Protein 4H7N (pdb70)

Sequence (1842 aa):
NATKTIEVRNPRTGKFDYVIIPPPPRLLAQQCNRARRAQSRWQELGVEGRITTLQQWKQAILSRREQLTEALVNDTGRLSITVLEIDSFLASIDRRWCGLAPELLQTSAKNTSIPFIALQQSLVPYPLVGVISPWNFPLTLSIDTIPALLAGCAVVVKPSEIAPRFVAPLLALNTVPELRDVLIFVEGGGETGANLINYVDFVCFTGSVATGREVAETAARRFIPAYLELGGKDPAIVLESANLELATSAILWGAVVNTGQSCLSIERIYVAESKFEEFYHQLIAKAHRLQLAYPLVEDGAIGPIIAEKQAGIINDHILDAVEKGAVIHCGGKVEELGGGWWCRPTVTNVNHSKVTEETFGPIPVPFPDVEEAVYLANDTIYGLSAAVFAGSEDEALKVARQLNAGAISINDAALTAHEGEKNAFNFSGLGGSRVGAAGLKRFLRKQAFLIKTNSTSDPWWFDTKTIEVRNPRTGKFDYVIIPPPPRLLAQQCNRARRAQSRWQELGVEGRITTLQQWKQAILSRREQLTEALVNDTGRLSITVLEIDSFLASIDRWCGLAPELLQTSAKNTSIPFIALQQSLVPYPLVGVISPWNFPLTLSIDTIPALLAGCAVVVKPSEIAPRFVAPLLALNTVPELRDVLIFVEGGGETGANLINYVDFVCFTGSVATGREVAETAARRFIPAYLELGGKDPAIVLESANLELATSAILWGAVVNTGQSCLSIERIYVAESKFEEFYHQLIAKAHRLQLAYPLVEDGAIGPIIAEKQAGIINDHILDAVEKGAVIHCGGKVEELGGGWWCRPTVTNVNHSKVTEETFGPIPVPFPDVEEAVYLANDTIYGLSAAVFAGSEDEALKVARQLNAGAISINDAALTAHEGEKNAFNFSGLGGSRVGAAGLKRFLRKQAFLIKTNSTSDPWWFDKTKTIEVRNPRTGKFDYVIIPPPPRLLAQQCNRARRAQSRWQELGVEGRITTLQQWKQAILSRREQLTEALVNDTGRLSITVLEIDSFLASIDRRWCGLAPELLQTSAKNTSIPFIALQQSLVPYPLVGVISPWNFPLTLSIDTIPALLAGCAVVVKPSEIAPRFVAPLLALNTVPELRDVLIFVEGGGETGANLINYVDFVCFTGSVATGREVAETAARRFIPAYLELGGKDPAIVLESANLELATSAILWGAVVNTGQSCLSIERIYVAESKFEEFYHQLIAKAHRLQQLAYPLVEDGAIGPIIAEKQAGIINDHILDAVEKGAVIHCGGKVEELGGGWWCRRPTVTNVNHSKVTEETFGPIPVPFPDVEEAVYLANDTIYGLSAAVFAGSEEDEALKVARQLNAGAISINDAALTAHEGEKNAFNFSGLGGSRVGAAGLKRFLRKQAFLIKTNSTSDPWWFDKTIEVRNPRTGKFDYVIIPPPPRLLAQQCNRARRAQSRWQELGVEGRITTLQQWKQAILSRREQLTEALVNDTGRLSITVLEIDSFLASIDRWCGLAPELLQTSAKNTSIPFIALQQSLVPYPLVGVISPWNFPLTLSIDTIPALLAGCAVVVKPSEIAPRFVAPLLALNTVPELRDVLIFVEGGGETGANLINYVDFVCFTGSVATGREVAETAARRFIPAYLELGGKDPAIVLESANLELATSAILWGAVVNTGQSCLSIERIYVAESKFEEFYHQLIAKAHRLQLAYPLVEDGAIGPIIAEKQAGIINDHILDAVEKGAVIHCGGKVEELGGGWWCRPTVTNVNHSKVTEETFGPIPVPFPDVEEAVYLANDTIYGLSAAVFAGSEDEALKVARQLNAGAISINDAALTAHEGEKKNAFNFSGLGGSRVGAAGLKRFLRKQAFLIKTNSTSDPWWFD

Solvent-accessible surface area: 67538 Å² total

B-factor: mean 36.23, std 10.73, range [17.09, 93.27]

Organism: Trichormus variabilis (strain ATCC 29413 / PCC 7937) (NCBI:txid240292)

Nearest PDB structures (foldseek):
  3rhh-assembly1_B  TM=9.356E-01  e=1.001E-37  Halalkalibacterium halodurans
  6o4g-assembly2_H  TM=9.264E-01  e=1.713E-37  Homo sapiens
  1qi1-assembly1_C  TM=9.084E-01  e=2.048E-37  Streptococcus mutans
  7pkj-assembly1_C  TM=9.063E-01  e=5.994E-37  Streptococcus pyogenes M49 591
  7pkc-assembly3_I  TM=8.837E-01  e=1.467E-36  Streptococcus pyogenes M49 591

InterPro domains:
  IPR015590 Aldehyde dehydrogenase domain [PF00171] (3-451)
  IPR016161 Aldehyde/histidinol dehydrogenase [SSF53720] (3-458)
  IPR016162 Aldehyde dehydrogenase, N-terminal [G3DSA:3.40.605.10] (29-447)
  IPR016163 Aldehyde dehydrogenase, C-terminal [G3DSA:3.40.309.10] (232-422)
  IPR029510 Aldehyde dehydrogenase, glutamic acid active site [PS00687] (228-235)

Foldseek 3Di:
DAWDKDFEAFQQQQDGDDIATFDDLVVLLVLLVLLLVLLVVLLVCALVSLLVLLVLLLVLCVVPVVQLQVLQCRLQVAHPVSVVLVVVLSVVLVVLSVALVVLQDKDKACDPDRQKIKIKGWAFFAEEEEEFESLSQRNRLLLQNLSSSSRYQYEREYASNRDRSVVSSLSLVVRVSNNSRHHYGYDHPVSVLSVLLNGQEYEYEEALVSQVVSVVSNVVSVHYYWYFHAAQAEEEEEPAFPLVLVLVQLLCQQQQSQLQDSFRHLEYEYAPVCFVVNQVVNVVVQVPFDECPPHNPPGRHGFDRDPVLLVLLLVLLVVFVVVPDDWPDWSDFDADSSHTHTGQIEEPGDPPDSLDRNSGNYYYYDNDLVVVQVRSQPHQWAAEYEYGRNDQVVRVVSVVSHRHFYYHYSGGSPVCEAHWTDIGGSRIDDGGCHDSVVSSSRIDMDMDIDRNDDDDDPPDPD/DDKDFEAFQQQGDGDDIADFDDLVVLLVLLVLLLVLLVVLVVCALVSLLVLLVLLLVLCVVVVVVLQVLQCRLQVAHPVSVVLNVVLSVVSVVLNVFLPVLQDWDKDCDPDRQKIKIKGWAFFAEEEEEFESLSQRNRLLQCNLSSSNSYQYEREYASHRQRSVVSSCSCVSRVSNNSRHHYGYDHPVSVLSNLLSGQEYEYEEALVVQVVSVVSCVVSVHYYWYFHAFQAEEEEEPAFPLVLVLVQLLCQAQQSQNQDSFRHLYYEYAPVCFVVNQVVNVVVLVPFDECPPHSPPTRHGFDRDPVLLVLLLVVLVVFVVVPDDKDDWSDFDDDSNHTHTGQIEEPGDDPDSLDRNSHNYYYYDNDLVVVLVRSQPHQWAAEYEYGHNDQVVRVVSVVSHRHFYYHYSGGSPVCPDHWTDIGGSSIDQGGCDHSRNSSSRIDMDMDIDRRDDDDDPPDPDD/DDKDFEAFQQQRDGDDIADFDDLVVLLVLLVLLLVLLVVLLVCALVSLLVLLVLLLVLLVVCVVVLQVLQCRLQVAHPVSVVLNVVVSVLLVVLSVFLVVLQDKDKAADPPRQKIKTKHKAFFAEEEEEFESLSQRNRLLQCNLNSSSSYQYEREYASNRDRSVVSSLSLVVRPSNNSRHHYGYDHPVSVVSNLVNGQEYEYEEALVVQVVSVVVCVVVVHYYWYFHAFQAEEEEEPAFDLVLVLVQLLCQLQQSQLQDSFRHLEYEYAPVCFVVNQVVNVVVLVPAFECPPHSVTGRGGFDRDPVLLVLLLVLLVVFVVVPDDKDDWSDFDADSSHTHTGQIEEPGDDPDSLDRRSGNYYYYDHDLVVVQVRSQPHQWAAEYEYGHNDQVVRVVSVVSHRHFYYHYSGGSPVCPDDWTDIGGSRIDQGGCDHSSNSSSRIDMDMDIDRNDDDDDVVDPD/DKDFEAFQQQRDRDDIADFDDLVVLLVLLVLLLVLLVVLVVCALLSLLVLLVLLLVLCVVVVVQLQVLQCRLQVARPVSVVLNVVVSVVSVVLSVQLVVLQDKDWACDPDRQKIKTKHWAFFAEEEEEFERLSQRNRLLQCNLSSSSRYQYEREYASNGDRSVVSSCSCVRRVSNNSRHHYGYDHLVSVLSNLLNGQEYEYEEALVSQVVSVVSCVVSVHYYWYFHAAQAEEEEEPQFPLVLVLVQLLCQAQQSQLQDSQRHLEYEYEPVCFVVNQVSNVVVLVPFDECPPHNPTGRHGFDRDPVLLVLLLVVLVVFVVVPFDWDDWSDFDADSSHTHTGQIEEPGDDPDSLDRNSGNYYYYDHDLVVVLVRSQPHQWAAEYEYGHNDQVVSVVSVVSHRHFYYHYSGGSPVCADHWTDIPGSRIDQGGCDRSSNSSSRIDMDMDIDRRDPDDDPPDDD

Radius of gyration: 42.15 Å; Cα contacts (8 Å, |Δi|>4): 4332; chains: 4; bounding box: 135×92×76 Å

CATH classification: 3.40.605.10 (+1 more: 3.40.309.10)

Secondary structure (DSSP, 8-state):
-----EEEE-TTT-SEEEEE-PPPHHHHHHHHHHHHHHHHHHHHTHHHHHHHHHHHHHHHHHTTHHHHHHHHHHHHS-SHHHHHHHHHHHHHHHHHHHHHHHHH--EEEE-SSTTEEEEEEEEE-SEEEEEE-SSSHHHH---HHHHHHHT-EEEEEE-TTS-TTHHHH--GGG-TTTTTTEEE----HHHHHHHHTT-SEEEEES-HHHHHHHHHHHHHHT--EEEE----EEEEE-TTS-HHHHHHHHHHHHHGGGG-STT-EEEEEEBGGGHHHHHHHHHHHHHH--B--SSGGG-SB---SSHHHHHHHHHHHHHHHHTT----S----EEETTEEE------------------S-----BSSHHHHHHHHH-SS--SEEEEE-SSHHHHHHHHTTS--SEEEESSS-TT---S-----GGGEES--SSTTHHHHTTEEEEEEEEE-SSSPPTTS--/---EEEE-TTT-SEEEEE-PPPHHHHHHHHHHHHHHHHHHHHTHHHHHHHHHHHHHHHHHHTHHHHHHHHHHHHS-SHHHHHHHHHHHHHHHHHHHHHHHHH--EEEE-SSTTEEEEEEEEE-SEEEEE--SSSHHHH---HHHHHHTT-EEEEE--TTS-TTHHHH--GGG-HHHHTTEEE----HHHHHHHHTT-SEEEEES-HHHHHHHHHHHHHHT--EEEE----EEEEE-TTS-HHHHHHHHHHHHHGGGG-STT-EEEEEEBHHHHHHHHHHHHHHHTT--B--SSGGG-SBPPBS-HHHHHHHHHHHHHHHHTTPPP-S----EEETTEEE------------------S-----BSSHHHHHHHHH-SS--SEEEEE-SSHHHHHHHHTTS--SEEEESSS-TT---------GGGEES---SHHHHHHTTEEEEEEEEE-SSS--TTSS--/---EEEE-TTT-SEEEEE-PPPHHHHHHHHHHHHHHHHHHHHTHHHHHHHHHHHHHHHHHHTHHHHHHHHHHHHS-SHHHHHHHHHHHHHHHHHHHHHHHHT---EEE-SSTTEEEEEEEEE-SEEEEEE-SSSHHHH---HHHHHHHT-EEEEEE-TTS-TTHHHH--GGG-TTTTTTEEE----HHHHHHHHTT-SEEEEES-HHHHHHHHHHHHHHT--EEEE----EEEEE-TTS-HHHHHHHHHHHHHGGGG-STT-EEEEEEBHHHHHHHHHHHHHHHTT--BS-SSGGG-SB---S-HHHHHHHHHHHHHHHHTT----S---EEEETTEEEE-----------------S-----BSSHHHHHHHHH-SS--SEEEEE-SSHHHHHHHHTTS--SEEEESSS-TT---------GGGEES---SHHHHHHTTEEEEEEEEE-S-SPPTTS--/--EEEE-TTT-SEEEEE-PPPHHHHHHHHHHHHHHHHHHHHTHHHHHHHHHHHHHHHHHHTHHHHHHHHHHHHS-SHHHHHHHHHHHHHHHHHHHHHHHHT--EEEE-SSTTEEEEEEEEE-SEEEEE--SSSHHHH---HHHHHHTT-EEEEE--TTS-TTHHHH--GGG-HHHHTTEEE----HHHHHHHHTT-SEEEEES-HHHHHHHHHHHHHHT--EEEE----EEEEE-TT--HHHHHHHHHHHHHGGGG-STT-EEEEEEBGGGHHHHHHHHHHHHHT--B--SSGGG-SB--BS-HHHHHHHHHHHHHHHHTT----S----EEETTEEE------------------S-----BSSHHHHHHHHH-SS--SEEEEE-SSHHHHHHHHTTS--SEEEESSS-TT---------GGGEES---SHHHHHHTTEEEEEEEEE-S-SPPTTS--

Structure (mmCIF, N/CA/C/O backbone):
data_4H7N
#
_entry.id   4H7N
#
_cell.length_a   105.841
_cell.length_b   88.513
_cell.length_c   123.001
_cell.angle_alpha   90.000
_cell.angle_beta   109.970
_cell.angle_gamma   90.000
#
_symmetry.space_group_name_H-M   'P 1 21 1'
#
loop_
_entity.id
_entity.type
_entity.pdbx_description
1 polymer 'Aldehyde dehydrogenase'
2 non-polymer GLYCEROL
3 water water
#
loop_
_atom_site.group_PDB
_atom_site.id
_atom_site.type_symbol
_atom_site.label_atom_id
_atom_site.label_alt_id
_atom_site.label_comp_id
_atom_site.label_asym_id
_atom_site.label_entity_id
_atom_site.label_seq_id
_atom_site.pdbx_PDB_ins_code
_atom_site.Cartn_x
_atom_site.Cartn_y
_atom_site.Cartn_z
_atom_site.occupancy
_atom_site.B_iso_or_equiv
_atom_site.auth_seq_id
_atom_site.auth_comp_id
_atom_site.auth_asym_id
_atom_site.auth_atom_id
_atom_site.pdbx_PDB_model_num
ATOM 1 N N . ASN A 1 2 ? 55.069 5.258 56.000 1.00 56.31 -1 ASN A N 1
ATOM 2 C CA . ASN A 1 2 ? 55.356 4.024 56.722 1.00 51.76 -1 ASN A CA 1
ATOM 3 C C . ASN A 1 2 ? 54.903 4.056 58.223 1.00 45.80 -1 ASN A C 1
ATOM 4 O O . ASN A 1 2 ? 53.889 3.446 58.537 1.00 41.44 -1 ASN A O 1
ATOM 9 N N . ALA A 1 3 ? 55.607 4.738 59.129 1.00 40.71 0 ALA A N 1
ATOM 10 C CA . ALA A 1 3 ? 55.251 4.685 60.565 1.00 40.86 0 ALA A CA 1
ATOM 11 C C . ALA A 1 3 ? 53.912 5.348 60.866 1.00 37.19 0 ALA A C 1
ATOM 12 O O . ALA A 1 3 ? 53.504 6.265 60.190 1.00 35.57 0 ALA A O 1
ATOM 22 N N . THR A 1 5 ? 51.284 7.820 62.402 1.00 35.76 2 THR A N 1
ATOM 23 C CA . THR A 1 5 ? 51.279 9.175 62.957 1.00 38.76 2 THR A CA 1
ATOM 24 C C . THR A 1 5 ? 50.623 9.147 64.330 1.00 37.91 2 THR A C 1
ATOM 25 O O . THR A 1 5 ? 49.446 8.872 64.440 1.00 39.07 2 THR A O 1
ATOM 29 N N . LYS A 1 6 ? 51.388 9.388 65.382 1.00 34.97 3 LYS A N 1
ATOM 30 C CA . LYS A 1 6 ? 50.810 9.427 66.701 1.00 33.98 3 LYS A CA 1
ATOM 31 C C . LYS A 1 6 ? 49.816 10.610 66.862 1.00 33.19 3 LYS A C 1
ATOM 32 O O . LYS A 1 6 ? 50.053 11.713 66.358 1.00 30.31 3 LYS A O 1
ATOM 38 N N . THR A 1 7 ? 48.690 10.387 67.512 1.00 31.72 4 THR A N 1
ATOM 39 C CA . THR A 1 7 ? 47.771 11.472 67.799 1.00 33.37 4 THR A CA 1
ATOM 40 C C . THR A 1 7 ? 47.419 11.372 69.289 1.00 32.75 4 THR A C 1
ATOM 41 O O . THR A 1 7 ? 47.560 10.319 69.866 1.00 32.60 4 THR A O 1
ATOM 45 N N . ILE A 1 8 ? 46.945 12.454 69.893 1.00 30.75 5 ILE A N 1
ATOM 46 C CA . ILE A 1 8 ? 46.538 12.462 71.286 1.00 29.93 5 ILE A CA 1
ATOM 47 C C . ILE A 1 8 ? 45.109 12.994 71.323 1.00 30.76 5 ILE A C 1
ATOM 48 O O . ILE A 1 8 ? 44.836 14.057 70.801 1.00 28.61 5 ILE A O 1
ATOM 53 N N . GLU A 1 9 ? 44.203 12.251 71.942 1.00 30.23 6 GLU A N 1
ATOM 54 C CA . GLU A 1 9 ? 42.844 12.711 72.099 1.00 32.49 6 GLU A CA 1
ATOM 55 C C . GLU A 1 9 ? 42.779 13.548 73.365 1.00 31.36 6 GLU A C 1
ATOM 56 O O . GLU A 1 9 ? 43.443 13.235 74.356 1.00 30.51 6 GLU A O 1
ATOM 62 N N . VAL A 1 10 ? 41.982 14.610 73.340 1.00 30.26 7 VAL A N 1
ATOM 63 C CA . VAL A 1 10 ? 42.060 15.616 74.393 1.00 28.61 7 VAL A CA 1
ATOM 64 C C . VAL A 1 10 ? 40.702 15.664 75.051 1.00 29.33 7 VAL A C 1
ATOM 65 O O . VAL A 1 10 ? 39.674 15.832 74.370 1.00 29.91 7 VAL A O 1
ATOM 69 N N . ARG A 1 11 ? 40.697 15.473 76.369 1.00 28.24 8 ARG A N 1
ATOM 70 C CA . ARG A 1 11 ? 39.488 15.487 77.170 1.00 28.53 8 ARG A CA 1
ATOM 71 C C . ARG A 1 11 ? 38.937 16.905 77.372 1.00 27.82 8 ARG A C 1
ATOM 72 O O . ARG A 1 11 ? 39.674 17.881 77.546 1.00 27.88 8 ARG A O 1
ATOM 80 N N . ASN A 1 12 ? 37.632 17.012 77.282 1.00 26.88 9 ASN A N 1
ATOM 81 C CA . ASN A 1 12 ? 36.895 18.202 77.639 1.00 27.43 9 ASN A CA 1
ATOM 82 C C . ASN A 1 12 ? 36.641 18.140 79.143 1.00 27.40 9 ASN A C 1
ATOM 83 O O . ASN A 1 12 ? 36.062 17.172 79.650 1.00 28.05 9 ASN A O 1
ATOM 88 N N . PRO A 1 13 ? 37.096 19.157 79.864 1.00 27.67 10 PRO A N 1
ATOM 89 C CA . PRO A 1 13 ? 37.002 19.145 81.324 1.00 28.02 10 PRO A CA 1
ATOM 90 C C . PRO A 1 13 ? 35.572 19.308 81.890 1.00 28.12 10 PRO A C 1
ATOM 91 O O . PRO A 1 13 ? 35.334 18.949 83.023 1.00 27.98 10 PRO A O 1
ATOM 95 N N . ARG A 1 14 ? 34.639 19.839 81.109 1.00 30.26 11 ARG A N 1
ATOM 96 C CA . ARG A 1 14 ? 33.244 19.945 81.549 1.00 31.57 11 ARG A CA 1
ATOM 97 C C . ARG A 1 14 ? 32.492 18.641 81.341 1.00 33.16 11 ARG A C 1
ATOM 98 O O . ARG A 1 14 ? 31.727 18.210 82.208 1.00 36.48 11 ARG A O 1
ATOM 106 N N . THR A 1 15 ? 32.687 18.019 80.181 1.00 34.06 12 THR A N 1
ATOM 107 C CA . THR A 1 15 ? 31.927 16.849 79.802 1.00 35.07 12 THR A CA 1
ATOM 108 C C . THR A 1 15 ? 32.632 15.535 80.027 1.00 36.09 12 THR A C 1
ATOM 109 O O . THR A 1 15 ? 31.991 14.511 80.076 1.00 37.21 12 THR A O 1
ATOM 113 N N . GLY A 1 16 ? 33.950 15.541 80.142 1.00 34.37 13 GLY A N 1
ATOM 114 C CA . GLY A 1 16 ? 34.652 14.306 80.329 1.00 35.11 13 GLY A CA 1
ATOM 115 C C . GLY A 1 16 ? 34.844 13.516 79.048 1.00 36.73 13 GLY A C 1
ATOM 116 O O . GLY A 1 16 ? 35.426 12.423 79.087 1.00 36.83 1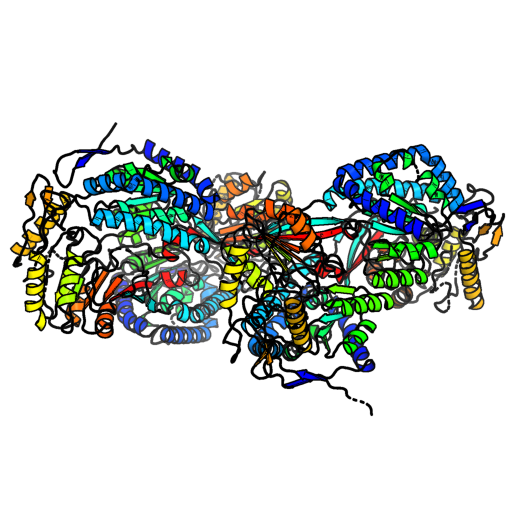3 GLY A O 1
ATOM 117 N N . LYS A 1 17 ? 34.373 14.036 77.918 1.00 37.33 14 LYS A N 1
ATOM 118 C CA . LYS A 1 17 ? 34.510 13.314 76.643 1.00 40.09 14 LYS A CA 1
ATOM 119 C C . LYS A 1 17 ? 35.656 13.866 75.843 1.00 36.76 14 LYS A C 1
ATOM 120 O O . LYS A 1 17 ? 36.083 15.022 76.045 1.00 33.67 14 LYS A O 1
ATOM 126 N N . PHE A 1 18 ? 36.134 13.056 74.908 1.00 35.99 15 PHE A N 1
ATOM 127 C CA . PHE A 1 18 ? 37.189 13.482 73.986 1.00 36.03 15 PHE A CA 1
ATOM 128 C C . PHE A 1 18 ? 36.576 14.327 72.889 1.00 36.48 15 PHE A C 1
ATOM 129 O O . PHE A 1 18 ? 35.651 13.907 72.240 1.00 41.55 15 PHE A O 1
ATOM 137 N N . ASP A 1 19 ? 37.040 15.535 72.681 1.00 35.53 16 ASP A N 1
ATOM 138 C CA . ASP A 1 19 ? 36.394 16.361 71.668 1.00 36.46 16 ASP A CA 1
ATOM 139 C C . ASP A 1 19 ? 37.397 17.120 70.848 1.00 34.23 16 ASP A C 1
ATOM 140 O O . ASP A 1 19 ? 37.049 18.123 70.246 1.00 33.84 16 ASP A O 1
ATOM 145 N N . TYR A 1 20 ? 38.651 16.659 70.841 1.00 30.63 17 TYR A N 1
ATOM 146 C CA . TYR A 1 20 ? 39.705 17.385 70.193 1.00 29.48 17 TYR A CA 1
ATOM 147 C C . TYR A 1 20 ? 40.858 16.417 70.042 1.00 28.26 17 TYR A C 1
ATOM 148 O O . TYR A 1 20 ? 40.973 15.495 70.834 1.00 26.55 17 TYR A O 1
ATOM 157 N N . VAL A 1 21 ? 41.663 16.628 69.015 1.00 27.81 18 VAL A N 1
ATOM 158 C CA . VAL A 1 21 ? 42.804 15.742 68.707 1.00 29.40 18 VAL A CA 1
ATOM 159 C C . VAL A 1 21 ? 43.974 16.630 68.409 1.00 27.81 18 VAL A C 1
ATOM 160 O O . VAL A 1 21 ? 43.831 17.603 67.697 1.00 28.46 18 VAL A O 1
ATOM 164 N N . ILE A 1 22 ? 45.149 16.299 68.908 1.00 26.67 19 ILE A N 1
ATOM 165 C CA . ILE A 1 22 ? 46.334 17.022 6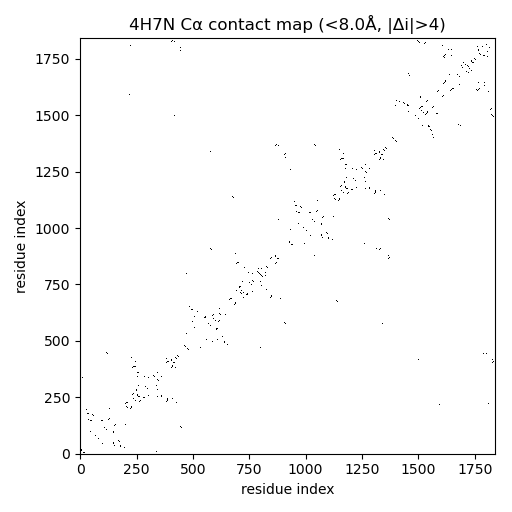8.492 1.00 26.48 19 ILE A CA 1
ATOM 166 C C . ILE A 1 22 ? 47.328 15.995 67.970 1.00 26.32 19 ILE A C 1
ATOM 167 O O . ILE A 1 22 ? 47.204 14.814 68.284 1.00 25.33 19 ILE A O 1
ATOM 172 N N . ILE A 1 23 ? 48.299 16.453 67.194 1.00 26.66 20 ILE A N 1
ATOM 173 C CA . ILE A 1 23 ? 49.256 15.637 66.492 1.00 28.85 20 ILE A CA 1
ATOM 174 C C . ILE A 1 23 ? 50.696 16.038 66.801 1.00 30.36 20 ILE A C 1
ATOM 175 O O . ILE A 1 23 ? 51.212 16.906 66.184 1.00 29.63 20 ILE A O 1
ATOM 180 N N . PRO A 1 24 ? 51.363 15.333 67.704 1.00 32.04 21 PRO A N 1
ATOM 181 C CA . PRO A 1 24 ? 52.683 15.818 68.061 1.00 33.94 21 PRO A CA 1
ATOM 182 C C . PRO A 1 24 ? 53.706 15.545 66.978 1.00 36.47 21 PRO A C 1
ATOM 183 O O . PRO A 1 24 ? 53.664 14.518 66.326 1.00 37.20 21 PRO A O 1
ATOM 187 N N . PRO A 1 25 ? 54.627 16.484 66.753 1.00 36.25 22 PRO A N 1
ATOM 188 C CA . PRO A 1 25 ? 55.605 16.188 65.696 1.00 37.76 22 PRO A CA 1
ATOM 189 C C . PRO A 1 25 ? 56.666 15.235 66.198 1.00 38.99 22 PRO A C 1
ATOM 190 O O . PRO A 1 25 ? 57.191 15.443 67.298 1.00 40.97 22 PRO A O 1
ATOM 194 N N . PRO A 1 26 ? 57.025 14.225 65.395 1.00 43.34 23 PRO A N 1
ATOM 195 C CA . PRO A 1 26 ? 58.200 13.379 65.718 1.00 45.03 23 PRO A CA 1
ATOM 196 C C . PRO A 1 26 ? 59.517 14.154 65.788 1.00 46.55 23 PRO A C 1
ATOM 197 O O . PRO A 1 26 ? 59.632 15.220 65.174 1.00 42.86 23 PRO A O 1
ATOM 201 N N . PRO A 1 27 ? 60.529 13.600 66.490 1.00 49.58 24 PRO A N 1
ATOM 202 C CA . PRO A 1 27 ? 61.800 14.334 66.627 1.00 50.80 24 PRO A CA 1
ATOM 203 C C . PRO A 1 27 ? 62.292 14.959 65.314 1.00 47.34 24 PRO A C 1
ATOM 204 O O . PRO A 1 27 ? 62.678 16.111 65.316 1.00 45.73 24 PRO A O 1
ATOM 208 N N . ARG A 1 28 ? 62.215 14.217 64.217 1.00 47.86 25 ARG A N 1
ATOM 209 C CA . ARG A 1 28 ? 62.693 14.681 62.893 1.00 51.38 25 ARG A CA 1
ATOM 210 C C . ARG A 1 28 ? 61.912 15.921 62.361 1.00 47.86 25 ARG A C 1
ATOM 211 O O . ARG A 1 28 ? 62.490 16.912 61.920 1.00 44.25 25 ARG A O 1
ATOM 219 N N . LEU A 1 29 ? 60.608 15.870 62.435 1.00 42.79 26 LEU A N 1
ATOM 220 C CA . LEU A 1 29 ? 59.778 17.026 62.085 1.00 42.66 26 LEU A CA 1
ATOM 221 C C . LEU A 1 29 ? 59.918 18.227 63.039 1.00 40.13 26 LEU A C 1
ATOM 222 O O . LEU A 1 29 ? 59.848 19.380 62.626 1.00 39.70 26 LEU A O 1
ATOM 227 N N . LEU A 1 30 ? 60.026 17.970 64.334 1.00 37.57 27 LEU A N 1
ATOM 228 C CA . LEU A 1 30 ? 60.221 19.048 65.263 1.00 35.79 27 LEU A CA 1
ATOM 229 C C . LEU A 1 30 ? 61.516 19.817 64.964 1.00 35.41 27 LEU A C 1
ATOM 230 O O . LEU A 1 30 ? 61.547 21.062 64.945 1.00 32.96 27 LEU A O 1
ATOM 235 N N . ALA A 1 31 ? 62.574 19.079 64.677 1.00 36.58 28 ALA A N 1
ATOM 236 C CA . ALA A 1 31 ? 63.894 19.666 64.359 1.00 37.96 28 ALA A CA 1
ATOM 237 C C . ALA A 1 31 ? 63.819 20.545 63.112 1.00 37.31 28 ALA A C 1
ATOM 238 O O . ALA A 1 31 ? 64.439 21.595 63.008 1.00 35.51 28 ALA A O 1
ATOM 240 N N . GLN A 1 32 ? 63.084 20.066 62.147 1.00 36.91 29 GLN A N 1
ATOM 241 C CA . GLN A 1 32 ? 62.815 20.805 60.929 1.00 42.10 29 GLN A CA 1
ATOM 242 C C . GLN A 1 32 ? 62.122 22.110 61.201 1.00 40.52 29 GLN A C 1
ATOM 243 O O . GLN A 1 32 ? 62.543 23.125 60.694 1.00 41.61 29 GLN A O 1
ATOM 249 N N . GLN A 1 33 ? 61.079 22.123 62.033 1.00 40.07 30 GLN A N 1
ATOM 250 C CA . GLN A 1 33 ? 60.371 23.383 62.337 1.00 38.58 30 GLN A CA 1
ATOM 251 C C . GLN A 1 33 ? 61.233 24.363 63.136 1.00 35.01 30 GLN A C 1
ATOM 252 O O . GLN A 1 33 ? 61.127 25.566 62.942 1.00 32.01 30 GLN A O 1
ATOM 258 N N . CYS A 1 34 ? 62.076 23.858 64.035 1.00 33.24 31 CYS A N 1
ATOM 259 C CA . CYS A 1 34 ? 62.996 24.725 64.752 1.00 32.53 31 CYS A CA 1
ATOM 260 C C . CYS A 1 34 ? 63.998 25.405 63.789 1.00 33.91 31 CYS A C 1
ATOM 261 O O . CYS A 1 34 ? 64.299 26.610 63.914 1.00 32.32 31 CYS A O 1
ATOM 264 N N . ASN A 1 35 ? 64.471 24.645 62.809 1.00 37.19 32 ASN A N 1
ATOM 265 C CA . ASN A 1 35 ? 65.399 25.155 61.817 1.00 39.65 32 ASN A CA 1
ATOM 266 C C . ASN A 1 35 ? 64.783 26.201 60.896 1.00 39.43 32 ASN A C 1
ATOM 267 O O . ASN A 1 35 ? 65.458 27.177 60.542 1.00 39.21 32 ASN A O 1
ATOM 272 N N . ARG A 1 36 ? 63.509 26.039 60.567 1.00 37.16 33 ARG A N 1
ATOM 273 C CA . ARG A 1 36 ? 62.753 27.066 59.856 1.00 37.52 33 ARG A CA 1
ATOM 274 C C . ARG A 1 36 ? 62.632 28.344 60.675 1.00 37.28 33 ARG A C 1
ATOM 275 O O . ARG A 1 36 ? 62.789 29.450 60.155 1.00 37.33 33 ARG A O 1
ATOM 277 N N . ALA A 1 37 ? 62.363 28.235 61.977 1.00 33.68 34 ALA A N 1
ATOM 278 C CA . ALA A 1 37 ? 62.262 29.444 62.787 1.00 30.79 34 ALA A CA 1
ATOM 279 C C . ALA A 1 37 ? 63.631 30.163 62.857 1.00 29.36 34 ALA A C 1
ATOM 280 O O . ALA A 1 37 ? 63.721 31.385 62.781 1.00 28.44 34 ALA A O 1
ATOM 282 N N . ARG A 1 38 ? 64.703 29.390 62.946 1.00 30.65 35 ARG A N 1
ATOM 283 C CA . ARG A 1 38 ? 66.069 29.946 62.993 1.00 31.04 35 ARG A CA 1
ATOM 284 C C . ARG A 1 38 ? 66.442 30.755 61.771 1.00 32.96 35 ARG A C 1
ATOM 285 O O . ARG A 1 38 ? 67.108 31.806 61.888 1.00 31.27 35 ARG A O 1
ATOM 293 N N . ARG A 1 39 ? 66.022 30.254 60.610 1.00 36.72 36 ARG A N 1
ATOM 294 C CA . ARG A 1 39 ? 66.243 30.939 59.342 1.00 39.60 36 ARG A CA 1
ATOM 295 C C . ARG A 1 39 ? 65.488 32.259 59.289 1.00 36.59 36 ARG A C 1
ATOM 296 O O . ARG A 1 39 ? 65.988 33.231 58.763 1.00 36.84 36 ARG A O 1
ATOM 304 N N . ALA A 1 40 ? 64.284 32.293 59.836 1.00 33.98 37 ALA A N 1
ATOM 305 C CA . ALA A 1 40 ? 63.490 33.512 59.817 1.00 32.92 37 ALA A CA 1
ATOM 306 C C . ALA A 1 40 ? 63.912 34.522 60.896 1.00 31.28 37 ALA A C 1
ATOM 307 O O . ALA A 1 40 ? 63.568 35.711 60.807 1.00 29.57 37 ALA A O 1
ATOM 309 N N . GLN A 1 41 ? 64.631 34.042 61.925 1.00 30.59 38 GLN A N 1
ATOM 310 C CA . GLN A 1 41 ? 65.005 34.864 63.057 1.00 28.57 38 GLN A CA 1
ATOM 311 C C . GLN A 1 41 ? 65.943 36.025 62.728 1.00 28.57 38 GLN A C 1
ATOM 312 O O . GLN A 1 41 ? 65.847 37.065 63.343 1.00 27.67 38 GLN A O 1
ATOM 318 N N . SER A 1 42 ? 66.831 35.856 61.764 1.00 32.55 39 SER A N 1
ATOM 319 C CA . SER A 1 42 ? 67.733 36.940 61.365 1.00 35.45 39 SER A CA 1
ATOM 320 C C . SER A 1 42 ? 66.994 38.173 60.911 1.00 35.96 39 SER A C 1
ATOM 321 O O . SER A 1 42 ? 67.287 39.262 61.371 1.00 33.13 39 SER A O 1
ATOM 324 N N . ARG A 1 43 ? 66.033 38.000 60.013 1.00 35.30 40 ARG A N 1
ATOM 325 C CA . ARG A 1 43 ? 65.232 39.117 59.550 1.00 36.74 40 ARG A CA 1
ATOM 326 C C . ARG A 1 43 ? 64.424 39.732 60.694 1.00 33.74 40 ARG A C 1
ATOM 327 O O . ARG A 1 43 ? 64.350 40.939 60.804 1.00 32.30 40 ARG A O 1
ATOM 335 N N . TRP A 1 44 ? 63.824 38.892 61.544 1.00 31.34 41 TRP A N 1
ATOM 336 C CA . TRP A 1 44 ? 63.131 39.383 62.760 1.00 29.83 41 TRP A CA 1
ATOM 337 C C . TRP A 1 44 ? 64.039 40.264 63.682 1.00 29.56 41 TRP A C 1
ATOM 338 O O . TRP A 1 44 ? 63.650 41.362 64.112 1.00 27.17 41 TRP A O 1
ATOM 349 N N . GLN A 1 45 ? 65.264 39.825 63.909 1.00 29.71 42 GLN A N 1
ATOM 350 C CA . GLN A 1 45 ? 66.211 40.600 64.706 1.00 30.71 42 GLN A CA 1
ATOM 351 C C . GLN A 1 45 ? 66.568 41.924 63.961 1.00 32.90 42 GLN A C 1
ATOM 352 O O . GLN A 1 45 ? 66.545 43.022 64.550 1.00 30.96 42 GLN A O 1
ATOM 358 N N . GLU A 1 46 ? 66.794 41.839 62.655 1.00 35.95 43 GLU A N 1
ATOM 359 C CA . GLU A 1 46 ? 67.175 43.008 61.845 1.00 39.89 43 GLU A CA 1
ATOM 360 C C . GLU A 1 46 ? 66.039 43.995 61.645 1.00 39.02 43 GLU A C 1
ATOM 361 O O . GLU A 1 46 ? 66.297 45.147 61.363 1.00 38.01 43 GLU A O 1
ATOM 367 N N . LEU A 1 47 ? 64.793 43.573 61.804 1.00 34.89 44 LEU A N 1
ATOM 368 C CA . LEU A 1 47 ? 63.697 44.562 61.823 1.00 37.53 44 LEU A CA 1
ATOM 369 C C . LEU A 1 47 ? 63.842 45.667 62.843 1.00 34.14 44 LEU A C 1
ATOM 370 O O . LEU A 1 47 ? 63.280 46.713 62.670 1.00 34.77 44 LEU A O 1
ATOM 375 N N . GLY A 1 48 ? 64.524 45.406 63.951 1.00 33.51 45 GLY A N 1
ATOM 376 C CA . GLY A 1 48 ? 64.573 46.360 65.044 1.00 33.27 45 GLY A CA 1
ATOM 377 C C . GLY A 1 48 ? 63.350 46.326 65.954 1.00 33.71 45 GLY A C 1
ATOM 378 O O . GLY A 1 48 ? 62.240 45.917 65.560 1.00 31.90 45 GLY A O 1
ATOM 379 N N . VAL A 1 49 ? 63.553 46.764 67.188 1.00 32.20 46 VAL A N 1
ATOM 380 C CA . VAL A 1 49 ? 62.479 46.712 68.163 1.00 33.57 46 VAL A CA 1
ATOM 381 C C . VAL A 1 49 ? 61.215 47.467 67.728 1.00 33.00 46 VAL A C 1
ATOM 382 O O . VAL A 1 49 ? 60.112 47.030 68.024 1.00 31.33 46 VAL A O 1
ATOM 386 N N . GLU A 1 50 ? 61.363 48.559 66.995 1.00 33.98 47 GLU A N 1
ATOM 387 C CA . GLU A 1 50 ? 60.171 49.327 66.601 1.00 37.25 47 GLU A CA 1
ATOM 388 C C . GLU A 1 50 ? 59.358 48.564 65.552 1.00 36.91 47 GLU A C 1
ATOM 389 O O . GLU A 1 50 ? 58.133 48.558 65.583 1.00 35.83 47 GLU A O 1
ATOM 395 N N . GLY A 1 51 ? 60.043 47.950 64.605 1.00 37.31 48 GLY A N 1
ATOM 396 C CA . GLY A 1 51 ? 59.381 47.071 63.648 1.00 36.59 48 GLY A CA 1
ATOM 397 C C . GLY A 1 51 ? 58.693 45.872 64.339 1.00 33.50 48 GLY A C 1
ATOM 398 O O . GLY A 1 51 ? 57.600 45.490 63.939 1.00 33.36 48 GLY A O 1
ATOM 399 N N . ARG A 1 52 ? 59.328 45.290 65.369 1.00 31.29 49 ARG A N 1
ATOM 400 C CA . ARG A 1 52 ? 58.759 44.130 66.054 1.00 29.24 49 ARG A CA 1
ATOM 401 C C . ARG A 1 52 ? 57.512 44.518 66.812 1.00 29.57 49 ARG A C 1
ATOM 402 O O . ARG A 1 52 ? 56.540 43.750 66.810 1.00 30.22 49 ARG A O 1
ATOM 410 N N . ILE A 1 53 ? 57.541 45.695 67.437 1.00 29.52 50 ILE A N 1
ATOM 411 C CA . ILE A 1 53 ? 56.369 46.298 68.093 1.00 29.48 50 ILE A CA 1
ATOM 412 C C . ILE A 1 53 ? 55.245 46.464 67.096 1.00 30.73 50 ILE A C 1
ATOM 413 O O . ILE A 1 53 ? 54.123 46.066 67.372 1.00 29.87 50 ILE A O 1
ATOM 418 N N . THR A 1 54 ? 55.511 47.042 65.937 1.00 32.73 51 THR A N 1
ATOM 419 C CA . THR A 1 54 ? 54.423 47.208 64.954 1.00 34.38 51 THR A CA 1
ATOM 420 C C . THR A 1 54 ? 53.745 45.865 64.653 1.00 34.16 51 THR A C 1
ATOM 421 O O . THR A 1 54 ? 52.542 45.760 64.640 1.00 33.72 51 THR A O 1
ATOM 425 N N . THR A 1 55 ? 54.563 44.845 64.441 1.00 33.76 52 THR A N 1
ATOM 426 C CA . THR A 1 55 ? 54.107 43.521 64.120 1.00 34.07 52 THR A CA 1
ATOM 427 C C . THR A 1 55 ? 53.270 42.917 65.239 1.00 32.78 52 THR A C 1
ATOM 428 O O . THR A 1 55 ? 52.220 42.381 64.983 1.00 33.28 52 THR A O 1
ATOM 432 N N . LEU A 1 56 ? 53.728 43.019 66.484 1.00 31.29 53 LEU A N 1
ATOM 433 C CA . LEU A 1 56 ? 52.979 42.480 67.613 1.00 30.60 53 LEU A CA 1
ATOM 434 C C . LEU A 1 56 ? 51.639 43.196 67.729 1.00 30.01 53 LEU A C 1
ATOM 435 O O . LEU A 1 56 ? 50.603 42.564 67.995 1.00 27.43 53 LEU A O 1
ATOM 440 N N . GLN A 1 57 ? 51.628 44.511 67.517 1.00 30.31 54 GLN A N 1
ATOM 441 C CA . GLN A 1 57 ? 50.353 45.234 67.543 1.00 33.18 54 GLN A CA 1
ATOM 442 C C . GLN A 1 57 ? 49.418 44.795 66.401 1.00 33.24 54 GLN A C 1
ATOM 443 O O . GLN A 1 57 ? 48.197 44.786 66.581 1.00 33.22 54 GLN A O 1
ATOM 449 N N . GLN A 1 58 ? 49.972 44.492 65.228 1.00 33.89 55 GLN A N 1
ATOM 450 C CA . GLN A 1 58 ? 49.163 43.941 64.118 1.00 35.83 55 GLN A CA 1
ATOM 451 C C . GLN A 1 58 ? 48.561 42.598 64.527 1.00 34.00 55 GLN A C 1
ATOM 452 O O . GLN A 1 58 ? 47.406 42.327 64.209 1.00 33.22 55 GLN A O 1
ATOM 458 N N . TRP A 1 59 ? 49.362 41.767 65.206 1.00 30.68 56 TRP A N 1
ATOM 459 C CA . TRP A 1 59 ? 48.896 40.468 65.717 1.00 29.25 56 TRP A CA 1
ATOM 460 C C . TRP A 1 59 ? 47.792 40.688 66.753 1.00 29.77 56 TRP A C 1
ATOM 461 O O . TRP A 1 59 ? 46.714 40.065 66.668 1.00 29.79 56 TRP A O 1
ATOM 472 N N . LYS A 1 60 ? 47.996 41.637 67.661 1.00 29.46 57 LYS A N 1
ATOM 473 C CA . LYS A 1 60 ? 46.978 41.973 68.633 1.00 32.39 57 LYS A CA 1
ATOM 474 C C . LYS A 1 60 ? 45.656 42.415 67.956 1.00 33.23 57 LYS A C 1
ATOM 475 O O . LYS A 1 60 ? 44.558 41.988 68.338 1.00 31.43 57 LYS A O 1
ATOM 481 N N . GLN A 1 61 ? 45.765 43.259 66.951 1.00 34.73 58 GLN A N 1
ATOM 482 C CA . GLN A 1 61 ? 44.576 43.655 66.207 1.00 38.12 58 GLN A CA 1
ATOM 483 C C . GLN A 1 61 ? 43.832 42.472 65.599 1.00 36.42 58 GLN A C 1
ATOM 484 O O . GLN A 1 61 ? 42.607 42.420 65.681 1.00 34.55 58 GLN A O 1
ATOM 490 N N . ALA A 1 62 ? 44.552 41.551 64.972 1.00 33.58 59 ALA A N 1
ATOM 491 C CA . ALA A 1 62 ? 43.938 40.373 64.383 1.00 34.40 59 ALA A CA 1
ATOM 492 C C . ALA A 1 62 ? 43.261 39.491 65.432 1.00 33.27 59 ALA A C 1
ATOM 493 O O . ALA A 1 62 ? 42.196 38.962 65.183 1.00 33.23 59 ALA A O 1
ATOM 495 N N . ILE A 1 63 ? 43.893 39.314 66.581 1.00 32.21 60 ILE A N 1
ATOM 496 C CA . ILE A 1 63 ? 43.307 38.544 67.661 1.00 31.08 60 ILE A CA 1
ATOM 497 C C . ILE A 1 63 ? 42.051 39.221 68.141 1.00 32.92 60 ILE A C 1
ATOM 498 O O . ILE A 1 63 ? 41.014 38.572 68.334 1.00 33.11 60 ILE A O 1
ATOM 503 N N . LEU A 1 64 ? 42.113 40.523 68.336 1.00 32.89 61 LEU A N 1
ATOM 504 C CA . LEU A 1 64 ? 40.923 41.257 68.742 1.00 34.19 61 LEU A CA 1
ATOM 505 C C . LEU A 1 64 ? 39.782 41.150 67.747 1.00 36.77 61 LEU A C 1
ATOM 506 O O . LEU A 1 64 ? 38.619 41.166 68.151 1.00 35.78 61 LEU A O 1
ATOM 511 N N . SER A 1 65 ? 40.092 41.103 66.447 1.00 36.67 62 SER A N 1
ATOM 512 C CA . SER A 1 65 ? 39.047 40.942 65.435 1.00 38.62 62 SER A CA 1
ATOM 513 C C . SER A 1 65 ? 38.301 39.610 65.525 1.00 39.51 62 SER A C 1
ATOM 514 O O . SER A 1 65 ? 37.246 39.464 64.926 1.00 45.01 62 SER A O 1
ATOM 517 N N . ARG A 1 66 ? 38.864 38.637 66.219 1.00 37.33 63 ARG A N 1
ATOM 518 C CA . ARG A 1 66 ? 38.273 37.310 66.343 1.00 37.15 63 ARG A CA 1
ATOM 519 C C . ARG A 1 66 ? 38.210 36.918 67.803 1.00 32.94 63 ARG A C 1
ATOM 520 O O . ARG A 1 66 ? 38.405 35.751 68.173 1.00 31.45 63 ARG A O 1
ATOM 528 N N . ARG A 1 67 ? 37.933 37.891 68.648 1.00 32.97 64 ARG A N 1
ATOM 529 C CA . ARG A 1 67 ? 37.992 37.650 70.095 1.00 33.10 64 ARG A CA 1
ATOM 530 C C . ARG A 1 67 ? 37.025 36.556 70.522 1.00 32.00 64 ARG A C 1
ATOM 531 O O . ARG A 1 67 ? 37.347 35.750 71.378 1.00 29.43 64 ARG A O 1
ATOM 539 N N . GLU A 1 68 ? 35.840 36.513 69.923 1.00 31.87 65 GLU A N 1
ATOM 540 C CA . GLU A 1 68 ? 34.885 35.505 70.302 1.00 33.71 65 GLU A CA 1
ATOM 541 C C . GLU A 1 68 ? 35.382 34.090 70.070 1.00 31.81 65 GLU A C 1
ATOM 542 O O . GLU A 1 68 ? 35.017 33.206 70.798 1.00 33.26 65 GLU A O 1
ATOM 548 N N . GLN A 1 69 ? 36.176 33.872 69.040 1.00 31.18 66 GLN A N 1
ATOM 549 C CA . GLN A 1 69 ? 36.721 32.550 68.753 1.00 30.54 66 GLN A CA 1
ATOM 550 C C . GLN A 1 69 ? 37.809 32.202 69.773 1.00 29.01 66 GLN A C 1
ATOM 551 O O . GLN A 1 69 ? 37.950 31.054 70.141 1.00 27.94 66 GLN A O 1
ATOM 557 N N . LEU A 1 70 ? 38.573 33.199 70.232 1.00 27.02 67 LEU A N 1
ATOM 558 C CA . LEU A 1 70 ? 39.562 32.938 71.275 1.00 26.47 67 LEU A CA 1
ATOM 559 C C . LEU A 1 70 ? 38.859 32.566 72.591 1.00 24.97 67 LEU A C 1
ATOM 560 O O . LEU A 1 70 ? 39.203 31.577 73.243 1.00 23.77 67 LEU A O 1
ATOM 565 N N . THR A 1 71 ? 37.823 33.334 72.934 1.00 25.35 68 THR A N 1
ATOM 566 C CA . THR A 1 71 ? 37.068 33.125 74.141 1.00 25.31 68 THR A CA 1
ATOM 567 C C . THR A 1 71 ? 36.445 31.699 74.093 1.00 25.73 68 THR A C 1
ATOM 568 O O . THR A 1 71 ? 36.513 30.944 75.052 1.00 23.64 68 THR A O 1
ATOM 572 N N . GLU A 1 72 ? 35.882 31.343 72.950 1.00 26.10 69 GLU A N 1
ATOM 573 C CA . GLU A 1 72 ? 35.200 30.049 72.837 1.00 29.06 69 GLU A CA 1
ATOM 574 C C . GLU A 1 72 ? 36.204 28.864 73.020 1.00 28.24 69 GLU A C 1
ATOM 575 O O . GLU A 1 72 ? 35.922 27.818 73.661 1.00 26.94 69 GLU A O 1
ATOM 581 N N . ALA A 1 73 ? 37.366 28.995 72.418 1.00 26.58 70 ALA A N 1
ATOM 582 C CA . ALA A 1 73 ? 38.343 27.927 72.548 1.00 26.61 70 ALA A CA 1
ATOM 583 C C . ALA A 1 73 ? 38.872 27.830 73.983 1.00 26.16 70 ALA A C 1
ATOM 584 O O . ALA A 1 73 ? 39.090 26.741 74.480 1.00 25.58 70 ALA A O 1
ATOM 586 N N . LEU A 1 74 ? 39.037 28.968 74.644 1.00 26.30 71 LEU A N 1
ATOM 587 C CA . LEU A 1 74 ? 39.587 28.970 76.004 1.00 27.35 71 LEU A CA 1
ATOM 588 C C . LEU A 1 74 ? 38.511 28.520 77.029 1.00 25.81 71 LEU A C 1
ATOM 589 O O . LEU A 1 74 ? 38.810 27.819 77.986 1.00 27.66 71 LEU A O 1
ATOM 594 N N . VAL A 1 75 ? 37.259 28.870 76.818 1.00 26.18 72 VAL A N 1
ATOM 595 C CA . VAL A 1 75 ? 36.152 28.267 77.604 1.00 26.58 72 VAL A CA 1
ATOM 596 C C . VAL A 1 75 ? 36.184 26.714 77.455 1.00 27.69 72 VAL A C 1
ATOM 597 O O . VAL A 1 75 ? 36.064 25.980 78.425 1.00 26.06 72 VAL A O 1
ATOM 601 N N . ASN A 1 76 ? 36.315 26.246 76.225 1.00 28.47 73 ASN A N 1
ATOM 602 C CA . ASN A 1 76 ? 36.384 24.818 75.956 1.00 30.70 73 ASN A CA 1
ATOM 603 C C . ASN A 1 76 ? 37.573 24.187 76.709 1.00 28.37 73 ASN A C 1
ATOM 604 O O . ASN A 1 76 ? 37.425 23.089 77.281 1.00 27.78 73 ASN A O 1
ATOM 609 N N . ASP A 1 77 ? 38.730 24.852 76.704 1.00 24.68 74 ASP A N 1
ATOM 610 C CA . ASP A 1 77 ? 39.923 24.313 77.390 1.00 24.62 74 ASP A CA 1
ATOM 611 C C . ASP A 1 77 ? 39.756 24.259 78.905 1.00 23.43 74 ASP A C 1
ATOM 612 O O . ASP A 1 77 ? 40.260 23.362 79.550 1.00 24.02 74 ASP A O 1
ATOM 617 N N . THR A 1 78 ? 39.127 25.283 79.480 1.00 23.46 75 THR A N 1
ATOM 618 C CA . THR A 1 78 ? 39.142 25.517 80.937 1.00 24.03 75 THR A CA 1
ATOM 619 C C . THR A 1 78 ? 37.851 25.270 81.641 1.00 23.90 75 THR A C 1
ATOM 620 O O . THR A 1 78 ? 37.825 25.104 82.854 1.00 23.87 75 THR A O 1
ATOM 624 N N . GLY A 1 79 ? 36.759 25.242 80.885 1.00 24.61 76 GLY A N 1
ATOM 625 C CA . GLY A 1 79 ? 35.454 25.049 81.480 1.00 25.33 76 GLY A CA 1
ATOM 626 C C . GLY A 1 79 ? 34.826 26.242 82.181 1.00 26.60 76 GLY A C 1
ATOM 627 O O . GLY A 1 79 ? 33.835 26.093 82.904 1.00 25.09 76 GLY A O 1
ATOM 628 N N . ARG A 1 80 ? 35.436 27.420 82.053 1.00 28.10 77 ARG A N 1
ATOM 629 C CA . ARG A 1 80 ? 34.929 28.587 82.727 1.00 29.06 77 ARG A CA 1
ATOM 630 C C . ARG A 1 80 ? 34.997 29.818 81.849 1.00 28.00 77 ARG A C 1
ATOM 631 O O . ARG A 1 80 ? 35.829 29.892 80.934 1.00 26.48 77 ARG A O 1
ATOM 639 N N . LEU A 1 81 ? 34.125 30.777 82.159 1.00 29.09 78 LEU A N 1
ATOM 640 C CA . LEU A 1 81 ? 34.024 32.019 81.397 1.00 30.44 78 LEU A CA 1
ATOM 641 C C . LEU A 1 81 ? 34.692 33.240 82.034 1.00 31.64 78 LEU A C 1
ATOM 642 O O . LEU A 1 81 ? 35.521 33.868 81.396 1.00 29.51 78 LEU A O 1
ATOM 647 N N . SER A 1 82 ? 34.322 33.632 83.251 1.00 34.43 79 SER A N 1
ATOM 648 C CA . SER A 1 82 ? 34.756 34.945 83.729 1.00 35.25 79 SER A CA 1
ATOM 649 C C . SER A 1 82 ? 36.277 35.009 83.871 1.00 33.38 79 SER A C 1
ATOM 650 O O . SER A 1 82 ? 36.897 36.011 83.477 1.00 30.11 79 SER A O 1
ATOM 653 N N . ILE A 1 83 ? 36.914 33.933 84.316 1.00 31.01 80 ILE A N 1
ATOM 654 C CA . ILE A 1 83 ? 38.390 33.905 84.351 1.00 30.43 80 ILE A CA 1
ATOM 655 C C . ILE A 1 83 ? 38.958 33.804 82.927 1.00 29.45 80 ILE A C 1
ATOM 656 O O . ILE A 1 83 ? 40.050 34.289 82.654 1.00 28.71 80 ILE A O 1
ATOM 661 N N . THR A 1 84 ? 38.197 33.274 81.983 1.00 28.01 81 THR A N 1
ATOM 662 C CA . THR A 1 84 ? 38.636 33.329 80.581 1.00 26.72 81 THR A CA 1
ATOM 663 C C . THR A 1 84 ? 38.736 34.757 80.072 1.00 26.75 81 THR A C 1
ATOM 664 O O . THR A 1 84 ? 39.726 35.141 79.419 1.00 25.52 81 THR A O 1
ATOM 668 N N . VAL A 1 85 ? 37.711 35.544 80.349 1.00 27.98 82 VAL A N 1
ATOM 669 C CA . VAL A 1 85 ? 37.714 36.960 79.957 1.00 29.66 82 VAL A CA 1
ATOM 670 C C . VAL A 1 85 ? 38.944 37.672 80.566 1.00 30.61 82 VAL A C 1
ATOM 671 O O . VAL A 1 85 ? 39.650 38.402 79.900 1.00 32.79 82 VAL A O 1
ATOM 675 N N . LEU A 1 86 ? 39.226 37.414 81.823 1.00 30.94 83 LEU A N 1
ATOM 676 C CA . LEU A 1 86 ? 40.386 38.046 82.463 1.00 32.17 83 LEU A CA 1
ATOM 677 C C . LEU A 1 86 ? 41.693 37.593 81.869 1.00 29.84 83 LEU A C 1
ATOM 678 O O . LEU A 1 86 ? 42.605 38.408 81.687 1.00 29.16 83 LEU A O 1
ATOM 683 N N . GLU A 1 87 ? 41.810 36.306 81.542 1.00 28.46 84 GLU A N 1
ATOM 684 C CA . GLU A 1 87 ? 43.051 35.835 80.905 1.00 28.94 84 GLU A CA 1
ATOM 685 C C . GLU A 1 87 ? 43.267 36.560 79.620 1.00 28.79 84 GLU A C 1
ATOM 686 O O . GLU A 1 87 ? 44.395 36.998 79.321 1.00 26.05 84 GLU A O 1
ATOM 692 N N . ILE A 1 88 ? 42.196 36.675 78.830 1.00 25.96 85 ILE A N 1
ATOM 693 C CA . ILE A 1 88 ? 42.324 37.348 77.553 1.00 27.64 85 ILE A CA 1
ATOM 694 C C . ILE A 1 88 ? 42.716 38.834 77.715 1.00 28.23 85 ILE A C 1
ATOM 695 O O . ILE A 1 88 ? 43.559 39.334 76.986 1.00 26.71 85 ILE A O 1
ATOM 700 N N . ASP A 1 89 ? 42.078 39.526 78.644 1.00 30.58 86 ASP A N 1
ATOM 701 C CA . ASP A 1 89 ? 42.359 40.944 78.901 1.00 32.86 86 ASP A CA 1
ATOM 702 C C . ASP A 1 89 ? 43.813 41.126 79.361 1.00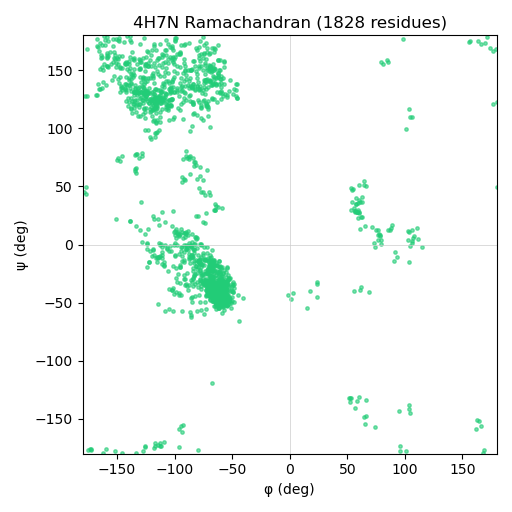 31.84 86 ASP A C 1
ATOM 703 O O . ASP A 1 89 ? 44.522 42.021 78.907 1.00 33.36 86 ASP A O 1
ATOM 708 N N . SER A 1 90 ? 44.232 40.251 80.251 1.00 31.10 87 SER A N 1
ATOM 709 C CA . SER A 1 90 ? 45.583 40.247 80.799 1.00 30.55 87 SER A CA 1
ATOM 710 C C . SER A 1 90 ? 46.662 39.963 79.723 1.00 30.65 87 SER A C 1
ATOM 711 O O . SER A 1 90 ? 47.700 40.656 79.633 1.00 27.03 87 SER A O 1
ATOM 714 N N . PHE A 1 91 ? 46.425 38.976 78.874 1.00 30.29 88 PHE A N 1
ATOM 715 C CA . PHE A 1 91 ? 47.268 38.760 77.667 1.00 29.30 88 PHE A CA 1
ATOM 716 C C . PHE A 1 91 ? 47.378 40.017 76.778 1.00 29.08 88 PHE A C 1
ATOM 717 O O . PHE A 1 91 ? 48.460 40.434 76.400 1.00 29.32 88 PHE A O 1
ATOM 725 N N . LEU A 1 92 ? 46.247 40.594 76.428 1.00 30.50 89 LEU A N 1
ATOM 726 C CA . LEU A 1 92 ? 46.248 41.795 75.595 1.00 31.87 89 LEU A CA 1
ATOM 727 C C . LEU A 1 92 ? 47.005 42.982 76.238 1.00 30.82 89 LEU A C 1
ATOM 728 O O . LEU A 1 92 ? 47.754 43.683 75.557 1.00 29.99 89 LEU A O 1
ATOM 733 N N . ALA A 1 93 ? 46.832 43.186 77.531 1.00 29.69 90 ALA A N 1
ATOM 734 C CA . ALA A 1 93 ? 47.548 44.280 78.221 1.00 31.15 90 ALA A CA 1
ATOM 735 C C . ALA A 1 93 ? 49.019 43.980 78.312 1.00 29.92 90 ALA A C 1
ATOM 736 O O . ALA A 1 93 ? 49.854 44.885 78.315 1.00 26.24 90 ALA A O 1
ATOM 738 N N . SER A 1 94 ? 49.359 42.702 78.403 1.00 27.89 91 SER A N 1
ATOM 739 C CA . SER A 1 94 ? 50.763 42.345 78.471 1.00 29.38 91 SER A CA 1
ATOM 740 C C . SER A 1 94 ? 51.498 42.633 77.123 1.00 27.48 91 SER A C 1
ATOM 741 O O . SER A 1 94 ? 52.649 43.069 77.112 1.00 26.60 91 SER A O 1
ATOM 744 N N . ILE A 1 95 ? 50.824 42.467 75.988 1.00 25.58 92 ILE A N 1
ATOM 745 C CA . ILE A 1 95 ? 51.430 42.794 74.738 1.00 26.07 92 ILE A CA 1
ATOM 746 C C . ILE A 1 95 ? 51.737 44.297 74.721 1.00 27.84 92 ILE A C 1
ATOM 747 O O . ILE A 1 95 ? 52.848 44.729 74.336 1.00 28.66 92 ILE A O 1
ATOM 752 N N . ASP A 1 96 ? 50.752 45.111 75.138 1.00 28.12 93 ASP A N 1
ATOM 753 C CA . ASP A 1 96 ? 50.952 46.556 75.231 1.00 29.66 93 ASP A CA 1
ATOM 754 C C . ASP A 1 96 ? 52.111 46.941 76.151 1.00 29.92 93 ASP A C 1
ATOM 755 O O . ASP A 1 96 ? 52.960 47.783 75.787 1.00 30.21 93 ASP A O 1
ATOM 760 N N . ARG A 1 97 ? 52.106 46.385 77.347 1.00 29.16 94 ARG A N 1
ATOM 761 C CA A ARG A 1 97 ? 53.104 46.708 78.352 0.80 32.26 94 ARG A CA 1
ATOM 762 C CA B ARG A 1 97 ? 53.114 46.697 78.366 0.20 29.53 94 ARG A CA 1
ATOM 763 C C . ARG A 1 97 ? 54.539 46.398 77.907 1.00 29.71 94 ARG A C 1
ATOM 764 O O . ARG A 1 97 ? 55.449 47.231 78.033 1.00 29.83 94 ARG A O 1
ATOM 779 N N . TRP A 1 98 ? 54.757 45.200 77.404 1.00 27.81 95 TRP A N 1
ATOM 780 C CA . TRP A 1 98 ? 56.064 44.859 76.857 1.00 26.88 95 TRP A CA 1
ATOM 781 C C . TRP A 1 98 ? 56.446 45.688 75.630 1.00 28.81 95 TRP A C 1
ATOM 782 O O . TRP A 1 98 ? 57.595 46.033 75.472 1.00 25.64 95 TRP A O 1
ATOM 793 N N . CYS A 1 99 ? 55.493 45.994 74.746 1.00 29.84 96 CYS A N 1
ATOM 794 C CA . CYS A 1 99 ? 55.801 46.899 73.633 1.00 31.86 96 CYS A CA 1
ATOM 795 C C . CYS A 1 99 ? 56.311 48.264 74.128 1.00 30.73 96 CYS A C 1
ATOM 796 O O . CYS A 1 99 ? 57.210 48.907 73.519 1.00 30.81 96 CYS A O 1
ATOM 799 N N . GLY A 1 100 ? 55.731 48.711 75.227 1.00 30.56 97 GLY A N 1
ATOM 800 C CA . GLY A 1 100 ? 56.121 49.963 75.846 1.00 30.31 97 GLY A CA 1
ATOM 801 C C . GLY A 1 100 ? 57.499 49.920 76.451 1.00 31.83 97 GLY A C 1
ATOM 802 O O . GLY A 1 100 ? 58.237 50.932 76.414 1.00 30.98 97 GLY A O 1
ATOM 803 N N . LEU A 1 101 ? 57.863 48.790 77.048 1.00 30.64 98 LEU A N 1
ATOM 804 C CA . LEU A 1 101 ? 59.120 48.749 77.801 1.00 34.03 98 LEU A CA 1
ATOM 805 C C . LEU A 1 101 ? 60.301 48.450 76.927 1.00 31.51 98 LEU A C 1
ATOM 806 O O . LEU A 1 101 ? 61.393 48.864 77.225 1.00 32.97 98 LEU A O 1
ATOM 811 N N . ALA A 1 102 ? 60.078 47.693 75.860 1.00 30.90 99 ALA A N 1
ATOM 812 C CA . ALA A 1 102 ? 61.191 47.127 75.101 1.00 28.90 99 ALA A CA 1
ATOM 813 C C . ALA A 1 102 ? 62.211 48.132 74.515 1.00 29.90 99 ALA A C 1
ATOM 814 O O . ALA A 1 102 ? 63.410 47.838 74.596 1.00 30.70 99 ALA A O 1
ATOM 816 N N . PRO A 1 103 ? 61.771 49.269 73.925 1.00 29.89 100 PRO A N 1
ATOM 817 C CA . PRO A 1 103 ? 62.776 50.157 73.280 1.00 31.11 100 PRO A CA 1
ATOM 818 C C . PRO A 1 103 ? 63.847 50.612 74.252 1.00 33.27 100 PRO A C 1
ATOM 819 O O . PRO A 1 103 ? 65.025 50.630 73.929 1.00 35.46 100 PRO A O 1
ATOM 823 N N . GLU A 1 104 ? 63.438 50.964 75.455 1.00 36.77 101 GLU A N 1
ATOM 824 C CA . GLU A 1 104 ? 64.376 51.465 76.434 1.00 39.55 101 GLU A CA 1
ATOM 825 C C . GLU A 1 104 ? 65.308 50.354 76.878 1.00 36.85 101 GLU A C 1
ATOM 826 O O . GLU A 1 104 ? 66.485 50.578 77.083 1.00 35.98 101 GLU A O 1
ATOM 832 N N . LEU A 1 105 ? 64.793 49.140 76.980 1.00 34.70 102 LEU A N 1
ATOM 833 C CA . LEU A 1 105 ? 65.617 48.014 77.417 1.00 34.94 102 LEU A CA 1
ATOM 834 C C . LEU A 1 105 ? 66.606 47.575 76.359 1.00 34.52 102 LEU A C 1
ATOM 835 O O . LEU A 1 105 ? 67.605 46.956 76.704 1.00 36.23 102 LEU A O 1
ATOM 840 N N . LEU A 1 106 ? 66.331 47.839 75.078 1.00 32.95 103 LEU A N 1
ATOM 841 C CA . LEU A 1 106 ? 67.183 47.350 74.008 1.00 35.84 103 LEU A CA 1
ATOM 842 C C . LEU A 1 106 ? 68.157 48.398 73.452 1.00 42.57 103 LEU A C 1
ATOM 843 O O . LEU A 1 106 ? 68.923 48.112 72.545 1.00 44.10 103 LEU A O 1
ATOM 848 N N . GLN A 1 107 ? 68.118 49.607 73.978 1.00 43.37 104 GLN A N 1
ATOM 849 C CA . GLN A 1 107 ? 68.932 50.687 73.401 1.00 50.99 104 GLN A CA 1
ATOM 850 C C . GLN A 1 107 ? 70.426 50.477 73.742 1.00 52.11 104 GLN A C 1
ATOM 851 O O . GLN A 1 107 ? 70.763 50.154 74.881 1.00 54.61 104 GLN A O 1
ATOM 857 N N . THR A 1 108 ? 71.303 50.626 72.749 1.00 52.78 105 THR A N 1
ATOM 858 C CA . THR A 1 108 ? 72.754 50.584 72.987 1.00 54.99 105 THR A CA 1
ATOM 859 C C . THR A 1 108 ? 73.154 51.786 73.863 1.00 56.21 105 THR A C 1
ATOM 860 O O . THR A 1 108 ? 72.394 52.723 74.064 1.00 55.73 105 THR A O 1
ATOM 864 N N . SER A 1 109 ? 74.371 51.755 74.362 1.00 54.18 106 SER A N 1
ATOM 865 C CA . SER A 1 109 ? 74.882 52.841 75.158 1.00 56.22 106 SER A CA 1
ATOM 866 C C . SER A 1 109 ? 76.359 53.032 74.813 1.00 52.56 106 SER A C 1
ATOM 867 O O . SER A 1 109 ? 77.005 52.141 74.269 1.00 50.28 106 SER A O 1
ATOM 870 N N . ALA A 1 110 ? 76.873 54.215 75.068 1.00 52.13 107 ALA A N 1
ATOM 871 C CA . ALA A 1 110 ? 78.268 54.518 74.809 1.00 53.08 107 ALA A CA 1
ATOM 872 C C . ALA A 1 110 ? 78.752 55.323 76.000 1.00 55.34 107 ALA A C 1
ATOM 873 O O . ALA A 1 110 ? 78.021 56.143 76.523 1.00 60.23 107 ALA A O 1
ATOM 875 N N . LYS A 1 111 ? 79.955 55.048 76.457 1.00 53.66 108 LYS A N 1
ATOM 876 C CA . LYS A 1 111 ? 80.440 55.572 77.722 1.00 56.95 108 LYS A CA 1
ATOM 877 C C . LYS A 1 111 ? 81.941 55.664 77.661 1.00 52.00 108 LYS A C 1
ATOM 878 O O . LYS A 1 111 ? 82.561 54.991 76.851 1.00 52.73 108 LYS A O 1
ATOM 884 N N . ASN A 1 112 ? 82.526 56.472 78.530 1.00 51.52 109 ASN A N 1
ATOM 885 C CA . ASN A 1 112 ? 83.960 56.414 78.746 1.00 50.77 109 ASN A CA 1
ATOM 886 C C . ASN A 1 112 ? 84.277 55.381 79.800 1.00 45.83 109 ASN A C 1
ATOM 887 O O . ASN A 1 112 ? 83.383 54.812 80.374 1.00 45.26 109 ASN A O 1
ATOM 892 N N . THR A 1 113 ? 85.551 55.117 80.011 1.00 42.81 110 THR A N 1
ATOM 893 C CA . THR A 1 113 ? 86.016 54.160 81.001 1.00 40.95 110 THR A CA 1
ATOM 894 C C . THR A 1 113 ? 87.033 54.856 81.865 1.00 41.77 110 THR A C 1
ATOM 895 O O . THR A 1 113 ? 87.324 55.995 81.625 1.00 42.11 110 THR A O 1
ATOM 899 N N . SER A 1 114 ? 87.618 54.138 82.819 1.00 43.07 111 SER A N 1
ATOM 900 C CA . SER A 1 114 ? 88.686 54.643 83.647 1.00 45.17 111 SER A CA 1
ATOM 901 C C . SER A 1 114 ? 89.966 54.876 82.872 1.00 46.92 111 SER A C 1
ATOM 902 O O . SER A 1 114 ? 90.927 55.378 83.431 1.00 46.09 111 SER A O 1
ATOM 905 N N . ILE A 1 115 ? 90.006 54.514 81.597 1.00 45.25 112 ILE A N 1
ATOM 906 C CA . ILE A 1 115 ? 91.195 54.780 80.799 1.00 47.60 112 ILE A CA 1
ATOM 907 C C . ILE A 1 115 ? 90.835 55.783 79.693 1.00 47.55 112 ILE A C 1
ATOM 908 O O . ILE A 1 115 ? 89.885 55.559 78.940 1.00 46.25 112 ILE A O 1
ATOM 913 N N . PRO A 1 116 ? 91.586 56.912 79.600 1.00 48.06 113 PRO A N 1
ATOM 914 C CA . PRO A 1 116 ? 91.064 57.955 78.725 1.00 46.19 113 PRO A CA 1
ATOM 915 C C . PRO A 1 116 ? 91.098 57.606 77.247 1.00 44.99 113 PRO A C 1
ATOM 916 O O . PRO A 1 116 ? 90.352 58.206 76.508 1.00 45.72 113 PRO A O 1
ATOM 920 N N . PHE A 1 117 ? 91.944 56.666 76.807 1.00 43.67 114 PHE A N 1
ATOM 921 C CA . PHE A 1 117 ? 91.998 56.290 75.380 1.00 42.68 114 PHE A CA 1
ATOM 922 C C . PHE A 1 117 ? 91.238 54.993 75.055 1.00 41.01 114 PHE A C 1
ATOM 923 O O . PHE A 1 117 ? 91.383 54.455 73.952 1.00 41.68 114 PHE A O 1
ATOM 931 N N . ILE A 1 118 ? 90.456 54.500 76.010 1.00 38.74 115 ILE A N 1
ATOM 932 C CA . ILE A 1 118 ? 89.579 53.385 75.784 1.00 37.01 115 ILE A CA 1
ATOM 933 C C . ILE A 1 118 ? 88.128 53.802 76.030 1.00 37.20 115 ILE A C 1
ATOM 934 O O . ILE A 1 118 ? 87.748 54.205 77.156 1.00 36.89 115 ILE A O 1
ATOM 939 N N . ALA A 1 119 ? 87.313 53.637 74.990 1.00 36.98 116 ALA A N 1
ATOM 940 C CA . ALA A 1 119 ? 85.886 53.917 75.031 1.00 37.34 116 ALA A CA 1
ATOM 941 C C . ALA A 1 119 ? 85.098 52.588 75.062 1.00 36.13 116 ALA A C 1
ATOM 942 O O . ALA A 1 119 ? 85.576 51.580 74.583 1.00 37.70 116 ALA A O 1
ATOM 944 N N . LEU A 1 120 ? 83.876 52.621 75.570 1.00 37.76 117 LEU A N 1
ATOM 945 C CA . LEU A 1 120 ? 83.057 51.439 75.735 1.00 36.61 117 LEU A CA 1
ATOM 946 C C . LEU A 1 120 ? 81.725 51.638 75.023 1.00 36.28 117 LEU A C 1
ATOM 947 O O . LEU A 1 120 ? 81.049 52.664 75.226 1.00 37.98 117 LEU A O 1
ATOM 952 N N . GLN A 1 121 ? 81.350 50.700 74.173 1.00 35.27 118 GLN A N 1
ATOM 953 C CA . GLN A 1 121 ? 79.961 50.630 73.695 1.00 36.94 118 GLN A CA 1
ATOM 954 C C . GLN A 1 121 ? 79.368 49.312 74.117 1.00 35.62 118 GLN A C 1
ATOM 955 O O . GLN A 1 121 ? 80.081 48.321 74.216 1.00 35.40 118 GLN A O 1
ATOM 961 N N . GLN A 1 122 ? 78.068 49.296 74.380 1.00 36.51 119 GLN A N 1
ATOM 962 C CA . GLN A 1 122 ? 77.360 48.075 74.772 1.00 37.12 119 GLN A CA 1
ATOM 963 C C . GLN A 1 122 ? 76.283 47.754 73.743 1.00 38.99 119 GLN A C 1
ATOM 964 O O . GLN A 1 122 ? 75.701 48.660 73.159 1.00 38.42 119 GLN A O 1
ATOM 970 N N . SER A 1 123 ? 76.045 46.469 73.481 1.00 38.08 120 SER A N 1
ATOM 971 C CA . SER A 1 123 ? 74.842 46.074 72.715 1.00 39.13 120 SER A CA 1
ATOM 972 C C . SER A 1 123 ? 74.290 44.770 73.234 1.00 35.03 120 SER A C 1
ATOM 973 O O . SER A 1 123 ? 74.866 44.166 74.137 1.00 31.97 120 SER A O 1
ATOM 976 N N . LEU A 1 124 ? 73.143 44.373 72.692 1.00 35.56 121 LEU A N 1
ATOM 977 C CA . LEU A 1 124 ? 72.400 43.232 73.178 1.00 34.64 121 LEU A CA 1
ATOM 978 C C . LEU A 1 124 ? 72.017 42.306 72.007 1.00 34.69 121 LEU A C 1
ATOM 979 O O . LEU A 1 124 ? 71.485 42.765 71.025 1.00 35.06 121 LEU A O 1
ATOM 984 N N . VAL A 1 125 ? 72.291 41.017 72.134 1.00 31.01 122 VAL A N 1
ATOM 985 C CA . VAL A 1 125 ? 72.102 40.056 71.054 1.00 31.79 122 VAL A CA 1
ATOM 986 C C . VAL A 1 125 ? 71.116 38.972 71.552 1.00 29.58 122 VAL A C 1
ATOM 987 O O . VAL A 1 125 ? 71.434 38.233 72.499 1.00 30.17 122 VAL A O 1
ATOM 991 N N . PRO A 1 126 ? 69.936 38.859 70.924 1.00 28.85 123 PRO A N 1
ATOM 992 C CA . PRO A 1 126 ? 68.989 37.843 71.424 1.00 25.98 123 PRO A CA 1
ATOM 993 C C . PRO A 1 126 ? 69.470 36.409 71.254 1.00 24.63 123 PRO A C 1
ATOM 994 O O . PRO A 1 126 ? 70.146 36.102 70.297 1.00 26.01 123 PRO A O 1
ATOM 998 N N . TYR A 1 127 ? 69.047 35.507 72.142 1.00 25.16 124 TYR A N 1
ATOM 999 C CA . TYR A 1 127 ? 69.153 34.068 71.868 1.00 24.23 124 TYR A CA 1
ATOM 1000 C C . TYR A 1 127 ? 68.328 33.811 70.608 1.00 24.36 124 TYR A C 1
ATOM 1001 O O . TYR A 1 127 ? 67.182 34.242 70.552 1.00 26.65 124 TYR A O 1
ATOM 1010 N N . PRO A 1 128 ? 68.869 33.096 69.621 1.00 24.27 125 PRO A N 1
ATOM 1011 C CA . PRO A 1 128 ? 68.050 32.979 68.392 1.00 24.95 125 PRO A CA 1
ATOM 1012 C C . PRO A 1 128 ? 66.727 32.199 68.558 1.00 25.63 125 PRO A C 1
ATOM 1013 O O . PRO A 1 128 ? 65.721 32.582 67.949 1.00 26.56 125 PRO A O 1
ATOM 1017 N N . LEU A 1 129 ? 66.742 31.135 69.329 1.00 22.98 126 LEU A N 1
ATOM 1018 C CA . LEU A 1 129 ? 65.564 30.265 69.485 1.00 23.99 126 LEU A CA 1
ATOM 1019 C C . LEU A 1 129 ? 65.278 29.867 70.932 1.00 23.91 126 LEU A C 1
ATOM 1020 O O . LEU A 1 129 ? 66.099 29.236 71.619 1.00 23.41 126 LEU A O 1
ATOM 1025 N N . VAL A 1 130 ? 64.112 30.298 71.410 1.00 22.03 127 VAL A N 1
ATOM 1026 C CA . VAL A 1 130 ? 63.670 30.090 72.792 1.00 20.82 127 VAL A CA 1
ATOM 1027 C C . VAL A 1 130 ? 62.553 29.052 72.746 1.00 22.69 127 VAL A C 1
ATOM 1028 O O . VAL A 1 130 ? 61.635 29.136 71.863 1.00 23.13 127 VAL A O 1
ATOM 1032 N N . GLY A 1 131 ? 62.662 28.042 73.590 1.00 21.37 128 GLY A N 1
ATOM 1033 C CA . GLY A 1 131 ? 61.543 27.094 73.816 1.00 22.81 128 GLY A CA 1
ATOM 1034 C C . GLY A 1 131 ? 60.707 27.408 75.066 1.00 21.29 128 GLY A C 1
ATOM 1035 O O . GLY A 1 131 ? 61.232 27.657 76.172 1.00 21.79 128 GLY A O 1
ATOM 1036 N N . VAL A 1 132 ? 59.395 27.435 74.892 1.00 21.46 129 VAL A N 1
ATOM 1037 C CA . VAL A 1 132 ? 58.481 27.624 75.998 1.00 21.20 129 VAL A CA 1
ATOM 1038 C C . VAL A 1 132 ? 57.586 26.420 76.181 1.00 22.14 129 VAL A C 1
ATOM 1039 O O . VAL A 1 132 ? 56.894 25.989 75.253 1.00 21.91 129 VAL A O 1
ATOM 1043 N N . ILE A 1 133 ? 57.572 25.882 77.393 1.00 22.45 130 ILE A N 1
ATOM 1044 C CA . ILE A 1 133 ? 56.697 24.748 77.758 1.00 22.80 130 ILE A CA 1
ATOM 1045 C C . ILE A 1 133 ? 55.813 25.250 78.850 1.00 22.36 130 ILE A C 1
ATOM 1046 O O . ILE A 1 133 ? 56.324 25.630 79.933 1.00 20.97 130 ILE A O 1
ATOM 1051 N N . SER A 1 134 ? 54.502 25.303 78.582 1.00 22.89 131 SER A N 1
ATOM 1052 C CA . SER A 1 134 ? 53.569 26.006 79.455 1.00 23.00 131 SER A CA 1
ATOM 1053 C C . SER A 1 134 ? 52.433 25.055 79.943 1.00 24.83 131 SER A C 1
ATOM 1054 O O . SER A 1 134 ? 52.095 24.102 79.280 1.00 24.88 131 SER A O 1
ATOM 1057 N N . PRO A 1 135 ? 51.851 25.340 81.109 1.00 25.47 132 PRO A N 1
ATOM 1058 C CA . PRO A 1 135 ? 50.912 24.440 81.778 1.00 26.13 132 PRO A CA 1
ATOM 1059 C C . PRO A 1 135 ? 49.480 24.700 81.386 1.00 25.22 132 PRO A C 1
ATOM 1060 O O . PRO A 1 135 ? 49.177 25.669 80.683 1.00 25.17 132 PRO A O 1
ATOM 1064 N N . TRP A 1 136 ? 48.603 23.805 81.845 1.00 26.40 133 TRP A N 1
ATOM 1065 C CA . TRP A 1 136 ? 47.187 23.808 81.452 1.00 25.07 133 TRP A CA 1
ATOM 1066 C C . TRP A 1 136 ? 46.266 24.726 82.277 1.00 25.08 133 TRP A C 1
ATOM 1067 O O . TRP A 1 136 ? 45.116 24.907 81.896 1.00 24.13 133 TRP A O 1
ATOM 1078 N N . ASN A 1 137 ? 46.726 25.309 83.388 1.00 23.42 134 ASN A N 1
ATOM 1079 C CA . ASN A 1 137 ? 45.816 25.993 84.310 1.00 24.20 134 ASN A CA 1
ATOM 1080 C C . ASN A 1 137 ? 45.385 27.436 83.943 1.00 25.20 134 ASN A C 1
ATOM 1081 O O . ASN A 1 137 ? 44.219 27.826 84.171 1.00 25.68 134 ASN A O 1
ATOM 1086 N N . PHE A 1 138 ? 46.286 28.161 83.293 1.00 25.06 135 PHE A N 1
ATOM 1087 C CA . PHE A 1 138 ? 45.992 29.421 82.635 1.00 26.28 135 PHE A CA 1
ATOM 1088 C C . PHE A 1 138 ? 46.666 29.294 81.283 1.00 25.87 135 PHE A C 1
ATOM 1089 O O . PHE A 1 138 ? 47.772 29.778 81.051 1.00 26.59 135 PHE A O 1
ATOM 1097 N N . PRO A 1 139 ? 46.041 28.570 80.403 1.00 26.03 136 PRO A N 1
ATOM 1098 C CA . PRO A 1 139 ? 46.747 28.150 79.208 1.00 26.05 136 PRO A CA 1
ATOM 1099 C C . PRO A 1 139 ? 47.223 29.322 78.353 1.00 25.28 136 PRO A C 1
ATOM 1100 O O . PRO A 1 139 ? 48.343 29.276 77.848 1.00 24.29 136 PRO A O 1
ATOM 1104 N N . LEU A 1 140 ? 46.393 30.359 78.211 1.00 24.16 137 LEU A N 1
ATOM 1105 C CA . LEU A 1 140 ? 46.753 31.480 77.378 1.00 25.00 137 LEU A CA 1
ATOM 1106 C C . LEU A 1 140 ? 47.818 32.305 78.041 1.00 24.10 137 LEU A C 1
ATOM 1107 O O . LEU A 1 140 ? 48.920 32.486 77.482 1.00 24.23 137 LEU A O 1
ATOM 1112 N N . THR A 1 141 ? 47.574 32.762 79.255 1.00 25.48 138 THR A N 1
ATOM 1113 C CA . THR A 1 141 ? 48.524 33.725 79.828 1.00 24.83 138 THR A CA 1
ATOM 1114 C C . THR A 1 141 ? 49.874 33.075 80.082 1.00 25.87 138 THR A C 1
ATOM 1115 O O . THR A 1 141 ? 50.912 33.721 79.863 1.00 24.04 138 THR A O 1
ATOM 1119 N N . LEU A 1 142 ? 49.885 31.833 80.541 1.00 25.15 139 LEU A N 1
ATOM 1120 C CA . LEU A 1 142 ? 51.167 31.200 80.820 1.00 27.11 139 LEU A CA 1
ATOM 1121 C C . LEU A 1 142 ? 51.923 30.705 79.563 1.00 25.40 139 LEU A C 1
ATOM 1122 O O . LEU A 1 142 ? 53.111 30.482 79.638 1.00 24.58 139 LEU A O 1
ATOM 1127 N N . SER A 1 143 ? 51.244 30.523 78.420 1.00 24.45 140 SER A N 1
ATOM 1128 C CA . SER A 1 143 ? 51.929 30.256 77.184 1.00 24.41 140 SER A CA 1
ATOM 1129 C C . SER A 1 143 ? 52.619 31.523 76.660 1.00 25.25 140 SER A C 1
ATOM 1130 O O . SER A 1 143 ? 53.596 31.420 75.906 1.00 26.88 140 SER A O 1
ATOM 1141 N N . ILE A 1 145 ? 53.414 34.532 78.669 1.00 24.96 142 ILE A N 1
ATOM 1142 C CA . ILE A 1 145 ? 54.118 35.359 79.621 1.00 24.76 142 ILE A CA 1
ATOM 1143 C C . ILE A 1 145 ? 55.597 35.500 79.320 1.00 25.55 142 ILE A C 1
ATOM 1144 O O . ILE A 1 145 ? 56.130 36.572 79.486 1.00 24.36 142 ILE A O 1
ATOM 1149 N N . ASP A 1 146 ? 56.276 34.426 78.884 1.00 23.82 143 ASP A N 1
ATOM 1150 C CA . ASP A 1 146 ? 57.666 34.512 78.482 1.00 23.89 143 ASP A CA 1
ATOM 1151 C C . ASP A 1 146 ? 57.773 34.818 76.969 1.00 22.49 143 ASP A C 1
ATOM 1152 O O . ASP A 1 146 ? 58.635 35.525 76.516 1.00 21.67 143 ASP A O 1
ATOM 1157 N N . THR A 1 147 ? 56.849 34.292 76.191 1.00 20.83 144 THR A N 1
ATOM 1158 C CA . THR A 1 147 ? 56.919 34.380 74.727 1.00 20.16 144 THR A CA 1
ATOM 1159 C C . THR A 1 147 ? 56.988 35.817 74.248 1.00 20.43 144 THR A C 1
ATOM 1160 O O . THR A 1 147 ? 57.781 36.172 73.350 1.00 21.49 144 THR A O 1
ATOM 1164 N N . ILE A 1 148 ? 56.131 36.666 74.815 1.00 22.09 145 ILE A N 1
ATOM 1165 C CA . ILE A 1 148 ? 56.005 38.043 74.319 1.00 22.51 145 ILE A CA 1
ATOM 1166 C C . ILE A 1 148 ? 57.303 38.834 74.520 1.00 20.98 145 ILE A C 1
ATOM 1167 O O . ILE A 1 148 ? 57.767 39.417 73.589 1.00 22.06 145 ILE A O 1
ATOM 1172 N N . PRO A 1 149 ? 57.875 38.877 75.742 1.00 20.52 146 PRO A N 1
ATOM 1173 C CA . PRO A 1 149 ? 59.141 39.619 75.830 1.00 20.43 146 PRO A CA 1
ATOM 1174 C C . PRO A 1 149 ? 60.260 38.983 75.020 1.00 20.87 146 PRO A C 1
ATOM 1175 O O . PRO A 1 149 ? 61.069 39.684 74.417 1.00 23.70 146 PRO A O 1
ATOM 1179 N N . ALA A 1 150 ? 60.299 37.662 74.937 1.00 19.96 147 ALA A N 1
ATOM 1180 C CA . ALA A 1 150 ? 61.315 37.046 74.105 1.00 20.15 147 ALA A CA 1
ATOM 1181 C C . ALA A 1 150 ? 61.186 37.478 72.633 1.00 21.19 147 ALA A C 1
ATOM 1182 O O . ALA A 1 150 ? 62.195 37.760 71.984 1.00 19.79 147 ALA A O 1
ATOM 1184 N N . LEU A 1 151 ? 59.946 37.548 72.105 1.00 21.36 148 LEU A N 1
ATOM 1185 C CA . LEU A 1 151 ? 59.775 37.984 70.744 1.00 22.35 148 LEU A CA 1
ATOM 1186 C C . LEU A 1 151 ? 60.256 39.415 70.555 1.00 22.98 148 LEU A C 1
ATOM 1187 O O . LEU A 1 151 ? 60.902 39.700 69.566 1.00 24.21 148 LEU A O 1
ATOM 1192 N N . LEU A 1 152 ? 59.939 40.295 71.484 1.00 23.61 149 LEU A N 1
ATOM 1193 C CA . LEU A 1 152 ? 60.325 41.684 71.358 1.00 24.65 149 LEU A CA 1
ATOM 1194 C C . LEU A 1 152 ? 61.825 41.873 71.453 1.00 24.70 149 LEU A C 1
ATOM 1195 O O . LEU A 1 152 ? 62.383 42.828 70.898 1.00 25.49 149 LEU A O 1
ATOM 1200 N N . ALA A 1 153 ? 62.476 40.975 72.166 1.00 24.20 150 ALA A N 1
ATOM 1201 C CA . ALA A 1 153 ? 63.922 40.967 72.278 1.00 25.20 150 ALA A CA 1
ATOM 1202 C C . ALA A 1 153 ? 64.576 40.646 70.943 1.00 26.54 150 ALA A C 1
ATOM 1203 O O . ALA A 1 153 ? 65.764 40.920 70.766 1.00 27.45 150 ALA A O 1
ATOM 1205 N N . GLY A 1 154 ? 63.815 40.077 70.018 1.00 24.55 151 GLY A N 1
ATOM 1206 C CA . GLY A 1 154 ? 64.366 39.636 68.765 1.00 25.86 151 GLY A CA 1
ATOM 1207 C C . GLY A 1 154 ? 64.587 38.133 68.634 1.00 24.89 151 GLY A C 1
ATOM 1208 O O . GLY A 1 154 ? 65.155 37.708 67.672 1.00 25.35 151 GLY A O 1
ATOM 1209 N N . CYS A 1 155 ? 64.056 37.349 69.557 1.00 24.52 152 CYS A N 1
ATOM 1210 C CA . CYS A 1 155 ? 64.112 35.899 69.496 1.00 23.49 152 CYS A CA 1
ATOM 1211 C C . CYS A 1 155 ? 62.981 35.348 68.650 1.00 23.99 152 CYS A C 1
ATOM 1212 O O . CYS A 1 155 ? 61.911 35.893 68.627 1.00 25.08 152 CYS A O 1
ATOM 1215 N N . ALA A 1 156 ? 63.208 34.203 68.022 1.00 24.38 153 ALA A N 1
A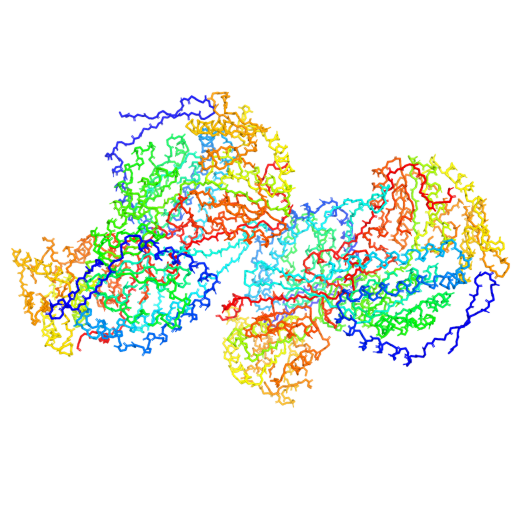TOM 1216 C CA . ALA A 1 156 ? 62.120 33.320 67.636 1.00 23.57 153 ALA A CA 1
ATOM 1217 C C . ALA A 1 156 ? 61.761 32.400 68.807 1.00 23.89 153 ALA A C 1
ATOM 1218 O O . ALA A 1 156 ? 62.596 32.122 69.714 1.00 22.70 153 ALA A O 1
ATOM 1220 N N . VAL A 1 157 ? 60.485 32.000 68.859 1.00 23.12 154 VAL A N 1
ATOM 1221 C CA . VAL A 1 157 ? 59.995 31.283 70.005 1.00 22.18 154 VAL A CA 1
ATOM 1222 C C . VAL A 1 157 ? 59.155 30.100 69.528 1.00 22.94 154 VAL A C 1
ATOM 1223 O O . VAL A 1 157 ? 58.258 30.281 68.669 1.00 22.97 154 VAL A O 1
ATOM 1227 N N . VAL A 1 158 ? 59.469 28.910 70.037 1.00 22.54 155 VAL A N 1
ATOM 1228 C CA . VAL A 1 158 ? 58.614 27.708 69.862 1.00 22.82 155 VAL A CA 1
ATOM 1229 C C . VAL A 1 158 ? 57.841 27.440 71.146 1.00 21.18 155 VAL A C 1
ATOM 1230 O O . VAL A 1 158 ? 58.425 27.259 72.200 1.00 21.02 155 VAL A O 1
ATOM 1234 N N . VAL A 1 159 ? 56.531 27.475 71.073 1.00 20.83 156 VAL A N 1
ATOM 1235 C CA . VAL A 1 159 ? 55.696 27.329 72.206 1.00 22.07 156 VAL A CA 1
ATOM 1236 C C . VAL A 1 159 ? 54.977 25.981 72.160 1.00 21.73 156 VAL A C 1
ATOM 1237 O O . VAL A 1 159 ? 54.309 25.682 71.177 1.00 22.40 156 VAL A O 1
ATOM 1241 N N . LYS A 1 160 ? 55.106 25.219 73.236 1.00 20.60 157 LYS A N 1
ATOM 1242 C CA . LYS A 1 160 ? 54.473 23.908 73.415 1.00 23.45 157 LYS A CA 1
ATOM 1243 C C . LYS A 1 160 ? 53.574 23.945 74.644 1.00 22.72 157 LYS A C 1
ATOM 1244 O O . LYS A 1 160 ? 54.010 23.694 75.773 1.00 22.33 157 LYS A O 1
ATOM 1250 N N . PRO A 1 161 ? 52.320 24.297 74.444 1.00 22.95 158 PRO A N 1
ATOM 1251 C CA . PRO A 1 161 ? 51.371 24.244 75.565 1.00 24.42 158 PRO A CA 1
ATOM 1252 C C . PRO A 1 161 ? 51.041 22.808 75.971 1.00 24.35 158 PRO A C 1
ATOM 1253 O O . PRO A 1 161 ? 51.378 21.894 75.262 1.00 24.29 158 PRO A O 1
ATOM 1257 N N . SER A 1 162 ? 50.465 22.637 77.146 1.00 25.81 159 SER A N 1
ATOM 1258 C CA . SER A 1 162 ? 50.099 21.325 77.683 1.00 26.55 159 SER A CA 1
ATOM 1259 C C . SER A 1 162 ? 49.057 20.734 76.795 1.00 26.85 159 SER A C 1
ATOM 1260 O O . SER A 1 162 ? 48.136 21.418 76.364 1.00 25.96 159 SER A O 1
ATOM 1263 N N . GLU A 1 163 ? 49.221 19.446 76.557 1.00 27.81 160 GLU A N 1
ATOM 1264 C CA . GLU A 1 163 ? 48.267 18.625 75.879 1.00 28.45 160 GLU A CA 1
ATOM 1265 C C . GLU A 1 163 ? 46.923 18.559 76.585 1.00 27.24 160 GLU A C 1
ATOM 1266 O O . GLU A 1 163 ? 45.918 18.209 75.958 1.00 25.48 160 GLU A O 1
ATOM 1272 N N . ILE A 1 164 ? 46.898 18.891 77.871 1.00 25.91 161 ILE A N 1
ATOM 1273 C CA . ILE A 1 164 ? 45.625 18.946 78.631 1.00 28.46 161 ILE A CA 1
ATOM 1274 C C . ILE A 1 164 ? 44.724 20.126 78.221 1.00 28.17 161 ILE A C 1
ATOM 1275 O O . ILE A 1 164 ? 43.521 20.052 78.384 1.00 27.53 161 ILE A O 1
ATOM 1280 N N . ALA A 1 165 ? 45.300 21.198 77.663 1.00 26.81 162 ALA A N 1
ATOM 1281 C CA . ALA A 1 165 ? 44.512 22.399 77.307 1.00 27.69 162 ALA A CA 1
ATOM 1282 C C . ALA A 1 165 ? 45.116 23.141 76.104 1.00 27.09 162 ALA A C 1
ATOM 1283 O O . ALA A 1 165 ? 45.752 24.186 76.263 1.00 26.47 162 ALA A O 1
ATOM 1285 N N . PRO A 1 166 ? 44.991 22.574 74.902 1.00 25.68 163 PRO A N 1
ATOM 1286 C CA . PRO A 1 166 ? 45.704 23.058 73.732 1.00 24.39 163 PRO A CA 1
ATOM 1287 C C . PRO A 1 166 ? 44.829 23.828 72.750 1.00 24.17 163 PRO A C 1
ATOM 1288 O O . PRO A 1 166 ? 45.333 24.358 71.766 1.00 26.06 163 PRO A O 1
ATOM 1292 N N . ARG A 1 167 ? 43.533 23.878 72.977 1.00 23.93 164 ARG A N 1
ATOM 1293 C CA . ARG A 1 167 ? 42.614 24.362 71.914 1.00 24.79 164 ARG A CA 1
ATOM 1294 C C . ARG A 1 167 ? 42.715 25.862 71.623 1.00 24.93 164 ARG A C 1
ATOM 1295 O O . ARG A 1 167 ? 42.446 26.293 70.506 1.00 24.33 164 ARG A O 1
ATOM 1303 N N . PHE A 1 168 ? 43.204 26.638 72.599 1.00 25.42 165 PHE A N 1
ATOM 1304 C CA . PHE A 1 168 ? 43.298 28.098 72.452 1.00 25.28 165 PHE A CA 1
ATOM 1305 C C . PHE A 1 168 ? 44.279 28.496 71.375 1.00 24.82 165 PHE A C 1
ATOM 1306 O O . PHE A 1 168 ? 44.214 29.609 70.900 1.00 25.68 165 PHE A O 1
ATOM 1314 N N . VAL A 1 169 ? 45.180 27.594 71.003 1.00 25.09 166 VAL A N 1
ATOM 1315 C CA . VAL A 1 169 ? 46.157 27.828 69.969 1.00 25.06 166 VAL A CA 1
ATOM 1316 C C . VAL A 1 169 ? 45.511 28.084 68.585 1.00 26.67 166 VAL A C 1
ATOM 1317 O O . VAL A 1 169 ? 45.963 28.967 67.825 1.00 26.09 166 VAL A O 1
ATOM 1321 N N . ALA A 1 170 ? 44.435 27.394 68.271 1.00 25.98 167 ALA A N 1
ATOM 1322 C CA . ALA A 1 170 ? 43.891 27.456 66.893 1.00 26.44 167 ALA A CA 1
ATOM 1323 C C . ALA A 1 170 ? 43.503 28.907 66.525 1.00 27.92 167 ALA A C 1
ATOM 1324 O O . ALA A 1 170 ? 43.906 29.398 65.500 1.00 28.61 167 ALA A O 1
ATOM 1326 N N . PRO A 1 171 ? 42.803 29.628 67.400 1.00 28.37 168 PRO A N 1
ATOM 1327 C CA . PRO A 1 171 ? 42.524 31.027 67.021 1.00 29.03 168 PRO A CA 1
ATOM 1328 C C . PRO A 1 171 ? 43.770 31.946 67.046 1.00 27.96 168 PRO A C 1
ATOM 1329 O O . PRO A 1 171 ? 43.889 32.824 66.185 1.00 28.36 168 PRO A O 1
ATOM 1333 N N . LEU A 1 172 ? 44.735 31.702 67.934 1.00 26.84 169 LEU A N 1
ATOM 1334 C CA . LEU A 1 172 ? 45.953 32.481 67.909 1.00 27.22 169 LEU A CA 1
ATOM 1335 C C . LEU A 1 172 ? 46.680 32.310 66.573 1.00 28.62 169 LEU A C 1
ATOM 1336 O O . LEU A 1 172 ? 47.171 33.290 65.988 1.00 27.75 169 LEU A O 1
ATOM 1341 N N . LEU A 1 173 ? 46.762 31.055 66.129 1.00 28.56 170 LEU A N 1
ATOM 1342 C CA . LEU A 1 173 ? 47.449 30.689 64.911 1.00 31.33 170 LEU A CA 1
ATOM 1343 C C . LEU A 1 173 ? 46.761 31.303 63.691 1.00 31.05 170 LEU A C 1
ATOM 1344 O O . LEU A 1 173 ? 47.398 31.839 62.762 1.00 31.88 170 LEU A O 1
ATOM 1357 N N . ALA A 1 175 ? 45.159 34.046 63.720 1.00 30.17 172 ALA A N 1
ATOM 1358 C CA . ALA A 1 175 ? 45.464 35.496 63.698 1.00 30.36 172 ALA A CA 1
ATOM 1359 C C . ALA A 1 175 ? 46.883 35.712 63.229 1.00 30.75 172 ALA A C 1
ATOM 1360 O O . ALA A 1 175 ? 47.197 36.672 62.496 1.00 31.67 172 ALA A O 1
ATOM 1362 N N . LEU A 1 176 ? 47.750 34.826 63.702 1.00 31.63 173 LEU A N 1
ATOM 1363 C CA . LEU A 1 176 ? 49.188 34.886 63.439 1.00 31.80 173 LEU A CA 1
ATOM 1364 C C . LEU A 1 176 ? 49.479 34.844 61.933 1.00 34.61 173 LEU A C 1
ATOM 1365 O O . LEU A 1 176 ? 50.344 35.584 61.430 1.00 37.60 173 LEU A O 1
ATOM 1370 N N . ASN A 1 177 ? 48.752 33.999 61.212 1.00 36.30 174 ASN A N 1
ATOM 1371 C CA . ASN A 1 177 ? 49.036 33.787 59.807 1.00 37.50 174 ASN A CA 1
ATOM 1372 C C . ASN A 1 177 ? 48.655 34.959 58.937 1.00 38.46 174 ASN A C 1
ATOM 1373 O O . ASN A 1 177 ? 48.949 34.929 57.773 1.00 40.28 174 ASN A O 1
ATOM 1378 N N . THR A 1 178 ? 47.989 35.975 59.473 1.00 37.43 175 THR A N 1
ATOM 1379 C CA . THR A 1 178 ? 47.761 37.215 58.740 1.00 37.65 175 THR A CA 1
ATOM 1380 C C . THR A 1 178 ? 48.883 38.242 58.929 1.00 37.24 175 THR A C 1
ATOM 1381 O O . THR A 1 178 ? 48.843 39.318 58.328 1.00 37.64 175 THR A O 1
ATOM 1385 N N . VAL A 1 179 ? 49.897 37.917 59.730 1.00 37.32 176 VAL A N 1
ATOM 1386 C CA . VAL A 1 179 ? 50.986 38.837 60.066 1.00 37.27 176 VAL A CA 1
ATOM 1387 C C . VAL A 1 179 ? 52.301 38.282 59.545 1.00 39.58 176 VAL A C 1
ATOM 1388 O O . VAL A 1 179 ? 52.947 37.455 60.197 1.00 38.19 176 VAL A O 1
ATOM 1392 N N . PRO A 1 180 ? 52.720 38.732 58.368 1.00 44.48 177 PRO A N 1
ATOM 1393 C CA . PRO A 1 180 ? 53.748 37.928 57.694 1.00 46.80 177 PRO A CA 1
ATOM 1394 C C . PRO A 1 180 ? 55.117 37.964 58.384 1.00 44.42 177 PRO A C 1
ATOM 1395 O O . PRO A 1 180 ? 55.816 36.954 58.401 1.00 45.22 177 PRO A O 1
ATOM 1399 N N . GLU A 1 181 ? 55.453 39.047 59.064 1.00 40.52 178 GLU A N 1
ATOM 1400 C CA . GLU A 1 181 ? 56.760 39.087 59.733 1.00 40.45 178 GLU A CA 1
ATOM 1401 C C . GLU A 1 181 ? 56.858 38.237 61.024 1.00 36.34 178 GLU A C 1
ATOM 1402 O O . GLU A 1 181 ? 57.935 37.981 61.493 1.00 36.75 178 GLU A O 1
ATOM 1408 N N . LEU A 1 182 ? 55.748 37.770 61.569 1.00 33.90 179 LEU A N 1
ATOM 1409 C CA . LEU A 1 182 ? 55.773 37.044 62.829 1.00 31.84 179 LEU A CA 1
ATOM 1410 C C . LEU A 1 182 ? 55.561 35.566 62.639 1.00 32.17 179 LEU A C 1
ATOM 1411 O O . LEU A 1 182 ? 55.959 34.761 63.481 1.00 28.92 179 LEU A O 1
ATOM 1416 N N . ARG A 1 183 ? 54.936 35.199 61.526 1.00 31.08 180 ARG A N 1
ATOM 1417 C CA . ARG A 1 183 ? 54.354 33.884 61.421 1.00 33.16 180 ARG A CA 1
ATOM 1418 C C . ARG A 1 183 ? 55.412 32.822 61.198 1.00 31.63 180 ARG A C 1
ATOM 1419 O O . ARG A 1 183 ? 55.152 31.671 61.426 1.00 33.03 180 ARG A O 1
ATOM 1427 N N . ASP A 1 184 ? 56.608 33.186 60.786 1.00 31.62 181 ASP A N 1
ATOM 1428 C CA . ASP A 1 184 ? 57.678 32.196 60.754 1.00 32.85 181 ASP A CA 1
ATOM 1429 C C . ASP A 1 184 ? 58.640 32.244 61.953 1.00 29.95 181 ASP A C 1
ATOM 1430 O O . ASP A 1 184 ? 59.532 31.407 62.040 1.00 29.66 181 ASP A O 1
ATOM 1435 N N . VAL A 1 185 ? 58.413 33.137 62.903 1.00 29.72 182 VAL A N 1
ATOM 1436 C CA . VAL A 1 185 ? 59.220 33.157 64.131 1.00 29.09 182 VAL A CA 1
ATOM 1437 C C . VAL A 1 185 ? 58.512 32.832 65.430 1.00 28.65 182 VAL A C 1
ATOM 1438 O O . VAL A 1 185 ? 59.189 32.667 66.457 1.00 26.41 182 VAL A O 1
ATOM 1442 N N . LEU A 1 186 ? 57.178 32.781 65.410 1.00 26.98 183 LEU A N 1
ATOM 1443 C CA . LEU A 1 186 ? 56.399 32.298 66.518 1.00 25.82 183 LEU A CA 1
ATOM 1444 C C . LEU A 1 186 ? 55.777 31.024 66.016 1.00 27.87 183 LEU A C 1
ATOM 1445 O O . LEU A 1 186 ? 54.940 31.049 65.090 1.00 27.18 183 LEU A O 1
ATOM 1450 N N . ILE A 1 187 ? 56.242 29.911 66.560 1.00 26.88 184 ILE A N 1
ATOM 1451 C CA . ILE A 1 187 ? 55.845 28.604 66.117 1.00 27.62 184 ILE A CA 1
ATOM 1452 C C . ILE A 1 187 ? 55.136 27.897 67.266 1.00 27.82 184 ILE A C 1
ATOM 1453 O O . ILE A 1 187 ? 55.701 27.780 68.374 1.00 27.29 184 ILE A O 1
ATOM 1458 N N . PHE A 1 188 ? 53.920 27.425 67.036 1.00 25.65 185 PHE A N 1
ATOM 1459 C CA . PHE A 1 188 ? 53.200 26.645 68.047 1.00 26.82 185 PHE A CA 1
ATOM 1460 C C . PHE A 1 188 ? 53.312 25.147 67.705 1.00 27.81 185 PHE A C 1
ATOM 1461 O O . PHE A 1 188 ? 53.098 24.785 66.551 1.00 26.85 185 PHE A O 1
ATOM 1469 N N . VAL A 1 189 ? 53.675 24.327 68.674 1.00 26.63 186 VAL A N 1
ATOM 1470 C CA . VAL A 1 189 ? 53.734 22.885 68.487 1.00 28.75 186 VAL A CA 1
ATOM 1471 C C . VAL A 1 189 ? 52.892 22.227 69.564 1.00 28.86 186 VAL A C 1
ATOM 1472 O O . VAL A 1 189 ? 52.758 22.730 70.659 1.00 28.66 186 VAL A O 1
ATOM 1476 N N . GLU A 1 190 ? 52.323 21.094 69.234 1.00 29.39 187 GLU A N 1
ATOM 1477 C CA . GLU A 1 190 ? 51.409 20.375 70.134 1.00 33.16 187 GLU A CA 1
ATOM 1478 C C . GLU A 1 190 ? 52.088 19.131 70.652 1.00 32.32 187 GLU A C 1
ATOM 1479 O O . GLU A 1 190 ? 52.890 18.505 69.929 1.00 33.80 187 GLU A O 1
ATOM 1485 N N . GLY A 1 191 ? 51.752 18.726 71.866 1.00 31.15 188 GLY A N 1
ATOM 1486 C CA . GLY A 1 191 ? 52.242 17.463 72.339 1.00 32.08 188 GLY A CA 1
ATOM 1487 C C . GLY A 1 191 ? 52.263 17.401 73.817 1.00 31.12 188 GLY A C 1
ATOM 1488 O O . GLY A 1 191 ? 51.973 18.393 74.474 1.00 28.54 188 GLY A O 1
ATOM 1489 N N . GLY A 1 192 ? 52.610 16.220 74.333 1.00 31.68 189 GLY A N 1
ATOM 1490 C CA . GLY A 1 192 ? 52.765 16.044 75.769 1.00 31.09 189 GLY A CA 1
ATOM 1491 C C . GLY A 1 192 ? 54.185 16.209 76.209 1.00 31.06 189 GLY A C 1
ATOM 1492 O O . GLY A 1 192 ? 54.985 16.830 75.538 1.00 29.70 189 GLY A O 1
ATOM 1493 N N . GLY A 1 193 ? 54.504 15.605 77.348 1.00 31.43 190 GLY A N 1
ATOM 1494 C CA . GLY A 1 193 ? 55.791 15.742 77.965 1.00 33.10 190 GLY A CA 1
ATOM 1495 C C . GLY A 1 193 ? 56.943 15.319 77.084 1.00 34.16 190 GLY A C 1
ATOM 1496 O O . GLY A 1 193 ? 57.999 15.943 77.115 1.00 34.37 190 GLY A O 1
ATOM 1497 N N . GLU A 1 194 ? 56.759 14.266 76.298 1.00 35.69 191 GLU A N 1
ATOM 1498 C CA . GLU A 1 194 ? 57.815 13.777 75.425 1.00 38.50 191 GLU A CA 1
ATOM 1499 C C . GLU A 1 194 ? 58.156 14.812 74.369 1.00 34.36 191 GLU A C 1
ATOM 1500 O O . GLU A 1 194 ? 59.299 14.984 74.051 1.00 32.38 191 GLU A O 1
ATOM 1506 N N . THR A 1 195 ? 57.160 15.495 73.820 1.00 32.59 192 THR A N 1
ATOM 1507 C CA . THR A 1 195 ? 57.459 16.543 72.840 1.00 30.71 192 THR A CA 1
ATOM 1508 C C . THR A 1 195 ? 58.224 17.698 73.475 1.00 28.83 192 THR A C 1
ATOM 1509 O O . THR A 1 195 ? 59.112 18.283 72.866 1.00 28.70 192 THR A O 1
ATOM 1513 N N . GLY A 1 196 ? 57.864 18.021 74.706 1.00 29.34 193 GLY A N 1
ATOM 1514 C CA . GLY A 1 196 ? 58.594 19.024 75.485 1.00 29.23 193 GLY A CA 1
ATOM 1515 C C . GLY A 1 196 ? 60.052 18.652 75.688 1.00 30.66 193 GLY A C 1
ATOM 1516 O O . GLY A 1 196 ? 60.983 19.476 75.481 1.00 27.57 193 GLY A O 1
ATOM 1517 N N . ALA A 1 197 ? 60.276 17.416 76.105 1.00 28.96 194 ALA A N 1
ATOM 1518 C CA . ALA A 1 197 ? 61.632 16.920 76.231 1.00 31.73 194 ALA A CA 1
ATOM 1519 C C . ALA A 1 197 ? 62.392 17.022 74.925 1.00 32.91 194 ALA A C 1
ATOM 1520 O O . ALA A 1 197 ? 63.552 17.476 74.919 1.00 33.82 194 ALA A O 1
ATOM 1522 N N . ASN A 1 198 ? 61.769 16.604 73.817 1.00 32.32 195 ASN A N 1
ATOM 1523 C CA . ASN A 1 198 ? 62.417 16.730 72.506 1.00 34.18 195 ASN A CA 1
ATOM 1524 C C . ASN A 1 198 ? 62.822 18.174 72.122 1.00 33.96 195 ASN A C 1
ATOM 1525 O O . ASN A 1 198 ? 63.914 18.417 71.639 1.00 32.83 195 ASN A O 1
ATOM 1530 N N . LEU A 1 199 ? 61.920 19.125 72.353 1.00 29.68 196 LEU A N 1
ATOM 1531 C CA . LEU A 1 199 ? 62.176 20.526 72.069 1.00 27.82 196 LEU A CA 1
ATOM 1532 C C . LEU A 1 199 ? 63.373 21.071 72.748 1.00 26.03 196 LEU A C 1
ATOM 1533 O O . LEU A 1 199 ? 64.063 21.897 72.173 1.00 25.96 196 LEU A O 1
ATOM 1538 N N . ILE A 1 200 ? 63.629 20.648 73.983 1.00 25.63 197 ILE A N 1
ATOM 1539 C CA . ILE A 1 200 ? 64.807 21.132 74.706 1.00 27.64 197 ILE A CA 1
ATOM 1540 C C . ILE A 1 200 ? 66.101 20.813 73.953 1.00 28.60 197 ILE A C 1
ATOM 1541 O O . ILE A 1 200 ? 67.099 21.590 74.043 1.00 29.72 197 ILE A O 1
ATOM 1546 N N . ASN A 1 201 ? 66.115 19.714 73.199 1.00 29.93 198 ASN A N 1
ATOM 1547 C CA . ASN A 1 201 ? 67.271 19.437 72.335 1.00 32.68 198 ASN A CA 1
ATOM 1548 C C . ASN A 1 201 ? 67.534 20.385 71.195 1.00 31.57 198 ASN A C 1
ATOM 1549 O O . ASN A 1 201 ? 68.625 20.329 70.680 1.00 29.80 198 ASN A O 1
ATOM 1554 N N . TYR A 1 202 ? 66.592 21.259 70.831 1.00 28.90 199 TYR A N 1
ATOM 1555 C CA . TYR A 1 202 ? 66.730 22.080 69.621 1.00 29.47 199 TYR A CA 1
ATOM 1556 C C . TYR A 1 202 ? 66.871 23.603 69.839 1.00 27.82 199 TYR A C 1
ATOM 1557 O O . TYR A 1 202 ? 67.191 24.333 68.892 1.00 26.86 199 TYR A O 1
ATOM 1566 N N . VAL A 1 203 ? 66.639 24.062 71.061 1.00 24.92 200 VAL A N 1
ATOM 1567 C CA . VAL A 1 203 ? 66.561 25.477 71.362 1.00 23.92 200 VAL A CA 1
ATOM 1568 C C . VAL A 1 203 ? 67.829 25.967 72.067 1.00 24.63 200 VAL A C 1
ATOM 1569 O O . VAL A 1 203 ? 68.681 25.167 72.467 1.00 23.88 200 VAL A O 1
ATOM 1573 N N . ASP A 1 204 ? 67.934 27.277 72.197 1.00 23.88 201 ASP A N 1
ATOM 1574 C CA . ASP A 1 204 ? 69.077 27.949 72.818 1.00 25.06 201 ASP A CA 1
ATOM 1575 C C . ASP A 1 204 ? 68.796 28.356 74.257 1.00 23.87 201 ASP A C 1
ATOM 1576 O O . ASP A 1 204 ? 69.691 28.782 74.982 1.00 24.61 201 ASP A O 1
ATOM 1581 N N . PHE A 1 205 ? 67.544 28.230 74.670 1.00 22.18 202 PHE A N 1
ATOM 1582 C CA . PHE A 1 205 ? 67.034 28.771 75.928 1.00 21.57 202 PHE A CA 1
ATOM 1583 C C . PHE A 1 205 ? 65.669 28.051 76.157 1.00 22.21 202 PHE A C 1
ATOM 1584 O O . PHE A 1 205 ? 64.829 27.989 75.237 1.00 23.75 202 PHE A O 1
ATOM 1592 N N . VAL A 1 206 ? 65.416 27.572 77.356 1.00 20.17 203 VAL A N 1
ATOM 1593 C CA . VAL A 1 206 ? 64.125 26.947 77.699 1.00 20.56 203 VAL A CA 1
ATOM 1594 C C . VAL A 1 206 ? 63.468 27.594 78.892 1.00 21.45 203 VAL A C 1
ATOM 1595 O O . VAL A 1 206 ? 64.089 27.756 79.971 1.00 21.54 203 VAL A O 1
ATOM 1599 N N . CYS A 1 207 ? 62.200 27.976 78.716 1.00 20.56 204 CYS A N 1
ATOM 1600 C CA . CYS A 1 207 ? 61.299 28.398 79.804 1.00 21.61 204 CYS A CA 1
ATOM 1601 C C . CYS A 1 207 ? 60.272 27.300 80.121 1.00 24.31 204 CYS A C 1
ATOM 1602 O O . CYS A 1 207 ? 59.542 26.819 79.214 1.00 26.73 204 CYS A O 1
ATOM 1605 N N . PHE A 1 208 ? 60.210 26.876 81.376 1.00 23.88 205 PHE A N 1
ATOM 1606 C CA . PHE A 1 208 ? 59.288 25.824 81.796 1.00 25.11 205 PHE A CA 1
ATOM 1607 C C . PHE A 1 208 ? 58.585 26.236 83.076 1.00 28.19 205 PHE A C 1
ATOM 1608 O O . PHE A 1 208 ? 59.225 26.684 84.087 1.00 25.95 205 PHE A O 1
ATOM 1616 N N . THR A 1 209 ? 57.266 26.069 83.041 1.00 26.17 206 THR A N 1
ATOM 1617 C CA . THR A 1 209 ? 56.400 26.250 84.171 1.00 26.97 206 THR A CA 1
ATOM 1618 C C . THR A 1 209 ? 55.607 24.978 84.359 1.00 28.29 206 THR A C 1
ATOM 1619 O O . THR A 1 209 ? 55.039 24.459 83.384 1.00 26.83 206 THR A O 1
ATOM 1623 N N . GLY A 1 210 ? 55.556 24.485 85.588 1.00 29.45 207 GLY A N 1
ATOM 1624 C CA . GLY A 1 210 ? 54.866 23.233 85.903 1.00 31.39 207 GLY A CA 1
ATOM 1625 C C . GLY A 1 210 ? 55.306 22.675 87.241 1.00 32.99 207 GLY A C 1
ATOM 1626 O O . GLY A 1 210 ? 55.702 23.423 88.145 1.00 32.06 207 GLY A O 1
ATOM 1627 N N . SER A 1 211 ? 55.233 21.355 87.351 1.00 35.04 208 SER A N 1
ATOM 1628 C CA . SER A 1 211 ? 55.472 20.674 88.595 1.00 34.88 208 SER A CA 1
ATOM 1629 C C . SER A 1 211 ? 56.971 20.643 88.966 1.00 33.91 208 SER A C 1
ATOM 1630 O O . SER A 1 211 ? 57.826 20.650 88.095 1.00 32.29 208 SER A O 1
ATOM 1633 N N . VAL A 1 212 ? 57.262 20.531 90.255 1.00 33.49 209 VAL A N 1
ATOM 1634 C CA . VAL A 1 212 ? 58.645 20.502 90.712 1.00 32.09 209 VAL A CA 1
ATOM 1635 C C . VAL A 1 212 ? 59.379 19.305 90.147 1.00 31.54 209 VAL A C 1
ATOM 1636 O O . VAL A 1 212 ? 60.541 19.432 89.736 1.00 30.36 209 VAL A O 1
ATOM 1640 N N . ALA A 1 213 ? 58.758 18.130 90.118 1.00 30.75 210 ALA A N 1
ATOM 1641 C CA . ALA A 1 213 ? 59.500 16.970 89.625 1.00 33.42 210 ALA A CA 1
ATOM 1642 C C . ALA A 1 213 ? 59.845 17.098 88.112 1.00 33.53 210 ALA A C 1
ATOM 1643 O O . ALA A 1 213 ? 60.915 16.691 87.660 1.00 34.69 210 ALA A O 1
ATOM 1645 N N . THR A 1 214 ? 58.943 17.629 87.310 1.00 30.44 211 THR A N 1
ATOM 1646 C CA . THR A 1 214 ? 59.228 17.743 85.873 1.00 30.20 211 THR A CA 1
ATOM 1647 C C . THR A 1 214 ? 60.249 18.884 85.657 1.00 29.61 211 THR A C 1
ATOM 1648 O O . THR A 1 214 ? 61.130 18.800 84.815 1.00 30.23 211 THR A O 1
ATOM 1652 N N . GLY A 1 215 ? 60.145 19.916 86.462 1.00 28.11 212 GLY A N 1
ATOM 1653 C CA . GLY A 1 215 ? 61.034 21.075 86.345 1.00 29.34 212 GLY A CA 1
ATOM 1654 C C . GLY A 1 215 ? 62.462 20.710 86.698 1.00 28.57 212 GLY A C 1
ATOM 1655 O O . GLY A 1 215 ? 63.413 21.222 86.092 1.00 28.09 212 GLY A O 1
ATOM 1656 N N . ARG A 1 216 ? 62.605 19.833 87.675 1.00 28.37 213 ARG A N 1
ATOM 1657 C CA . ARG A 1 216 ? 63.910 19.338 88.039 1.00 31.06 213 ARG A CA 1
ATOM 1658 C C . ARG A 1 216 ? 64.536 18.568 86.866 1.00 34.29 213 ARG A C 1
ATOM 1659 O O . ARG A 1 216 ? 65.730 18.691 86.590 1.00 33.39 213 ARG A O 1
ATOM 1667 N N . GLU A 1 217 ? 63.714 17.818 86.149 1.00 33.10 214 GLU A N 1
ATOM 1668 C CA . GLU A 1 217 ? 64.187 17.075 85.006 1.00 34.67 214 GLU A CA 1
ATOM 1669 C C . GLU A 1 217 ? 64.556 18.060 83.886 1.00 28.60 214 GLU A C 1
ATOM 1670 O O . GLU A 1 217 ? 65.547 17.877 83.187 1.00 25.52 214 GLU A O 1
ATOM 1676 N N . VAL A 1 218 ? 63.784 19.134 83.725 1.00 26.32 215 VAL A N 1
ATOM 1677 C CA . VAL A 1 218 ? 64.102 20.136 82.698 1.00 25.87 215 VAL A CA 1
ATOM 1678 C C . VAL A 1 218 ? 65.403 20.863 83.035 1.00 24.00 215 VAL A C 1
ATOM 1679 O O . VAL A 1 218 ? 66.169 21.153 82.159 1.00 23.67 215 VAL A O 1
ATOM 1683 N N . ALA A 1 219 ? 65.636 21.153 84.312 1.00 24.77 216 ALA A N 1
ATOM 1684 C CA . ALA A 1 219 ? 66.913 21.754 84.781 1.00 23.18 216 ALA A CA 1
ATOM 1685 C C . ALA A 1 219 ? 68.071 20.896 84.371 1.00 23.92 216 ALA A C 1
ATOM 1686 O O . ALA A 1 219 ? 69.118 21.369 83.868 1.00 21.62 216 ALA A O 1
ATOM 1688 N N . GLU A 1 220 ? 67.933 19.614 84.650 1.00 24.81 217 GLU A N 1
ATOM 1689 C CA . GLU A 1 220 ? 69.039 18.688 84.387 1.00 25.91 217 GLU A CA 1
ATOM 1690 C C . GLU A 1 220 ? 69.266 18.509 82.896 1.00 24.93 217 GLU A C 1
ATOM 1691 O O . GLU A 1 220 ? 70.367 18.547 82.477 1.00 24.89 217 GLU A O 1
ATOM 1697 N N . THR A 1 221 ? 68.211 18.401 82.090 1.00 26.07 218 THR A N 1
ATOM 1698 C CA . THR A 1 221 ? 68.340 18.343 80.623 1.00 27.09 218 THR A CA 1
ATOM 1699 C C . THR A 1 221 ? 68.948 19.597 80.035 1.00 26.13 218 THR A C 1
ATOM 1700 O O . THR A 1 221 ? 69.867 19.552 79.208 1.00 26.20 218 THR A O 1
ATOM 1704 N N . ALA A 1 222 ? 68.461 20.747 80.463 1.00 24.88 219 ALA A N 1
ATOM 1705 C CA . ALA A 1 222 ? 69.060 22.001 80.000 1.00 23.26 219 ALA A CA 1
ATOM 1706 C C . ALA A 1 222 ? 70.565 22.095 80.320 1.00 22.89 219 ALA A C 1
ATOM 1707 O O . ALA A 1 222 ? 71.380 22.600 79.524 1.00 23.52 219 ALA A O 1
ATOM 1709 N N . ALA A 1 223 ? 70.933 21.655 81.513 1.00 22.18 220 ALA A N 1
ATOM 1710 C CA . ALA A 1 223 ? 72.335 21.710 81.883 1.00 23.14 220 ALA A CA 1
ATOM 1711 C C . ALA A 1 223 ? 73.178 20.805 80.968 1.00 24.03 220 ALA A C 1
ATOM 1712 O O . ALA A 1 223 ? 74.258 21.201 80.577 1.00 23.13 220 ALA A O 1
ATOM 1714 N N . ARG A 1 224 ? 72.704 19.603 80.660 1.00 25.60 221 ARG A N 1
ATOM 1715 C CA . ARG A 1 224 ? 73.432 18.694 79.789 1.00 27.39 221 ARG A CA 1
ATOM 1716 C C . ARG A 1 224 ? 73.542 19.234 78.385 1.00 26.34 221 ARG A C 1
ATOM 1717 O O . ARG A 1 224 ? 74.535 19.010 77.724 1.00 27.95 221 ARG A O 1
ATOM 1725 N N . ARG A 1 225 ? 72.539 19.959 77.931 1.00 26.47 222 ARG A N 1
ATOM 1726 C CA . ARG A 1 225 ? 72.624 20.650 76.658 1.00 28.78 222 ARG A CA 1
ATOM 1727 C C . ARG A 1 225 ? 73.439 21.942 76.715 1.00 27.11 222 ARG A C 1
ATOM 1728 O O . ARG A 1 225 ? 73.796 22.482 75.693 1.00 27.02 222 ARG A O 1
ATOM 1736 N N . PHE A 1 226 ? 73.742 22.406 77.922 1.00 25.08 223 PHE A N 1
ATOM 1737 C CA . PHE A 1 226 ? 74.457 23.666 78.171 1.00 24.93 223 PHE A CA 1
ATOM 1738 C C . PHE A 1 226 ? 73.693 24.875 77.614 1.00 24.64 223 PHE A C 1
ATOM 1739 O O . PHE A 1 226 ? 74.267 25.732 76.928 1.00 26.23 223 PHE A O 1
ATOM 1747 N N . ILE A 1 227 ? 72.413 24.957 77.975 1.00 23.08 224 ILE A N 1
ATOM 1748 C CA . ILE A 1 227 ? 71.609 26.149 77.724 1.00 22.13 224 ILE A CA 1
ATOM 1749 C C . ILE A 1 227 ? 70.959 26.707 79.007 1.00 21.21 224 ILE A C 1
ATOM 1750 O O . ILE A 1 227 ? 70.724 25.992 79.977 1.00 22.31 224 ILE A O 1
ATOM 1755 N N . PRO A 1 228 ? 70.647 28.003 79.018 1.00 21.34 225 PRO A N 1
ATOM 1756 C CA . PRO A 1 228 ? 69.933 28.590 80.121 1.00 22.84 225 PRO A CA 1
ATOM 1757 C C . PRO A 1 228 ? 68.538 28.012 80.260 1.00 23.12 225 PRO A C 1
ATOM 1758 O O . PRO A 1 228 ? 67.862 27.735 79.252 1.00 21.26 225 PRO A O 1
ATOM 1762 N N . ALA A 1 229 ? 68.118 27.864 81.504 1.00 22.69 226 ALA A N 1
ATOM 1763 C CA . ALA A 1 229 ? 66.749 27.477 81.818 1.00 23.83 226 ALA A CA 1
ATOM 1764 C C . ALA A 1 229 ? 66.107 28.457 82.792 1.00 22.61 226 ALA A C 1
ATOM 1765 O O . ALA A 1 229 ? 66.658 28.743 83.872 1.00 22.76 226 ALA A O 1
ATOM 1767 N N . TYR A 1 230 ? 64.918 28.929 82.434 1.00 22.75 227 TYR A N 1
ATOM 1768 C CA . TYR A 1 230 ? 64.062 29.651 83.348 1.00 22.30 227 TYR A CA 1
ATOM 1769 C C . TYR A 1 230 ? 62.967 28.707 83.793 1.00 21.92 227 TYR A C 1
ATOM 1770 O O . TYR A 1 230 ? 62.211 28.154 82.975 1.00 21.31 227 TYR A O 1
ATOM 1779 N N . LEU A 1 231 ? 62.853 28.547 85.098 1.00 21.88 228 LEU A N 1
ATOM 1780 C CA . LEU A 1 231 ? 61.962 27.569 85.686 1.00 24.09 228 LEU A CA 1
ATOM 1781 C C . LEU A 1 231 ? 61.053 28.190 86.757 1.00 26.41 228 LEU A C 1
ATOM 1782 O O . LEU A 1 231 ? 61.537 28.832 87.714 1.00 26.10 228 LEU A O 1
ATOM 1787 N N . GLU A 1 232 ? 59.766 27.900 86.655 1.00 25.88 229 GLU A N 1
ATOM 1788 C CA . GLU A 1 232 ? 58.802 28.317 87.688 1.00 31.07 229 GLU A CA 1
ATOM 1789 C C . GLU A 1 232 ? 57.959 27.110 88.028 1.00 32.64 229 GLU A C 1
ATOM 1790 O O . GLU A 1 232 ? 57.233 26.593 87.177 1.00 30.32 229 GLU A O 1
ATOM 1796 N N . LEU A 1 233 ? 58.155 26.579 89.237 1.00 30.42 230 LEU A N 1
ATOM 1797 C CA . LEU A 1 233 ? 57.776 25.189 89.545 1.00 30.49 230 LEU A CA 1
ATOM 1798 C C . LEU A 1 233 ? 56.737 25.027 90.647 1.00 31.84 230 LEU A C 1
ATOM 1799 O O . LEU A 1 233 ? 56.648 23.993 91.283 1.00 36.64 230 LEU A O 1
ATOM 1804 N N . GLY A 1 234 ? 55.930 26.026 90.876 1.00 31.75 231 GLY A N 1
ATOM 1805 C CA . GLY A 1 234 ? 54.842 25.813 91.794 1.00 32.64 231 GLY A CA 1
ATOM 1806 C C . GLY A 1 234 ? 55.197 26.334 93.167 1.00 31.02 231 GLY A C 1
ATOM 1807 O O . GLY A 1 234 ? 56.279 26.900 93.418 1.00 28.96 231 GLY A O 1
ATOM 1808 N N . GLY A 1 235 ? 54.212 26.214 94.024 1.00 29.51 232 GLY A N 1
ATOM 1809 C CA . GLY A 1 235 ? 54.211 26.860 95.292 1.00 29.50 232 GLY A CA 1
ATOM 1810 C C . GLY A 1 235 ? 53.269 26.186 96.277 1.00 28.34 232 GLY A C 1
ATOM 1811 O O . GLY A 1 235 ? 52.391 25.407 95.901 1.00 25.67 232 GLY A O 1
ATOM 1812 N N . LYS A 1 236 ? 53.482 26.514 97.541 1.00 26.70 233 LYS A N 1
ATOM 1813 C CA . LYS A 1 236 ? 52.542 26.216 98.595 1.00 26.97 233 LYS A CA 1
ATOM 1814 C C . LYS A 1 236 ? 52.392 27.499 99.423 1.00 26.44 233 LYS A C 1
ATOM 1815 O O . LYS A 1 236 ? 52.795 27.604 100.608 1.00 25.56 233 LYS A O 1
ATOM 1821 N N . ASP A 1 237 ? 51.833 28.508 98.787 1.00 25.37 234 ASP A N 1
ATOM 1822 C CA . ASP A 1 237 ? 51.883 29.831 99.370 1.00 25.43 234 ASP A CA 1
ATOM 1823 C C . ASP A 1 237 ? 51.073 29.940 100.680 1.00 24.16 234 ASP A C 1
ATOM 1824 O O . ASP A 1 237 ? 49.896 29.556 100.713 1.00 23.56 234 ASP A O 1
ATOM 1829 N N . PRO A 1 238 ? 51.718 30.400 101.776 1.00 23.50 235 PRO A N 1
ATOM 1830 C CA . PRO A 1 238 ? 51.009 30.620 103.039 1.00 23.80 235 PRO A CA 1
ATOM 1831 C C . PRO A 1 238 ? 50.453 32.035 103.203 1.00 23.39 235 PRO A C 1
ATOM 1832 O O . PRO A 1 238 ? 51.021 32.990 102.674 1.00 24.24 235 PRO A O 1
ATOM 1836 N N . ALA A 1 239 ? 49.364 32.148 103.937 1.00 24.09 236 ALA A N 1
ATOM 1837 C CA . ALA A 1 239 ? 48.880 33.438 104.451 1.00 24.10 236 ALA A CA 1
ATOM 1838 C C . ALA A 1 239 ? 48.931 33.381 105.963 1.00 25.52 236 ALA A C 1
ATOM 1839 O O . ALA A 1 239 ? 48.519 32.373 106.573 1.00 25.27 236 ALA A O 1
ATOM 1841 N N . ILE A 1 240 ? 49.455 34.445 106.560 1.00 25.72 237 ILE A N 1
ATOM 1842 C CA . ILE A 1 240 ? 49.549 34.634 107.998 1.00 26.58 237 ILE A CA 1
ATOM 1843 C C . ILE A 1 240 ? 48.628 35.816 108.316 1.00 27.28 237 ILE A C 1
ATOM 1844 O O . ILE A 1 240 ? 48.753 36.926 107.715 1.00 26.85 237 ILE A O 1
ATOM 1849 N N . VAL A 1 241 ? 47.734 35.580 109.263 1.00 27.48 238 VAL A N 1
ATOM 1850 C CA . VAL A 1 241 ? 46.766 36.593 109.746 1.00 27.21 238 VAL A CA 1
ATOM 1851 C C . VAL A 1 241 ? 47.070 36.874 111.213 1.00 28.96 238 VAL A C 1
ATOM 1852 O O . VAL A 1 241 ? 46.822 36.027 112.098 1.00 28.90 238 VAL A O 1
ATOM 1856 N N . LEU A 1 242 ? 47.683 38.033 111.464 1.00 29.15 239 LEU A N 1
ATOM 1857 C CA . LEU A 1 242 ? 47.990 38.462 112.821 1.00 31.19 239 LEU A CA 1
ATOM 1858 C C . LEU A 1 242 ? 46.763 38.996 113.520 1.00 33.09 239 LEU A C 1
ATOM 1859 O O . LEU A 1 242 ? 45.740 39.372 112.888 1.00 30.79 239 LEU A O 1
ATOM 1864 N N . GLU A 1 243 ? 46.912 39.077 114.844 1.00 34.75 240 GLU A N 1
ATOM 1865 C CA . GLU A 1 243 ? 45.829 39.407 115.750 1.00 36.45 240 GLU A CA 1
ATOM 1866 C C . GLU A 1 243 ? 45.183 40.752 115.417 1.00 35.03 240 GLU A C 1
ATOM 1867 O O . GLU A 1 243 ? 43.977 40.878 115.544 1.00 34.78 240 GLU A O 1
ATOM 1873 N N . SER A 1 244 ? 45.997 41.740 115.014 1.00 32.98 241 SER A N 1
ATOM 1874 C CA . SER A 1 244 ? 45.542 43.085 114.644 1.00 34.01 241 SER A CA 1
ATOM 1875 C C . SER A 1 244 ? 44.899 43.204 113.240 1.00 33.25 241 SER A C 1
ATOM 1876 O O . SER A 1 244 ? 44.506 44.302 112.829 1.00 32.13 241 SER A O 1
ATOM 1879 N N . ALA A 1 245 ? 44.828 42.104 112.493 1.00 31.01 242 ALA A N 1
ATOM 1880 C CA . ALA A 1 245 ? 44.395 42.195 111.071 1.00 31.13 242 ALA A CA 1
ATOM 1881 C C . ALA A 1 245 ? 42.975 42.709 110.894 1.00 31.12 242 ALA A C 1
ATOM 1882 O O . ALA A 1 245 ? 42.162 42.553 111.772 1.00 32.73 242 ALA A O 1
ATOM 1884 N N . ASN A 1 246 ? 42.667 43.233 109.706 1.00 30.99 243 ASN A N 1
ATOM 1885 C CA . ASN A 1 246 ? 41.291 43.548 109.324 1.00 31.93 243 ASN A CA 1
ATOM 1886 C C . ASN A 1 246 ? 40.695 42.250 108.774 1.00 32.74 243 ASN A C 1
ATOM 1887 O O . ASN A 1 246 ? 41.001 41.863 107.635 1.00 32.01 243 ASN A O 1
ATOM 1892 N N . LEU A 1 247 ? 39.877 41.572 109.581 1.00 31.45 244 LEU A N 1
ATOM 1893 C CA . LEU A 1 247 ? 39.402 40.219 109.235 1.00 31.28 244 LEU A CA 1
ATOM 1894 C C . LEU A 1 247 ? 38.447 40.179 108.058 1.00 30.99 244 LEU A C 1
ATOM 1895 O O . LEU A 1 247 ? 38.343 39.153 107.384 1.00 28.62 244 LEU A O 1
ATOM 1900 N N . GLU A 1 248 ? 37.690 41.266 107.871 1.00 31.75 245 GLU A N 1
ATOM 1901 C CA . GLU A 1 248 ? 36.774 41.374 106.760 1.00 34.23 245 GLU A CA 1
ATOM 1902 C C . GLU A 1 248 ? 37.521 41.353 105.421 1.00 31.48 245 GLU A C 1
ATOM 1903 O O . GLU A 1 248 ? 37.134 40.626 104.496 1.00 29.70 245 GLU A O 1
ATOM 1909 N N . LEU A 1 249 ? 38.595 42.153 105.315 1.00 28.59 246 LEU A N 1
ATOM 1910 C CA . LEU A 1 249 ? 39.418 42.152 104.145 1.00 27.45 246 LEU A CA 1
ATOM 1911 C C . LEU A 1 249 ? 40.214 40.850 104.067 1.00 26.07 246 LEU A C 1
ATOM 1912 O O . LEU A 1 249 ? 40.358 40.256 102.997 1.00 24.06 246 LEU A O 1
ATOM 1917 N N . ALA A 1 250 ? 40.733 40.394 105.193 1.00 25.75 247 ALA A N 1
ATOM 1918 C CA . ALA A 1 250 ? 41.584 39.186 105.162 1.00 25.61 247 ALA A CA 1
ATOM 1919 C C . ALA A 1 250 ? 40.795 37.962 104.673 1.00 25.38 247 ALA A C 1
ATOM 1920 O O . ALA A 1 250 ? 41.312 37.137 103.908 1.00 24.29 247 ALA A O 1
ATOM 1922 N N . THR A 1 251 ? 39.538 37.831 105.124 1.00 25.95 248 THR A N 1
ATOM 1923 C CA . THR A 1 251 ? 38.754 36.667 104.721 1.00 25.05 248 THR A CA 1
ATOM 1924 C C . THR A 1 251 ? 38.364 36.781 103.244 1.00 26.13 248 THR A C 1
ATOM 1925 O O . THR A 1 251 ? 38.407 35.776 102.539 1.00 26.39 248 THR A O 1
ATOM 1929 N N . SER A 1 252 ? 37.997 37.963 102.748 1.00 25.41 249 SER A N 1
ATOM 1930 C CA . SER A 1 252 ? 37.713 38.075 101.318 1.00 25.30 249 SER A CA 1
ATOM 1931 C C . SER A 1 252 ? 38.998 37.829 100.472 1.00 25.49 249 SER A C 1
ATOM 1932 O O . SER A 1 252 ? 38.950 37.175 99.432 1.00 25.35 249 SER A O 1
ATOM 1935 N N . ALA A 1 253 ? 40.138 38.370 100.901 1.00 24.68 250 ALA A N 1
ATOM 1936 C CA . ALA A 1 253 ? 41.352 38.266 100.112 1.00 24.93 250 ALA A CA 1
ATOM 1937 C C . ALA A 1 253 ? 41.840 36.806 100.043 1.00 25.15 250 ALA A C 1
ATOM 1938 O O . ALA A 1 253 ? 42.249 36.339 98.983 1.00 23.49 250 ALA A O 1
ATOM 1940 N N . ILE A 1 254 ? 41.801 36.128 101.189 1.00 24.29 251 ILE A N 1
ATOM 1941 C CA . ILE A 1 254 ? 42.308 34.747 101.296 1.00 25.55 251 ILE A CA 1
ATOM 1942 C C . ILE A 1 254 ? 41.366 33.790 100.552 1.00 25.44 251 ILE A C 1
ATOM 1943 O O . ILE A 1 254 ? 41.817 32.881 99.851 1.00 24.14 251 ILE A O 1
ATOM 1948 N N . LEU A 1 255 ? 40.065 34.051 100.618 1.00 26.73 252 LEU A N 1
ATOM 1949 C CA . LEU A 1 255 ? 39.139 33.227 99.841 1.00 26.75 252 LEU A CA 1
ATOM 1950 C C . LEU A 1 255 ? 39.439 33.330 98.351 1.00 25.66 252 LEU A C 1
ATOM 1951 O O . LEU A 1 255 ? 39.531 32.314 97.634 1.00 26.53 252 LEU A O 1
ATOM 1956 N N . TRP A 1 256 ? 39.597 34.549 97.857 1.00 26.58 253 TRP A N 1
ATOM 1957 C CA . TRP A 1 256 ? 39.884 34.773 96.437 1.00 25.97 253 TRP A CA 1
ATOM 1958 C C . TRP A 1 256 ? 41.222 34.130 96.059 1.00 26.56 253 TRP A C 1
ATOM 1959 O O . TRP A 1 256 ? 41.343 33.383 95.095 1.00 26.19 253 TRP A O 1
ATOM 1970 N N . GLY A 1 257 ? 42.224 34.388 96.868 1.00 25.55 254 GLY A N 1
ATOM 1971 C CA . GLY A 1 257 ? 43.521 33.846 96.621 1.00 27.57 254 GLY A CA 1
ATOM 1972 C C . GLY A 1 257 ? 43.545 32.338 96.651 1.00 27.17 254 GLY A C 1
ATOM 1973 O O . GLY A 1 257 ? 44.284 31.750 95.877 1.00 26.64 254 GLY A O 1
ATOM 1974 N N . ALA A 1 258 ? 42.719 31.719 97.502 1.00 26.37 255 ALA A N 1
ATOM 1975 C CA . ALA A 1 258 ? 42.707 30.232 97.591 1.00 26.01 255 ALA A CA 1
ATOM 1976 C C . ALA A 1 258 ? 41.848 29.524 96.548 1.00 26.16 255 ALA A C 1
ATOM 1977 O O . ALA A 1 258 ? 42.125 28.387 96.249 1.00 25.89 255 ALA A O 1
ATOM 1979 N N . VAL A 1 259 ? 40.803 30.166 96.010 1.00 25.04 256 VAL A N 1
ATOM 1980 C CA . VAL A 1 259 ? 39.891 29.443 95.161 1.00 26.02 256 VAL A CA 1
ATOM 1981 C C . VAL A 1 259 ? 39.668 30.003 93.763 1.00 25.09 256 VAL A C 1
ATOM 1982 O O . VAL A 1 259 ? 38.995 29.362 92.961 1.00 25.97 256 VAL A O 1
ATOM 1986 N N . VAL A 1 260 ? 40.249 31.158 93.434 1.00 25.35 257 VAL A N 1
ATOM 1987 C CA . VAL A 1 260 ? 40.173 31.669 92.084 1.00 27.24 257 VAL A CA 1
ATOM 1988 C C . VAL A 1 260 ? 40.807 30.611 91.182 1.00 25.17 257 VAL A C 1
ATOM 1989 O O . VAL A 1 260 ? 41.757 29.943 91.557 1.00 24.95 257 VAL A O 1
ATOM 1993 N N . ASN A 1 261 ? 40.178 30.398 90.042 1.00 25.54 258 ASN A N 1
ATOM 1994 C CA . ASN A 1 261 ? 40.522 29.340 89.100 1.00 25.58 258 ASN A CA 1
ATOM 1995 C C . ASN A 1 261 ? 40.407 27.971 89.765 1.00 24.06 258 ASN A C 1
ATOM 1996 O O . ASN A 1 261 ? 41.144 27.046 89.438 1.00 22.84 258 ASN A O 1
ATOM 2001 N N . THR A 1 262 ? 39.509 27.851 90.732 1.00 25.97 259 THR A N 1
ATOM 2002 C CA . THR A 1 262 ? 39.324 26.585 91.501 1.00 25.80 259 THR A CA 1
ATOM 2003 C C . THR A 1 262 ? 40.640 26.166 92.201 1.00 24.53 259 THR A C 1
ATOM 2004 O O . THR A 1 262 ? 40.894 24.978 92.457 1.00 22.74 259 THR A O 1
ATOM 2008 N N . GLY A 1 263 ? 41.466 27.157 92.505 1.00 25.41 260 GLY A N 1
ATOM 2009 C CA . GLY A 1 263 ? 42.722 26.882 93.211 1.00 24.32 260 GLY A CA 1
ATOM 2010 C C . GLY A 1 263 ? 43.839 26.321 92.361 1.00 23.28 260 GLY A C 1
ATOM 2011 O O . GLY A 1 263 ? 44.891 25.976 92.890 1.00 23.01 260 GLY A O 1
ATOM 2012 N N . GLN A 1 264 ? 43.639 26.301 91.044 1.00 23.11 261 GLN A N 1
ATOM 2013 C CA . GLN A 1 264 ? 44.570 25.710 90.091 1.00 23.48 261 GLN A CA 1
ATOM 2014 C C . GLN A 1 264 ? 45.548 26.794 89.647 1.00 23.99 261 GLN A C 1
ATOM 2015 O O . GLN A 1 264 ? 45.418 27.373 88.577 1.00 21.03 261 GLN A O 1
ATOM 2021 N N . SER A 1 265 ? 46.549 27.042 90.499 1.00 23.40 262 SER A N 1
ATOM 2022 C CA . SER A 1 265 ? 47.458 28.130 90.312 1.00 23.92 262 SER A CA 1
ATOM 2023 C C . SER A 1 265 ? 48.643 27.926 91.237 1.00 27.20 262 SER A C 1
ATOM 2024 O O . SER A 1 265 ? 48.467 27.625 92.430 1.00 25.10 262 SER A O 1
ATOM 2027 N N . CYS A 1 266 ? 49.832 28.194 90.680 1.00 29.24 263 CYS A N 1
ATOM 2028 C CA . CYS A 1 266 ? 51.109 28.263 91.445 1.00 32.43 263 CYS A CA 1
ATOM 2029 C C . CYS A 1 266 ? 50.984 29.255 92.621 1.00 28.51 263 CYS A C 1
ATOM 2030 O O . CYS A 1 266 ? 51.594 29.056 93.664 1.00 28.10 263 CYS A O 1
ATOM 2033 N N . LEU A 1 267 ? 50.171 30.289 92.419 1.00 27.16 264 LEU A N 1
ATOM 2034 C CA . LEU A 1 267 ? 50.006 31.450 93.341 1.00 27.97 264 LEU A CA 1
ATOM 2035 C C . LEU A 1 267 ? 48.818 31.351 94.270 1.00 24.88 264 LEU A C 1
ATOM 2036 O O . LEU A 1 267 ? 48.471 32.304 94.985 1.00 23.14 264 LEU A O 1
ATOM 2041 N N . SER A 1 268 ? 48.185 30.201 94.285 1.00 25.51 265 SER A N 1
ATOM 2042 C CA . SER A 1 268 ? 47.053 29.994 95.125 1.00 25.36 265 SER A CA 1
ATOM 2043 C C . SER A 1 268 ? 47.548 29.973 96.579 1.00 24.57 265 SER A C 1
ATOM 2044 O O . SER A 1 268 ? 48.573 29.331 96.877 1.00 23.92 265 SER A O 1
ATOM 2047 N N . ILE A 1 269 ? 46.771 30.575 97.475 1.00 22.34 266 ILE A N 1
ATOM 2048 C CA . ILE A 1 269 ? 46.988 30.434 98.911 1.00 23.00 266 ILE A CA 1
ATOM 2049 C C . ILE A 1 269 ? 46.572 28.984 99.280 1.00 24.60 266 ILE A C 1
ATOM 2050 O O . ILE A 1 269 ? 45.414 28.603 99.083 1.00 26.05 266 ILE A O 1
ATOM 2055 N N . GLU A 1 270 ? 47.499 28.196 99.806 1.00 24.41 267 GLU A N 1
ATOM 2056 C CA . GLU A 1 270 ? 47.212 26.810 100.097 1.00 25.42 267 GLU A CA 1
ATOM 2057 C C . GLU A 1 270 ? 47.347 26.453 101.580 1.00 26.29 267 GLU A C 1
ATOM 2058 O O . GLU A 1 270 ? 47.084 25.329 101.959 1.00 26.71 267 GLU A O 1
ATOM 2064 N N . ARG A 1 271 ? 47.796 27.394 102.400 1.00 27.31 268 ARG A N 1
ATOM 2065 C CA . ARG A 1 271 ? 47.936 27.195 103.858 1.00 27.28 268 ARG A CA 1
ATOM 2066 C C . ARG A 1 271 ? 47.646 28.516 104.555 1.00 25.99 268 ARG A C 1
ATOM 2067 O O . ARG A 1 271 ? 48.131 29.530 104.115 1.00 27.56 268 ARG A O 1
ATOM 2075 N N . ILE A 1 272 ? 46.887 28.482 105.639 1.00 26.91 269 ILE A N 1
ATOM 2076 C CA . ILE A 1 272 ? 46.434 29.676 106.312 1.00 26.46 269 ILE A CA 1
ATOM 2077 C C . ILE A 1 272 ? 46.704 29.550 107.820 1.00 27.13 269 ILE A C 1
ATOM 2078 O O . ILE A 1 272 ? 46.260 28.565 108.454 1.00 26.51 269 ILE A O 1
ATOM 2083 N N . TYR A 1 273 ? 47.486 30.492 108.353 1.00 25.67 270 TYR A N 1
ATOM 2084 C CA . TYR A 1 273 ? 47.867 30.520 109.760 1.00 26.17 270 TYR A CA 1
ATOM 2085 C C . TYR A 1 273 ? 47.229 31.741 110.403 1.00 27.71 270 TYR A C 1
ATOM 2086 O O . TYR A 1 273 ? 47.388 32.843 109.896 1.00 28.69 270 TYR A O 1
ATOM 2095 N N . VAL A 1 274 ? 46.500 31.558 111.516 1.00 28.14 271 VAL A N 1
ATOM 2096 C CA . VAL A 1 274 ? 45.775 32.666 112.140 1.00 29.78 271 VAL A CA 1
ATOM 2097 C C . VAL A 1 274 ? 46.051 32.727 113.635 1.00 30.68 271 VAL A C 1
ATOM 2098 O O . VAL A 1 274 ? 46.031 31.705 114.325 1.00 30.28 271 VAL A O 1
ATOM 2102 N N . ALA A 1 275 ? 46.301 33.933 114.128 1.00 31.88 272 ALA A N 1
ATOM 2103 C CA . ALA A 1 275 ? 46.489 34.157 115.562 1.00 33.32 272 ALA A CA 1
ATOM 2104 C C . ALA A 1 275 ? 45.375 33.420 116.308 1.00 35.35 272 ALA A C 1
ATOM 2105 O O . ALA A 1 275 ? 44.178 33.570 115.951 1.00 33.66 272 ALA A O 1
ATOM 2107 N N . GLU A 1 276 ? 45.744 32.673 117.351 1.00 35.58 273 GLU A N 1
ATOM 2108 C CA . GLU A 1 276 ? 44.745 31.865 118.083 1.00 38.55 273 GLU A CA 1
ATOM 2109 C C . GLU A 1 276 ? 43.551 32.642 118.632 1.00 36.76 273 GLU A C 1
ATOM 2110 O O . GLU A 1 276 ? 42.467 32.127 118.635 1.00 37.62 273 GLU A O 1
ATOM 2116 N N . SER A 1 277 ? 43.736 33.876 119.068 1.00 36.06 274 SER A N 1
ATOM 2117 C CA . SER A 1 277 ? 42.617 34.664 119.584 1.00 37.58 274 SER A CA 1
ATOM 2118 C C . SER A 1 277 ? 41.606 35.087 118.512 1.00 37.48 274 SER A C 1
ATOM 2119 O O . SER A 1 277 ? 40.497 35.499 118.859 1.00 37.96 274 SER A O 1
ATOM 2122 N N . LYS A 1 278 ? 41.974 35.032 117.232 1.00 35.64 275 LYS A N 1
ATOM 2123 C CA . LYS A 1 278 ? 41.040 35.421 116.141 1.00 35.73 275 LYS A CA 1
ATOM 2124 C C . LYS A 1 278 ? 40.651 34.241 115.264 1.00 34.34 275 LYS A C 1
ATOM 2125 O O . LYS A 1 278 ? 39.901 34.380 114.293 1.00 33.05 275 LYS A O 1
ATOM 2131 N N . PHE A 1 279 ? 41.162 33.081 115.622 1.00 33.84 276 PHE A N 1
ATOM 2132 C CA . PHE A 1 279 ? 41.067 31.893 114.800 1.00 34.55 276 PHE A CA 1
ATOM 2133 C C . PHE A 1 279 ? 39.612 31.483 114.503 1.00 35.51 276 PHE A C 1
ATOM 2134 O O . PHE A 1 279 ? 39.206 31.331 113.330 1.00 33.62 276 PHE A O 1
ATOM 2142 N N . GLU A 1 280 ? 38.831 31.350 115.567 1.00 37.58 277 GLU A N 1
ATOM 2143 C CA . GLU A 1 280 ? 37.451 30.900 115.482 1.00 39.70 277 GLU A CA 1
ATOM 2144 C C . GLU A 1 280 ? 36.615 31.879 114.635 1.00 39.86 277 GLU A C 1
ATOM 2145 O O . GLU A 1 280 ? 35.908 31.494 113.700 1.00 38.02 277 GLU A O 1
ATOM 2151 N N . GLU A 1 281 ? 36.726 33.154 114.970 1.00 38.51 278 GLU A N 1
ATOM 2152 C CA . GLU A 1 281 ? 36.012 34.231 114.280 1.00 39.57 278 GLU A CA 1
ATOM 2153 C C . GLU A 1 281 ? 36.346 34.287 112.771 1.00 36.65 278 GLU A C 1
ATOM 2154 O O . GLU A 1 281 ? 35.483 34.466 111.891 1.00 33.21 278 GLU A O 1
ATOM 2160 N N . PHE A 1 282 ? 37.624 34.120 112.486 1.00 34.73 279 PHE A N 1
ATOM 2161 C CA . PHE A 1 282 ? 38.110 34.090 111.125 1.00 32.10 279 PHE A CA 1
ATOM 2162 C C . PHE A 1 282 ? 37.551 32.911 110.338 1.00 31.34 279 PHE A C 1
ATOM 2163 O O . PHE A 1 282 ? 37.058 33.093 109.230 1.00 31.73 279 PHE A O 1
ATOM 2171 N N . TYR A 1 283 ? 37.625 31.698 110.862 1.00 30.28 280 TYR A N 1
ATOM 2172 C CA . TYR A 1 283 ? 37.222 30.599 110.023 1.00 31.47 280 TYR A CA 1
ATOM 2173 C C . TYR A 1 283 ? 35.703 30.593 109.795 1.00 32.07 280 TYR A C 1
ATOM 2174 O O . TYR A 1 283 ? 35.252 30.207 108.719 1.00 30.09 280 TYR A O 1
ATOM 2183 N N . HIS A 1 284 ? 34.941 31.063 110.774 1.00 33.69 281 HIS A N 1
ATOM 2184 C CA . HIS A 1 284 ? 33.510 31.222 110.574 1.00 36.20 281 HIS A CA 1
ATOM 2185 C C . HIS A 1 284 ? 33.172 32.250 109.531 1.00 35.11 281 HIS A C 1
ATOM 2186 O O . HIS A 1 284 ? 32.265 32.038 108.710 1.00 33.46 281 HIS A O 1
ATOM 2193 N N . GLN A 1 285 ? 33.917 33.345 109.508 1.00 36.03 282 GLN A N 1
ATOM 2194 C CA . GLN A 1 285 ? 33.668 34.315 108.453 1.00 35.48 282 GLN A CA 1
ATOM 2195 C C . GLN A 1 285 ? 34.081 33.722 107.078 1.00 33.12 282 GLN A C 1
ATOM 2196 O O . GLN A 1 285 ? 33.373 33.869 106.063 1.00 31.79 282 GLN A O 1
ATOM 2202 N N . LEU A 1 286 ? 35.210 33.017 107.050 1.00 31.21 283 LEU A N 1
ATOM 2203 C CA . LEU A 1 286 ? 35.671 32.371 105.819 1.00 30.55 283 LEU A CA 1
ATOM 2204 C C . LEU A 1 286 ? 34.649 31.389 105.264 1.00 30.33 283 LEU A C 1
ATOM 2205 O O . LEU A 1 286 ? 34.366 31.357 104.023 1.00 28.86 283 LEU A O 1
ATOM 2210 N N . ILE A 1 287 ? 34.116 30.568 106.159 1.00 30.16 284 ILE A N 1
ATOM 2211 C CA . ILE A 1 287 ? 33.089 29.612 105.723 1.00 32.24 284 ILE A CA 1
ATOM 2212 C C . ILE A 1 287 ? 31.912 30.320 105.060 1.00 33.21 284 ILE A C 1
ATOM 2213 O O . ILE A 1 287 ? 31.452 29.900 103.985 1.00 34.34 284 ILE A O 1
ATOM 2218 N N . ALA A 1 288 ? 31.408 31.371 105.698 1.00 34.60 285 ALA A N 1
ATOM 2219 C CA . ALA A 1 288 ? 30.183 32.033 105.192 1.00 35.28 285 ALA A CA 1
ATOM 2220 C C . ALA A 1 288 ? 30.428 32.560 103.772 1.00 35.72 285 ALA A C 1
ATOM 2221 O O . ALA A 1 288 ? 29.585 32.394 102.863 1.00 33.90 285 ALA A O 1
ATOM 2223 N N . LYS A 1 289 ? 31.608 33.166 103.559 1.00 32.42 286 LYS A N 1
ATOM 2224 C CA . LYS A 1 289 ? 31.951 33.677 102.240 1.00 31.19 286 LYS A CA 1
ATOM 2225 C C . LYS A 1 289 ? 32.184 32.564 101.221 1.00 30.29 286 LYS A C 1
ATOM 2226 O O . LYS A 1 289 ? 31.791 32.678 100.061 1.00 31.82 286 LYS A O 1
ATOM 2232 N N . ALA A 1 290 ? 32.839 31.495 101.631 1.00 30.81 287 ALA A N 1
ATOM 2233 C CA . ALA A 1 290 ? 33.087 30.368 100.745 1.00 31.87 287 ALA A CA 1
ATOM 2234 C C . ALA A 1 290 ? 31.787 29.701 100.322 1.00 33.52 287 ALA A C 1
ATOM 2235 O O . ALA A 1 290 ? 31.596 29.325 99.158 1.00 30.72 287 ALA A O 1
ATOM 2237 N N . HIS A 1 291 ? 30.887 29.616 101.270 1.00 36.14 288 HIS A N 1
ATOM 2238 C CA . HIS A 1 291 ? 29.660 28.928 101.035 1.00 39.50 288 HIS A CA 1
ATOM 2239 C C . HIS A 1 291 ? 28.824 29.685 99.978 1.00 40.79 288 HIS A C 1
ATOM 2240 O O . HIS A 1 291 ? 28.079 29.053 99.255 1.00 42.12 288 HIS A O 1
ATOM 2247 N N . ARG A 1 292 ? 28.983 31.012 99.855 1.00 41.06 289 ARG A N 1
ATOM 2248 C CA . ARG A 1 292 ? 28.255 31.789 98.832 1.00 41.80 289 ARG A CA 1
ATOM 2249 C C . ARG A 1 292 ? 28.691 31.473 97.390 1.00 41.22 289 ARG A C 1
ATOM 2250 O O . ARG A 1 292 ? 27.921 31.693 96.472 1.00 38.76 289 ARG A O 1
ATOM 2258 N N . LEU A 1 293 ? 29.890 30.937 97.167 1.00 36.21 290 LEU A N 1
ATOM 2259 C CA . LEU A 1 293 ? 30.372 30.695 95.800 1.00 35.34 290 LEU A CA 1
ATOM 2260 C C . LEU A 1 293 ? 29.676 29.493 95.131 1.00 38.67 290 LEU A C 1
ATOM 2261 O O . LEU A 1 293 ? 29.447 28.472 95.759 1.00 41.44 290 LEU A O 1
ATOM 2266 N N . GLN A 1 294 ? 29.376 29.625 93.847 1.00 39.10 291 GLN A N 1
ATOM 2267 C CA . GLN A 1 294 ? 28.695 28.582 93.087 1.00 42.67 291 GLN A CA 1
ATOM 2268 C C . GLN A 1 294 ? 29.578 27.948 92.009 1.00 37.90 291 GLN A C 1
ATOM 2269 O O . GLN A 1 294 ? 30.423 28.617 91.404 1.00 36.37 291 GLN A O 1
ATOM 2275 N N . LEU A 1 295 ? 29.374 26.649 91.801 1.00 36.23 292 LEU A N 1
ATOM 2276 C CA . LEU A 1 295 ? 29.985 25.944 90.682 1.00 36.56 292 LEU A CA 1
ATOM 2277 C C . LEU A 1 295 ? 29.362 26.455 89.391 1.00 36.01 292 LEU A C 1
ATOM 2278 O O . LEU A 1 295 ? 28.223 26.869 89.371 1.00 36.35 292 LEU A O 1
ATOM 2283 N N . ALA A 1 296 ? 30.139 26.422 88.318 1.00 34.25 293 ALA A N 1
ATOM 2284 C CA . ALA A 1 296 ? 29.705 26.834 87.000 1.00 33.53 293 ALA A CA 1
ATOM 2285 C C . ALA A 1 296 ? 29.055 25.616 86.350 1.00 34.09 293 ALA A C 1
ATOM 2286 O O . ALA A 1 296 ? 29.464 25.141 85.316 1.00 32.96 293 ALA A O 1
ATOM 2288 N N . TYR A 1 297 ? 27.998 25.148 86.999 1.00 37.44 294 TYR A N 1
ATOM 2289 C CA . TYR A 1 297 ? 27.331 23.938 86.649 1.00 37.74 294 TYR A CA 1
ATOM 2290 C C . TYR A 1 297 ? 25.847 24.165 86.940 1.00 40.08 294 TYR A C 1
ATOM 2291 O O . TYR A 1 297 ? 25.511 24.669 87.998 1.00 37.94 294 TYR A O 1
ATOM 2300 N N . PRO A 1 298 ? 24.964 23.765 86.032 1.00 40.04 295 PRO A N 1
ATOM 2301 C CA . PRO A 1 298 ? 25.180 23.016 84.784 1.00 40.30 295 PRO A CA 1
ATOM 2302 C C . PRO A 1 298 ? 25.716 23.821 83.638 1.00 39.14 295 PRO A C 1
ATOM 2303 O O . PRO A 1 298 ? 26.269 23.240 82.760 1.00 39.76 295 PRO A O 1
ATOM 2307 N N . LEU A 1 299 ? 25.546 25.141 83.642 1.00 40.35 296 LEU A N 1
ATOM 2308 C CA . LEU A 1 299 ? 26.063 26.008 82.572 1.00 41.08 296 LEU A CA 1
ATOM 2309 C C . LEU A 1 299 ? 27.215 26.871 83.059 1.00 39.78 296 LEU A C 1
ATOM 2310 O O . LEU A 1 299 ? 27.329 27.177 84.243 1.00 35.64 296 LEU A O 1
ATOM 2315 N N . VAL A 1 300 ? 28.044 27.301 82.118 1.00 43.37 297 VAL A N 1
ATOM 2316 C CA . VAL A 1 300 ? 29.231 28.095 82.433 1.00 43.72 297 VAL A CA 1
ATOM 2317 C C . VAL A 1 300 ? 28.864 29.394 83.141 1.00 44.29 297 VAL A C 1
ATOM 2318 O O . VAL A 1 300 ? 29.614 29.884 83.966 1.00 40.60 297 VAL A O 1
ATOM 2322 N N . GLU A 1 301 ? 27.696 29.935 82.831 1.00 42.67 298 GLU A N 1
ATOM 2323 C CA . GLU A 1 301 ? 27.196 31.150 83.467 1.00 44.47 298 GLU A CA 1
ATOM 2324 C C . GLU A 1 301 ? 26.718 30.931 84.905 1.00 42.65 298 GLU A C 1
ATOM 2325 O O . GLU A 1 301 ? 26.430 31.893 85.590 1.00 42.03 298 GLU A O 1
ATOM 2331 N N . ASP A 1 302 ? 26.537 29.699 85.361 1.00 40.80 299 ASP A N 1
ATOM 2332 C CA . ASP A 1 302 ? 25.872 29.501 86.652 1.00 40.64 299 ASP A CA 1
ATOM 2333 C C . ASP A 1 302 ? 26.765 29.781 87.878 1.00 41.75 299 ASP A C 1
ATOM 2334 O O . ASP A 1 302 ? 26.315 29.615 89.010 1.00 42.77 299 ASP A O 1
ATOM 2339 N N . GLY A 1 303 ? 28.018 30.181 87.688 1.00 39.17 300 GLY A N 1
ATOM 2340 C CA . GLY A 1 303 ? 28.872 30.337 88.863 1.00 39.37 300 GLY A CA 1
ATOM 2341 C C . GLY A 1 303 ? 30.312 30.651 88.554 1.00 38.11 300 GLY A C 1
ATOM 2342 O O . GLY A 1 303 ? 30.762 30.572 87.410 1.00 40.71 300 GLY A O 1
ATOM 2343 N N . ALA A 1 304 ? 31.032 31.020 89.594 1.00 38.62 301 ALA A N 1
ATOM 2344 C CA . ALA A 1 304 ? 32.405 31.459 89.469 1.00 41.46 301 ALA A CA 1
ATOM 2345 C C . ALA A 1 304 ? 33.407 30.287 89.442 1.00 38.82 301 ALA A C 1
ATOM 2346 O O . ALA A 1 304 ? 34.521 30.424 88.939 1.00 40.55 301 ALA A O 1
ATOM 2348 N N . ILE A 1 305 ? 33.024 29.136 89.982 1.00 36.40 302 ILE A N 1
ATOM 2349 C CA . ILE A 1 305 ? 34.017 28.044 90.197 1.00 34.25 302 ILE A CA 1
ATOM 2350 C C . ILE A 1 305 ? 33.890 27.012 89.095 1.00 31.63 302 ILE A C 1
ATOM 2351 O O . ILE A 1 305 ? 32.867 26.271 89.019 1.00 29.50 302 ILE A O 1
ATOM 2356 N N . GLY A 1 306 ? 34.902 26.987 88.232 1.00 28.39 303 GLY A N 1
ATOM 2357 C CA . GLY A 1 306 ? 34.970 25.985 87.164 1.00 29.20 303 GLY A CA 1
ATOM 2358 C C . GLY A 1 306 ? 35.378 24.592 87.639 1.00 27.64 303 GLY A C 1
ATOM 2359 O O . GLY A 1 306 ? 35.707 24.400 88.801 1.00 28.25 303 GLY A O 1
ATOM 2360 N N . PRO A 1 307 ? 35.418 23.642 86.718 1.00 27.71 304 PRO A N 1
ATOM 2361 C CA . PRO A 1 307 ? 35.808 22.302 87.033 1.00 28.15 304 PRO A CA 1
ATOM 2362 C C . PRO A 1 307 ? 37.296 22.163 87.254 1.00 27.92 304 PRO A C 1
ATOM 2363 O O . PRO A 1 307 ? 38.084 23.015 86.811 1.00 25.99 304 PRO A O 1
ATOM 2367 N N . ILE A 1 308 ? 37.678 21.045 87.849 1.00 26.63 305 ILE A N 1
ATOM 2368 C CA . ILE A 1 308 ? 39.070 20.659 87.880 1.00 26.40 305 ILE A CA 1
ATOM 2369 C C . ILE A 1 308 ? 39.415 20.202 86.487 1.00 28.29 305 ILE A C 1
ATOM 2370 O O . ILE A 1 308 ? 38.831 19.255 85.998 1.00 27.44 305 ILE A O 1
ATOM 2375 N N . ILE A 1 309 ? 40.378 20.879 85.860 1.00 27.21 306 ILE A N 1
ATOM 2376 C CA . ILE A 1 309 ? 40.629 20.753 84.437 1.00 28.00 306 ILE A CA 1
ATOM 2377 C C . ILE A 1 309 ? 41.267 19.417 84.086 1.00 29.62 306 ILE A C 1
ATOM 2378 O O . ILE A 1 309 ? 40.888 18.770 83.133 1.00 32.08 306 ILE A O 1
ATOM 2383 N N . ALA A 1 310 ? 42.237 18.996 84.877 1.00 29.91 307 ALA A N 1
ATOM 2384 C CA . ALA A 1 310 ? 42.951 17.753 84.575 1.00 29.56 307 ALA A CA 1
ATOM 2385 C C . ALA A 1 310 ? 42.468 16.635 85.472 1.00 30.41 307 ALA A C 1
ATOM 2386 O O . ALA A 1 310 ? 42.388 16.817 86.684 1.00 29.37 307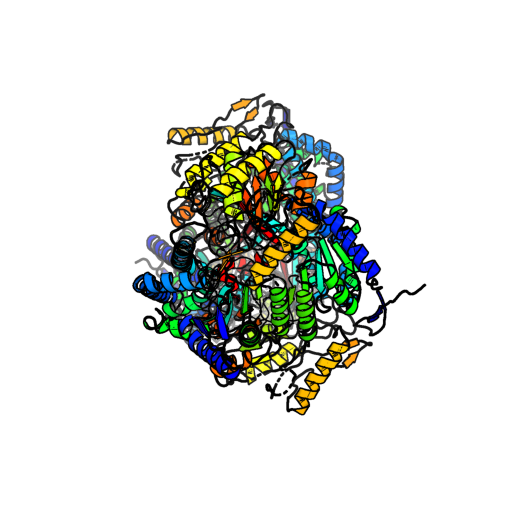 ALA A O 1
ATOM 2388 N N . GLU A 1 311 ? 42.167 15.463 84.912 1.00 31.69 308 GLU A N 1
ATOM 2389 C CA . GLU A 1 311 ? 41.745 14.331 85.762 1.00 33.31 308 GLU A CA 1
ATOM 2390 C C . GLU A 1 311 ? 42.754 13.942 86.824 1.00 33.48 308 GLU A C 1
ATOM 2391 O O . GLU A 1 311 ? 42.366 13.567 87.937 1.00 33.17 308 GLU A O 1
ATOM 2397 N N . LYS A 1 312 ? 44.033 13.949 86.474 1.00 32.16 309 LYS A N 1
ATOM 2398 C CA . LYS A 1 312 ? 45.052 13.558 87.445 1.00 34.32 309 LYS A CA 1
ATOM 2399 C C . LYS A 1 312 ? 45.024 14.542 88.637 1.00 31.87 309 LYS A C 1
ATOM 2400 O O . LYS A 1 312 ? 45.157 14.155 89.792 1.00 30.50 309 LYS A O 1
ATOM 2406 N N . GLN A 1 313 ? 44.758 15.816 88.387 1.00 30.72 310 GLN A N 1
ATOM 2407 C CA . GLN A 1 313 ? 44.695 16.751 89.498 1.00 29.11 310 GLN A CA 1
ATOM 2408 C C . GLN A 1 313 ? 43.475 16.492 90.399 1.00 28.87 310 GLN A C 1
ATOM 2409 O O . GLN A 1 313 ? 43.546 16.624 91.626 1.00 28.61 310 GLN A O 1
ATOM 2415 N N . ALA A 1 314 ? 42.367 16.088 89.803 1.00 29.29 311 ALA A N 1
ATOM 2416 C CA . ALA A 1 314 ? 41.217 15.664 90.580 1.00 28.68 311 ALA A CA 1
ATOM 2417 C C . ALA A 1 314 ? 41.577 14.529 91.531 1.00 30.91 311 ALA A C 1
ATOM 2418 O O . ALA A 1 314 ? 41.155 14.552 92.687 1.00 31.10 311 ALA A O 1
ATOM 2420 N N . GLY A 1 315 ? 42.364 13.556 91.042 1.00 30.31 312 GLY A N 1
ATOM 2421 C CA . GLY A 1 315 ? 42.831 12.471 91.875 1.00 32.70 312 GLY A CA 1
ATOM 2422 C C . GLY A 1 315 ? 43.698 12.969 93.021 1.00 31.85 312 GLY A C 1
ATOM 2423 O O . GLY A 1 315 ? 43.557 12.507 94.131 1.00 31.55 312 GLY A O 1
ATOM 2424 N N . ILE A 1 316 ? 44.609 13.906 92.749 1.00 31.19 313 ILE A N 1
ATOM 2425 C CA . ILE A 1 316 ? 45.472 14.439 93.792 1.00 30.16 313 ILE A CA 1
ATOM 2426 C C . ILE A 1 316 ? 44.678 15.181 94.870 1.00 30.08 313 ILE A C 1
ATOM 2427 O O . ILE A 1 316 ? 44.914 15.000 96.079 1.00 28.15 313 ILE A O 1
ATOM 2432 N N . ILE A 1 317 ? 43.763 16.052 94.438 1.00 28.42 314 ILE A N 1
ATOM 2433 C CA . ILE A 1 317 ? 42.946 16.827 95.393 1.00 29.77 314 ILE A CA 1
ATOM 2434 C C . ILE A 1 317 ? 42.139 15.853 96.271 1.00 29.39 314 ILE A C 1
ATOM 2435 O O . ILE A 1 317 ? 42.079 15.989 97.497 1.00 28.35 314 ILE A O 1
ATOM 2440 N N . ASN A 1 318 ? 41.531 14.858 95.637 1.00 31.17 315 ASN A N 1
ATOM 2441 C CA . ASN A 1 318 ? 40.762 13.854 96.373 1.00 31.90 315 ASN A CA 1
ATOM 2442 C C . ASN A 1 318 ? 41.629 13.139 97.435 1.00 32.97 315 ASN A C 1
ATOM 2443 O O . ASN A 1 318 ? 41.248 12.993 98.596 1.00 32.94 315 ASN A O 1
ATOM 2448 N N . ASP A 1 319 ? 42.844 12.815 97.041 1.00 34.31 316 ASP A N 1
ATOM 2449 C CA . ASP A 1 319 ? 43.783 12.163 97.933 1.00 35.97 316 ASP A CA 1
ATOM 2450 C C . ASP A 1 319 ? 44.187 13.055 99.115 1.00 35.13 316 ASP A C 1
ATOM 2451 O O . ASP A 1 319 ? 44.276 12.580 100.238 1.00 36.82 316 ASP A O 1
ATOM 2456 N N . HIS A 1 320 ? 44.347 14.357 98.877 1.00 33.05 317 HIS A N 1
ATOM 2457 C CA . HIS A 1 320 ? 44.705 15.302 99.944 1.00 31.85 317 HIS A CA 1
ATOM 2458 C C . HIS A 1 320 ? 43.592 15.427 100.959 1.00 33.08 317 HIS A C 1
ATOM 2459 O O . HIS A 1 320 ? 43.843 15.500 102.166 1.00 31.71 317 HIS A O 1
ATOM 2466 N N . ILE A 1 321 ? 42.352 15.465 100.469 1.00 32.21 318 ILE A N 1
ATOM 2467 C CA . ILE A 1 321 ? 41.186 15.563 101.348 1.00 33.64 318 ILE A CA 1
ATOM 2468 C C . ILE A 1 321 ? 41.063 14.283 102.188 1.00 33.54 318 ILE A C 1
ATOM 2469 O O . ILE A 1 321 ? 40.941 14.335 103.415 1.00 32.79 318 ILE A O 1
ATOM 2474 N N . LEU A 1 322 ? 41.142 13.131 101.543 1.00 36.81 319 LEU A N 1
ATOM 2475 C CA . LEU A 1 322 ? 41.119 11.858 102.301 1.00 37.70 319 LEU A CA 1
ATOM 2476 C C . LEU A 1 322 ? 42.260 11.683 103.298 1.00 37.81 319 LEU A C 1
ATOM 2477 O O . LEU A 1 322 ? 42.034 11.283 104.455 1.00 37.71 319 LEU A O 1
ATOM 2482 N N . ASP A 1 323 ? 43.486 11.984 102.878 1.00 36.16 320 ASP A N 1
ATOM 2483 C CA . ASP A 1 323 ? 44.646 11.903 103.810 1.00 36.51 320 ASP A CA 1
ATOM 2484 C C . ASP A 1 323 ? 44.385 12.815 105.027 1.00 36.00 320 ASP A C 1
ATOM 2485 O O . ASP A 1 323 ? 44.629 12.432 106.178 1.00 35.19 320 ASP A O 1
ATOM 2490 N N . ALA A 1 324 ? 43.886 14.033 104.761 1.00 34.62 321 ALA A N 1
ATOM 2491 C CA . ALA A 1 324 ? 43.566 14.995 105.828 1.00 34.32 321 ALA A CA 1
ATOM 2492 C C . ALA A 1 324 ? 42.532 14.459 106.823 1.00 36.10 321 ALA A C 1
ATOM 2493 O O . ALA A 1 324 ? 42.744 14.498 108.046 1.00 36.20 321 ALA A O 1
ATOM 2495 N N . VAL A 1 325 ? 41.429 13.953 106.285 1.00 35.95 322 VAL A N 1
ATOM 2496 C CA . VAL A 1 325 ? 40.371 13.384 107.102 1.00 37.57 322 VAL A CA 1
ATOM 2497 C C . VAL A 1 325 ? 40.877 12.176 107.904 1.00 39.66 322 VAL A C 1
ATOM 2498 O O . VAL A 1 325 ? 40.688 12.116 109.117 1.00 40.79 322 VAL A O 1
ATOM 2502 N N . GLU A 1 326 ? 41.568 11.247 107.255 1.00 40.98 323 GLU A N 1
ATOM 2503 C CA . GLU A 1 326 ? 42.202 10.157 107.988 1.00 44.35 323 GLU A CA 1
ATOM 2504 C C . GLU A 1 326 ? 43.039 10.662 109.179 1.00 42.51 323 GLU A C 1
ATOM 2505 O O . GLU A 1 326 ? 43.121 9.998 110.183 1.00 43.20 323 GLU A O 1
ATOM 2511 N N . LYS A 1 327 ? 43.672 11.830 109.057 1.00 39.32 324 LYS A N 1
ATOM 2512 C CA . LYS A 1 327 ? 44.580 12.312 110.090 1.00 40.53 324 LYS A CA 1
ATOM 2513 C C . LYS A 1 327 ? 43.915 13.273 111.072 1.00 41.44 324 LYS A C 1
ATOM 2514 O O . LYS A 1 327 ? 44.598 13.891 111.891 1.00 41.80 324 LYS A O 1
ATOM 2520 N N . GLY A 1 328 ? 42.596 13.425 110.968 1.00 40.05 325 GLY A N 1
ATOM 2521 C CA . GLY A 1 328 ? 41.831 14.140 111.972 1.00 40.27 325 GLY A CA 1
ATOM 2522 C C . GLY A 1 328 ? 41.185 15.419 111.481 1.00 38.91 325 GLY A C 1
ATOM 2523 O O . GLY A 1 328 ? 40.496 16.058 112.250 1.00 38.63 325 GLY A O 1
ATOM 2524 N N . ALA A 1 329 ? 41.391 15.820 110.226 1.00 37.90 326 ALA A N 1
ATOM 2525 C CA . ALA A 1 329 ? 40.868 17.138 109.778 1.00 36.25 326 ALA A CA 1
ATOM 2526 C C . ALA A 1 329 ? 39.337 17.176 109.902 1.00 37.03 326 ALA A C 1
ATOM 2527 O O . ALA A 1 329 ? 38.688 16.140 109.842 1.00 35.90 326 ALA A O 1
ATOM 2529 N N . VAL A 1 330 ? 38.797 18.374 110.139 1.00 36.60 327 VAL A N 1
ATOM 2530 C CA . VAL A 1 330 ? 37.360 18.640 110.191 1.00 37.11 327 VAL A CA 1
ATOM 2531 C C . VAL A 1 330 ? 36.991 19.460 108.962 1.00 36.90 327 VAL A C 1
ATOM 2532 O O . VAL A 1 330 ? 37.572 20.501 108.744 1.00 38.24 327 VAL A O 1
ATOM 2536 N N . ILE A 1 331 ? 36.047 18.988 108.161 1.00 35.47 328 ILE A N 1
ATOM 2537 C CA . ILE A 1 331 ? 35.606 19.680 106.960 1.00 36.52 328 ILE A CA 1
ATOM 2538 C C . ILE A 1 331 ? 34.393 20.497 107.335 1.00 37.10 328 ILE A C 1
ATOM 2539 O O . ILE A 1 331 ? 33.401 19.930 107.764 1.00 35.58 328 ILE A O 1
ATOM 2544 N N . HIS A 1 332 ? 34.454 21.810 107.158 1.00 35.96 329 HIS A N 1
ATOM 2545 C CA . HIS A 1 332 ? 33.305 22.650 107.465 1.00 37.60 329 HIS A CA 1
ATOM 2546 C C . HIS A 1 332 ? 32.386 22.890 106.279 1.00 38.39 329 HIS A C 1
ATOM 2547 O O . HIS A 1 332 ? 31.211 23.154 106.466 1.00 39.77 329 HIS A O 1
ATOM 2554 N N . CYS A 1 333 ? 32.914 22.814 105.069 1.00 36.64 330 CYS A N 1
ATOM 2555 C CA . CYS A 1 333 ? 32.131 23.052 103.866 1.00 37.59 330 CYS A CA 1
ATOM 2556 C C . CYS A 1 333 ? 32.906 22.443 102.715 1.00 37.00 330 CYS A C 1
ATOM 2557 O O . CYS A 1 333 ? 34.142 22.259 102.774 1.00 37.06 330 CYS A O 1
ATOM 2560 N N . GLY A 1 334 ? 32.178 22.111 101.673 1.00 37.63 331 GLY A N 1
ATOM 2561 C CA . GLY A 1 334 ? 32.742 21.426 100.524 1.00 37.89 331 GLY A CA 1
ATOM 2562 C C . GLY A 1 334 ? 33.355 20.082 100.872 1.00 37.83 331 GLY A C 1
ATOM 2563 O O . GLY A 1 334 ? 32.704 19.266 101.446 1.00 37.50 331 GLY A O 1
ATOM 2564 N N . GLY A 1 335 ? 34.577 19.812 100.424 1.00 36.34 332 GLY A N 1
ATOM 2565 C CA . GLY A 1 335 ? 35.250 18.595 100.838 1.00 38.20 332 GLY A CA 1
ATOM 2566 C C . GLY A 1 335 ? 35.002 17.345 100.030 1.00 39.39 332 GLY A C 1
ATOM 2567 O O . GLY A 1 335 ? 35.420 16.283 100.443 1.00 40.06 332 GLY A O 1
ATOM 2568 N N . LYS A 1 336 ? 34.396 17.476 98.851 1.00 39.24 333 LYS A N 1
ATOM 2569 C CA . LYS A 1 336 ? 34.124 16.338 97.983 1.00 41.29 333 LYS A CA 1
ATOM 2570 C C . LYS A 1 336 ? 34.530 16.588 96.536 1.00 36.71 333 LYS A C 1
ATOM 2571 O O . LYS A 1 336 ? 33.975 17.483 95.900 1.00 35.54 333 LYS A O 1
ATOM 2577 N N . VAL A 1 337 ? 35.432 15.766 96.001 1.00 33.23 334 VAL A N 1
ATOM 2578 C CA . VAL A 1 337 ? 35.668 15.751 94.569 1.00 32.56 334 VAL A CA 1
ATOM 2579 C C . VAL A 1 337 ? 34.619 14.873 93.901 1.00 35.66 334 VAL A C 1
ATOM 2580 O O . VAL A 1 337 ? 34.582 13.679 94.127 1.00 36.23 334 VAL A O 1
ATOM 2584 N N . GLU A 1 338 ? 33.744 15.463 93.098 1.00 37.13 335 GLU A N 1
ATOM 2585 C CA . GLU A 1 338 ? 32.606 14.710 92.527 1.00 40.50 335 GLU A CA 1
ATOM 2586 C C . GLU A 1 338 ? 32.489 14.911 91.032 1.00 38.96 335 GLU A C 1
ATOM 2587 O O . GLU A 1 338 ? 32.941 15.947 90.481 1.00 38.64 335 GLU A O 1
ATOM 2593 N N . GLU A 1 339 ? 31.930 13.902 90.385 1.00 37.64 336 GLU A N 1
ATOM 2594 C CA . GLU A 1 339 ? 31.616 13.921 88.970 1.00 39.04 336 GLU A CA 1
ATOM 2595 C C . GLU A 1 339 ? 30.229 14.530 88.758 1.00 39.41 336 GLU A C 1
ATOM 2596 O O . GLU A 1 339 ? 29.267 14.171 89.427 1.00 37.92 336 GLU A O 1
ATOM 2602 N N . LEU A 1 340 ? 30.148 15.518 87.871 1.00 39.04 337 LEU A N 1
ATOM 2603 C CA . LEU A 1 340 ? 28.886 16.128 87.501 1.00 38.77 337 LEU A CA 1
ATOM 2604 C C . LEU A 1 340 ? 28.929 16.445 86.007 1.00 39.09 337 LEU A C 1
ATOM 2605 O O . LEU A 1 340 ? 29.867 17.129 85.507 1.00 36.93 337 LEU A O 1
ATOM 2610 N N . GLY A 1 341 ? 27.947 15.906 85.284 1.00 38.20 338 GLY A N 1
ATOM 2611 C CA . GLY A 1 341 ? 27.878 16.039 83.822 1.00 38.24 338 GLY A CA 1
ATOM 2612 C C . GLY A 1 341 ? 29.089 15.472 83.113 1.00 38.38 338 GLY A C 1
ATOM 2613 O O . GLY A 1 341 ? 29.383 15.838 81.969 1.00 38.60 338 GLY A O 1
ATOM 2614 N N . GLY A 1 342 ? 29.785 14.555 83.771 1.00 39.01 339 GLY A N 1
ATOM 2615 C CA . GLY A 1 342 ? 30.972 13.939 83.207 1.00 39.41 339 GLY A CA 1
ATOM 2616 C C . GLY A 1 342 ? 32.273 14.629 83.582 1.00 37.18 339 GLY A C 1
ATOM 2617 O O . GLY A 1 342 ? 33.357 14.107 83.306 1.00 39.92 339 GLY A O 1
ATOM 2618 N N . GLY A 1 343 ? 32.186 15.813 84.174 1.00 34.83 340 GLY A N 1
ATOM 2619 C CA . GLY A 1 343 ? 33.363 16.551 84.649 1.00 33.84 340 GLY A CA 1
ATOM 2620 C C . GLY A 1 343 ? 33.660 16.332 86.124 1.00 32.59 340 GLY A C 1
ATOM 2621 O O . GLY A 1 343 ? 32.813 15.851 86.851 1.00 33.18 340 GLY A O 1
ATOM 2622 N N . TRP A 1 344 ? 34.862 16.692 86.562 1.00 31.39 341 TRP A N 1
ATOM 2623 C CA . TRP A 1 344 ? 35.222 16.623 87.977 1.00 31.35 341 TRP A CA 1
ATOM 2624 C C . TRP A 1 344 ? 35.165 18.031 88.572 1.00 29.82 341 TRP A C 1
ATOM 2625 O O . TRP A 1 344 ? 35.633 19.000 87.965 1.00 29.11 341 TRP A O 1
ATOM 2636 N N . TRP A 1 345 ? 34.670 18.096 89.795 1.00 29.69 342 TRP A N 1
ATOM 2637 C CA . TRP A 1 345 ? 34.418 19.327 90.510 1.00 31.10 342 TRP A CA 1
ATOM 2638 C C . TRP A 1 345 ? 34.759 19.201 91.993 1.00 31.58 342 TRP A C 1
ATOM 2639 O O . TRP A 1 345 ? 34.713 18.108 92.575 1.00 32.53 342 TRP A O 1
ATOM 2650 N N . CYS A 1 346 ? 35.136 20.330 92.579 1.00 32.90 343 CYS A N 1
ATOM 2651 C CA . CYS A 1 346 ? 35.304 20.460 94.030 1.00 31.31 343 CYS A CA 1
ATOM 2652 C C . CYS A 1 346 ? 34.892 21.866 94.415 1.00 30.60 343 CYS A C 1
ATOM 2653 O O . CYS A 1 346 ? 35.337 22.859 93.807 1.00 29.91 343 CYS A O 1
ATOM 2656 N N . ARG A 1 347 ? 34.098 21.953 95.455 1.00 30.26 344 ARG A N 1
ATOM 2657 C CA . ARG A 1 347 ? 33.710 23.251 95.968 1.00 33.70 344 ARG A CA 1
ATOM 2658 C C . ARG A 1 347 ? 34.766 23.793 96.919 1.00 32.03 344 ARG A C 1
ATOM 2659 O O . ARG A 1 347 ? 35.555 23.039 97.489 1.00 32.55 344 ARG A O 1
ATOM 2667 N N . PRO A 1 348 ? 34.770 25.111 97.100 1.00 31.90 345 PRO A N 1
ATOM 2668 C CA . PRO A 1 348 ? 35.584 25.745 98.144 1.00 30.90 345 PRO A CA 1
ATOM 2669 C C . PRO A 1 348 ? 35.449 25.006 99.472 1.00 31.10 345 PRO A C 1
ATOM 2670 O O . PRO A 1 348 ? 34.353 24.718 99.917 1.00 30.79 345 PRO A O 1
ATOM 2674 N N . THR A 1 349 ? 36.575 24.623 100.037 1.00 29.34 346 THR A N 1
ATOM 2675 C CA . THR A 1 349 ? 36.618 23.724 101.163 1.00 29.74 346 THR A CA 1
ATOM 2676 C C . THR A 1 349 ? 37.417 24.342 102.283 1.00 31.22 346 THR A C 1
ATOM 2677 O O . THR A 1 349 ? 38.599 24.632 102.093 1.00 30.49 346 THR A O 1
ATOM 2681 N N . VAL A 1 350 ? 36.771 24.582 103.437 1.00 30.43 347 VAL A N 1
ATOM 2682 C CA . VAL A 1 350 ? 37.466 25.046 104.657 1.00 29.79 347 VAL A CA 1
ATOM 2683 C C . VAL A 1 350 ? 37.623 23.863 105.603 1.00 31.60 347 VAL A C 1
ATOM 2684 O O . VAL A 1 350 ? 36.631 23.204 105.928 1.00 32.54 347 VAL A O 1
ATOM 2696 N N . THR A 1 352 ? 39.677 22.548 109.362 1.00 34.97 349 THR A N 1
ATOM 2697 C CA . THR A 1 352 ? 40.425 22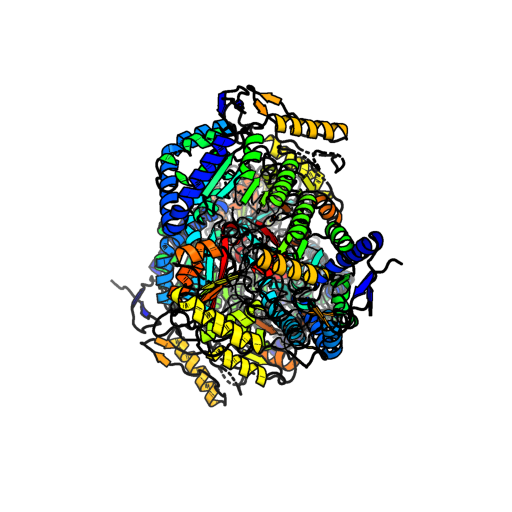.887 110.583 1.00 34.43 349 THR A CA 1
ATOM 2698 C C . THR A 1 352 ? 40.876 21.568 111.252 1.00 34.74 349 THR A C 1
ATOM 2699 O O . THR A 1 352 ? 40.650 20.468 110.719 1.00 34.00 349 THR A O 1
ATOM 2703 N N . ASN A 1 353 ? 41.493 21.700 112.417 1.00 34.73 350 ASN A N 1
ATOM 2704 C CA . ASN A 1 353 ? 42.210 20.605 113.058 1.00 37.27 350 ASN A CA 1
ATOM 2705 C C . ASN A 1 353 ? 43.225 19.994 112.097 1.00 36.54 350 ASN A C 1
ATOM 2706 O O . ASN A 1 353 ? 43.245 18.801 111.889 1.00 36.88 350 ASN A O 1
ATOM 2711 N N . VAL A 1 354 ? 44.020 20.852 111.458 1.00 35.60 351 VAL A N 1
ATOM 2712 C CA . VAL A 1 354 ? 44.987 20.425 110.419 1.00 34.31 351 VAL A CA 1
ATOM 2713 C C . VAL A 1 354 ? 46.396 20.660 110.934 1.00 34.30 351 VAL A C 1
ATOM 2714 O O . VAL A 1 354 ? 46.595 21.387 111.926 1.00 34.36 351 VAL A O 1
ATOM 2718 N N . ASN A 1 355 ? 47.353 19.987 110.319 1.00 33.50 352 ASN A N 1
ATOM 2719 C CA . ASN A 1 355 ? 48.747 20.128 110.720 1.00 35.26 352 ASN A CA 1
ATOM 2720 C C . ASN A 1 355 ? 49.682 19.666 109.608 1.00 35.32 352 ASN A C 1
ATOM 2721 O O . ASN A 1 355 ? 49.239 19.196 108.548 1.00 32.67 352 ASN A O 1
ATOM 2726 N N . HIS A 1 356 ? 50.974 19.822 109.840 1.00 36.58 353 HIS A N 1
ATOM 2727 C CA . HIS A 1 356 ? 51.946 19.583 108.797 1.00 35.24 353 HIS A CA 1
ATOM 2728 C C . HIS A 1 356 ? 52.285 18.085 108.657 1.00 37.51 353 HIS A C 1
ATOM 2729 O O . HIS A 1 356 ? 53.150 17.738 107.850 1.00 36.89 353 HIS A O 1
ATOM 2736 N N . SER A 1 357 ? 51.585 17.184 109.366 1.00 35.67 354 SER A N 1
ATOM 2737 C CA . SER A 1 357 ? 51.699 15.752 109.013 1.00 37.02 354 SER A CA 1
ATOM 2738 C C . SER A 1 357 ? 50.868 15.426 107.764 1.00 36.85 354 SER A C 1
ATOM 2739 O O . SER A 1 357 ? 51.020 14.361 107.186 1.00 36.26 354 SER A O 1
ATOM 2750 N N . LYS A 1 359 ? 49.269 15.848 103.820 1.00 34.43 356 LYS A N 1
ATOM 2751 C CA . LYS A 1 359 ? 49.654 16.251 102.478 1.00 34.66 356 LYS A CA 1
ATOM 2752 C C . LYS A 1 359 ? 49.127 17.591 102.094 1.00 33.29 356 LYS A C 1
ATOM 2753 O O . LYS A 1 359 ? 49.795 18.360 101.401 1.00 29.81 356 LYS A O 1
ATOM 2759 N N . VAL A 1 360 ? 47.898 17.868 102.508 1.00 34.15 357 VAL A N 1
ATOM 2760 C CA . VAL A 1 360 ? 47.258 19.125 102.129 1.00 33.04 357 VAL A CA 1
ATOM 2761 C C . VAL A 1 360 ? 48.012 20.365 102.660 1.00 31.41 357 VAL A C 1
ATOM 2762 O O . VAL A 1 360 ? 47.808 21.470 102.185 1.00 31.14 357 VAL A O 1
ATOM 2774 N N . THR A 1 362 ? 51.512 20.240 102.964 1.00 33.99 359 THR A N 1
ATOM 2775 C CA . THR A 1 362 ? 52.895 20.138 102.569 1.00 35.80 359 THR A CA 1
ATOM 2776 C C . THR A 1 362 ? 53.080 19.996 101.051 1.00 35.73 359 THR A C 1
ATOM 2777 O O . THR A 1 362 ? 53.900 20.695 100.509 1.00 38.97 359 THR A O 1
ATOM 2781 N N . GLU A 1 363 ? 52.334 19.130 100.374 1.00 32.10 360 GLU A N 1
ATOM 2782 C CA . GLU A 1 363 ? 52.484 18.947 98.928 1.00 31.37 360 GLU A CA 1
ATOM 2783 C C . GLU A 1 363 ? 51.507 19.868 98.198 1.00 30.14 360 GLU A C 1
ATOM 2784 O O . GLU A 1 363 ? 50.434 20.130 98.704 1.00 28.64 360 GLU A O 1
ATOM 2790 N N . GLU A 1 364 ? 51.892 20.340 97.015 1.00 29.55 361 GLU A N 1
ATOM 2791 C CA . GLU A 1 364 ? 51.061 21.223 96.225 1.00 32.18 361 GLU A CA 1
ATOM 2792 C C . GLU A 1 364 ? 49.713 20.533 95.990 1.00 28.92 361 GLU A C 1
ATOM 2793 O O . GLU A 1 364 ? 49.665 19.384 95.555 1.00 28.99 361 GLU A O 1
ATOM 2799 N N . THR A 1 365 ? 48.640 21.242 96.279 1.00 26.60 362 THR A N 1
ATOM 2800 C CA . THR A 1 365 ? 47.277 20.707 96.106 1.00 27.16 362 THR A CA 1
ATOM 2801 C C . THR A 1 365 ? 46.662 21.138 94.758 1.00 27.21 362 THR A C 1
ATOM 2802 O O . THR A 1 365 ? 46.051 20.330 94.051 1.00 26.34 362 THR A O 1
ATOM 2806 N N . PHE A 1 366 ? 46.844 22.418 94.387 1.00 26.29 363 PHE A N 1
ATOM 2807 C CA . PHE A 1 366 ? 46.289 22.931 93.138 1.00 26.81 363 PHE A CA 1
ATOM 2808 C C . PHE A 1 366 ? 44.764 22.730 93.120 1.00 29.23 363 PHE A C 1
ATOM 2809 O O . PHE A 1 366 ? 44.189 22.375 92.087 1.00 29.72 363 PHE A O 1
ATOM 2817 N N . GLY A 1 367 ? 44.124 22.951 94.271 1.00 28.66 364 GLY A N 1
ATOM 2818 C CA . GLY A 1 367 ? 42.670 22.840 94.417 1.00 27.57 364 GLY A CA 1
ATOM 2819 C C . GLY A 1 367 ? 42.118 23.929 95.321 1.00 29.57 364 GLY A C 1
ATOM 2820 O O . GLY A 1 367 ? 42.877 24.749 95.860 1.00 28.82 364 GLY A O 1
ATOM 2821 N N . PRO A 1 368 ? 40.781 23.953 95.525 1.00 28.51 365 PRO A N 1
ATOM 2822 C CA . PRO A 1 368 ? 40.188 25.096 96.223 1.00 28.69 365 PRO A CA 1
ATOM 2823 C C . PRO A 1 368 ? 40.073 24.818 97.728 1.00 29.70 365 PRO A C 1
ATOM 2824 O O . PRO A 1 368 ? 38.995 24.945 98.325 1.00 31.97 365 PRO A O 1
ATOM 2828 N N . ILE A 1 369 ? 41.188 24.459 98.328 1.00 28.97 366 ILE A N 1
ATOM 2829 C CA . ILE A 1 369 ? 41.201 23.974 99.710 1.00 31.29 366 ILE A CA 1
ATOM 2830 C C . ILE A 1 369 ? 41.832 25.002 100.636 1.00 30.68 366 ILE A C 1
ATOM 2831 O O . ILE A 1 369 ? 42.859 25.568 100.314 1.00 29.88 366 ILE A O 1
ATOM 2844 N N . PRO A 1 371 ? 42.965 24.966 104.327 1.00 28.74 368 PRO A N 1
ATOM 2845 C CA . PRO A 1 371 ? 43.265 24.454 105.668 1.00 29.05 368 PRO A CA 1
ATOM 2846 C C . PRO A 1 371 ? 43.733 25.581 106.576 1.00 28.21 368 PRO A C 1
ATOM 2847 O O . PRO A 1 371 ? 44.693 26.294 106.236 1.00 27.62 368 PRO A O 1
ATOM 2851 N N . VAL A 1 372 ? 43.108 25.718 107.732 1.00 28.43 369 VAL A N 1
ATOM 2852 C CA . VAL A 1 372 ? 43.367 26.824 108.637 1.00 28.97 369 VAL A CA 1
ATOM 2853 C C . VAL A 1 372 ? 43.903 26.360 109.978 1.00 28.83 369 VAL A C 1
ATOM 2854 O O . VAL A 1 372 ? 43.253 25.610 110.640 1.00 29.05 369 VAL A O 1
ATOM 2866 N N . PRO A 1 374 ? 45.617 27.519 113.855 1.00 35.55 371 PRO A N 1
ATOM 2867 C CA . PRO A 1 374 ? 45.962 28.614 114.767 1.00 35.69 371 PRO A CA 1
ATOM 2868 C C . PRO A 1 374 ? 47.471 28.705 115.068 1.00 35.52 371 PRO A C 1
ATOM 2869 O O . PRO A 1 374 ? 48.168 27.725 114.918 1.00 36.94 371 PRO A O 1
ATOM 2873 N N . PHE A 1 375 ? 47.975 29.875 115.451 1.00 36.82 372 PHE A N 1
ATOM 2874 C CA . PHE A 1 375 ? 49.307 29.972 116.094 1.00 36.62 372 PHE A CA 1
ATOM 2875 C C . PHE A 1 375 ? 49.304 30.741 117.428 1.00 38.22 372 PHE A C 1
ATOM 2876 O O . PHE A 1 375 ? 48.580 31.718 117.595 1.00 38.12 372 PHE A O 1
ATOM 2884 N N . PRO A 1 376 ? 50.121 30.285 118.399 1.00 40.91 373 PRO A N 1
ATOM 2885 C CA . PRO A 1 376 ? 50.225 31.004 119.659 1.00 43.08 373 PRO A CA 1
ATOM 2886 C C . PRO A 1 376 ? 51.079 32.266 119.613 1.00 43.77 373 PRO A C 1
ATOM 2887 O O . PRO A 1 376 ? 50.895 33.136 120.456 1.00 46.54 373 PRO A O 1
ATOM 2891 N N . ASP A 1 377 ? 52.019 32.363 118.682 1.00 43.81 374 ASP A N 1
ATOM 2892 C CA . ASP A 1 377 ? 52.893 33.547 118.585 1.00 43.74 374 ASP A CA 1
ATOM 2893 C C . ASP A 1 377 ? 53.480 33.641 117.193 1.00 41.32 374 ASP A C 1
ATOM 2894 O O . ASP A 1 377 ? 53.436 32.681 116.433 1.00 41.13 374 ASP A O 1
ATOM 2899 N N . VAL A 1 378 ? 54.028 34.805 116.880 1.00 41.27 375 VAL A N 1
ATOM 2900 C CA . VAL A 1 378 ? 54.563 35.111 115.563 1.00 41.08 375 VAL A CA 1
ATOM 2901 C C . VAL A 1 378 ? 55.731 34.208 115.221 1.00 38.48 375 VAL A C 1
ATOM 2902 O O . VAL A 1 378 ? 55.896 33.808 114.081 1.00 35.10 375 VAL A O 1
ATOM 2906 N N . GLU A 1 379 ? 56.532 33.856 116.215 1.00 37.37 376 GLU A N 1
ATOM 2907 C CA . GLU A 1 379 ? 57.700 33.031 115.941 1.00 38.05 376 GLU A CA 1
ATOM 2908 C C . GLU A 1 379 ? 57.233 31.697 115.386 1.00 36.35 376 GLU A C 1
ATOM 2909 O O . GLU A 1 379 ? 57.791 31.207 114.427 1.00 34.46 376 GLU A O 1
ATOM 2915 N N . GLU A 1 380 ? 56.156 31.132 115.937 1.00 36.30 377 GLU A N 1
ATOM 2916 C CA . GLU A 1 380 ? 55.589 29.908 115.387 1.00 35.24 377 GLU A CA 1
ATOM 2917 C C . GLU A 1 380 ? 54.950 30.083 113.982 1.00 32.29 377 GLU A C 1
ATOM 2918 O O . GLU A 1 380 ? 55.092 29.219 113.111 1.00 31.54 377 GLU A O 1
ATOM 2924 N N . ALA A 1 381 ? 54.239 31.180 113.785 1.00 31.71 378 ALA A N 1
ATOM 2925 C CA . ALA A 1 381 ? 53.673 31.500 112.458 1.00 30.26 378 ALA A CA 1
ATOM 2926 C C . ALA A 1 381 ? 54.743 31.536 111.375 1.00 29.67 378 ALA A C 1
ATOM 2927 O O . ALA A 1 381 ? 54.565 30.962 110.309 1.00 28.19 378 ALA A O 1
ATOM 2929 N N . VAL A 1 382 ? 55.864 32.218 111.649 1.00 30.31 379 VAL A N 1
ATOM 2930 C CA . VAL A 1 382 ? 56.992 32.278 110.728 1.00 29.32 379 VAL A CA 1
ATOM 2931 C C . VAL A 1 382 ? 57.606 30.871 110.503 1.00 30.15 379 VAL A C 1
ATOM 2932 O O . VAL A 1 382 ? 57.881 30.501 109.357 1.00 28.72 379 VAL A O 1
ATOM 2936 N N . TYR A 1 383 ? 57.806 30.116 111.570 1.00 31.33 380 TYR A N 1
ATOM 2937 C CA . TYR A 1 383 ? 58.325 28.748 111.447 1.00 33.24 380 TYR A CA 1
ATOM 2938 C C . TYR A 1 383 ? 57.421 27.893 110.548 1.00 32.40 380 TYR A C 1
ATOM 2939 O O . TYR A 1 383 ? 57.896 27.210 109.648 1.00 31.43 380 TYR A O 1
ATOM 2948 N N . LEU A 1 384 ? 56.115 27.922 110.801 1.00 31.48 381 LEU A N 1
ATOM 2949 C CA . LEU A 1 384 ? 55.185 27.139 109.964 1.00 31.09 381 LEU A CA 1
ATOM 2950 C C . LEU A 1 384 ? 55.154 27.615 108.505 1.00 28.17 381 LEU A C 1
ATOM 2951 O O . LEU A 1 384 ? 55.214 26.806 107.613 1.00 28.07 381 LEU A O 1
ATOM 2956 N N . ALA A 1 385 ? 55.132 28.923 108.267 1.00 27.81 382 ALA A N 1
ATOM 2957 C CA . ALA A 1 385 ? 55.071 29.445 106.909 1.00 28.40 382 ALA A CA 1
ATOM 2958 C C . ALA A 1 385 ? 56.308 29.034 106.135 1.00 28.86 382 ALA A C 1
ATOM 2959 O O . ALA A 1 385 ? 56.237 28.813 104.913 1.00 27.16 382 ALA A O 1
ATOM 2961 N N . ASN A 1 386 ? 57.435 28.941 106.846 1.00 28.99 383 ASN A N 1
ATOM 2962 C CA . ASN A 1 386 ? 58.725 28.618 106.209 1.00 28.84 383 ASN A CA 1
ATOM 2963 C C . ASN A 1 386 ? 59.019 27.107 106.164 1.00 30.44 383 ASN A C 1
ATOM 2964 O O . ASN A 1 386 ? 60.024 26.710 105.584 1.00 30.40 383 ASN A O 1
ATOM 2969 N N . ASP A 1 387 ? 58.142 26.296 106.755 1.00 30.31 384 ASP A N 1
ATOM 2970 C CA . ASP A 1 387 ? 58.295 24.840 106.755 1.00 33.24 384 ASP A CA 1
ATOM 2971 C C . ASP A 1 387 ? 57.760 24.195 105.452 1.00 33.37 384 ASP A C 1
ATOM 2972 O O . ASP A 1 387 ? 56.710 23.536 105.441 1.00 32.11 384 ASP A O 1
ATOM 2977 N N . THR A 1 388 ? 58.478 24.401 104.357 1.00 32.00 385 THR A N 1
ATOM 2978 C CA . THR A 1 388 ? 58.008 23.981 103.047 1.00 31.65 385 THR A CA 1
ATOM 2979 C C . THR A 1 388 ? 59.222 23.875 102.161 1.00 31.41 385 THR A C 1
ATOM 2980 O O . THR A 1 388 ? 60.217 24.586 102.407 1.00 29.41 385 THR A O 1
ATOM 2984 N N . ILE A 1 389 ? 59.143 23.032 101.129 1.00 31.03 386 ILE A N 1
ATOM 2985 C CA . ILE A 1 389 ? 60.177 22.999 100.073 1.00 31.73 386 ILE A CA 1
ATOM 2986 C C . ILE A 1 389 ? 59.945 23.991 98.958 1.00 28.66 386 ILE A C 1
ATOM 2987 O O . ILE A 1 389 ? 60.763 24.132 98.056 1.00 28.30 386 ILE A O 1
ATOM 2992 N N . TYR A 1 390 ? 58.860 24.749 99.057 1.00 28.39 387 TYR A N 1
ATOM 2993 C CA . TYR A 1 390 ? 58.553 25.787 98.103 1.00 26.73 387 TYR A CA 1
ATOM 2994 C C . TYR A 1 390 ? 58.960 27.186 98.605 1.00 26.82 387 TYR A C 1
ATOM 2995 O O . TYR A 1 390 ? 59.446 27.342 99.726 1.00 25.52 387 TYR A O 1
ATOM 3004 N N . GLY A 1 391 ? 58.754 28.201 97.773 1.00 23.86 388 GLY A N 1
ATOM 3005 C CA . GLY A 1 391 ? 59.148 29.548 98.157 1.00 24.62 388 GLY A CA 1
ATOM 3006 C C . GLY A 1 391 ? 58.799 30.559 97.109 1.00 24.21 388 GLY A C 1
ATOM 3007 O O . GLY A 1 391 ? 59.599 31.446 96.791 1.00 23.99 388 GLY A O 1
ATOM 3008 N N . LEU A 1 392 ? 57.569 30.448 96.591 1.00 23.45 389 LEU A N 1
ATOM 3009 C CA . LEU A 1 392 ? 57.146 31.298 95.521 1.00 23.71 389 LEU A CA 1
ATOM 3010 C C . LEU A 1 392 ? 56.591 32.617 96.081 1.00 23.73 389 LEU A C 1
ATOM 3011 O O . LEU A 1 392 ? 57.129 33.702 95.779 1.00 22.28 389 LEU A O 1
ATOM 3016 N N . SER A 1 393 ? 55.509 32.531 96.869 1.00 22.56 390 SER A N 1
ATOM 3017 C CA . SER A 1 393 ? 54.921 33.741 97.449 1.00 23.16 390 SER A CA 1
ATOM 3018 C C . SER A 1 393 ? 54.339 33.490 98.825 1.00 22.30 390 SER A C 1
ATOM 3019 O O . SER A 1 393 ? 54.279 32.357 99.289 1.00 21.90 390 SER A O 1
ATOM 3022 N N . ALA A 1 394 ? 53.771 34.546 99.396 1.00 21.79 391 ALA A N 1
ATOM 3023 C CA . ALA A 1 394 ? 53.089 34.498 100.679 1.00 23.06 391 ALA A CA 1
ATOM 3024 C C . ALA A 1 394 ? 52.266 35.764 100.903 1.00 22.14 391 ALA A C 1
ATOM 3025 O O . ALA A 1 394 ? 52.384 36.737 100.177 1.00 25.08 391 ALA A O 1
ATOM 3027 N N . ALA A 1 395 ? 51.456 35.745 101.935 1.00 22.78 392 ALA A N 1
ATOM 3028 C CA . ALA A 1 395 ? 50.683 36.927 102.330 1.00 23.20 392 ALA A CA 1
ATOM 3029 C C . ALA A 1 395 ? 50.731 37.111 103.848 1.00 23.47 392 ALA A C 1
ATOM 3030 O O . ALA A 1 395 ? 50.691 36.115 104.590 1.00 23.47 392 ALA A O 1
ATOM 3032 N N . VAL A 1 396 ? 50.765 38.364 104.298 1.00 23.24 393 VAL A N 1
ATOM 3033 C CA . VAL A 1 396 ? 50.681 38.673 105.719 1.00 23.59 393 VAL A CA 1
ATOM 3034 C C . VAL A 1 396 ? 49.697 39.798 105.913 1.00 24.40 393 VAL A C 1
ATOM 3035 O O . VAL A 1 396 ? 49.789 40.813 105.220 1.00 26.91 393 VAL A O 1
ATOM 3039 N N . PHE A 1 397 ? 48.809 39.639 106.893 1.00 24.85 394 PHE A N 1
ATOM 3040 C CA . PHE A 1 397 ? 47.786 40.594 107.234 1.00 26.08 394 PHE A CA 1
ATOM 3041 C C . PHE A 1 397 ? 47.983 41.049 108.655 1.00 27.07 394 PHE A C 1
ATOM 3042 O O . PHE A 1 397 ? 48.155 40.242 109.590 1.00 28.20 394 PHE A O 1
ATOM 3050 N N . ALA A 1 398 ? 47.945 42.356 108.822 1.00 28.11 395 ALA A N 1
ATOM 3051 C CA . ALA A 1 398 ? 47.951 42.935 110.131 1.00 30.05 395 ALA A CA 1
ATOM 3052 C C . ALA A 1 398 ? 47.239 44.289 110.146 1.00 31.21 395 ALA A C 1
ATOM 3053 O O . ALA A 1 398 ? 46.730 44.784 109.119 1.00 30.65 395 ALA A O 1
ATOM 3055 N N . GLY A 1 399 ? 47.255 44.884 111.335 1.00 31.92 396 GLY A N 1
ATOM 3056 C CA . GLY A 1 399 ? 46.622 46.160 111.609 1.00 33.35 396 GLY A CA 1
ATOM 3057 C C . GLY A 1 399 ? 47.370 47.301 110.997 1.00 33.70 396 GLY A C 1
ATOM 3058 O O . GLY A 1 399 ? 46.841 48.376 110.929 1.00 33.24 396 GLY A O 1
ATOM 3059 N N . SER A 1 400 ? 48.600 47.086 110.549 1.00 33.01 397 SER A N 1
ATOM 3060 C CA . SER A 1 400 ? 49.353 48.153 109.923 1.00 35.69 397 SER A CA 1
ATOM 3061 C C . SER A 1 400 ? 50.337 47.533 108.971 1.00 34.68 397 SER A C 1
ATOM 3062 O O . SER A 1 400 ? 50.709 46.389 109.154 1.00 32.60 397 SER A O 1
ATOM 3065 N N . GLU A 1 401 ? 50.787 48.290 107.979 1.00 37.26 398 GLU A N 1
ATOM 3066 C CA . GLU A 1 401 ? 51.749 47.754 107.064 1.00 39.19 398 GLU A CA 1
ATOM 3067 C C . GLU A 1 401 ? 53.071 47.437 107.779 1.00 38.90 398 GLU A C 1
ATOM 3068 O O . GLU A 1 401 ? 53.683 46.423 107.488 1.00 34.76 398 GLU A O 1
ATOM 3074 N N . ASP A 1 402 ? 53.516 48.283 108.705 1.00 40.60 399 ASP A N 1
ATOM 3075 C CA . ASP A 1 402 ? 54.814 48.011 109.376 1.00 42.67 399 ASP A CA 1
ATOM 3076 C C . ASP A 1 402 ? 54.818 46.748 110.223 1.00 37.53 399 ASP A C 1
ATOM 3077 O O . ASP A 1 402 ? 55.789 45.985 110.200 1.00 34.66 399 ASP A O 1
ATOM 3082 N N . GLU A 1 403 ? 53.710 46.460 110.885 1.00 35.44 400 GLU A N 1
ATOM 3083 C CA . GLU A 1 403 ? 53.608 45.175 111.587 1.00 35.37 400 GLU A CA 1
ATOM 3084 C C . GLU A 1 403 ? 53.694 43.930 110.654 1.00 33.58 400 GLU A C 1
ATOM 3085 O O . GLU A 1 403 ? 54.441 42.977 110.920 1.00 32.69 400 GLU A O 1
ATOM 3091 N N . ALA A 1 404 ? 52.929 43.953 109.558 1.00 31.81 401 ALA A N 1
ATOM 3092 C CA . ALA A 1 404 ? 52.966 42.903 108.582 1.00 29.81 401 ALA A CA 1
ATOM 3093 C C . ALA A 1 404 ? 54.366 42.784 107.964 1.00 30.26 401 ALA A C 1
ATOM 3094 O O . ALA A 1 404 ? 54.898 41.663 107.792 1.00 27.14 401 ALA A O 1
ATOM 3096 N N . LEU A 1 405 ? 54.973 43.911 107.617 1.00 30.08 402 LEU A N 1
ATOM 3097 C CA . LEU A 1 405 ? 56.259 43.858 106.924 1.00 30.80 402 LEU A CA 1
ATOM 3098 C C . LEU A 1 405 ? 57.318 43.188 107.804 1.00 33.45 402 LEU A C 1
ATOM 3099 O O . LEU A 1 405 ? 58.167 42.399 107.287 1.00 32.57 402 LEU A O 1
ATOM 3104 N N . LYS A 1 406 ? 57.289 43.483 109.107 1.00 35.72 403 LYS A N 1
ATOM 3105 C CA . LYS A 1 406 ? 58.230 42.819 110.047 1.00 40.20 403 LYS A CA 1
ATOM 3106 C C . LYS A 1 406 ? 58.200 41.305 109.907 1.00 35.05 403 LYS A C 1
ATOM 3107 O O . LYS A 1 406 ? 59.215 40.655 109.986 1.00 35.13 403 LYS A O 1
ATOM 3113 N N . VAL A 1 407 ? 57.015 40.753 109.729 1.00 33.20 404 VAL A N 1
ATOM 3114 C CA . VAL A 1 407 ? 56.853 39.333 109.596 1.00 32.03 404 VAL A CA 1
ATOM 3115 C C . VAL A 1 407 ? 57.213 38.883 108.212 1.00 31.49 404 VAL A C 1
ATOM 3116 O O . VAL A 1 407 ? 57.915 37.853 108.020 1.00 30.30 404 VAL A O 1
ATOM 3120 N N . ALA A 1 408 ? 56.743 39.647 107.225 1.00 28.53 405 ALA A N 1
ATOM 3121 C CA . ALA A 1 408 ? 57.020 39.343 105.830 1.00 27.50 405 ALA A CA 1
ATOM 3122 C C . ALA A 1 408 ? 58.514 39.248 105.490 1.00 27.51 405 ALA A C 1
ATOM 3123 O O . ALA A 1 408 ? 58.922 38.354 104.744 1.00 27.03 405 ALA A O 1
ATOM 3125 N N . ARG A 1 409 ? 59.316 40.145 106.048 1.00 28.52 406 ARG A N 1
ATOM 3126 C CA . ARG A 1 409 ? 60.747 40.097 105.837 1.00 31.09 406 ARG A CA 1
ATOM 3127 C C . ARG A 1 409 ? 61.406 38.812 106.358 1.00 31.15 406 ARG A C 1
ATOM 3128 O O . ARG A 1 409 ? 62.512 38.519 105.962 1.00 32.09 406 ARG A O 1
ATOM 3136 N N . GLN A 1 410 ? 60.712 38.028 107.185 1.00 32.48 407 GLN A N 1
ATOM 3137 C CA . GLN A 1 410 ? 61.248 36.745 107.688 1.00 32.08 407 GLN A CA 1
ATOM 3138 C C . GLN A 1 410 ? 60.934 35.569 106.827 1.00 31.42 407 GLN A C 1
ATOM 3139 O O . GLN A 1 410 ? 61.403 34.459 107.099 1.00 28.94 407 GLN A O 1
ATOM 3145 N N . LEU A 1 411 ? 60.146 35.787 105.768 1.00 29.23 408 LEU A N 1
ATOM 3146 C CA . LEU A 1 411 ? 59.667 34.661 105.018 1.00 28.57 408 LEU A CA 1
ATOM 3147 C C . LEU A 1 411 ? 60.549 34.371 103.810 1.00 25.77 408 LEU A C 1
ATOM 3148 O O . LEU A 1 411 ? 60.948 35.288 103.113 1.00 25.11 408 LEU A O 1
ATOM 3153 N N . ASN A 1 412 ? 60.804 33.098 103.559 1.00 25.45 409 ASN A N 1
ATOM 3154 C CA . ASN A 1 412 ? 61.576 32.642 102.425 1.00 25.19 409 ASN A CA 1
ATOM 3155 C C . ASN A 1 412 ? 60.734 32.527 101.128 1.00 24.40 409 ASN A C 1
ATOM 3156 O O . ASN A 1 412 ? 60.553 31.457 100.594 1.00 26.02 409 ASN A O 1
ATOM 3161 N N . ALA A 1 413 ? 60.288 33.653 100.590 1.00 25.56 410 ALA A N 1
ATOM 3162 C CA . ALA A 1 413 ? 59.480 33.693 99.372 1.00 25.27 410 ALA A CA 1
ATOM 3163 C C . ALA A 1 413 ? 59.761 34.927 98.588 1.00 23.44 410 ALA A C 1
ATOM 3164 O O . ALA A 1 413 ? 60.116 35.965 99.156 1.00 23.56 410 ALA A O 1
ATOM 3166 N N . GLY A 1 414 ? 59.573 34.842 97.274 1.00 22.31 411 GLY A N 1
ATOM 3167 C CA . GLY A 1 414 ? 59.928 35.939 96.390 1.00 23.01 411 GLY A CA 1
ATOM 3168 C C . GLY A 1 414 ? 59.009 37.144 96.446 1.00 23.35 411 GLY A C 1
ATOM 3169 O O . GLY A 1 414 ? 59.460 38.273 96.330 1.00 25.40 411 GLY A O 1
ATOM 3170 N N . ALA A 1 415 ? 57.715 36.905 96.561 1.00 24.66 412 ALA A N 1
ATOM 3171 C CA . ALA A 1 415 ? 56.743 38.028 96.568 1.00 25.16 412 ALA A CA 1
ATOM 3172 C C . ALA A 1 415 ? 55.755 37.912 97.735 1.00 24.75 412 ALA A C 1
ATOM 3173 O O . ALA A 1 415 ? 55.058 36.906 97.858 1.00 23.26 412 ALA A O 1
ATOM 3175 N N . ILE A 1 416 ? 55.760 38.882 98.633 1.00 22.44 413 ILE A N 1
ATOM 3176 C CA . ILE A 1 416 ? 54.885 38.806 99.739 1.00 23.61 413 ILE A CA 1
ATOM 3177 C C . ILE A 1 416 ? 53.830 39.894 99.597 1.00 23.41 413 ILE A C 1
ATOM 3178 O O . ILE A 1 416 ? 54.123 41.082 99.504 1.00 24.49 413 ILE A O 1
ATOM 3183 N N . SER A 1 417 ? 52.591 39.460 99.637 1.00 23.29 414 SER A N 1
ATOM 3184 C CA . SER A 1 417 ? 51.454 40.408 99.650 1.00 22.61 414 SER A CA 1
ATOM 3185 C C . SER A 1 417 ? 51.199 40.858 101.075 1.00 23.64 414 SER A C 1
ATOM 3186 O O . SER A 1 417 ? 51.233 40.035 101.975 1.00 22.72 414 SER A O 1
ATOM 3189 N N . ILE A 1 418 ? 50.935 42.164 101.257 1.00 23.60 415 ILE A N 1
ATOM 3190 C CA . ILE A 1 418 ? 50.834 42.762 102.538 1.00 24.52 415 ILE A CA 1
ATOM 3191 C C . ILE A 1 418 ? 49.431 43.381 102.690 1.00 25.58 415 ILE A C 1
ATOM 3192 O O . ILE A 1 418 ? 49.044 44.279 101.921 1.00 26.48 415 ILE A O 1
ATOM 3197 N N . ASN A 1 419 ? 48.662 42.830 103.628 1.00 25.65 416 ASN A N 1
ATOM 3198 C CA . ASN A 1 419 ? 47.238 43.200 103.831 1.00 27.42 416 ASN A CA 1
ATOM 3199 C C . ASN A 1 419 ? 46.376 42.899 102.636 1.00 25.58 416 ASN A C 1
ATOM 3200 O O . ASN A 1 419 ? 45.313 43.438 102.486 1.00 26.49 416 ASN A O 1
ATOM 3205 N N . ASP A 1 420 ? 46.861 41.957 101.841 1.00 25.24 417 ASP A N 1
ATOM 3206 C CA . ASP A 1 420 ? 46.172 41.395 100.697 1.00 26.06 417 ASP A CA 1
ATOM 3207 C C . ASP A 1 420 ? 46.772 40.025 100.399 1.00 25.81 417 ASP A C 1
ATOM 3208 O O . ASP A 1 420 ? 47.742 39.612 101.066 1.00 25.48 417 ASP A O 1
ATOM 3213 N N . ALA A 1 421 ? 46.194 39.290 99.435 1.00 26.21 418 ALA A N 1
ATOM 3214 C CA . ALA A 1 421 ? 46.722 37.966 99.091 1.00 25.87 418 ALA A CA 1
ATOM 3215 C C . ALA A 1 421 ? 46.768 37.771 97.604 1.00 26.72 418 ALA A C 1
ATOM 3216 O O . ALA A 1 421 ? 45.903 38.278 96.873 1.00 25.95 418 ALA A O 1
ATOM 3218 N N . ALA A 1 422 ? 47.792 37.026 97.166 1.00 25.10 419 ALA A N 1
ATOM 3219 C CA . ALA A 1 422 ? 47.995 36.648 95.781 1.00 26.37 419 ALA A CA 1
ATOM 3220 C C . ALA A 1 422 ? 48.094 37.790 94.804 1.00 26.24 419 ALA A C 1
ATOM 3221 O O . ALA A 1 422 ? 47.626 37.669 93.665 1.00 27.28 419 ALA A O 1
ATOM 3223 N N . LEU A 1 423 ? 48.688 38.901 95.220 1.00 26.63 420 LEU A N 1
ATOM 3224 C CA . LEU A 1 423 ? 48.690 40.081 94.350 1.00 28.04 420 LEU A CA 1
ATOM 3225 C C . LEU A 1 423 ? 49.451 39.856 93.095 1.00 28.29 420 LEU A C 1
ATOM 3226 O O . LEU A 1 423 ? 49.076 40.438 92.053 1.00 28.69 420 LEU A O 1
ATOM 3231 N N . THR A 1 424 ? 50.433 38.934 93.107 1.00 27.14 421 THR A N 1
ATOM 3232 C CA . THR A 1 424 ? 51.179 38.691 91.868 1.00 30.87 421 THR A CA 1
ATOM 3233 C C . THR A 1 424 ? 50.336 38.049 90.795 1.00 33.79 421 THR A C 1
ATOM 3234 O O . THR A 1 424 ? 50.698 38.071 89.648 1.00 33.96 421 THR A O 1
ATOM 3238 N N . ALA A 1 425 ? 49.197 37.508 91.165 1.00 34.53 422 ALA A N 1
ATOM 3239 C CA . ALA A 1 425 ? 48.271 37.044 90.136 1.00 38.84 422 ALA A CA 1
ATOM 3240 C C . ALA A 1 425 ? 47.624 38.215 89.367 1.00 40.45 422 ALA A C 1
ATOM 3241 O O . ALA A 1 425 ? 47.238 38.069 88.213 1.00 42.78 422 ALA A O 1
ATOM 3259 N N . HIS A 1 428 ? 51.994 42.749 87.701 1.00 50.69 425 HIS A N 1
ATOM 3260 C CA . HIS A 1 428 ? 53.157 42.374 86.976 1.00 53.02 425 HIS A CA 1
ATOM 3261 C C . HIS A 1 428 ? 54.284 43.359 87.339 1.00 51.04 425 HIS A C 1
ATOM 3262 O O . HIS A 1 428 ? 55.164 43.576 86.528 1.00 52.41 425 HIS A O 1
ATOM 3269 N N . GLU A 1 429 ? 54.213 44.049 88.477 1.00 44.69 426 GLU A N 1
ATOM 3270 C CA . GLU A 1 429 ? 55.327 44.901 88.896 1.00 43.69 426 GLU A CA 1
ATOM 3271 C C . GLU A 1 429 ? 55.944 44.258 90.107 1.00 40.71 426 GLU A C 1
ATOM 3272 O O . GLU A 1 429 ? 55.269 43.523 90.825 1.00 39.66 426 GLU A O 1
ATOM 3278 N N . GLY A 1 430 ? 57.228 44.505 90.313 1.00 39.71 427 GLY A N 1
ATOM 3279 C CA . GLY A 1 430 ? 57.940 43.890 91.455 1.00 39.71 427 GLY A CA 1
ATOM 3280 C C . GLY A 1 430 ? 58.783 42.691 91.033 1.00 36.28 427 GLY A C 1
ATOM 3281 O O . GLY A 1 430 ? 58.277 41.593 90.871 1.00 34.60 427 GLY A O 1
ATOM 3282 N N . GLU A 1 431 ? 60.073 42.920 90.861 1.00 38.04 428 GLU A N 1
ATOM 3283 C CA . GLU A 1 431 ? 61.010 41.853 90.549 1.00 36.80 428 GLU A CA 1
ATOM 3284 C C . GLU A 1 431 ? 61.135 40.926 91.732 1.00 32.30 428 GLU A C 1
ATOM 3285 O O . GLU A 1 431 ? 61.176 41.353 92.880 1.00 28.62 428 GLU A O 1
ATOM 3291 N N . LYS A 1 432 ? 61.149 39.635 91.439 1.00 28.14 429 LYS A N 1
ATOM 3292 C CA . LYS A 1 432 ? 61.169 38.632 92.459 1.00 29.28 429 LYS A CA 1
ATOM 3293 C C . LYS A 1 432 ? 61.917 37.408 91.967 1.00 26.85 429 LYS A C 1
ATOM 3294 O O . LYS A 1 432 ? 61.821 37.020 90.786 1.00 24.90 429 LYS A O 1
ATOM 3300 N N . ASN A 1 433 ? 62.660 36.799 92.878 1.00 25.49 430 ASN A N 1
ATOM 3301 C CA . ASN A 1 433 ? 63.308 35.482 92.608 1.00 25.65 430 ASN A CA 1
ATOM 3302 C C . ASN A 1 433 ? 62.618 34.426 93.485 1.00 25.79 430 ASN A C 1
ATOM 3303 O O . ASN A 1 433 ? 62.398 34.645 94.677 1.00 25.76 430 ASN A O 1
ATOM 3308 N N . ALA A 1 434 ? 62.304 33.258 92.939 1.00 24.63 431 ALA A N 1
ATOM 3309 C CA . ALA A 1 434 ? 61.789 32.189 93.801 1.00 25.85 431 ALA A CA 1
ATOM 3310 C C . ALA A 1 434 ? 62.827 31.671 94.792 1.00 26.07 431 ALA A C 1
ATOM 3311 O O . ALA A 1 434 ? 64.026 31.705 94.536 1.00 25.49 431 ALA A O 1
ATOM 3313 N N . PHE A 1 435 ? 62.341 31.180 95.932 1.00 25.78 432 PHE A N 1
ATOM 3314 C CA . PHE A 1 435 ? 63.171 30.577 96.939 1.00 24.18 432 PHE A CA 1
ATOM 3315 C C . PHE A 1 435 ? 62.961 29.062 96.881 1.00 23.87 432 PHE A C 1
ATOM 3316 O O . PHE A 1 435 ? 61.927 28.558 96.384 1.00 22.55 432 PHE A O 1
ATOM 3324 N N . ASN A 1 436 ? 63.924 28.306 97.419 1.00 24.08 433 ASN A N 1
ATOM 3325 C CA . ASN A 1 436 ? 63.855 26.879 97.519 1.00 24.90 433 ASN A CA 1
ATOM 3326 C C . ASN A 1 436 ? 63.552 26.237 96.160 1.00 24.64 433 ASN A C 1
ATOM 3327 O O . ASN A 1 436 ? 64.185 26.603 95.181 1.00 25.70 433 ASN A O 1
ATOM 3332 N N . PHE A 1 437 ? 62.600 25.302 96.066 1.00 24.74 434 PHE A N 1
ATOM 3333 C CA . PHE A 1 437 ? 62.375 24.559 94.810 1.00 24.44 434 PHE A CA 1
ATOM 3334 C C . PHE A 1 437 ? 61.343 25.172 93.887 1.00 22.92 434 PHE A C 1
ATOM 3335 O O . PHE A 1 437 ? 60.956 24.541 92.926 1.00 24.70 434 PHE A O 1
ATOM 3343 N N . SER A 1 438 ? 60.907 26.381 94.181 1.00 21.99 435 SER A N 1
ATOM 3344 C CA . SER A 1 438 ? 59.873 27.040 93.387 1.00 22.64 435 SER A CA 1
ATOM 3345 C C . SER A 1 438 ? 60.390 27.588 92.068 1.00 24.01 435 SER A C 1
ATOM 3346 O O . SER A 1 438 ? 59.591 27.933 91.206 1.00 25.41 435 SER A O 1
ATOM 3349 N N . GLY A 1 439 ? 61.710 27.726 91.929 1.00 24.78 436 GLY A N 1
ATOM 3350 C CA . GLY A 1 439 ? 62.271 28.152 90.669 1.00 26.55 436 GLY A CA 1
ATOM 3351 C C . GLY A 1 439 ? 63.735 28.514 90.649 1.00 23.92 436 GLY A C 1
ATOM 3352 O O . GLY A 1 439 ? 64.401 28.509 91.691 1.00 24.82 436 GLY A O 1
ATOM 3353 N N . LEU A 1 440 ? 64.202 28.757 89.437 1.00 24.23 437 LEU A N 1
ATOM 3354 C CA . LEU A 1 440 ? 65.554 29.262 89.140 1.00 24.97 437 LEU A CA 1
ATOM 3355 C C . LEU A 1 440 ? 65.496 30.099 87.879 1.00 25.04 437 LEU A C 1
ATOM 3356 O O . LEU A 1 440 ? 64.635 29.894 87.055 1.00 23.33 437 LEU A O 1
ATOM 3361 N N . GLY A 1 441 ? 66.500 30.956 87.689 1.00 24.01 438 GLY A N 1
ATOM 3362 C CA . GLY A 1 441 ? 66.720 31.685 86.460 1.00 26.42 438 GLY A CA 1
ATOM 3363 C C . GLY A 1 441 ? 66.364 33.173 86.514 1.00 28.17 438 GLY A C 1
ATOM 3364 O O . GLY A 1 441 ? 66.265 33.815 85.466 1.00 30.28 438 GLY A O 1
ATOM 3365 N N . GLY A 1 442 ? 66.142 33.720 87.705 1.00 27.27 439 GLY A N 1
ATOM 3366 C CA . GLY A 1 442 ? 65.898 35.155 87.827 1.00 29.28 439 GLY A CA 1
ATOM 3367 C C . GLY A 1 442 ? 64.396 35.507 87.839 1.00 28.49 439 GLY A C 1
ATOM 3368 O O . GLY A 1 442 ? 63.590 34.831 88.445 1.00 28.29 439 GLY A O 1
ATOM 3369 N N . SER A 1 443 ? 64.060 36.608 87.219 1.00 29.24 440 SER A N 1
ATOM 3370 C CA . SER A 1 443 ? 62.707 37.158 87.317 1.00 32.41 440 SER A CA 1
ATOM 3371 C C . SER A 1 443 ? 62.127 37.294 85.914 1.00 33.16 440 SER A C 1
ATOM 3372 O O . SER A 1 443 ? 62.870 37.625 84.985 1.00 33.28 440 SER A O 1
ATOM 3375 N N . ARG A 1 444 ? 60.833 37.038 85.765 1.00 35.70 441 ARG A N 1
ATOM 3376 C CA . ARG A 1 444 ? 60.134 37.272 84.478 1.00 39.88 441 ARG A CA 1
ATOM 3377 C C . ARG A 1 444 ? 59.389 38.568 84.513 1.00 42.27 441 ARG A C 1
ATOM 3378 O O . ARG A 1 444 ? 58.684 38.914 83.588 1.00 43.29 441 ARG A O 1
ATOM 3386 N N . VAL A 1 445 ? 59.606 39.333 85.566 1.00 43.73 442 VAL A N 1
ATOM 3387 C CA . VAL A 1 445 ? 58.904 40.578 85.761 1.00 47.02 442 VAL A CA 1
ATOM 3388 C C . VAL A 1 445 ? 59.861 41.722 85.520 1.00 47.25 442 VAL A C 1
ATOM 3389 O O . VAL A 1 445 ? 61.043 41.651 85.829 1.00 53.77 442 VAL A O 1
ATOM 3393 N N . GLY A 1 446 ? 59.347 42.752 84.882 1.00 46.71 443 GLY A N 1
ATOM 3394 C CA . GLY A 1 446 ? 60.088 43.986 84.674 1.00 51.12 443 GLY A CA 1
ATOM 3395 C C . GLY A 1 446 ? 61.161 43.900 83.634 1.00 49.94 443 GLY A C 1
ATOM 3396 O O . GLY A 1 446 ? 61.119 43.062 82.758 1.00 56.97 443 GLY A O 1
ATOM 3397 N N . ALA A 1 447 ? 62.129 44.791 83.749 1.00 48.52 444 ALA A N 1
ATOM 3398 C CA . ALA A 1 447 ? 63.329 44.786 82.932 1.00 46.62 444 ALA A CA 1
ATOM 3399 C C . ALA A 1 447 ? 63.892 43.410 82.788 1.00 45.70 444 ALA A C 1
ATOM 3400 O O . ALA A 1 447 ? 63.918 42.902 81.699 1.00 43.54 444 ALA A O 1
ATOM 3402 N N . ALA A 1 448 ? 64.361 42.825 83.890 1.00 47.38 445 ALA A N 1
ATOM 3403 C CA . ALA A 1 448 ? 65.077 41.532 83.867 1.00 45.70 445 ALA A CA 1
ATOM 3404 C C . ALA A 1 448 ? 64.309 40.423 83.153 1.00 40.99 445 ALA A C 1
ATOM 3405 O O . ALA A 1 448 ? 64.901 39.504 82.609 1.00 43.00 445 ALA A O 1
ATOM 3407 N N . GLY A 1 449 ? 62.983 40.544 83.125 1.00 35.13 446 GLY A N 1
ATOM 3408 C CA . GLY A 1 449 ? 62.116 39.663 82.417 1.00 35.51 446 GLY A CA 1
ATOM 3409 C C . GLY A 1 449 ? 62.273 39.702 80.892 1.00 36.97 446 GLY A C 1
ATOM 3410 O O . GLY A 1 449 ? 61.883 38.735 80.201 1.00 37.70 446 GLY A O 1
ATOM 3411 N N . LEU A 1 450 ? 62.822 40.801 80.357 1.00 29.92 447 LEU A N 1
ATOM 3412 C CA . LEU A 1 450 ? 63.126 40.841 78.956 1.00 29.23 447 LEU A CA 1
ATOM 3413 C C . LEU A 1 450 ? 64.606 40.605 78.762 1.00 30.65 447 LEU A C 1
ATOM 3414 O O . LEU A 1 450 ? 65.006 39.932 77.855 1.00 25.81 447 LEU A O 1
ATOM 3419 N N . LYS A 1 451 ? 65.429 41.142 79.656 1.00 33.19 448 LYS A N 1
ATOM 3420 C CA . LYS A 1 451 ? 66.855 41.027 79.485 1.00 34.95 448 LYS A CA 1
ATOM 3421 C C . LYS A 1 451 ? 67.417 39.635 79.625 1.00 31.74 448 LYS A C 1
ATOM 3422 O O . LYS A 1 451 ? 68.442 39.303 79.054 1.00 30.26 448 LYS A O 1
ATOM 3428 N N . ARG A 1 452 ? 66.723 38.755 80.309 1.00 28.90 449 ARG A N 1
ATOM 3429 C CA . ARG A 1 452 ? 67.161 37.388 80.299 1.00 28.16 449 ARG A CA 1
ATOM 3430 C C . ARG A 1 452 ? 67.314 36.764 78.903 1.00 26.45 449 ARG A C 1
ATOM 3431 O O . ARG A 1 452 ? 68.048 35.766 78.751 1.00 24.64 449 ARG A O 1
ATOM 3439 N N . PHE A 1 453 ? 66.614 37.306 77.900 1.00 23.95 450 PHE A N 1
ATOM 3440 C CA . PHE A 1 453 ? 66.624 36.737 76.542 1.00 23.39 450 PHE A CA 1
ATOM 3441 C C . PHE A 1 453 ? 67.711 37.322 75.621 1.00 23.99 450 PHE A C 1
ATOM 3442 O O . PHE A 1 453 ? 67.718 37.029 74.440 1.00 25.70 450 PHE A O 1
ATOM 3450 N N . LEU A 1 454 ? 68.582 38.145 76.187 1.00 25.38 451 LEU A N 1
ATOM 3451 C CA . LEU A 1 454 ? 69.623 38.903 75.471 1.00 27.44 451 LEU A CA 1
ATOM 3452 C C . LEU A 1 454 ? 70.964 38.620 76.063 1.00 29.74 451 LEU A C 1
ATOM 3453 O O . LEU A 1 454 ? 71.076 38.451 77.302 1.00 29.36 451 LEU A O 1
ATOM 3458 N N . ARG A 1 455 ? 71.971 38.475 75.212 1.00 28.20 452 ARG A N 1
ATOM 3459 C CA . ARG A 1 455 ? 73.324 38.423 75.702 1.00 29.52 452 ARG A CA 1
ATOM 3460 C C . ARG A 1 455 ? 73.893 39.828 75.527 1.00 28.29 452 ARG A C 1
ATOM 3461 O O . ARG A 1 455 ? 73.731 40.447 74.489 1.00 28.44 452 ARG A O 1
ATOM 3469 N N . LYS A 1 456 ? 74.533 40.311 76.568 1.00 28.03 453 LYS A N 1
ATOM 3470 C CA . LYS A 1 456 ? 75.228 41.579 76.543 1.00 30.89 453 LYS A CA 1
ATOM 3471 C C . LYS A 1 456 ? 76.579 41.400 75.897 1.00 29.80 453 LYS A C 1
ATOM 3472 O O . LYS A 1 456 ? 77.276 40.412 76.145 1.00 29.45 453 LYS A O 1
ATOM 3478 N N . GLN A 1 457 ? 76.926 42.336 75.036 1.00 32.24 454 GLN A N 1
ATOM 3479 C CA . GLN A 1 457 ? 78.224 42.386 74.356 1.00 32.42 454 GLN A CA 1
ATOM 3480 C C . GLN A 1 457 ? 78.870 43.705 74.658 1.00 34.27 454 GLN A C 1
ATOM 3481 O O . GLN A 1 457 ? 78.231 44.751 74.523 1.00 35.21 454 GLN A O 1
ATOM 3487 N N . ALA A 1 458 ? 80.125 43.685 75.076 1.00 34.63 455 ALA A N 1
ATOM 3488 C CA . ALA A 1 458 ? 80.889 44.922 75.281 1.00 33.97 455 ALA A CA 1
ATOM 3489 C C . ALA A 1 458 ? 81.898 45.108 74.135 1.00 35.53 455 ALA A C 1
ATOM 3490 O O . ALA A 1 458 ? 82.481 44.137 73.629 1.00 34.32 455 ALA A O 1
ATOM 3492 N N . PHE A 1 459 ? 82.028 46.344 73.659 1.00 34.78 456 PHE A N 1
ATOM 3493 C CA . PHE A 1 459 ? 83.050 46.698 72.686 1.00 35.91 456 PHE A CA 1
ATOM 3494 C C . PHE A 1 459 ? 83.924 47.716 73.385 1.00 36.55 456 PHE A C 1
ATOM 3495 O O . PHE A 1 459 ? 83.458 48.797 73.762 1.00 38.17 456 PHE A O 1
ATOM 3503 N N . LEU A 1 460 ? 85.172 47.348 73.582 1.00 35.41 457 LEU A N 1
ATOM 3504 C CA . LEU A 1 460 ? 86.163 48.233 74.151 1.00 36.29 457 LEU A CA 1
ATOM 3505 C C . LEU A 1 460 ? 87.070 48.734 73.046 1.00 36.51 457 LEU A C 1
ATOM 3506 O O . LEU A 1 460 ? 87.761 47.962 72.396 1.00 35.01 457 LEU A O 1
ATOM 3511 N N . ILE A 1 461 ? 87.086 50.054 72.885 1.00 38.58 458 ILE A N 1
ATOM 3512 C CA . ILE A 1 461 ? 87.626 50.688 71.701 1.00 40.59 458 ILE A CA 1
ATOM 3513 C C . ILE A 1 461 ? 88.827 51.555 72.006 1.00 40.00 458 ILE A C 1
ATOM 3514 O O . ILE A 1 461 ? 88.741 52.513 72.765 1.00 42.32 458 ILE A O 1
ATOM 3519 N N . LYS A 1 462 ? 89.947 51.217 71.390 1.00 39.69 459 LYS A N 1
ATOM 3520 C CA . LYS A 1 462 ? 91.142 52.005 71.519 1.00 39.82 459 LYS A CA 1
ATOM 3521 C C . LYS A 1 462 ? 91.040 53.201 70.554 1.00 41.00 459 LYS A C 1
ATOM 3522 O O . LYS A 1 462 ? 91.021 53.035 69.354 1.00 38.90 459 LYS A O 1
ATOM 3528 N N . THR A 1 463 ? 90.917 54.400 71.106 1.00 43.40 460 THR A N 1
ATOM 3529 C CA . THR A 1 463 ? 90.760 55.606 70.299 1.00 45.22 460 THR A CA 1
ATOM 3530 C C . THR A 1 463 ? 92.085 56.372 69.986 1.00 46.14 460 THR A C 1
ATOM 3531 O O . THR A 1 463 ? 92.033 57.380 69.292 1.00 46.03 460 THR A O 1
ATOM 3535 N N . ASN A 1 464 ? 93.252 55.946 70.469 1.00 45.78 461 ASN A N 1
ATOM 3536 C CA . ASN A 1 464 ? 94.474 56.723 70.195 1.00 47.00 461 ASN A CA 1
ATOM 3537 C C . ASN A 1 464 ? 95.443 55.893 69.377 1.00 47.79 461 ASN A C 1
ATOM 3538 O O . ASN A 1 464 ? 95.110 54.798 68.974 1.00 45.22 461 ASN A O 1
ATOM 3543 N N . SER A 1 465 ? 96.659 56.398 69.164 1.00 48.90 462 SER A N 1
ATOM 3544 C CA . SER A 1 465 ? 97.593 55.763 68.240 1.00 50.91 462 SER A CA 1
ATOM 3545 C C . SER A 1 465 ? 98.943 55.373 68.798 1.00 49.65 462 SER A C 1
ATOM 3546 O O . SER A 1 465 ? 99.770 54.861 68.064 1.00 47.67 462 SER A O 1
ATOM 3549 N N . THR A 1 466 ? 99.174 55.601 70.078 1.00 49.86 463 THR A N 1
ATOM 3550 C CA . THR A 1 466 ? 100.409 55.150 70.673 1.00 50.60 463 THR A CA 1
ATOM 3551 C C . THR A 1 466 ? 100.174 53.819 71.390 1.00 48.20 463 THR A C 1
ATOM 3552 O O . THR A 1 466 ? 99.045 53.429 71.628 1.00 45.59 463 THR A O 1
ATOM 3556 N N . SER A 1 467 ? 101.269 53.136 71.693 1.00 48.63 464 SER A N 1
ATOM 3557 C CA . SER A 1 467 ? 101.272 51.878 72.407 1.00 48.87 464 SER A CA 1
ATOM 3558 C C . SER A 1 467 ? 100.482 51.940 73.703 1.00 47.82 464 SER A C 1
ATOM 3559 O O . SER A 1 467 ? 100.505 52.946 74.403 1.00 44.77 464 SER A O 1
ATOM 3562 N N . ASP A 1 468 ? 99.768 50.856 73.999 1.00 43.46 465 ASP A N 1
ATOM 3563 C CA . ASP A 1 468 ? 99.212 50.672 75.317 1.00 43.26 465 ASP A CA 1
ATOM 3564 C C . ASP A 1 468 ? 100.392 50.484 76.264 1.00 43.87 465 ASP A C 1
ATOM 3565 O O . ASP A 1 468 ? 101.355 49.769 75.933 1.00 43.18 465 ASP A O 1
ATOM 3570 N N . PRO A 1 469 ? 100.327 51.110 77.453 1.00 44.52 466 PRO A N 1
ATOM 3571 C CA . PRO A 1 469 ? 101.491 51.021 78.345 1.00 44.65 466 PRO A CA 1
ATOM 3572 C C . PRO A 1 469 ? 101.823 49.617 78.822 1.00 44.01 466 PRO A C 1
ATOM 3573 O O . PRO A 1 469 ? 102.950 49.370 79.199 1.00 45.60 466 PRO A O 1
ATOM 3577 N N . TRP A 1 470 ? 100.849 48.705 78.809 1.00 43.11 467 TRP A N 1
ATOM 3578 C CA . TRP A 1 470 ? 101.048 47.340 79.284 1.00 42.21 467 TRP A CA 1
ATOM 3579 C C . TRP A 1 470 ? 101.628 46.379 78.242 1.00 41.14 467 TRP A C 1
ATOM 3580 O O . TRP A 1 470 ? 102.027 45.269 78.593 1.00 43.71 467 TRP A O 1
ATOM 3591 N N . TRP A 1 471 ? 101.685 46.787 76.983 1.00 40.14 468 TRP A N 1
ATOM 3592 C CA . TRP A 1 471 ? 102.338 45.971 75.957 1.00 40.82 468 TRP A CA 1
ATOM 3593 C C . TRP A 1 471 ? 103.853 45.751 76.218 1.00 42.05 468 TRP A C 1
ATOM 3594 O O . TRP A 1 471 ? 104.420 46.312 77.120 1.00 41.80 468 TRP A O 1
ATOM 3605 N N . PHE A 1 472 ? 104.483 44.891 75.432 1.00 43.61 469 PHE A N 1
ATOM 3606 C CA . PHE A 1 472 ? 105.893 44.609 75.594 1.00 45.63 469 PHE A CA 1
ATOM 3607 C C . PHE A 1 472 ? 106.758 45.630 74.834 1.00 48.91 469 PHE A C 1
ATOM 3608 O O . PHE A 1 472 ? 107.963 45.522 74.864 1.00 49.54 469 PHE A O 1
ATOM 3616 N N . ASP A 1 473 ? 106.141 46.578 74.129 1.00 51.31 470 ASP A N 1
ATOM 3617 C CA . ASP A 1 473 ? 106.845 47.749 73.603 1.00 57.61 470 ASP A CA 1
ATOM 3618 C C . ASP A 1 473 ? 107.446 48.541 74.769 1.00 57.56 470 ASP A C 1
ATOM 3619 O O . ASP A 1 473 ? 108.640 48.786 74.785 1.00 68.10 470 ASP A O 1
ATOM 3624 N N . THR B 1 5 ? 30.373 94.778 120.982 1.00 58.69 2 THR B N 1
ATOM 3625 C CA . THR B 1 5 ? 29.918 93.449 120.447 1.00 55.98 2 THR B CA 1
ATOM 3626 C C . THR B 1 5 ? 28.467 93.501 119.929 1.00 54.80 2 THR B C 1
ATOM 3627 O O . THR B 1 5 ? 27.532 93.615 120.721 1.00 56.52 2 THR B O 1
ATOM 3631 N N . LYS B 1 6 ? 28.275 93.438 118.608 1.00 50.77 3 LYS B N 1
ATOM 3632 C CA . LYS B 1 6 ? 26.928 93.327 118.030 1.00 51.45 3 LYS B CA 1
ATOM 3633 C C . LYS B 1 6 ? 26.280 91.951 118.326 1.00 46.84 3 LYS B C 1
ATOM 3634 O O . LYS B 1 6 ? 26.945 90.880 118.307 1.00 44.41 3 LYS B O 1
ATOM 3640 N N . THR B 1 7 ? 24.989 91.984 118.613 1.00 44.69 4 THR B N 1
ATOM 3641 C CA . THR B 1 7 ? 24.251 90.769 118.975 1.00 43.11 4 THR B CA 1
ATOM 3642 C C . THR B 1 7 ? 22.922 90.761 118.261 1.00 42.58 4 THR B C 1
ATOM 3643 O O . THR B 1 7 ? 22.474 91.806 117.838 1.00 44.24 4 THR B O 1
ATOM 3647 N N . ILE B 1 8 ? 22.313 89.579 118.126 1.00 43.19 5 ILE B N 1
ATOM 3648 C CA . ILE B 1 8 ? 20.925 89.455 117.675 1.00 43.56 5 ILE B CA 1
ATOM 3649 C C . ILE B 1 8 ? 20.054 88.713 118.709 1.00 41.78 5 ILE B C 1
ATOM 3650 O O . ILE B 1 8 ? 20.441 87.670 119.270 1.00 38.54 5 ILE B O 1
ATOM 3655 N N . GLU B 1 9 ? 18.876 89.267 118.959 1.00 40.99 6 GLU B N 1
ATOM 3656 C CA . GLU B 1 9 ? 17.937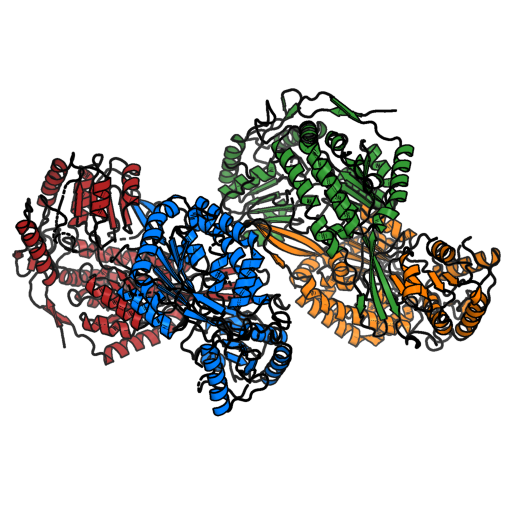 88.697 119.902 1.00 44.86 6 GLU B CA 1
ATOM 3657 C C . GLU B 1 9 ? 17.119 87.628 119.173 1.00 41.87 6 GLU B C 1
ATOM 3658 O O . GLU B 1 9 ? 16.611 87.854 118.073 1.00 43.23 6 GLU B O 1
ATOM 3664 N N . VAL B 1 10 ? 16.940 86.486 119.800 1.00 39.35 7 VAL B N 1
ATOM 3665 C CA . VAL B 1 10 ? 16.256 85.387 119.132 1.00 38.02 7 VAL B CA 1
ATOM 3666 C C . VAL B 1 10 ? 14.944 85.072 119.825 1.00 36.17 7 VAL B C 1
ATOM 3667 O O . VAL B 1 10 ? 14.903 84.739 121.000 1.00 34.47 7 VAL B O 1
ATOM 3671 N N . ARG B 1 11 ? 13.884 85.109 119.038 1.00 35.60 8 ARG B N 1
ATOM 3672 C CA . ARG B 1 11 ? 12.555 84.825 119.512 1.00 34.82 8 ARG B CA 1
ATOM 3673 C C . ARG B 1 11 ? 12.282 83.342 119.783 1.00 33.95 8 ARG B C 1
ATOM 3674 O O . ARG B 1 11 ? 12.779 82.471 119.084 1.00 34.36 8 ARG B O 1
ATOM 3682 N N . ASN B 1 12 ? 11.446 83.071 120.790 1.00 35.90 9 ASN B N 1
ATOM 3683 C CA . ASN B 1 12 ? 10.999 81.737 121.125 1.00 35.66 9 ASN B CA 1
ATOM 3684 C C . ASN B 1 12 ? 9.635 81.523 120.483 1.00 35.44 9 ASN B C 1
ATOM 3685 O O . ASN B 1 12 ? 8.688 82.226 120.817 1.00 35.57 9 ASN B O 1
ATOM 3690 N N . PRO B 1 13 ? 9.528 80.557 119.568 1.00 34.48 10 PRO B N 1
ATOM 3691 C CA . PRO B 1 13 ? 8.288 80.431 118.771 1.00 34.82 10 PRO B CA 1
ATOM 3692 C C . PRO B 1 13 ? 7.061 79.977 119.568 1.00 35.03 10 PRO B C 1
ATOM 3693 O O . PRO B 1 13 ? 5.929 80.160 119.063 1.00 35.99 10 PRO B O 1
ATOM 3697 N N . ARG B 1 14 ? 7.271 79.399 120.769 1.00 35.81 11 ARG B N 1
ATOM 3698 C CA . ARG B 1 14 ? 6.134 79.024 121.661 1.00 40.34 11 ARG B CA 1
ATOM 3699 C C . ARG B 1 14 ? 5.649 80.186 122.522 1.00 40.63 11 ARG B C 1
ATOM 3700 O O . ARG B 1 14 ? 4.484 80.421 122.629 1.00 40.36 11 ARG B O 1
ATOM 3708 N N . THR B 1 15 ? 6.570 80.865 123.180 1.00 41.55 12 THR B N 1
ATOM 3709 C CA . THR B 1 15 ? 6.193 81.897 124.170 1.00 45.26 12 THR B CA 1
ATOM 3710 C C . THR B 1 15 ? 6.187 83.276 123.532 1.00 44.25 12 THR B C 1
ATOM 3711 O O . THR B 1 15 ? 5.656 84.200 124.081 1.00 46.84 12 THR B O 1
ATOM 3715 N N . GLY B 1 16 ? 6.860 83.409 122.405 1.00 42.83 13 GLY B N 1
ATOM 3716 C CA . GLY B 1 16 ? 6.970 84.666 121.699 1.00 43.46 13 GLY B CA 1
ATOM 3717 C C . GLY B 1 16 ? 7.937 85.679 122.272 1.00 45.33 13 GLY B C 1
ATOM 3718 O O . GLY B 1 16 ? 7.994 86.786 121.763 1.00 46.64 13 GLY B O 1
ATOM 3719 N N . LYS B 1 17 ? 8.686 85.343 123.318 1.00 45.66 14 LYS B N 1
ATOM 3720 C CA . LYS B 1 17 ? 9.610 86.313 123.880 1.00 49.15 14 LYS B CA 1
ATOM 3721 C C . LYS B 1 17 ? 11.042 86.079 123.417 1.00 46.33 14 LYS B C 1
ATOM 3722 O O . LYS B 1 17 ? 11.389 84.958 122.956 1.00 40.50 14 LYS B O 1
ATOM 3728 N N . PHE B 1 18 ? 11.843 87.147 123.441 1.00 45.42 15 PHE B N 1
ATOM 3729 C CA . PHE B 1 18 ? 13.271 87.026 123.182 1.00 48.20 15 PHE B CA 1
ATOM 3730 C C . PHE B 1 18 ? 13.973 86.326 124.351 1.00 47.93 15 PHE B C 1
ATOM 3731 O O . PHE B 1 18 ? 14.110 86.894 125.414 1.00 51.92 15 PHE B O 1
ATOM 3739 N N . ASP B 1 19 ? 14.438 85.102 124.134 1.00 47.91 16 ASP B N 1
ATOM 3740 C CA . ASP B 1 19 ? 15.082 84.288 125.178 1.00 48.26 16 ASP B CA 1
ATOM 3741 C C . ASP B 1 19 ? 16.497 83.736 124.839 1.00 45.22 16 ASP B C 1
ATOM 3742 O O . ASP B 1 19 ? 17.023 82.909 125.546 1.00 45.71 16 ASP B O 1
ATOM 3747 N N . TYR B 1 20 ? 17.098 84.164 123.751 1.00 41.52 17 TYR B N 1
ATOM 3748 C CA . TYR B 1 20 ? 18.384 83.623 123.366 1.00 40.57 17 TYR B CA 1
ATOM 3749 C C . TYR B 1 20 ? 19.126 84.707 122.612 1.00 38.13 17 TYR B C 1
ATOM 3750 O O . TYR B 1 20 ? 18.528 85.623 122.108 1.00 37.79 17 TYR B O 1
ATOM 3759 N N . VAL B 1 21 ? 20.440 84.633 122.577 1.00 38.61 18 VAL B N 1
ATOM 3760 C CA . VAL B 1 21 ? 21.236 85.689 121.952 1.00 37.94 18 VAL B CA 1
ATOM 3761 C C . VAL B 1 21 ? 22.328 85.077 121.076 1.00 36.90 18 VAL B C 1
ATOM 3762 O O . VAL B 1 21 ? 23.074 84.212 121.536 1.00 40.83 18 VAL B O 1
ATOM 3766 N N . ILE B 1 22 ? 22.449 85.556 119.846 1.00 33.20 19 ILE B N 1
ATOM 3767 C CA . ILE B 1 22 ? 23.541 85.112 118.989 1.00 34.22 19 ILE B CA 1
ATOM 3768 C C . ILE B 1 22 ? 24.466 86.280 118.696 1.00 33.56 19 ILE B C 1
ATOM 3769 O O . ILE B 1 22 ? 24.062 87.425 118.867 1.00 32.37 19 ILE B O 1
ATOM 3774 N N . ILE B 1 23 ? 25.708 85.968 118.313 1.00 32.38 20 ILE B N 1
ATOM 3775 C CA . ILE B 1 23 ? 26.762 86.982 118.110 1.00 33.66 20 ILE B CA 1
ATOM 3776 C C . ILE B 1 23 ? 27.276 86.828 116.686 1.00 33.48 20 ILE B C 1
ATOM 3777 O O . ILE B 1 23 ? 28.103 85.939 116.421 1.00 33.49 20 ILE B O 1
ATOM 3782 N N . PRO B 1 24 ? 26.785 87.669 115.766 1.00 34.23 21 PRO B N 1
ATOM 3783 C CA . PRO B 1 24 ? 27.273 87.547 114.394 1.00 36.14 21 PRO B CA 1
ATOM 3784 C C . PRO B 1 24 ? 28.686 88.065 114.292 1.00 35.34 21 PRO B C 1
ATOM 3785 O O . PRO B 1 24 ? 29.003 89.059 114.903 1.00 37.29 21 PRO B O 1
ATOM 3789 N N . PRO B 1 25 ? 29.528 87.385 113.522 1.00 35.43 22 PRO B N 1
ATOM 3790 C CA . PRO B 1 25 ? 30.889 87.859 113.420 1.00 36.57 22 PRO B CA 1
ATOM 3791 C C . PRO B 1 25 ? 30.995 89.047 112.482 1.00 36.30 22 PRO B C 1
ATOM 3792 O O . PRO B 1 25 ? 30.437 89.017 111.395 1.00 36.21 22 PRO B O 1
ATOM 3796 N N . PRO B 1 26 ? 31.718 90.105 112.896 1.00 38.96 23 PRO B N 1
ATOM 3797 C CA . PRO B 1 26 ? 32.088 91.139 111.938 1.00 39.08 23 PRO B CA 1
ATOM 3798 C C . PRO B 1 26 ? 32.870 90.519 110.764 1.00 41.34 23 PRO B C 1
ATOM 3799 O O . PRO B 1 26 ? 33.505 89.483 110.958 1.00 37.64 23 PRO B O 1
ATOM 3803 N N . PRO B 1 27 ? 32.825 91.135 109.568 1.00 39.93 24 PRO B N 1
ATOM 3804 C CA . PRO B 1 27 ? 33.517 90.556 108.416 1.00 40.60 24 PRO B CA 1
ATOM 3805 C C . PRO B 1 27 ? 34.971 90.145 108.668 1.00 41.08 24 PRO B C 1
ATOM 3806 O O . PRO B 1 27 ? 35.357 89.101 108.191 1.00 37.22 24 PRO B O 1
ATOM 3810 N N . ARG B 1 28 ? 35.754 90.943 109.402 1.00 41.53 25 ARG B N 1
ATOM 3811 C CA . ARG B 1 28 ? 37.153 90.586 109.687 1.00 43.23 25 ARG B CA 1
ATOM 3812 C C . ARG B 1 28 ? 37.294 89.271 110.470 1.00 38.93 25 ARG B C 1
ATOM 3813 O O . ARG B 1 28 ? 38.142 88.454 110.176 1.00 35.73 25 ARG B O 1
ATOM 3821 N N . LEU B 1 29 ? 36.458 89.091 111.474 1.00 35.34 26 LEU B N 1
ATOM 3822 C CA . LEU B 1 29 ? 36.401 87.860 112.209 1.00 34.84 26 LEU B CA 1
ATOM 3823 C C . LEU B 1 29 ? 35.966 86.674 111.332 1.00 34.20 26 LEU B C 1
ATOM 3824 O O . LEU B 1 29 ? 36.545 85.599 111.439 1.00 31.01 26 LEU B O 1
ATOM 3829 N N . LEU B 1 30 ? 34.953 86.856 110.487 1.00 31.09 27 LEU B N 1
ATOM 3830 C CA . LEU B 1 30 ? 34.483 85.769 109.626 1.00 32.55 27 LEU B CA 1
ATOM 3831 C C . LEU B 1 30 ? 35.555 85.377 108.645 1.00 31.34 27 LEU B C 1
ATOM 3832 O O . LEU B 1 30 ? 35.807 84.194 108.440 1.00 29.32 27 LEU B O 1
ATOM 3837 N N . ALA B 1 31 ? 36.200 86.366 108.036 1.00 32.36 28 ALA B N 1
ATOM 3838 C CA . ALA B 1 31 ? 37.295 86.067 107.124 1.00 33.78 28 ALA B CA 1
ATOM 3839 C C . ALA B 1 31 ? 38.390 85.280 107.836 1.00 35.14 28 ALA B C 1
ATOM 3840 O O . ALA B 1 31 ? 38.945 84.318 107.286 1.00 33.76 28 ALA B O 1
ATOM 3842 N N . GLN B 1 32 ? 38.730 85.680 109.055 1.00 34.12 29 GLN B N 1
ATOM 3843 C CA . GLN B 1 32 ? 39.703 84.900 109.812 1.00 36.71 29 GLN B CA 1
ATOM 3844 C C . GLN B 1 32 ? 39.246 83.455 110.144 1.00 33.03 29 GLN B C 1
ATOM 3845 O O . GLN B 1 32 ? 40.036 82.509 110.088 1.00 31.25 29 GLN B O 1
ATOM 3851 N N . GLN B 1 33 ? 37.981 83.264 110.500 1.00 30.64 30 GLN B N 1
ATOM 3852 C CA . GLN B 1 33 ? 37.503 81.914 110.751 1.00 30.89 30 GLN B CA 1
ATOM 3853 C C . GLN B 1 33 ? 37.517 81.053 109.495 1.00 28.00 30 GLN B C 1
ATOM 3854 O O . GLN B 1 33 ? 37.909 79.881 109.536 1.00 27.58 30 GLN B O 1
ATOM 3860 N N . CYS B 1 34 ? 37.129 81.635 108.373 1.00 26.65 31 CYS B N 1
ATOM 3861 C CA . CYS B 1 34 ? 37.277 80.937 107.085 1.00 27.79 31 CYS B CA 1
ATOM 3862 C C . CYS B 1 34 ? 38.716 80.589 106.765 1.00 29.25 31 CYS B C 1
ATOM 3863 O O . CYS B 1 34 ? 38.994 79.483 106.340 1.00 26.74 31 CYS B O 1
ATOM 3866 N N . ASN B 1 35 ? 39.657 81.525 106.960 1.00 31.02 32 ASN B N 1
ATOM 3867 C CA . ASN B 1 35 ? 41.042 81.179 106.699 1.00 34.10 32 ASN B CA 1
ATOM 3868 C C . ASN B 1 35 ? 41.616 80.121 107.592 1.00 32.47 32 ASN B C 1
ATOM 3869 O O . ASN B 1 35 ? 42.380 79.293 107.130 1.00 33.73 32 ASN B O 1
ATOM 3874 N N . ARG B 1 36 ? 41.250 80.107 108.871 1.00 31.77 33 ARG B N 1
ATOM 3875 C CA . ARG B 1 36 ? 41.657 79.008 109.746 1.00 31.18 33 ARG B CA 1
ATOM 3876 C C . ARG B 1 36 ? 41.118 77.675 109.282 1.00 27.82 33 ARG B C 1
ATOM 3877 O O . ARG B 1 36 ? 41.801 76.643 109.332 1.00 25.90 33 ARG B O 1
ATOM 3885 N N . ALA B 1 37 ? 39.887 77.674 108.822 1.00 25.32 34 ALA B N 1
ATOM 3886 C CA . ALA B 1 37 ? 39.304 76.430 108.324 1.00 25.15 34 ALA B CA 1
ATOM 3887 C C . ALA B 1 37 ? 40.065 75.957 107.069 1.00 26.16 34 ALA B C 1
ATOM 3888 O O . ALA B 1 37 ? 40.306 74.765 106.905 1.00 24.22 34 ALA B O 1
ATOM 3890 N N . ARG B 1 38 ? 40.491 76.900 106.217 1.00 28.80 35 ARG B N 1
ATOM 3891 C CA . ARG B 1 38 ? 41.292 76.555 105.027 1.00 29.10 35 ARG B CA 1
ATOM 3892 C C . ARG B 1 38 ? 42.645 76.012 105.431 1.00 30.81 35 ARG B C 1
ATOM 3893 O O . ARG B 1 38 ? 43.114 75.062 104.825 1.00 32.16 35 ARG B O 1
ATOM 3901 N N . ARG B 1 39 ? 43.272 76.581 106.449 1.00 31.19 36 ARG B N 1
ATOM 3902 C CA . ARG B 1 39 ? 44.596 76.046 106.857 1.00 33.48 36 ARG B CA 1
ATOM 3903 C C . ARG B 1 39 ? 44.410 74.634 107.364 1.00 31.75 36 ARG B C 1
ATOM 3904 O O . ARG B 1 39 ? 45.190 73.741 107.047 1.00 32.41 36 ARG B O 1
ATOM 3912 N N . ALA B 1 40 ? 43.314 74.394 108.075 1.00 29.42 37 ALA B N 1
ATOM 3913 C CA . ALA B 1 40 ? 43.083 73.096 108.641 1.00 28.83 37 ALA B CA 1
ATOM 3914 C C . ALA B 1 40 ? 42.591 72.051 107.600 1.00 27.29 37 ALA B C 1
ATOM 3915 O O . ALA B 1 40 ? 42.785 70.827 107.776 1.00 26.46 37 ALA B O 1
ATOM 3917 N N . GLN B 1 41 ? 41.950 72.512 106.526 1.00 25.80 38 GLN B N 1
ATOM 3918 C CA . GLN B 1 41 ? 41.439 71.597 105.500 1.00 23.61 38 GLN B CA 1
ATOM 3919 C C . GLN B 1 41 ? 42.534 70.674 104.883 1.00 24.28 38 GLN B C 1
ATOM 3920 O O . GLN B 1 41 ? 42.282 69.493 104.606 1.00 22.66 38 GLN B O 1
ATOM 3926 N N . SER B 1 42 ? 43.753 71.170 104.738 1.00 25.21 39 SER B N 1
ATOM 3927 C CA . SER B 1 42 ? 44.836 70.337 104.222 1.00 28.38 39 SER B CA 1
ATOM 3928 C C . SER B 1 42 ? 45.029 69.074 104.976 1.00 28.07 39 SER B C 1
ATOM 3929 O O . SER B 1 42 ? 45.155 68.006 104.364 1.00 29.31 39 SER B O 1
ATOM 3932 N N . ARG B 1 43 ? 45.115 69.185 106.298 1.00 27.85 40 ARG B N 1
ATOM 3933 C CA . ARG B 1 43 ? 45.307 68.013 107.120 1.00 28.21 40 ARG B CA 1
ATOM 3934 C C . ARG B 1 43 ? 44.083 67.070 107.038 1.00 26.80 40 ARG B C 1
ATOM 3935 O O . ARG B 1 43 ? 44.211 65.834 106.969 1.00 24.12 40 ARG B O 1
ATOM 3943 N N . TRP B 1 44 ? 42.902 67.664 107.064 1.00 23.71 41 TRP B N 1
ATOM 3944 C CA . TRP B 1 44 ? 41.655 66.897 106.971 1.00 23.81 41 TRP B CA 1
ATOM 3945 C C . TRP B 1 44 ? 41.586 66.097 105.661 1.00 25.09 41 TRP B C 1
ATOM 3946 O O . TRP B 1 44 ? 41.208 64.935 105.684 1.00 25.08 41 TRP B O 1
ATOM 3957 N N . GLN B 1 45 ? 41.984 66.709 104.542 1.00 25.70 42 GLN B N 1
ATOM 3958 C CA . GLN B 1 45 ? 42.045 66.000 103.276 1.00 27.83 42 GLN B CA 1
ATOM 3959 C C . GLN B 1 45 ? 43.080 64.896 103.339 1.00 29.42 42 GLN B C 1
ATOM 3960 O O . GLN B 1 45 ? 42.809 63.790 102.982 1.00 26.35 42 GLN B O 1
ATOM 3966 N N . GLU B 1 46 ? 44.282 65.248 103.778 1.00 32.44 43 GLU B N 1
ATOM 3967 C CA . GLU B 1 46 ? 45.383 64.305 103.992 1.00 35.49 43 GLU B CA 1
ATOM 3968 C C . GLU B 1 46 ? 45.059 63.150 104.975 1.00 34.71 43 GLU B C 1
ATOM 3969 O O . GLU B 1 46 ? 45.586 62.061 104.799 1.00 31.37 43 GLU B O 1
ATOM 3975 N N . LEU B 1 47 ? 44.207 63.340 105.979 1.00 32.14 44 LEU B N 1
ATOM 3976 C CA . LEU B 1 47 ? 43.787 62.170 106.822 1.00 33.29 44 LEU B CA 1
ATOM 3977 C C . LEU B 1 47 ? 43.256 60.993 105.999 1.00 32.04 44 LEU B C 1
ATOM 3978 O O . LEU B 1 47 ? 43.286 59.885 106.464 1.00 31.84 44 LEU B O 1
ATOM 3983 N N . GLY B 1 48 ? 42.660 61.253 104.833 1.00 30.86 45 GLY B N 1
ATOM 3984 C CA . GLY B 1 48 ? 42.051 60.198 104.012 1.00 29.32 45 GLY B CA 1
ATOM 3985 C C . GLY B 1 48 ? 40.617 59.898 104.435 1.00 28.98 45 GLY B C 1
ATOM 3986 O O . GLY B 1 48 ? 40.175 60.177 105.550 1.00 27.56 45 GLY B O 1
ATOM 3987 N N . VAL B 1 49 ? 39.850 59.340 103.521 1.00 28.81 46 VAL B N 1
ATOM 3988 C CA . VAL B 1 49 ? 38.452 58.999 103.862 1.00 27.79 46 VAL B CA 1
ATOM 3989 C C . VAL B 1 49 ? 38.300 58.145 105.120 1.00 28.30 46 VAL B C 1
ATOM 3990 O O . VAL B 1 49 ? 37.348 58.341 105.902 1.00 26.80 46 VAL B O 1
ATOM 3994 N N . GLU B 1 50 ? 39.222 57.202 105.371 1.00 29.55 47 GLU B N 1
ATOM 3995 C CA . GLU B 1 50 ? 38.993 56.312 106.486 1.00 30.79 47 GLU B CA 1
ATOM 3996 C C . GLU B 1 50 ? 39.168 57.038 107.817 1.00 30.26 47 GLU B C 1
ATOM 3997 O O . GLU B 1 50 ? 38.441 56.789 108.770 1.00 29.82 47 GLU B O 1
ATOM 4003 N N . GLY B 1 51 ? 40.132 57.955 107.860 1.00 28.98 48 GLY B N 1
ATOM 4004 C CA . GLY B 1 51 ? 40.368 58.802 109.040 1.00 28.56 48 GLY B CA 1
ATOM 4005 C C . GLY B 1 51 ? 39.210 59.754 109.286 1.00 25.28 48 GLY B C 1
ATOM 4006 O O . GLY B 1 51 ? 38.849 60.001 110.426 1.00 24.90 48 GLY B O 1
ATOM 4007 N N . ARG B 1 52 ? 38.636 60.297 108.217 1.00 25.72 49 ARG B N 1
ATOM 4008 C CA . ARG B 1 52 ? 37.508 61.205 108.353 1.00 23.81 49 ARG B CA 1
ATOM 4009 C C . ARG B 1 52 ? 36.304 60.442 108.854 1.00 24.79 49 ARG B C 1
ATOM 4010 O O . ARG B 1 52 ? 35.560 60.923 109.701 1.00 26.11 49 ARG B O 1
ATOM 4018 N N . ILE B 1 53 ? 36.116 59.214 108.389 1.00 26.67 50 ILE B N 1
ATOM 4019 C CA . ILE B 1 53 ? 34.988 58.386 108.906 1.00 26.63 50 ILE B CA 1
ATOM 4020 C C . ILE B 1 53 ? 35.155 58.079 110.395 1.00 26.84 50 ILE B C 1
ATOM 4021 O O . ILE B 1 53 ? 34.230 58.217 111.188 1.00 26.76 50 ILE B O 1
ATOM 4026 N N . THR B 1 54 ? 36.342 57.668 110.790 1.00 27.82 51 THR B N 1
ATOM 4027 C CA . THR B 1 54 ? 36.605 57.412 112.207 1.00 29.84 51 THR B CA 1
ATOM 4028 C C . THR B 1 54 ? 36.267 58.686 112.976 1.00 29.04 51 THR B C 1
ATOM 4029 O O . THR B 1 54 ? 35.655 58.636 114.040 1.00 30.26 51 THR B O 1
ATOM 4033 N N . THR B 1 55 ? 36.664 59.833 112.444 1.00 29.23 52 THR B N 1
ATOM 4034 C CA . THR B 1 55 ? 36.425 61.088 113.164 1.00 28.76 52 THR B CA 1
ATOM 4035 C C . THR B 1 55 ? 34.923 61.405 113.255 1.00 27.87 52 THR B C 1
ATOM 4036 O O . THR B 1 55 ? 34.392 61.713 114.329 1.00 26.70 52 THR B O 1
ATOM 4040 N N . LEU B 1 56 ? 34.246 61.323 112.128 1.00 26.77 53 LEU B N 1
ATOM 4041 C CA . LEU B 1 56 ? 32.795 61.556 112.158 1.00 27.82 53 LEU B CA 1
ATOM 4042 C C . LEU B 1 56 ? 32.045 60.608 113.091 1.00 27.13 53 LEU B C 1
ATOM 4043 O O . LEU B 1 56 ? 31.076 61.003 113.726 1.00 27.42 53 LEU B O 1
ATOM 4048 N N . GLN B 1 57 ? 32.469 59.354 113.165 1.00 28.90 54 GLN B N 1
ATOM 4049 C CA . GLN B 1 57 ? 31.821 58.363 114.019 1.00 30.70 54 GLN B CA 1
ATOM 4050 C C . GLN B 1 57 ? 32.098 58.707 115.497 1.00 31.49 54 GLN B C 1
ATOM 4051 O O . GLN B 1 57 ? 31.196 58.567 116.339 1.00 30.50 54 GLN B O 1
ATOM 4057 N N . GLN B 1 58 ? 33.294 59.204 115.814 1.00 28.89 55 GLN B N 1
ATOM 4058 C CA . GLN B 1 58 ? 33.516 59.752 117.188 1.00 30.15 55 GLN B CA 1
ATOM 4059 C C . GLN B 1 58 ? 32.564 60.934 117.499 1.00 28.09 55 GLN B C 1
ATOM 4060 O O . GLN B 1 58 ? 31.962 60.980 118.585 1.00 26.94 55 GLN B O 1
ATOM 4066 N N . TRP B 1 59 ? 32.431 61.873 116.555 1.00 26.78 56 TRP B N 1
ATOM 4067 C CA . TRP B 1 59 ? 31.495 63.010 116.752 1.00 25.84 56 TRP B CA 1
ATOM 4068 C C . TRP B 1 59 ? 30.046 62.482 116.941 1.00 26.99 56 TRP B C 1
ATOM 4069 O O . TRP B 1 59 ? 29.348 62.850 117.883 1.00 27.73 56 TRP B O 1
ATOM 4080 N N . LYS B 1 60 ? 29.622 61.559 116.082 1.00 30.04 57 LYS B N 1
ATOM 4081 C CA . LYS B 1 60 ? 28.330 60.844 116.302 1.00 29.30 57 LYS B CA 1
ATOM 4082 C C . LYS B 1 60 ? 28.179 60.233 117.696 1.00 30.37 57 LYS B C 1
ATOM 4083 O O . LYS B 1 60 ? 27.176 60.420 118.330 1.00 29.64 57 LYS B O 1
ATOM 4089 N N . GLN B 1 61 ? 29.153 59.472 118.172 1.00 32.93 58 GLN B N 1
ATOM 4090 C CA . GLN B 1 61 ? 29.083 58.948 119.551 1.00 34.59 58 GLN B CA 1
ATOM 4091 C C . GLN B 1 61 ? 28.917 60.071 120.584 1.00 34.55 58 GLN B C 1
ATOM 4092 O O . GLN B 1 61 ? 28.117 59.957 121.509 1.00 35.60 58 GLN B O 1
ATOM 4098 N N . ALA B 1 62 ? 29.654 61.163 120.428 1.00 33.26 59 ALA B N 1
ATOM 4099 C CA . ALA B 1 62 ? 29.536 62.277 121.353 1.00 33.14 59 ALA B CA 1
ATOM 4100 C C . ALA B 1 62 ? 28.137 62.962 121.278 1.00 33.62 59 ALA B C 1
ATOM 4101 O O . ALA B 1 62 ? 27.546 63.284 122.313 1.00 33.60 59 ALA B O 1
ATOM 4103 N N . ILE B 1 63 ? 27.605 63.165 120.077 1.00 31.16 60 ILE B N 1
ATOM 4104 C CA . ILE B 1 63 ? 26.275 63.724 119.935 1.00 30.36 60 ILE B CA 1
ATOM 4105 C C . ILE B 1 63 ? 25.242 62.807 120.632 1.00 33.22 60 ILE B C 1
ATOM 4106 O O . ILE B 1 63 ? 24.374 63.284 121.359 1.00 32.52 60 ILE B O 1
ATOM 4111 N N . LEU B 1 64 ? 25.349 61.498 120.407 1.00 34.23 61 LEU B N 1
ATOM 4112 C CA . LEU B 1 64 ? 24.466 60.507 121.053 1.00 36.95 61 LEU B CA 1
ATOM 4113 C C . LEU B 1 64 ? 24.538 60.612 122.568 1.00 37.77 61 LEU B C 1
ATOM 4114 O O . LEU B 1 64 ? 23.516 60.572 123.246 1.00 35.15 61 LEU B O 1
ATOM 4119 N N . SER B 1 65 ? 25.757 60.746 123.113 1.00 36.46 62 SER B N 1
ATOM 4120 C CA . SER B 1 65 ? 25.908 60.887 124.558 1.00 37.55 62 SER B CA 1
ATOM 4121 C C . SER B 1 65 ? 25.169 62.096 125.110 1.00 39.29 62 SER B C 1
ATOM 4122 O O . SER B 1 65 ? 24.619 62.018 126.205 1.00 40.24 62 SER B O 1
ATOM 4125 N N . ARG B 1 66 ? 25.126 63.178 124.333 1.00 38.39 63 ARG B N 1
ATOM 4126 C CA . ARG B 1 66 ? 24.453 64.447 124.695 1.00 40.07 63 ARG B CA 1
ATOM 4127 C C . ARG B 1 66 ? 23.088 64.613 124.034 1.00 37.19 63 ARG B C 1
ATOM 4128 O O . ARG B 1 66 ? 22.650 65.733 123.779 1.00 34.85 63 ARG B O 1
ATOM 4136 N N . ARG B 1 67 ? 22.415 63.512 123.740 1.00 36.29 64 ARG B N 1
ATOM 4137 C CA . ARG B 1 67 ? 21.208 63.616 122.906 1.00 36.58 64 ARG B CA 1
ATOM 4138 C C . ARG B 1 67 ? 20.151 64.472 123.579 1.00 36.35 64 ARG B C 1
ATOM 4139 O O . ARG B 1 67 ? 19.445 65.229 122.934 1.00 34.98 64 ARG B O 1
ATOM 4147 N N . GLU B 1 68 ? 20.039 64.356 124.890 1.00 37.17 65 GLU B N 1
ATOM 4148 C CA . GLU B 1 68 ? 19.009 65.097 125.622 1.00 39.59 65 GLU B CA 1
ATOM 4149 C C . GLU B 1 68 ? 19.173 66.609 125.478 1.00 36.51 65 GLU B C 1
ATOM 4150 O O . GLU B 1 68 ? 18.190 67.322 125.360 1.00 32.82 65 GLU B O 1
ATOM 4156 N N . GLN B 1 69 ? 20.419 67.089 125.498 1.00 36.29 66 GLN B N 1
ATOM 4157 C CA . GLN B 1 69 ? 20.698 68.521 125.309 1.00 37.67 66 GLN B CA 1
ATOM 4158 C C . GLN B 1 69 ? 20.354 68.968 123.903 1.00 34.66 66 GLN B C 1
ATOM 4159 O O . GLN B 1 69 ? 19.841 70.058 123.708 1.00 34.79 66 GLN B O 1
ATOM 4165 N N . LEU B 1 70 ? 20.705 68.156 122.907 1.00 33.77 67 LEU B N 1
ATOM 4166 C CA . LEU B 1 70 ? 20.325 68.463 121.523 1.00 31.49 67 LEU B CA 1
ATOM 4167 C C . LEU B 1 70 ? 18.801 68.548 121.365 1.00 31.77 67 LEU B C 1
ATOM 4168 O O . LEU B 1 70 ? 18.256 69.472 120.709 1.00 29.66 67 LEU B O 1
ATOM 4173 N N . THR B 1 71 ? 18.125 67.579 121.981 1.00 32.67 68 THR B N 1
ATOM 4174 C CA . THR B 1 71 ? 16.695 67.460 121.909 1.00 32.09 68 THR B CA 1
ATOM 4175 C C . THR B 1 71 ? 16.061 68.723 122.522 1.00 33.47 68 THR B C 1
ATOM 4176 O O . THR B 1 71 ? 15.207 69.335 121.924 1.00 33.62 68 THR B O 1
ATOM 4180 N N . GLU B 1 72 ? 16.555 69.139 123.680 1.00 35.07 69 GLU B N 1
ATOM 4181 C CA . GLU B 1 72 ? 15.996 70.302 124.358 1.00 37.95 69 GLU B CA 1
ATOM 4182 C C . GLU B 1 72 ? 16.223 71.585 123.542 1.00 34.38 69 GLU B C 1
ATOM 4183 O O . GLU B 1 72 ? 15.349 72.428 123.481 1.00 33.70 69 GLU B O 1
ATOM 4189 N N . ALA B 1 73 ? 17.406 71.759 122.943 1.00 33.08 70 ALA B N 1
ATOM 4190 C CA . ALA B 1 73 ? 17.691 72.993 122.203 1.00 33.45 70 ALA B CA 1
ATOM 4191 C C . ALA B 1 73 ? 16.786 73.038 120.965 1.00 33.09 70 ALA B C 1
ATOM 4192 O O . ALA B 1 73 ? 16.216 74.059 120.626 1.00 32.61 70 ALA B O 1
ATOM 4194 N N . LEU B 1 74 ? 16.621 71.899 120.313 1.00 33.27 71 LEU B N 1
ATOM 4195 C CA . LEU B 1 74 ? 15.816 71.847 119.085 1.00 35.59 71 LEU B CA 1
ATOM 4196 C C . LEU B 1 74 ? 14.287 71.983 119.359 1.00 36.49 71 LEU B C 1
ATOM 4197 O O . LEU B 1 74 ? 13.549 72.574 118.546 1.00 35.93 71 LEU B O 1
ATOM 4202 N N . VAL B 1 75 ? 13.816 71.502 120.520 1.00 36.43 72 VAL B N 1
ATOM 4203 C CA . VAL B 1 75 ? 12.427 71.787 120.930 1.00 37.45 72 VAL B CA 1
ATOM 4204 C C . VAL B 1 75 ? 12.249 73.300 121.155 1.00 35.94 72 VAL B C 1
ATOM 4205 O O . VAL B 1 75 ? 11.240 73.853 120.815 1.00 36.04 72 VAL B O 1
ATOM 4209 N N . ASN B 1 76 ? 13.218 73.965 121.775 1.00 37.63 73 ASN B N 1
ATOM 4210 C CA . ASN B 1 76 ? 13.158 75.432 121.943 1.00 37.28 73 ASN B CA 1
ATOM 4211 C C . ASN B 1 76 ? 13.170 76.158 120.588 1.00 37.00 73 ASN B C 1
ATOM 4212 O O . ASN B 1 76 ? 12.443 77.121 120.410 1.00 40.60 73 ASN B O 1
ATOM 4217 N N . ASP B 1 77 ? 14.012 75.704 119.657 1.00 34.82 74 ASP B N 1
ATOM 4218 C CA . ASP B 1 77 ? 14.108 76.287 118.297 1.00 33.83 74 ASP B CA 1
ATOM 4219 C C . ASP B 1 77 ? 12.772 76.138 117.535 1.00 31.67 74 ASP B C 1
ATOM 4220 O O . ASP B 1 77 ? 12.339 77.084 116.852 1.00 30.99 74 ASP B O 1
ATOM 4225 N N . THR B 1 78 ? 12.119 74.983 117.665 1.00 30.57 75 THR B N 1
ATOM 4226 C CA . THR B 1 78 ? 10.984 74.636 116.775 1.00 31.17 75 THR B CA 1
ATOM 4227 C C . THR B 1 78 ? 9.592 74.586 117.393 1.00 32.65 75 THR B C 1
ATOM 4228 O O . THR B 1 78 ? 8.597 74.577 116.659 1.00 31.95 75 THR B O 1
ATOM 4232 N N . GLY B 1 79 ? 9.519 74.510 118.723 1.00 32.24 76 GLY B N 1
ATOM 4233 C CA . GLY B 1 79 ? 8.276 74.430 119.418 1.00 35.32 76 GLY B CA 1
ATOM 4234 C C . GLY B 1 79 ? 7.572 73.088 119.394 1.00 36.28 76 GLY B C 1
ATOM 4235 O O . GLY B 1 79 ? 6.435 73.026 119.819 1.00 37.41 76 GLY B O 1
ATOM 4236 N N . ARG B 1 80 ? 8.255 72.017 118.960 1.00 35.42 77 ARG B N 1
ATOM 4237 C CA . ARG B 1 80 ? 7.651 70.668 118.910 1.00 34.77 77 ARG B CA 1
ATOM 4238 C C . ARG B 1 80 ? 8.657 69.572 119.210 1.00 36.36 77 ARG B C 1
ATOM 4239 O O . ARG B 1 80 ? 9.890 69.767 119.100 1.00 33.66 77 ARG B O 1
ATOM 4247 N N . LEU B 1 81 ? 8.141 68.396 119.539 1.00 37.25 78 LEU B N 1
ATOM 4248 C CA . LEU B 1 81 ? 8.990 67.348 120.076 1.00 38.99 78 LEU B CA 1
ATOM 4249 C C . LEU B 1 81 ? 9.092 66.156 119.160 1.00 38.65 78 LEU B C 1
ATOM 4250 O O . LEU B 1 81 ? 10.212 65.733 118.833 1.00 37.05 78 LEU B O 1
ATOM 4255 N N . SER B 1 82 ? 7.968 65.622 118.702 1.00 37.92 79 SER B N 1
ATOM 4256 C CA . SER B 1 82 ? 8.052 64.376 117.961 1.00 39.56 79 SER B CA 1
ATOM 4257 C C . SER B 1 82 ? 8.856 64.535 116.680 1.00 37.72 79 SER B C 1
ATOM 4258 O O . SER B 1 82 ? 9.714 63.690 116.365 1.00 36.48 79 SER B O 1
ATOM 4261 N N . ILE B 1 83 ? 8.644 65.629 115.957 1.00 36.74 80 ILE B N 1
ATOM 4262 C CA . ILE B 1 83 ? 9.455 65.877 114.757 1.00 34.86 80 ILE B CA 1
ATOM 4263 C C . ILE B 1 83 ? 10.928 66.143 115.145 1.00 33.88 80 ILE B C 1
ATOM 4264 O O . ILE B 1 83 ? 11.852 65.785 114.403 1.00 32.92 80 ILE B O 1
ATOM 4269 N N . THR B 1 84 ? 11.153 66.730 116.311 1.00 32.74 81 THR B N 1
ATOM 4270 C CA . THR B 1 84 ? 12.523 66.931 116.811 1.00 33.39 81 THR B CA 1
ATOM 4271 C C . THR B 1 84 ? 13.246 65.580 116.969 1.00 34.21 81 THR B C 1
ATOM 4272 O O . THR B 1 84 ? 14.387 65.431 116.556 1.00 33.01 81 THR B O 1
ATOM 4276 N N . VAL B 1 85 ? 12.552 64.580 117.503 1.00 34.73 82 VAL B N 1
ATOM 4277 C CA . VAL B 1 85 ? 13.145 63.262 117.697 1.00 35.90 82 VAL B CA 1
ATOM 4278 C C . VAL B 1 85 ? 13.494 62.659 116.335 1.00 36.57 82 VAL B C 1
ATOM 4279 O O . VAL B 1 85 ? 14.554 62.011 116.155 1.00 35.92 82 VAL B O 1
ATOM 4283 N N . LEU B 1 86 ? 12.588 62.839 115.379 1.00 36.57 83 LEU B N 1
ATOM 4284 C CA . LEU B 1 86 ? 12.810 62.347 114.019 1.00 36.49 83 LEU B CA 1
ATOM 4285 C C . LEU B 1 86 ? 13.960 63.060 113.323 1.00 34.04 83 LEU B C 1
ATOM 4286 O O . LEU B 1 86 ? 14.715 62.377 112.621 1.00 32.99 83 LEU B O 1
ATOM 4291 N N . GLU B 1 87 ? 14.103 64.384 113.502 1.00 30.66 84 GLU B N 1
ATOM 4292 C CA . GLU B 1 87 ? 15.262 65.097 112.925 1.00 30.95 84 GLU B CA 1
ATOM 4293 C C . GLU B 1 87 ? 16.561 64.503 113.440 1.00 30.59 84 GLU B C 1
ATOM 4294 O O . GLU B 1 87 ? 17.519 64.279 112.682 1.00 32.59 84 GLU B O 1
ATOM 4300 N N . ILE B 1 88 ? 16.641 64.303 114.748 1.00 30.18 85 ILE B N 1
ATOM 4301 C CA . ILE B 1 88 ? 17.875 63.740 115.337 1.00 30.01 85 ILE B CA 1
ATOM 4302 C C . ILE B 1 88 ? 18.171 62.318 114.798 1.00 31.15 85 ILE B C 1
ATOM 4303 O O . ILE B 1 88 ? 19.303 62.043 114.399 1.00 31.97 85 ILE B O 1
ATOM 4308 N N . ASP B 1 89 ? 17.153 61.438 114.750 1.00 31.49 86 ASP B N 1
ATOM 4309 C CA . ASP B 1 89 ? 17.346 60.063 114.269 1.00 34.35 86 ASP B CA 1
ATOM 4310 C C . ASP B 1 89 ? 17.822 60.130 112.827 1.00 31.98 86 ASP B C 1
ATOM 4311 O O . ASP B 1 89 ? 18.697 59.380 112.429 1.00 32.49 86 ASP B O 1
ATOM 4316 N N . SER B 1 90 ? 17.254 61.039 112.043 1.00 30.29 87 SER B N 1
ATOM 4317 C CA . SER B 1 90 ? 17.585 61.154 110.629 1.00 30.11 87 SER B CA 1
ATOM 4318 C C . SER B 1 90 ? 19.030 61.632 110.426 1.00 29.83 87 SER B C 1
ATOM 4319 O O . SER B 1 90 ? 19.790 61.085 109.594 1.00 29.01 87 SER B O 1
ATOM 4322 N N . PHE B 1 91 ? 19.408 62.626 111.211 1.00 29.79 88 PHE B N 1
ATOM 4323 C CA . PHE B 1 91 ? 20.749 63.197 111.141 1.00 29.21 88 PHE B CA 1
ATOM 4324 C C . PHE B 1 91 ? 21.752 62.090 111.465 1.00 31.04 88 PHE B C 1
ATOM 4325 O O . PHE B 1 91 ? 22.697 61.853 110.716 1.00 31.23 88 PHE B O 1
ATOM 4333 N N . LEU B 1 92 ? 21.491 61.367 112.547 1.00 34.10 89 LEU B N 1
ATOM 4334 C CA . LEU B 1 92 ? 22.366 60.293 112.947 1.00 35.05 89 LEU B CA 1
ATOM 4335 C C . LEU B 1 92 ? 22.434 59.187 111.918 1.00 33.96 89 LEU B C 1
ATOM 4336 O O . LEU B 1 92 ? 23.538 58.719 111.584 1.00 31.22 89 LEU B O 1
ATOM 4341 N N . ALA B 1 93 ? 21.274 58.768 111.409 1.00 32.42 90 ALA B N 1
ATOM 4342 C CA . ALA B 1 93 ? 21.268 57.806 110.328 1.00 32.69 90 ALA B CA 1
ATOM 4343 C C . ALA B 1 93 ? 22.111 58.295 109.140 1.00 31.94 90 ALA B C 1
ATOM 4344 O O . ALA B 1 93 ? 22.828 57.478 108.522 1.00 31.03 90 ALA B O 1
ATOM 4346 N N . SER B 1 94 ? 22.016 59.578 108.774 1.00 30.11 91 SER B N 1
ATOM 4347 C CA . SER B 1 94 ? 22.758 60.035 107.587 1.00 30.43 91 SER B CA 1
ATOM 4348 C C . SER B 1 94 ? 24.257 59.899 107.817 1.00 26.79 91 SER B C 1
ATOM 4349 O O . SER B 1 94 ? 24.961 59.578 106.902 1.00 25.09 91 SER B O 1
ATOM 4352 N N . ILE B 1 95 ? 24.729 60.099 109.035 1.00 27.41 92 ILE B N 1
ATOM 4353 C CA . ILE B 1 95 ? 26.159 59.944 109.287 1.00 27.82 92 ILE B CA 1
ATOM 4354 C C . ILE B 1 95 ? 26.611 58.531 108.953 1.00 27.98 92 ILE B C 1
ATOM 4355 O O . ILE B 1 95 ? 27.567 58.333 108.195 1.00 28.25 92 ILE B O 1
ATOM 4360 N N . ASP B 1 96 ? 25.902 57.543 109.489 1.00 31.11 93 ASP B N 1
ATOM 4361 C CA . ASP B 1 96 ? 26.194 56.138 109.172 1.00 34.39 93 ASP B CA 1
ATOM 4362 C C . ASP B 1 96 ? 26.125 55.800 107.705 1.00 34.46 93 ASP B C 1
ATOM 4363 O O . ASP B 1 96 ? 27.022 55.090 107.188 1.00 33.77 93 ASP B O 1
ATOM 4368 N N . ARG B 1 97 ? 25.098 56.321 107.033 1.00 32.66 94 ARG B N 1
ATOM 4369 C CA . ARG B 1 97 ? 24.895 56.041 105.620 1.00 34.25 94 ARG B CA 1
ATOM 4370 C C . ARG B 1 97 ? 26.028 56.574 104.742 1.00 30.98 94 ARG B C 1
ATOM 4371 O O . ARG B 1 97 ? 26.639 55.837 103.944 1.00 30.60 94 ARG B O 1
ATOM 4379 N N . TRP B 1 98 ? 26.352 57.844 104.914 1.00 28.66 95 TRP B N 1
ATOM 4380 C CA . TRP B 1 98 ? 27.429 58.417 104.147 1.00 27.05 95 TRP B CA 1
ATOM 4381 C C . TRP B 1 98 ? 28.783 57.767 104.451 1.00 28.48 95 TRP B C 1
ATOM 4382 O O . TRP B 1 98 ? 29.580 57.581 103.531 1.00 27.91 95 TRP B O 1
ATOM 4393 N N . CYS B 1 99 ? 29.046 57.477 105.732 1.00 30.52 96 CYS B N 1
ATOM 4394 C CA . CYS B 1 99 ? 30.262 56.777 106.125 1.00 30.86 96 CYS B CA 1
ATOM 4395 C C . CYS B 1 99 ? 30.352 55.425 105.409 1.00 31.36 96 CYS B C 1
ATOM 4396 O O . CYS B 1 99 ? 31.446 55.026 105.021 1.00 31.28 96 CYS B O 1
ATOM 4399 N N . GLY B 1 100 ? 29.207 54.761 105.214 1.00 31.77 97 GLY B N 1
ATOM 4400 C CA . GLY B 1 100 ? 29.121 53.517 104.457 1.00 33.08 97 GLY B CA 1
ATOM 4401 C C . GLY B 1 100 ? 29.509 53.657 102.990 1.00 34.15 97 GLY B C 1
ATOM 4402 O O . GLY B 1 100 ? 30.263 52.846 102.462 1.00 35.77 97 GLY B O 1
ATOM 4403 N N . LEU B 1 101 ? 29.038 54.705 102.333 1.00 33.56 98 LEU B N 1
ATOM 4404 C CA . LEU B 1 101 ? 29.291 54.906 100.902 1.00 32.97 98 LEU B CA 1
ATOM 4405 C C . LEU B 1 101 ? 30.619 55.546 100.546 1.00 29.96 98 LEU B C 1
ATOM 4406 O O . LEU B 1 101 ? 31.111 55.353 99.453 1.00 29.69 98 LEU B O 1
ATOM 4411 N N . ALA B 1 102 ? 31.183 56.344 101.442 1.00 28.67 99 ALA B N 1
ATOM 4412 C CA . ALA B 1 102 ? 32.268 57.228 101.075 1.00 27.65 99 ALA B CA 1
ATOM 4413 C C . ALA B 1 102 ? 33.527 56.470 100.601 1.00 27.41 99 ALA B C 1
ATOM 4414 O O . ALA B 1 102 ? 34.166 56.883 99.621 1.00 26.72 99 ALA B O 1
ATOM 4416 N N . PRO B 1 103 ? 33.882 55.364 101.281 1.00 28.42 100 PRO B N 1
ATOM 4417 C CA . PRO B 1 103 ? 35.186 54.785 100.871 1.00 28.81 100 PRO B CA 1
ATOM 4418 C C . PRO B 1 103 ? 35.270 54.406 99.407 1.00 28.10 100 PRO B C 1
ATOM 4419 O O . PRO B 1 103 ? 36.253 54.722 98.754 1.00 26.75 100 PRO B O 1
ATOM 4423 N N . GLU B 1 104 ? 34.270 53.706 98.890 1.00 29.69 101 GLU B N 1
ATOM 4424 C CA . GLU B 1 104 ? 34.325 53.349 97.481 1.00 33.80 101 GLU B CA 1
ATOM 4425 C C . GLU B 1 104 ? 34.153 54.539 96.541 1.00 32.55 101 GLU B C 1
ATOM 4426 O O . GLU B 1 104 ? 34.660 54.531 95.405 1.00 30.99 101 GLU B O 1
ATOM 4432 N N . LEU B 1 105 ? 33.451 55.577 96.995 1.00 32.62 102 LEU B N 1
ATOM 4433 C CA . LEU B 1 105 ? 33.253 56.748 96.145 1.00 32.88 102 LEU B CA 1
ATOM 4434 C C . LEU B 1 105 ? 34.497 57.576 96.030 1.00 33.09 102 LEU B C 1
ATOM 4435 O O . LEU B 1 105 ? 34.731 58.193 95.001 1.00 34.19 102 LEU B O 1
ATOM 4440 N N . LEU B 1 106 ? 35.305 57.623 97.085 1.00 32.31 103 LEU B N 1
ATOM 4441 C CA . LEU B 1 106 ? 36.482 58.467 97.068 1.00 30.77 103 LEU B CA 1
ATOM 4442 C C . LEU B 1 106 ? 37.774 57.803 96.539 1.00 31.60 103 LEU B C 1
ATOM 4443 O O . LEU B 1 106 ? 38.763 58.455 96.384 1.00 31.83 103 LEU B O 1
ATOM 4448 N N . GLN B 1 107 ? 37.712 56.553 96.156 1.00 29.92 104 GLN B N 1
ATOM 4449 C CA . GLN B 1 107 ? 38.917 55.798 95.755 1.00 29.85 104 GLN B CA 1
ATOM 4450 C C . GLN B 1 107 ? 39.499 56.273 94.399 1.00 30.70 104 GLN B C 1
ATOM 4451 O O . GLN B 1 107 ? 38.787 56.316 93.412 1.00 28.31 104 GLN B O 1
ATOM 4457 N N . THR B 1 108 ? 40.772 56.690 94.324 1.00 29.08 105 THR B N 1
ATOM 4458 C CA . THR B 1 108 ? 41.422 56.875 93.029 1.00 28.64 105 THR B CA 1
ATOM 4459 C C . THR B 1 108 ? 41.375 55.566 92.214 1.00 29.87 105 THR B C 1
ATOM 4460 O O . THR B 1 108 ? 41.559 54.492 92.781 1.00 29.84 105 THR B O 1
ATOM 4464 N N . SER B 1 109 ? 41.090 55.646 90.916 1.00 29.07 106 SER B N 1
ATOM 4465 C CA . SER B 1 109 ? 41.069 54.469 90.057 1.00 30.85 106 SER B CA 1
ATOM 4466 C C . SER B 1 109 ? 42.026 54.631 88.875 1.00 31.17 106 SER B C 1
ATOM 4467 O O . SER B 1 109 ? 42.522 55.744 88.609 1.00 29.72 106 SER B O 1
ATOM 4470 N N . ALA B 1 110 ? 42.309 53.522 88.201 1.00 30.88 107 ALA B N 1
ATOM 4471 C CA . ALA B 1 110 ? 43.249 53.448 87.107 1.00 32.36 107 ALA B CA 1
ATOM 4472 C C . ALA B 1 110 ? 42.732 52.500 86.046 1.00 34.65 107 ALA B C 1
ATOM 4473 O O . ALA B 1 110 ? 42.141 51.473 86.381 1.00 34.21 107 ALA B O 1
ATOM 4475 N N . LYS B 1 111 ? 42.981 52.822 84.781 1.00 33.71 108 LYS B N 1
ATOM 4476 C CA . LYS B 1 111 ? 42.655 51.880 83.712 1.00 38.61 108 LYS B CA 1
ATOM 4477 C C . LYS B 1 111 ? 43.496 52.121 82.472 1.00 39.31 108 LYS B C 1
ATOM 4478 O O . LYS B 1 111 ? 44.184 53.148 82.370 1.00 33.55 108 LYS B O 1
ATOM 4484 N N . ASN B 1 112 ? 43.490 51.149 81.565 1.00 36.93 109 ASN B N 1
ATOM 4485 C CA . ASN B 1 112 ? 44.180 51.296 80.298 1.00 39.64 109 ASN B CA 1
ATOM 4486 C C . ASN B 1 112 ? 43.309 52.149 79.392 1.00 38.39 109 ASN B C 1
ATOM 4487 O O . ASN B 1 112 ? 42.212 52.488 79.795 1.00 38.31 109 ASN B O 1
ATOM 4492 N N . THR B 1 113 ? 43.811 52.605 78.239 1.00 38.11 110 THR B N 1
ATOM 4493 C CA . THR B 1 113 ? 43.030 53.509 77.347 1.00 36.61 110 THR B CA 1
ATOM 4494 C C . THR B 1 113 ? 42.998 52.877 75.948 1.00 36.71 110 THR B C 1
ATOM 4495 O O . THR B 1 113 ? 43.548 51.818 75.762 1.00 35.75 110 THR B O 1
ATOM 4499 N N . SER B 1 114 ? 42.466 53.581 74.957 1.00 37.84 111 SER B N 1
ATOM 4500 C CA . SER B 1 114 ? 42.561 53.123 73.557 1.00 40.09 111 SER B CA 1
ATOM 4501 C C . SER B 1 114 ? 43.960 53.307 72.939 1.00 40.30 111 SER B C 1
ATOM 4502 O O . SER B 1 114 ? 44.185 52.921 71.789 1.00 41.85 111 SER B O 1
ATOM 4505 N N . ILE B 1 115 ? 44.903 53.887 73.678 1.00 36.40 112 ILE B N 1
ATOM 4506 C CA . ILE B 1 115 ? 46.273 53.960 73.197 1.00 35.35 112 ILE B CA 1
ATOM 4507 C C . ILE B 1 115 ? 47.202 53.083 74.048 1.00 35.08 112 ILE B C 1
ATOM 4508 O O . ILE B 1 115 ? 47.262 53.221 75.243 1.00 34.70 112 ILE B O 1
ATOM 4513 N N . PRO B 1 116 ? 47.944 52.190 73.422 1.00 35.72 113 PRO B N 1
ATOM 4514 C CA . PRO B 1 116 ? 48.680 51.196 74.203 1.00 37.35 113 PRO B CA 1
ATOM 4515 C C . PRO B 1 116 ? 49.670 51.774 75.215 1.00 36.15 113 PRO B C 1
ATOM 4516 O O . PRO B 1 116 ? 49.806 51.216 76.279 1.00 35.95 113 PRO B O 1
ATOM 4520 N N . PHE B 1 117 ? 50.285 52.911 74.927 1.00 32.32 114 PHE B N 1
ATOM 4521 C CA . PHE B 1 117 ? 51.277 53.495 75.857 1.00 31.36 114 PHE B CA 1
ATOM 4522 C C . PHE B 1 117 ? 50.710 54.696 76.687 1.00 28.91 114 PHE B C 1
ATOM 4523 O O . PHE B 1 117 ? 51.467 55.471 77.282 1.00 28.84 114 PHE B O 1
ATOM 4531 N N . ILE B 1 118 ? 49.403 54.866 76.750 1.00 27.44 115 ILE B N 1
ATOM 4532 C CA . ILE B 1 118 ? 48.832 55.846 77.635 1.00 27.65 115 ILE B CA 1
ATOM 4533 C C . ILE B 1 118 ? 47.929 55.186 78.677 1.00 28.29 115 ILE B C 1
ATOM 4534 O O . ILE B 1 118 ? 46.950 54.515 78.329 1.00 29.03 115 ILE B O 1
ATOM 4539 N N . ALA B 1 119 ? 48.242 55.406 79.961 1.00 27.18 116 ALA B N 1
ATOM 4540 C CA . ALA B 1 119 ? 47.380 54.988 81.054 1.00 27.24 116 ALA B CA 1
ATOM 4541 C C . ALA B 1 119 ? 46.559 56.149 81.642 1.00 26.51 116 ALA B C 1
ATOM 4542 O O . ALA B 1 119 ? 46.914 57.324 81.533 1.00 25.94 116 ALA B O 1
ATOM 4544 N N . LEU B 1 120 ? 45.462 55.812 82.280 1.00 25.62 117 LEU B N 1
ATOM 4545 C CA . LEU B 1 120 ? 44.592 56.807 82.885 1.00 25.20 117 LEU B CA 1
ATOM 4546 C C . LEU B 1 120 ? 44.459 56.540 84.378 1.00 25.12 117 LEU B C 1
ATOM 4547 O O . LEU B 1 120 ? 44.160 55.423 84.791 1.00 24.79 117 LEU B O 1
ATOM 4552 N N . GLN B 1 121 ? 44.653 57.573 85.188 1.00 23.43 118 GLN B N 1
ATOM 4553 C CA . GLN B 1 121 ? 44.190 57.554 86.561 1.00 24.75 118 GLN B CA 1
ATOM 4554 C C . GLN B 1 121 ? 43.198 58.646 86.807 1.00 24.16 118 GLN B C 1
ATOM 4555 O O . GLN B 1 121 ? 43.338 59.722 86.254 1.00 24.58 118 GLN B O 1
ATOM 4561 N N . GLN B 1 122 ? 42.201 58.375 87.623 1.00 25.30 119 GLN B N 1
ATOM 4562 C CA . GLN B 1 122 ? 41.172 59.360 88.006 1.00 26.15 119 GLN B CA 1
ATOM 4563 C C . GLN B 1 122 ? 41.142 59.566 89.511 1.00 28.85 119 GLN B C 1
ATOM 4564 O O . GLN B 1 122 ? 40.961 58.598 90.275 1.00 31.69 119 GLN B O 1
ATOM 4570 N N . SER B 1 123 ? 41.275 60.818 89.938 1.00 27.49 120 SER B N 1
ATOM 4571 C CA . SER B 1 123 ? 41.271 61.229 91.353 1.00 28.40 120 SER B CA 1
ATOM 4572 C C . SER B 1 123 ? 40.129 62.174 91.588 1.00 26.66 120 SER B C 1
ATOM 4573 O O . SER B 1 123 ? 39.568 62.699 90.618 1.00 24.61 120 SER B O 1
ATOM 4576 N N . LEU B 1 124 ? 39.825 62.427 92.857 1.00 26.88 121 LEU B N 1
ATOM 4577 C CA . LEU B 1 124 ? 38.812 63.376 93.258 1.00 29.27 121 LEU B CA 1
ATOM 4578 C C . LEU B 1 124 ? 39.434 64.343 94.249 1.00 28.50 121 LEU B C 1
ATOM 4579 O O . LEU B 1 124 ? 40.048 63.906 95.173 1.00 29.55 121 LEU B O 1
ATOM 4584 N N . VAL B 1 125 ? 39.277 65.646 94.049 1.00 24.82 122 VAL B N 1
ATOM 4585 C CA . VAL B 1 125 ? 39.901 66.648 94.907 1.00 25.68 122 VAL B CA 1
ATOM 4586 C C . VAL B 1 125 ? 38.781 67.528 95.490 1.00 24.51 122 VAL B C 1
ATOM 4587 O O . VAL B 1 125 ? 38.082 68.190 94.739 1.00 21.39 122 VAL B O 1
ATOM 4591 N N . PRO B 1 126 ? 38.652 67.603 96.802 1.00 22.54 123 PRO B N 1
ATOM 4592 C CA . PRO B 1 126 ? 37.558 68.383 97.359 1.00 23.26 123 PRO B CA 1
ATOM 4593 C C . PRO B 1 126 ? 37.686 69.902 97.177 1.00 22.64 123 PRO B C 1
ATOM 4594 O O . PRO B 1 126 ? 38.781 70.458 97.237 1.00 21.75 123 PRO B O 1
ATOM 4598 N N . TYR B 1 127 ? 36.563 70.598 97.062 1.00 21.15 124 TYR B N 1
ATOM 4599 C CA . TYR B 1 127 ? 36.571 72.058 97.222 1.00 21.27 124 TYR B CA 1
ATOM 4600 C C . TYR B 1 127 ? 37.092 72.357 98.624 1.00 22.22 124 TYR B C 1
ATOM 4601 O O . TYR B 1 127 ? 36.578 71.789 99.569 1.00 24.60 124 TYR B O 1
ATOM 4610 N N . PRO B 1 128 ? 38.037 73.279 98.778 1.00 22.59 125 PRO B N 1
ATOM 4611 C CA . PRO B 1 128 ? 38.573 73.396 100.156 1.00 23.24 125 PRO B CA 1
ATOM 4612 C C . PRO B 1 128 ? 37.568 73.887 101.204 1.00 24.82 125 PRO B C 1
ATOM 4613 O O . PRO B 1 128 ? 37.602 73.383 102.326 1.00 23.32 125 PRO B O 1
ATOM 4617 N N . LEU B 1 129 ? 36.698 74.862 100.842 1.00 23.47 126 LEU B N 1
ATOM 4618 C CA . LEU B 1 129 ? 35.808 75.497 101.806 1.00 23.72 126 LEU B CA 1
ATOM 4619 C C . LEU B 1 129 ? 34.391 75.675 101.222 1.00 21.97 126 LEU B C 1
ATOM 4620 O O . LEU B 1 129 ? 34.187 76.375 100.236 1.00 21.15 126 LEU B O 1
ATOM 4625 N N . VAL B 1 130 ? 33.444 74.942 101.798 1.00 24.01 127 VAL B N 1
ATOM 4626 C CA . VAL B 1 130 ? 32.045 74.949 101.361 1.00 21.77 127 VAL B CA 1
ATOM 4627 C C . VAL B 1 130 ? 31.266 75.780 102.378 1.00 23.56 127 VAL B C 1
ATOM 4628 O O . VAL B 1 130 ? 31.452 75.685 103.636 1.00 22.26 127 VAL B O 1
ATOM 4632 N N . GLY B 1 131 ? 30.410 76.649 101.877 1.00 22.39 128 GLY B N 1
ATOM 4633 C CA . GLY B 1 131 ? 29.528 77.406 102.775 1.00 23.59 128 GLY B CA 1
ATOM 4634 C C . GLY B 1 131 ? 28.108 76.873 102.723 1.00 23.44 128 GLY B C 1
ATOM 4635 O O . GLY B 1 131 ? 27.572 76.601 101.602 1.00 24.35 128 GLY B O 1
ATOM 4636 N N . VAL B 1 132 ? 27.490 76.683 103.886 1.00 22.61 129 VAL B N 1
ATOM 4637 C CA . VAL B 1 132 ? 26.086 76.166 103.949 1.00 21.56 129 VAL B CA 1
ATOM 4638 C C . VAL B 1 132 ? 25.250 77.218 104.635 1.00 22.70 129 VAL B C 1
ATOM 4639 O O . VAL B 1 132 ? 25.574 77.665 105.762 1.00 23.27 129 VAL B O 1
ATOM 4643 N N . ILE B 1 133 ? 24.170 77.643 103.982 1.00 22.63 130 ILE B N 1
ATOM 4644 C CA . ILE B 1 133 ? 23.240 78.604 104.586 1.00 22.75 130 ILE B CA 1
ATOM 4645 C C . ILE B 1 133 ? 21.920 77.836 104.647 1.00 22.86 130 ILE B C 1
ATOM 4646 O O . ILE B 1 133 ? 21.415 77.403 103.602 1.00 23.22 130 ILE B O 1
ATOM 4651 N N . SER B 1 134 ? 21.420 77.604 105.855 1.00 23.58 131 SER B N 1
ATOM 4652 C CA . SER B 1 134 ? 20.285 76.685 106.074 1.00 24.83 131 SER B CA 1
ATOM 4653 C C . SER B 1 134 ? 19.099 77.307 106.725 1.00 25.32 131 SER B C 1
ATOM 4654 O O . SER B 1 134 ? 19.224 78.309 107.372 1.00 28.08 131 SER B O 1
ATOM 4657 N N . PRO B 1 135 ? 17.905 76.684 106.560 1.00 27.79 132 PRO B N 1
ATOM 4658 C CA . PRO B 1 135 ? 16.666 77.317 106.980 1.00 26.90 132 PRO B CA 1
ATOM 4659 C C . PRO B 1 135 ? 16.184 76.936 108.386 1.00 27.01 132 PRO B C 1
ATOM 4660 O O . PRO B 1 135 ? 16.698 76.028 109.005 1.00 25.00 132 PRO B O 1
ATOM 4664 N N . TRP B 1 136 ? 15.158 77.624 108.862 1.00 26.11 133 TRP B N 1
ATOM 4665 C CA . TRP B 1 136 ? 14.710 77.461 110.233 1.00 26.96 133 TRP B CA 1
ATOM 4666 C C . TRP B 1 136 ? 13.701 76.315 110.453 1.00 27.61 133 TRP B C 1
ATOM 4667 O O . TRP B 1 136 ? 13.403 76.000 111.594 1.00 28.40 133 TRP B O 1
ATOM 4678 N N . ASN B 1 137 ? 13.134 75.730 109.385 1.00 27.12 134 ASN B N 1
ATOM 4679 C CA . ASN B 1 137 ? 11.995 74.840 109.554 1.00 27.84 134 ASN B CA 1
ATOM 4680 C C . ASN B 1 137 ? 12.357 73.424 110.015 1.00 30.11 134 ASN B C 1
ATOM 4681 O O . ASN B 1 137 ? 11.580 72.815 110.760 1.00 32.13 134 ASN B O 1
ATOM 4686 N N . PHE B 1 138 ? 13.489 72.889 109.541 1.00 28.42 135 PHE B N 1
ATOM 4687 C CA . PHE B 1 138 ? 14.112 71.680 110.077 1.00 29.65 135 PHE B CA 1
ATOM 4688 C C . PHE B 1 138 ? 15.572 72.060 110.351 1.00 29.16 135 PHE B C 1
ATOM 4689 O O . PHE B 1 138 ? 16.453 71.806 109.545 1.00 28.97 135 PHE B O 1
ATOM 4697 N N . PRO B 1 139 ? 15.813 72.755 111.453 1.00 29.15 136 PRO B N 1
ATOM 4698 C CA . PRO B 1 139 ? 17.089 73.411 111.673 1.00 28.85 136 PRO B CA 1
ATOM 4699 C C . PRO B 1 139 ? 18.244 72.428 111.573 1.00 30.20 136 PRO B C 1
ATOM 4700 O O . PRO B 1 139 ? 19.295 72.724 110.971 1.00 31.21 136 PRO B O 1
ATOM 4704 N N . LEU B 1 140 ? 18.091 71.286 112.234 1.00 30.21 137 LEU B N 1
ATOM 4705 C CA . LEU B 1 140 ? 19.187 70.347 112.350 1.00 28.86 137 LEU B CA 1
ATOM 4706 C C . LEU B 1 140 ? 19.407 69.626 111.039 1.00 28.88 137 LEU B C 1
ATOM 4707 O O . LEU B 1 140 ? 20.519 69.651 110.496 1.00 26.28 137 LEU B O 1
ATOM 4712 N N . THR B 1 141 ? 18.393 68.920 110.561 1.00 27.02 138 THR B N 1
ATOM 4713 C CA . THR B 1 141 ? 18.623 68.116 109.368 1.00 27.68 138 THR B CA 1
ATOM 4714 C C . THR B 1 141 ? 19.022 68.929 108.178 1.00 27.48 138 THR B C 1
ATOM 4715 O O . THR B 1 141 ? 19.897 68.507 107.423 1.00 27.26 138 THR B O 1
ATOM 4719 N N . LEU B 1 142 ? 18.420 70.088 107.977 1.00 26.64 139 LEU B N 1
ATOM 4720 C CA . LEU B 1 142 ? 18.794 70.884 106.814 1.00 27.57 139 LEU B CA 1
ATOM 4721 C C . LEU B 1 142 ? 20.092 71.656 106.962 1.00 26.10 139 LEU B C 1
ATOM 4722 O O . LEU B 1 142 ? 20.663 72.051 105.977 1.00 26.05 139 LEU B O 1
ATOM 4727 N N . SER B 1 143 ? 20.610 71.830 108.156 1.00 25.99 140 SER B N 1
ATOM 4728 C CA . SER B 1 143 ? 21.962 72.408 108.294 1.00 24.85 140 SER B CA 1
ATOM 4729 C C . SER B 1 143 ? 22.995 71.314 108.026 1.00 26.38 140 SER B C 1
ATOM 4730 O O . SER B 1 143 ? 24.131 71.652 107.755 1.00 26.46 140 SER B O 1
ATOM 4741 N N . ILE B 1 145 ? 22.459 68.283 106.044 1.00 26.17 142 ILE B N 1
ATOM 4742 C CA . ILE B 1 145 ? 22.165 67.399 104.906 1.00 26.59 142 ILE B CA 1
ATOM 4743 C C . ILE B 1 145 ? 23.263 67.429 103.831 1.00 26.77 142 ILE B C 1
ATOM 4744 O O . ILE B 1 145 ? 23.634 66.383 103.299 1.00 25.14 142 ILE B O 1
ATOM 4749 N N . ASP B 1 146 ? 23.793 68.611 103.546 1.00 24.86 143 ASP B N 1
ATOM 4750 C CA . ASP B 1 146 ? 24.965 68.786 102.662 1.00 25.15 143 ASP B CA 1
ATOM 4751 C C . ASP B 1 146 ? 26.307 68.759 103.449 1.00 23.91 143 ASP B C 1
ATOM 4752 O O . ASP B 1 146 ? 27.281 68.278 102.932 1.00 24.37 143 ASP B O 1
ATOM 4757 N N . THR B 1 147 ? 26.313 69.186 104.707 1.00 22.62 144 THR B N 1
ATOM 4758 C CA . THR B 1 147 ? 27.576 69.327 105.475 1.00 22.02 144 THR B CA 1
ATOM 4759 C C . THR B 1 147 ? 28.272 67.970 105.637 1.00 23.00 144 THR B C 1
ATOM 4760 O O . THR B 1 147 ? 29.487 67.859 105.493 1.00 21.91 144 THR B O 1
ATOM 4764 N N . ILE B 1 148 ? 27.492 66.938 105.950 1.00 22.47 145 ILE B N 1
ATOM 4765 C CA . ILE B 1 148 ? 28.045 65.621 106.219 1.00 23.76 145 ILE B CA 1
ATOM 4766 C C . ILE B 1 148 ? 28.778 65.064 104.993 1.00 22.56 145 ILE B C 1
ATOM 4767 O O . ILE B 1 148 ? 29.942 64.722 105.092 1.00 23.65 145 ILE B O 1
ATOM 4772 N N . PRO B 1 149 ? 28.122 64.994 103.820 1.00 23.00 146 PRO B N 1
ATOM 4773 C CA . PRO B 1 149 ? 28.905 64.471 102.706 1.00 22.86 146 PRO B CA 1
ATOM 4774 C C . PRO B 1 149 ? 30.091 65.339 102.293 1.00 21.39 146 PRO B C 1
ATOM 4775 O O . PRO B 1 149 ? 31.130 64.799 101.890 1.00 22.16 146 PRO B O 1
ATOM 4779 N N . ALA B 1 150 ? 29.955 66.647 102.373 1.00 20.75 147 ALA B N 1
ATOM 4780 C CA . ALA B 1 150 ? 31.091 67.546 102.080 1.00 19.91 147 ALA B CA 1
ATOM 4781 C C . ALA B 1 150 ? 32.267 67.311 102.984 1.00 20.41 147 ALA B C 1
ATOM 4782 O O . ALA B 1 150 ? 33.427 67.267 102.519 1.00 20.70 147 ALA B O 1
ATOM 4784 N N . LEU B 1 151 ? 32.000 67.137 104.285 1.00 21.13 148 LEU B N 1
ATOM 4785 C CA . LEU B 1 151 ? 33.060 66.808 105.217 1.00 21.10 148 LEU B CA 1
ATOM 4786 C C . LEU B 1 151 ? 33.765 65.505 104.856 1.00 23.25 148 LEU B C 1
ATOM 4787 O O . LEU B 1 151 ? 35.015 65.422 104.908 1.00 23.35 148 LEU B O 1
ATOM 4792 N N . LEU B 1 152 ? 32.997 64.477 104.511 1.00 23.38 149 LEU B N 1
ATOM 4793 C CA . LEU B 1 152 ? 33.596 63.183 104.136 1.00 25.07 149 LEU B CA 1
ATOM 4794 C C . LEU B 1 152 ? 34.384 63.230 102.849 1.00 23.05 149 LEU B C 1
ATOM 4795 O O . LEU B 1 152 ? 35.351 62.487 102.686 1.00 24.38 149 LEU B O 1
ATOM 4800 N N . ALA B 1 153 ? 33.998 64.125 101.959 1.00 22.23 150 ALA B N 1
ATOM 4801 C CA . ALA B 1 153 ? 34.688 64.318 100.726 1.00 22.38 150 ALA B CA 1
ATOM 4802 C C . ALA B 1 153 ? 36.039 64.964 100.983 1.00 22.86 150 ALA B C 1
ATOM 4803 O O . ALA B 1 153 ? 36.890 64.953 100.087 1.00 23.62 150 ALA B O 1
ATOM 4805 N N . GLY B 1 154 ? 36.249 65.482 102.191 1.00 21.62 151 GLY B N 1
ATOM 4806 C CA . GLY B 1 154 ? 37.505 66.239 102.517 1.00 22.60 151 GLY B CA 1
ATOM 4807 C C . GLY B 1 154 ? 37.424 67.751 102.562 1.00 21.87 151 GLY B C 1
ATOM 4808 O O . GLY B 1 154 ? 38.453 68.415 102.668 1.00 24.18 151 GLY B O 1
ATOM 4809 N N . CYS B 1 155 ? 36.239 68.312 102.394 1.00 20.34 152 CYS B N 1
ATOM 4810 C CA . CYS B 1 155 ? 36.026 69.753 102.492 1.00 21.53 152 CYS B CA 1
ATOM 4811 C C . CYS B 1 155 ? 35.999 70.217 103.970 1.00 21.34 152 CYS B C 1
ATOM 4812 O O . CYS B 1 155 ? 35.616 69.463 104.841 1.00 22.64 152 CYS B O 1
ATOM 4815 N N . ALA B 1 156 ? 36.346 71.480 104.202 1.00 20.36 153 ALA B N 1
ATOM 4816 C CA . ALA B 1 156 ? 35.972 72.157 105.397 1.00 21.33 153 ALA B CA 1
ATOM 4817 C C . ALA B 1 156 ? 34.639 72.818 105.071 1.00 21.33 153 ALA B C 1
ATOM 4818 O O . ALA B 1 156 ? 34.371 73.134 103.916 1.00 20.85 153 ALA B O 1
ATOM 4820 N N . VAL B 1 157 ? 33.787 72.957 106.085 1.00 22.05 154 VAL B N 1
ATOM 4821 C CA . VAL B 1 157 ? 32.450 73.501 105.898 1.00 21.00 154 VAL B CA 1
ATOM 4822 C C . VAL B 1 157 ? 32.187 74.542 106.948 1.00 21.28 154 VAL B C 1
ATOM 4823 O O . VAL B 1 157 ? 32.359 74.306 108.160 1.00 22.34 154 VAL B O 1
ATOM 4827 N N . VAL B 1 158 ? 31.748 75.701 106.499 1.00 22.34 155 VAL B N 1
ATOM 4828 C CA . VAL B 1 158 ? 31.257 76.739 107.387 1.00 23.36 155 VAL B CA 1
ATOM 4829 C C . VAL B 1 158 ? 29.745 76.737 107.280 1.00 23.47 155 VAL B C 1
ATOM 4830 O O . VAL B 1 158 ? 29.181 76.960 106.193 1.00 23.40 155 VAL B O 1
ATOM 4834 N N . VAL B 1 159 ? 29.093 76.506 108.409 1.00 24.33 156 VAL B N 1
ATOM 4835 C CA . VAL B 1 159 ? 27.610 76.420 108.506 1.00 24.62 156 VAL B CA 1
ATOM 4836 C C . VAL B 1 159 ? 26.978 77.629 109.179 1.00 25.77 156 VAL B C 1
ATOM 4837 O O . VAL B 1 159 ? 27.314 77.962 110.345 1.00 26.80 156 VAL B O 1
ATOM 4841 N N . LYS B 1 160 ? 26.104 78.310 108.444 1.00 24.44 157 LYS B N 1
ATOM 4842 C CA . LYS B 1 160 ? 25.355 79.461 108.983 1.00 26.13 157 LYS B CA 1
ATOM 4843 C C . LYS B 1 160 ? 23.850 79.180 108.987 1.00 26.65 157 LYS B C 1
ATOM 4844 O O . LYS B 1 160 ? 23.179 79.366 107.990 1.00 27.13 157 LYS B O 1
ATOM 4850 N N . PRO B 1 161 ? 23.342 78.669 110.106 1.00 27.56 158 PRO B N 1
ATOM 4851 C CA . PRO B 1 161 ? 21.906 78.379 110.195 1.00 30.19 158 PRO B CA 1
ATOM 4852 C C . PRO B 1 161 ? 21.132 79.689 110.339 1.00 28.26 158 PRO B C 1
ATOM 4853 O O . PRO B 1 161 ? 21.725 80.751 110.528 1.00 24.61 158 PRO B O 1
ATOM 4857 N N . SER B 1 162 ? 19.826 79.595 110.253 1.00 28.64 159 SER B N 1
ATOM 4858 C CA . SER B 1 162 ? 18.985 80.776 110.307 1.00 29.78 159 SER B CA 1
ATOM 4859 C C . SER B 1 162 ? 19.026 81.407 111.707 1.00 31.05 159 SER B C 1
ATOM 4860 O O . SER B 1 162 ? 18.959 80.726 112.714 1.00 30.99 159 SER B O 1
ATOM 4863 N N . GLU B 1 163 ? 19.111 82.724 111.738 1.00 31.36 160 GLU B N 1
ATOM 4864 C CA . GLU B 1 163 ? 18.954 83.488 112.952 1.00 31.81 160 GLU B CA 1
ATOM 4865 C C . GLU B 1 163 ? 17.618 83.168 113.683 1.00 32.05 160 GLU B C 1
ATOM 4866 O O . GLU B 1 163 ? 17.505 83.373 114.882 1.00 31.94 160 GLU B O 1
ATOM 4872 N N . ILE B 1 164 ? 16.651 82.607 112.961 1.00 30.37 161 ILE B N 1
ATOM 4873 C CA . ILE B 1 164 ? 15.334 82.279 113.521 1.00 31.08 161 ILE B CA 1
ATOM 4874 C C . ILE B 1 164 ? 15.382 81.014 114.396 1.00 31.43 161 ILE B C 1
ATOM 4875 O O . ILE B 1 164 ? 14.592 80.875 115.310 1.00 32.50 161 ILE B O 1
ATOM 4880 N N . ALA B 1 165 ? 16.321 80.104 114.145 1.00 31.05 162 ALA B N 1
ATOM 4881 C CA . ALA B 1 165 ? 16.375 78.858 114.915 1.00 32.10 162 ALA B CA 1
ATOM 4882 C C . ALA B 1 165 ? 17.804 78.386 115.014 1.00 31.00 162 ALA B C 1
ATOM 4883 O O . ALA B 1 165 ? 18.186 77.432 114.336 1.00 31.37 162 ALA B O 1
ATOM 4885 N N . PRO B 1 166 ? 18.597 79.055 115.860 1.00 31.67 163 PRO B N 1
ATOM 4886 C CA . PRO B 1 166 ? 20.043 78.864 115.999 1.00 31.79 163 PRO B CA 1
ATOM 4887 C C . PRO B 1 166 ? 20.526 78.072 117.229 1.00 32.96 163 PRO B C 1
ATOM 4888 O O . PRO B 1 166 ? 21.741 77.816 117.358 1.00 31.14 163 PRO B O 1
ATOM 4892 N N . ARG B 1 167 ? 19.604 77.640 118.090 1.00 33.77 164 ARG B N 1
ATOM 4893 C CA . ARG B 1 167 ? 19.982 77.101 119.406 1.00 34.11 164 ARG B CA 1
ATOM 4894 C C . ARG B 1 167 ? 20.626 75.708 119.366 1.00 33.18 164 ARG B C 1
ATOM 4895 O O . ARG B 1 167 ? 21.446 75.363 120.243 1.00 32.53 164 ARG B O 1
ATOM 4903 N N . PHE B 1 168 ? 20.230 74.922 118.376 1.00 32.13 165 PHE B N 1
ATOM 4904 C CA . PHE B 1 168 ? 20.691 73.530 118.207 1.00 31.83 165 PHE B CA 1
ATOM 4905 C C . PHE B 1 168 ? 22.213 73.406 117.985 1.00 33.39 165 PHE B C 1
ATOM 4906 O O . PHE B 1 168 ? 22.823 72.357 118.194 1.00 32.59 165 PHE B O 1
ATOM 4914 N N . VAL B 1 169 ? 22.821 74.503 117.585 1.00 34.52 166 VAL B N 1
ATOM 4915 C CA . VAL B 1 169 ? 24.267 74.579 117.372 1.00 34.60 166 VAL B CA 1
ATOM 4916 C C . VAL B 1 169 ? 25.051 74.339 118.695 1.00 34.15 166 VAL B C 1
ATOM 4917 O O . VAL B 1 169 ? 26.106 73.682 118.693 1.00 31.18 166 VAL B O 1
ATOM 4921 N N . ALA B 1 170 ? 24.536 74.824 119.819 1.00 32.96 167 ALA B N 1
ATOM 4922 C CA . ALA B 1 170 ? 25.322 74.772 121.069 1.00 33.96 167 ALA B CA 1
ATOM 4923 C C . ALA B 1 170 ? 25.705 73.314 121.389 1.00 32.05 167 ALA B C 1
ATOM 4924 O O . ALA B 1 170 ? 26.874 73.012 121.598 1.00 30.13 167 ALA B O 1
ATOM 4926 N N . PRO B 1 171 ? 24.721 72.410 121.439 1.00 31.53 168 PRO B N 1
ATOM 4927 C CA . PRO B 1 171 ? 25.119 71.039 121.745 1.00 31.18 168 PRO B CA 1
ATOM 4928 C C . PRO B 1 171 ? 26.018 70.395 120.696 1.00 29.44 168 PRO B C 1
ATOM 4929 O O . PRO B 1 171 ? 26.840 69.576 121.072 1.00 27.17 168 PRO B O 1
ATOM 4933 N N . LEU B 1 172 ? 25.863 70.730 119.402 1.00 27.47 169 LEU B N 1
ATOM 4934 C CA . LEU B 1 172 ? 26.775 70.214 118.410 1.00 28.13 169 LEU B CA 1
ATOM 4935 C C . LEU B 1 172 ? 28.197 70.721 118.654 1.00 28.89 169 LEU B C 1
ATOM 4936 O O . LEU B 1 172 ? 29.175 69.955 118.503 1.00 28.89 169 LEU B O 1
ATOM 4941 N N . LEU B 1 173 ? 28.315 71.980 119.031 1.00 28.72 170 LEU B N 1
ATOM 4942 C CA . LEU B 1 173 ? 29.618 72.542 119.358 1.00 32.38 170 LEU B CA 1
ATOM 4943 C C . LEU B 1 173 ? 30.233 71.887 120.580 1.00 32.29 170 LEU B C 1
ATOM 4944 O O . LEU B 1 173 ? 31.417 71.635 120.575 1.00 28.68 170 LEU B O 1
ATOM 4957 N N . ALA B 1 175 ? 29.723 68.830 121.515 1.00 32.03 172 ALA B N 1
ATOM 4958 C CA . ALA B 1 175 ? 30.122 67.503 121.062 1.00 32.16 172 ALA B CA 1
ATOM 4959 C C . ALA B 1 175 ? 31.418 67.573 120.251 1.00 29.83 172 ALA B C 1
ATOM 4960 O O . ALA B 1 175 ? 32.225 66.654 120.330 1.00 30.52 172 ALA B O 1
ATOM 4962 N N . LEU B 1 176 ? 31.622 68.648 119.502 1.00 28.18 173 LEU B N 1
ATOM 4963 C CA . LEU B 1 176 ? 32.885 68.873 118.771 1.00 29.02 173 LEU B CA 1
ATOM 4964 C C . LEU B 1 176 ? 34.136 68.969 119.657 1.00 30.22 173 LEU B C 1
ATOM 4965 O O . LEU B 1 176 ? 35.241 68.701 119.177 1.00 29.28 173 LEU B O 1
ATOM 4970 N N . ASN B 1 177 ? 33.963 69.316 120.930 1.00 32.90 174 ASN B N 1
ATOM 4971 C CA . ASN B 1 177 ? 35.067 69.487 121.866 1.00 35.49 174 ASN B CA 1
ATOM 4972 C C . ASN B 1 177 ? 35.771 68.123 122.150 1.00 38.46 174 ASN B C 1
ATOM 4973 O O . ASN B 1 177 ? 36.908 68.097 122.588 1.00 38.83 174 ASN B O 1
ATOM 4978 N N . THR B 1 178 ? 35.100 67.016 121.852 1.00 35.22 175 THR B N 1
ATOM 4979 C CA . THR B 1 178 ? 35.610 65.620 121.910 1.00 36.24 175 THR B CA 1
ATOM 4980 C C . THR B 1 178 ? 36.349 65.227 120.654 1.00 33.84 175 THR B C 1
ATOM 4981 O O . THR B 1 178 ? 37.007 64.203 120.632 1.00 32.77 175 THR B O 1
ATOM 4985 N N . VAL B 1 179 ? 36.275 66.028 119.591 1.00 32.88 176 VAL B N 1
ATOM 4986 C CA . VAL B 1 179 ? 36.808 65.608 118.324 1.00 32.82 176 VAL B CA 1
ATOM 4987 C C . VAL B 1 179 ? 37.650 66.716 117.625 1.00 32.02 176 VAL B C 1
ATOM 4988 O O . VAL B 1 179 ? 37.221 67.388 116.698 1.00 31.63 176 VAL B O 1
ATOM 4992 N N . PRO B 1 180 ? 38.873 66.899 118.095 1.00 33.92 177 PRO B N 1
ATOM 4993 C CA . PRO B 1 180 ? 39.750 67.979 117.629 1.00 36.33 177 PRO B CA 1
ATOM 4994 C C . PRO B 1 180 ? 40.034 68.018 116.125 1.00 34.87 177 PRO B C 1
ATOM 4995 O O . PRO B 1 180 ? 40.069 69.112 115.562 1.00 34.29 177 PRO B O 1
ATOM 4999 N N . GLU B 1 181 ? 40.159 66.854 115.465 1.00 35.42 178 GLU B N 1
ATOM 5000 C CA . GLU B 1 181 ? 40.380 66.843 114.000 1.00 34.20 178 GLU B CA 1
ATOM 5001 C C . GLU B 1 181 ? 39.219 67.476 113.261 1.00 32.54 178 GLU B C 1
ATOM 5002 O O . GLU B 1 181 ? 39.415 68.131 112.241 1.00 33.31 178 GLU B O 1
ATOM 5008 N N . LEU B 1 182 ? 38.003 67.270 113.762 1.00 30.00 179 LEU B N 1
ATOM 5009 C CA . LEU B 1 182 ? 36.800 67.805 113.097 1.00 30.15 179 LEU B CA 1
ATOM 5010 C C . LEU B 1 182 ? 36.501 69.240 113.459 1.00 29.45 179 LEU B C 1
ATOM 5011 O O . LEU B 1 182 ? 36.059 70.017 112.632 1.00 29.23 179 LEU B O 1
ATOM 5016 N N . ARG B 1 183 ? 36.765 69.583 114.699 1.00 32.21 180 ARG B N 1
ATOM 5017 C CA . ARG B 1 183 ? 36.460 70.877 115.209 1.00 35.52 180 ARG B CA 1
ATOM 5018 C C . ARG B 1 183 ? 37.198 72.012 114.487 1.00 35.08 180 ARG B C 1
ATOM 5019 O O . ARG B 1 183 ? 36.693 73.133 114.479 1.00 37.64 180 ARG B O 1
ATOM 5027 N N . ASP B 1 184 ? 38.352 71.755 113.881 1.00 32.59 181 ASP B N 1
ATOM 5028 C CA . ASP B 1 184 ? 39.007 72.786 113.025 1.00 31.88 181 ASP B CA 1
ATOM 5029 C C . ASP B 1 184 ? 38.419 72.941 111.592 1.00 27.66 181 ASP B C 1
ATOM 5030 O O . ASP B 1 184 ? 38.667 73.921 110.930 1.00 26.69 181 ASP B O 1
ATOM 5035 N N . VAL B 1 185 ? 37.636 71.982 111.109 1.00 26.19 182 VAL B N 1
ATOM 5036 C CA . VAL B 1 185 ? 37.115 72.083 109.772 1.00 23.77 182 VAL B CA 1
ATOM 5037 C C . VAL B 1 185 ? 35.612 72.216 109.625 1.00 25.36 182 VAL B C 1
ATOM 5038 O O . VAL B 1 185 ? 35.153 72.542 108.532 1.00 26.68 182 VAL B O 1
ATOM 5042 N N . LEU B 1 186 ? 34.857 71.926 110.684 1.00 24.02 183 LEU B N 1
ATOM 5043 C CA . LEU B 1 186 ? 33.429 72.167 110.730 1.00 23.96 183 LEU B CA 1
ATOM 5044 C C . LEU B 1 186 ? 33.207 73.360 111.599 1.00 24.50 183 LEU B C 1
ATOM 5045 O O . LEU B 1 186 ? 33.399 73.283 112.855 1.00 24.86 183 LEU B O 1
ATOM 5050 N N . ILE B 1 187 ? 32.863 74.475 110.955 1.00 23.53 184 ILE B N 1
ATOM 5051 C CA . ILE B 1 187 ? 32.778 75.761 111.624 1.00 25.55 184 ILE B CA 1
ATOM 5052 C C . ILE B 1 187 ? 31.340 76.221 111.688 1.00 25.50 184 ILE B C 1
ATOM 5053 O O . ILE B 1 187 ? 30.715 76.307 110.664 1.00 25.77 184 ILE B O 1
ATOM 5058 N N . PHE B 1 188 ? 30.823 76.519 112.870 1.00 25.97 185 PHE B N 1
ATOM 5059 C CA . PHE B 1 188 ? 29.461 77.066 112.994 1.00 28.30 185 PHE B CA 1
ATOM 5060 C C . PHE B 1 188 ? 29.521 78.558 113.229 1.00 31.28 185 PHE B C 1
ATOM 5061 O O . PHE B 1 188 ? 30.263 79.030 114.123 1.00 30.77 185 PHE B O 1
ATOM 5069 N N . VAL B 1 189 ? 28.839 79.315 112.385 1.00 32.77 186 VAL B N 1
ATOM 5070 C CA . VAL B 1 189 ? 28.742 80.746 112.569 1.00 35.07 186 VAL B CA 1
ATOM 5071 C C . VAL B 1 189 ? 27.270 81.161 112.700 1.00 34.01 186 VAL B C 1
ATOM 5072 O O . VAL B 1 189 ? 26.351 80.574 112.092 1.00 33.59 186 VAL B O 1
ATOM 5076 N N . GLU B 1 190 ? 27.048 82.136 113.561 1.00 33.53 187 GLU B N 1
ATOM 5077 C CA . GLU B 1 190 ? 25.704 82.631 113.842 1.00 33.40 187 GLU B CA 1
ATOM 5078 C C . GLU B 1 190 ? 25.521 83.917 113.059 1.00 33.05 187 GLU B C 1
ATOM 5079 O O . GLU B 1 190 ? 26.468 84.667 112.840 1.00 32.73 187 GLU B O 1
ATOM 5085 N N . GLY B 1 191 ? 24.293 84.193 112.653 1.00 33.95 188 GLY B N 1
ATOM 5086 C CA . GLY B 1 191 ? 23.956 85.496 112.100 1.00 32.91 188 GLY B CA 1
ATOM 5087 C C . GLY B 1 191 ? 22.745 85.412 111.197 1.00 33.03 188 GLY B C 1
ATOM 5088 O O . GLY B 1 191 ? 22.244 84.322 110.943 1.00 32.06 188 GLY B O 1
ATOM 5089 N N . GLY B 1 192 ? 22.281 86.583 110.738 1.00 33.63 189 GLY B N 1
ATOM 5090 C CA . GLY B 1 192 ? 21.161 86.704 109.810 1.00 33.90 189 GLY B CA 1
ATOM 5091 C C . GLY B 1 192 ? 21.619 86.748 108.379 1.00 33.55 189 GLY B C 1
ATOM 5092 O O . GLY B 1 192 ? 22.699 86.225 108.032 1.00 31.67 189 GLY B O 1
ATOM 5093 N N . GLY B 1 193 ? 20.781 87.356 107.536 1.00 32.33 190 GLY B N 1
ATOM 5094 C CA . GLY B 1 193 ? 21.015 87.436 106.104 1.00 32.07 190 GLY B CA 1
ATOM 5095 C C . GLY B 1 193 ? 22.345 88.088 105.746 1.00 34.20 190 GLY B C 1
ATOM 5096 O O . GLY B 1 193 ? 23.035 87.669 104.809 1.00 32.06 190 GLY B O 1
ATOM 5097 N N . GLU B 1 194 ? 22.692 89.151 106.457 1.00 33.68 191 GLU B N 1
ATOM 5098 C CA . GLU B 1 194 ? 23.922 89.875 106.142 1.00 36.33 191 GLU B CA 1
ATOM 5099 C C . GLU B 1 194 ? 25.140 88.976 106.372 1.00 32.03 191 GLU B C 1
ATOM 5100 O O . GLU B 1 194 ? 26.098 88.981 105.598 1.00 31.99 191 GLU B O 1
ATOM 5106 N N . THR B 1 195 ? 25.119 88.195 107.440 1.00 32.09 192 THR B N 1
ATOM 5107 C CA . THR B 1 195 ? 26.255 87.270 107.694 1.00 30.40 192 THR B CA 1
ATOM 5108 C C . THR B 1 195 ? 26.317 86.254 106.575 1.00 29.32 192 THR B C 1
ATOM 5109 O O . THR B 1 195 ? 27.387 85.947 106.083 1.00 30.46 192 THR B O 1
ATOM 5113 N N . GLY B 1 196 ? 25.163 85.769 106.112 1.00 28.24 193 GLY B N 1
ATOM 5114 C CA . GLY B 1 196 ? 25.129 84.860 104.979 1.00 28.05 193 GLY B CA 1
ATOM 5115 C C . GLY B 1 196 ? 25.735 85.432 103.715 1.00 28.67 193 GLY B C 1
ATOM 5116 O O . GLY B 1 196 ? 26.552 84.785 103.035 1.00 26.68 193 GLY B O 1
ATOM 5117 N N . ALA B 1 197 ? 25.337 86.666 103.382 1.00 29.86 194 ALA B N 1
ATOM 5118 C CA . ALA B 1 197 ? 25.887 87.335 102.210 1.00 30.40 194 ALA B CA 1
ATOM 5119 C C . ALA B 1 197 ? 27.391 87.470 102.337 1.00 30.19 194 ALA B C 1
ATOM 5120 O O . ALA B 1 197 ? 28.091 87.244 101.386 1.00 31.18 194 ALA B O 1
ATOM 5122 N N . ASN B 1 198 ? 27.896 87.853 103.498 1.00 32.30 195 ASN B N 1
ATOM 5123 C CA . ASN B 1 198 ? 29.369 87.980 103.675 1.00 32.40 195 ASN B CA 1
ATOM 5124 C C . ASN B 1 198 ? 30.104 86.631 103.521 1.00 30.15 195 ASN B C 1
ATOM 5125 O O . ASN B 1 198 ? 31.195 86.558 102.925 1.00 27.76 195 ASN B O 1
ATOM 5130 N N . LEU B 1 199 ? 29.498 85.567 104.061 1.00 29.07 196 LEU B N 1
ATOM 5131 C CA . LEU B 1 199 ? 30.052 84.215 103.937 1.00 28.78 196 LEU B CA 1
ATOM 5132 C C . LEU B 1 199 ? 30.306 83.830 102.515 1.00 29.50 196 LEU B C 1
ATOM 5133 O O . LEU B 1 199 ? 31.332 83.220 102.204 1.00 27.85 196 LEU B O 1
ATOM 5138 N N . ILE B 1 200 ? 29.380 84.191 101.630 1.00 28.76 197 ILE B N 1
ATOM 5139 C CA . ILE B 1 200 ? 29.479 83.782 100.231 1.00 29.26 197 ILE B CA 1
ATOM 5140 C C . ILE B 1 200 ? 30.765 84.323 99.577 1.00 29.67 197 ILE B C 1
ATOM 5141 O O . ILE B 1 200 ? 31.343 83.674 98.699 1.00 27.83 197 ILE B O 1
ATOM 5146 N N . ASN B 1 201 ? 31.241 85.478 100.039 1.00 29.18 198 ASN B N 1
ATOM 5147 C CA . ASN B 1 201 ? 32.474 86.036 99.547 1.00 29.63 198 ASN B CA 1
ATOM 5148 C C . ASN B 1 201 ? 33.712 85.288 99.934 1.00 30.40 198 ASN B C 1
ATOM 5149 O O . ASN B 1 201 ? 34.740 85.550 99.340 1.00 28.70 198 ASN B O 1
ATOM 5154 N N . TYR B 1 202 ? 33.621 84.344 100.859 1.00 27.07 199 TYR B N 1
ATOM 5155 C CA . TYR B 1 202 ? 34.830 83.692 101.337 1.00 28.98 199 TYR B CA 1
ATOM 5156 C C . TYR B 1 202 ? 34.952 82.250 100.967 1.00 26.48 199 TYR B C 1
ATOM 5157 O O . TYR B 1 202 ? 36.034 81.699 101.129 1.00 27.03 199 TYR B O 1
ATOM 5166 N N . VAL B 1 203 ? 33.886 81.637 100.424 1.00 23.64 200 VAL B N 1
ATOM 5167 C CA . VAL B 1 203 ? 33.901 80.192 100.163 1.00 23.39 200 VAL B CA 1
ATOM 5168 C C . VAL B 1 203 ? 34.159 79.804 98.716 1.00 22.97 200 VAL B C 1
ATOM 5169 O O . VAL B 1 203 ? 34.113 80.645 97.848 1.00 22.26 200 VAL B O 1
ATOM 5173 N N . ASP B 1 204 ? 34.449 78.514 98.466 1.00 23.17 201 ASP B N 1
ATOM 5174 C CA . ASP B 1 204 ? 34.631 77.973 97.123 1.00 21.73 201 ASP B CA 1
ATOM 5175 C C . ASP B 1 204 ? 33.368 77.348 96.517 1.00 20.77 201 ASP B C 1
ATOM 5176 O O . ASP B 1 204 ? 33.373 77.053 95.343 1.00 21.96 201 ASP B O 1
ATOM 5181 N N . PHE B 1 205 ? 32.293 77.252 97.286 1.00 21.25 202 PHE B N 1
ATOM 5182 C CA . PHE B 1 205 ? 31.091 76.477 96.924 1.00 22.04 202 PHE B CA 1
ATOM 5183 C C . PHE B 1 205 ? 30.002 76.881 97.915 1.00 21.76 202 PHE B C 1
ATOM 5184 O O . PHE B 1 205 ? 30.269 76.984 99.131 1.00 20.11 202 PHE B O 1
ATOM 5192 N N . VAL B 1 206 ? 28.831 77.258 97.427 1.00 21.56 203 VAL B N 1
ATOM 5193 C CA . VAL B 1 206 ? 27.771 77.654 98.356 1.00 22.53 203 VAL B CA 1
ATOM 5194 C C . VAL B 1 206 ? 26.574 76.733 98.226 1.00 22.94 203 VAL B C 1
ATOM 5195 O O . VAL B 1 206 ? 26.140 76.432 97.094 1.00 22.10 203 VAL B O 1
ATOM 5199 N N . CYS B 1 207 ? 26.064 76.243 99.358 1.00 21.91 204 CYS B N 1
ATOM 5200 C CA . CYS B 1 207 ? 24.761 75.528 99.354 1.00 23.35 204 CYS B CA 1
ATOM 5201 C C . CYS B 1 207 ? 23.776 76.438 100.061 1.00 23.13 204 CYS B C 1
ATOM 5202 O O . CYS B 1 207 ? 24.032 76.900 101.183 1.00 23.75 204 CYS B O 1
ATOM 5205 N N . PHE B 1 208 ? 22.653 76.715 99.411 1.00 23.34 205 PHE B N 1
ATOM 5206 C CA . PHE B 1 208 ? 21.651 77.564 99.987 1.00 25.54 205 PHE B CA 1
ATOM 5207 C C . PHE B 1 208 ? 20.256 76.914 99.898 1.00 26.03 205 PHE B C 1
ATOM 5208 O O . PHE B 1 208 ? 19.891 76.386 98.863 1.00 26.43 205 PHE B O 1
ATOM 5216 N N . THR B 1 209 ? 19.525 76.905 101.001 1.00 26.46 206 THR B N 1
ATOM 5217 C CA . THR B 1 209 ? 18.137 76.410 101.025 1.00 29.01 206 THR B CA 1
ATOM 5218 C C . THR B 1 209 ? 17.292 77.503 101.615 1.00 29.19 206 THR B C 1
ATOM 5219 O O . THR B 1 209 ? 17.608 77.987 102.684 1.00 28.22 206 THR B O 1
ATOM 5223 N N . GLY B 1 210 ? 16.207 77.885 100.934 1.00 30.23 207 GLY B N 1
ATOM 5224 C CA . GLY B 1 210 ? 15.419 79.000 101.370 1.00 30.25 207 GLY B CA 1
ATOM 5225 C C . GLY B 1 210 ? 14.454 79.463 100.315 1.00 32.75 207 GLY B C 1
ATOM 5226 O O . GLY B 1 210 ? 14.091 78.711 99.428 1.00 32.30 207 GLY B O 1
ATOM 5227 N N . SER B 1 211 ? 14.064 80.725 100.413 1.00 33.73 208 SER B N 1
ATOM 5228 C CA . SER B 1 211 ? 12.981 81.261 99.586 1.00 34.06 208 SER B CA 1
ATOM 5229 C C . SER B 1 211 ? 13.498 81.411 98.188 1.00 34.03 208 SER B C 1
ATOM 5230 O O . SER B 1 211 ? 14.714 81.470 97.977 1.00 31.99 208 SER B O 1
ATOM 5233 N N . VAL B 1 212 ? 12.585 81.472 97.215 1.00 34.47 209 VAL B N 1
ATOM 5234 C CA . VAL B 1 212 ? 12.988 81.636 95.825 1.00 33.57 209 VAL B CA 1
ATOM 5235 C C . VAL B 1 212 ? 13.669 83.003 95.592 1.00 32.35 209 VAL B C 1
ATOM 5236 O O . VAL B 1 212 ? 14.668 83.074 94.889 1.00 29.67 209 VAL B O 1
ATOM 5240 N N . ALA B 1 213 ? 13.174 84.074 96.198 1.00 32.37 210 ALA B N 1
ATOM 5241 C CA . ALA B 1 213 ? 13.777 85.391 95.965 1.00 33.64 210 ALA B CA 1
ATOM 5242 C C . ALA B 1 213 ? 15.229 85.482 96.478 1.00 33.84 210 ALA B C 1
ATOM 5243 O O . ALA B 1 213 ? 16.117 85.966 95.784 1.00 33.60 210 ALA B O 1
ATOM 5245 N N . THR B 1 214 ? 15.481 84.977 97.672 1.00 32.76 211 THR B N 1
ATOM 5246 C CA . THR B 1 214 ? 16.841 84.979 98.212 1.00 33.07 211 THR B CA 1
ATOM 5247 C C . THR B 1 214 ? 17.760 84.035 97.430 1.00 30.43 211 THR B C 1
ATOM 5248 O O . THR B 1 214 ? 18.926 84.334 97.158 1.00 31.77 211 THR B O 1
ATOM 5252 N N . GLY B 1 215 ? 17.230 82.882 97.069 1.00 29.76 212 GLY B N 1
ATOM 5253 C CA . GLY B 1 215 ? 17.963 81.909 96.274 1.00 29.51 212 GLY B CA 1
ATOM 5254 C C . GLY B 1 215 ? 18.457 82.452 94.951 1.00 27.42 212 GLY B C 1
ATOM 5255 O O . GLY B 1 215 ? 19.562 82.158 94.521 1.00 29.41 212 GLY B O 1
ATOM 5256 N N . ARG B 1 216 ? 17.628 83.227 94.295 1.00 29.07 213 ARG B N 1
ATOM 5257 C CA . ARG B 1 216 ? 18.009 83.854 93.044 1.00 29.78 213 ARG B CA 1
ATOM 5258 C C . ARG B 1 216 ? 19.101 84.893 93.304 1.00 28.37 213 ARG B C 1
ATOM 5259 O O . ARG B 1 216 ? 19.989 85.068 92.460 1.00 29.42 213 ARG B O 1
ATOM 5267 N N . GLU B 1 217 ? 19.097 85.553 94.462 1.00 30.51 214 GLU B N 1
ATOM 5268 C CA . GLU B 1 217 ? 20.238 86.487 94.772 1.00 31.35 214 GLU B CA 1
ATOM 5269 C C . GLU B 1 217 ? 21.494 85.669 95.011 1.00 29.27 214 GLU B C 1
ATOM 5270 O O . GLU B 1 217 ? 22.577 86.058 94.602 1.00 27.34 214 GLU B O 1
ATOM 5276 N N . VAL B 1 218 ? 21.360 84.544 95.712 1.00 28.38 215 VAL B N 1
ATOM 5277 C CA . VAL B 1 218 ? 22.500 83.662 95.869 1.00 28.11 215 VAL B CA 1
ATOM 5278 C C . VAL B 1 218 ? 23.121 83.192 94.522 1.00 28.21 215 VAL B C 1
ATOM 5279 O O . VAL B 1 218 ? 24.347 83.278 94.302 1.00 28.92 215 VAL B O 1
ATOM 5283 N N . ALA B 1 219 ? 22.288 82.707 93.617 1.00 28.07 216 ALA B N 1
ATOM 5284 C CA . ALA B 1 219 ? 22.731 82.320 92.293 1.00 26.96 216 ALA B CA 1
ATOM 5285 C C . ALA B 1 219 ? 23.526 83.438 91.584 1.00 25.25 216 ALA B C 1
ATOM 5286 O O . ALA B 1 219 ? 24.521 83.174 90.942 1.00 23.11 216 ALA B O 1
ATOM 5288 N N . GLU B 1 220 ? 23.028 84.668 91.632 1.00 25.53 217 GLU B N 1
ATOM 5289 C CA . GLU B 1 220 ? 23.647 85.798 90.953 1.00 27.27 217 GLU B CA 1
ATOM 5290 C C . GLU B 1 220 ? 24.979 86.157 91.622 1.00 27.69 217 GLU B C 1
ATOM 5291 O O . GLU B 1 220 ? 25.966 86.392 90.953 1.00 27.40 217 GLU B O 1
ATOM 5297 N N . THR B 1 221 ? 25.027 86.115 92.953 1.00 26.39 218 THR B N 1
ATOM 5298 C CA . THR B 1 221 ? 26.283 86.355 93.670 1.00 26.68 218 THR B CA 1
ATOM 5299 C C . THR B 1 221 ? 27.305 85.255 93.404 1.00 25.70 218 THR B C 1
ATOM 5300 O O . THR B 1 221 ? 28.428 85.533 93.102 1.00 25.08 218 THR B O 1
ATOM 5304 N N . ALA B 1 222 ? 26.896 83.994 93.470 1.00 24.66 219 ALA B N 1
ATOM 5305 C CA . ALA B 1 222 ? 27.779 82.911 93.118 1.00 23.64 219 ALA B CA 1
ATOM 5306 C C . ALA B 1 222 ? 28.330 82.979 91.704 1.00 25.11 219 ALA B C 1
ATOM 5307 O O . ALA B 1 222 ? 29.546 82.741 91.476 1.00 22.77 219 ALA B O 1
ATOM 5309 N N . ALA B 1 223 ? 27.489 83.327 90.732 1.00 24.86 220 ALA B N 1
ATOM 5310 C CA . ALA B 1 223 ? 28.007 83.489 89.374 1.00 24.04 220 ALA B CA 1
ATOM 5311 C C . ALA B 1 223 ? 29.048 84.619 89.277 1.00 25.66 220 ALA B C 1
ATOM 5312 O O . ALA B 1 223 ? 30.071 84.482 88.585 1.00 24.49 220 ALA B O 1
ATOM 5314 N N . ARG B 1 224 ? 28.795 85.736 89.949 1.00 27.90 221 ARG B N 1
ATOM 5315 C CA . ARG B 1 224 ? 29.743 86.843 89.938 1.00 30.45 221 ARG B CA 1
ATOM 5316 C C . ARG B 1 224 ? 31.080 86.470 90.614 1.00 30.30 221 ARG B C 1
ATOM 5317 O O . ARG B 1 224 ? 32.163 86.907 90.200 1.00 29.18 221 ARG B O 1
ATOM 5325 N N . ARG B 1 225 ? 31.023 85.650 91.638 1.00 27.42 222 ARG B N 1
ATOM 5326 C CA . ARG B 1 225 ? 32.269 85.216 92.288 1.00 30.37 222 ARG B CA 1
ATOM 5327 C C . ARG B 1 225 ? 32.925 84.067 91.536 1.00 27.63 222 ARG B C 1
ATOM 5328 O O . ARG B 1 225 ? 34.069 83.676 91.815 1.00 25.59 222 ARG B O 1
ATOM 5336 N N . PHE B 1 226 ? 32.149 83.469 90.620 1.00 25.60 223 PHE B N 1
ATOM 5337 C CA . PHE B 1 226 ? 32.544 82.311 89.798 1.00 23.91 223 PHE B CA 1
ATOM 5338 C C . PHE B 1 226 ? 32.796 81.071 90.653 1.00 23.63 223 PHE B C 1
ATOM 5339 O O . PHE B 1 226 ? 33.844 80.406 90.561 1.00 25.55 223 PHE B O 1
ATOM 5347 N N . ILE B 1 227 ? 31.792 80.730 91.453 1.00 22.76 224 ILE B N 1
ATOM 5348 C CA . ILE B 1 227 ? 31.792 79.530 92.251 1.00 23.92 224 ILE B CA 1
ATOM 5349 C C . ILE B 1 227 ? 30.495 78.769 92.037 1.00 22.76 224 ILE B C 1
ATOM 5350 O O . ILE B 1 227 ? 29.496 79.373 91.709 1.00 22.23 224 ILE B O 1
ATOM 5355 N N . PRO B 1 228 ? 30.524 77.448 92.169 1.00 22.65 225 PRO B N 1
ATOM 5356 C CA . PRO B 1 228 ? 29.276 76.698 92.073 1.00 23.72 225 PRO B CA 1
ATOM 5357 C C . PRO B 1 228 ? 28.336 76.938 93.221 1.00 23.59 225 PRO B C 1
ATOM 5358 O O . PRO B 1 228 ? 28.765 77.214 94.369 1.00 21.66 225 PRO B O 1
ATOM 5362 N N . ALA B 1 229 ? 27.055 76.783 92.935 1.00 24.05 226 ALA B N 1
ATOM 5363 C CA . ALA B 1 229 ? 26.011 76.922 93.923 1.00 23.06 226 ALA B CA 1
ATOM 5364 C C . ALA B 1 229 ? 25.044 75.733 93.809 1.00 24.81 226 ALA B C 1
ATOM 5365 O O . ALA B 1 229 ? 24.527 75.417 92.693 1.00 25.68 226 ALA B O 1
ATOM 5367 N N . TYR B 1 230 ? 24.757 75.121 94.942 1.00 23.18 227 TYR B N 1
ATOM 5368 C CA . TYR B 1 230 ? 23.639 74.183 95.039 1.00 23.59 227 TYR B CA 1
ATOM 5369 C C . TYR B 1 230 ? 22.487 74.904 95.723 1.00 23.22 227 TYR B C 1
ATOM 5370 O O . TYR B 1 230 ? 22.639 75.435 96.832 1.00 22.41 227 TYR B O 1
ATOM 5379 N N . LEU B 1 231 ? 21.315 74.926 95.087 1.00 24.00 228 LEU B N 1
ATOM 5380 C CA . LEU B 1 231 ? 20.174 75.741 95.552 1.00 26.45 228 LEU B CA 1
ATOM 5381 C C . LEU B 1 231 ? 18.935 74.874 95.647 1.00 27.68 228 LEU B C 1
ATOM 5382 O O . LEU B 1 231 ? 18.656 74.134 94.722 1.00 24.96 228 LEU B O 1
ATOM 5387 N N . GLU B 1 232 ? 18.246 74.960 96.770 1.00 30.23 229 GLU B N 1
ATOM 5388 C CA . GLU B 1 232 ? 16.930 74.319 96.983 1.00 33.85 229 GLU B CA 1
ATOM 5389 C C . GLU B 1 232 ? 15.998 75.399 97.423 1.00 30.70 229 GLU B C 1
ATOM 5390 O O . GLU B 1 232 ? 16.137 75.904 98.527 1.00 30.00 229 GLU B O 1
ATOM 5396 N N . LEU B 1 233 ? 15.066 75.798 96.576 1.00 30.40 230 LEU B N 1
ATOM 5397 C CA . LEU B 1 233 ? 14.333 77.043 96.806 1.00 30.92 230 LEU B CA 1
ATOM 5398 C C . LEU B 1 233 ? 12.835 76.883 97.089 1.00 31.87 230 LEU B C 1
ATOM 5399 O O . LEU B 1 233 ? 12.069 77.815 96.962 1.00 33.92 230 LEU B O 1
ATOM 5404 N N . GLY B 1 234 ? 12.435 75.723 97.533 1.00 29.86 231 GLY B N 1
ATOM 5405 C CA . GLY B 1 234 ? 11.045 75.539 97.919 1.00 33.40 231 GLY B CA 1
ATOM 5406 C C . GLY B 1 234 ? 10.218 74.934 96.801 1.00 30.93 231 GLY B C 1
ATOM 5407 O O . GLY B 1 234 ? 10.727 74.514 95.736 1.00 28.99 231 GLY B O 1
ATOM 5408 N N . GLY B 1 235 ? 8.935 74.878 97.072 1.00 31.63 232 GLY B N 1
ATOM 5409 C CA . GLY B 1 235 ? 8.059 74.161 96.216 1.00 32.26 232 GLY B CA 1
ATOM 5410 C C . GLY B 1 235 ? 6.611 74.500 96.485 1.00 32.08 232 GLY B C 1
ATOM 5411 O O . GLY B 1 235 ? 6.235 75.094 97.526 1.00 31.62 232 GLY B O 1
ATOM 5412 N N . LYS B 1 236 ? 5.803 74.075 95.541 1.00 29.05 233 LYS B N 1
ATOM 5413 C CA . LYS B 1 236 ? 4.358 74.171 95.679 1.00 28.79 233 LYS B CA 1
ATOM 5414 C C . LYS B 1 236 ? 3.799 72.824 95.229 1.00 29.17 233 LYS B C 1
ATOM 5415 O O . LYS B 1 236 ? 3.037 72.706 94.229 1.00 31.45 233 LYS B O 1
ATOM 5421 N N . ASP B 1 237 ? 4.174 71.787 95.982 1.00 27.64 234 ASP B N 1
ATOM 5422 C CA . ASP B 1 237 ? 3.977 70.400 95.526 1.00 28.84 234 ASP B CA 1
ATOM 5423 C C . ASP B 1 237 ? 2.478 70.038 95.452 1.00 28.75 234 ASP B C 1
ATOM 5424 O O . ASP B 1 237 ? 1.789 70.200 96.459 1.00 28.37 234 ASP B O 1
ATOM 5429 N N . PRO B 1 238 ? 1.994 69.554 94.267 1.00 28.76 235 PRO B N 1
ATOM 5430 C CA . PRO B 1 238 ? 0.592 69.190 94.129 1.00 29.58 235 PRO B CA 1
ATOM 5431 C C . PRO B 1 238 ? 0.355 67.704 94.358 1.00 30.93 235 PRO B C 1
ATOM 5432 O O . PRO B 1 238 ? 1.250 66.858 94.121 1.00 31.01 235 PRO B O 1
ATOM 5436 N N . ALA B 1 239 ? -0.854 67.383 94.800 1.00 29.84 236 ALA B N 1
ATOM 5437 C CA . ALA B 1 239 ? -1.302 66.004 94.846 1.00 31.10 236 ALA B CA 1
ATOM 5438 C C . ALA B 1 239 ? -2.468 65.873 93.892 1.00 33.33 236 ALA B C 1
ATOM 5439 O O . ALA B 1 239 ? -3.351 66.722 93.913 1.00 35.09 236 ALA B O 1
ATOM 5441 N N . ILE B 1 240 ? -2.462 64.824 93.070 1.00 34.58 237 ILE B N 1
ATOM 5442 C CA . ILE B 1 240 ? -3.581 64.502 92.166 1.00 36.06 237 ILE B CA 1
ATOM 5443 C C . ILE B 1 240 ? -4.233 63.216 92.604 1.00 35.68 237 ILE B C 1
ATOM 5444 O O . ILE B 1 240 ? -3.554 62.191 92.794 1.00 35.67 237 ILE B O 1
ATOM 5449 N N . VAL B 1 241 ? -5.552 63.263 92.749 1.00 35.91 238 VAL B N 1
ATOM 5450 C CA . VAL B 1 241 ? -6.315 62.116 93.190 1.00 36.99 238 VAL B CA 1
ATOM 5451 C C . VAL B 1 241 ? -7.280 61.749 92.091 1.00 38.48 238 VAL B C 1
ATOM 5452 O O . VAL B 1 241 ? -8.277 62.437 91.871 1.00 39.31 238 VAL B O 1
ATOM 5456 N N . LEU B 1 242 ? -6.965 60.656 91.408 1.00 39.78 239 LEU B N 1
ATOM 5457 C CA . LEU B 1 242 ? -7.756 60.178 90.288 1.00 41.54 239 LEU B CA 1
ATOM 5458 C C . LEU B 1 242 ? -8.996 59.454 90.811 1.00 43.41 239 LEU B C 1
ATOM 5459 O O . LEU B 1 242 ? -9.033 59.012 91.973 1.00 40.52 239 LEU B O 1
ATOM 5464 N N . GLU B 1 243 ? -9.985 59.321 89.929 1.00 44.86 240 GLU B N 1
ATOM 5465 C CA . GLU B 1 243 ? -11.254 58.697 90.275 1.00 47.72 240 GLU B CA 1
ATOM 5466 C C . GLU B 1 243 ? -11.156 57.270 90.891 1.00 46.59 240 GLU B C 1
ATOM 5467 O O . GLU B 1 243 ? -11.970 56.889 91.727 1.00 47.27 240 GLU B O 1
ATOM 5473 N N . SER B 1 244 ? -10.145 56.506 90.502 1.00 45.90 241 SER B N 1
ATOM 5474 C CA . SER B 1 244 ? -9.971 55.122 90.964 1.00 45.90 241 SER B CA 1
ATOM 5475 C C . SER B 1 244 ? -9.256 55.014 92.346 1.00 44.22 241 SER B C 1
ATOM 5476 O O . SER B 1 244 ? -9.132 53.925 92.900 1.00 43.41 241 SER B O 1
ATOM 5479 N N . ALA B 1 245 ? -8.813 56.128 92.906 1.00 43.22 242 ALA B N 1
ATOM 5480 C CA . ALA B 1 245 ? -7.951 56.112 94.094 1.00 41.88 242 ALA B CA 1
ATOM 5481 C C . ALA B 1 245 ? -8.557 55.479 95.351 1.00 42.90 242 ALA B C 1
ATOM 5482 O O . ALA B 1 245 ? -9.774 55.479 95.547 1.00 43.38 242 ALA B O 1
ATOM 5484 N N . ASN B 1 246 ? -7.721 54.906 96.204 1.00 42.08 243 ASN B N 1
ATOM 5485 C CA . ASN B 1 246 ? -8.200 54.522 97.533 1.00 42.86 243 ASN B CA 1
ATOM 5486 C C . ASN B 1 246 ? -8.309 55.805 98.352 1.00 42.29 243 ASN B C 1
ATOM 5487 O O . ASN B 1 246 ? -7.257 56.392 98.763 1.00 39.49 243 ASN B O 1
ATOM 5492 N N . LEU B 1 247 ? -9.532 56.270 98.619 1.00 41.30 244 LEU B N 1
ATOM 5493 C CA . LEU B 1 247 ? -9.678 57.595 99.233 1.00 42.58 244 LEU B CA 1
ATOM 5494 C C . LEU B 1 247 ? -9.289 57.613 100.719 1.00 44.22 244 LEU B C 1
ATOM 5495 O O . LEU B 1 247 ? -8.904 58.663 101.278 1.00 42.75 244 LEU B O 1
ATOM 5500 N N . GLU B 1 248 ? -9.388 56.451 101.365 1.00 45.95 245 GLU B N 1
ATOM 5501 C CA . GLU B 1 248 ? -9.032 56.372 102.784 1.00 47.44 245 GLU B CA 1
ATOM 5502 C C . GLU B 1 248 ? -7.504 56.544 102.929 1.00 43.39 245 GLU B C 1
ATOM 5503 O O . GLU B 1 248 ? -7.032 57.282 103.790 1.00 40.60 245 GLU B O 1
ATOM 5509 N N . LEU B 1 249 ? -6.740 55.861 102.086 1.00 41.92 246 LEU B N 1
ATOM 5510 C CA . LEU B 1 249 ? -5.284 56.051 102.082 1.00 40.58 246 LEU B CA 1
ATOM 5511 C C . LEU B 1 249 ? -4.898 57.457 101.602 1.00 38.20 246 LEU B C 1
ATOM 5512 O O . LEU B 1 249 ? -3.948 58.105 102.149 1.00 36.60 246 LEU B O 1
ATOM 5517 N N . ALA B 1 250 ? -5.604 57.928 100.575 1.00 36.81 247 ALA B N 1
ATOM 5518 C CA . ALA B 1 250 ? -5.301 59.238 99.985 1.00 36.71 247 ALA B CA 1
ATOM 5519 C C . ALA B 1 250 ? -5.497 60.411 100.957 1.00 36.01 247 ALA B C 1
ATOM 5520 O O . ALA B 1 250 ? -4.641 61.310 101.064 1.00 36.27 247 ALA B O 1
ATOM 5522 N N . THR B 1 251 ? -6.603 60.401 101.686 1.00 37.29 248 THR B N 1
ATOM 5523 C CA . THR B 1 251 ? -6.905 61.467 102.646 1.00 37.57 248 THR B CA 1
ATOM 5524 C C . THR B 1 251 ? -5.963 61.406 103.867 1.00 37.26 248 THR B C 1
ATOM 5525 O O . THR B 1 251 ? -5.528 62.445 104.379 1.00 35.42 248 THR B O 1
ATOM 5529 N N . SER B 1 252 ? -5.636 60.205 104.335 1.00 37.81 249 SER B N 1
ATOM 5530 C CA . SER B 1 252 ? -4.643 60.098 105.415 1.00 38.15 249 SER B CA 1
ATOM 5531 C C . SER B 1 252 ? -3.257 60.599 104.965 1.00 38.47 249 SER B C 1
ATOM 5532 O O . SER B 1 252 ? -2.553 61.313 105.723 1.00 36.13 249 SER B O 1
ATOM 5535 N N . ALA B 1 253 ? -2.854 60.219 103.751 1.00 37.42 250 ALA B N 1
ATOM 5536 C CA . ALA B 1 253 ? -1.505 60.563 103.238 1.00 35.40 250 ALA B CA 1
ATOM 5537 C C . ALA B 1 253 ? -1.367 62.076 102.947 1.00 32.89 250 ALA B C 1
ATOM 5538 O O . ALA B 1 253 ? -0.408 62.725 103.366 1.00 29.97 250 ALA B O 1
ATOM 5540 N N . ILE B 1 254 ? -2.354 62.620 102.253 1.00 33.43 251 ILE B N 1
ATOM 5541 C CA . ILE B 1 254 ? -2.392 64.021 101.917 1.00 32.44 251 ILE B CA 1
ATOM 5542 C C . ILE B 1 254 ? -2.485 64.910 103.155 1.00 33.68 251 ILE B C 1
ATOM 5543 O O . ILE B 1 254 ? -1.743 65.914 103.257 1.00 30.58 251 ILE B O 1
ATOM 5548 N N . LEU B 1 255 ? -3.301 64.504 104.134 1.00 34.93 252 LEU B N 1
ATOM 5549 C CA . LEU B 1 255 ? -3.324 65.213 105.423 1.00 34.87 252 LEU B CA 1
ATOM 5550 C C . LEU B 1 255 ? -1.917 65.298 106.041 1.00 33.27 252 LEU B C 1
ATOM 5551 O O . LEU B 1 255 ? -1.429 66.371 106.419 1.00 29.64 252 LEU B O 1
ATOM 5556 N N . TRP B 1 256 ? -1.260 64.154 106.151 1.00 33.06 253 TRP B N 1
ATOM 5557 C CA . TRP B 1 256 ? 0.052 64.134 106.761 1.00 32.15 253 TRP B CA 1
ATOM 5558 C C . TRP B 1 256 ? 1.008 64.994 105.947 1.00 32.69 253 TRP B C 1
ATOM 5559 O O . TRP B 1 256 ? 1.726 65.855 106.485 1.00 32.19 253 TRP B O 1
ATOM 5570 N N . GLY B 1 257 ? 0.983 64.770 104.639 1.00 32.47 254 GLY B N 1
ATOM 5571 C CA . GLY B 1 257 ? 1.840 65.489 103.709 1.00 33.09 254 GLY B CA 1
ATOM 5572 C C . GLY B 1 257 ? 1.698 66.989 103.820 1.00 32.46 254 GLY B C 1
ATOM 5573 O O . GLY B 1 257 ? 2.688 67.718 103.745 1.00 33.55 254 GLY B O 1
ATOM 5574 N N . ALA B 1 258 ? 0.479 67.449 104.042 1.00 30.82 255 ALA B N 1
ATOM 5575 C CA . ALA B 1 258 ? 0.153 68.892 103.973 1.00 31.41 255 ALA B CA 1
ATOM 5576 C C . ALA B 1 258 ? 0.346 69.605 105.316 1.00 31.71 255 ALA B C 1
ATOM 5577 O O . ALA B 1 258 ? 0.600 70.826 105.337 1.00 31.10 255 ALA B O 1
ATOM 5579 N N . VAL B 1 259 ? 0.279 68.866 106.424 1.00 32.19 256 VAL B N 1
ATOM 5580 C CA . VAL B 1 259 ? 0.359 69.502 107.743 1.00 31.81 256 VAL B CA 1
ATOM 5581 C C . VAL B 1 259 ? 1.485 69.039 108.667 1.00 31.61 256 VAL B C 1
ATOM 5582 O O . VAL B 1 259 ? 1.677 69.601 109.736 1.00 29.05 256 VAL B O 1
ATOM 5586 N N . VAL B 1 260 ? 2.243 68.028 108.266 1.00 31.52 257 VAL B N 1
ATOM 5587 C CA . VAL B 1 260 ? 3.342 67.624 109.117 1.00 31.92 257 VAL B CA 1
ATOM 5588 C C . VAL B 1 260 ? 4.260 68.856 109.236 1.00 30.50 257 VAL B C 1
ATOM 5589 O O . VAL B 1 260 ? 4.393 69.638 108.282 1.00 29.60 257 VAL B O 1
ATOM 5593 N N . ASN B 1 261 ? 4.821 69.054 110.427 1.00 31.24 258 ASN B N 1
ATOM 5594 C CA . ASN B 1 261 ? 5.643 70.229 110.762 1.00 30.57 258 ASN B CA 1
ATOM 5595 C C . ASN B 1 261 ? 4.856 71.518 110.506 1.00 29.51 258 ASN B C 1
ATOM 5596 O O . ASN B 1 261 ? 5.410 72.553 110.166 1.00 28.21 258 ASN B O 1
ATOM 5601 N N . THR B 1 262 ? 3.554 71.435 110.677 1.00 30.88 259 THR B N 1
ATOM 5602 C CA . THR B 1 262 ? 2.642 72.557 110.488 1.00 30.28 259 THR B CA 1
ATOM 5603 C C . THR B 1 262 ? 2.730 73.068 109.061 1.00 30.15 259 THR B C 1
ATOM 5604 O O . THR B 1 262 ? 2.490 74.256 108.792 1.00 30.97 259 THR B O 1
ATOM 5608 N N . GLY B 1 263 ? 3.097 72.182 108.136 1.00 27.92 260 GLY B N 1
ATOM 5609 C CA . GLY B 1 263 ? 3.157 72.588 106.707 1.00 29.17 260 GLY B CA 1
ATOM 5610 C C . GLY B 1 263 ? 4.441 73.380 106.379 1.00 29.24 260 GLY B C 1
ATOM 5611 O O . GLY B 1 263 ? 4.649 73.843 105.265 1.00 28.30 260 GLY B O 1
ATOM 5612 N N . GLN B 1 264 ? 5.314 73.502 107.365 1.00 28.84 261 GLN B N 1
ATOM 5613 C CA . GLN B 1 264 ? 6.560 74.295 107.217 1.00 29.41 261 GLN B CA 1
ATOM 5614 C C . GLN B 1 264 ? 7.665 73.471 106.563 1.00 27.57 261 GLN B C 1
ATOM 5615 O O . GLN B 1 264 ? 8.610 73.038 107.232 1.00 29.27 261 GLN B O 1
ATOM 5621 N N . SER B 1 265 ? 7.538 73.265 105.256 1.00 27.50 262 SER B N 1
ATOM 5622 C CA . SER B 1 265 ? 8.379 72.309 104.528 1.00 28.21 262 SER B CA 1
ATOM 5623 C C . SER B 1 265 ? 8.326 72.566 103.032 1.00 29.57 262 SER B C 1
ATOM 5624 O O . SER B 1 265 ? 7.243 72.820 102.503 1.00 27.65 262 SER B O 1
ATOM 5627 N N . CYS B 1 266 ? 9.495 72.551 102.383 1.00 28.62 263 CYS B N 1
ATOM 5628 C CA . CYS B 1 266 ? 9.619 72.561 100.921 1.00 29.90 263 CYS B CA 1
ATOM 5629 C C . CYS B 1 266 ? 8.787 71.433 100.263 1.00 27.45 263 CYS B C 1
ATOM 5630 O O . CYS B 1 266 ? 8.319 71.588 99.153 1.00 26.30 263 CYS B O 1
ATOM 5633 N N . LEU B 1 267 ? 8.613 70.341 100.992 1.00 28.13 264 LEU B N 1
ATOM 5634 C CA . LEU B 1 267 ? 7.972 69.114 100.523 1.00 30.40 264 LEU B CA 1
ATOM 5635 C C . LEU B 1 267 ? 6.523 68.996 100.957 1.00 30.28 264 LEU B C 1
ATOM 5636 O O . LEU B 1 267 ? 5.908 67.941 100.781 1.00 28.87 264 LEU B O 1
ATOM 5641 N N . SER B 1 268 ? 5.953 70.065 101.477 1.00 29.80 265 SER B N 1
ATOM 5642 C CA . SER B 1 268 ? 4.599 69.993 101.932 1.00 29.73 265 SER B CA 1
ATOM 5643 C C . SER B 1 268 ? 3.675 69.925 100.718 1.00 31.92 265 SER B C 1
ATOM 5644 O O . SER B 1 268 ? 3.884 70.642 99.723 1.00 32.85 265 SER B O 1
ATOM 5647 N N . ILE B 1 269 ? 2.617 69.121 100.815 1.00 29.47 266 ILE B N 1
ATOM 5648 C CA . ILE B 1 269 ? 1.555 69.170 99.788 1.00 32.07 266 ILE B CA 1
ATOM 5649 C C . ILE B 1 269 ? 0.815 70.496 99.979 1.00 31.79 266 ILE B C 1
ATOM 5650 O O . ILE B 1 269 ? 0.245 70.745 101.049 1.00 36.22 266 ILE B O 1
ATOM 5655 N N . GLU B 1 270 ? 0.847 71.352 98.973 1.00 30.88 267 GLU B N 1
ATOM 5656 C CA . GLU B 1 270 ? 0.243 72.702 99.084 1.00 30.97 267 GLU B CA 1
ATOM 5657 C C . GLU B 1 270 ? -0.974 72.938 98.154 1.00 32.13 267 GLU B C 1
ATOM 5658 O O . GLU B 1 270 ? -1.691 73.987 98.287 1.00 31.21 267 GLU B O 1
ATOM 5664 N N . ARG B 1 271 ? -1.188 71.998 97.231 1.00 30.84 268 ARG B N 1
ATOM 5665 C CA . ARG B 1 271 ? -2.322 72.037 96.281 1.00 32.92 268 ARG B CA 1
ATOM 5666 C C . ARG B 1 271 ? -2.868 70.618 96.072 1.00 33.07 268 ARG B C 1
ATOM 5667 O O . ARG B 1 271 ? -2.094 69.636 95.916 1.00 30.68 268 ARG B O 1
ATOM 5675 N N . ILE B 1 272 ? -4.194 70.503 96.061 1.00 31.76 269 ILE B N 1
ATOM 5676 C CA . ILE B 1 272 ? -4.803 69.203 95.976 1.00 32.84 269 ILE B CA 1
ATOM 5677 C C . ILE B 1 272 ? -5.863 69.231 94.858 1.00 34.43 269 ILE B C 1
ATOM 5678 O O . ILE B 1 272 ? -6.768 70.126 94.862 1.00 35.76 269 ILE B O 1
ATOM 5683 N N . TYR B 1 273 ? -5.724 68.286 93.923 1.00 32.83 270 TYR B N 1
ATOM 5684 C CA . TYR B 1 273 ? -6.633 68.159 92.755 1.00 36.13 270 TYR B CA 1
ATOM 5685 C C . TYR B 1 273 ? -7.275 66.776 92.774 1.00 37.64 270 TYR B C 1
ATOM 5686 O O . TYR B 1 273 ? -6.551 65.752 92.805 1.00 36.70 270 TYR B O 1
ATOM 5695 N N . VAL B 1 274 ? -8.614 66.739 92.736 1.00 38.69 271 VAL B N 1
ATOM 5696 C CA . VAL B 1 274 ? -9.361 65.501 92.845 1.00 39.94 271 VAL B CA 1
ATOM 5697 C C . VAL B 1 274 ? -10.385 65.393 91.705 1.00 42.45 271 VAL B C 1
ATOM 5698 O O . VAL B 1 274 ? -11.014 66.388 91.326 1.00 42.86 271 VAL B O 1
ATOM 5702 N N . ALA B 1 275 ? -10.526 64.184 91.161 1.00 42.88 272 ALA B N 1
ATOM 5703 C CA . ALA B 1 275 ? -11.511 63.902 90.117 1.00 44.81 272 ALA B CA 1
ATOM 5704 C C . ALA B 1 275 ? -12.865 64.387 90.622 1.00 46.07 272 ALA B C 1
ATOM 5705 O O . ALA B 1 275 ? -13.205 64.126 91.783 1.00 44.56 272 ALA B O 1
ATOM 5707 N N . GLU B 1 276 ? -13.588 65.137 89.790 1.00 46.94 273 GLU B N 1
ATOM 5708 C CA . GLU B 1 276 ? -14.850 65.786 90.213 1.00 51.05 273 GLU B CA 1
ATOM 5709 C C . GLU B 1 276 ? -15.869 64.818 90.808 1.00 50.87 273 GLU B C 1
ATOM 5710 O O . GLU B 1 276 ? -16.587 65.188 91.696 1.00 53.09 273 GLU B O 1
ATOM 5716 N N . SER B 1 277 ? -15.912 63.581 90.323 1.00 51.50 274 SER B N 1
ATOM 5717 C CA . SER B 1 277 ? -16.876 62.588 90.800 1.00 52.03 274 SER B CA 1
ATOM 5718 C C . SER B 1 277 ? -16.577 62.154 92.232 1.00 52.01 274 SER B C 1
ATOM 5719 O O . SER B 1 277 ? -17.458 61.636 92.909 1.00 50.14 274 SER B O 1
ATOM 5722 N N . LYS B 1 278 ? -15.340 62.376 92.691 1.00 48.92 275 LYS B N 1
ATOM 5723 C CA . LYS B 1 278 ? -14.976 62.044 94.054 1.00 50.99 275 LYS B CA 1
ATOM 5724 C C . LYS B 1 278 ? -14.714 63.280 94.906 1.00 51.32 275 LYS B C 1
ATOM 5725 O O . LYS B 1 278 ? -14.433 63.122 96.104 1.00 53.04 275 LYS B O 1
ATOM 5731 N N . PHE B 1 279 ? -14.795 64.482 94.317 1.00 50.25 276 PHE B N 1
ATOM 5732 C CA . PHE B 1 279 ? -14.383 65.718 95.021 1.00 49.85 276 PHE B CA 1
ATOM 5733 C C . PHE B 1 279 ? -15.079 65.891 96.383 1.00 49.91 276 PHE B C 1
ATOM 5734 O O . PHE B 1 279 ? -14.443 66.168 97.414 1.00 45.36 276 PHE B O 1
ATOM 5742 N N . GLU B 1 280 ? -16.401 65.728 96.370 1.00 49.67 277 GLU B N 1
ATOM 5743 C CA . GLU B 1 280 ? -17.207 65.905 97.566 1.00 52.88 277 GLU B CA 1
ATOM 5744 C C . GLU B 1 280 ? -16.820 64.919 98.651 1.00 51.53 277 GLU B C 1
ATOM 5745 O O . GLU B 1 280 ? -16.509 65.342 99.762 1.00 49.59 277 GLU B O 1
ATOM 5751 N N . GLU B 1 281 ? -16.830 63.616 98.348 1.00 50.45 278 GLU B N 1
ATOM 5752 C CA . GLU B 1 281 ? -16.498 62.645 99.404 1.00 51.81 278 GLU B CA 1
ATOM 5753 C C . GLU B 1 281 ? -15.051 62.773 99.869 1.00 47.16 278 GLU B C 1
ATOM 5754 O O . GLU B 1 281 ? -14.750 62.628 101.052 1.00 45.02 278 GLU B O 1
ATOM 5760 N N . PHE B 1 282 ? -14.156 63.076 98.944 1.00 44.99 279 PHE B N 1
ATOM 5761 C CA . PHE B 1 282 ? -12.763 63.298 99.346 1.00 41.92 279 PHE B CA 1
ATOM 5762 C C . PHE B 1 282 ? -12.652 64.410 100.382 1.00 40.85 279 PHE B C 1
ATOM 5763 O O . PHE B 1 282 ? -12.117 64.184 101.494 1.00 39.27 279 PHE B O 1
ATOM 5771 N N . TYR B 1 283 ? -13.156 65.602 100.053 1.00 40.92 280 TYR B N 1
ATOM 5772 C CA . TYR B 1 283 ? -12.849 66.736 100.928 1.00 42.48 280 TYR B CA 1
ATOM 5773 C C . TYR B 1 283 ? -13.506 66.620 102.293 1.00 42.75 280 TYR B C 1
ATOM 5774 O O . TYR B 1 283 ? -12.950 67.069 103.312 1.00 40.64 280 TYR B O 1
ATOM 5783 N N . HIS B 1 284 ? -14.641 65.921 102.325 1.00 45.60 281 HIS B N 1
ATOM 5784 C CA . HIS B 1 284 ? -15.354 65.724 103.571 1.00 48.42 281 HIS B CA 1
ATOM 5785 C C . HIS B 1 284 ? -14.581 64.742 104.451 1.00 46.26 281 HIS B C 1
ATOM 5786 O O . HIS B 1 284 ? -14.470 64.947 105.682 1.00 44.14 281 HIS B O 1
ATOM 5793 N N . GLN B 1 285 ? -14.049 63.683 103.845 1.00 44.87 282 GLN B N 1
ATOM 5794 C CA . GLN B 1 285 ? -13.250 62.749 104.621 1.00 45.41 282 GLN B CA 1
ATOM 5795 C C . GLN B 1 285 ? -11.994 63.461 105.148 1.00 43.69 282 GLN B C 1
ATOM 5796 O O . GLN B 1 285 ? -11.565 63.212 106.281 1.00 43.08 282 GLN B O 1
ATOM 5802 N N . LEU B 1 286 ? -11.442 64.354 104.335 1.00 41.53 283 LEU B N 1
ATOM 5803 C CA . LEU B 1 286 ? -10.207 65.064 104.714 1.00 41.28 283 LEU B CA 1
ATOM 5804 C C . LEU B 1 286 ? -10.499 65.980 105.943 1.00 40.76 283 LEU B C 1
ATOM 5805 O O . LEU B 1 286 ? -9.693 66.092 106.890 1.00 38.70 283 LEU B O 1
ATOM 5810 N N . ILE B 1 287 ? -11.675 66.592 105.930 1.00 41.69 284 ILE B N 1
ATOM 5811 C CA . ILE B 1 287 ? -12.098 67.457 107.042 1.00 43.38 284 ILE B CA 1
ATOM 5812 C C . ILE B 1 287 ? -12.231 66.629 108.313 1.00 44.62 284 ILE B C 1
ATOM 5813 O O . ILE B 1 287 ? -11.769 67.037 109.372 1.00 45.24 284 ILE B O 1
ATOM 5818 N N . ALA B 1 288 ? -12.904 65.486 108.202 1.00 45.93 285 ALA B N 1
ATOM 5819 C CA . ALA B 1 288 ? -13.095 64.622 109.353 1.00 46.66 285 ALA B CA 1
ATOM 5820 C C . ALA B 1 288 ? -11.748 64.298 110.019 1.00 44.84 285 ALA B C 1
ATOM 5821 O O . ALA B 1 288 ? -11.617 64.435 111.249 1.00 44.09 285 ALA B O 1
ATOM 5823 N N . LYS B 1 289 ? -10.753 63.902 109.223 1.00 42.50 286 LYS B N 1
ATOM 5824 C CA . LYS B 1 289 ? -9.440 63.531 109.810 1.00 42.43 286 LYS B CA 1
ATOM 5825 C C . LYS B 1 289 ? -8.640 64.771 110.253 1.00 42.22 286 LYS B C 1
ATOM 5826 O O . LYS B 1 289 ? -7.874 64.708 111.246 1.00 42.22 286 LYS B O 1
ATOM 5832 N N . ALA B 1 290 ? -8.856 65.907 109.582 1.00 41.59 287 ALA B N 1
ATOM 5833 C CA . ALA B 1 290 ? -8.225 67.159 110.001 1.00 40.87 287 ALA B CA 1
ATOM 5834 C C . ALA B 1 290 ? -8.700 67.601 111.380 1.00 43.71 287 ALA B C 1
ATOM 5835 O O . ALA B 1 290 ? -7.889 68.026 112.216 1.00 42.35 287 ALA B O 1
ATOM 5837 N N . HIS B 1 291 ? -10.008 67.479 111.630 1.00 45.53 288 HIS B N 1
ATOM 5838 C CA . HIS B 1 291 ? -10.546 67.842 112.930 1.00 47.60 288 HIS B CA 1
ATOM 5839 C C . HIS B 1 291 ? -9.931 67.038 114.049 1.00 47.59 288 HIS B C 1
ATOM 5840 O O . HIS B 1 291 ? -10.005 67.468 115.162 1.00 48.40 288 HIS B O 1
ATOM 5847 N N . ARG B 1 292 ? -9.338 65.881 113.789 1.00 47.95 289 ARG B N 1
ATOM 5848 C CA . ARG B 1 292 ? -8.788 65.074 114.884 1.00 50.00 289 ARG B CA 1
ATOM 5849 C C . ARG B 1 292 ? -7.365 65.484 115.304 1.00 49.75 289 ARG B C 1
ATOM 5850 O O . ARG B 1 292 ? -6.867 65.026 116.316 1.00 52.20 289 ARG B O 1
ATOM 5858 N N . LEU B 1 293 ? -6.718 66.356 114.551 1.00 48.60 290 LEU B N 1
ATOM 5859 C CA . LEU B 1 293 ? -5.392 66.833 114.941 1.00 48.96 290 LEU B CA 1
ATOM 5860 C C . LEU B 1 293 ? -5.528 67.988 115.923 1.00 48.83 290 LEU B C 1
ATOM 5861 O O . LEU B 1 293 ? -6.391 68.843 115.759 1.00 50.49 290 LEU B O 1
ATOM 5866 N N . GLN B 1 294 ? -4.685 67.983 116.951 1.00 48.72 291 GLN B N 1
ATOM 5867 C CA . GLN B 1 294 ? -4.671 69.011 117.995 1.00 48.52 291 GLN B CA 1
ATOM 5868 C C . GLN B 1 294 ? -3.356 69.802 117.950 1.00 44.74 291 GLN B C 1
ATOM 5869 O O . GLN B 1 294 ? -2.317 69.254 117.605 1.00 40.58 291 GLN B O 1
ATOM 5875 N N . LEU B 1 295 ? -3.417 71.086 118.288 1.00 41.92 292 LEU B N 1
ATOM 5876 C CA . LEU B 1 295 ? -2.209 71.876 118.510 1.00 41.49 292 LEU B CA 1
ATOM 5877 C C . LEU B 1 295 ? -1.393 71.309 119.681 1.00 40.93 292 LEU B C 1
ATOM 5878 O O . LEU B 1 295 ? -1.962 70.777 120.621 1.00 39.43 292 LEU B O 1
ATOM 5883 N N . ALA B 1 296 ? -0.070 71.428 119.625 1.00 39.77 293 ALA B N 1
ATOM 5884 C CA . ALA B 1 296 ? 0.814 71.148 120.766 1.00 40.56 293 ALA B CA 1
ATOM 5885 C C . ALA B 1 296 ? 0.769 72.340 121.719 1.00 41.34 293 ALA B C 1
ATOM 5886 O O . ALA B 1 296 ? 1.749 73.050 121.917 1.00 40.67 293 ALA B O 1
ATOM 5888 N N . TYR B 1 297 ? -0.391 72.538 122.324 1.00 43.99 294 TYR B N 1
ATOM 5889 C CA . TYR B 1 297 ? -0.634 73.668 123.197 1.00 44.91 294 TYR B CA 1
ATOM 5890 C C . TYR B 1 297 ? -1.537 73.188 124.361 1.00 45.90 294 TYR B C 1
ATOM 5891 O O . TYR B 1 297 ? -2.451 72.422 124.122 1.00 45.92 294 TYR B O 1
ATOM 5900 N N . PRO B 1 298 ? -1.269 73.603 125.614 1.00 45.81 295 PRO B N 1
ATOM 5901 C CA . PRO B 1 298 ? -0.241 74.526 126.114 1.00 46.24 295 PRO B CA 1
ATOM 5902 C C . PRO B 1 298 ? 1.153 73.886 126.204 1.00 45.37 295 PRO B C 1
ATOM 5903 O O . PRO B 1 298 ? 2.141 74.605 126.219 1.00 43.00 295 PRO B O 1
ATOM 5907 N N . LEU B 1 299 ? 1.208 72.558 126.284 1.00 46.22 296 LEU B N 1
ATOM 5908 C CA . LEU B 1 299 ? 2.481 71.831 126.359 1.00 46.25 296 LEU B CA 1
ATOM 5909 C C . LEU B 1 299 ? 2.831 71.132 125.047 1.00 44.49 296 LEU B C 1
ATOM 5910 O O . LEU B 1 299 ? 1.972 70.657 124.294 1.00 39.92 296 LEU B O 1
ATOM 5915 N N . VAL B 1 300 ? 4.136 71.056 124.793 1.00 43.45 297 VAL B N 1
ATOM 5916 C CA . VAL B 1 300 ? 4.640 70.409 123.601 1.00 43.93 297 VAL B CA 1
ATOM 5917 C C . VAL B 1 300 ? 4.067 69.006 123.449 1.00 44.71 297 VAL B C 1
ATOM 5918 O O . VAL B 1 300 ? 3.912 68.554 122.332 1.00 43.55 297 VAL B O 1
ATOM 5922 N N . GLU B 1 301 ? 3.723 68.341 124.558 1.00 45.55 298 GLU B N 1
ATOM 5923 C CA . GLU B 1 301 ? 3.191 66.960 124.545 1.00 50.19 298 GLU B CA 1
ATOM 5924 C C . GLU B 1 301 ? 1.702 66.836 124.181 1.00 52.31 298 GLU B C 1
ATOM 5925 O O . GLU B 1 301 ? 1.254 65.734 123.935 1.00 54.75 298 GLU B O 1
ATOM 5931 N N . ASP B 1 302 ? 0.950 67.946 124.185 1.00 52.04 299 ASP B N 1
ATOM 5932 C CA . ASP B 1 302 ? -0.521 67.943 124.091 1.00 52.78 299 ASP B CA 1
ATOM 5933 C C . ASP B 1 302 ? -1.096 67.783 122.682 1.00 52.83 299 ASP B C 1
ATOM 5934 O O . ASP B 1 302 ? -2.312 67.733 122.512 1.00 53.99 299 ASP B O 1
ATOM 5939 N N . GLY B 1 303 ? -0.253 67.728 121.665 1.00 54.58 300 GLY B N 1
ATOM 5940 C CA . GLY B 1 303 ? -0.762 67.628 120.294 1.00 52.04 300 GLY B CA 1
ATOM 5941 C C . GLY B 1 303 ? 0.314 67.474 119.250 1.00 50.58 300 GLY B C 1
ATOM 5942 O O . GLY B 1 303 ? 1.514 67.695 119.474 1.00 50.67 300 GLY B O 1
ATOM 5943 N N . ALA B 1 304 ? -0.140 67.136 118.064 1.00 50.85 301 ALA B N 1
ATOM 5944 C CA . ALA B 1 304 ? 0.742 66.882 116.952 1.00 49.64 301 ALA B CA 1
ATOM 5945 C C . ALA B 1 304 ? 1.251 68.171 116.322 1.00 46.96 301 ALA B C 1
ATOM 5946 O O . ALA B 1 304 ? 2.324 68.185 115.756 1.00 44.92 301 ALA B O 1
ATOM 5948 N N . ILE B 1 305 ? 0.464 69.241 116.378 1.00 43.93 302 ILE B N 1
ATOM 5949 C CA . ILE B 1 305 ? 0.714 70.381 115.484 1.00 42.76 302 ILE B CA 1
ATOM 5950 C C . ILE B 1 305 ? 1.429 71.542 116.205 1.00 39.83 302 ILE B C 1
ATOM 5951 O O . ILE B 1 305 ? 0.807 72.252 116.964 1.00 36.99 302 ILE B O 1
ATOM 5956 N N . GLY B 1 306 ? 2.705 71.752 115.908 1.00 36.33 303 GLY B N 1
ATOM 5957 C CA . GLY B 1 306 ? 3.497 72.836 116.542 1.00 35.62 303 GLY B CA 1
ATOM 5958 C C . GLY B 1 306 ? 3.144 74.240 116.064 1.00 33.73 303 GLY B C 1
ATOM 5959 O O . GLY B 1 306 ? 2.370 74.429 115.121 1.00 33.25 303 GLY B O 1
ATOM 5960 N N . PRO B 1 307 ? 3.730 75.245 116.713 1.00 32.81 304 PRO B N 1
ATOM 5961 C CA . PRO B 1 307 ? 3.523 76.632 116.297 1.00 31.38 304 PRO B CA 1
ATOM 5962 C C . PRO B 1 307 ? 4.192 76.935 114.945 1.00 31.54 304 PRO B C 1
ATOM 5963 O O . PRO B 1 307 ? 5.087 76.201 114.488 1.00 29.97 304 PRO B O 1
ATOM 5967 N N . ILE B 1 308 ? 3.804 78.052 114.358 1.00 32.00 305 ILE B N 1
ATOM 5968 C CA . ILE B 1 308 ? 4.472 78.618 113.198 1.00 30.61 305 ILE B CA 1
ATOM 5969 C C . ILE B 1 308 ? 5.736 79.286 113.730 1.00 30.38 305 ILE B C 1
ATOM 5970 O O . ILE B 1 308 ? 5.668 80.185 114.567 1.00 29.92 305 ILE B O 1
ATOM 5975 N N . ILE B 1 309 ? 6.874 78.838 113.259 1.00 29.15 306 ILE B N 1
ATOM 5976 C CA . ILE B 1 309 ? 8.159 79.164 113.913 1.00 31.93 306 ILE B CA 1
ATOM 5977 C C . ILE B 1 309 ? 8.535 80.633 113.710 1.00 33.86 306 ILE B C 1
ATOM 5978 O O . ILE B 1 309 ? 8.960 81.307 114.660 1.00 36.42 306 ILE B O 1
ATOM 5983 N N . ALA B 1 310 ? 8.306 81.132 112.498 1.00 33.58 307 ALA B N 1
ATOM 5984 C CA . ALA B 1 310 ? 8.746 82.474 112.132 1.00 33.83 307 ALA B CA 1
ATOM 5985 C C . ALA B 1 310 ? 7.569 83.398 112.036 1.00 35.39 307 ALA B C 1
ATOM 5986 O O . ALA B 1 310 ? 6.651 83.110 111.293 1.00 33.60 307 ALA B O 1
ATOM 5988 N N . GLU B 1 311 ? 7.657 84.545 112.708 1.00 35.98 308 GLU B N 1
ATOM 5989 C CA . GLU B 1 311 ? 6.585 85.523 112.693 1.00 38.88 308 GLU B CA 1
ATOM 5990 C C . GLU B 1 311 ? 6.243 85.961 111.290 1.00 37.79 308 GLU B C 1
ATOM 5991 O O . GLU B 1 311 ? 5.089 86.176 110.961 1.00 37.38 308 GLU B O 1
ATOM 5997 N N . LYS B 1 312 ? 7.268 86.158 110.479 1.00 38.36 309 LYS B N 1
ATOM 5998 C CA . LYS B 1 312 ? 7.064 86.542 109.085 1.00 39.36 309 LYS B CA 1
ATOM 5999 C C . LYS B 1 312 ? 6.190 85.507 108.322 1.00 37.50 309 LYS B C 1
ATOM 6000 O O . LYS B 1 312 ? 5.300 85.855 107.522 1.00 35.24 309 LYS B O 1
ATOM 6006 N N . GLN B 1 313 ? 6.451 84.229 108.569 1.00 34.20 310 GLN B N 1
ATOM 6007 C CA . GLN B 1 313 ? 5.666 83.184 107.940 1.00 33.64 310 GLN B CA 1
ATOM 6008 C C . GLN B 1 313 ? 4.210 83.176 108.375 1.00 34.90 310 GLN B C 1
ATOM 6009 O O . GLN B 1 313 ? 3.334 82.892 107.552 1.00 34.03 310 GLN B O 1
ATOM 6015 N N . ALA B 1 314 ? 3.969 83.440 109.669 1.00 34.00 311 ALA B N 1
ATOM 6016 C CA . ALA B 1 314 ? 2.613 83.531 110.208 1.00 35.22 311 ALA B CA 1
ATOM 6017 C C . ALA B 1 314 ? 1.843 84.608 109.459 1.00 35.99 311 ALA B C 1
ATOM 6018 O O . ALA B 1 314 ? 0.709 84.394 109.092 1.00 36.78 311 ALA B O 1
ATOM 6020 N N . GLY B 1 315 ? 2.475 85.764 109.238 1.00 37.08 312 GLY B N 1
ATOM 6021 C CA . GLY B 1 315 ? 1.904 86.837 108.395 1.00 37.14 312 GLY B CA 1
ATOM 6022 C C . GLY B 1 315 ? 1.644 86.443 106.942 1.00 35.64 312 GLY B C 1
ATOM 6023 O O . GLY B 1 315 ? 0.655 86.834 106.360 1.00 36.86 312 GLY B O 1
ATOM 6024 N N . ILE B 1 316 ? 2.522 85.656 106.348 1.00 35.03 313 ILE B N 1
ATOM 6025 C CA . ILE B 1 316 ? 2.294 85.207 104.998 1.00 34.93 313 ILE B CA 1
ATOM 6026 C C . ILE B 1 316 ? 1.123 84.220 104.970 1.00 35.43 313 ILE B C 1
ATOM 6027 O O . ILE B 1 316 ? 0.278 84.295 104.065 1.00 34.53 313 ILE B O 1
ATOM 6032 N N . ILE B 1 317 ? 1.085 83.279 105.921 1.00 33.43 314 ILE B N 1
ATOM 6033 C CA . ILE B 1 317 ? -0.018 82.296 105.932 1.00 34.11 314 ILE B CA 1
ATOM 6034 C C . ILE B 1 317 ? -1.360 83.011 106.098 1.00 34.81 314 ILE B C 1
ATOM 6035 O O . ILE B 1 317 ? -2.348 82.713 105.410 1.00 35.93 314 ILE B O 1
ATOM 6040 N N . ASN B 1 318 ? -1.392 83.981 106.991 1.00 35.44 315 ASN B N 1
ATOM 6041 C CA . ASN B 1 318 ? -2.613 84.790 107.200 1.00 37.60 315 ASN B CA 1
ATOM 6042 C C . ASN B 1 318 ? -3.063 85.507 105.906 1.00 38.79 315 ASN B C 1
ATOM 6043 O O . ASN B 1 318 ? -4.260 85.476 105.503 1.00 38.08 315 ASN B O 1
ATOM 6048 N N . ASP B 1 319 ? -2.105 86.196 105.288 1.00 39.95 316 ASP B N 1
ATOM 6049 C CA . ASP B 1 319 ? -2.342 86.896 104.028 1.00 42.06 316 ASP B CA 1
ATOM 6050 C C . ASP B 1 319 ? -2.898 85.966 102.920 1.00 42.52 316 ASP B C 1
ATOM 6051 O O . ASP B 1 319 ? -3.847 86.297 102.227 1.00 40.54 316 ASP B O 1
ATOM 6056 N N . HIS B 1 320 ? -2.298 84.793 102.745 1.00 40.63 317 HIS B N 1
ATOM 6057 C CA . HIS B 1 320 ? -2.829 83.804 101.798 1.00 40.56 317 HIS B CA 1
ATOM 6058 C C . HIS B 1 320 ? -4.291 83.409 102.136 1.00 41.73 317 HIS B C 1
ATOM 6059 O O . HIS B 1 320 ? -5.123 83.232 101.236 1.00 39.91 317 HIS B O 1
ATOM 6066 N N . ILE B 1 321 ? -4.611 83.291 103.428 1.00 41.83 318 ILE B N 1
ATOM 6067 C CA . ILE B 1 321 ? -5.962 82.862 103.813 1.00 41.98 318 ILE B CA 1
ATOM 6068 C C . ILE B 1 321 ? -6.956 83.983 103.480 1.00 43.86 318 ILE B C 1
ATOM 6069 O O . ILE B 1 321 ? -8.053 83.714 102.956 1.00 41.66 318 ILE B O 1
ATOM 6074 N N . LEU B 1 322 ? -6.553 85.219 103.767 1.00 43.21 319 LEU B N 1
ATOM 6075 C CA . LEU B 1 322 ? -7.421 86.365 103.580 1.00 47.10 319 LEU B CA 1
ATOM 6076 C C . LEU B 1 322 ? -7.680 86.600 102.084 1.00 46.80 319 LEU B C 1
ATOM 6077 O O . LEU B 1 322 ? -8.817 86.825 101.683 1.00 44.66 319 LEU B O 1
ATOM 6082 N N . ASP B 1 323 ? -6.614 86.539 101.284 1.00 44.90 320 ASP B N 1
ATOM 6083 C CA . ASP B 1 323 ? -6.675 86.693 99.818 1.00 45.71 320 ASP B CA 1
ATOM 6084 C C . ASP B 1 323 ? -7.622 85.656 99.216 1.00 44.87 320 ASP B C 1
ATOM 6085 O O . ASP B 1 323 ? -8.388 85.947 98.314 1.00 45.55 320 ASP B O 1
ATOM 6090 N N . ALA B 1 324 ? -7.526 84.427 99.721 1.00 43.60 321 ALA B N 1
ATOM 6091 C CA . ALA B 1 324 ? -8.387 83.330 99.300 1.00 45.39 321 ALA B CA 1
ATOM 6092 C C . ALA B 1 324 ? -9.879 83.601 99.570 1.00 46.91 321 ALA B C 1
ATOM 6093 O O . ALA B 1 324 ? -10.709 83.457 98.648 1.00 46.31 321 ALA B O 1
ATOM 6095 N N . VAL B 1 325 ? -10.197 83.957 100.822 1.00 46.89 322 VAL B N 1
ATOM 6096 C CA . VAL B 1 325 ? -11.581 84.257 101.223 1.00 51.00 322 VAL B CA 1
ATOM 6097 C C . VAL B 1 325 ? -12.095 85.429 100.389 1.00 52.52 322 VAL B C 1
ATOM 6098 O O . VAL B 1 325 ? -13.202 85.378 99.866 1.00 52.49 322 VAL B O 1
ATOM 6102 N N . GLU B 1 326 ? -11.276 86.462 100.243 1.00 52.10 323 GLU B N 1
ATOM 6103 C CA . GLU B 1 326 ? -11.675 87.622 99.475 1.00 54.88 323 GLU B CA 1
ATOM 6104 C C . GLU B 1 326 ? -11.936 87.267 98.019 1.00 53.29 323 GLU B C 1
ATOM 6105 O O . GLU B 1 326 ? -12.657 87.959 97.347 1.00 52.31 323 GLU B O 1
ATOM 6111 N N . LYS B 1 327 ? -11.354 86.192 97.520 1.00 52.28 324 LYS B N 1
ATOM 6112 C CA . LYS B 1 327 ? -11.615 85.793 96.156 1.00 52.63 324 LYS B CA 1
ATOM 6113 C C . LYS B 1 327 ? -12.665 84.686 96.043 1.00 52.22 324 LYS B C 1
ATOM 6114 O O . LYS B 1 327 ? -12.802 84.095 94.984 1.00 52.74 324 LYS B O 1
ATOM 6120 N N . GLY B 1 328 ? -13.406 84.415 97.117 1.00 51.44 325 GLY B N 1
ATOM 6121 C CA . GLY B 1 328 ? -14.483 83.413 97.083 1.00 50.65 325 GLY B CA 1
ATOM 6122 C C . GLY B 1 328 ? -14.210 82.064 97.754 1.00 49.27 325 GLY B C 1
ATOM 6123 O O . GLY B 1 328 ? -15.099 81.199 97.808 1.00 47.54 325 GLY B O 1
ATOM 6124 N N . ALA B 1 329 ? -13.016 81.859 98.300 1.00 47.19 326 ALA B N 1
ATOM 6125 C CA . ALA B 1 329 ? -12.729 80.569 98.912 1.00 46.65 326 ALA B CA 1
ATOM 6126 C C . ALA B 1 329 ? -13.689 80.313 100.102 1.00 48.68 326 ALA B C 1
ATOM 6127 O O . ALA B 1 329 ? -14.058 81.245 100.815 1.00 47.76 326 ALA B O 1
ATOM 6129 N N . VAL B 1 330 ? -14.085 79.052 100.282 1.00 48.12 327 VAL B N 1
ATOM 6130 C CA . VAL B 1 330 ? -14.850 78.606 101.436 1.00 49.96 327 VAL B CA 1
ATOM 6131 C C . VAL B 1 330 ? -13.920 77.869 102.387 1.00 47.49 327 VAL B C 1
ATOM 6132 O O . VAL B 1 330 ? -13.274 76.907 101.985 1.00 46.09 327 VAL B O 1
ATOM 6136 N N . ILE B 1 331 ? -13.886 78.301 103.642 1.00 48.61 328 ILE B N 1
ATOM 6137 C CA . ILE B 1 331 ? -13.108 77.631 104.674 1.00 47.37 328 ILE B CA 1
ATOM 6138 C C . ILE B 1 331 ? -13.947 76.614 105.415 1.00 47.70 328 ILE B C 1
ATOM 6139 O O . ILE B 1 331 ? -14.965 76.976 105.958 1.00 48.42 328 ILE B O 1
ATOM 6144 N N . HIS B 1 332 ? -13.539 75.345 105.443 1.00 45.75 329 HIS B N 1
ATOM 6145 C CA . HIS B 1 332 ? -14.356 74.313 106.104 1.00 47.27 329 HIS B CA 1
ATOM 6146 C C . HIS B 1 332 ? -13.905 74.005 107.516 1.00 45.66 329 HIS B C 1
ATOM 6147 O O . HIS B 1 332 ? -14.738 73.671 108.376 1.00 44.44 329 HIS B O 1
ATOM 6154 N N . CYS B 1 333 ? -12.606 74.111 107.770 1.00 41.40 330 CYS B N 1
ATOM 6155 C CA . CYS B 1 333 ? -12.112 74.017 109.130 1.00 41.62 330 CYS B CA 1
ATOM 6156 C C . CYS B 1 333 ? -10.813 74.804 109.235 1.00 39.08 330 CYS B C 1
ATOM 6157 O O . CYS B 1 333 ? -10.234 75.149 108.225 1.00 36.56 330 CYS B O 1
ATOM 6160 N N . GLY B 1 334 ? -10.374 75.071 110.462 1.00 38.64 331 GLY B N 1
ATOM 6161 C CA . GLY B 1 334 ? -9.194 75.911 110.723 1.00 37.62 331 GLY B CA 1
ATOM 6162 C C . GLY B 1 334 ? -9.338 77.295 110.105 1.00 38.42 331 GLY B C 1
ATOM 6163 O O . GLY B 1 334 ? -10.392 77.884 110.154 1.00 37.29 331 GLY B O 1
ATOM 6164 N N . GLY B 1 335 ? -8.253 77.826 109.544 1.00 39.58 332 GLY B N 1
ATOM 6165 C CA . GLY B 1 335 ? -8.303 79.089 108.802 1.00 39.79 332 GLY B CA 1
ATOM 6166 C C . GLY B 1 335 ? -8.120 80.354 109.604 1.00 39.99 332 GLY B C 1
ATOM 6167 O O . GLY B 1 335 ? -8.376 81.432 109.093 1.00 40.42 332 GLY B O 1
ATOM 6168 N N . LYS B 1 336 ? -7.655 80.244 110.844 1.00 39.52 333 LYS B N 1
ATOM 6169 C CA . LYS B 1 336 ? -7.387 81.427 111.653 1.00 40.21 333 LYS B CA 1
ATOM 6170 C C . LYS B 1 336 ? -5.936 81.328 112.122 1.00 39.41 333 LYS B C 1
ATOM 6171 O O . LYS B 1 336 ? -5.604 80.402 112.834 1.00 41.14 333 LYS B O 1
ATOM 6173 N N . VAL B 1 337 ? -5.090 82.270 111.732 1.00 38.01 334 VAL B N 1
ATOM 6174 C CA . VAL B 1 337 ? -3.756 82.338 112.288 1.00 37.58 334 VAL B CA 1
ATOM 6175 C C . VAL B 1 337 ? -3.914 83.109 113.578 1.00 39.49 334 VAL B C 1
ATOM 6176 O O . VAL B 1 337 ? -4.353 84.229 113.535 1.00 40.05 334 VAL B O 1
ATOM 6180 N N . GLU B 1 338 ? -3.561 82.534 114.718 1.00 40.14 335 GLU B N 1
ATOM 6181 C CA . GLU B 1 338 ? -3.857 83.187 115.980 1.00 43.27 335 GLU B CA 1
ATOM 6182 C C . GLU B 1 338 ? -2.740 83.049 117.020 1.00 41.29 335 GLU B C 1
ATOM 6183 O O . GLU B 1 338 ? -1.953 82.090 116.968 1.00 38.39 335 GLU B O 1
ATOM 6189 N N . GLU B 1 339 ? -2.723 83.999 117.961 1.00 40.67 336 GLU B N 1
ATOM 6190 C CA . GLU B 1 339 ? -1.799 84.030 119.090 1.00 44.63 336 GLU B CA 1
ATOM 6191 C C . GLU B 1 339 ? -2.312 83.233 120.301 1.00 43.68 336 GLU B C 1
ATOM 6192 O O . GLU B 1 339 ? -3.428 83.411 120.737 1.00 43.39 336 GLU B O 1
ATOM 6198 N N . LEU B 1 340 ? -1.485 82.328 120.811 1.00 40.22 337 LEU B N 1
ATOM 6199 C CA . LEU B 1 340 ? -1.810 81.541 121.986 1.00 40.72 337 LEU B CA 1
ATOM 6200 C C . LEU B 1 340 ? -0.564 81.412 122.813 1.00 39.50 337 LEU B C 1
ATOM 6201 O O . LEU B 1 340 ? 0.458 80.880 122.332 1.00 37.45 337 LEU B O 1
ATOM 6206 N N . GLY B 1 341 ? -0.626 81.922 124.029 1.00 39.43 338 GLY B N 1
ATOM 6207 C CA . GLY B 1 341 ? 0.518 81.869 124.932 1.00 40.86 338 GLY B CA 1
ATOM 6208 C C . GLY B 1 341 ? 1.713 82.644 124.413 1.00 40.83 338 GLY B C 1
ATOM 6209 O O . GLY B 1 341 ? 2.841 82.348 124.810 1.00 38.97 338 GLY B O 1
ATOM 6210 N N . GLY B 1 342 ? 1.464 83.623 123.528 1.00 40.62 339 GLY B N 1
ATOM 6211 C CA . GLY B 1 342 ? 2.542 84.432 122.943 1.00 42.00 339 GLY B CA 1
ATOM 6212 C C . GLY B 1 342 ? 3.147 83.907 121.625 1.00 41.12 339 GLY B C 1
ATOM 6213 O O . GLY B 1 342 ? 3.877 84.626 120.952 1.00 41.72 339 GLY B O 1
ATOM 6214 N N . GLY B 1 343 ? 2.867 82.654 121.267 1.00 38.49 340 GLY B N 1
ATOM 6215 C CA . GLY B 1 343 ? 3.257 82.120 119.968 1.00 37.40 340 GLY B CA 1
ATOM 6216 C C . GLY B 1 343 ? 2.138 82.210 118.933 1.00 36.71 340 GLY B C 1
ATOM 6217 O O . GLY B 1 343 ? 0.981 82.478 119.290 1.00 38.14 340 GLY B O 1
ATOM 6218 N N . TRP B 1 344 ? 2.494 82.020 117.669 1.00 35.20 341 TRP B N 1
ATOM 6219 C CA . TRP B 1 344 ? 1.557 81.978 116.543 1.00 35.58 341 TRP B CA 1
ATOM 6220 C C . TRP B 1 344 ? 1.272 80.540 116.088 1.00 35.33 341 TRP B C 1
ATOM 6221 O O . TRP B 1 344 ? 2.190 79.683 116.009 1.00 35.28 341 TRP B O 1
ATOM 6232 N N . TRP B 1 345 ? 0.020 80.309 115.716 1.00 33.74 342 TRP B N 1
ATOM 6233 C CA . TRP B 1 345 ? -0.501 78.975 115.453 1.00 34.14 342 TRP B CA 1
ATOM 6234 C C . TRP B 1 345 ? -1.551 79.042 114.350 1.00 35.29 342 TRP B C 1
ATOM 6235 O O . TRP B 1 345 ? -2.243 80.055 114.200 1.00 38.02 342 TRP B O 1
ATOM 6246 N N . CYS B 1 346 ? -1.701 77.941 113.617 1.00 35.39 343 CYS B N 1
ATOM 6247 C CA . CYS B 1 346 ? -2.783 77.767 112.680 1.00 34.75 343 CYS B CA 1
ATOM 6248 C C . CYS B 1 346 ? -3.109 76.266 112.698 1.00 36.01 343 CYS B C 1
ATOM 6249 O O . CYS B 1 346 ? -2.208 75.389 112.632 1.00 34.48 343 CYS B O 1
ATOM 6252 N N . ARG B 1 347 ? -4.385 75.972 112.822 1.00 35.92 344 ARG B N 1
ATOM 6253 C CA . ARG B 1 347 ? -4.885 74.617 112.735 1.00 39.39 344 ARG B CA 1
ATOM 6254 C C . ARG B 1 347 ? -4.969 74.164 111.265 1.00 38.46 344 ARG B C 1
ATOM 6255 O O . ARG B 1 347 ? -5.106 74.992 110.354 1.00 36.72 344 ARG B O 1
ATOM 6263 N N . PRO B 1 348 ? -4.961 72.840 111.050 1.00 40.84 345 PRO B N 1
ATOM 6264 C CA . PRO B 1 348 ? -5.164 72.288 109.708 1.00 41.01 345 PRO B CA 1
ATOM 6265 C C . PRO B 1 348 ? -6.362 72.922 109.095 1.00 39.83 345 PRO B C 1
ATOM 6266 O O . PRO B 1 348 ? -7.423 73.018 109.749 1.00 44.17 345 PRO B O 1
ATOM 6270 N N . THR B 1 349 ? -6.206 73.413 107.877 1.00 37.51 346 THR B N 1
ATOM 6271 C CA . THR B 1 349 ? -7.265 74.199 107.261 1.00 38.03 346 THR B CA 1
ATOM 6272 C C . THR B 1 349 ? -7.656 73.568 105.931 1.00 39.80 346 THR B C 1
ATOM 6273 O O . THR B 1 349 ? -6.795 73.411 105.071 1.00 38.62 346 THR B O 1
ATOM 6277 N N . VAL B 1 350 ? -8.936 73.216 105.745 1.00 38.88 347 VAL B N 1
ATOM 6278 C CA . VAL B 1 350 ? -9.381 72.714 104.451 1.00 38.73 347 VAL B CA 1
ATOM 6279 C C . VAL B 1 350 ? -10.189 73.797 103.765 1.00 40.52 347 VAL B C 1
ATOM 6280 O O . VAL B 1 350 ? -11.139 74.327 104.369 1.00 39.78 347 VAL B O 1
ATOM 6292 N N . THR B 1 352 ? -12.228 75.009 99.951 1.00 42.28 349 THR B N 1
ATOM 6293 C CA . THR B 1 352 ? -12.721 74.677 98.605 1.00 43.02 349 THR B CA 1
ATOM 6294 C C . THR B 1 352 ? -13.206 75.933 97.888 1.00 44.53 349 THR B C 1
ATOM 6295 O O . THR B 1 352 ? -13.083 77.045 98.406 1.00 44.20 349 THR B O 1
ATOM 6299 N N . ASN B 1 353 ? -13.733 75.741 96.671 1.00 47.45 350 ASN B N 1
ATOM 6300 C CA . ASN B 1 353 ? -14.069 76.847 95.791 1.00 48.00 350 ASN B CA 1
ATOM 6301 C C . ASN B 1 353 ? -12.844 77.732 95.588 1.00 48.18 350 ASN B C 1
ATOM 6302 O O . ASN B 1 353 ? -12.895 78.954 95.717 1.00 47.36 350 ASN B O 1
ATOM 6307 N N . VAL B 1 354 ? -11.729 77.067 95.293 1.00 46.97 351 VAL B N 1
ATOM 6308 C CA . VAL B 1 354 ? -10.463 77.706 95.127 1.00 46.95 351 VAL B CA 1
ATOM 6309 C C . VAL B 1 354 ? -10.049 77.662 93.656 1.00 48.01 351 VAL B C 1
ATOM 6310 O O . VAL B 1 354 ? -10.589 76.872 92.874 1.00 49.15 351 VAL B O 1
ATOM 6314 N N . ASN B 1 355 ? -9.090 78.505 93.279 1.00 45.38 352 ASN B N 1
ATOM 6315 C CA . ASN B 1 355 ? -8.521 78.442 91.940 1.00 44.48 352 ASN B CA 1
ATOM 6316 C C . ASN B 1 355 ? -7.181 79.162 91.863 1.00 44.71 352 ASN B C 1
ATOM 6317 O O . ASN B 1 355 ? -6.672 79.729 92.890 1.00 42.79 352 ASN B O 1
ATOM 6322 N N . HIS B 1 356 ? -6.600 79.154 90.664 1.00 43.69 353 HIS B N 1
ATOM 6323 C CA . HIS B 1 356 ? -5.195 79.629 90.497 1.00 43.42 353 HIS B CA 1
ATOM 6324 C C . HIS B 1 356 ? -5.042 81.157 90.394 1.00 42.88 353 HIS B C 1
ATOM 6325 O O . HIS B 1 356 ? -3.929 81.627 90.143 1.00 42.79 353 HIS B O 1
ATOM 6332 N N . SER B 1 357 ? -6.127 81.925 90.584 1.00 43.56 354 SER B N 1
ATOM 6333 C CA . SER B 1 357 ? -6.003 83.382 90.766 1.00 43.08 354 SER B CA 1
ATOM 6334 C C . SER B 1 357 ? -5.559 83.737 92.214 1.00 42.83 354 SER B C 1
ATOM 6335 O O . SER B 1 357 ? -5.168 84.888 92.504 1.00 40.51 354 SER B O 1
ATOM 6346 N N . LYS B 1 359 ? -3.263 83.534 95.731 1.00 42.57 356 LYS B N 1
ATOM 6347 C CA . LYS B 1 359 ? -1.914 83.305 96.247 1.00 42.93 356 LYS B CA 1
ATOM 6348 C C . LYS B 1 359 ? -1.742 81.926 96.823 1.00 40.65 356 LYS B C 1
ATOM 6349 O O . LYS B 1 359 ? -0.698 81.334 96.656 1.00 37.89 356 LYS B O 1
ATOM 6355 N N . VAL B 1 360 ? -2.751 81.429 97.524 1.00 39.50 357 VAL B N 1
ATOM 6356 C CA . VAL B 1 360 ? -2.611 80.157 98.221 1.00 40.59 357 VAL B CA 1
ATOM 6357 C C . VAL B 1 360 ? -2.398 78.982 97.250 1.00 41.34 357 VAL B C 1
ATOM 6358 O O . VAL B 1 360 ? -2.004 77.891 97.663 1.00 37.95 357 VAL B O 1
ATOM 6370 N N . THR B 1 362 ? -0.602 79.550 94.257 1.00 43.06 359 THR B N 1
ATOM 6371 C CA . THR B 1 362 ? 0.489 79.957 93.404 1.00 42.08 359 THR B CA 1
ATOM 6372 C C . THR B 1 362 ? 1.809 80.165 94.180 1.00 43.67 359 THR B C 1
ATOM 6373 O O . THR B 1 362 ? 2.797 79.529 93.846 1.00 44.17 359 THR B O 1
ATOM 6377 N N . GLU B 1 363 ? 1.801 80.993 95.225 1.00 41.01 360 GLU B N 1
ATOM 6378 C CA . GLU B 1 363 ? 2.992 81.287 96.017 1.00 41.64 360 GLU B CA 1
ATOM 6379 C C . GLU B 1 363 ? 3.120 80.287 97.170 1.00 39.03 360 GLU B C 1
ATOM 6380 O O . GLU B 1 363 ? 2.087 79.794 97.741 1.00 33.81 360 GLU B O 1
ATOM 6386 N N . GLU B 1 364 ? 4.382 79.968 97.495 1.00 34.16 361 GLU B N 1
ATOM 6387 C CA . GLU B 1 364 ? 4.661 79.006 98.542 1.00 33.46 361 GLU B CA 1
ATOM 6388 C C . GLU B 1 364 ? 4.017 79.502 99.852 1.00 33.58 361 GLU B C 1
ATOM 6389 O O . GLU B 1 364 ? 4.213 80.645 100.246 1.00 32.45 361 GLU B O 1
ATOM 6395 N N . THR B 1 365 ? 3.227 78.647 100.498 1.00 32.77 362 THR B N 1
ATOM 6396 C CA . THR B 1 365 ? 2.487 79.047 101.722 1.00 33.64 362 THR B CA 1
ATOM 6397 C C . THR B 1 365 ? 3.238 78.698 103.020 1.00 31.93 362 THR B C 1
ATOM 6398 O O . THR B 1 365 ? 3.314 79.491 103.961 1.00 29.36 362 THR B O 1
ATOM 6402 N N . PHE B 1 366 ? 3.795 77.494 103.061 1.00 32.24 363 PHE B N 1
ATOM 6403 C CA . PHE B 1 366 ? 4.599 77.011 104.217 1.00 30.42 363 PHE B CA 1
ATOM 6404 C C . PHE B 1 366 ? 3.733 76.940 105.494 1.00 33.11 363 PHE B C 1
ATOM 6405 O O . PHE B 1 366 ? 4.173 77.287 106.603 1.00 31.53 363 PHE B O 1
ATOM 6413 N N . GLY B 1 367 ? 2.463 76.555 105.287 1.00 31.26 364 GLY B N 1
ATOM 6414 C CA . GLY B 1 367 ? 1.464 76.461 106.316 1.00 31.49 364 GLY B CA 1
ATOM 6415 C C . GLY B 1 367 ? 0.609 75.210 106.183 1.00 30.18 364 GLY B C 1
ATOM 6416 O O . GLY B 1 367 ? 0.732 74.449 105.204 1.00 30.56 364 GLY B O 1
ATOM 6417 N N . PRO B 1 368 ? -0.276 74.965 107.152 1.00 30.90 365 PRO B N 1
ATOM 6418 C CA . PRO B 1 368 ? -1.088 73.728 107.153 1.00 30.70 365 PRO B CA 1
ATOM 6419 C C . PRO B 1 368 ? -2.413 73.900 106.445 1.00 33.01 365 PRO B C 1
ATOM 6420 O O . PRO B 1 368 ? -3.469 73.627 107.039 1.00 31.96 365 PRO B O 1
ATOM 6424 N N . ILE B 1 369 ? -2.333 74.324 105.177 1.00 35.45 366 ILE B N 1
ATOM 6425 C CA . ILE B 1 369 ? -3.507 74.702 104.382 1.00 35.76 366 ILE B CA 1
ATOM 6426 C C . ILE B 1 369 ? -3.708 73.708 103.245 1.00 37.07 366 ILE B C 1
ATOM 6427 O O . ILE B 1 369 ? -2.747 73.365 102.556 1.00 34.81 366 ILE B O 1
ATOM 6440 N N . PRO B 1 371 ? -5.947 73.496 100.155 1.00 36.25 368 PRO B N 1
ATOM 6441 C CA . PRO B 1 371 ? -6.904 73.894 99.124 1.00 36.62 368 PRO B CA 1
ATOM 6442 C C . PRO B 1 371 ? -7.154 72.765 98.111 1.00 37.99 368 PRO B C 1
ATOM 6443 O O . PRO B 1 371 ? -6.191 72.271 97.466 1.00 34.73 368 PRO B O 1
ATOM 6447 N N . VAL B 1 372 ? -8.429 72.380 97.978 1.00 37.68 369 VAL B N 1
ATOM 6448 C CA . VAL B 1 372 ? -8.847 71.241 97.167 1.00 38.36 369 VAL B CA 1
ATOM 6449 C C . VAL B 1 372 ? -9.660 71.761 95.977 1.00 39.45 369 VAL B C 1
ATOM 6450 O O . VAL B 1 372 ? -10.614 72.512 96.179 1.00 41.38 369 VAL B O 1
ATOM 6462 N N . PRO B 1 374 ? -11.597 70.466 92.138 1.00 44.40 371 PRO B N 1
ATOM 6463 C CA . PRO B 1 374 ? -11.957 69.344 91.291 1.00 45.59 371 PRO B CA 1
ATOM 6464 C C . PRO B 1 374 ? -11.355 69.513 89.930 1.00 45.19 371 PRO B C 1
ATOM 6465 O O . PRO B 1 374 ? -11.098 70.658 89.533 1.00 44.65 371 PRO B O 1
ATOM 6469 N N . PHE B 1 375 ? -11.167 68.389 89.223 1.00 45.29 372 PHE B N 1
ATOM 6470 C CA . PHE B 1 375 ? -10.909 68.398 87.775 1.00 45.24 372 PHE B CA 1
ATOM 6471 C C . PHE B 1 375 ? -11.856 67.489 86.953 1.00 47.06 372 PHE B C 1
ATOM 6472 O O . PHE B 1 375 ? -12.250 66.407 87.420 1.00 45.98 372 PHE B O 1
ATOM 6480 N N . PRO B 1 376 ? -12.225 67.928 85.721 1.00 47.90 373 PRO B N 1
ATOM 6481 C CA . PRO B 1 376 ? -13.100 67.116 84.843 1.00 48.99 373 PRO B CA 1
ATOM 6482 C C . PRO B 1 376 ? -12.409 65.920 84.177 1.00 49.72 373 PRO B C 1
ATOM 6483 O O . PRO B 1 376 ? -13.083 65.002 83.763 1.00 51.65 373 PRO B O 1
ATOM 6487 N N . ASP B 1 377 ? -11.091 65.982 83.986 1.00 48.01 374 ASP B N 1
ATOM 6488 C CA . ASP B 1 377 ? -10.360 64.938 83.256 1.00 50.02 374 ASP B CA 1
ATOM 6489 C C . ASP B 1 377 ? -8.869 65.065 83.533 1.00 46.88 374 ASP B C 1
ATOM 6490 O O . ASP B 1 377 ? -8.394 66.122 83.949 1.00 44.57 374 ASP B O 1
ATOM 6495 N N . VAL B 1 378 ? -8.153 63.980 83.272 1.00 46.95 375 VAL B N 1
ATOM 6496 C CA . VAL B 1 378 ? -6.753 63.890 83.622 1.00 47.74 375 VAL B CA 1
ATOM 6497 C C . VAL B 1 378 ? -5.926 64.952 82.951 1.00 44.56 375 VAL B C 1
ATOM 6498 O O . VAL B 1 378 ? -4.982 65.425 83.536 1.00 42.66 375 VAL B O 1
ATOM 6502 N N . GLU B 1 379 ? -6.256 65.308 81.725 1.00 44.94 376 GLU B N 1
ATOM 6503 C CA . GLU B 1 379 ? -5.515 66.347 80.999 1.00 47.30 376 GLU B CA 1
ATOM 6504 C C . GLU B 1 379 ? -5.480 67.668 81.774 1.00 45.54 376 GLU B C 1
ATOM 6505 O O . GLU B 1 379 ? -4.430 68.344 81.864 1.00 42.70 376 GLU B O 1
ATOM 6511 N N . GLU B 1 380 ? -6.623 68.018 82.352 1.00 46.25 377 GLU B N 1
ATOM 6512 C CA . GLU B 1 380 ? -6.767 69.271 83.120 1.00 46.91 377 GLU B CA 1
ATOM 6513 C C . GLU B 1 380 ? -6.003 69.227 84.462 1.00 43.60 377 GLU B C 1
ATOM 6514 O O . GLU B 1 380 ? -5.360 70.194 84.884 1.00 41.05 377 GLU B O 1
ATOM 6520 N N . ALA B 1 381 ? -6.107 68.088 85.125 1.00 43.13 378 ALA B N 1
ATOM 6521 C CA . ALA B 1 381 ? -5.294 67.798 86.300 1.00 42.05 378 ALA B CA 1
ATOM 6522 C C . ALA B 1 381 ? -3.785 67.985 86.061 1.00 39.96 378 ALA B C 1
ATOM 6523 O O . ALA B 1 381 ? -3.085 68.600 86.880 1.00 37.46 378 ALA B O 1
ATOM 6525 N N . VAL B 1 382 ? -3.276 67.415 84.970 1.00 40.61 379 VAL B N 1
ATOM 6526 C CA . VAL B 1 382 ? -1.842 67.569 84.614 1.00 38.79 379 VAL B CA 1
ATOM 6527 C C . VAL B 1 382 ? -1.518 69.025 84.347 1.00 37.68 379 VAL B C 1
ATOM 6528 O O . VAL B 1 382 ? -0.519 69.533 84.837 1.00 36.70 379 VAL B O 1
ATOM 6532 N N . TYR B 1 383 ? -2.360 69.686 83.562 1.00 38.79 380 TYR B N 1
ATOM 6533 C CA . TYR B 1 383 ? -2.228 71.117 83.320 1.00 40.55 380 TYR B CA 1
ATOM 6534 C C . TYR B 1 383 ? -2.149 71.892 84.656 1.00 39.05 380 TYR B C 1
ATOM 6535 O O . TYR B 1 383 ? -1.269 72.726 84.835 1.00 38.32 380 TYR B O 1
ATOM 6544 N N . LEU B 1 384 ? -3.042 71.577 85.595 1.00 37.37 381 LEU B N 1
ATOM 6545 C CA . LEU B 1 384 ? -3.128 72.370 86.822 1.00 37.02 381 LEU B CA 1
ATOM 6546 C C . LEU B 1 384 ? -1.911 72.111 87.675 1.00 35.20 381 LEU B C 1
ATOM 6547 O O . LEU B 1 384 ? -1.285 73.032 88.159 1.00 34.15 381 LEU B O 1
ATOM 6552 N N . ALA B 1 385 ? -1.539 70.842 87.772 1.00 34.67 382 ALA B N 1
ATOM 6553 C CA . ALA B 1 385 ? -0.361 70.434 88.522 1.00 33.09 382 ALA B CA 1
ATOM 6554 C C . ALA B 1 385 ? 0.902 71.089 88.021 1.00 32.81 382 ALA B C 1
ATOM 6555 O O . ALA B 1 385 ? 1.723 71.465 88.842 1.00 30.57 382 ALA B O 1
ATOM 6557 N N . ASN B 1 386 ? 1.036 71.244 86.691 1.00 33.20 383 ASN B N 1
ATOM 6558 C CA . ASN B 1 386 ? 2.191 71.865 86.075 1.00 32.03 383 ASN B CA 1
ATOM 6559 C C . ASN B 1 386 ? 2.131 73.381 85.976 1.00 33.09 383 ASN B C 1
ATOM 6560 O O . ASN B 1 386 ? 3.110 74.010 85.580 1.00 31.66 383 ASN B O 1
ATOM 6565 N N . ASP B 1 387 ? 1.049 73.983 86.418 1.00 32.89 384 ASP B N 1
ATOM 6566 C CA . ASP B 1 387 ? 0.911 75.446 86.306 1.00 35.79 384 ASP B CA 1
ATOM 6567 C C . ASP B 1 387 ? 1.491 76.119 87.526 1.00 37.19 384 ASP B C 1
ATOM 6568 O O . ASP B 1 387 ? 0.749 76.582 88.401 1.00 36.62 384 ASP B O 1
ATOM 6573 N N . THR B 1 388 ? 2.821 76.160 87.604 1.00 35.13 385 THR B N 1
ATOM 6574 C CA . THR B 1 388 ? 3.501 76.627 88.776 1.00 34.47 385 THR B CA 1
ATOM 6575 C C . THR B 1 388 ? 4.908 77.075 88.375 1.00 34.23 385 THR B C 1
ATOM 6576 O O . THR B 1 388 ? 5.510 76.509 87.467 1.00 32.66 385 THR B O 1
ATOM 6580 N N . ILE B 1 389 ? 5.488 78.005 89.117 1.00 35.09 386 ILE B N 1
ATOM 6581 C CA . ILE B 1 389 ? 6.925 78.312 88.921 1.00 33.77 386 ILE B CA 1
ATOM 6582 C C . ILE B 1 389 ? 7.850 77.331 89.651 1.00 32.67 386 ILE B C 1
ATOM 6583 O O . ILE B 1 389 ? 9.077 77.492 89.566 1.00 30.94 386 ILE B O 1
ATOM 6588 N N . TYR B 1 390 ? 7.286 76.346 90.345 1.00 30.27 387 TYR B N 1
ATOM 6589 C CA . TYR B 1 390 ? 8.076 75.421 91.190 1.00 29.73 387 TYR B CA 1
ATOM 6590 C C . TYR B 1 390 ? 8.141 74.052 90.534 1.00 28.89 387 TYR B C 1
ATOM 6591 O O . TYR B 1 390 ? 7.488 73.824 89.522 1.00 28.19 387 TYR B O 1
ATOM 6600 N N . GLY B 1 391 ? 8.881 73.121 91.118 1.00 27.70 388 GLY B N 1
ATOM 6601 C CA . GLY B 1 391 ? 9.001 71.819 90.526 1.00 26.95 388 GLY B CA 1
ATOM 6602 C C . GLY B 1 391 ? 9.811 70.836 91.337 1.00 26.72 388 GLY B C 1
ATOM 6603 O O . GLY B 1 391 ? 10.690 70.157 90.804 1.00 25.84 388 GLY B O 1
ATOM 6604 N N . LEU B 1 392 ? 9.480 70.732 92.619 1.00 26.52 389 LEU B N 1
ATOM 6605 C CA . LEU B 1 392 ? 10.250 69.983 93.523 1.00 25.98 389 LEU B CA 1
ATOM 6606 C C . LEU B 1 392 ? 9.669 68.579 93.601 1.00 27.77 389 LEU B C 1
ATOM 6607 O O . LEU B 1 392 ? 10.361 67.609 93.329 1.00 27.75 389 LEU B O 1
ATOM 6612 N N . SER B 1 393 ? 8.384 68.465 93.952 1.00 25.97 390 SER B N 1
ATOM 6613 C CA . SER B 1 393 ? 7.793 67.168 94.043 1.00 27.85 390 SER B CA 1
ATOM 6614 C C . SER B 1 393 ? 6.293 67.206 93.803 1.00 28.00 390 SER B C 1
ATOM 6615 O O . SER B 1 393 ? 5.692 68.276 93.601 1.00 27.43 390 SER B O 1
ATOM 6618 N N . ALA B 1 394 ? 5.708 66.012 93.805 1.00 28.61 391 ALA B N 1
ATOM 6619 C CA . ALA B 1 394 ? 4.267 65.871 93.618 1.00 27.53 391 ALA B CA 1
ATOM 6620 C C . ALA B 1 394 ? 3.858 64.476 94.040 1.00 29.54 391 ALA B C 1
ATOM 6621 O O . ALA B 1 394 ? 4.713 63.601 94.276 1.00 27.17 391 ALA B O 1
ATOM 6623 N N . ALA B 1 395 ? 2.540 64.246 94.046 1.00 29.74 392 ALA B N 1
ATOM 6624 C CA . ALA B 1 395 ? 1.983 62.980 94.411 1.00 29.88 392 ALA B CA 1
ATOM 6625 C C . ALA B 1 395 ? 0.811 62.640 93.492 1.00 30.94 392 ALA B C 1
ATOM 6626 O O . ALA B 1 395 ? 0.041 63.534 93.083 1.00 29.11 392 ALA B O 1
ATOM 6628 N N . VAL B 1 396 ? 0.692 61.352 93.163 1.00 31.79 393 VAL B N 1
ATOM 6629 C CA . VAL B 1 396 ? -0.473 60.834 92.359 1.00 32.36 393 VAL B CA 1
ATOM 6630 C C . VAL B 1 396 ? -1.051 59.580 92.999 1.00 33.41 393 VAL B C 1
ATOM 6631 O O . VAL B 1 396 ? -0.305 58.651 93.339 1.00 34.09 393 VAL B O 1
ATOM 6635 N N . PHE B 1 397 ? -2.387 59.577 93.138 1.00 33.87 394 PHE B N 1
ATOM 6636 C CA . PHE B 1 397 ? -3.165 58.470 93.709 1.00 35.89 394 PHE B CA 1
ATOM 6637 C C . PHE B 1 397 ? -4.112 57.899 92.642 1.00 37.94 394 PHE B C 1
ATOM 6638 O O . PHE B 1 397 ? -4.889 58.657 91.986 1.00 37.23 394 PHE B O 1
ATOM 6646 N N . ALA B 1 398 ? -4.046 56.572 92.490 1.00 38.93 395 ALA B N 1
ATOM 6647 C CA . ALA B 1 398 ? -4.926 55.831 91.582 1.00 41.04 395 ALA B CA 1
ATOM 6648 C C . ALA B 1 398 ? -5.200 54.412 92.119 1.00 42.39 395 ALA B C 1
ATOM 6649 O O . ALA B 1 398 ? -4.653 53.992 93.157 1.00 40.10 395 ALA B O 1
ATOM 6651 N N . GLY B 1 399 ? -6.054 53.681 91.405 1.00 43.78 396 GLY B N 1
ATOM 6652 C CA . GLY B 1 399 ? -6.394 52.330 91.792 1.00 46.53 396 GLY B CA 1
ATOM 6653 C C . GLY B 1 399 ? -5.346 51.304 91.390 1.00 49.76 396 GLY B C 1
ATOM 6654 O O . GLY B 1 399 ? -5.440 50.141 91.791 1.00 51.47 396 GLY B O 1
ATOM 6655 N N . SER B 1 400 ? -4.360 51.721 90.586 1.00 49.19 397 SER B N 1
ATOM 6656 C CA . SER B 1 400 ? -3.185 50.898 90.262 1.00 50.73 397 SER B CA 1
ATOM 6657 C C . SER B 1 400 ? -1.934 51.784 90.187 1.00 50.56 397 SER B C 1
ATOM 6658 O O . SER B 1 400 ? -2.054 52.993 89.944 1.00 49.58 397 SER B O 1
ATOM 6661 N N . GLU B 1 401 ? -0.748 51.215 90.412 1.00 50.91 398 GLU B N 1
ATOM 6662 C CA . GLU B 1 401 ? 0.453 51.978 90.199 1.00 52.87 398 GLU B CA 1
ATOM 6663 C C . GLU B 1 401 ? 0.544 52.392 88.725 1.00 50.54 398 GLU B C 1
ATOM 6664 O O . GLU B 1 401 ? 0.798 53.547 88.447 1.00 49.57 398 GLU B O 1
ATOM 6670 N N . ASP B 1 402 ? 0.270 51.488 87.784 1.00 50.47 399 ASP B N 1
ATOM 6671 C CA . ASP B 1 402 ? 0.327 51.851 86.356 1.00 52.49 399 ASP B CA 1
ATOM 6672 C C . ASP B 1 402 ? -0.502 53.080 85.962 1.00 48.27 399 ASP B C 1
ATOM 6673 O O . ASP B 1 402 ? -0.046 53.928 85.212 1.00 45.97 399 ASP B O 1
ATOM 6678 N N . GLU B 1 403 ? -1.736 53.170 86.427 1.00 47.32 400 GLU B N 1
ATOM 6679 C CA . GLU B 1 403 ? -2.534 54.361 86.121 1.00 47.11 400 GLU B CA 1
ATOM 6680 C C . GLU B 1 403 ? -1.907 55.631 86.739 1.00 43.28 400 GLU B C 1
ATOM 6681 O O . GLU B 1 403 ? -1.835 56.697 86.109 1.00 41.80 400 GLU B O 1
ATOM 6687 N N . ALA B 1 404 ? -1.429 55.499 87.969 1.00 40.28 401 ALA B N 1
ATOM 6688 C CA . ALA B 1 404 ? -0.827 56.638 88.640 1.00 40.28 401 ALA B CA 1
ATOM 6689 C C . ALA B 1 404 ? 0.446 57.100 87.897 1.00 40.08 401 ALA B C 1
ATOM 6690 O O . ALA B 1 404 ? 0.637 58.307 87.622 1.00 38.89 401 ALA B O 1
ATOM 6692 N N . LEU B 1 405 ? 1.293 56.134 87.533 1.00 41.42 402 LEU B N 1
ATOM 6693 C CA . LEU B 1 405 ? 2.592 56.439 86.902 1.00 41.79 402 LEU B CA 1
ATOM 6694 C C . LEU B 1 405 ? 2.402 57.117 85.567 1.00 40.76 402 LEU B C 1
ATOM 6695 O O . LEU B 1 405 ? 3.124 58.016 85.212 1.00 41.32 402 LEU B O 1
ATOM 6700 N N . LYS B 1 406 ? 1.454 56.648 84.794 1.00 44.65 403 LYS B N 1
ATOM 6701 C CA . LYS B 1 406 ? 1.169 57.296 83.526 1.00 46.74 403 LYS B CA 1
ATOM 6702 C C . LYS B 1 406 ? 0.893 58.819 83.677 1.00 43.88 403 LYS B C 1
ATOM 6703 O O . LYS B 1 406 ? 1.156 59.588 82.769 1.00 43.02 403 LYS B O 1
ATOM 6709 N N . VAL B 1 407 ? 0.339 59.241 84.812 1.00 41.12 404 VAL B N 1
ATOM 6710 C CA . VAL B 1 407 ? 0.072 60.659 85.027 1.00 39.07 404 VAL B CA 1
ATOM 6711 C C . VAL B 1 407 ? 1.342 61.323 85.562 1.00 37.33 404 VAL B C 1
ATOM 6712 O O . VAL B 1 407 ? 1.755 62.422 85.134 1.00 35.70 404 VAL B O 1
ATOM 6716 N N . ALA B 1 408 ? 1.952 60.640 86.524 1.00 37.94 405 ALA B N 1
ATOM 6717 C CA . ALA B 1 408 ? 3.161 61.127 87.183 1.00 35.89 405 ALA B CA 1
ATOM 6718 C C . ALA B 1 408 ? 4.251 61.462 86.181 1.00 35.25 405 ALA B C 1
ATOM 6719 O O . ALA B 1 408 ? 4.909 62.482 86.302 1.00 36.64 405 ALA B O 1
ATOM 6721 N N . ARG B 1 409 ? 4.443 60.603 85.182 1.00 37.68 406 ARG B N 1
ATOM 6722 C CA . ARG B 1 409 ? 5.419 60.867 84.101 1.00 38.47 406 ARG B CA 1
ATOM 6723 C C . ARG B 1 409 ? 5.243 62.191 83.359 1.00 36.81 406 ARG B C 1
ATOM 6724 O O . ARG B 1 409 ? 6.176 62.643 82.735 1.00 36.44 406 ARG B O 1
ATOM 6732 N N . GLN B 1 410 ? 4.068 62.805 83.442 1.00 38.16 407 GLN B N 1
ATOM 6733 C CA . GLN B 1 410 ? 3.772 64.088 82.762 1.00 36.51 407 GLN B CA 1
ATOM 6734 C C . GLN B 1 410 ? 4.020 65.327 83.662 1.00 35.17 407 GLN B C 1
ATOM 6735 O O . GLN B 1 410 ? 3.874 66.467 83.234 1.00 33.74 407 GLN B O 1
ATOM 6741 N N . LEU B 1 411 ? 4.408 65.100 84.919 1.00 32.98 408 LEU B N 1
ATOM 6742 C CA . LEU B 1 411 ? 4.590 66.184 85.839 1.00 31.29 408 LEU B CA 1
ATOM 6743 C C . LEU B 1 411 ? 6.033 66.719 85.837 1.00 30.03 408 LEU B C 1
ATOM 6744 O O . LEU B 1 411 ? 6.968 65.955 85.811 1.00 29.19 408 LEU B O 1
ATOM 6749 N N . ASN B 1 412 ? 6.173 68.034 85.839 1.00 28.72 409 ASN B N 1
ATOM 6750 C CA . ASN B 1 412 ? 7.474 68.693 85.875 1.00 29.79 409 ASN B CA 1
ATOM 6751 C C . ASN B 1 412 ? 8.054 68.801 87.301 1.00 27.80 409 ASN B C 1
ATOM 6752 O O . ASN B 1 412 ? 8.088 69.861 87.873 1.00 29.76 409 ASN B O 1
ATOM 6757 N N . ALA B 1 413 ? 8.477 67.687 87.869 1.00 26.04 410 ALA B N 1
ATOM 6758 C CA . ALA B 1 413 ? 8.869 67.663 89.255 1.00 25.84 410 ALA B CA 1
ATOM 6759 C C . ALA B 1 413 ? 9.889 66.566 89.466 1.00 25.47 410 ALA B C 1
ATOM 6760 O O . ALA B 1 413 ? 9.865 65.552 88.779 1.00 25.80 410 ALA B O 1
ATOM 6762 N N . GLY B 1 414 ? 10.842 66.795 90.362 1.00 25.01 411 GLY B N 1
ATOM 6763 C CA . GLY B 1 414 ? 11.895 65.883 90.548 1.00 25.37 411 GLY B CA 1
ATOM 6764 C C . GLY B 1 414 ? 11.536 64.562 91.208 1.00 27.23 411 GLY B C 1
ATOM 6765 O O . GLY B 1 414 ? 12.211 63.546 90.937 1.00 30.43 411 GLY B O 1
ATOM 6766 N N . ALA B 1 415 ? 10.542 64.565 92.116 1.00 27.48 412 ALA B N 1
ATOM 6767 C CA . ALA B 1 415 ? 10.183 63.318 92.838 1.00 29.00 412 ALA B CA 1
ATOM 6768 C C . ALA B 1 415 ? 8.680 63.163 92.996 1.00 29.36 412 ALA B C 1
ATOM 6769 O O . ALA B 1 415 ? 8.023 64.026 93.547 1.00 29.29 412 ALA B O 1
ATOM 6771 N N . ILE B 1 416 ? 8.142 62.058 92.488 1.00 31.13 413 ILE B N 1
ATOM 6772 C CA . ILE B 1 416 ? 6.713 61.862 92.554 1.00 31.20 413 ILE B CA 1
ATOM 6773 C C . ILE B 1 416 ? 6.433 60.638 93.411 1.00 31.78 413 ILE B C 1
ATOM 6774 O O . ILE B 1 416 ? 6.983 59.540 93.153 1.00 31.78 413 ILE B O 1
ATOM 6779 N N . SER B 1 417 ? 5.658 60.873 94.472 1.00 29.71 414 SER B N 1
ATOM 6780 C CA . SER B 1 417 ? 5.102 59.786 95.271 1.00 31.43 414 SER B CA 1
ATOM 6781 C C . SER B 1 417 ? 3.856 59.194 94.598 1.00 33.18 414 SER B C 1
ATOM 6782 O O . SER B 1 417 ? 3.002 59.922 94.080 1.00 33.77 414 SER B O 1
ATOM 6785 N N . ILE B 1 418 ? 3.780 57.862 94.587 1.00 34.29 415 ILE B N 1
ATOM 6786 C CA . ILE B 1 418 ? 2.737 57.129 93.867 1.00 35.53 415 ILE B CA 1
ATOM 6787 C C . ILE B 1 418 ? 1.914 56.396 94.918 1.00 36.28 415 ILE B C 1
ATOM 6788 O O . ILE B 1 418 ? 2.451 55.621 95.732 1.00 38.11 415 ILE B O 1
ATOM 6793 N N . ASN B 1 419 ? 0.650 56.781 94.988 1.00 37.57 416 ASN B N 1
ATOM 6794 C CA . ASN B 1 419 ? -0.297 56.270 96.000 1.00 39.30 416 ASN B CA 1
ATOM 6795 C C . ASN B 1 419 ? 0.163 56.521 97.400 1.00 39.47 416 ASN B C 1
ATOM 6796 O O . ASN B 1 419 ? -0.140 55.782 98.323 1.00 38.68 416 ASN B O 1
ATOM 6801 N N . ASP B 1 420 ? 0.935 57.591 97.549 1.00 38.38 417 ASP B N 1
ATOM 6802 C CA . ASP B 1 420 ? 1.287 58.091 98.838 1.00 38.28 417 ASP B CA 1
ATOM 6803 C C . ASP B 1 420 ? 1.679 59.564 98.573 1.00 37.90 417 ASP B C 1
ATOM 6804 O O . ASP B 1 420 ? 1.619 60.011 97.422 1.00 36.66 417 ASP B O 1
ATOM 6809 N N . ALA B 1 421 ? 2.026 60.313 99.614 1.00 36.78 418 ALA B N 1
ATOM 6810 C CA . ALA B 1 421 ? 2.396 61.720 99.431 1.00 36.52 418 ALA B CA 1
ATOM 6811 C C . ALA B 1 421 ? 3.640 62.038 100.232 1.00 35.13 418 ALA B C 1
ATOM 6812 O O . ALA B 1 421 ? 3.839 61.504 101.340 1.00 36.92 418 ALA B O 1
ATOM 6814 N N . ALA B 1 422 ? 4.470 62.925 99.684 1.00 36.00 419 ALA B N 1
ATOM 6815 C CA . ALA B 1 422 ? 5.618 63.484 100.400 1.00 31.74 419 ALA B CA 1
ATOM 6816 C C . ALA B 1 422 ? 6.597 62.445 100.906 1.00 32.82 419 ALA B C 1
ATOM 6817 O O . ALA B 1 422 ? 7.211 62.624 101.996 1.00 31.10 419 ALA B O 1
ATOM 6819 N N . LEU B 1 423 ? 6.770 61.363 100.150 1.00 32.59 420 LEU B N 1
ATOM 6820 C CA . LEU B 1 423 ? 7.679 60.320 100.626 1.00 34.05 420 LEU B CA 1
ATOM 6821 C C . LEU B 1 423 ? 9.117 60.799 100.734 1.00 34.36 420 LEU B C 1
ATOM 6822 O O . LEU B 1 423 ? 9.870 60.246 101.539 1.00 36.92 420 LEU B O 1
ATOM 6827 N N . THR B 1 424 ? 9.515 61.810 99.957 1.00 34.00 421 THR B N 1
ATOM 6828 C CA . THR B 1 424 ? 10.895 62.319 100.071 1.00 34.46 421 THR B CA 1
ATOM 6829 C C . THR B 1 424 ? 11.141 62.984 101.410 1.00 36.95 421 THR B C 1
ATOM 6830 O O . THR B 1 424 ? 12.283 63.226 101.766 1.00 32.66 421 THR B O 1
ATOM 6834 N N . ALA B 1 425 ? 10.071 63.264 102.144 1.00 38.20 422 ALA B N 1
ATOM 6835 C CA . ALA B 1 425 ? 10.199 63.785 103.509 1.00 41.86 422 ALA B CA 1
ATOM 6836 C C . ALA B 1 425 ? 10.648 62.717 104.485 1.00 43.57 422 ALA B C 1
ATOM 6837 O O . ALA B 1 425 ? 11.179 63.053 105.524 1.00 46.09 422 ALA B O 1
ATOM 6855 N N . HIS B 1 428 ? 15.503 58.887 101.924 1.00 42.59 425 HIS B N 1
ATOM 6856 C CA . HIS B 1 428 ? 16.617 59.529 101.242 1.00 46.45 425 HIS B CA 1
ATOM 6857 C C . HIS B 1 428 ? 16.762 58.989 99.824 1.00 45.93 425 HIS B C 1
ATOM 6858 O O . HIS B 1 428 ? 17.402 59.609 98.993 1.00 48.01 425 HIS B O 1
ATOM 6865 N N . GLU B 1 429 ? 16.186 57.825 99.554 1.00 44.31 426 GLU B N 1
ATOM 6866 C CA . GLU B 1 429 ? 16.380 57.177 98.265 1.00 42.16 426 GLU B CA 1
ATOM 6867 C C . GLU B 1 429 ? 15.785 57.992 97.119 1.00 40.29 426 GLU B C 1
ATOM 6868 O O . GLU B 1 429 ? 14.808 58.740 97.292 1.00 41.35 426 GLU B O 1
ATOM 6874 N N . GLY B 1 430 ? 16.379 57.850 95.944 1.00 37.49 427 GLY B N 1
ATOM 6875 C CA . GLY B 1 430 ? 15.849 58.505 94.738 1.00 38.53 427 GLY B CA 1
ATOM 6876 C C . GLY B 1 430 ? 16.669 59.715 94.315 1.00 36.86 427 GLY B C 1
ATOM 6877 O O . GLY B 1 430 ? 16.671 60.721 94.965 1.00 35.82 427 GLY B O 1
ATOM 6878 N N . GLU B 1 431 ? 17.380 59.590 93.217 1.00 37.14 428 GLU B N 1
ATOM 6879 C CA . GLU B 1 431 ? 18.096 60.715 92.660 1.00 37.37 428 GLU B CA 1
ATOM 6880 C C . GLU B 1 431 ? 17.104 61.623 92.015 1.00 35.00 428 GLU B C 1
ATOM 6881 O O . GLU B 1 431 ? 16.240 61.159 91.268 1.00 34.39 428 GLU B O 1
ATOM 6887 N N . LYS B 1 432 ? 17.233 62.928 92.250 1.00 32.32 429 LYS B N 1
ATOM 6888 C CA . LYS B 1 432 ? 16.287 63.841 91.655 1.00 33.43 429 LYS B CA 1
ATOM 6889 C C . LYS B 1 432 ? 16.852 65.238 91.469 1.00 30.73 429 LYS B C 1
ATOM 6890 O O . LYS B 1 432 ? 17.653 65.702 92.273 1.00 29.88 429 LYS B O 1
ATOM 6896 N N . ASN B 1 433 ? 16.490 65.853 90.351 1.00 28.11 430 ASN B N 1
ATOM 6897 C CA . ASN B 1 433 ? 16.855 67.219 90.065 1.00 28.40 430 ASN B CA 1
ATOM 6898 C C . ASN B 1 433 ? 15.579 68.019 90.143 1.00 28.88 430 ASN B C 1
ATOM 6899 O O . ASN B 1 433 ? 14.524 67.594 89.661 1.00 32.19 430 ASN B O 1
ATOM 6904 N N . ALA B 1 434 ? 15.668 69.190 90.730 1.00 27.91 431 ALA B N 1
ATOM 6905 C CA . ALA B 1 434 ? 14.500 70.071 90.801 1.00 27.68 431 ALA B CA 1
ATOM 6906 C C . ALA B 1 434 ? 14.181 70.616 89.415 1.00 28.18 431 ALA B C 1
ATOM 6907 O O . ALA B 1 434 ? 15.065 70.744 88.582 1.00 27.50 431 ALA B O 1
ATOM 6909 N N . PHE B 1 435 ? 12.919 70.925 89.152 1.00 26.80 432 PHE B N 1
ATOM 6910 C CA . PHE B 1 435 ? 12.540 71.580 87.924 1.00 26.53 432 PHE B CA 1
ATOM 6911 C C . PHE B 1 435 ? 12.158 73.056 88.216 1.00 26.88 432 PHE B C 1
ATOM 6912 O O . PHE B 1 435 ? 11.833 73.436 89.351 1.00 25.36 432 PHE B O 1
ATOM 6920 N N . ASN B 1 436 ? 12.126 73.862 87.171 1.00 29.10 433 ASN B N 1
ATOM 6921 C CA . ASN B 1 436 ? 11.751 75.269 87.236 1.00 30.30 433 ASN B CA 1
ATOM 6922 C C . ASN B 1 436 ? 12.545 75.988 88.300 1.00 28.53 433 ASN B C 1
ATOM 6923 O O . ASN B 1 436 ? 13.745 75.859 88.332 1.00 29.07 433 ASN B O 1
ATOM 6928 N N . PHE B 1 437 ? 11.904 76.767 89.164 1.00 28.36 434 PHE B N 1
ATOM 6929 C CA . PHE B 1 437 ? 12.647 77.552 90.126 1.00 27.34 434 PHE B CA 1
ATOM 6930 C C . PHE B 1 437 ? 12.894 76.849 91.439 1.00 24.85 434 PHE B C 1
ATOM 6931 O O . PHE B 1 437 ? 13.335 77.489 92.366 1.00 26.48 434 PHE B O 1
ATOM 6939 N N . SER B 1 438 ? 12.628 75.534 91.555 1.00 24.87 435 SER B N 1
ATOM 6940 C CA . SER B 1 438 ? 12.751 74.884 92.817 1.00 23.80 435 SER B CA 1
ATOM 6941 C C . SER B 1 438 ? 14.229 74.579 93.141 1.00 25.76 435 SER B C 1
ATOM 6942 O O . SER B 1 438 ? 14.560 74.295 94.294 1.00 25.65 435 SER B O 1
ATOM 6945 N N . GLY B 1 439 ? 15.109 74.659 92.151 1.00 27.72 436 GLY B N 1
ATOM 6946 C CA . GLY B 1 439 ? 16.559 74.493 92.411 1.00 27.72 436 GLY B CA 1
ATOM 6947 C C . GLY B 1 439 ? 17.426 74.407 91.194 1.00 27.14 436 GLY B C 1
ATOM 6948 O O . GLY B 1 439 ? 16.950 74.417 90.038 1.00 27.16 436 GLY B O 1
ATOM 6949 N N . LEU B 1 440 ? 18.724 74.292 91.469 1.00 25.88 437 LEU B N 1
ATOM 6950 C CA . LEU B 1 440 ? 19.780 74.107 90.485 1.00 26.26 437 LEU B CA 1
ATOM 6951 C C . LEU B 1 440 ? 20.924 73.422 91.231 1.00 25.94 437 LEU B C 1
ATOM 6952 O O . LEU B 1 440 ? 21.035 73.594 92.436 1.00 24.63 437 LEU B O 1
ATOM 6957 N N . GLY B 1 441 ? 21.777 72.706 90.527 1.00 25.63 438 GLY B N 1
ATOM 6958 C CA . GLY B 1 441 ? 23.050 72.202 91.098 1.00 29.10 438 GLY B CA 1
ATOM 6959 C C . GLY B 1 441 ? 23.094 70.700 91.259 1.00 30.36 438 GLY B C 1
ATOM 6960 O O . GLY B 1 441 ? 24.099 70.135 91.742 1.00 32.72 438 GLY B O 1
ATOM 6961 N N . GLY B 1 442 ? 22.051 70.028 90.788 1.00 29.63 439 GLY B N 1
ATOM 6962 C CA . GLY B 1 442 ? 22.062 68.556 90.765 1.00 31.38 439 GLY B CA 1
ATOM 6963 C C . GLY B 1 442 ? 21.239 67.895 91.857 1.00 29.87 439 GLY B C 1
ATOM 6964 O O . GLY B 1 442 ? 20.143 68.318 92.159 1.00 26.87 439 GLY B O 1
ATOM 6965 N N . SER B 1 443 ? 21.793 66.848 92.445 1.00 31.61 440 SER B N 1
ATOM 6966 C CA . SER B 1 443 ? 21.062 65.944 93.303 1.00 35.69 440 SER B CA 1
ATOM 6967 C C . SER B 1 443 ? 21.872 65.716 94.554 1.00 38.68 440 SER B C 1
ATOM 6968 O O . SER B 1 443 ? 23.126 65.794 94.519 1.00 39.21 440 SER B O 1
ATOM 6971 N N . ARG B 1 444 ? 21.196 65.362 95.641 1.00 37.34 441 ARG B N 1
ATOM 6972 C CA . ARG B 1 444 ? 21.886 65.023 96.892 1.00 40.01 441 ARG B CA 1
ATOM 6973 C C . ARG B 1 444 ? 22.202 63.560 97.143 1.00 41.42 441 ARG B C 1
ATOM 6974 O O . ARG B 1 444 ? 23.001 63.254 98.013 1.00 43.36 441 ARG B O 1
ATOM 6982 N N . VAL B 1 445 ? 21.617 62.645 96.394 1.00 38.46 442 VAL B N 1
ATOM 6983 C CA . VAL B 1 445 ? 21.639 61.248 96.781 1.00 39.97 442 VAL B CA 1
ATOM 6984 C C . VAL B 1 445 ? 22.803 60.500 96.152 1.00 40.10 442 VAL B C 1
ATOM 6985 O O . VAL B 1 445 ? 23.120 60.702 94.981 1.00 40.33 442 VAL B O 1
ATOM 6989 N N . GLY B 1 446 ? 23.483 59.672 96.934 1.00 39.98 443 GLY B N 1
ATOM 6990 C CA . GLY B 1 446 ? 24.470 58.771 96.394 1.00 38.49 443 GLY B CA 1
ATOM 6991 C C . GLY B 1 446 ? 25.700 59.391 95.764 1.00 41.88 443 GLY B C 1
ATOM 6992 O O . GLY B 1 446 ? 26.128 60.487 96.130 1.00 41.97 443 GLY B O 1
ATOM 6993 N N . ALA B 1 447 ? 26.312 58.660 94.835 1.00 41.43 444 ALA B N 1
ATOM 6994 C CA . ALA B 1 447 ? 27.568 59.118 94.215 1.00 44.36 444 ALA B CA 1
ATOM 6995 C C . ALA B 1 447 ? 27.439 60.562 93.707 1.00 45.20 444 ALA B C 1
ATOM 6996 O O . ALA B 1 447 ? 28.316 61.398 93.942 1.00 40.40 444 ALA B O 1
ATOM 6998 N N . ALA B 1 448 ? 26.336 60.861 93.032 1.00 41.11 445 ALA B N 1
ATOM 6999 C CA . ALA B 1 448 ? 26.197 62.172 92.424 1.00 41.44 445 ALA B CA 1
ATOM 7000 C C . ALA B 1 448 ? 26.081 63.260 93.495 1.00 36.88 445 ALA B C 1
ATOM 7001 O O . ALA B 1 448 ? 26.533 64.358 93.268 1.00 36.32 445 ALA B O 1
ATOM 7003 N N . GLY B 1 449 ? 25.488 62.938 94.643 1.00 34.95 446 GLY B N 1
ATOM 7004 C CA . GLY B 1 449 ? 25.422 63.839 95.762 1.00 33.09 446 GLY B CA 1
ATOM 7005 C C . GLY B 1 449 ? 26.755 64.142 96.408 1.00 34.47 446 GLY B C 1
ATOM 7006 O O . GLY B 1 449 ? 27.071 65.289 96.695 1.00 38.41 446 GLY B O 1
ATOM 7007 N N . LEU B 1 450 ? 27.533 63.118 96.690 1.00 31.75 447 LEU B N 1
ATOM 7008 C CA . LEU B 1 450 ? 28.805 63.314 97.355 1.00 30.74 447 LEU B CA 1
ATOM 7009 C C . LEU B 1 450 ? 29.745 64.004 96.392 1.00 30.49 447 LEU B C 1
ATOM 7010 O O . LEU B 1 450 ? 30.502 64.899 96.797 1.00 28.34 447 LEU B O 1
ATOM 7015 N N . LYS B 1 451 ? 29.701 63.616 95.110 1.00 29.49 448 LYS B N 1
ATOM 7016 C CA . LYS B 1 451 ? 30.639 64.163 94.118 1.00 32.31 448 LYS B CA 1
ATOM 7017 C C . LYS B 1 451 ? 30.436 65.589 93.729 1.00 30.19 448 LYS B C 1
ATOM 7018 O O . LYS B 1 451 ? 31.334 66.183 93.144 1.00 30.16 448 LYS B O 1
ATOM 7024 N N . ARG B 1 452 ? 29.288 66.172 94.064 1.00 26.09 449 ARG B N 1
ATOM 7025 C CA . ARG B 1 452 ? 29.123 67.614 93.913 1.00 25.26 449 ARG B CA 1
ATOM 7026 C C . ARG B 1 452 ? 30.286 68.339 94.558 1.00 23.64 449 ARG B C 1
ATOM 7027 O O . ARG B 1 452 ? 30.661 69.410 94.109 1.00 24.94 449 ARG B O 1
ATOM 7035 N N . PHE B 1 453 ? 30.794 67.808 95.668 1.00 22.75 450 PHE B N 1
ATOM 7036 C CA . PHE B 1 453 ? 31.847 68.490 96.468 1.00 23.76 450 PHE B CA 1
ATOM 7037 C C . PHE B 1 453 ? 33.295 68.196 96.064 1.00 23.96 450 PHE B C 1
ATOM 7038 O O . PHE B 1 453 ? 34.234 68.557 96.766 1.00 25.04 450 PHE B O 1
ATOM 7046 N N . LEU B 1 454 ? 33.468 67.508 94.953 1.00 24.06 451 LEU B N 1
ATOM 7047 C CA . LEU B 1 454 ? 34.791 67.085 94.480 1.00 26.09 451 LEU B CA 1
ATOM 7048 C C . LEU B 1 454 ? 35.039 67.553 93.059 1.00 25.86 451 LEU B C 1
ATOM 7049 O O . LEU B 1 454 ? 34.122 67.588 92.237 1.00 27.59 451 LEU B O 1
ATOM 7054 N N . ARG B 1 455 ? 36.253 67.930 92.734 1.00 23.83 452 ARG B N 1
ATOM 7055 C CA . ARG B 1 455 ? 36.626 68.048 91.344 1.00 23.87 452 ARG B CA 1
ATOM 7056 C C . ARG B 1 455 ? 37.278 66.761 90.854 1.00 22.95 452 ARG B C 1
ATOM 7057 O O . ARG B 1 455 ? 38.122 66.180 91.509 1.00 23.29 452 ARG B O 1
ATOM 7065 N N . LYS B 1 456 ? 36.841 66.291 89.704 1.00 22.93 453 LYS B N 1
ATOM 7066 C CA . LYS B 1 456 ? 37.465 65.163 89.050 1.00 24.91 453 LYS B CA 1
ATOM 7067 C C . LYS B 1 456 ? 38.756 65.631 88.420 1.00 25.46 453 LYS B C 1
ATOM 7068 O O . LYS B 1 456 ? 38.822 66.664 87.755 1.00 24.22 453 LYS B O 1
ATOM 7074 N N . GLN B 1 457 ? 39.775 64.879 88.651 1.00 23.61 454 GLN B N 1
ATOM 7075 C CA . GLN B 1 457 ? 41.029 65.138 88.056 1.00 25.11 454 GLN B CA 1
ATOM 7076 C C . GLN B 1 457 ? 41.600 63.878 87.361 1.00 25.75 454 GLN B C 1
ATOM 7077 O O . GLN B 1 457 ? 41.709 62.799 87.969 1.00 26.38 454 GLN B O 1
ATOM 7083 N N . ALA B 1 458 ? 41.907 64.016 86.078 1.00 23.13 455 ALA B N 1
ATOM 7084 C CA . ALA B 1 458 ? 42.377 62.921 85.268 1.00 23.56 455 ALA B CA 1
ATOM 7085 C C . ALA B 1 458 ? 43.874 63.051 85.095 1.00 24.80 455 ALA B C 1
ATOM 7086 O O . ALA B 1 458 ? 44.399 64.155 84.862 1.00 23.63 455 ALA B O 1
ATOM 7088 N N . PHE B 1 459 ? 44.576 61.926 85.160 1.00 23.70 456 PHE B N 1
ATOM 7089 C CA . PHE B 1 459 ? 46.001 61.901 84.829 1.00 25.41 456 PHE B CA 1
ATOM 7090 C C . PHE B 1 459 ? 46.190 60.970 83.654 1.00 24.76 456 PHE B C 1
ATOM 7091 O O . PHE B 1 459 ? 45.844 59.790 83.728 1.00 25.95 456 PHE B O 1
ATOM 7099 N N . LEU B 1 460 ? 46.714 61.499 82.571 1.00 23.12 457 LEU B N 1
ATOM 7100 C CA . LEU B 1 460 ? 46.970 60.715 81.384 1.00 24.21 457 LEU B CA 1
ATOM 7101 C C . LEU B 1 460 ? 48.479 60.520 81.337 1.00 23.85 457 LEU B C 1
ATOM 7102 O O . LEU B 1 460 ? 49.223 61.487 81.210 1.00 23.09 457 LEU B O 1
ATOM 7107 N N . ILE B 1 461 ? 48.895 59.272 81.418 1.00 23.18 458 ILE B N 1
ATOM 7108 C CA . ILE B 1 461 ? 50.298 58.925 81.701 1.00 24.51 458 ILE B CA 1
ATOM 7109 C C . ILE B 1 461 ? 50.939 58.194 80.548 1.00 25.84 458 ILE B C 1
ATOM 7110 O O . ILE B 1 461 ? 50.480 57.087 80.171 1.00 24.26 458 ILE B O 1
ATOM 7115 N N . LYS B 1 462 ? 51.995 58.795 79.994 1.00 24.89 459 LYS B N 1
ATOM 7116 C CA . LYS B 1 462 ? 52.768 58.146 79.002 1.00 26.19 459 LYS B CA 1
ATOM 7117 C C . LYS B 1 462 ? 53.723 57.153 79.683 1.00 27.38 459 LYS B C 1
ATOM 7118 O O . LYS B 1 462 ? 54.513 57.514 80.555 1.00 27.39 459 LYS B O 1
ATOM 7124 N N . THR B 1 463 ? 53.616 55.895 79.290 1.00 28.60 460 THR B N 1
ATOM 7125 C CA . THR B 1 463 ? 54.322 54.825 79.957 1.00 29.00 460 THR B CA 1
ATOM 7126 C C . THR B 1 463 ? 55.519 54.253 79.181 1.00 30.53 460 THR B C 1
ATOM 7127 O O . THR B 1 463 ? 56.191 53.370 79.694 1.00 31.45 460 THR B O 1
ATOM 7131 N N . ASN B 1 464 ? 55.776 54.720 77.959 1.00 30.71 461 ASN B N 1
ATOM 7132 C CA . ASN B 1 464 ? 56.869 54.216 77.134 1.00 31.18 461 ASN B CA 1
ATOM 7133 C C . ASN B 1 464 ? 57.870 55.330 76.859 1.00 31.28 461 ASN B C 1
ATOM 7134 O O . ASN B 1 464 ? 57.778 56.357 77.466 1.00 31.30 461 ASN B O 1
ATOM 7139 N N . SER B 1 465 ? 58.831 55.100 75.967 1.00 32.30 462 SER B N 1
ATOM 7140 C CA . SER B 1 465 ? 59.971 55.978 75.807 1.00 33.12 462 SER B CA 1
ATOM 7141 C C . SER B 1 465 ? 60.247 56.402 74.368 1.00 31.89 462 SER B C 1
ATOM 7142 O O . SER B 1 465 ? 61.257 57.019 74.107 1.00 33.02 462 SER B O 1
ATOM 7145 N N . THR B 1 466 ? 59.304 56.154 73.478 1.00 31.10 463 THR B N 1
ATOM 7146 C CA . THR B 1 466 ? 59.404 56.464 72.054 1.00 31.94 463 THR B CA 1
ATOM 7147 C C . THR B 1 466 ? 58.475 57.667 71.739 1.00 31.37 463 THR B C 1
ATOM 7148 O O . THR B 1 466 ? 57.479 57.872 72.419 1.00 29.13 463 THR B O 1
ATOM 7152 N N . SER B 1 467 ? 58.799 58.460 70.730 1.00 31.22 464 SER B N 1
ATOM 7153 C CA . SER B 1 467 ? 57.925 59.584 70.310 1.00 31.74 464 SER B CA 1
ATOM 7154 C C . SER B 1 467 ? 56.425 59.239 70.186 1.00 29.87 464 SER B C 1
ATOM 7155 O O . SER B 1 467 ? 56.067 58.160 69.765 1.00 31.75 464 SER B O 1
ATOM 7158 N N . ASP B 1 468 ? 55.549 60.123 70.639 1.00 28.55 465 ASP B N 1
ATOM 7159 C CA . ASP B 1 468 ? 54.155 60.007 70.263 1.00 28.59 465 ASP B CA 1
ATOM 7160 C C . ASP B 1 468 ? 54.110 60.212 68.730 1.00 30.37 465 ASP B C 1
ATOM 7161 O O . ASP B 1 468 ? 54.803 61.096 68.207 1.00 29.78 465 ASP B O 1
ATOM 7166 N N . PRO B 1 469 ? 53.317 59.395 68.019 1.00 32.04 466 PRO B N 1
ATOM 7167 C CA . PRO B 1 469 ? 53.203 59.497 66.572 1.00 34.17 466 PRO B CA 1
ATOM 7168 C C . PRO B 1 469 ? 52.725 60.874 66.089 1.00 34.19 466 PRO B C 1
ATOM 7169 O O . PRO B 1 469 ? 53.086 61.289 64.990 1.00 37.05 466 PRO B O 1
ATOM 7173 N N . TRP B 1 470 ? 51.932 61.573 66.897 1.00 31.23 467 TRP B N 1
ATOM 7174 C CA . TRP B 1 470 ? 51.391 62.862 66.472 1.00 32.67 467 TRP B CA 1
ATOM 7175 C C . TRP B 1 470 ? 52.382 64.036 66.689 1.00 32.50 467 TRP B C 1
ATOM 7176 O O . TRP B 1 470 ? 52.097 65.178 66.260 1.00 31.15 467 TRP B O 1
ATOM 7187 N N . TRP B 1 471 ? 53.517 63.773 67.357 1.00 31.35 468 TRP B N 1
ATOM 7188 C CA . TRP B 1 471 ? 54.535 64.813 67.558 1.00 30.31 468 TRP B CA 1
ATOM 7189 C C . TRP B 1 471 ? 55.117 65.191 66.215 1.00 33.14 468 TRP B C 1
ATOM 7190 O O . TRP B 1 471 ? 54.846 64.527 65.217 1.00 32.45 468 TRP B O 1
ATOM 7201 N N . PHE B 1 472 ? 55.842 66.313 66.177 1.00 32.74 469 PHE B N 1
ATOM 7202 C CA . PHE B 1 472 ? 56.499 66.714 64.937 1.00 34.75 469 PHE B CA 1
ATOM 7203 C C . PHE B 1 472 ? 57.821 66.011 64.672 1.00 35.60 469 PHE B C 1
ATOM 7204 O O . PHE B 1 472 ? 58.468 66.353 63.706 1.00 36.98 469 PHE B O 1
ATOM 7212 N N . ASP B 1 473 ? 58.217 65.057 65.510 1.00 36.50 470 ASP B N 1
ATOM 7213 C CA . ASP B 1 473 ? 59.390 64.173 65.245 1.00 39.78 470 ASP B CA 1
ATOM 7214 C C . ASP B 1 473 ? 59.191 63.357 63.924 1.00 45.18 470 ASP B C 1
ATOM 7215 O O . ASP B 1 473 ? 58.067 62.973 63.589 1.00 47.70 470 ASP B O 1
ATOM 7220 N N . LYS B 1 474 ? 60.266 63.105 63.185 1.00 52.59 471 LYS B N 1
ATOM 7221 C CA . LYS B 1 474 ? 60.168 62.597 61.787 1.00 60.84 471 LYS B CA 1
ATOM 7222 C C . LYS B 1 474 ? 59.104 61.510 61.591 1.00 62.15 471 LYS B C 1
ATOM 7223 O O . LYS B 1 474 ? 59.231 60.411 62.122 1.00 64.57 471 LYS B O 1
ATOM 7225 N N . THR C 1 5 ? 18.035 93.720 55.448 1.00 79.25 2 THR C N 1
ATOM 7226 C CA . THR C 1 5 ? 18.512 92.836 56.548 1.00 78.19 2 THR C CA 1
ATOM 7227 C C . THR C 1 5 ? 20.058 92.836 56.602 1.00 72.63 2 THR C C 1
ATOM 7228 O O . THR C 1 5 ? 20.720 92.581 55.596 1.00 67.62 2 THR C O 1
ATOM 7232 N N . LYS C 1 6 ? 20.606 93.137 57.779 1.00 67.77 3 LYS C N 1
ATOM 7233 C CA . LYS C 1 6 ? 22.025 93.450 57.963 1.00 67.13 3 LYS C CA 1
ATOM 7234 C C . LYS C 1 6 ? 22.894 92.184 57.810 1.00 64.44 3 LYS C C 1
ATOM 7235 O O . LYS C 1 6 ? 22.431 91.067 58.108 1.00 57.89 3 LYS C O 1
ATOM 7241 N N . THR C 1 7 ? 24.137 92.361 57.347 1.00 56.94 4 THR C N 1
ATOM 7242 C CA . THR C 1 7 ? 25.022 91.230 57.085 1.00 52.17 4 THR C CA 1
ATOM 7243 C C . THR C 1 7 ? 26.410 91.386 57.711 1.00 47.87 4 THR C C 1
ATOM 7244 O O . THR C 1 7 ? 26.841 92.484 58.022 1.00 48.41 4 THR C O 1
ATOM 7248 N N . ILE C 1 8 ? 27.097 90.249 57.885 1.00 42.74 5 ILE C N 1
ATOM 7249 C CA . ILE C 1 8 ? 28.456 90.211 58.441 1.00 41.11 5 ILE C CA 1
ATOM 7250 C C . ILE C 1 8 ? 29.421 89.670 57.369 1.00 39.30 5 ILE C C 1
ATOM 7251 O O . ILE C 1 8 ? 29.223 88.589 56.827 1.00 35.94 5 ILE C O 1
ATOM 7256 N N . GLU C 1 9 ? 30.433 90.445 57.026 1.00 37.59 6 GLU C N 1
ATOM 7257 C CA . GLU C 1 9 ? 31.402 90.006 56.055 1.00 39.15 6 GLU C CA 1
ATOM 7258 C C . GLU C 1 9 ? 32.451 89.168 56.799 1.00 34.54 6 GLU C C 1
ATOM 7259 O O . GLU C 1 9 ? 32.854 89.541 57.862 1.00 33.50 6 GLU C O 1
ATOM 7265 N N . VAL C 1 10 ? 32.855 88.041 56.231 1.00 31.18 7 VAL C N 1
ATOM 7266 C CA . VAL C 1 10 ? 33.747 87.083 56.907 1.00 28.81 7 VAL C CA 1
ATOM 7267 C C . VAL C 1 10 ? 35.092 87.036 56.211 1.00 29.44 7 VAL C C 1
ATOM 7268 O O . VAL C 1 10 ? 35.201 86.805 55.021 1.00 28.54 7 VAL C O 1
ATOM 7272 N N . ARG C 1 11 ? 36.114 87.334 56.983 1.00 28.21 8 ARG C N 1
ATOM 7273 C CA . ARG C 1 11 ? 37.484 87.366 56.494 1.00 28.38 8 ARG C CA 1
ATOM 7274 C C . ARG C 1 11 ? 37.980 85.939 56.279 1.00 26.42 8 ARG C C 1
ATOM 7275 O O . ARG C 1 11 ? 37.707 84.997 57.101 1.00 26.40 8 ARG C O 1
ATOM 7283 N N . ASN C 1 12 ? 38.739 85.766 55.220 1.00 25.88 9 ASN C N 1
ATOM 7284 C CA . ASN C 1 12 ? 39.551 84.540 55.011 1.00 26.44 9 ASN C CA 1
ATOM 7285 C C . ASN C 1 12 ? 40.935 84.675 55.713 1.00 26.19 9 ASN C C 1
ATOM 7286 O O . ASN C 1 12 ? 41.673 85.606 55.402 1.00 26.38 9 ASN C O 1
ATOM 7291 N N . PRO C 1 13 ? 41.277 83.746 56.610 1.00 25.90 10 PRO C N 1
ATOM 7292 C CA . PRO C 1 13 ? 42.515 83.852 57.381 1.00 24.91 10 PRO C CA 1
ATOM 7293 C C . PRO C 1 13 ? 43.772 83.645 56.566 1.00 25.47 10 PRO C C 1
ATOM 7294 O O . PRO C 1 13 ? 44.809 84.086 57.028 1.00 27.83 10 PRO C O 1
ATOM 7298 N N . ARG C 1 14 ? 43.714 83.055 55.367 1.00 26.61 11 ARG C N 1
ATOM 7299 C CA . ARG C 1 14 ? 44.921 82.934 54.544 1.00 28.32 11 ARG C CA 1
ATOM 7300 C C . ARG C 1 14 ? 45.125 84.147 53.643 1.00 29.29 11 ARG C C 1
ATOM 7301 O O . ARG C 1 14 ? 46.257 84.596 53.456 1.00 29.32 11 ARG C O 1
ATOM 7309 N N . THR C 1 15 ? 44.042 84.682 53.078 1.00 29.88 12 THR C N 1
ATOM 7310 C CA . THR C 1 15 ? 44.157 85.746 52.058 1.00 29.75 12 THR C CA 1
ATOM 7311 C C . THR C 1 15 ? 43.887 87.090 52.648 1.00 30.13 12 THR C C 1
ATOM 7312 O O . THR C 1 15 ? 44.247 88.069 52.065 1.00 31.82 12 THR C O 1
ATOM 7316 N N . GLY C 1 16 ? 43.254 87.145 53.803 1.00 29.24 13 GLY C N 1
ATOM 7317 C CA . GLY C 1 16 ? 42.878 88.392 54.379 1.00 30.74 13 GLY C CA 1
ATOM 7318 C C . GLY C 1 16 ? 41.708 89.115 53.699 1.00 31.85 13 GLY C C 1
ATOM 7319 O O . GLY C 1 16 ? 41.343 90.179 54.129 1.00 32.69 13 GLY C O 1
ATOM 7320 N N . LYS C 1 17 ? 41.129 88.537 52.669 1.00 33.37 14 LYS C N 1
ATOM 7321 C CA . LYS C 1 17 ? 40.027 89.169 51.931 1.00 36.63 14 LYS C CA 1
ATOM 7322 C C . LYS C 1 17 ? 38.718 88.720 52.560 1.00 35.45 14 LYS C C 1
ATOM 7323 O O . LYS C 1 17 ? 38.639 87.635 53.138 1.00 31.50 14 LYS C O 1
ATOM 7329 N N . PHE C 1 18 ? 37.694 89.534 52.426 1.00 34.69 15 PHE C N 1
ATOM 7330 C CA . PHE C 1 18 ? 36.358 89.103 52.749 1.00 36.86 15 PHE C CA 1
ATOM 7331 C C . PHE C 1 18 ? 35.827 88.231 51.615 1.00 37.35 15 PHE C C 1
ATOM 7332 O O . PHE C 1 18 ? 35.723 88.663 50.482 1.00 40.03 15 PHE C O 1
ATOM 7340 N N . ASP C 1 19 ? 35.535 86.974 51.885 1.00 35.89 16 ASP C N 1
ATOM 7341 C CA . ASP C 1 19 ? 35.047 86.129 50.826 1.00 35.76 16 ASP C CA 1
ATOM 7342 C C . ASP C 1 19 ? 33.819 85.320 51.252 1.00 35.02 16 ASP C C 1
ATOM 7343 O O . ASP C 1 19 ? 33.515 84.336 50.615 1.00 36.78 16 ASP C O 1
ATOM 7348 N N . TYR C 1 20 ? 33.156 85.678 52.339 1.00 32.50 17 TYR C N 1
ATOM 7349 C CA . TYR C 1 20 ? 31.980 84.949 52.795 1.00 32.65 17 TYR C CA 1
ATOM 7350 C C . TYR C 1 20 ? 31.113 85.926 53.535 1.00 32.68 17 TYR C C 1
ATOM 7351 O O . TYR C 1 20 ? 31.585 86.951 54.007 1.00 32.47 17 TYR C O 1
ATOM 7360 N N . VAL C 1 21 ? 29.852 85.588 53.653 1.00 33.53 18 VAL C N 1
ATOM 7361 C CA . VAL C 1 21 ? 28.850 86.481 54.185 1.00 35.22 18 VAL C CA 1
ATOM 7362 C C . VAL C 1 21 ? 27.957 85.676 55.117 1.00 36.64 18 VAL C C 1
ATOM 7363 O O . VAL C 1 21 ? 27.564 84.533 54.810 1.00 35.40 18 VAL C O 1
ATOM 7367 N N . ILE C 1 22 ? 27.616 86.269 56.248 1.00 34.37 19 ILE C N 1
ATOM 7368 C CA . ILE C 1 22 ? 26.623 85.675 57.126 1.00 37.15 19 ILE C CA 1
ATOM 7369 C C . ILE C 1 22 ? 25.467 86.659 57.277 1.00 35.73 19 ILE C C 1
ATOM 7370 O O . ILE C 1 22 ? 25.709 87.842 57.308 1.00 36.02 19 ILE C O 1
ATOM 7375 N N . ILE C 1 23 ? 24.232 86.167 57.398 1.00 36.89 20 ILE C N 1
ATOM 7376 C CA . ILE C 1 23 ? 23.053 87.045 57.679 1.00 38.68 20 ILE C CA 1
ATOM 7377 C C . ILE C 1 23 ? 22.484 86.687 59.058 1.00 38.95 20 ILE C C 1
ATOM 7378 O O . ILE C 1 23 ? 21.745 85.729 59.214 1.00 38.80 20 ILE C O 1
ATOM 7383 N N . PRO C 1 24 ? 22.859 87.436 60.085 1.00 40.92 21 PRO C N 1
ATOM 7384 C CA . PRO C 1 24 ? 22.324 87.110 61.423 1.00 41.64 21 PRO C CA 1
ATOM 7385 C C . PRO C 1 24 ? 20.787 87.251 61.505 1.00 39.83 21 PRO C C 1
ATOM 7386 O O . PRO C 1 24 ? 20.248 88.100 60.849 1.00 40.95 21 PRO C O 1
ATOM 7390 N N . PRO C 1 25 ? 20.106 86.406 62.291 1.00 40.04 22 PRO C N 1
ATOM 7391 C CA . PRO C 1 25 ? 18.653 86.517 62.393 1.00 43.09 22 PRO C CA 1
ATOM 7392 C C . PRO C 1 25 ? 18.247 87.649 63.327 1.00 44.22 22 PRO C C 1
ATOM 7393 O O . PRO C 1 25 ? 18.806 87.771 64.409 1.00 40.67 22 PRO C O 1
ATOM 7397 N N . PRO C 1 26 ? 17.288 88.491 62.902 1.00 45.12 23 PRO C N 1
ATOM 7398 C CA . PRO C 1 26 ? 16.805 89.469 63.857 1.00 48.02 23 PRO C CA 1
ATOM 7399 C C . PRO C 1 26 ? 16.260 88.768 65.116 1.00 50.98 23 PRO C C 1
ATOM 7400 O O . PRO C 1 26 ? 15.915 87.570 65.046 1.00 47.67 23 PRO C O 1
ATOM 7404 N N . PRO C 1 27 ? 16.193 89.488 66.265 1.00 55.70 24 PRO C N 1
ATOM 7405 C CA . PRO C 1 27 ? 15.755 88.852 67.526 1.00 54.56 24 PRO C CA 1
ATOM 7406 C C . PRO C 1 27 ? 14.405 88.144 67.481 1.00 52.60 24 PRO C C 1
ATOM 7407 O O . PRO C 1 27 ? 14.267 87.061 68.093 1.00 47.27 24 PRO C O 1
ATOM 7411 N N . ARG C 1 28 ? 13.446 88.653 66.709 1.00 52.22 25 ARG C N 1
ATOM 7412 C CA . ARG C 1 28 ? 12.196 87.918 66.587 1.00 54.40 25 ARG C CA 1
ATOM 7413 C C . ARG C 1 28 ? 12.307 86.689 65.684 1.00 50.82 25 ARG C C 1
ATOM 7414 O O . ARG C 1 28 ? 11.651 85.702 65.971 1.00 49.43 25 ARG C O 1
ATOM 7422 N N . LEU C 1 29 ? 13.134 86.696 64.640 1.00 50.41 26 LEU C N 1
ATOM 7423 C CA . LEU C 1 29 ? 13.329 85.452 63.858 1.00 49.72 26 LEU C CA 1
ATOM 7424 C C . LEU C 1 29 ? 13.990 84.369 64.723 1.00 46.78 26 LEU C C 1
ATOM 7425 O O . LEU C 1 29 ? 13.627 83.183 64.647 1.00 44.41 26 LEU C O 1
ATOM 7430 N N . LEU C 1 30 ? 14.951 84.768 65.553 1.00 44.34 27 LEU C N 1
ATOM 7431 C CA . LEU C 1 30 ? 15.654 83.804 66.401 1.00 42.22 27 LEU C CA 1
ATOM 7432 C C . LEU C 1 30 ? 14.664 83.111 67.346 1.00 41.00 27 LEU C C 1
ATOM 7433 O O . LEU C 1 30 ? 14.647 81.901 67.428 1.00 35.91 27 LEU C O 1
ATOM 7438 N N . ALA C 1 31 ? 13.791 83.894 67.978 1.00 39.77 28 ALA C N 1
ATOM 7439 C CA . ALA C 1 31 ? 12.788 83.367 68.904 1.00 42.10 28 ALA C CA 1
ATOM 7440 C C . ALA C 1 31 ? 11.862 82.365 68.225 1.00 42.62 28 ALA C C 1
ATOM 7441 O O . ALA C 1 31 ? 11.455 81.358 68.815 1.00 41.35 28 ALA C O 1
ATOM 7443 N N . GLN C 1 32 ? 11.553 82.637 66.969 1.00 44.86 29 GLN C N 1
ATOM 7444 C CA . GLN C 1 32 ? 10.693 81.757 66.197 1.00 44.78 29 GLN C CA 1
ATOM 7445 C C . GLN C 1 32 ? 11.319 80.424 65.932 1.00 43.05 29 GLN C C 1
ATOM 7446 O O . GLN C 1 32 ? 10.670 79.405 66.039 1.00 43.50 29 GLN C O 1
ATOM 7452 N N . GLN C 1 33 ? 12.579 80.437 65.531 1.00 42.48 30 GLN C N 1
ATOM 7453 C CA . GLN C 1 33 ? 13.318 79.196 65.351 1.00 43.68 30 GLN C CA 1
ATOM 7454 C C . GLN C 1 33 ? 13.419 78.407 66.649 1.00 38.32 30 GLN C C 1
ATOM 7455 O O . GLN C 1 33 ? 13.243 77.190 66.654 1.00 34.96 30 GLN C O 1
ATOM 7461 N N . CYS C 1 34 ? 13.702 79.093 67.754 1.00 36.25 31 CYS C N 1
ATOM 7462 C CA . CYS C 1 34 ? 13.743 78.412 69.050 1.00 33.16 31 CYS C CA 1
ATOM 7463 C C . CYS C 1 34 ? 12.399 77.748 69.337 1.00 34.22 31 CYS C C 1
ATOM 7464 O O . CYS C 1 34 ? 12.352 76.600 69.748 1.00 31.33 31 CYS C O 1
ATOM 7467 N N . ASN C 1 35 ? 11.304 78.447 69.069 1.00 36.85 32 ASN C N 1
ATOM 7468 C CA . ASN C 1 35 ? 9.962 77.902 69.308 1.00 39.34 32 ASN C CA 1
ATOM 7469 C C . ASN C 1 35 ? 9.592 76.739 68.428 1.00 37.31 32 ASN C C 1
ATOM 7470 O O . ASN C 1 35 ? 8.929 75.795 68.873 1.00 36.07 32 ASN C O 1
ATOM 7475 N N . ARG C 1 36 ? 10.019 76.797 67.180 1.00 37.60 33 ARG C N 1
ATOM 7476 C CA . ARG C 1 36 ? 9.822 75.687 66.282 1.00 40.44 33 ARG C CA 1
ATOM 7477 C C . ARG C 1 36 ? 10.571 74.432 66.771 1.00 36.01 33 ARG C C 1
ATOM 7478 O O . ARG C 1 36 ? 10.046 73.299 66.763 1.00 32.65 33 ARG C O 1
ATOM 7486 N N . ALA C 1 37 ? 11.805 74.638 67.230 1.00 32.14 34 ALA C N 1
ATOM 7487 C CA . ALA C 1 37 ? 12.571 73.501 67.779 1.00 30.14 34 ALA C CA 1
ATOM 7488 C C . ALA C 1 37 ? 11.913 72.923 69.034 1.00 29.98 34 ALA C C 1
ATOM 7489 O O . ALA C 1 37 ? 11.784 71.697 69.185 1.00 29.40 34 ALA C O 1
ATOM 7491 N N . ARG C 1 38 ? 11.390 73.789 69.888 1.00 29.82 35 ARG C N 1
ATOM 7492 C CA . ARG C 1 38 ? 10.659 73.326 71.077 1.00 31.34 35 ARG C CA 1
ATOM 7493 C C . ARG C 1 38 ? 9.441 72.494 70.744 1.00 33.75 35 ARG C C 1
ATOM 7494 O O . ARG C 1 38 ? 9.172 71.516 71.422 1.00 34.36 35 ARG C O 1
ATOM 7502 N N . ARG C 1 39 ? 8.727 72.878 69.694 1.00 35.79 36 ARG C N 1
ATOM 7503 C CA . ARG C 1 39 ? 7.563 72.131 69.260 1.00 38.62 36 ARG C CA 1
ATOM 7504 C C . ARG C 1 39 ? 7.950 70.763 68.740 1.00 37.37 36 ARG C C 1
ATOM 7505 O O . ARG C 1 39 ? 7.185 69.799 68.884 1.00 39.91 36 ARG C O 1
ATOM 7513 N N . ALA C 1 40 ? 9.090 70.686 68.068 1.00 35.39 37 ALA C N 1
ATOM 7514 C CA . ALA C 1 40 ? 9.539 69.442 67.456 1.00 34.39 37 ALA C CA 1
ATOM 7515 C C . ALA C 1 40 ? 10.228 68.499 68.491 1.00 33.56 37 ALA C C 1
ATOM 7516 O O . ALA C 1 40 ? 10.357 67.293 68.264 1.00 32.16 37 ALA C O 1
ATOM 7518 N N . GLN C 1 41 ? 10.658 69.056 69.624 1.00 32.81 38 GLN C N 1
ATOM 7519 C CA . GLN C 1 41 ? 11.388 68.303 70.633 1.00 29.40 38 GLN C CA 1
ATOM 7520 C C . GLN C 1 41 ? 10.599 67.224 71.348 1.00 31.20 38 GLN C C 1
ATOM 7521 O O . GLN C 1 41 ? 11.179 66.184 71.672 1.00 28.64 38 GLN C O 1
ATOM 7527 N N . SER C 1 42 ? 9.284 67.401 71.543 1.00 31.75 39 SER C N 1
ATOM 7528 C CA . SER C 1 42 ? 8.455 66.325 72.108 1.00 35.27 39 SER C CA 1
ATOM 7529 C C . SER C 1 42 ? 8.571 65.058 71.317 1.00 34.86 39 SER C C 1
ATOM 7530 O O . SER C 1 42 ? 8.804 63.984 71.859 1.00 34.57 39 SER C O 1
ATOM 7533 N N . ARG C 1 43 ? 8.394 65.181 70.013 1.00 36.29 40 ARG C N 1
ATOM 7534 C CA . ARG C 1 43 ? 8.477 64.030 69.146 1.00 36.25 40 ARG C CA 1
ATOM 7535 C C . ARG C 1 43 ? 9.870 63.384 69.214 1.00 33.07 40 ARG C C 1
ATOM 7536 O O . ARG C 1 43 ? 9.995 62.164 69.300 1.00 30.56 40 ARG C O 1
ATOM 7544 N N . TRP C 1 44 ? 10.905 64.215 69.171 1.00 29.54 41 TRP C N 1
ATOM 7545 C CA . TRP C 1 44 ? 12.280 63.737 69.316 1.00 29.17 41 TRP C CA 1
ATOM 7546 C C . TRP C 1 44 ? 12.558 62.992 70.641 1.00 29.56 41 TRP C C 1
ATOM 7547 O O . TRP C 1 44 ? 13.247 61.955 70.641 1.00 30.12 41 TRP C O 1
ATOM 7558 N N . GLN C 1 45 ? 12.067 63.511 71.753 1.00 30.19 42 GLN C N 1
ATOM 7559 C CA . GLN C 1 45 ? 12.186 62.814 73.053 1.00 31.42 42 GLN C CA 1
ATOM 7560 C C . GLN C 1 45 ? 11.484 61.442 72.973 1.00 34.77 42 GLN C C 1
ATOM 7561 O O . GLN C 1 45 ? 12.052 60.363 73.274 1.00 32.90 42 GLN C O 1
ATOM 7567 N N . GLU C 1 46 ? 10.229 61.498 72.519 1.00 34.88 43 GLU C N 1
ATOM 7568 C CA . GLU C 1 46 ? 9.389 60.322 72.458 1.00 39.84 43 GLU C CA 1
ATOM 7569 C C . GLU C 1 46 ? 9.869 59.306 71.432 1.00 37.21 43 GLU C C 1
ATOM 7570 O O . GLU C 1 46 ? 9.575 58.135 71.544 1.00 35.77 43 GLU C O 1
ATOM 7576 N N . LEU C 1 47 ? 10.693 59.719 70.478 1.00 34.98 44 LEU C N 1
ATOM 7577 C CA . LEU C 1 47 ? 11.300 58.759 69.574 1.00 35.00 44 LEU C CA 1
ATOM 7578 C C . LEU C 1 47 ? 12.159 57.730 70.319 1.00 33.60 44 LEU C C 1
ATOM 7579 O O . LEU C 1 47 ? 12.334 56.637 69.861 1.00 33.91 44 LEU C O 1
ATOM 7584 N N . GLY C 1 48 ? 12.713 58.085 71.461 1.00 31.99 45 GLY C N 1
ATOM 7585 C CA . GLY C 1 48 ? 13.518 57.145 72.217 1.00 32.18 45 GLY C CA 1
ATOM 7586 C C . GLY C 1 48 ? 14.942 57.134 71.711 1.00 31.14 45 GLY C C 1
ATOM 7587 O O . GLY C 1 48 ? 15.214 57.566 70.587 1.00 29.34 45 GLY C O 1
ATOM 7588 N N . VAL C 1 49 ? 15.849 56.674 72.564 1.00 31.95 46 VAL C N 1
ATOM 7589 C CA . VAL C 1 49 ? 17.275 56.709 72.267 1.00 32.78 46 VAL C CA 1
ATOM 7590 C C . VAL C 1 49 ? 17.622 55.900 71.014 1.00 32.43 46 VAL C C 1
ATOM 7591 O O . VAL C 1 49 ? 18.465 56.321 70.223 1.00 28.41 46 VAL C O 1
ATOM 7595 N N . GLU C 1 50 ? 16.966 54.751 70.813 1.00 33.75 47 GLU C N 1
ATOM 7596 C CA . GLU C 1 50 ? 17.295 53.916 69.635 1.00 35.01 47 GLU C CA 1
ATOM 7597 C C . GLU C 1 50 ? 16.890 54.615 68.330 1.00 34.63 47 GLU C C 1
ATOM 7598 O O . GLU C 1 50 ? 17.627 54.600 67.348 1.00 36.05 47 GLU C O 1
ATOM 7604 N N . GLY C 1 51 ? 15.779 55.319 68.350 1.00 33.89 48 GLY C N 1
ATOM 7605 C CA . GLY C 1 51 ? 15.350 56.130 67.204 1.00 33.09 48 GLY C CA 1
ATOM 7606 C C . GLY C 1 51 ? 16.256 57.331 66.957 1.00 30.80 48 GLY C C 1
ATOM 7607 O O . GLY C 1 51 ? 16.544 57.672 65.810 1.00 31.99 48 GLY C O 1
ATOM 7608 N N . ARG C 1 52 ? 16.738 57.950 68.018 1.00 28.75 49 ARG C N 1
ATOM 7609 C CA . ARG C 1 52 ? 17.596 59.114 67.882 1.00 27.42 49 ARG C CA 1
ATOM 7610 C C . ARG C 1 52 ? 18.975 58.708 67.301 1.00 27.15 49 ARG C C 1
ATOM 7611 O O . ARG C 1 52 ? 19.527 59.388 66.450 1.00 26.66 49 ARG C O 1
ATOM 7619 N N . ILE C 1 53 ? 19.485 57.577 67.751 1.00 27.35 50 ILE C N 1
ATOM 7620 C CA . ILE C 1 53 ? 20.698 56.942 67.186 1.00 28.07 50 ILE C CA 1
ATOM 7621 C C . ILE C 1 53 ? 20.606 56.688 65.674 1.00 28.83 50 ILE C C 1
ATOM 7622 O O . ILE C 1 53 ? 21.497 57.082 64.888 1.00 27.27 50 ILE C O 1
ATOM 7627 N N . THR C 1 54 ? 19.526 56.048 65.253 1.00 29.60 51 THR C N 1
ATOM 7628 C CA . THR C 1 54 ? 19.311 55.786 63.844 1.00 31.29 51 THR C CA 1
ATOM 7629 C C . THR C 1 54 ? 19.378 57.102 63.050 1.00 31.05 51 THR C C 1
ATOM 7630 O O . THR C 1 54 ? 20.066 57.210 62.023 1.00 32.10 51 THR C O 1
ATOM 7634 N N . THR C 1 55 ? 18.721 58.122 63.568 1.00 30.82 52 THR C N 1
ATOM 7635 C CA . THR C 1 55 ? 18.683 59.430 62.940 1.00 29.66 52 THR C CA 1
ATOM 7636 C C . THR C 1 55 ? 20.080 60.036 62.845 1.00 27.53 52 THR C C 1
ATOM 7637 O O . THR C 1 55 ? 20.456 60.591 61.816 1.00 26.92 52 THR C O 1
ATOM 7641 N N . LEU C 1 56 ? 20.867 59.934 63.905 1.00 27.78 53 LEU C N 1
ATOM 7642 C CA . LEU C 1 56 ? 22.186 60.518 63.888 1.00 29.00 53 LEU C CA 1
ATOM 7643 C C . LEU C 1 56 ? 23.100 59.800 62.930 1.00 28.12 53 LEU C C 1
ATOM 7644 O O . LEU C 1 56 ? 24.009 60.426 62.359 1.00 25.23 53 LEU C O 1
ATOM 7649 N N . GLN C 1 57 ? 22.910 58.485 62.826 1.00 27.59 54 GLN C N 1
ATOM 7650 C CA . GLN C 1 57 ? 23.667 57.684 61.884 1.00 30.04 54 GLN C CA 1
ATOM 7651 C C . GLN C 1 57 ? 23.281 58.048 60.439 1.00 29.08 54 GLN C C 1
ATOM 7652 O O . GLN C 1 57 ? 24.150 58.097 59.591 1.00 28.14 54 GLN C O 1
ATOM 7658 N N . GLN C 1 58 ? 21.999 58.302 60.175 1.00 28.94 55 GLN C N 1
ATOM 7659 C CA . GLN C 1 58 ? 21.582 58.814 58.859 1.00 29.87 55 GLN C CA 1
ATOM 7660 C C . GLN C 1 58 ? 22.262 60.204 58.573 1.00 28.48 55 GLN C C 1
ATOM 7661 O O . GLN C 1 58 ? 22.791 60.436 57.486 1.00 27.51 55 GLN C O 1
ATOM 7667 N N . TRP C 1 59 ? 22.338 61.076 59.581 1.00 27.06 56 TRP C N 1
ATOM 7668 C CA . TRP C 1 59 ? 23.045 62.344 59.379 1.00 26.87 56 TRP C CA 1
ATOM 7669 C C . TRP C 1 59 ? 24.525 62.126 59.083 1.00 27.07 56 TRP C C 1
ATOM 7670 O O . TRP C 1 59 ? 25.103 62.771 58.177 1.00 26.74 56 TRP C O 1
ATOM 7681 N N . LYS C 1 60 ? 25.150 61.233 59.842 1.00 28.31 57 LYS C N 1
ATOM 7682 C CA . LYS C 1 60 ? 26.544 60.863 59.599 1.00 28.51 57 LYS C CA 1
ATOM 7683 C C . LYS C 1 60 ? 26.799 60.412 58.154 1.00 27.57 57 LYS C C 1
ATOM 7684 O O . LYS C 1 60 ? 27.765 60.847 57.538 1.00 26.77 57 LYS C O 1
ATOM 7690 N N . GLN C 1 61 ? 25.933 59.586 57.618 1.00 27.54 58 GLN C N 1
ATOM 7691 C CA . GLN C 1 61 ? 26.085 59.150 56.229 1.00 30.54 58 GLN C CA 1
ATOM 7692 C C . GLN C 1 61 ? 25.952 60.289 55.262 1.00 28.99 58 GLN C C 1
ATOM 7693 O O . GLN C 1 61 ? 26.650 60.324 54.227 1.00 29.86 58 GLN C O 1
ATOM 7699 N N . ALA C 1 62 ? 25.019 61.187 55.547 1.00 27.52 59 ALA C N 1
ATOM 7700 C CA . ALA C 1 62 ? 24.825 62.344 54.676 1.00 28.28 59 ALA C CA 1
ATOM 7701 C C . ALA C 1 62 ? 26.051 63.286 54.735 1.00 26.08 59 ALA C C 1
ATOM 7702 O O . ALA C 1 62 ? 26.464 63.849 53.744 1.00 25.87 59 ALA C O 1
ATOM 7704 N N . ILE C 1 63 ? 26.659 63.426 55.906 1.00 25.79 60 ILE C N 1
ATOM 7705 C CA . ILE C 1 63 ? 27.887 64.192 56.070 1.00 24.75 60 ILE C CA 1
ATOM 7706 C C . ILE C 1 63 ? 29.051 63.557 55.281 1.00 25.54 60 ILE C C 1
ATOM 7707 O O . ILE C 1 63 ? 29.810 64.242 54.595 1.00 26.66 60 ILE C O 1
ATOM 7712 N N . LEU C 1 64 ? 29.176 62.243 55.352 1.00 25.49 61 LEU C N 1
ATOM 7713 C CA . LEU C 1 64 ? 30.219 61.543 54.646 1.00 26.54 61 LEU C CA 1
ATOM 7714 C C . LEU C 1 64 ? 30.039 61.752 53.170 1.00 27.74 61 LEU C C 1
ATOM 7715 O O . LEU C 1 64 ? 30.989 61.973 52.467 1.00 25.65 61 LEU C O 1
ATOM 7720 N N . SER C 1 65 ? 28.794 61.753 52.710 1.00 27.03 62 SER C N 1
ATOM 7721 C CA . SER C 1 65 ? 28.564 62.064 51.340 1.00 29.35 62 SER C CA 1
ATOM 7722 C C . SER C 1 65 ? 29.033 63.459 50.931 1.00 27.94 62 SER C C 1
ATOM 7723 O O . SER C 1 65 ? 29.259 63.685 49.776 1.00 29.32 62 SER C O 1
ATOM 7726 N N . ARG C 1 66 ? 29.141 64.391 51.855 1.00 25.89 63 ARG C N 1
ATOM 7727 C CA . ARG C 1 66 ? 29.619 65.731 51.539 1.00 25.92 63 ARG C CA 1
ATOM 7728 C C . ARG C 1 66 ? 31.009 66.006 52.151 1.00 24.52 63 ARG C C 1
ATOM 7729 O O . ARG C 1 66 ? 31.370 67.146 52.452 1.00 23.09 63 ARG C O 1
ATOM 7737 N N . ARG C 1 67 ? 31.795 64.959 52.346 1.00 26.96 64 ARG C N 1
ATOM 7738 C CA . ARG C 1 67 ? 33.056 65.120 53.107 1.00 26.81 64 ARG C CA 1
ATOM 7739 C C . ARG C 1 67 ? 34.021 66.069 52.410 1.00 27.04 64 ARG C C 1
ATOM 7740 O O . ARG C 1 67 ? 34.657 66.895 53.077 1.00 25.37 64 ARG C O 1
ATOM 7748 N N . GLU C 1 68 ? 34.153 65.985 51.088 1.00 28.26 65 GLU C N 1
ATOM 7749 C CA . GLU C 1 68 ? 35.096 66.872 50.383 1.00 31.04 65 GLU C CA 1
ATOM 7750 C C . GLU C 1 68 ? 34.658 68.353 50.519 1.00 29.50 65 GLU C C 1
ATOM 7751 O O . GLU C 1 68 ? 35.470 69.294 50.649 1.00 27.67 65 GLU C O 1
ATOM 7757 N N . GLN C 1 69 ? 33.356 68.559 50.435 1.00 28.07 66 GLN C N 1
ATOM 7758 C CA . GLN C 1 69 ? 32.800 69.908 50.627 1.00 28.94 66 GLN C CA 1
ATOM 7759 C C . GLN C 1 69 ? 33.030 70.414 52.057 1.00 25.29 66 GLN C C 1
ATOM 7760 O O . GLN C 1 69 ? 33.356 71.543 52.254 1.00 27.32 66 GLN C O 1
ATOM 7766 N N . LEU C 1 70 ? 32.844 69.573 53.036 1.00 23.13 67 LEU C N 1
ATOM 7767 C CA . LEU C 1 70 ? 33.125 69.928 54.406 1.00 23.78 67 LEU C CA 1
ATOM 7768 C C . LEU C 1 70 ? 34.598 70.268 54.602 1.00 22.93 67 LEU C C 1
ATOM 7769 O O . LEU C 1 70 ? 34.926 71.219 55.299 1.00 22.60 67 LEU C O 1
ATOM 7774 N N . THR C 1 71 ? 35.464 69.455 54.008 1.00 23.12 68 THR C N 1
ATOM 7775 C CA . THR C 1 71 ? 36.885 69.633 54.151 1.00 23.92 68 THR C CA 1
ATOM 7776 C C . THR C 1 71 ? 37.283 70.961 53.574 1.00 24.12 68 THR C C 1
ATOM 7777 O O . THR C 1 71 ? 37.975 71.715 54.216 1.00 23.49 68 THR C O 1
ATOM 7781 N N . GLU C 1 72 ? 36.807 71.265 52.373 1.00 25.16 69 GLU C N 1
ATOM 7782 C CA . GLU C 1 72 ? 37.097 72.517 51.745 1.00 28.91 69 GLU C CA 1
ATOM 7783 C C . GLU C 1 72 ? 36.585 73.750 52.546 1.00 26.62 69 GLU C C 1
ATOM 7784 O O . GLU C 1 72 ? 37.300 74.746 52.679 1.00 26.04 69 GLU C O 1
ATOM 7790 N N . ALA C 1 73 ? 35.363 73.675 53.069 1.00 25.61 70 ALA C N 1
ATOM 7791 C CA . ALA C 1 73 ? 34.842 74.739 53.943 1.00 26.60 70 ALA C CA 1
ATOM 7792 C C . ALA C 1 73 ? 35.723 74.948 55.173 1.00 26.79 70 ALA C C 1
ATOM 7793 O O . ALA C 1 73 ? 36.058 76.082 55.496 1.00 25.77 70 ALA C O 1
ATOM 7795 N N . LEU C 1 74 ? 36.150 73.847 55.795 1.00 25.80 71 LEU C N 1
ATOM 7796 C CA . LEU C 1 74 ? 36.894 73.941 57.048 1.00 26.03 71 LEU C CA 1
ATOM 7797 C C . LEU C 1 74 ? 38.333 74.342 56.789 1.00 26.13 71 LEU C C 1
ATOM 7798 O O . LEU C 1 74 ? 38.946 75.020 57.645 1.00 26.17 71 LEU C O 1
ATOM 7803 N N . VAL C 1 75 ? 38.887 73.944 55.627 1.00 25.39 72 VAL C N 1
ATOM 7804 C CA . VAL C 1 75 ? 40.178 74.478 55.189 1.00 26.65 72 VAL C CA 1
ATOM 7805 C C . VAL C 1 75 ? 40.148 76.022 55.030 1.00 26.94 72 VAL C C 1
ATOM 7806 O O . VAL C 1 75 ? 41.064 76.729 55.470 1.00 26.90 72 VAL C O 1
ATOM 7810 N N . ASN C 1 76 ? 39.120 76.534 54.381 1.00 28.35 73 ASN C N 1
ATOM 7811 C CA . ASN C 1 76 ? 38.983 77.966 54.261 1.00 28.89 73 ASN C CA 1
ATOM 7812 C C . ASN C 1 76 ? 38.756 78.627 55.619 1.00 28.98 73 ASN C C 1
ATOM 7813 O O . ASN C 1 76 ? 39.269 79.695 55.845 1.00 31.90 73 ASN C O 1
ATOM 7818 N N . ASP C 1 77 ? 37.972 78.019 56.498 1.00 26.07 74 ASP C N 1
ATOM 7819 C CA . ASP C 1 77 ? 37.746 78.584 57.835 1.00 27.72 74 ASP C CA 1
ATOM 7820 C C . ASP C 1 77 ? 39.009 78.714 58.670 1.00 26.37 74 ASP C C 1
ATOM 7821 O O . ASP C 1 77 ? 39.147 79.653 59.440 1.00 25.62 74 ASP C O 1
ATOM 7826 N N . THR C 1 78 ? 39.868 77.703 58.599 1.00 25.09 75 THR C N 1
ATOM 7827 C CA . THR C 1 78 ? 40.974 77.589 59.537 1.00 24.86 75 THR C CA 1
ATOM 7828 C C . THR C 1 78 ? 42.368 77.871 58.898 1.00 24.55 75 THR C C 1
ATOM 7829 O O . THR C 1 78 ? 43.341 78.096 59.623 1.00 24.07 75 THR C O 1
ATOM 7833 N N . GLY C 1 79 ? 42.458 77.820 57.567 1.00 24.12 76 GLY C N 1
ATOM 7834 C CA . GLY C 1 79 ? 43.715 78.004 56.865 1.00 24.50 76 GLY C CA 1
ATOM 7835 C C . GLY C 1 79 ? 44.620 76.808 56.871 1.00 25.34 76 GLY C C 1
ATOM 7836 O O . GLY C 1 79 ? 45.778 76.900 56.491 1.00 26.89 76 GLY C O 1
ATOM 7837 N N . ARG C 1 80 ? 44.142 75.667 57.345 1.00 25.72 77 ARG C N 1
ATOM 7838 C CA . ARG C 1 80 ? 44.968 74.487 57.400 1.00 26.13 77 ARG C CA 1
ATOM 7839 C C . ARG C 1 80 ? 44.241 73.216 57.015 1.00 26.85 77 ARG C C 1
ATOM 7840 O O . ARG C 1 80 ? 43.021 73.095 57.162 1.00 26.83 77 ARG C O 1
ATOM 7848 N N . LEU C 1 81 ? 45.031 72.226 56.619 1.00 27.22 78 LEU C N 1
ATOM 7849 C CA . LEU C 1 81 ? 44.497 70.991 56.048 1.00 27.71 78 LEU C CA 1
ATOM 7850 C C . LEU C 1 81 ? 44.625 69.796 56.989 1.00 27.54 78 LEU C C 1
ATOM 7851 O O . LEU C 1 81 ? 43.618 69.167 57.321 1.00 24.57 78 LEU C O 1
ATOM 7856 N N . SER C 1 82 ? 45.835 69.462 57.425 1.00 26.69 79 SER C N 1
ATOM 7857 C CA . SER C 1 82 ? 45.968 68.230 58.215 1.00 29.68 79 SER C CA 1
ATOM 7858 C C . SER C 1 82 ? 45.107 68.194 59.506 1.00 28.44 79 SER C C 1
ATOM 7859 O O . SER C 1 82 ? 44.450 67.180 59.809 1.00 26.87 79 SER C O 1
ATOM 7862 N N . ILE C 1 83 ? 45.050 69.314 60.231 1.00 28.72 80 ILE C N 1
ATOM 7863 C CA . ILE C 1 83 ? 44.197 69.405 61.412 1.00 28.42 80 ILE C CA 1
ATOM 7864 C C . ILE C 1 83 ? 42.699 69.398 61.016 1.00 25.84 80 ILE C C 1
ATOM 7865 O O . ILE C 1 83 ? 41.872 68.930 61.781 1.00 24.66 80 ILE C O 1
ATOM 7870 N N . THR C 1 84 ? 42.390 69.864 59.816 1.00 24.31 81 THR C N 1
ATOM 7871 C CA . THR C 1 84 ? 41.038 69.756 59.298 1.00 24.55 81 THR C CA 1
ATOM 7872 C C . THR C 1 84 ? 40.580 68.311 59.112 1.00 24.35 81 THR C C 1
ATOM 7873 O O . THR C 1 84 ? 39.499 67.958 59.548 1.00 25.72 81 THR C O 1
ATOM 7877 N N . VAL C 1 85 ? 41.429 67.483 58.519 1.00 24.32 82 VAL C N 1
ATOM 7878 C CA . VAL C 1 85 ? 41.153 66.055 58.371 1.00 25.56 82 VAL C CA 1
ATOM 7879 C C . VAL C 1 85 ? 40.903 65.410 59.736 1.00 25.64 82 VAL C C 1
ATOM 7880 O O . VAL C 1 85 ? 39.905 64.692 59.943 1.00 25.80 82 VAL C O 1
ATOM 7884 N N . LEU C 1 86 ? 41.762 65.739 60.696 1.00 27.25 83 LEU C N 1
ATOM 7885 C CA . LEU C 1 86 ? 41.599 65.272 62.042 1.00 27.83 83 LEU C CA 1
ATOM 7886 C C . LEU C 1 86 ? 40.317 65.706 62.735 1.00 25.39 83 LEU C C 1
ATOM 7887 O O . LEU C 1 86 ? 39.705 64.925 63.467 1.00 22.77 83 LEU C O 1
ATOM 7892 N N . GLU C 1 87 ? 39.932 66.968 62.566 1.00 24.00 84 GLU C N 1
ATOM 7893 C CA . GLU C 1 87 ? 38.671 67.441 63.159 1.00 22.91 84 GLU C CA 1
ATOM 7894 C C . GLU C 1 87 ? 37.529 66.631 62.618 1.00 22.91 84 GLU C C 1
ATOM 7895 O O . GLU C 1 87 ? 36.686 66.193 63.366 1.00 23.70 84 GLU C O 1
ATOM 7901 N N . ILE C 1 88 ? 37.480 66.433 61.296 1.00 23.44 85 ILE C N 1
ATOM 7902 C CA . ILE C 1 88 ? 36.391 65.656 60.689 1.00 22.54 85 ILE C CA 1
ATOM 7903 C C . ILE C 1 88 ? 36.370 64.221 61.238 1.00 23.70 85 ILE C C 1
ATOM 7904 O O . ILE C 1 88 ? 35.322 63.750 61.643 1.00 21.87 85 ILE C O 1
ATOM 7909 N N . ASP C 1 89 ? 37.541 63.546 61.261 1.00 25.70 86 ASP C N 1
ATOM 7910 C CA . ASP C 1 89 ? 37.615 62.165 61.749 1.00 26.72 86 ASP C CA 1
ATOM 7911 C C . ASP C 1 89 ? 37.173 62.150 63.232 1.00 25.53 86 ASP C C 1
ATOM 7912 O O . ASP C 1 89 ? 36.466 61.256 63.683 1.00 25.61 86 ASP C O 1
ATOM 7917 N N . SER C 1 90 ? 37.576 63.146 63.991 1.00 24.56 87 SER C N 1
ATOM 7918 C CA . SER C 1 90 ? 37.213 63.200 65.416 1.00 27.29 87 SER C CA 1
ATOM 7919 C C . SER C 1 90 ? 35.718 63.392 65.626 1.00 26.79 87 SER C C 1
ATOM 7920 O O . SER C 1 90 ? 35.090 62.682 66.423 1.00 26.79 87 SER C O 1
ATOM 7923 N N . PHE C 1 91 ? 35.124 64.275 64.850 1.00 26.44 88 PHE C N 1
ATOM 7924 C CA . PHE C 1 91 ? 33.676 64.464 64.883 1.00 25.51 88 PHE C CA 1
ATOM 7925 C C . PHE C 1 91 ? 32.917 63.178 64.559 1.00 26.41 88 PHE C C 1
ATOM 7926 O O . PHE C 1 91 ? 31.972 62.759 65.294 1.00 25.28 88 PHE C O 1
ATOM 7934 N N . LEU C 1 92 ? 33.317 62.515 63.479 1.00 28.66 89 LEU C N 1
ATOM 7935 C CA . LEU C 1 92 ? 32.601 61.308 63.090 1.00 28.25 89 LEU C CA 1
ATOM 7936 C C . LEU C 1 92 ? 32.772 60.179 64.127 1.00 29.69 89 LEU C C 1
ATOM 7937 O O . LEU C 1 92 ? 31.805 59.404 64.382 1.00 28.99 89 LEU C O 1
ATOM 7942 N N . ALA C 1 93 ? 33.999 60.018 64.646 1.00 28.06 90 ALA C N 1
ATOM 7943 C CA . ALA C 1 93 ? 34.266 59.089 65.729 1.00 28.04 90 ALA C CA 1
ATOM 7944 C C . ALA C 1 93 ? 33.435 59.396 66.964 1.00 28.22 90 ALA C C 1
ATOM 7945 O O . ALA C 1 93 ? 32.948 58.494 67.651 1.00 26.76 90 ALA C O 1
ATOM 7947 N N . SER C 1 94 ? 33.242 60.688 67.252 1.00 27.73 91 SER C N 1
ATOM 7948 C CA . SER C 1 94 ? 32.454 61.068 68.395 1.00 26.87 91 SER C CA 1
ATOM 7949 C C . SER C 1 94 ? 30.993 60.633 68.222 1.00 26.43 91 SER C C 1
ATOM 7950 O O . SER C 1 94 ? 30.339 60.201 69.175 1.00 24.30 91 SER C O 1
ATOM 7953 N N . ILE C 1 95 ? 30.460 60.734 66.998 1.00 27.97 92 ILE C N 1
ATOM 7954 C CA . ILE C 1 95 ? 29.083 60.367 66.766 1.00 26.95 92 ILE C CA 1
ATOM 7955 C C . ILE C 1 95 ? 28.967 58.889 67.092 1.00 27.55 92 ILE C C 1
ATOM 7956 O O . ILE C 1 95 ? 28.055 58.466 67.789 1.00 29.40 92 ILE C O 1
ATOM 7961 N N . ASP C 1 96 ? 29.888 58.074 66.572 1.00 28.23 93 ASP C N 1
ATOM 7962 C CA . ASP C 1 96 ? 29.809 56.636 66.803 1.00 30.26 93 ASP C CA 1
ATOM 7963 C C . ASP C 1 96 ? 29.995 56.274 68.273 1.00 29.56 93 ASP C C 1
ATOM 7964 O O . ASP C 1 96 ? 29.287 55.407 68.768 1.00 28.92 93 ASP C O 1
ATOM 7969 N N . ARG C 1 97 ? 30.933 56.926 68.977 1.00 29.24 94 ARG C N 1
ATOM 7970 C CA A ARG C 1 97 ? 31.200 56.618 70.401 0.50 29.33 94 ARG C CA 1
ATOM 7971 C CA B ARG C 1 97 ? 31.190 56.594 70.389 0.50 29.65 94 ARG C CA 1
ATOM 7972 C C . ARG C 1 97 ? 29.957 56.897 71.244 1.00 28.54 94 ARG C C 1
ATOM 7973 O O . ARG C 1 97 ? 29.496 56.043 71.999 1.00 28.04 94 ARG C O 1
ATOM 7988 N N . TRP C 1 98 ? 29.402 58.108 71.103 1.00 26.51 95 TRP C N 1
ATOM 7989 C CA . TRP C 1 98 ? 28.194 58.498 71.820 1.00 25.75 95 TRP C CA 1
ATOM 7990 C C . TRP C 1 98 ? 27.002 57.632 71.483 1.00 25.99 95 TRP C C 1
ATOM 7991 O O . TRP C 1 98 ? 26.263 57.267 72.368 1.00 27.66 95 TRP C O 1
ATOM 8002 N N . CYS C 1 99 ? 26.815 57.276 70.217 1.00 26.83 96 CYS C N 1
ATOM 8003 C CA . CYS C 1 99 ? 25.737 56.346 69.864 1.00 26.96 96 CYS C CA 1
ATOM 8004 C C . CYS C 1 99 ? 25.914 54.984 70.546 1.00 29.34 96 CYS C C 1
ATOM 8005 O O . CYS C 1 99 ? 24.930 54.330 70.928 1.00 29.05 96 CYS C O 1
ATOM 8008 N N . GLY C 1 100 ? 27.151 54.521 70.682 1.00 29.45 97 GLY C N 1
ATOM 8009 C CA . GLY C 1 100 ? 27.369 53.245 71.323 1.00 30.39 97 GLY C CA 1
ATOM 8010 C C . GLY C 1 100 ? 27.089 53.247 72.811 1.00 32.34 97 GLY C C 1
ATOM 8011 O O . GLY C 1 100 ? 26.638 52.246 73.348 1.00 32.24 97 GLY C O 1
ATOM 8012 N N . LEU C 1 101 ? 27.365 54.365 73.466 1.00 31.13 98 LEU C N 1
ATOM 8013 C CA . LEU C 1 101 ? 27.208 54.499 74.920 1.00 33.55 98 LEU C CA 1
ATOM 8014 C C . LEU C 1 101 ? 25.821 54.870 75.363 1.00 31.64 98 LEU C C 1
ATOM 8015 O O . LEU C 1 101 ? 25.423 54.506 76.419 1.00 30.78 98 LEU C O 1
ATOM 8020 N N . ALA C 1 102 ? 25.109 55.633 74.558 1.00 30.11 99 ALA C N 1
ATOM 8021 C CA . ALA C 1 102 ? 23.827 56.215 74.964 1.00 29.87 99 ALA C CA 1
ATOM 8022 C C . ALA C 1 102 ? 22.748 55.263 75.501 1.00 30.58 99 ALA C C 1
ATOM 8023 O O . ALA C 1 102 ? 22.129 55.573 76.492 1.00 31.43 99 ALA C O 1
ATOM 8025 N N . PRO C 1 103 ? 22.541 54.112 74.878 1.00 32.03 100 PRO C N 1
ATOM 8026 C CA . PRO C 1 103 ? 21.459 53.270 75.372 1.00 35.19 100 PRO C CA 1
ATOM 8027 C C . PRO C 1 103 ? 21.659 52.871 76.848 1.00 37.31 100 PRO C C 1
ATOM 8028 O O . PRO C 1 103 ? 20.732 53.006 77.660 1.00 37.13 100 PRO C O 1
ATOM 8032 N N . GLU C 1 104 ? 22.860 52.428 77.199 1.00 37.78 101 GLU C N 1
ATOM 8033 C CA . GLU C 1 104 ? 23.107 51.985 78.563 1.00 42.77 101 GLU C CA 1
ATOM 8034 C C . GLU C 1 104 ? 23.100 53.154 79.521 1.00 39.68 101 GLU C C 1
ATOM 8035 O O . GLU C 1 104 ? 22.607 53.029 80.626 1.00 41.47 101 GLU C O 1
ATOM 8041 N N . LEU C 1 105 ? 23.643 54.295 79.124 1.00 38.66 102 LEU C N 1
ATOM 8042 C CA . LEU C 1 105 ? 23.573 55.488 79.972 1.00 38.67 102 LEU C CA 1
ATOM 8043 C C . LEU C 1 105 ? 22.146 55.971 80.264 1.00 38.84 102 LEU C C 1
ATOM 8044 O O . LEU C 1 105 ? 21.904 56.529 81.334 1.00 42.12 102 LEU C O 1
ATOM 8049 N N . LEU C 1 106 ? 21.200 55.759 79.344 1.00 37.21 103 LEU C N 1
ATOM 8050 C CA . LEU C 1 106 ? 19.845 56.264 79.521 1.00 39.68 103 LEU C CA 1
ATOM 8051 C C . LEU C 1 106 ? 18.878 55.226 80.076 1.00 45.49 103 LEU C C 1
ATOM 8052 O O . LEU C 1 106 ? 17.665 55.441 80.091 1.00 43.29 103 LEU C O 1
ATOM 8057 N N . GLN C 1 107 ? 19.439 54.110 80.523 1.00 49.12 104 GLN C N 1
ATOM 8058 C CA . GLN C 1 107 ? 18.669 52.958 80.985 1.00 59.66 104 GLN C CA 1
ATOM 8059 C C . GLN C 1 107 ? 18.056 53.281 82.342 1.00 60.70 104 GLN C C 1
ATOM 8060 O O . GLN C 1 107 ? 18.768 53.749 83.239 1.00 55.16 104 GLN C O 1
ATOM 8066 N N . THR C 1 108 ? 16.746 53.048 82.456 1.00 61.50 105 THR C N 1
ATOM 8067 C CA . THR C 1 108 ? 15.994 53.234 83.697 1.00 63.46 105 THR C CA 1
ATOM 8068 C C . THR C 1 108 ? 15.997 51.932 84.433 1.00 66.77 105 THR C C 1
ATOM 8069 O O . THR C 1 108 ? 16.083 50.850 83.837 1.00 65.12 105 THR C O 1
ATOM 8073 N N . SER C 1 109 ? 15.820 52.028 85.732 1.00 67.92 106 SER C N 1
ATOM 8074 C CA . SER C 1 109 ? 15.797 50.847 86.556 1.00 69.91 106 SER C CA 1
ATOM 8075 C C . SER C 1 109 ? 14.659 50.976 87.556 1.00 66.26 106 SER C C 1
ATOM 8076 O O . SER C 1 109 ? 14.033 52.061 87.694 1.00 57.37 106 SER C O 1
ATOM 8079 N N . ALA C 1 110 ? 14.354 49.836 88.165 1.00 59.97 107 ALA C N 1
ATOM 8080 C CA . ALA C 1 110 ? 13.392 49.725 89.260 1.00 60.95 107 ALA C CA 1
ATOM 8081 C C . ALA C 1 110 ? 14.117 49.033 90.405 1.00 60.54 107 ALA C C 1
ATOM 8082 O O . ALA C 1 110 ? 14.802 48.044 90.195 1.00 63.66 107 ALA C O 1
ATOM 8084 N N . LYS C 1 111 ? 13.992 49.572 91.605 1.00 57.03 108 LYS C N 1
ATOM 8085 C CA . LYS C 1 111 ? 14.741 49.106 92.755 1.00 57.71 108 LYS C CA 1
ATOM 8086 C C . LYS C 1 111 ? 13.838 48.978 93.959 1.00 52.63 108 LYS C C 1
ATOM 8087 O O . LYS C 1 111 ? 12.787 49.607 94.031 1.00 46.19 108 LYS C O 1
ATOM 8093 N N . ASN C 1 112 ? 14.280 48.175 94.911 1.00 50.65 109 ASN C N 1
ATOM 8094 C CA . ASN C 1 112 ? 13.735 48.207 96.240 1.00 52.20 109 ASN C CA 1
ATOM 8095 C C . ASN C 1 112 ? 14.362 49.351 96.984 1.00 47.82 109 ASN C C 1
ATOM 8096 O O . ASN C 1 112 ? 15.360 49.892 96.547 1.00 43.95 109 ASN C O 1
ATOM 8101 N N . THR C 1 113 ? 13.782 49.680 98.128 1.00 47.72 110 THR C N 1
ATOM 8102 C CA . THR C 1 113 ? 14.319 50.725 99.002 1.00 46.24 110 THR C CA 1
ATOM 8103 C C . THR C 1 113 ? 14.499 50.098 100.373 1.00 49.73 110 THR C C 1
ATOM 8104 O O . THR C 1 113 ? 14.256 48.892 100.550 1.00 49.91 110 THR C O 1
ATOM 8108 N N . SER C 1 114 ? 14.876 50.913 101.351 1.00 48.45 111 SER C N 1
ATOM 8109 C CA . SER C 1 114 ? 15.030 50.426 102.721 1.00 52.05 111 SER C CA 1
ATOM 8110 C C . SER C 1 114 ? 13.697 50.379 103.506 1.00 52.66 111 SER C C 1
ATOM 8111 O O . SER C 1 114 ? 13.702 50.039 104.676 1.00 52.99 111 SER C O 1
ATOM 8114 N N . ILE C 1 115 ? 12.584 50.763 102.874 1.00 52.28 112 ILE C N 1
ATOM 8115 C CA . ILE C 1 115 ? 11.243 50.547 103.416 1.00 53.28 112 ILE C CA 1
ATOM 8116 C C . ILE C 1 115 ? 10.557 49.508 102.512 1.00 53.72 112 ILE C C 1
ATOM 8117 O O . ILE C 1 115 ? 10.443 49.718 101.299 1.00 51.67 112 ILE C O 1
ATOM 8122 N N . PRO C 1 116 ? 10.114 48.368 103.089 1.00 53.89 113 PRO C N 1
ATOM 8123 C CA . PRO C 1 116 ? 9.704 47.261 102.204 1.00 54.36 113 PRO C CA 1
ATOM 8124 C C . PRO C 1 116 ? 8.462 47.547 101.347 1.00 52.09 113 PRO C C 1
ATOM 8125 O O . PRO C 1 116 ? 8.305 46.954 100.286 1.00 53.15 113 PRO C O 1
ATOM 8129 N N . PHE C 1 117 ? 7.607 48.462 101.772 1.00 49.98 114 PHE C N 1
ATOM 8130 C CA . PHE C 1 117 ? 6.416 48.736 100.987 1.00 49.90 114 PHE C CA 1
ATOM 8131 C C . PHE C 1 117 ? 6.601 49.938 100.061 1.00 46.76 114 PHE C C 1
ATOM 8132 O O . PHE C 1 117 ? 5.650 50.369 99.423 1.00 45.73 114 PHE C O 1
ATOM 8140 N N . ILE C 1 118 ? 7.824 50.461 99.965 1.00 43.33 115 ILE C N 1
ATOM 8141 C CA . ILE C 1 118 ? 8.144 51.505 98.976 1.00 41.83 115 ILE C CA 1
ATOM 8142 C C . ILE C 1 118 ? 9.149 51.050 97.920 1.00 41.00 115 ILE C C 1
ATOM 8143 O O . ILE C 1 118 ? 10.280 50.653 98.229 1.00 42.71 115 ILE C O 1
ATOM 8148 N N . ALA C 1 119 ? 8.736 51.154 96.664 1.00 38.87 116 ALA C N 1
ATOM 8149 C CA . ALA C 1 119 ? 9.574 50.805 95.524 1.00 38.45 116 ALA C CA 1
ATOM 8150 C C . ALA C 1 119 ? 10.001 52.079 94.802 1.00 36.57 116 ALA C C 1
ATOM 8151 O O . ALA C 1 119 ? 9.375 53.126 94.937 1.00 35.27 116 ALA C O 1
ATOM 8153 N N . LEU C 1 120 ? 11.100 52.000 94.076 1.00 37.18 117 LEU C N 1
ATOM 8154 C CA . LEU C 1 120 ? 11.671 53.183 93.435 1.00 36.19 117 LEU C CA 1
ATOM 8155 C C . LEU C 1 120 ? 11.813 52.930 91.962 1.00 36.24 117 LEU C C 1
ATOM 8156 O O . LEU C 1 120 ? 12.403 51.920 91.586 1.00 38.79 117 LEU C O 1
ATOM 8161 N N . GLN C 1 121 ? 11.254 53.798 91.129 1.00 35.01 118 GLN C N 1
ATOM 8162 C CA . GLN C 1 121 ? 11.594 53.830 89.706 1.00 36.61 118 GLN C CA 1
ATOM 8163 C C . GLN C 1 121 ? 12.281 55.181 89.440 1.00 35.90 118 GLN C C 1
ATOM 8164 O O . GLN C 1 121 ? 12.101 56.128 90.196 1.00 36.23 118 GLN C O 1
ATOM 8170 N N . GLN C 1 122 ? 13.011 55.264 88.349 1.00 36.21 119 GLN C N 1
ATOM 8171 C CA . GLN C 1 122 ? 13.868 56.397 88.068 1.00 37.79 119 GLN C CA 1
ATOM 8172 C C . GLN C 1 122 ? 13.674 56.676 86.570 1.00 38.52 119 GLN C C 1
ATOM 8173 O O . GLN C 1 122 ? 13.629 55.734 85.767 1.00 37.01 119 GLN C O 1
ATOM 8179 N N . SER C 1 123 ? 13.494 57.941 86.185 1.00 35.92 120 SER C N 1
ATOM 8180 C CA . SER C 1 123 ? 13.528 58.294 84.792 1.00 37.17 120 SER C CA 1
ATOM 8181 C C . SER C 1 123 ? 14.467 59.487 84.573 1.00 35.16 120 SER C C 1
ATOM 8182 O O . SER C 1 123 ? 14.988 60.080 85.549 1.00 31.46 120 SER C O 1
ATOM 8185 N N . LEU C 1 124 ? 14.702 59.808 83.296 1.00 34.96 121 LEU C N 1
ATOM 8186 C CA . LEU C 1 124 ? 15.616 60.879 82.867 1.00 33.94 121 LEU C CA 1
ATOM 8187 C C . LEU C 1 124 ? 14.896 61.760 81.860 1.00 32.92 121 LEU C C 1
ATOM 8188 O O . LEU C 1 124 ? 14.448 61.275 80.841 1.00 33.45 121 LEU C O 1
ATOM 8193 N N . VAL C 1 125 ? 14.761 63.040 82.158 1.00 29.75 122 VAL C N 1
ATOM 8194 C CA . VAL C 1 125 ? 13.975 63.957 81.327 1.00 31.09 122 VAL C CA 1
ATOM 8195 C C . VAL C 1 125 ? 14.863 65.045 80.751 1.00 29.05 122 VAL C C 1
ATOM 8196 O O . VAL C 1 125 ? 15.392 65.837 81.515 1.00 29.60 122 VAL C O 1
ATOM 8200 N N . PRO C 1 126 ? 15.000 65.136 79.418 1.00 27.75 123 PRO C N 1
ATOM 8201 C CA . PRO C 1 126 ? 15.944 66.127 78.881 1.00 27.18 123 PRO C CA 1
ATOM 8202 C C . PRO C 1 126 ? 15.512 67.576 79.065 1.00 25.66 123 PRO C C 1
ATOM 8203 O O . PRO C 1 126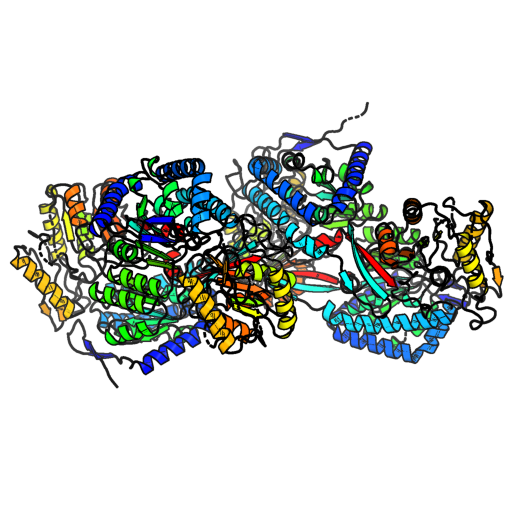 ? 14.325 67.862 79.086 1.00 25.86 123 PRO C O 1
ATOM 8207 N N . TYR C 1 127 ? 16.462 68.494 79.168 1.00 25.48 124 TYR C N 1
ATOM 8208 C CA . TYR C 1 127 ? 16.151 69.900 78.990 1.00 25.48 124 TYR C CA 1
ATOM 8209 C C . TYR C 1 127 ? 15.679 70.072 77.567 1.00 26.48 124 TYR C C 1
ATOM 8210 O O . TYR C 1 127 ? 16.340 69.607 76.619 1.00 26.44 124 TYR C O 1
ATOM 8219 N N . PRO C 1 128 ? 14.558 70.759 77.386 1.00 26.64 125 PRO C N 1
ATOM 8220 C CA . PRO C 1 128 ? 13.993 70.729 76.021 1.00 26.79 125 PRO C CA 1
ATOM 8221 C C . PRO C 1 128 ? 14.819 71.450 74.963 1.00 26.74 125 PRO C C 1
ATOM 8222 O O . PRO C 1 128 ? 14.921 70.993 73.843 1.00 27.74 125 PRO C O 1
ATOM 8226 N N . LEU C 1 129 ? 15.421 72.581 75.313 1.00 28.03 126 LEU C N 1
ATOM 8227 C CA . LEU C 1 129 ? 16.221 73.376 74.376 1.00 25.93 126 LEU C CA 1
ATOM 8228 C C . LEU C 1 129 ? 17.550 73.801 74.981 1.00 25.10 126 LEU C C 1
ATOM 8229 O O . LEU C 1 129 ? 17.601 74.557 75.983 1.00 25.73 126 LEU C O 1
ATOM 8234 N N . VAL C 1 130 ? 18.617 73.279 74.405 1.00 24.24 127 VAL C N 1
ATOM 8235 C CA . VAL C 1 130 ? 19.983 73.627 74.783 1.00 23.47 127 VAL C CA 1
ATOM 8236 C C . VAL C 1 130 ? 20.608 74.584 73.770 1.00 23.52 127 VAL C C 1
ATOM 8237 O O . VAL C 1 130 ? 20.498 74.381 72.566 1.00 26.31 127 VAL C O 1
ATOM 8241 N N . GLY C 1 131 ? 21.250 75.634 74.239 1.00 23.08 128 GLY C N 1
ATOM 8242 C CA . GLY C 1 131 ? 22.007 76.538 73.394 1.00 23.95 128 GLY C CA 1
ATOM 8243 C C . GLY C 1 131 ? 23.505 76.294 73.500 1.00 25.00 128 GLY C C 1
ATOM 8244 O O . GLY C 1 131 ? 24.048 76.108 74.614 1.00 25.50 128 GLY C O 1
ATOM 8245 N N . VAL C 1 132 ? 24.163 76.189 72.336 1.00 23.38 129 VAL C N 1
ATOM 8246 C CA . VAL C 1 132 ? 25.599 76.052 72.234 1.00 21.69 129 VAL C CA 1
ATOM 8247 C C . VAL C 1 132 ? 26.223 77.212 71.523 1.00 22.52 129 VAL C C 1
ATOM 8248 O O . VAL C 1 132 ? 25.849 77.553 70.349 1.00 23.32 129 VAL C O 1
ATOM 8252 N N . ILE C 1 133 ? 27.208 77.824 72.168 1.00 22.07 130 ILE C N 1
ATOM 8253 C CA . ILE C 1 133 ? 27.969 78.936 71.567 1.00 22.56 130 ILE C CA 1
ATOM 8254 C C . ILE C 1 133 ? 29.416 78.467 71.541 1.00 22.93 130 ILE C C 1
ATOM 8255 O O . ILE C 1 133 ? 29.979 78.150 72.625 1.00 22.67 130 ILE C O 1
ATOM 8260 N N . SER C 1 134 ? 29.992 78.355 70.342 1.00 23.00 131 SER C N 1
ATOM 8261 C CA . SER C 1 134 ? 31.274 77.637 70.182 1.00 24.94 131 SER C CA 1
ATOM 8262 C C . SER C 1 134 ? 32.303 78.507 69.460 1.00 24.38 131 SER C C 1
ATOM 8263 O O . SER C 1 134 ? 31.930 79.439 68.798 1.00 22.85 131 SER C O 1
ATOM 8266 N N . PRO C 1 135 ? 33.614 78.189 69.587 1.00 23.58 132 PRO C N 1
ATOM 8267 C CA . PRO C 1 135 ? 34.647 79.122 69.129 1.00 24.07 132 PRO C CA 1
ATOM 8268 C C . PRO C 1 135 ? 35.238 78.789 67.762 1.00 23.71 132 PRO C C 1
ATOM 8269 O O . PRO C 1 135 ? 34.906 77.774 67.155 1.00 24.31 132 PRO C O 1
ATOM 8273 N N . TRP C 1 136 ? 36.109 79.675 67.296 1.00 24.25 133 TRP C N 1
ATOM 8274 C CA . TRP C 1 136 ? 36.589 79.645 65.909 1.00 24.58 133 TRP C CA 1
ATOM 8275 C C . TRP C 1 136 ? 37.803 78.735 65.732 1.00 23.97 133 TRP C C 1
ATOM 8276 O O . TRP C 1 136 ? 38.216 78.500 64.616 1.00 24.04 133 TRP C O 1
ATOM 8287 N N . ASN C 1 137 ? 38.417 78.270 66.819 1.00 23.66 134 ASN C N 1
ATOM 8288 C CA . ASN C 1 137 ? 39.766 77.644 66.674 1.00 24.39 134 ASN C CA 1
ATOM 8289 C C . ASN C 1 137 ? 39.740 76.174 66.238 1.00 24.74 134 ASN C C 1
ATOM 8290 O O . ASN C 1 137 ? 40.639 75.730 65.483 1.00 28.14 134 ASN C O 1
ATOM 8295 N N . PHE C 1 138 ? 38.729 75.433 66.683 1.00 23.45 135 PHE C N 1
ATOM 8296 C CA . PHE C 1 138 ? 38.452 74.096 66.136 1.00 23.99 135 PHE C CA 1
ATOM 8297 C C . PHE C 1 138 ? 36.940 74.125 65.879 1.00 23.58 135 PHE C C 1
ATOM 8298 O O . PHE C 1 138 ? 36.160 73.650 66.688 1.00 23.11 135 PHE C O 1
ATOM 8306 N N . PRO C 1 139 ? 36.541 74.759 64.802 1.00 23.39 136 PRO C N 1
ATOM 8307 C CA . PRO C 1 139 ? 35.142 75.164 64.659 1.00 24.85 136 PRO C CA 1
ATOM 8308 C C . PRO C 1 139 ? 34.198 73.948 64.588 1.00 23.79 136 PRO C C 1
ATOM 8309 O O . PRO C 1 139 ? 33.125 73.996 65.191 1.00 24.98 136 PRO C O 1
ATOM 8313 N N . LEU C 1 140 ? 34.638 72.844 63.964 1.00 22.95 137 LEU C N 1
ATOM 8314 C CA . LEU C 1 140 ? 33.730 71.678 63.768 1.00 22.56 137 LEU C CA 1
ATOM 8315 C C . LEU C 1 140 ? 33.637 70.953 65.077 1.00 23.88 137 LEU C C 1
ATOM 8316 O O . LEU C 1 140 ? 32.530 70.795 65.654 1.00 22.00 137 LEU C O 1
ATOM 8321 N N . THR C 1 141 ? 34.782 70.545 65.622 1.00 22.43 138 THR C N 1
ATOM 8322 C CA . THR C 1 141 ? 34.698 69.671 66.773 1.00 23.86 138 THR C CA 1
ATOM 8323 C C . THR C 1 141 ? 34.110 70.392 67.971 1.00 24.45 138 THR C C 1
ATOM 8324 O O . THR C 1 141 ? 33.339 69.796 68.719 1.00 23.71 138 THR C O 1
ATOM 8328 N N . LEU C 1 142 ? 34.418 71.668 68.146 1.00 21.11 139 LEU C N 1
ATOM 8329 C CA . LEU C 1 142 ? 33.925 72.309 69.328 1.00 24.27 139 LEU C CA 1
ATOM 8330 C C . LEU C 1 142 ? 32.475 72.818 69.178 1.00 24.14 139 LEU C C 1
ATOM 8331 O O . LEU C 1 142 ? 31.878 73.133 70.164 1.00 25.03 139 LEU C O 1
ATOM 8336 N N . SER C 1 143 ? 31.937 72.888 67.962 1.00 23.28 140 SER C N 1
ATOM 8337 C CA . SER C 1 143 ? 30.506 73.163 67.784 1.00 23.73 140 SER C CA 1
ATOM 8338 C C . SER C 1 143 ? 29.700 71.930 68.122 1.00 23.80 140 SER C C 1
ATOM 8339 O O . SER C 1 143 ? 28.543 72.050 68.508 1.00 24.72 140 SER C O 1
ATOM 8350 N N . ILE C 1 145 ? 30.887 69.091 70.140 1.00 24.14 142 ILE C N 1
ATOM 8351 C CA . ILE C 1 145 ? 31.317 68.289 71.298 1.00 23.74 142 ILE C CA 1
ATOM 8352 C C . ILE C 1 145 ? 30.217 68.142 72.361 1.00 24.43 142 ILE C C 1
ATOM 8353 O O . ILE C 1 145 ? 30.041 67.071 72.897 1.00 24.88 142 ILE C O 1
ATOM 8358 N N . ASP C 1 146 ? 29.427 69.189 72.642 1.00 22.27 143 ASP C N 1
ATOM 8359 C CA . ASP C 1 146 ? 28.272 69.064 73.533 1.00 23.08 143 ASP C CA 1
ATOM 8360 C C . ASP C 1 146 ? 26.944 68.729 72.782 1.00 22.73 143 ASP C C 1
ATOM 8361 O O . ASP C 1 146 ? 26.030 68.131 73.341 1.00 22.20 143 ASP C O 1
ATOM 8366 N N . THR C 1 147 ? 26.845 69.180 71.543 1.00 22.65 144 THR C N 1
ATOM 8367 C CA . THR C 1 147 ? 25.620 69.037 70.723 1.00 21.86 144 THR C CA 1
ATOM 8368 C C . THR C 1 147 ? 25.224 67.593 70.576 1.00 22.51 144 THR C C 1
ATOM 8369 O O . THR C 1 147 ? 24.045 67.246 70.753 1.00 21.84 144 THR C O 1
ATOM 8373 N N . ILE C 1 148 ? 26.212 66.728 70.274 1.00 21.23 145 ILE C N 1
ATOM 8374 C CA . ILE C 1 148 ? 25.923 65.326 70.034 1.00 21.83 145 ILE C CA 1
ATOM 8375 C C . ILE C 1 148 ? 25.330 64.618 71.236 1.00 21.93 145 ILE C C 1
ATOM 8376 O O . ILE C 1 148 ? 24.241 64.080 71.090 1.00 22.94 145 ILE C O 1
ATOM 8381 N N . PRO C 1 149 ? 25.974 64.645 72.440 1.00 21.23 146 PRO C N 1
ATOM 8382 C CA . PRO C 1 149 ? 25.335 64.013 73.586 1.00 21.14 146 PRO C CA 1
ATOM 8383 C C . PRO C 1 149 ? 23.980 64.661 73.973 1.00 22.30 146 PRO C C 1
ATOM 8384 O O . PRO C 1 149 ? 23.021 63.946 74.274 1.00 22.33 146 PRO C O 1
ATOM 8388 N N . ALA C 1 150 ? 23.884 65.976 73.877 1.00 21.87 147 ALA C N 1
ATOM 8389 C CA . ALA C 1 150 ? 22.606 66.601 74.120 1.00 22.47 147 ALA C CA 1
ATOM 8390 C C . ALA C 1 150 ? 21.493 66.087 73.206 1.00 22.30 147 ALA C C 1
ATOM 8391 O O . ALA C 1 150 ? 20.401 65.785 73.675 1.00 23.70 147 ALA C O 1
ATOM 8393 N N . LEU C 1 151 ? 21.765 65.951 71.916 1.00 22.33 148 LEU C N 1
ATOM 8394 C CA . LEU C 1 151 ? 20.772 65.468 71.010 1.00 22.66 148 LEU C CA 1
ATOM 8395 C C . LEU C 1 151 ? 20.371 64.048 71.389 1.00 24.49 148 LEU C C 1
ATOM 8396 O O . LEU C 1 151 ? 19.190 63.741 71.416 1.00 22.81 148 LEU C O 1
ATOM 8401 N N . LEU C 1 152 ? 21.358 63.193 71.697 1.00 23.18 149 LEU C N 1
ATOM 8402 C CA . LEU C 1 152 ? 21.080 61.817 72.081 1.00 24.67 149 LEU C CA 1
ATOM 8403 C C . LEU C 1 152 ? 20.279 61.706 73.379 1.00 25.28 149 LEU C C 1
ATOM 8404 O O . LEU C 1 152 ? 19.475 60.753 73.534 1.00 27.54 149 LEU C O 1
ATOM 8409 N N . ALA C 1 153 ? 20.426 62.682 74.276 1.00 24.66 150 ALA C N 1
ATOM 8410 C CA . ALA C 1 153 ? 19.642 62.723 75.504 1.00 25.28 150 ALA C CA 1
ATOM 8411 C C . ALA C 1 153 ? 18.152 63.034 75.271 1.00 27.16 150 ALA C C 1
ATOM 8412 O O . ALA C 1 153 ? 17.323 62.833 76.163 1.00 26.52 150 ALA C O 1
ATOM 8414 N N . GLY C 1 154 ? 17.830 63.560 74.093 1.00 27.16 151 GLY C N 1
ATOM 8415 C CA . GLY C 1 154 ? 16.470 63.950 73.767 1.00 25.90 151 GLY C CA 1
ATOM 8416 C C . GLY C 1 154 ? 16.262 65.451 73.711 1.00 24.62 151 GLY C C 1
ATOM 8417 O O . GLY C 1 154 ? 15.120 65.912 73.591 1.00 24.92 151 GLY C O 1
ATOM 8418 N N . CYS C 1 155 ? 17.335 66.218 73.806 1.00 23.44 152 CYS C N 1
ATOM 8419 C CA . CYS C 1 155 ? 17.264 67.677 73.710 1.00 24.02 152 CYS C CA 1
ATOM 8420 C C . CYS C 1 155 ? 17.217 68.147 72.265 1.00 24.47 152 CYS C C 1
ATOM 8421 O O . CYS C 1 155 ? 17.768 67.500 71.379 1.00 24.15 152 CYS C O 1
ATOM 8424 N N . ALA C 1 156 ? 16.547 69.285 72.059 1.00 23.39 153 ALA C N 1
ATOM 8425 C CA . ALA C 1 156 ? 16.740 70.044 70.884 1.00 23.58 153 ALA C CA 1
ATOM 8426 C C . ALA C 1 156 ? 17.920 70.950 71.168 1.00 23.06 153 ALA C C 1
ATOM 8427 O O . ALA C 1 156 ? 18.171 71.337 72.337 1.00 23.54 153 ALA C O 1
ATOM 8429 N N . VAL C 1 157 ? 18.659 71.282 70.120 1.00 21.77 154 VAL C N 1
ATOM 8430 C CA . VAL C 1 157 ? 19.848 72.130 70.258 1.00 21.83 154 VAL C CA 1
ATOM 8431 C C . VAL C 1 157 ? 19.921 73.175 69.219 1.00 22.47 154 VAL C C 1
ATOM 8432 O O . VAL C 1 157 ? 19.819 72.881 68.024 1.00 24.15 154 VAL C O 1
ATOM 8436 N N . VAL C 1 158 ? 20.159 74.401 69.675 1.00 24.46 155 VAL C N 1
ATOM 8437 C CA . VAL C 1 158 ? 20.544 75.493 68.811 1.00 25.13 155 VAL C CA 1
ATOM 8438 C C . VAL C 1 158 ? 22.023 75.847 68.954 1.00 24.44 155 VAL C C 1
ATOM 8439 O O . VAL C 1 158 ? 22.483 76.235 70.023 1.00 24.69 155 VAL C O 1
ATOM 8443 N N . VAL C 1 159 ? 22.745 75.740 67.842 1.00 24.87 156 VAL C N 1
ATOM 8444 C CA . VAL C 1 159 ? 24.173 75.926 67.782 1.00 25.63 156 VAL C CA 1
ATOM 8445 C C . VAL C 1 159 ? 24.500 77.193 67.055 1.00 25.46 156 VAL C C 1
ATOM 8446 O O . VAL C 1 159 ? 24.089 77.359 65.890 1.00 25.18 156 VAL C O 1
ATOM 8450 N N . LYS C 1 160 ? 25.224 78.082 67.734 1.00 25.29 157 LYS C N 1
ATOM 8451 C CA . LYS C 1 160 ? 25.757 79.314 67.147 1.00 26.45 157 LYS C CA 1
ATOM 8452 C C . LYS C 1 160 ? 27.297 79.321 67.153 1.00 26.14 157 LYS C C 1
ATOM 8453 O O . LYS C 1 160 ? 27.925 79.670 68.141 1.00 25.89 157 LYS C O 1
ATOM 8459 N N . PRO C 1 161 ? 27.899 78.925 66.037 1.00 26.51 158 PRO C N 1
ATOM 8460 C CA . PRO C 1 161 ? 29.333 78.967 65.941 1.00 26.27 158 PRO C CA 1
ATOM 8461 C C . PRO C 1 161 ? 29.812 80.385 65.777 1.00 26.61 158 PRO C C 1
ATOM 8462 O O . PRO C 1 161 ? 29.014 81.278 65.522 1.00 23.75 158 PRO C O 1
ATOM 8466 N N . SER C 1 162 ? 31.099 80.608 66.005 1.00 25.93 159 SER C N 1
ATOM 8467 C CA . SER C 1 162 ? 31.720 81.931 65.826 1.00 25.79 159 SER C CA 1
ATOM 8468 C C . SER C 1 162 ? 31.581 82.440 64.395 1.00 26.76 159 SER C C 1
ATOM 8469 O O . SER C 1 162 ? 31.791 81.691 63.447 1.00 26.41 159 SER C O 1
ATOM 8472 N N . GLU C 1 163 ? 31.225 83.720 64.264 1.00 28.04 160 GLU C N 1
ATOM 8473 C CA . GLU C 1 163 ? 31.255 84.468 63.006 1.00 29.80 160 GLU C CA 1
ATOM 8474 C C . GLU C 1 163 ? 32.640 84.489 62.350 1.00 30.36 160 GLU C C 1
ATOM 8475 O O . GLU C 1 163 ? 32.753 84.693 61.149 1.00 30.87 160 GLU C O 1
ATOM 8481 N N . ILE C 1 164 ? 33.696 84.272 63.127 1.00 28.23 161 ILE C N 1
ATOM 8482 C CA . ILE C 1 164 ? 35.054 84.260 62.599 1.00 27.40 161 ILE C CA 1
ATOM 8483 C C . ILE C 1 164 ? 35.300 83.020 61.720 1.00 25.95 161 ILE C C 1
ATOM 8484 O O . ILE C 1 164 ? 36.130 83.040 60.804 1.00 23.87 161 ILE C O 1
ATOM 8489 N N . ALA C 1 165 ? 34.551 81.936 61.960 1.00 27.24 162 ALA C N 1
ATOM 8490 C CA . ALA C 1 165 ? 34.800 80.689 61.223 1.00 27.55 162 ALA C CA 1
ATOM 8491 C C . ALA C 1 165 ? 33.534 79.862 60.979 1.00 28.58 162 ALA C C 1
ATOM 8492 O O . ALA C 1 165 ? 33.326 78.829 61.598 1.00 28.64 162 ALA C O 1
ATOM 8494 N N . PRO C 1 166 ? 32.676 80.336 60.094 1.00 28.63 163 PRO C N 1
ATOM 8495 C CA . PRO C 1 166 ? 31.339 79.809 59.994 1.00 27.18 163 PRO C CA 1
ATOM 8496 C C . PRO C 1 166 ? 31.078 78.931 58.788 1.00 27.62 163 PRO C C 1
ATOM 8497 O O . PRO C 1 166 ? 29.962 78.386 58.642 1.00 28.14 163 PRO C O 1
ATOM 8501 N N . ARG C 1 167 ? 32.054 78.792 57.909 1.00 26.52 164 ARG C N 1
ATOM 8502 C CA . ARG C 1 167 ? 31.791 78.216 56.582 1.00 26.04 164 ARG C CA 1
ATOM 8503 C C . ARG C 1 167 ? 31.445 76.715 56.620 1.00 26.73 164 ARG C C 1
ATOM 8504 O O . ARG C 1 167 ? 30.730 76.194 55.753 1.00 24.79 164 ARG C O 1
ATOM 8512 N N . PHE C 1 168 ? 31.966 76.015 57.625 1.00 24.35 165 PHE C N 1
ATOM 8513 C CA . PHE C 1 168 ? 31.675 74.556 57.764 1.00 24.49 165 PHE C CA 1
ATOM 8514 C C . PHE C 1 168 ? 30.214 74.219 58.000 1.00 24.33 165 PHE C C 1
ATOM 8515 O O . PHE C 1 168 ? 29.846 73.071 57.812 1.00 23.81 165 PHE C O 1
ATOM 8523 N N . VAL C 1 169 ? 29.396 75.189 58.418 1.00 24.42 166 VAL C N 1
ATOM 8524 C CA . VAL C 1 169 ? 27.989 74.955 58.702 1.00 25.06 166 VAL C CA 1
ATOM 8525 C C . VAL C 1 169 ? 27.231 74.531 57.438 1.00 24.90 166 VAL C C 1
ATOM 8526 O O . VAL C 1 169 ? 26.333 73.643 57.445 1.00 25.68 166 VAL C O 1
ATOM 8530 N N . ALA C 1 170 ? 27.598 75.109 56.313 1.00 25.32 167 ALA C N 1
ATOM 8531 C CA . ALA C 1 170 ? 26.749 74.922 55.131 1.00 26.07 167 ALA C CA 1
ATOM 8532 C C . ALA C 1 170 ? 26.671 73.464 54.675 1.00 25.24 167 ALA C C 1
ATOM 8533 O O . ALA C 1 170 ? 25.564 72.936 54.505 1.00 24.83 167 ALA C O 1
ATOM 8535 N N . PRO C 1 171 ? 27.825 72.777 54.561 1.00 26.21 168 PRO C N 1
ATOM 8536 C CA . PRO C 1 171 ? 27.723 71.391 54.237 1.00 25.47 168 PRO C CA 1
ATOM 8537 C C . PRO C 1 171 ? 27.045 70.585 55.306 1.00 24.59 168 PRO C C 1
ATOM 8538 O O . PRO C 1 171 ? 26.302 69.650 54.946 1.00 24.44 168 PRO C O 1
ATOM 8542 N N . LEU C 1 172 ? 27.227 70.908 56.597 1.00 23.87 169 LEU C N 1
ATOM 8543 C CA . LEU C 1 172 ? 26.501 70.131 57.617 1.00 24.84 169 LEU C CA 1
ATOM 8544 C C . LEU C 1 172 ? 24.986 70.289 57.465 1.00 26.73 169 LEU C C 1
ATOM 8545 O O . LEU C 1 172 ? 24.203 69.374 57.684 1.00 24.68 169 LEU C O 1
ATOM 8550 N N . LEU C 1 173 ? 24.592 71.510 57.130 1.00 27.04 170 LEU C N 1
ATOM 8551 C CA . LEU C 1 173 ? 23.201 71.849 57.095 1.00 28.67 170 LEU C CA 1
ATOM 8552 C C . LEU C 1 173 ? 22.511 71.203 55.891 1.00 28.27 170 LEU C C 1
ATOM 8553 O O . LEU C 1 173 ? 21.387 70.720 55.997 1.00 29.48 170 LEU C O 1
ATOM 8566 N N . ALA C 1 175 ? 23.504 68.521 54.508 1.00 27.08 172 ALA C N 1
ATOM 8567 C CA . ALA C 1 175 ? 23.365 67.113 54.954 1.00 26.55 172 ALA C CA 1
ATOM 8568 C C . ALA C 1 175 ? 22.194 66.915 55.915 1.00 26.53 172 ALA C C 1
ATOM 8569 O O . ALA C 1 175 ? 21.402 65.994 55.766 1.00 26.12 172 ALA C O 1
ATOM 8571 N N . LEU C 1 176 ? 22.078 67.817 56.891 1.00 26.44 173 LEU C N 1
ATOM 8572 C CA . LEU C 1 176 ? 21.020 67.764 57.908 1.00 27.17 173 LEU C CA 1
ATOM 8573 C C . LEU C 1 176 ? 19.606 67.792 57.330 1.00 27.97 173 LEU C C 1
ATOM 8574 O O . LEU C 1 176 ? 18.702 67.094 57.818 1.00 26.57 173 LEU C O 1
ATOM 8579 N N . ASN C 1 177 ? 19.420 68.602 56.300 1.00 28.39 174 ASN C N 1
ATOM 8580 C CA . ASN C 1 177 ? 18.097 68.793 55.729 1.00 29.75 174 ASN C CA 1
ATOM 8581 C C . ASN C 1 177 ? 17.573 67.573 55.025 1.00 30.41 174 ASN C C 1
ATOM 8582 O O . ASN C 1 177 ? 16.401 67.542 54.739 1.00 31.48 174 ASN C O 1
ATOM 8587 N N . THR C 1 178 ? 18.404 66.559 54.804 1.00 29.52 175 THR C N 1
ATOM 8588 C CA . THR C 1 178 ? 17.942 65.275 54.281 1.00 30.94 175 THR C CA 1
ATOM 8589 C C . THR C 1 178 ? 17.445 64.298 55.364 1.00 31.03 175 THR C C 1
ATOM 8590 O O . THR C 1 178 ? 16.964 63.223 55.035 1.00 31.90 175 THR C O 1
ATOM 8594 N N . VAL C 1 179 ? 17.519 64.686 56.640 1.00 30.19 176 VAL C N 1
ATOM 8595 C CA . VAL C 1 179 ? 17.223 63.826 57.780 1.00 30.00 176 VAL C CA 1
ATOM 8596 C C . VAL C 1 179 ? 15.979 64.321 58.514 1.00 30.60 176 VAL C C 1
ATOM 8597 O O . VAL C 1 179 ? 16.056 65.249 59.329 1.00 29.82 176 VAL C O 1
ATOM 8601 N N . PRO C 1 180 ? 14.836 63.712 58.239 1.00 33.12 177 PRO C N 1
ATOM 8602 C CA . PRO C 1 180 ? 13.557 64.183 58.735 1.00 35.53 177 PRO C CA 1
ATOM 8603 C C . PRO C 1 180 ? 13.400 64.328 60.227 1.00 35.67 177 PRO C C 1
ATOM 8604 O O . PRO C 1 180 ? 12.775 65.287 60.692 1.00 39.14 177 PRO C O 1
ATOM 8608 N N . GLU C 1 181 ? 13.948 63.445 61.019 1.00 35.06 178 GLU C N 1
ATOM 8609 C CA . GLU C 1 181 ? 13.629 63.608 62.430 1.00 37.61 178 GLU C CA 1
ATOM 8610 C C . GLU C 1 181 ? 14.588 64.601 63.141 1.00 34.12 178 GLU C C 1
ATOM 8611 O O . GLU C 1 181 ? 14.270 65.192 64.114 1.00 41.26 178 GLU C O 1
ATOM 8617 N N . LEU C 1 182 ? 15.687 64.898 62.530 1.00 30.99 179 LEU C N 1
ATOM 8618 C CA . LEU C 1 182 ? 16.734 65.651 63.187 1.00 31.34 179 LEU C CA 1
ATOM 8619 C C . LEU C 1 182 ? 16.672 67.102 62.793 1.00 29.41 179 LEU C C 1
ATOM 8620 O O . LEU C 1 182 ? 17.012 67.976 63.571 1.00 29.08 179 LEU C O 1
ATOM 8625 N N . ARG C 1 183 ? 16.184 67.360 61.588 1.00 29.13 180 ARG C N 1
ATOM 8626 C CA . ARG C 1 183 ? 16.318 68.644 60.990 1.00 29.24 180 ARG C CA 1
ATOM 8627 C C . ARG C 1 183 ? 15.473 69.685 61.651 1.00 30.35 180 ARG C C 1
ATOM 8628 O O . ARG C 1 183 ? 15.708 70.885 61.412 1.00 30.20 180 ARG C O 1
ATOM 8636 N N . ASP C 1 184 ? 14.506 69.281 62.466 1.00 30.54 181 ASP C N 1
ATOM 8637 C CA . ASP C 1 184 ? 13.683 70.272 63.158 1.00 31.99 181 ASP C CA 1
ATOM 8638 C C . ASP C 1 184 ? 14.177 70.459 64.601 1.00 30.50 181 ASP C C 1
ATOM 8639 O O . ASP C 1 184 ? 13.731 71.394 65.268 1.00 29.08 181 ASP C O 1
ATOM 8644 N N . VAL C 1 185 ? 15.081 69.607 65.080 1.00 29.40 182 VAL C N 1
ATOM 8645 C CA . VAL C 1 185 ? 15.608 69.776 66.472 1.00 28.18 182 VAL C CA 1
ATOM 8646 C C . VAL C 1 185 ? 17.044 70.205 66.600 1.00 27.75 182 VAL C C 1
ATOM 8647 O O . VAL C 1 185 ? 17.480 70.604 67.686 1.00 28.55 182 VAL C O 1
ATOM 8651 N N . LEU C 1 186 ? 17.785 70.168 65.512 1.00 26.28 183 LEU C N 1
ATOM 8652 C CA . LEU C 1 186 ? 19.127 70.670 65.498 1.00 25.62 183 LEU C CA 1
ATOM 8653 C C . LEU C 1 186 ? 19.117 71.874 64.614 1.00 26.26 183 LEU C C 1
ATOM 8654 O O . LEU C 1 186 ? 18.829 71.773 63.410 1.00 26.04 183 LEU C O 1
ATOM 8659 N N . ILE C 1 187 ? 19.370 73.026 65.215 1.00 26.04 184 ILE C N 1
ATOM 8660 C CA . ILE C 1 187 ? 19.205 74.279 64.505 1.00 28.60 184 ILE C CA 1
ATOM 8661 C C . ILE C 1 187 ? 20.536 74.997 64.483 1.00 26.87 184 ILE C C 1
ATOM 8662 O O . ILE C 1 187 ? 21.098 75.253 65.568 1.00 26.22 184 ILE C O 1
ATOM 8667 N N . PHE C 1 188 ? 21.051 75.339 63.308 1.00 25.87 185 PHE C N 1
ATOM 8668 C CA . PHE C 1 188 ? 22.260 76.187 63.281 1.00 27.84 185 PHE C CA 1
ATOM 8669 C C . PHE C 1 188 ? 21.877 77.618 63.059 1.00 30.10 185 PHE C C 1
ATOM 8670 O O . PHE C 1 188 ? 21.136 77.929 62.145 1.00 29.38 185 PHE C O 1
ATOM 8678 N N . VAL C 1 189 ? 22.465 78.507 63.833 1.00 31.04 186 VAL C N 1
ATOM 8679 C CA . VAL C 1 189 ? 22.206 79.929 63.673 1.00 34.06 186 VAL C CA 1
ATOM 8680 C C . VAL C 1 189 ? 23.560 80.575 63.451 1.00 36.11 186 VAL C C 1
ATOM 8681 O O . VAL C 1 189 ? 24.505 80.300 64.196 1.00 33.00 186 VAL C O 1
ATOM 8685 N N . GLU C 1 190 ? 23.670 81.419 62.440 1.00 37.88 187 GLU C N 1
ATOM 8686 C CA . GLU C 1 190 ? 24.908 82.109 62.155 1.00 41.26 187 GLU C CA 1
ATOM 8687 C C . GLU C 1 190 ? 24.797 83.529 62.635 1.00 40.94 187 GLU C C 1
ATOM 8688 O O . GLU C 1 190 ? 23.766 84.146 62.484 1.00 44.46 187 GLU C O 1
ATOM 8694 N N . GLY C 1 191 ? 25.836 84.026 63.290 1.00 38.68 188 GLY C N 1
ATOM 8695 C CA . GLY C 1 191 ? 25.875 85.408 63.742 1.00 37.82 188 GLY C CA 1
ATOM 8696 C C . GLY C 1 191 ? 27.009 85.668 64.709 1.00 37.35 188 GLY C C 1
ATOM 8697 O O . GLY C 1 191 ? 27.756 84.757 65.082 1.00 35.58 188 GLY C O 1
ATOM 8698 N N . GLY C 1 192 ? 27.100 86.914 65.173 1.00 36.76 189 GLY C N 1
ATOM 8699 C CA . GLY C 1 192 ? 28.155 87.316 66.078 1.00 36.62 189 GLY C CA 1
ATOM 8700 C C . GLY C 1 192 ? 27.765 87.230 67.519 1.00 36.53 189 GLY C C 1
ATOM 8701 O O . GLY C 1 192 ? 26.789 86.564 67.870 1.00 35.61 189 GLY C O 1
ATOM 8702 N N . GLY C 1 193 ? 28.531 87.939 68.351 1.00 35.43 190 GLY C N 1
ATOM 8703 C CA . GLY C 1 193 ? 28.284 88.021 69.785 1.00 35.13 190 GLY C CA 1
ATOM 8704 C C . GLY C 1 193 ? 26.886 88.510 70.170 1.00 37.72 190 GLY C C 1
ATOM 8705 O O . GLY C 1 193 ? 26.310 88.071 71.177 1.00 36.26 190 GLY C O 1
ATOM 8706 N N . GLU C 1 194 ? 26.320 89.419 69.396 1.00 36.59 191 GLU C N 1
ATOM 8707 C CA . GLU C 1 194 ? 24.985 89.857 69.723 1.00 39.27 191 GLU C CA 1
ATOM 8708 C C . GLU C 1 194 ? 23.978 88.732 69.562 1.00 36.16 191 GLU C C 1
ATOM 8709 O O . GLU C 1 194 ? 23.052 88.630 70.368 1.00 34.70 191 GLU C O 1
ATOM 8715 N N . THR C 1 195 ? 24.126 87.930 68.506 1.00 34.75 192 THR C N 1
ATOM 8716 C CA . THR C 1 195 ? 23.217 86.822 68.282 1.00 34.52 192 THR C CA 1
ATOM 8717 C C . THR C 1 195 ? 23.401 85.819 69.437 1.00 33.49 192 THR C C 1
ATOM 8718 O O . THR C 1 195 ? 22.436 85.277 69.966 1.00 33.31 192 THR C O 1
ATOM 8722 N N . GLY C 1 196 ? 24.644 85.581 69.836 1.00 34.09 193 GLY C N 1
ATOM 8723 C CA . GLY C 1 196 ? 24.927 84.730 71.005 1.00 31.91 193 GLY C CA 1
ATOM 8724 C C . GLY C 1 196 ? 24.192 85.143 72.269 1.00 32.07 193 GLY C C 1
ATOM 8725 O O . GLY C 1 196 ? 23.553 84.314 72.952 1.00 29.34 193 GLY C O 1
ATOM 8726 N N . ALA C 1 197 ? 24.257 86.429 72.574 1.00 32.45 194 ALA C N 1
ATOM 8727 C CA . ALA C 1 197 ? 23.574 86.974 73.747 1.00 33.30 194 ALA C CA 1
ATOM 8728 C C . ALA C 1 197 ? 22.086 86.790 73.667 1.00 34.45 194 ALA C C 1
ATOM 8729 O O . ALA C 1 197 ? 21.446 86.491 74.674 1.00 34.83 194 ALA C O 1
ATOM 8731 N N . ASN C 1 198 ? 21.516 86.974 72.481 1.00 34.90 195 ASN C N 1
ATOM 8732 C CA . ASN C 1 198 ? 20.081 86.850 72.344 1.00 36.25 195 ASN C CA 1
ATOM 8733 C C . ASN C 1 198 ? 19.630 85.403 72.535 1.00 33.96 195 ASN C C 1
ATOM 8734 O O . ASN C 1 198 ? 18.587 85.106 73.089 1.00 32.98 195 ASN C O 1
ATOM 8739 N N . LEU C 1 199 ? 20.415 84.503 71.983 1.00 31.12 196 LEU C N 1
ATOM 8740 C CA . LEU C 1 199 ? 20.127 83.100 72.058 1.00 30.31 196 LEU C CA 1
ATOM 8741 C C . LEU C 1 199 ? 20.003 82.650 73.518 1.00 29.31 196 LEU C C 1
ATOM 8742 O O . LEU C 1 199 ? 19.094 81.890 73.860 1.00 30.47 196 LEU C O 1
ATOM 8747 N N . ILE C 1 200 ? 20.858 83.167 74.377 1.00 28.47 197 ILE C N 1
ATOM 8748 C CA . ILE C 1 200 ? 20.797 82.798 75.785 1.00 30.52 197 ILE C CA 1
ATOM 8749 C C . ILE C 1 200 ? 19.478 83.126 76.446 1.00 31.47 197 ILE C C 1
ATOM 8750 O O . ILE C 1 200 ? 19.045 82.399 77.341 1.00 31.19 197 ILE C O 1
ATOM 8755 N N . ASN C 1 201 ? 18.784 84.169 75.999 1.00 32.70 198 ASN C N 1
ATOM 8756 C CA . ASN C 1 201 ? 17.415 84.396 76.501 1.00 33.15 198 ASN C CA 1
ATOM 8757 C C . ASN C 1 201 ? 16.326 83.379 76.158 1.00 33.76 198 ASN C C 1
ATOM 8758 O O . ASN C 1 201 ? 15.276 83.425 76.745 1.00 32.34 198 ASN C O 1
ATOM 8763 N N . TYR C 1 202 ? 16.555 82.469 75.221 1.00 32.19 199 TYR C N 1
ATOM 8764 C CA . TYR C 1 202 ? 15.487 81.584 74.759 1.00 32.26 199 TYR C CA 1
ATOM 8765 C C . TYR C 1 202 ? 15.679 80.119 75.161 1.00 31.37 199 TYR C C 1
ATOM 8766 O O . TYR C 1 202 ? 14.774 79.303 74.977 1.00 30.88 199 TYR C O 1
ATOM 8775 N N . VAL C 1 203 ? 16.864 79.770 75.705 1.00 28.14 200 VAL C N 1
ATOM 8776 C CA . VAL C 1 203 ? 17.195 78.359 75.944 1.00 26.95 200 VAL C CA 1
ATOM 8777 C C . VAL C 1 203 ? 17.020 77.930 77.407 1.00 26.31 200 VAL C C 1
ATOM 8778 O O . VAL C 1 203 ? 16.901 78.760 78.279 1.00 26.43 200 VAL C O 1
ATOM 8782 N N . ASP C 1 204 ? 16.916 76.629 77.656 1.00 25.72 201 ASP C N 1
ATOM 8783 C CA . ASP C 1 204 ? 16.756 76.076 79.009 1.00 25.09 201 ASP C CA 1
ATOM 8784 C C . ASP C 1 204 ? 18.129 75.726 79.643 1.00 23.99 201 ASP C C 1
ATOM 8785 O O . ASP C 1 204 ? 18.214 75.363 80.806 1.00 24.08 201 ASP C O 1
ATOM 8790 N N . PHE C 1 205 ? 19.186 75.831 78.867 1.00 25.18 202 PHE C N 1
ATOM 8791 C CA . PHE C 1 205 ? 20.526 75.333 79.259 1.00 23.53 202 PHE C CA 1
ATOM 8792 C C . PHE C 1 205 ? 21.489 75.953 78.298 1.00 24.14 202 PHE C C 1
ATOM 8793 O O . PHE C 1 205 ? 21.234 75.943 77.084 1.00 24.07 202 PHE C O 1
ATOM 8801 N N . VAL C 1 206 ? 22.605 76.501 78.783 1.00 22.44 203 VAL C N 1
ATOM 8802 C CA . VAL C 1 206 ? 23.588 77.060 77.890 1.00 23.07 203 VAL C CA 1
ATOM 8803 C C . VAL C 1 206 ? 25.010 76.461 78.024 1.00 22.26 203 VAL C C 1
ATOM 8804 O O . VAL C 1 206 ? 25.545 76.328 79.151 1.00 21.34 203 VAL C O 1
ATOM 8808 N N . CYS C 1 207 ? 25.589 76.093 76.889 1.00 21.79 204 CYS C N 1
ATOM 8809 C CA . CYS C 1 207 ? 27.028 75.722 76.808 1.00 24.20 204 CYS C CA 1
ATOM 8810 C C . CYS C 1 207 ? 27.790 76.805 76.103 1.00 24.08 204 CYS C C 1
ATOM 8811 O O . CYS C 1 207 ? 27.451 77.142 74.942 1.00 25.63 204 CYS C O 1
ATOM 8814 N N . PHE C 1 208 ? 28.778 77.384 76.782 1.00 22.95 205 PHE C N 1
ATOM 8815 C CA . PHE C 1 208 ? 29.618 78.426 76.193 1.00 23.20 205 PHE C CA 1
ATOM 8816 C C . PHE C 1 208 ? 31.097 78.095 76.313 1.00 25.00 205 PHE C C 1
ATOM 8817 O O . PHE C 1 208 ? 31.561 77.695 77.382 1.00 24.29 205 PHE C O 1
ATOM 8825 N N . THR C 1 209 ? 31.804 78.211 75.190 1.00 25.86 206 THR C N 1
ATOM 8826 C CA . THR C 1 209 ? 33.262 78.094 75.124 1.00 27.59 206 THR C CA 1
ATOM 8827 C C . THR C 1 209 ? 33.834 79.338 74.496 1.00 28.15 206 THR C C 1
ATOM 8828 O O . THR C 1 209 ? 33.398 79.746 73.407 1.00 26.74 206 THR C O 1
ATOM 8832 N N . GLY C 1 210 ? 34.834 79.943 75.160 1.00 28.44 207 GLY C N 1
ATOM 8833 C CA . GLY C 1 210 ? 35.415 81.196 74.684 1.00 29.76 207 GLY C CA 1
ATOM 8834 C C . GLY C 1 210 ? 36.236 81.870 75.753 1.00 28.10 207 GLY C C 1
ATOM 8835 O O . GLY C 1 210 ? 36.731 81.205 76.639 1.00 28.28 207 GLY C O 1
ATOM 8836 N N . SER C 1 211 ? 36.325 83.194 75.694 1.00 29.36 208 SER C N 1
ATOM 8837 C CA . SER C 1 211 ? 37.187 83.940 76.583 1.00 30.42 208 SER C CA 1
ATOM 8838 C C . SER C 1 211 ? 36.625 83.997 77.997 1.00 29.27 208 SER C C 1
ATOM 8839 O O . SER C 1 211 ? 35.422 83.901 78.217 1.00 29.11 208 SER C O 1
ATOM 8842 N N . VAL C 1 212 ? 37.508 84.202 78.962 1.00 28.21 209 VAL C N 1
ATOM 8843 C CA . VAL C 1 212 ? 37.090 84.263 80.346 1.00 26.65 209 VAL C CA 1
ATOM 8844 C C . VAL C 1 212 ? 36.160 85.468 80.580 1.00 28.36 209 VAL C C 1
ATOM 8845 O O . VAL C 1 212 ? 35.150 85.345 81.281 1.00 25.66 209 VAL C O 1
ATOM 8849 N N . ALA C 1 213 ? 36.498 86.622 80.026 1.00 29.21 210 ALA C N 1
ATOM 8850 C CA . ALA C 1 213 ? 35.594 87.792 80.108 1.00 31.29 210 ALA C CA 1
ATOM 8851 C C . ALA C 1 213 ? 34.148 87.506 79.620 1.00 30.59 210 ALA C C 1
ATOM 8852 O O . ALA C 1 213 ? 33.186 87.810 80.309 1.00 29.31 210 ALA C O 1
ATOM 8854 N N . THR C 1 214 ? 33.995 86.941 78.441 1.00 29.62 211 THR C N 1
ATOM 8855 C CA . THR C 1 214 ? 32.661 86.694 77.917 1.00 29.61 211 THR C CA 1
ATOM 8856 C C . THR C 1 214 ? 31.961 85.591 78.716 1.00 29.05 211 THR C C 1
ATOM 8857 O O . THR C 1 214 ? 30.797 85.682 79.026 1.00 29.15 211 THR C O 1
ATOM 8861 N N . GLY C 1 215 ? 32.717 84.582 79.105 1.00 28.99 212 GLY C N 1
ATOM 8862 C CA . GLY C 1 215 ? 32.188 83.461 79.861 1.00 28.50 212 GLY C CA 1
ATOM 8863 C C . GLY C 1 215 ? 31.649 83.895 81.212 1.00 27.55 212 GLY C C 1
ATOM 8864 O O . GLY C 1 215 ? 30.639 83.340 81.709 1.00 24.60 212 GLY C O 1
ATOM 8865 N N . ARG C 1 216 ? 32.310 84.863 81.810 1.00 26.30 213 ARG C N 1
ATOM 8866 C CA . ARG C 1 216 ? 31.845 85.363 83.092 1.00 28.82 213 ARG C CA 1
ATOM 8867 C C . ARG C 1 216 ? 30.523 86.161 82.869 1.00 29.02 213 ARG C C 1
ATOM 8868 O O . ARG C 1 216 ? 29.632 86.132 83.716 1.00 29.26 213 ARG C O 1
ATOM 8876 N N . GLU C 1 217 ? 30.380 86.818 81.722 1.00 30.02 214 GLU C N 1
ATOM 8877 C CA . GLU C 1 217 ? 29.071 87.476 81.386 1.00 31.93 214 GLU C CA 1
ATOM 8878 C C . GLU C 1 217 ? 28.003 86.418 81.193 1.00 30.72 214 GLU C C 1
ATOM 8879 O O . GLU C 1 217 ? 26.893 86.594 81.647 1.00 30.69 214 GLU C O 1
ATOM 8885 N N . VAL C 1 218 ? 28.361 85.311 80.547 1.00 27.47 215 VAL C N 1
ATOM 8886 C CA . VAL C 1 218 ? 27.423 84.218 80.360 1.00 26.44 215 VAL C CA 1
ATOM 8887 C C . VAL C 1 218 ? 27.031 83.606 81.703 1.00 26.08 215 VAL C C 1
ATOM 8888 O O . VAL C 1 218 ? 25.842 83.334 81.955 1.00 26.59 215 VAL C O 1
ATOM 8892 N N . ALA C 1 219 ? 27.988 83.388 82.603 1.00 24.42 216 ALA C N 1
ATOM 8893 C CA . ALA C 1 219 ? 27.616 82.846 83.924 1.00 23.61 216 ALA C CA 1
ATOM 8894 C C . ALA C 1 219 ? 26.549 83.706 84.621 1.00 24.56 216 ALA C C 1
ATOM 8895 O O . ALA C 1 219 ? 25.568 83.202 85.202 1.00 23.01 216 ALA C O 1
ATOM 8897 N N . GLU C 1 220 ? 26.762 85.011 84.582 1.00 24.55 217 GLU C N 1
ATOM 8898 C CA . GLU C 1 220 ? 25.878 85.944 85.254 1.00 26.70 217 GLU C CA 1
ATOM 8899 C C . GLU C 1 220 ? 24.544 85.992 84.561 1.00 25.71 217 GLU C C 1
ATOM 8900 O O . GLU C 1 220 ? 23.503 86.038 85.227 1.00 26.36 217 GLU C O 1
ATOM 8906 N N . THR C 1 221 ? 24.521 85.892 83.233 1.00 24.68 218 THR C N 1
ATOM 8907 C CA . THR C 1 221 ? 23.205 85.919 82.516 1.00 25.79 218 THR C CA 1
ATOM 8908 C C . THR C 1 221 ? 22.439 84.656 82.826 1.00 25.66 218 THR C C 1
ATOM 8909 O O . THR C 1 221 ? 21.263 84.685 83.112 1.00 24.60 218 THR C O 1
ATOM 8913 N N . ALA C 1 222 ? 23.130 83.537 82.818 1.00 23.07 219 ALA C N 1
ATOM 8914 C CA . ALA C 1 222 ? 22.485 82.278 83.086 1.00 24.59 219 ALA C CA 1
ATOM 8915 C C . ALA C 1 222 ? 21.893 82.242 84.501 1.00 25.57 219 ALA C C 1
ATOM 8916 O O . ALA C 1 222 ? 20.752 81.736 84.712 1.00 25.81 219 ALA C O 1
ATOM 8918 N N . ALA C 1 223 ? 22.635 82.782 85.472 1.00 23.96 220 ALA C N 1
ATOM 8919 C CA . ALA C 1 223 ? 22.127 82.860 86.817 1.00 25.41 220 ALA C CA 1
ATOM 8920 C C . ALA C 1 223 ? 20.929 83.789 86.898 1.00 27.76 220 ALA C C 1
ATOM 8921 O O . ALA C 1 223 ? 19.970 83.476 87.586 1.00 27.12 220 ALA C O 1
ATOM 8923 N N . ARG C 1 224 ? 20.967 84.911 86.202 1.00 29.02 221 ARG C N 1
ATOM 8924 C CA . ARG C 1 224 ? 19.775 85.799 86.186 1.00 32.00 221 ARG C CA 1
ATOM 8925 C C . ARG C 1 224 ? 18.559 85.163 85.543 1.00 30.07 221 ARG C C 1
ATOM 8926 O O . ARG C 1 224 ? 17.434 85.343 86.034 1.00 31.46 221 ARG C O 1
ATOM 8934 N N . ARG C 1 225 ? 18.755 84.363 84.496 1.00 27.63 222 ARG C N 1
ATOM 8935 C CA . ARG C 1 225 ? 17.651 83.619 83.894 1.00 29.41 222 ARG C CA 1
ATOM 8936 C C . ARG C 1 225 ? 17.253 82.365 84.693 1.00 30.30 222 ARG C C 1
ATOM 8937 O O . ARG C 1 225 ? 16.204 81.805 84.475 1.00 29.64 222 ARG C O 1
ATOM 8945 N N . PHE C 1 226 ? 18.139 81.909 85.595 1.00 28.65 223 PHE C N 1
ATOM 8946 C CA . PHE C 1 226 ? 17.971 80.680 86.388 1.00 27.11 223 PHE C CA 1
ATOM 8947 C C . PHE C 1 226 ? 17.962 79.428 85.531 1.00 25.78 223 PHE C C 1
ATOM 8948 O O . PHE C 1 226 ? 17.059 78.569 85.595 1.00 27.04 223 PHE C O 1
ATOM 8956 N N . ILE C 1 227 ? 18.992 79.324 84.694 1.00 25.75 224 ILE C N 1
ATOM 8957 C CA . ILE C 1 227 ? 19.229 78.136 83.895 1.00 23.87 224 ILE C CA 1
ATOM 8958 C C . ILE C 1 227 ? 20.643 77.622 84.127 1.00 23.22 224 ILE C C 1
ATOM 8959 O O . ILE C 1 227 ? 21.533 78.385 84.382 1.00 23.58 224 ILE C O 1
ATOM 8964 N N . PRO C 1 228 ? 20.859 76.335 83.933 1.00 24.40 225 PRO C N 1
ATOM 8965 C CA . PRO C 1 228 ? 22.232 75.891 84.048 1.00 25.06 225 PRO C CA 1
ATOM 8966 C C . PRO C 1 228 ? 23.142 76.374 82.927 1.00 26.18 225 PRO C C 1
ATOM 8967 O O . PRO C 1 228 ? 22.690 76.577 81.745 1.00 24.68 225 PRO C O 1
ATOM 8971 N N . ALA C 1 229 ? 24.430 76.456 83.284 1.00 23.77 226 ALA C N 1
ATOM 8972 C CA . ALA C 1 229 ? 25.460 76.835 82.369 1.00 23.55 226 ALA C CA 1
ATOM 8973 C C . ALA C 1 229 ? 26.614 75.906 82.441 1.00 23.22 226 ALA C C 1
ATOM 8974 O O . ALA C 1 229 ? 27.163 75.667 83.538 1.00 24.23 226 ALA C O 1
ATOM 8976 N N . TYR C 1 230 ? 27.045 75.434 81.284 1.00 22.46 227 TYR C N 1
ATOM 8977 C CA . TYR C 1 230 ? 28.331 74.752 81.166 1.00 22.56 227 TYR C CA 1
ATOM 8978 C C . TYR C 1 230 ? 29.313 75.663 80.465 1.00 22.79 227 TYR C C 1
ATOM 8979 O O . TYR C 1 230 ? 29.102 76.034 79.312 1.00 23.58 227 TYR C O 1
ATOM 8988 N N . LEU C 1 231 ? 30.442 75.938 81.117 1.00 20.98 228 LEU C N 1
ATOM 8989 C CA . LEU C 1 231 ? 31.356 76.943 80.646 1.00 21.99 228 LEU C CA 1
ATOM 8990 C C . LEU C 1 231 ? 32.779 76.408 80.529 1.00 24.13 228 LEU C C 1
ATOM 8991 O O . LEU C 1 231 ? 33.267 75.780 81.490 1.00 23.61 228 LEU C O 1
ATOM 8996 N N . GLU C 1 232 ? 33.429 76.685 79.407 1.00 24.80 229 GLU C N 1
ATOM 8997 C CA . GLU C 1 232 ? 34.878 76.387 79.240 1.00 28.74 229 GLU C CA 1
ATOM 8998 C C . GLU C 1 232 ? 35.562 77.623 78.727 1.00 29.86 229 GLU C C 1
ATOM 8999 O O . GLU C 1 232 ? 35.294 78.026 77.582 1.00 27.97 229 GLU C O 1
ATOM 9005 N N . LEU C 1 233 ? 36.392 78.240 79.571 1.00 26.46 230 LEU C N 1
ATOM 9006 C CA . LEU C 1 233 ? 36.845 79.606 79.394 1.00 26.04 230 LEU C CA 1
ATOM 9007 C C . LEU C 1 233 ? 38.336 79.778 79.103 1.00 27.89 230 LEU C C 1
ATOM 9008 O O . LEU C 1 233 ? 38.858 80.881 79.233 1.00 31.15 230 LEU C O 1
ATOM 9013 N N . GLY C 1 234 ? 39.010 78.702 78.706 1.00 26.14 231 GLY C N 1
ATOM 9014 C CA . GLY C 1 234 ? 40.397 78.797 78.282 1.00 24.76 231 GLY C CA 1
ATOM 9015 C C . GLY C 1 234 ? 41.347 78.338 79.378 1.00 24.48 231 GLY C C 1
ATOM 9016 O O . GLY C 1 234 ? 40.935 77.887 80.449 1.00 24.29 231 GLY C O 1
ATOM 9017 N N . GLY C 1 235 ? 42.629 78.437 79.091 1.00 23.82 232 GLY C N 1
ATOM 9018 C CA . GLY C 1 235 ? 43.640 77.860 79.938 1.00 22.20 232 GLY C CA 1
ATOM 9019 C C . GLY C 1 235 ? 44.909 78.663 79.784 1.00 21.84 232 GLY C C 1
ATOM 9020 O O . GLY C 1 235 ? 45.085 79.378 78.796 1.00 20.87 232 GLY C O 1
ATOM 9021 N N . LYS C 1 236 ? 45.804 78.485 80.741 1.00 21.02 233 LYS C N 1
ATOM 9022 C CA . LYS C 1 236 ? 47.206 78.913 80.578 1.00 20.68 233 LYS C CA 1
ATOM 9023 C C . LYS C 1 236 ? 48.073 77.741 81.077 1.00 19.95 233 LYS C C 1
ATOM 9024 O O . LYS C 1 236 ? 48.777 77.827 82.090 1.00 20.52 233 LYS C O 1
ATOM 9030 N N . ASP C 1 237 ? 47.972 76.641 80.352 1.00 20.26 234 ASP C N 1
ATOM 9031 C CA . ASP C 1 237 ? 48.434 75.345 80.829 1.00 20.52 234 ASP C CA 1
ATOM 9032 C C . ASP C 1 237 ? 49.943 75.359 80.953 1.00 20.59 234 ASP C C 1
ATOM 9033 O O . ASP C 1 237 ? 50.641 75.739 80.000 1.00 20.03 234 ASP C O 1
ATOM 9038 N N . PRO C 1 238 ? 50.470 75.001 82.143 1.00 20.06 235 PRO C N 1
ATOM 9039 C CA . PRO C 1 238 ? 51.913 74.966 82.312 1.00 20.73 235 PRO C CA 1
ATOM 9040 C C . PRO C 1 238 ? 52.459 73.557 82.148 1.00 20.23 235 PRO C C 1
ATOM 9041 O O . PRO C 1 238 ? 51.754 72.594 82.387 1.00 21.20 235 PRO C O 1
ATOM 9045 N N . ALA C 1 239 ? 53.720 73.461 81.737 1.00 20.33 236 ALA C N 1
ATOM 9046 C CA . ALA C 1 239 ? 54.503 72.260 81.783 1.00 20.77 236 ALA C CA 1
ATOM 9047 C C . ALA C 1 239 ? 55.648 72.426 82.754 1.00 21.72 236 ALA C C 1
ATOM 9048 O O . ALA C 1 239 ? 56.372 73.447 82.713 1.00 22.03 236 ALA C O 1
ATOM 9050 N N . ILE C 1 240 ? 55.828 71.423 83.614 1.00 22.05 237 ILE C N 1
ATOM 9051 C CA . ILE C 1 240 ? 56.937 71.363 84.548 1.00 22.07 237 ILE C CA 1
ATOM 9052 C C . ILE C 1 240 ? 57.884 70.223 84.141 1.00 22.35 237 ILE C C 1
ATOM 9053 O O . ILE C 1 240 ? 57.461 69.095 83.996 1.00 22.12 237 ILE C O 1
ATOM 9058 N N . VAL C 1 241 ? 59.163 70.557 83.985 1.00 22.03 238 VAL C N 1
ATOM 9059 C CA . VAL C 1 241 ? 60.197 69.608 83.574 1.00 23.63 238 VAL C CA 1
ATOM 9060 C C . VAL C 1 241 ? 61.204 69.481 84.733 1.00 23.45 238 VAL C C 1
ATOM 9061 O O . VAL C 1 241 ? 61.963 70.397 85.007 1.00 23.94 238 VAL C O 1
ATOM 9065 N N . LEU C 1 242 ? 61.125 68.363 85.433 1.00 24.09 239 LEU C N 1
ATOM 9066 C CA . LEU C 1 242 ? 61.952 68.119 86.580 1.00 26.50 239 LEU C CA 1
ATOM 9067 C C . LEU C 1 242 ? 63.331 67.690 86.139 1.00 27.48 239 LEU C C 1
ATOM 9068 O O . LEU C 1 242 ? 63.546 67.256 84.998 1.00 25.28 239 LEU C O 1
ATOM 9073 N N . GLU C 1 243 ? 64.278 67.779 87.085 1.00 30.87 240 GLU C N 1
ATOM 9074 C CA . GLU C 1 243 ? 65.677 67.506 86.813 1.00 31.30 240 GLU C CA 1
ATOM 9075 C C . GLU C 1 243 ? 65.917 66.130 86.215 1.00 30.44 240 GLU C C 1
ATOM 9076 O O . GLU C 1 243 ? 66.823 65.964 85.420 1.00 30.24 240 GLU C O 1
ATOM 9082 N N . SER C 1 244 ? 65.111 65.152 86.587 1.00 30.01 241 SER C N 1
ATOM 9083 C CA . SER C 1 244 ? 65.288 63.771 86.150 1.00 31.08 241 SER C CA 1
ATOM 9084 C C . SER C 1 244 ? 64.592 63.447 84.819 1.00 30.34 241 SER C C 1
ATOM 9085 O O . SER C 1 244 ? 64.630 62.336 84.352 1.00 29.59 241 SER C O 1
ATOM 9088 N N . ALA C 1 245 ? 63.951 64.419 84.202 1.00 29.05 242 ALA C N 1
ATOM 9089 C CA . ALA C 1 245 ? 63.176 64.154 83.015 1.00 28.65 242 ALA C CA 1
ATOM 9090 C C . ALA C 1 245 ? 63.984 63.704 81.802 1.00 29.59 242 ALA C C 1
ATOM 9091 O O . ALA C 1 245 ? 65.124 64.080 81.614 1.00 29.63 242 ALA C O 1
ATOM 9093 N N . ASN C 1 246 ? 63.341 62.935 80.932 1.00 29.69 243 ASN C N 1
ATOM 9094 C CA . ASN C 1 246 ? 63.904 62.649 79.614 1.00 31.31 243 ASN C CA 1
ATOM 9095 C C . ASN C 1 246 ? 63.692 63.878 78.706 1.00 30.56 243 ASN C C 1
ATOM 9096 O O . ASN C 1 246 ? 62.569 64.165 78.278 1.00 29.06 243 ASN C O 1
ATOM 9101 N N . LEU C 1 247 ? 64.785 64.580 78.406 1.00 30.69 244 LEU C N 1
ATOM 9102 C CA . LEU C 1 247 ? 64.678 65.890 77.829 1.00 30.58 244 LEU C CA 1
ATOM 9103 C C . LEU C 1 247 ? 64.358 65.780 76.349 1.00 29.21 244 LEU C C 1
ATOM 9104 O O . LEU C 1 247 ? 63.707 66.654 75.825 1.00 28.43 244 LEU C O 1
ATOM 9109 N N . GLU C 1 248 ? 64.854 64.756 75.691 1.00 30.32 245 GLU C N 1
ATOM 9110 C CA . GLU C 1 248 ? 64.561 64.496 74.290 1.00 33.92 245 GLU C CA 1
ATOM 9111 C C . GLU C 1 248 ? 63.062 64.299 74.043 1.00 30.76 245 GLU C C 1
ATOM 9112 O O . GLU C 1 248 ? 62.512 64.816 73.063 1.00 30.93 245 GLU C O 1
ATOM 9118 N N . LEU C 1 249 ? 62.395 63.557 74.920 1.00 28.91 246 LEU C N 1
ATOM 9119 C CA . LEU C 1 249 ? 60.942 63.419 74.858 1.00 27.38 246 LEU C CA 1
ATOM 9120 C C . LEU C 1 249 ? 60.219 64.710 75.299 1.00 26.16 246 LEU C C 1
ATOM 9121 O O . LEU C 1 249 ? 59.236 65.126 74.659 1.00 24.17 246 LEU C O 1
ATOM 9126 N N . ALA C 1 250 ? 60.674 65.329 76.385 1.00 25.66 247 ALA C N 1
ATOM 9127 C CA . ALA C 1 250 ? 59.983 66.507 76.886 1.00 25.52 247 ALA C CA 1
ATOM 9128 C C . ALA C 1 250 ? 60.062 67.711 75.919 1.00 24.70 247 ALA C C 1
ATOM 9129 O O . ALA C 1 250 ? 59.089 68.436 75.769 1.00 24.03 247 ALA C O 1
ATOM 9131 N N . THR C 1 251 ? 61.193 67.914 75.262 1.00 24.28 248 THR C N 1
ATOM 9132 C CA . THR C 1 251 ? 61.256 68.978 74.274 1.00 25.28 248 THR C CA 1
ATOM 9133 C C . THR C 1 251 ? 60.322 68.725 73.097 1.00 24.49 248 THR C C 1
ATOM 9134 O O . THR C 1 251 ? 59.617 69.662 72.623 1.00 24.94 248 THR C O 1
ATOM 9138 N N . SER C 1 252 ? 60.221 67.485 72.656 1.00 24.58 249 SER C N 1
ATOM 9139 C CA . SER C 1 252 ? 59.327 67.177 71.516 1.00 23.56 249 SER C CA 1
ATOM 9140 C C . SER C 1 252 ? 57.842 67.317 71.882 1.00 23.80 249 SER C C 1
ATOM 9141 O O . SER C 1 252 ? 57.081 67.899 71.113 1.00 23.57 249 SER C O 1
ATOM 9144 N N . ALA C 1 253 ? 57.467 66.796 73.050 1.00 24.46 250 ALA C N 1
ATOM 9145 C CA . ALA C 1 253 ? 56.120 66.850 73.592 1.00 22.57 250 ALA C CA 1
ATOM 9146 C C . ALA C 1 253 ? 55.661 68.313 73.831 1.00 21.97 250 ALA C C 1
ATOM 9147 O O . ALA C 1 253 ? 54.578 68.714 73.460 1.00 20.69 250 ALA C O 1
ATOM 9149 N N . ILE C 1 254 ? 56.542 69.092 74.416 1.00 22.20 251 ILE C N 1
ATOM 9150 C CA . ILE C 1 254 ? 56.251 70.471 74.720 1.00 22.32 251 ILE C CA 1
ATOM 9151 C C . ILE C 1 254 ? 56.156 71.314 73.432 1.00 22.98 251 ILE C C 1
ATOM 9152 O O . ILE C 1 254 ? 55.239 72.131 73.310 1.00 22.36 251 ILE C O 1
ATOM 9157 N N . LEU C 1 255 ? 57.088 71.130 72.489 1.00 22.99 252 LEU C N 1
ATOM 9158 C CA . LEU C 1 255 ? 56.945 71.760 71.205 1.00 22.51 252 LEU C CA 1
ATOM 9159 C C . LEU C 1 255 ? 55.590 71.501 70.593 1.00 22.24 252 LEU C C 1
ATOM 9160 O O . LEU C 1 255 ? 54.914 72.460 70.170 1.00 23.20 252 LEU C O 1
ATOM 9165 N N . TRP C 1 256 ? 55.230 70.229 70.480 1.00 21.87 253 TRP C N 1
ATOM 9166 C CA . TRP C 1 256 ? 53.968 69.879 69.910 1.00 21.72 253 TRP C CA 1
ATOM 9167 C C . TRP C 1 256 ? 52.816 70.538 70.664 1.00 22.06 253 TRP C C 1
ATOM 9168 O O . TRP C 1 256 ? 51.923 71.095 70.048 1.00 20.47 253 TRP C O 1
ATOM 9179 N N . GLY C 1 257 ? 52.818 70.444 71.999 1.00 22.59 254 GLY C N 1
ATOM 9180 C CA . GLY C 1 257 ? 51.699 70.903 72.787 1.00 22.00 254 GLY C CA 1
ATOM 9181 C C . GLY C 1 257 ? 51.527 72.394 72.739 1.00 21.49 254 GLY C C 1
ATOM 9182 O O . GLY C 1 257 ? 50.430 72.879 72.887 1.00 20.83 254 GLY C O 1
ATOM 9183 N N . ALA C 1 258 ? 52.643 73.109 72.557 1.00 20.75 255 ALA C N 1
ATOM 9184 C CA . ALA C 1 258 ? 52.626 74.562 72.478 1.00 21.15 255 ALA C CA 1
ATOM 9185 C C . ALA C 1 258 ? 52.267 75.091 71.106 1.00 21.69 255 ALA C C 1
ATOM 9186 O O . ALA C 1 258 ? 51.767 76.192 71.004 1.00 23.43 255 ALA C O 1
ATOM 9188 N N . VAL C 1 259 ? 52.501 74.325 70.058 1.00 22.33 256 VAL C N 1
ATOM 9189 C CA . VAL C 1 259 ? 52.430 74.898 68.693 1.00 24.95 256 VAL C CA 1
ATOM 9190 C C . VAL C 1 259 ? 51.395 74.278 67.750 1.00 24.51 256 VAL C C 1
ATOM 9191 O O . VAL C 1 259 ? 51.147 74.819 66.657 1.00 26.38 256 VAL C O 1
ATOM 9195 N N . VAL C 1 260 ? 50.791 73.166 68.148 1.00 24.25 257 VAL C N 1
ATOM 9196 C CA . VAL C 1 260 ? 49.843 72.507 67.304 1.00 24.90 257 VAL C CA 1
ATOM 9197 C C . VAL C 1 260 ? 48.640 73.463 67.174 1.00 23.95 257 VAL C C 1
ATOM 9198 O O . VAL C 1 260 ? 48.267 74.109 68.166 1.00 22.22 257 VAL C O 1
ATOM 9202 N N . ASN C 1 261 ? 48.049 73.509 65.963 1.00 22.64 258 ASN C N 1
ATOM 9203 C CA . ASN C 1 261 ? 47.023 74.527 65.594 1.00 23.22 258 ASN C CA 1
ATOM 9204 C C . ASN C 1 261 ? 47.562 75.933 65.783 1.00 22.53 258 ASN C C 1
ATOM 9205 O O . ASN C 1 261 ? 46.801 76.851 66.139 1.00 21.97 258 ASN C O 1
ATOM 9210 N N . THR C 1 262 ? 48.880 76.077 65.643 1.00 21.53 259 THR C N 1
ATOM 9211 C CA . THR C 1 262 ? 49.559 77.351 65.877 1.00 21.67 259 THR C CA 1
ATOM 9212 C C . THR C 1 262 ? 49.297 77.890 67.292 1.00 20.83 259 THR C C 1
ATOM 9213 O O . THR C 1 262 ? 49.340 79.085 67.521 1.00 19.81 259 THR C O 1
ATOM 9217 N N . GLY C 1 263 ? 49.060 76.992 68.238 1.00 19.52 260 GLY C N 1
ATOM 9218 C CA . GLY C 1 263 ? 48.892 77.376 69.613 1.00 18.76 260 GLY C CA 1
ATOM 9219 C C . GLY C 1 263 ? 47.514 77.945 69.939 1.00 20.18 260 GLY C C 1
ATOM 9220 O O . GLY C 1 263 ? 47.273 78.358 71.046 1.00 19.54 260 GLY C O 1
ATOM 9221 N N . GLN C 1 264 ? 46.608 77.874 68.979 1.00 20.85 261 GLN C N 1
ATOM 9222 C CA . GLN C 1 264 ? 45.267 78.411 69.114 1.00 22.63 261 GLN C CA 1
ATOM 9223 C C . GLN C 1 264 ? 44.374 77.285 69.685 1.00 22.90 261 GLN C C 1
ATOM 9224 O O . GLN C 1 264 ? 43.559 76.686 69.014 1.00 22.65 261 GLN C O 1
ATOM 9230 N N . SER C 1 265 ? 44.538 77.061 70.975 1.00 21.85 262 SER C N 1
ATOM 9231 C CA . SER C 1 265 ? 43.865 76.046 71.670 1.00 22.12 262 SER C CA 1
ATOM 9232 C C . SER C 1 265 ? 43.881 76.364 73.162 1.00 22.71 262 SER C C 1
ATOM 9233 O O . SER C 1 265 ? 44.926 76.799 73.707 1.00 21.98 262 SER C O 1
ATOM 9236 N N . CYS C 1 266 ? 42.719 76.139 73.804 1.00 22.98 263 CYS C N 1
ATOM 9237 C CA . CYS C 1 266 ? 42.534 76.080 75.267 1.00 24.43 263 CYS C CA 1
ATOM 9238 C C . CYS C 1 266 ? 43.585 75.141 75.909 1.00 21.77 263 CYS C C 1
ATOM 9239 O O . CYS C 1 266 ? 43.973 75.343 77.036 1.00 21.57 263 CYS C O 1
ATOM 9242 N N . LEU C 1 267 ? 43.978 74.115 75.182 1.00 23.06 264 LEU C N 1
ATOM 9243 C CA . LEU C 1 267 ? 44.905 73.051 75.654 1.00 24.15 264 LEU C CA 1
ATOM 9244 C C . LEU C 1 267 ? 46.373 73.244 75.294 1.00 22.51 264 LEU C C 1
ATOM 9245 O O . LEU C 1 267 ? 47.222 72.362 75.507 1.00 22.53 264 LEU C O 1
ATOM 9250 N N . SER C 1 268 ? 46.699 74.409 74.775 1.00 21.96 265 SER C N 1
ATOM 9251 C CA . SER C 1 268 ? 48.052 74.672 74.351 1.00 21.40 265 SER C CA 1
ATOM 9252 C C . SER C 1 268 ? 48.927 74.827 75.604 1.00 20.31 265 SER C C 1
ATOM 9253 O O . SER C 1 268 ? 48.491 75.403 76.602 1.00 19.75 265 SER C O 1
ATOM 9256 N N . ILE C 1 269 ? 50.164 74.327 75.556 1.00 19.60 266 ILE C N 1
ATOM 9257 C CA . ILE C 1 269 ? 51.117 74.607 76.638 1.00 19.02 266 ILE C CA 1
ATOM 9258 C C . ILE C 1 269 ? 51.540 76.060 76.407 1.00 21.68 266 ILE C C 1
ATOM 9259 O O . ILE C 1 269 ? 51.999 76.416 75.306 1.00 22.85 266 ILE C O 1
ATOM 9264 N N . GLU C 1 270 ? 51.369 76.881 77.423 1.00 20.73 267 GLU C N 1
ATOM 9265 C CA . GLU C 1 270 ? 51.647 78.292 77.333 1.00 21.41 267 GLU C CA 1
ATOM 9266 C C . GLU C 1 270 ? 52.740 78.821 78.257 1.00 21.21 267 GLU C C 1
ATOM 9267 O O . GLU C 1 270 ? 53.136 79.991 78.135 1.00 22.12 267 GLU C O 1
ATOM 9273 N N . ARG C 1 271 ? 53.202 77.994 79.183 1.00 20.41 268 ARG C N 1
ATOM 9274 C CA . ARG C 1 271 ? 54.153 78.405 80.186 1.00 20.39 268 ARG C CA 1
ATOM 9275 C C . ARG C 1 271 ? 55.007 77.171 80.421 1.00 19.64 268 ARG C C 1
ATOM 9276 O O . ARG C 1 271 ? 54.471 76.077 80.593 1.00 18.94 268 ARG C O 1
ATOM 9284 N N . ILE C 1 272 ? 56.317 77.321 80.483 1.00 19.76 269 ILE C N 1
ATOM 9285 C CA . ILE C 1 272 ? 57.187 76.142 80.643 1.00 20.31 269 ILE C CA 1
ATOM 9286 C C . ILE C 1 272 ? 58.222 76.435 81.762 1.00 21.19 269 ILE C C 1
ATOM 9287 O O . ILE C 1 272 ? 58.927 77.475 81.708 1.00 22.20 269 ILE C O 1
ATOM 9292 N N . TYR C 1 273 ? 58.242 75.565 82.759 1.00 20.26 270 TYR C N 1
ATOM 9293 C CA . TYR C 1 273 ? 59.099 75.684 83.958 1.00 22.14 270 TYR C CA 1
ATOM 9294 C C . TYR C 1 273 ? 60.101 74.496 83.956 1.00 22.11 270 TYR C C 1
ATOM 9295 O O . TYR C 1 273 ? 59.688 73.367 83.880 1.00 22.80 270 TYR C O 1
ATOM 9304 N N . VAL C 1 274 ? 61.401 74.758 84.001 1.00 23.47 271 VAL C N 1
ATOM 9305 C CA . VAL C 1 274 ? 62.420 73.700 83.851 1.00 24.14 271 VAL C CA 1
ATOM 9306 C C . VAL C 1 274 ? 63.422 73.787 85.025 1.00 25.47 271 VAL C C 1
ATOM 9307 O O . VAL C 1 274 ? 63.897 74.844 85.380 1.00 26.78 271 VAL C O 1
ATOM 9311 N N . ALA C 1 275 ? 63.776 72.662 85.593 1.00 25.85 272 ALA C N 1
ATOM 9312 C CA . ALA C 1 275 ? 64.783 72.625 86.663 1.00 28.40 272 ALA C CA 1
ATOM 9313 C C . ALA C 1 275 ? 66.034 73.438 86.255 1.00 28.83 272 ALA C C 1
ATOM 9314 O O . ALA C 1 275 ? 66.468 73.324 85.120 1.00 28.71 272 ALA C O 1
ATOM 9316 N N . GLU C 1 276 ? 66.567 74.287 87.126 1.00 31.12 273 GLU C N 1
ATOM 9317 C CA . GLU C 1 276 ? 67.692 75.191 86.737 1.00 33.28 273 GLU C CA 1
ATOM 9318 C C . GLU C 1 276 ? 68.900 74.474 86.132 1.00 33.27 273 GLU C C 1
ATOM 9319 O O . GLU C 1 276 ? 69.465 74.961 85.150 1.00 33.80 273 GLU C O 1
ATOM 9325 N N . SER C 1 277 ? 69.252 73.312 86.661 1.00 32.45 274 SER C N 1
ATOM 9326 C CA . SER C 1 277 ? 70.389 72.548 86.138 1.00 34.01 274 SER C CA 1
ATOM 9327 C C . SER C 1 277 ? 70.191 71.987 84.719 1.00 32.41 274 SER C C 1
ATOM 9328 O O . SER C 1 277 ? 71.152 71.546 84.099 1.00 31.14 274 SER C O 1
ATOM 9331 N N . LYS C 1 278 ? 68.951 71.909 84.241 1.00 30.74 275 LYS C N 1
ATOM 9332 C CA . LYS C 1 278 ? 68.670 71.415 82.874 1.00 30.15 275 LYS C CA 1
ATOM 9333 C C . LYS C 1 278 ? 68.155 72.510 81.949 1.00 29.51 275 LYS C C 1
ATOM 9334 O O . LYS C 1 278 ? 67.906 72.258 80.753 1.00 28.82 275 LYS C O 1
ATOM 9340 N N . PHE C 1 279 ? 68.030 73.723 82.465 1.00 29.44 276 PHE C N 1
ATOM 9341 C CA . PHE C 1 279 ? 67.324 74.795 81.735 1.00 30.12 276 PHE C CA 1
ATOM 9342 C C . PHE C 1 279 ? 68.013 75.140 80.407 1.00 31.55 276 PHE C C 1
ATOM 9343 O O . PHE C 1 279 ? 67.375 75.182 79.366 1.00 29.12 276 PHE C O 1
ATOM 9351 N N . GLU C 1 280 ? 69.329 75.357 80.464 1.00 31.84 277 GLU C N 1
ATOM 9352 C CA . GLU C 1 280 ? 70.106 75.719 79.289 1.00 34.41 277 GLU C CA 1
ATOM 9353 C C . GLU C 1 280 ? 69.997 74.634 78.213 1.00 33.38 277 GLU C C 1
ATOM 9354 O O . GLU C 1 280 ? 69.712 74.928 77.047 1.00 31.67 277 GLU C O 1
ATOM 9360 N N . GLU C 1 281 ? 70.224 73.393 78.614 1.00 32.58 278 GLU C N 1
ATOM 9361 C CA . GLU C 1 281 ? 70.118 72.254 77.694 1.00 33.90 278 GLU C CA 1
ATOM 9362 C C . GLU C 1 281 ? 68.760 72.115 77.096 1.00 30.69 278 GLU C C 1
ATOM 9363 O O . GLU C 1 281 ? 68.600 71.856 75.915 1.00 29.35 278 GLU C O 1
ATOM 9369 N N . PHE C 1 282 ? 67.751 72.258 77.939 1.00 30.08 279 PHE C N 1
ATOM 9370 C CA . PHE C 1 282 ? 66.396 72.121 77.487 1.00 28.16 279 PHE C CA 1
ATOM 9371 C C . PHE C 1 282 ? 66.081 73.191 76.471 1.00 26.58 279 PHE C C 1
ATOM 9372 O O . PHE C 1 282 ? 65.578 72.875 75.427 1.00 26.27 279 PHE C O 1
ATOM 9380 N N . TYR C 1 283 ? 66.357 74.463 76.750 1.00 27.41 280 TYR C N 1
ATOM 9381 C CA . TYR C 1 283 ? 65.825 75.475 75.837 1.00 27.50 280 TYR C CA 1
ATOM 9382 C C . TYR C 1 283 ? 66.542 75.511 74.524 1.00 28.19 280 TYR C C 1
ATOM 9383 O O . TYR C 1 283 ? 65.906 75.795 73.512 1.00 25.06 280 TYR C O 1
ATOM 9392 N N . HIS C 1 284 ? 67.846 75.159 74.520 1.00 30.29 281 HIS C N 1
ATOM 9393 C CA . HIS C 1 284 ? 68.567 75.017 73.270 1.00 31.74 281 HIS C CA 1
ATOM 9394 C C . HIS C 1 284 ? 68.030 73.914 72.401 1.00 30.93 281 HIS C C 1
ATOM 9395 O O . HIS C 1 284 ? 67.881 74.078 71.176 1.00 30.00 281 HIS C O 1
ATOM 9402 N N . GLN C 1 285 ? 67.704 72.780 73.019 1.00 30.28 282 GLN C N 1
ATOM 9403 C CA . GLN C 1 285 ? 67.113 71.685 72.259 1.00 31.03 282 GLN C CA 1
ATOM 9404 C C . GLN C 1 285 ? 65.735 72.070 71.722 1.00 27.82 282 GLN C C 1
ATOM 9405 O O . GLN C 1 285 ? 65.353 71.743 70.602 1.00 26.87 282 GLN C O 1
ATOM 9411 N N . LEU C 1 286 ? 64.981 72.775 72.525 1.00 28.25 283 LEU C N 1
ATOM 9412 C CA . LEU C 1 286 ? 63.682 73.248 72.058 1.00 26.16 283 LEU C CA 1
ATOM 9413 C C . LEU C 1 286 ? 63.801 74.119 70.810 1.00 26.11 283 LEU C C 1
ATOM 9414 O O . LEU C 1 286 ? 63.067 73.925 69.839 1.00 26.08 283 LEU C O 1
ATOM 9419 N N . ILE C 1 287 ? 64.732 75.053 70.830 1.00 26.12 284 ILE C N 1
ATOM 9420 C CA . ILE C 1 287 ? 64.969 75.906 69.687 1.00 27.54 284 ILE C CA 1
ATOM 9421 C C . ILE C 1 287 ? 65.307 75.096 68.458 1.00 28.98 284 ILE C C 1
ATOM 9422 O O . ILE C 1 287 ? 64.742 75.342 67.372 1.00 26.09 284 ILE C O 1
ATOM 9427 N N . ALA C 1 288 ? 66.221 74.118 68.620 1.00 27.93 285 ALA C N 1
ATOM 9428 C CA . ALA C 1 288 ? 66.663 73.343 67.487 1.00 29.14 285 ALA C CA 1
ATOM 9429 C C . ALA C 1 288 ? 65.514 72.648 66.835 1.00 28.73 285 ALA C C 1
ATOM 9430 O O . ALA C 1 288 ? 65.454 72.549 65.613 1.00 30.68 285 ALA C O 1
ATOM 9432 N N . LYS C 1 289 ? 64.615 72.106 67.646 1.00 29.14 286 LYS C N 1
ATOM 9433 C CA . LYS C 1 289 ? 63.464 71.426 67.126 1.00 28.13 286 LYS C CA 1
ATOM 9434 C C . LYS C 1 289 ? 62.408 72.390 66.539 1.00 28.15 286 LYS C C 1
ATOM 9435 O O . LYS C 1 289 ? 61.759 72.043 65.538 1.00 27.86 286 LYS C O 1
ATOM 9441 N N . ALA C 1 290 ? 62.276 73.570 67.137 1.00 28.36 287 ALA C N 1
ATOM 9442 C CA . ALA C 1 290 ? 61.374 74.594 66.643 1.00 28.78 287 ALA C CA 1
ATOM 9443 C C . ALA C 1 290 ? 61.764 75.042 65.220 1.00 28.89 287 ALA C C 1
ATOM 9444 O O . ALA C 1 290 ? 60.888 75.179 64.378 1.00 26.77 287 ALA C O 1
ATOM 9446 N N . HIS C 1 291 ? 63.060 75.183 64.972 1.00 31.55 288 HIS C N 1
ATOM 9447 C CA . HIS C 1 291 ? 63.611 75.613 63.677 1.00 34.01 288 HIS C CA 1
ATOM 9448 C C . HIS C 1 291 ? 63.245 74.643 62.558 1.00 34.72 288 HIS C C 1
ATOM 9449 O O . HIS C 1 291 ? 63.251 75.036 61.407 1.00 33.45 288 HIS C O 1
ATOM 9456 N N . ARG C 1 292 ? 62.947 73.382 62.882 1.00 32.64 289 ARG C N 1
ATOM 9457 C CA . ARG C 1 292 ? 62.578 72.389 61.867 1.00 34.32 289 ARG C CA 1
ATOM 9458 C C . ARG C 1 292 ? 61.144 72.464 61.394 1.00 31.76 289 ARG C C 1
ATOM 9459 O O . ARG C 1 292 ? 60.827 71.917 60.357 1.00 34.70 289 ARG C O 1
ATOM 9467 N N . LEU C 1 293 ? 60.276 73.183 62.083 1.00 30.13 290 LEU C N 1
ATOM 9468 C CA . LEU C 1 293 ? 58.880 73.177 61.708 1.00 31.72 290 LEU C CA 1
ATOM 9469 C C . LEU C 1 293 ? 58.539 74.098 60.522 1.00 34.94 290 LEU C C 1
ATOM 9470 O O . LEU C 1 293 ? 59.076 75.182 60.404 1.00 33.19 290 LEU C O 1
ATOM 9475 N N . GLN C 1 294 ? 57.568 73.687 59.715 1.00 36.65 291 GLN C N 1
ATOM 9476 C CA A GLN C 1 294 ? 57.254 74.351 58.453 0.50 37.62 291 GLN C CA 1
ATOM 9477 C CA B GLN C 1 294 ? 57.220 74.380 58.459 0.50 37.32 291 GLN C CA 1
ATOM 9478 C C . GLN C 1 294 ? 55.931 75.133 58.575 1.00 36.05 291 GLN C C 1
ATOM 9479 O O . GLN C 1 294 ? 54.976 74.628 59.086 1.00 40.92 291 GLN C O 1
ATOM 9490 N N . LEU C 1 295 ? 55.881 76.371 58.113 1.00 37.96 292 LEU C N 1
ATOM 9491 C CA . LEU C 1 295 ? 54.605 77.031 57.993 1.00 40.41 292 LEU C CA 1
ATOM 9492 C C . LEU C 1 295 ? 53.783 76.420 56.812 1.00 40.67 292 LEU C C 1
ATOM 9493 O O . LEU C 1 295 ? 54.351 75.875 55.873 1.00 39.30 292 LEU C O 1
ATOM 9498 N N . ALA C 1 296 ? 52.461 76.466 56.904 1.00 36.28 293 ALA C N 1
ATOM 9499 C CA . ALA C 1 296 ? 51.596 76.007 55.819 1.00 35.03 293 ALA C CA 1
ATOM 9500 C C . ALA C 1 296 ? 51.498 77.112 54.752 1.00 34.83 293 ALA C C 1
ATOM 9501 O O . ALA C 1 296 ? 50.398 77.594 54.430 1.00 32.62 293 ALA C O 1
ATOM 9503 N N . TYR C 1 297 ? 52.677 77.535 54.244 1.00 35.78 294 TYR C N 1
ATOM 9504 C CA . TYR C 1 297 ? 52.827 78.699 53.317 1.00 38.74 294 TYR C CA 1
ATOM 9505 C C . TYR C 1 297 ? 53.939 78.324 52.305 1.00 39.90 294 TYR C C 1
ATOM 9506 O O . TYR C 1 297 ? 54.945 77.792 52.701 1.00 39.12 294 TYR C O 1
ATOM 9515 N N . PRO C 1 298 ? 53.736 78.554 51.017 1.00 40.37 295 PRO C N 1
ATOM 9516 C CA . PRO C 1 298 ? 52.599 79.217 50.360 1.00 42.16 295 PRO C CA 1
ATOM 9517 C C . PRO C 1 298 ? 51.291 78.442 50.269 1.00 41.30 295 PRO C C 1
ATOM 9518 O O . PRO C 1 298 ? 50.225 79.057 50.064 1.00 43.65 295 PRO C O 1
ATOM 9522 N N . LEU C 1 299 ? 51.371 77.118 50.341 1.00 40.86 296 LEU C N 1
ATOM 9523 C CA . LEU C 1 299 ? 50.207 76.267 50.151 1.00 41.95 296 LEU C CA 1
ATOM 9524 C C . LEU C 1 299 ? 49.870 75.519 51.438 1.00 39.15 296 LEU C C 1
ATOM 9525 O O . LEU C 1 299 ? 50.773 75.192 52.236 1.00 34.56 296 LEU C O 1
ATOM 9530 N N . VAL C 1 300 ? 48.573 75.232 51.628 1.00 40.14 297 VAL C N 1
ATOM 9531 C CA . VAL C 1 300 ? 48.093 74.470 52.786 1.00 40.11 297 VAL C CA 1
ATOM 9532 C C . VAL C 1 300 ? 48.774 73.137 52.980 1.00 38.71 297 VAL C C 1
ATOM 9533 O O . VAL C 1 300 ? 48.866 72.676 54.090 1.00 37.62 297 VAL C O 1
ATOM 9537 N N . GLU C 1 301 ? 49.223 72.529 51.886 1.00 40.65 298 GLU C N 1
ATOM 9538 C CA . GLU C 1 301 ? 49.976 71.263 51.896 1.00 44.79 298 GLU C CA 1
ATOM 9539 C C . GLU C 1 301 ? 51.418 71.401 52.424 1.00 44.97 298 GLU C C 1
ATOM 9540 O O . GLU C 1 301 ? 51.991 70.432 52.859 1.00 46.26 298 GLU C O 1
ATOM 9546 N N . ASP C 1 302 ? 51.997 72.599 52.386 1.00 44.79 299 ASP C N 1
ATOM 9547 C CA . ASP C 1 302 ? 53.416 72.795 52.742 1.00 47.42 299 ASP C CA 1
ATOM 9548 C C . ASP C 1 302 ? 53.815 72.619 54.239 1.00 47.79 299 ASP C C 1
ATOM 9549 O O . ASP C 1 302 ? 54.986 72.634 54.549 1.00 53.81 299 ASP C O 1
ATOM 9554 N N . GLY C 1 303 ? 52.885 72.474 55.167 1.00 46.26 300 GLY C N 1
ATOM 9555 C CA . GLY C 1 303 ? 53.265 72.403 56.599 1.00 46.12 300 GLY C CA 1
ATOM 9556 C C . GLY C 1 303 ? 52.037 72.315 57.482 1.00 45.03 300 GLY C C 1
ATOM 9557 O O . GLY C 1 303 ? 50.912 72.547 57.009 1.00 45.53 300 GLY C O 1
ATOM 9558 N N . ALA C 1 304 ? 52.215 71.966 58.753 1.00 43.90 301 ALA C N 1
ATOM 9559 C CA . ALA C 1 304 ? 51.039 71.820 59.617 1.00 47.44 301 ALA C CA 1
ATOM 9560 C C . ALA C 1 304 ? 50.653 73.104 60.396 1.00 47.91 301 ALA C C 1
ATOM 9561 O O . ALA C 1 304 ? 49.495 73.165 60.888 1.00 52.18 301 ALA C O 1
ATOM 9563 N N . ILE C 1 305 ? 51.588 74.099 60.459 1.00 42.13 302 ILE C N 1
ATOM 9564 C CA . ILE C 1 305 ? 51.391 75.378 61.174 1.00 37.80 302 ILE C CA 1
ATOM 9565 C C . ILE C 1 305 ? 50.699 76.423 60.284 1.00 33.74 302 ILE C C 1
ATOM 9566 O O . ILE C 1 305 ? 51.329 77.075 59.460 1.00 30.23 302 ILE C O 1
ATOM 9571 N N . GLY C 1 306 ? 49.396 76.544 60.448 1.00 28.64 303 GLY C N 1
ATOM 9572 C CA . GLY C 1 306 ? 48.625 77.492 59.701 1.00 29.35 303 GLY C CA 1
ATOM 9573 C C . GLY C 1 306 ? 48.697 78.918 60.209 1.00 25.75 303 GLY C C 1
ATOM 9574 O O . GLY C 1 306 ? 49.415 79.250 61.153 1.00 24.09 303 GLY C O 1
ATOM 9575 N N . PRO C 1 307 ? 47.944 79.779 59.583 1.00 25.30 304 PRO C N 1
ATOM 9576 C CA . PRO C 1 307 ? 47.917 81.187 59.991 1.00 24.40 304 PRO C CA 1
ATOM 9577 C C . PRO C 1 307 ? 47.193 81.394 61.319 1.00 24.32 304 PRO C C 1
ATOM 9578 O O . PRO C 1 307 ? 46.485 80.507 61.776 1.00 23.83 304 PRO C O 1
ATOM 9582 N N . ILE C 1 308 ? 47.308 82.592 61.896 1.00 24.72 305 ILE C N 1
ATOM 9583 C CA . ILE C 1 308 ? 46.507 82.985 63.019 1.00 24.62 305 ILE C CA 1
ATOM 9584 C C . ILE C 1 308 ? 45.144 83.280 62.451 1.00 24.37 305 ILE C C 1
ATOM 9585 O O . ILE C 1 308 ? 45.050 84.114 61.604 1.00 26.61 305 ILE C O 1
ATOM 9590 N N . ILE C 1 309 ? 44.102 82.626 62.929 1.00 23.58 306 ILE C N 1
ATOM 9591 C CA . ILE C 1 309 ? 42.797 82.675 62.278 1.00 25.56 306 ILE C CA 1
ATOM 9592 C C . ILE C 1 309 ? 42.101 84.022 62.473 1.00 27.93 306 ILE C C 1
ATOM 9593 O O . ILE C 1 309 ? 41.514 84.528 61.505 1.00 30.59 306 ILE C O 1
ATOM 9598 N N . ALA C 1 310 ? 42.137 84.571 63.683 1.00 25.54 307 ALA C N 1
ATOM 9599 C CA . ALA C 1 310 ? 41.413 85.817 64.016 1.00 27.49 307 ALA C CA 1
ATOM 9600 C C . ALA C 1 310 ? 42.360 86.941 64.082 1.00 27.15 307 ALA C C 1
ATOM 9601 O O . ALA C 1 310 ? 43.382 86.842 64.747 1.00 25.06 307 ALA C O 1
ATOM 9603 N N . GLU C 1 311 ? 42.041 88.028 63.397 1.00 27.75 308 GLU C N 1
ATOM 9604 C CA . GLU C 1 311 ? 42.895 89.217 63.383 1.00 28.94 308 GLU C CA 1
ATOM 9605 C C . GLU C 1 311 ? 43.062 89.793 64.794 1.00 27.37 308 GLU C C 1
ATOM 9606 O O . GLU C 1 311 ? 44.143 90.255 65.190 1.00 26.94 308 GLU C O 1
ATOM 9612 N N . LYS C 1 312 ? 42.025 89.709 65.599 1.00 26.49 309 LYS C N 1
ATOM 9613 C CA . LYS C 1 312 ? 42.129 90.161 66.993 1.00 28.09 309 LYS C CA 1
ATOM 9614 C C . LYS C 1 312 ? 43.144 89.327 67.812 1.00 26.68 309 LYS C C 1
ATOM 9615 O O . LYS C 1 312 ? 43.841 89.854 68.668 1.00 23.14 309 LYS C O 1
ATOM 9621 N N . GLN C 1 313 ? 43.206 88.022 67.563 1.00 25.83 310 GLN C N 1
ATOM 9622 C CA . GLN C 1 313 ? 44.189 87.201 68.237 1.00 25.08 310 GLN C CA 1
ATOM 9623 C C . GLN C 1 313 ? 45.586 87.498 67.778 1.00 23.72 310 GLN C C 1
ATOM 9624 O O . GLN C 1 313 ? 46.527 87.455 68.570 1.00 22.54 310 GLN C O 1
ATOM 9630 N N . ALA C 1 314 ? 45.744 87.757 66.491 1.00 23.23 311 ALA C N 1
ATOM 9631 C CA . ALA C 1 314 ? 47.050 88.186 65.997 1.00 24.16 311 ALA C CA 1
ATOM 9632 C C . ALA C 1 314 ? 47.567 89.398 66.724 1.00 24.04 311 ALA C C 1
ATOM 9633 O O . ALA C 1 314 ? 48.748 89.484 67.072 1.00 24.27 311 ALA C O 1
ATOM 9635 N N . GLY C 1 315 ? 46.701 90.379 66.915 1.00 24.52 312 GLY C N 1
ATOM 9636 C CA . GLY C 1 315 ? 47.033 91.563 67.708 1.00 23.98 312 GLY C CA 1
ATOM 9637 C C . GLY C 1 315 ? 47.411 91.241 69.168 1.00 23.42 312 GLY C C 1
ATOM 9638 O O . GLY C 1 315 ? 48.325 91.817 69.681 1.00 22.87 312 GLY C O 1
ATOM 9639 N N . ILE C 1 316 ? 46.702 90.316 69.803 1.00 23.80 313 ILE C N 1
ATOM 9640 C CA . ILE C 1 316 ? 47.007 89.895 71.186 1.00 23.90 313 ILE C CA 1
ATOM 9641 C C . ILE C 1 316 ? 48.376 89.216 71.260 1.00 22.97 313 ILE C C 1
ATOM 9642 O O . ILE C 1 316 ? 49.197 89.564 72.110 1.00 22.82 313 ILE C O 1
ATOM 9647 N N . ILE C 1 317 ? 48.618 88.305 70.334 1.00 21.57 314 ILE C N 1
ATOM 9648 C CA . ILE C 1 317 ? 49.936 87.610 70.275 1.00 22.69 314 ILE C CA 1
ATOM 9649 C C . ILE C 1 317 ? 51.052 88.634 70.103 1.00 22.72 314 ILE C C 1
ATOM 9650 O O . ILE C 1 317 ? 52.040 88.589 70.820 1.00 24.48 314 ILE C O 1
ATOM 9655 N N . ASN C 1 318 ? 50.885 89.543 69.167 1.00 24.20 315 ASN C N 1
ATOM 9656 C CA . ASN C 1 318 ? 51.845 90.639 68.951 1.00 25.82 315 ASN C CA 1
ATOM 9657 C C . ASN C 1 318 ? 52.095 91.446 70.206 1.00 26.14 315 ASN C C 1
ATOM 9658 O O . ASN C 1 318 ? 53.253 91.756 70.544 1.00 24.06 315 ASN C O 1
ATOM 9663 N N . ASP C 1 319 ? 51.008 91.819 70.889 1.00 26.00 316 ASP C N 1
ATOM 9664 C CA . ASP C 1 319 ? 51.132 92.598 72.128 1.00 27.33 316 ASP C CA 1
ATOM 9665 C C . ASP C 1 319 ? 51.875 91.848 73.256 1.00 25.38 316 ASP C C 1
ATOM 9666 O O . ASP C 1 319 ? 52.637 92.435 74.025 1.00 23.29 316 ASP C O 1
ATOM 9671 N N . HIS C 1 320 ? 51.632 90.557 73.352 1.00 24.15 317 HIS C N 1
ATOM 9672 C CA . HIS C 1 320 ? 52.317 89.720 74.365 1.00 23.35 317 HIS C CA 1
ATOM 9673 C C . HIS C 1 320 ? 53.812 89.634 74.110 1.00 24.47 317 HIS C C 1
ATOM 9674 O O . HIS C 1 320 ? 54.621 89.720 75.059 1.00 24.67 317 HIS C O 1
ATOM 9681 N N . ILE C 1 321 ? 54.189 89.484 72.842 1.00 24.32 318 ILE C N 1
ATOM 9682 C CA . ILE C 1 321 ? 55.586 89.448 72.470 1.00 24.79 318 ILE C CA 1
ATOM 9683 C C . ILE C 1 321 ? 56.241 90.795 72.752 1.00 26.38 318 ILE C C 1
ATOM 9684 O O . ILE C 1 321 ? 57.311 90.861 73.396 1.00 27.59 318 ILE C O 1
ATOM 9689 N N . LEU C 1 322 ? 55.604 91.878 72.310 1.00 27.14 319 LEU C N 1
ATOM 9690 C CA . LEU C 1 322 ? 56.145 93.253 72.533 1.00 28.20 319 LEU C CA 1
ATOM 9691 C C . LEU C 1 322 ? 56.275 93.556 74.027 1.00 27.25 319 LEU C C 1
ATOM 9692 O O . LEU C 1 322 ? 57.301 94.096 74.452 1.00 28.15 319 LEU C O 1
ATOM 9697 N N . ASP C 1 323 ? 55.247 93.231 74.810 1.00 26.35 320 ASP C N 1
ATOM 9698 C CA . ASP C 1 323 ? 55.274 93.429 76.256 1.00 27.89 320 ASP C CA 1
ATOM 9699 C C . ASP C 1 323 ? 56.416 92.643 76.906 1.00 28.31 320 ASP C C 1
ATOM 9700 O O . ASP C 1 323 ? 57.127 93.153 77.797 1.00 29.29 320 ASP C O 1
ATOM 9705 N N . ALA C 1 324 ? 56.587 91.394 76.482 1.00 27.31 321 ALA C N 1
ATOM 9706 C CA . ALA C 1 324 ? 57.661 90.575 77.055 1.00 28.38 321 ALA C CA 1
ATOM 9707 C C . ALA C 1 324 ? 59.057 91.214 76.764 1.00 27.54 321 ALA C C 1
ATOM 9708 O O . ALA C 1 324 ? 59.912 91.327 77.651 1.00 27.22 321 ALA C O 1
ATOM 9710 N N . VAL C 1 325 ? 59.288 91.578 75.509 1.00 26.70 322 VAL C N 1
ATOM 9711 C CA . VAL C 1 325 ? 60.564 92.197 75.125 1.00 29.06 322 VAL C CA 1
ATOM 9712 C C . VAL C 1 325 ? 60.805 93.500 75.906 1.00 31.18 322 VAL C C 1
ATOM 9713 O O . VAL C 1 325 ? 61.916 93.718 76.361 1.00 30.67 322 VAL C O 1
ATOM 9717 N N . GLU C 1 326 ? 59.763 94.340 76.078 1.00 32.46 323 GLU C N 1
ATOM 9718 C CA . GLU C 1 326 ? 59.895 95.560 76.838 1.00 35.89 323 GLU C CA 1
ATOM 9719 C C . GLU C 1 326 ? 60.336 95.297 78.243 1.00 34.82 323 GLU C C 1
ATOM 9720 O O . GLU C 1 326 ? 61.037 96.101 78.811 1.00 32.29 323 GLU C O 1
ATOM 9726 N N . LYS C 1 327 ? 59.894 94.176 78.807 1.00 32.86 324 LYS C N 1
ATOM 9727 C CA . LYS C 1 327 ? 60.228 93.849 80.184 1.00 33.54 324 LYS C CA 1
ATOM 9728 C C . LYS C 1 327 ? 61.469 92.950 80.293 1.00 33.91 324 LYS C C 1
ATOM 9729 O O . LYS C 1 327 ? 61.765 92.431 81.348 1.00 32.85 324 LYS C O 1
ATOM 9735 N N . GLY C 1 328 ? 62.223 92.817 79.209 1.00 33.60 325 GLY C N 1
ATOM 9736 C CA . GLY C 1 328 ? 63.502 92.137 79.247 1.00 32.62 325 GLY C CA 1
ATOM 9737 C C . GLY C 1 328 ? 63.634 90.744 78.647 1.00 31.03 325 GLY C C 1
ATOM 9738 O O . GLY C 1 328 ? 64.698 90.148 78.716 1.00 30.36 325 GLY C O 1
ATOM 9739 N N . ALA C 1 329 ? 62.586 90.201 78.054 1.00 28.98 326 ALA C N 1
ATOM 9740 C CA . ALA C 1 329 ? 62.639 88.872 77.536 1.00 27.63 326 ALA C CA 1
ATOM 9741 C C . ALA C 1 329 ? 63.562 88.808 76.341 1.00 27.69 326 ALA C C 1
ATOM 9742 O O . ALA C 1 329 ? 63.678 89.751 75.618 1.00 26.72 326 ALA C O 1
ATOM 9744 N N . VAL C 1 330 ? 64.213 87.657 76.165 1.00 28.90 327 VAL C N 1
ATOM 9745 C CA . VAL C 1 330 ? 65.085 87.386 75.042 1.00 29.39 327 VAL C CA 1
ATOM 9746 C C . VAL C 1 330 ? 64.414 86.407 74.112 1.00 28.74 327 VAL C C 1
ATOM 9747 O O . VAL C 1 330 ? 64.123 85.272 74.506 1.00 28.40 327 VAL C O 1
ATOM 9751 N N . ILE C 1 331 ? 64.174 86.856 72.881 1.00 28.02 328 ILE C N 1
ATOM 9752 C CA . ILE C 1 331 ? 63.636 86.009 71.831 1.00 29.30 328 ILE C CA 1
ATOM 9753 C C . ILE C 1 331 ? 64.712 85.218 71.124 1.00 28.86 328 ILE C C 1
ATOM 9754 O O . ILE C 1 331 ? 65.610 85.821 70.579 1.00 27.66 328 ILE C O 1
ATOM 9759 N N . HIS C 1 332 ? 64.617 83.886 71.110 1.00 25.96 329 HIS C N 1
ATOM 9760 C CA . HIS C 1 332 ? 65.626 83.084 70.452 1.00 28.57 329 HIS C CA 1
ATOM 9761 C C . HIS C 1 332 ? 65.264 82.655 69.053 1.00 29.20 329 HIS C C 1
ATOM 9762 O O . HIS C 1 332 ? 66.127 82.318 68.267 1.00 30.66 329 HIS C O 1
ATOM 9769 N N . CYS C 1 333 ? 63.983 82.573 68.752 1.00 28.03 330 CYS C N 1
ATOM 9770 C CA . CYS C 1 333 ? 63.552 82.233 67.400 1.00 27.29 330 CYS C CA 1
ATOM 9771 C C . CYS C 1 333 ? 62.124 82.741 67.299 1.00 26.04 330 CYS C C 1
ATOM 9772 O O . CYS C 1 333 ? 61.478 82.963 68.333 1.00 24.29 330 CYS C O 1
ATOM 9775 N N . GLY C 1 334 ? 61.635 82.922 66.082 1.00 24.99 331 GLY C N 1
ATOM 9776 C CA . GLY C 1 334 ? 60.294 83.370 65.854 1.00 24.50 331 GLY C CA 1
ATOM 9777 C C . GLY C 1 334 ? 60.166 84.791 66.373 1.00 25.65 331 GLY C C 1
ATOM 9778 O O . GLY C 1 334 ? 61.009 85.608 66.117 1.00 24.96 331 GLY C O 1
ATOM 9779 N N . GLY C 1 335 ? 59.103 85.080 67.106 1.00 26.33 332 GLY C N 1
ATOM 9780 C CA . GLY C 1 335 ? 58.935 86.395 67.718 1.00 27.59 332 GLY C CA 1
ATOM 9781 C C . GLY C 1 335 ? 58.312 87.478 66.858 1.00 29.39 332 GLY C C 1
ATOM 9782 O O . GLY C 1 335 ? 58.356 88.627 67.234 1.00 30.17 332 GLY C O 1
ATOM 9783 N N . LYS C 1 336 ? 57.727 87.136 65.721 1.00 29.80 333 LYS C N 1
ATOM 9784 C CA . LYS C 1 336 ? 57.246 88.143 64.830 1.00 33.44 333 LYS C CA 1
ATOM 9785 C C . LYS C 1 336 ? 55.885 87.782 64.243 1.00 30.55 333 LYS C C 1
ATOM 9786 O O . LYS C 1 336 ? 55.734 86.816 63.513 1.00 28.04 333 LYS C O 1
ATOM 9792 N N . VAL C 1 337 ? 54.890 88.598 64.537 1.00 27.90 334 VAL C N 1
ATOM 9793 C CA . VAL C 1 337 ? 53.611 88.444 63.873 1.00 27.38 334 VAL C CA 1
ATOM 9794 C C . VAL C 1 337 ? 53.722 89.185 62.559 1.00 26.60 334 VAL C C 1
ATOM 9795 O O . VAL C 1 337 ? 53.976 90.391 62.542 1.00 26.31 334 VAL C O 1
ATOM 9799 N N . GLU C 1 338 ? 53.530 88.494 61.452 1.00 26.65 335 GLU C N 1
ATOM 9800 C CA . GLU C 1 338 ? 53.793 89.078 60.139 1.00 28.94 335 GLU C CA 1
ATOM 9801 C C . GLU C 1 338 ? 52.729 88.717 59.112 1.00 28.37 335 GLU C C 1
ATOM 9802 O O . GLU C 1 338 ? 52.079 87.678 59.227 1.00 28.17 335 GLU C O 1
ATOM 9808 N N . GLU C 1 339 ? 52.539 89.593 58.128 1.00 28.19 336 GLU C N 1
ATOM 9809 C CA . GLU C 1 339 ? 51.591 89.379 57.025 1.00 31.04 336 GLU C CA 1
ATOM 9810 C C . GLU C 1 339 ? 52.263 88.660 55.833 1.00 31.54 336 GLU C C 1
ATOM 9811 O O . GLU C 1 339 ? 53.307 89.080 55.385 1.00 33.67 336 GLU C O 1
ATOM 9817 N N . LEU C 1 340 ? 51.699 87.532 55.401 1.00 30.97 337 LEU C N 1
ATOM 9818 C CA . LEU C 1 340 ? 52.162 86.796 54.242 1.00 33.11 337 LEU C CA 1
ATOM 9819 C C . LEU C 1 340 ? 50.968 86.358 53.443 1.00 31.48 337 LEU C C 1
ATOM 9820 O O . LEU C 1 340 ? 50.115 85.663 53.967 1.00 31.34 337 LEU C O 1
ATOM 9825 N N . GLY C 1 341 ? 50.921 86.742 52.165 1.00 34.88 338 GLY C N 1
ATOM 9826 C CA . GLY C 1 341 ? 49.806 86.425 51.266 1.00 34.04 338 GLY C CA 1
ATOM 9827 C C . GLY C 1 341 ? 48.529 87.111 51.720 1.00 33.81 338 GLY C C 1
ATOM 9828 O O . GLY C 1 341 ? 47.460 86.750 51.316 1.00 36.75 338 GLY C O 1
ATOM 9829 N N . GLY C 1 342 ? 48.628 88.099 52.582 1.00 31.95 339 GLY C N 1
ATOM 9830 C CA . GLY C 1 342 ? 47.427 88.736 53.161 1.00 31.91 339 GLY C CA 1
ATOM 9831 C C . GLY C 1 342 ? 46.900 88.157 54.483 1.00 29.47 339 GLY C C 1
ATOM 9832 O O . GLY C 1 342 ? 46.029 88.767 55.097 1.00 31.66 339 GLY C O 1
ATOM 9833 N N . GLY C 1 343 ? 47.470 87.045 54.946 1.00 27.20 340 GLY C N 1
ATOM 9834 C CA . GLY C 1 343 ? 47.156 86.499 56.239 1.00 26.45 340 GLY C CA 1
ATOM 9835 C C . GLY C 1 343 ? 48.185 86.833 57.329 1.00 25.80 340 GLY C C 1
ATOM 9836 O O . GLY C 1 343 ? 49.287 87.215 57.005 1.00 28.28 340 GLY C O 1
ATOM 9837 N N . TRP C 1 344 ? 47.795 86.700 58.597 1.00 25.13 341 TRP C N 1
ATOM 9838 C CA . TRP C 1 344 ? 48.719 86.806 59.760 1.00 24.71 341 TRP C CA 1
ATOM 9839 C C . TRP C 1 344 ? 49.332 85.457 60.176 1.00 24.92 341 TRP C C 1
ATOM 9840 O O . TRP C 1 344 ? 48.621 84.444 60.285 1.00 25.53 341 TRP C O 1
ATOM 9851 N N . TRP C 1 345 ? 50.635 85.450 60.328 1.00 25.01 342 TRP C N 1
ATOM 9852 C CA . TRP C 1 345 ? 51.403 84.261 60.700 1.00 25.08 342 TRP C CA 1
ATOM 9853 C C . TRP C 1 345 ? 52.349 84.610 61.852 1.00 26.61 342 TRP C C 1
ATOM 9854 O O . TRP C 1 345 ? 52.834 85.765 61.999 1.00 27.81 342 TRP C O 1
ATOM 9865 N N . CYS C 1 346 ? 52.638 83.612 62.649 1.00 25.47 343 CYS C N 1
ATOM 9866 C CA . CYS C 1 346 ? 53.686 83.707 63.669 1.00 24.90 343 CYS C CA 1
ATOM 9867 C C . CYS C 1 346 ? 54.382 82.350 63.708 1.00 24.37 343 CYS C C 1
ATOM 9868 O O . CYS C 1 346 ? 53.742 81.296 63.784 1.00 24.53 343 CYS C O 1
ATOM 9871 N N . ARG C 1 347 ? 55.677 82.389 63.668 1.00 25.86 344 ARG C N 1
ATOM 9872 C CA A ARG C 1 347 ? 56.491 81.171 63.790 0.50 27.63 344 ARG C CA 1
ATOM 9873 C CA B ARG C 1 347 ? 56.488 81.171 63.800 0.50 27.49 344 ARG C CA 1
ATOM 9874 C C . ARG C 1 347 ? 56.623 80.758 65.274 1.00 28.52 344 ARG C C 1
ATOM 9875 O O . ARG C 1 347 ? 56.496 81.593 66.166 1.00 27.57 344 ARG C O 1
ATOM 9890 N N . PRO C 1 348 ? 56.899 79.459 65.527 1.00 28.33 345 PRO C N 1
ATOM 9891 C CA . PRO C 1 348 ? 57.228 78.944 66.867 1.00 28.44 345 PRO C CA 1
ATOM 9892 C C . PRO C 1 348 ? 58.256 79.856 67.488 1.00 26.33 345 PRO C C 1
ATOM 9893 O O . PRO C 1 348 ? 59.250 80.152 66.837 1.00 26.95 345 PRO C O 1
ATOM 9897 N N . THR C 1 349 ? 57.993 80.325 68.702 1.00 23.95 346 THR C N 1
ATOM 9898 C CA . THR C 1 349 ? 58.788 81.369 69.341 1.00 23.48 346 THR C CA 1
ATOM 9899 C C . THR C 1 349 ? 59.244 80.885 70.689 1.00 23.88 346 THR C C 1
ATOM 9900 O O . THR C 1 349 ? 58.419 80.559 71.559 1.00 26.39 346 THR C O 1
ATOM 9904 N N . VAL C 1 350 ? 60.552 80.739 70.895 1.00 23.50 347 VAL C N 1
ATOM 9905 C CA . VAL C 1 350 ? 61.068 80.396 72.199 1.00 23.33 347 VAL C CA 1
ATOM 9906 C C . VAL C 1 350 ? 61.640 81.651 72.845 1.00 25.29 347 VAL C C 1
ATOM 9907 O O . VAL C 1 350 ? 62.464 82.372 72.220 1.00 25.59 347 VAL C O 1
ATOM 9919 N N . THR C 1 352 ? 63.267 83.397 76.633 1.00 25.26 349 THR C N 1
ATOM 9920 C CA . THR C 1 352 ? 63.786 83.229 77.987 1.00 26.41 349 THR C CA 1
ATOM 9921 C C . THR C 1 352 ? 63.943 84.609 78.645 1.00 27.64 349 THR C C 1
ATOM 9922 O O . THR C 1 352 ? 63.570 85.633 78.067 1.00 26.93 349 THR C O 1
ATOM 9926 N N . ASN C 1 353 ? 64.496 84.612 79.862 1.00 29.37 350 ASN C N 1
ATOM 9927 C CA . ASN C 1 353 ? 64.513 85.750 80.725 1.00 29.29 350 ASN C CA 1
ATOM 9928 C C . ASN C 1 353 ? 63.114 86.306 80.935 1.00 28.30 350 ASN C C 1
ATOM 9929 O O . ASN C 1 353 ? 62.881 87.529 80.832 1.00 27.90 350 ASN C O 1
ATOM 9934 N N . VAL C 1 354 ? 62.177 85.415 81.223 1.00 27.80 351 VAL C N 1
ATOM 9935 C CA . VAL C 1 354 ? 60.771 85.796 81.307 1.00 28.92 351 VAL C CA 1
ATOM 9936 C C . VAL C 1 354 ? 60.357 85.689 82.788 1.00 30.46 351 VAL C C 1
ATOM 9937 O O . VAL C 1 354 ? 61.036 85.038 83.586 1.00 29.81 351 VAL C O 1
ATOM 9941 N N . ASN C 1 355 ? 59.235 86.292 83.155 1.00 29.88 352 ASN C N 1
ATOM 9942 C CA . ASN C 1 355 ? 58.708 86.129 84.503 1.00 30.75 352 ASN C CA 1
ATOM 9943 C C . ASN C 1 355 ? 57.236 86.473 84.509 1.00 29.17 352 ASN C C 1
ATOM 9944 O O . ASN C 1 355 ? 56.681 86.784 83.433 1.00 28.11 352 ASN C O 1
ATOM 9949 N N . HIS C 1 356 ? 56.636 86.450 85.697 1.00 27.16 353 HIS C N 1
ATOM 9950 C CA . HIS C 1 356 ? 55.189 86.555 85.825 1.00 27.98 353 HIS C CA 1
ATOM 9951 C C . HIS C 1 356 ? 54.702 88.009 85.839 1.00 29.23 353 HIS C C 1
ATOM 9952 O O . HIS C 1 356 ? 53.484 88.245 85.895 1.00 28.52 353 HIS C O 1
ATOM 9959 N N . SER C 1 357 ? 55.609 88.974 85.690 1.00 28.41 354 SER C N 1
ATOM 9960 C CA . SER C 1 357 ? 55.174 90.345 85.455 1.00 28.66 354 SER C CA 1
ATOM 9961 C C . SER C 1 357 ? 54.747 90.502 83.971 1.00 28.54 354 SER C C 1
ATOM 9962 O O . SER C 1 357 ? 54.146 91.501 83.634 1.00 28.42 354 SER C O 1
ATOM 9973 N N . LYS C 1 359 ? 52.593 89.747 80.498 1.00 26.46 356 LYS C N 1
ATOM 9974 C CA . LYS C 1 359 ? 51.362 89.206 79.942 1.00 26.62 356 LYS C CA 1
ATOM 9975 C C . LYS C 1 359 ? 51.468 87.806 79.366 1.00 25.61 356 LYS C C 1
ATOM 9976 O O . LYS C 1 359 ? 50.541 86.985 79.527 1.00 23.90 356 LYS C O 1
ATOM 9982 N N . VAL C 1 360 ? 52.546 87.552 78.638 1.00 24.69 357 VAL C N 1
ATOM 9983 C CA . VAL C 1 360 ? 52.755 86.243 78.006 1.00 25.16 357 VAL C CA 1
ATOM 9984 C C . VAL C 1 360 ? 52.780 85.085 78.974 1.00 25.49 357 VAL C C 1
ATOM 9985 O O . VAL C 1 360 ? 52.588 83.934 78.569 1.00 24.44 357 VAL C O 1
ATOM 9997 N N . THR C 1 362 ? 50.819 85.278 81.905 1.00 28.72 359 THR C N 1
ATOM 9998 C CA . THR C 1 362 ? 49.683 85.350 82.771 1.00 28.79 359 THR C CA 1
ATOM 9999 C C . THR C 1 362 ? 48.350 85.388 81.994 1.00 29.47 359 THR C C 1
ATOM 10000 O O . THR C 1 362 ? 47.436 84.718 82.396 1.00 35.32 359 THR C O 1
ATOM 10004 N N . GLU C 1 363 ? 48.242 86.159 80.926 1.00 27.45 360 GLU C N 1
ATOM 10005 C CA . GLU C 1 363 ? 47.047 86.237 80.116 1.00 28.00 360 GLU C CA 1
ATOM 10006 C C . GLU C 1 363 ? 47.113 85.207 79.012 1.00 26.31 360 GLU C C 1
ATOM 10007 O O . GLU C 1 363 ? 48.166 84.940 78.493 1.00 22.65 360 GLU C O 1
ATOM 10013 N N . GLU C 1 364 ? 45.986 84.587 78.682 1.00 25.93 361 GLU C N 1
ATOM 10014 C CA . GLU C 1 364 ? 45.921 83.610 77.618 1.00 26.69 361 GLU C CA 1
ATOM 10015 C C . GLU C 1 364 ? 46.459 84.176 76.321 1.00 25.41 361 GLU C C 1
ATOM 10016 O O . GLU C 1 364 ? 46.071 85.249 75.915 1.00 22.56 361 GLU C O 1
ATOM 10022 N N . THR C 1 365 ? 47.409 83.487 75.683 1.00 23.01 362 THR C N 1
ATOM 10023 C CA . THR C 1 365 ? 48.022 84.025 74.457 1.00 23.58 362 THR C CA 1
ATOM 10024 C C . THR C 1 365 ? 47.421 83.439 73.182 1.00 23.20 362 THR C C 1
ATOM 10025 O O . THR C 1 365 ? 47.219 84.157 72.211 1.00 22.48 362 THR C O 1
ATOM 10029 N N . PHE C 1 366 ? 47.152 82.124 73.168 1.00 23.29 363 PHE C N 1
ATOM 10030 C CA . PHE C 1 366 ? 46.562 81.455 72.003 1.00 23.39 363 PHE C CA 1
ATOM 10031 C C . PHE C 1 366 ? 47.455 81.578 70.752 1.00 23.45 363 PHE C C 1
ATOM 10032 O O . PHE C 1 366 ? 46.966 81.717 69.647 1.00 24.06 363 PHE C O 1
ATOM 10040 N N . GLY C 1 367 ? 48.766 81.495 70.929 1.00 22.61 364 GLY C N 1
ATOM 10041 C CA . GLY C 1 367 ? 49.735 81.599 69.854 1.00 22.44 364 GLY C CA 1
ATOM 10042 C C . GLY C 1 367 ? 50.861 80.540 70.055 1.00 22.98 364 GLY C C 1
ATOM 10043 O O . GLY C 1 367 ? 50.860 79.801 71.028 1.00 23.79 364 GLY C O 1
ATOM 10044 N N . PRO C 1 368 ? 51.831 80.494 69.156 1.00 22.25 365 PRO C N 1
ATOM 10045 C CA . PRO C 1 368 ? 52.844 79.432 69.230 1.00 22.28 365 PRO C CA 1
ATOM 10046 C C . PRO C 1 368 ? 54.074 79.902 70.028 1.00 24.86 365 PRO C C 1
ATOM 10047 O O . PRO C 1 368 ? 55.204 79.846 69.522 1.00 24.90 365 PRO C O 1
ATOM 10051 N N . ILE C 1 369 ? 53.846 80.308 71.283 1.00 25.30 366 ILE C N 1
ATOM 10052 C CA . ILE C 1 369 ? 54.864 80.988 72.079 1.00 25.31 366 ILE C CA 1
ATOM 10053 C C . ILE C 1 369 ? 55.259 80.120 73.237 1.00 25.91 366 ILE C C 1
ATOM 10054 O O . ILE C 1 369 ? 54.404 79.518 73.879 1.00 23.80 366 ILE C O 1
ATOM 10067 N N . PRO C 1 371 ? 57.464 80.550 76.406 1.00 23.43 368 PRO C N 1
ATOM 10068 C CA . PRO C 1 371 ? 58.229 81.215 77.419 1.00 23.99 368 PRO C CA 1
ATOM 10069 C C . PRO C 1 371 ? 58.716 80.188 78.456 1.00 23.48 368 PRO C C 1
ATOM 10070 O O . PRO C 1 371 ? 57.914 79.455 79.014 1.00 23.57 368 PRO C O 1
ATOM 10074 N N . VAL C 1 372 ? 60.047 80.087 78.621 1.00 24.59 369 VAL C N 1
ATOM 10075 C CA . VAL C 1 372 ? 60.716 79.093 79.455 1.00 23.62 369 VAL C CA 1
ATOM 10076 C C . VAL C 1 372 ? 61.453 79.762 80.613 1.00 24.55 369 VAL C C 1
ATOM 10077 O O . VAL C 1 372 ? 62.310 80.636 80.397 1.00 23.31 369 VAL C O 1
ATOM 10089 N N . PRO C 1 374 ? 63.483 79.035 84.439 1.00 27.67 371 PRO C N 1
ATOM 10090 C CA . PRO C 1 374 ? 64.030 78.033 85.339 1.00 29.59 371 PRO C CA 1
ATOM 10091 C C . PRO C 1 374 ? 63.369 78.054 86.715 1.00 29.49 371 PRO C C 1
ATOM 10092 O O . PRO C 1 374 ? 62.760 79.078 87.095 1.00 29.75 371 PRO C O 1
ATOM 10096 N N . PHE C 1 375 ? 63.551 76.976 87.486 1.00 28.69 372 PHE C N 1
ATOM 10097 C CA . PHE C 1 375 ? 63.227 77.000 88.904 1.00 30.41 372 PHE C CA 1
ATOM 10098 C C . PHE C 1 375 ? 64.307 76.346 89.784 1.00 31.75 372 PHE C C 1
ATOM 10099 O O . PHE C 1 375 ? 64.929 75.355 89.356 1.00 32.05 372 PHE C O 1
ATOM 10107 N N . PRO C 1 376 ? 64.499 76.857 91.028 1.00 33.32 373 PRO C N 1
ATOM 10108 C CA . PRO C 1 376 ? 65.515 76.240 91.921 1.00 34.46 373 PRO C CA 1
ATOM 10109 C C . PRO C 1 376 ? 65.082 74.970 92.648 1.00 36.16 373 PRO C C 1
ATOM 10110 O O . PRO C 1 376 ? 65.927 74.204 93.067 1.00 36.46 373 PRO C O 1
ATOM 10114 N N . ASP C 1 377 ? 63.786 74.737 92.793 1.00 36.74 374 ASP C N 1
ATOM 10115 C CA . ASP C 1 377 ? 63.297 73.548 93.492 1.00 37.34 374 ASP C CA 1
ATOM 10116 C C . ASP C 1 377 ? 61.827 73.333 93.172 1.00 34.68 374 ASP C C 1
ATOM 10117 O O . ASP C 1 377 ? 61.119 74.239 92.731 1.00 32.15 374 ASP C O 1
ATOM 10122 N N . VAL C 1 378 ? 61.380 72.130 93.444 1.00 33.67 375 VAL C N 1
ATOM 10123 C CA . VAL C 1 378 ? 60.015 71.709 93.149 1.00 34.53 375 VAL C CA 1
ATOM 10124 C C . VAL C 1 378 ? 58.934 72.607 93.769 1.00 32.64 375 VAL C C 1
ATOM 10125 O O . VAL C 1 378 ? 57.895 72.872 93.151 1.00 29.88 375 VAL C O 1
ATOM 10129 N N . GLU C 1 379 ? 59.154 73.073 94.991 1.00 33.39 376 GLU C N 1
ATOM 10130 C CA . GLU C 1 379 ? 58.163 73.909 95.642 1.00 35.67 376 GLU C CA 1
ATOM 10131 C C . GLU C 1 379 ? 57.946 75.194 94.834 1.00 32.82 376 GLU C C 1
ATOM 10132 O O . GLU C 1 379 ? 56.832 75.688 94.727 1.00 28.98 376 GLU C O 1
ATOM 10138 N N . GLU C 1 380 ? 59.020 75.753 94.295 1.00 31.53 377 GLU C N 1
ATOM 10139 C CA . GLU C 1 380 ? 58.887 76.916 93.441 1.00 31.50 377 GLU C CA 1
ATOM 10140 C C . GLU C 1 380 ? 58.182 76.570 92.121 1.00 28.78 377 GLU C C 1
ATOM 10141 O O . GLU C 1 380 ? 57.349 77.330 91.664 1.00 25.45 377 GLU C O 1
ATOM 10147 N N . ALA C 1 381 ? 58.484 75.419 91.526 1.00 27.33 378 ALA C N 1
ATOM 10148 C CA . ALA C 1 381 ? 57.803 75.018 90.288 1.00 25.61 378 ALA C CA 1
ATOM 10149 C C . ALA C 1 381 ? 56.264 74.911 90.490 1.00 25.32 378 ALA C C 1
ATOM 10150 O O . ALA C 1 381 ? 55.461 75.340 89.630 1.00 23.39 378 ALA C O 1
ATOM 10152 N N . VAL C 1 382 ? 55.879 74.353 91.626 1.00 25.01 379 VAL C N 1
ATOM 10153 C CA . VAL C 1 382 ? 54.475 74.144 91.937 1.00 26.96 379 VAL C CA 1
ATOM 10154 C C . VAL C 1 382 ? 53.826 75.532 92.173 1.00 26.12 379 VAL C C 1
ATOM 10155 O O . VAL C 1 382 ? 52.746 75.825 91.675 1.00 24.86 379 VAL C O 1
ATOM 10159 N N . TYR C 1 383 ? 54.544 76.381 92.894 1.00 28.94 380 TYR C N 1
ATOM 10160 C CA . TYR C 1 383 ? 54.105 77.749 93.113 1.00 29.13 380 TYR C CA 1
ATOM 10161 C C . TYR C 1 383 ? 53.878 78.459 91.784 1.00 25.98 380 TYR C C 1
ATOM 10162 O O . TYR C 1 383 ? 52.775 78.973 91.525 1.00 25.65 380 TYR C O 1
ATOM 10171 N N . LEU C 1 384 ? 54.852 78.422 90.910 1.00 24.46 381 LEU C N 1
ATOM 10172 C CA . LEU C 1 384 ? 54.684 79.077 89.601 1.00 25.94 381 LEU C CA 1
ATOM 10173 C C . LEU C 1 384 ? 53.538 78.483 88.726 1.00 24.49 381 LEU C C 1
ATOM 10174 O O . LEU C 1 384 ? 52.749 79.210 88.158 1.00 23.23 381 LEU C O 1
ATOM 10179 N N . ALA C 1 385 ? 53.484 77.170 88.612 1.00 23.27 382 ALA C N 1
ATOM 10180 C CA . ALA C 1 385 ? 52.430 76.496 87.849 1.00 23.45 382 ALA C CA 1
ATOM 10181 C C . ALA C 1 385 ? 51.038 76.892 88.334 1.00 22.32 382 ALA C C 1
ATOM 10182 O O . ALA C 1 385 ? 50.103 77.052 87.523 1.00 22.29 382 ALA C O 1
ATOM 10184 N N . ASN C 1 386 ? 50.896 77.067 89.638 1.00 22.44 383 ASN C N 1
ATOM 10185 C CA . ASN C 1 386 ? 49.604 77.392 90.224 1.00 23.66 383 ASN C CA 1
ATOM 10186 C C . ASN C 1 386 ? 49.329 78.874 90.305 1.00 23.32 383 ASN C C 1
ATOM 10187 O O . ASN C 1 386 ? 48.223 79.267 90.697 1.00 21.41 383 ASN C O 1
ATOM 10192 N N . ASP C 1 387 ? 50.289 79.708 89.910 1.00 23.73 384 ASP C N 1
ATOM 10193 C CA . ASP C 1 387 ? 50.134 81.155 90.005 1.00 26.25 384 ASP C CA 1
ATOM 10194 C C . ASP C 1 387 ? 49.413 81.680 88.726 1.00 26.48 384 ASP C C 1
ATOM 10195 O O . ASP C 1 387 ? 50.027 82.254 87.837 1.00 24.81 384 ASP C O 1
ATOM 10200 N N . THR C 1 388 ? 48.109 81.461 88.659 1.00 25.58 385 THR C N 1
ATOM 10201 C CA . THR C 1 388 ? 47.330 81.682 87.405 1.00 25.22 385 THR C CA 1
ATOM 10202 C C . THR C 1 388 ? 45.860 81.760 87.800 1.00 25.94 385 THR C C 1
ATOM 10203 O O . THR C 1 388 ? 45.442 81.151 88.770 1.00 23.56 385 THR C O 1
ATOM 10207 N N . ILE C 1 389 ? 45.077 82.508 87.047 1.00 25.63 386 ILE C N 1
ATOM 10208 C CA . ILE C 1 389 ? 43.624 82.518 87.224 1.00 25.83 386 ILE C CA 1
ATOM 10209 C C . ILE C 1 389 ? 42.958 81.348 86.496 1.00 24.10 386 ILE C C 1
ATOM 10210 O O . ILE C 1 389 ? 41.767 81.173 86.613 1.00 24.45 386 ILE C O 1
ATOM 10215 N N . TYR C 1 390 ? 43.749 80.565 85.771 1.00 24.29 387 TYR C N 1
ATOM 10216 C CA . TYR C 1 390 ? 43.278 79.404 85.019 1.00 23.77 387 TYR C CA 1
ATOM 10217 C C . TYR C 1 390 ? 43.541 78.077 85.758 1.00 23.26 387 TYR C C 1
ATOM 10218 O O . TYR C 1 390 ? 44.105 78.057 86.835 1.00 22.72 387 TYR C O 1
ATOM 10227 N N . GLY C 1 391 ? 43.050 76.985 85.196 1.00 21.74 388 GLY C N 1
ATOM 10228 C CA . GLY C 1 391 ? 43.140 75.686 85.828 1.00 22.47 388 GLY C CA 1
ATOM 10229 C C . GLY C 1 391 ? 42.570 74.577 84.973 1.00 21.88 388 GLY C C 1
ATOM 10230 O O . GLY C 1 391 ? 41.856 73.671 85.473 1.00 22.48 388 GLY C O 1
ATOM 10231 N N . LEU C 1 392 ? 42.890 74.597 83.680 1.00 22.48 389 LEU C N 1
ATOM 10232 C CA . LEU C 1 392 ? 42.311 73.633 82.764 1.00 20.88 389 LEU C CA 1
ATOM 10233 C C . LEU C 1 392 ? 43.167 72.335 82.744 1.00 20.69 389 LEU C C 1
ATOM 10234 O O . LEU C 1 392 ? 42.699 71.220 83.052 1.00 20.19 389 LEU C O 1
ATOM 10239 N N . SER C 1 393 ? 44.433 72.478 82.403 1.00 18.35 390 SER C N 1
ATOM 10240 C CA . SER C 1 393 ? 45.278 71.306 82.278 1.00 18.86 390 SER C CA 1
ATOM 10241 C C . SER C 1 393 ? 46.734 71.683 82.598 1.00 17.94 390 SER C C 1
ATOM 10242 O O . SER C 1 393 ? 47.063 72.844 82.834 1.00 18.99 390 SER C O 1
ATOM 10245 N N . ALA C 1 394 ? 47.610 70.686 82.585 1.00 17.45 391 ALA C N 1
ATOM 10246 C CA . ALA C 1 394 ? 49.002 70.926 82.871 1.00 17.09 391 ALA C CA 1
ATOM 10247 C C . ALA C 1 394 ? 49.769 69.648 82.461 1.00 18.81 391 ALA C C 1
ATOM 10248 O O . ALA C 1 394 ? 49.157 68.612 82.134 1.00 19.20 391 ALA C O 1
ATOM 10250 N N . ALA C 1 395 ? 51.098 69.737 82.468 1.00 19.22 392 ALA C N 1
ATOM 10251 C CA . ALA C 1 395 ? 51.966 68.592 82.151 1.00 19.34 392 ALA C CA 1
ATOM 10252 C C . ALA C 1 395 ? 53.160 68.553 83.086 1.00 20.45 392 ALA C C 1
ATOM 10253 O O . ALA C 1 395 ? 53.708 69.613 83.434 1.00 21.18 392 ALA C O 1
ATOM 10255 N N . VAL C 1 396 ? 53.565 67.355 83.505 1.00 20.01 393 VAL C N 1
ATOM 10256 C CA . VAL C 1 396 ? 54.732 67.198 84.359 1.00 19.84 393 VAL C CA 1
ATOM 10257 C C . VAL C 1 396 ? 55.582 66.049 83.817 1.00 21.11 393 VAL C C 1
ATOM 10258 O O . VAL C 1 396 ? 55.048 64.948 83.525 1.00 21.10 393 VAL C O 1
ATOM 10262 N N . PHE C 1 397 ? 56.867 66.335 83.689 1.00 20.61 394 PHE C N 1
ATOM 10263 C CA . PHE C 1 397 ? 57.880 65.390 83.185 1.00 22.23 394 PHE C CA 1
ATOM 10264 C C . PHE C 1 397 ? 58.923 65.108 84.252 1.00 23.39 394 PHE C C 1
ATOM 10265 O O . PHE C 1 397 ? 59.466 66.032 84.869 1.00 23.06 394 PHE C O 1
ATOM 10273 N N . ALA C 1 398 ? 59.163 63.826 84.486 1.00 25.70 395 ALA C N 1
ATOM 10274 C CA . ALA C 1 398 ? 60.213 63.374 85.386 1.00 26.91 395 ALA C CA 1
ATOM 10275 C C . ALA C 1 398 ? 60.770 62.022 84.905 1.00 29.62 395 ALA C C 1
ATOM 10276 O O . ALA C 1 398 ? 60.236 61.415 83.982 1.00 29.06 395 ALA C O 1
ATOM 10278 N N . GLY C 1 399 ? 61.772 61.531 85.625 1.00 31.28 396 GLY C N 1
ATOM 10279 C CA . GLY C 1 399 ? 62.443 60.268 85.289 1.00 33.56 396 GLY C CA 1
ATOM 10280 C C . GLY C 1 399 ? 61.556 59.056 85.535 1.00 35.02 396 GLY C C 1
ATOM 10281 O O . GLY C 1 399 ? 61.869 57.984 85.029 1.00 34.29 396 GLY C O 1
ATOM 10282 N N . SER C 1 400 ? 60.485 59.200 86.335 1.00 32.68 397 SER C N 1
ATOM 10283 C CA . SER C 1 400 ? 59.534 58.103 86.598 1.00 33.34 397 SER C CA 1
ATOM 10284 C C . SER C 1 400 ? 58.147 58.658 86.699 1.00 34.17 397 SER C C 1
ATOM 10285 O O . SER C 1 400 ? 57.980 59.859 87.011 1.00 31.98 397 SER C O 1
ATOM 10288 N N . GLU C 1 401 ? 57.151 57.807 86.425 1.00 34.50 398 GLU C N 1
ATOM 10289 C CA A GLU C 1 401 ? 55.744 58.200 86.520 0.50 34.99 398 GLU C CA 1
ATOM 10290 C CA B GLU C 1 401 ? 55.783 58.245 86.508 0.50 34.22 398 GLU C CA 1
ATOM 10291 C C . GLU C 1 401 ? 55.472 58.625 87.963 1.00 35.47 398 GLU C C 1
ATOM 10292 O O . GLU C 1 401 ? 54.806 59.631 88.215 1.00 31.65 398 GLU C O 1
ATOM 10303 N N . ASP C 1 402 ? 56.031 57.878 88.906 1.00 35.04 399 ASP C N 1
ATOM 10304 C CA . ASP C 1 402 ? 55.854 58.116 90.354 1.00 36.04 399 ASP C CA 1
ATOM 10305 C C . ASP C 1 402 ? 56.231 59.532 90.767 1.00 34.38 399 ASP C C 1
ATOM 10306 O O . ASP C 1 402 ? 55.441 60.240 91.392 1.00 32.45 399 ASP C O 1
ATOM 10311 N N . GLU C 1 403 ? 57.434 59.955 90.398 1.00 31.75 400 GLU C N 1
ATOM 10312 C CA . GLU C 1 403 ? 57.926 61.274 90.745 1.00 31.01 400 GLU C CA 1
ATOM 10313 C C . GLU C 1 403 ? 57.080 62.383 90.129 1.00 29.48 400 GLU C C 1
ATOM 10314 O O . GLU C 1 403 ? 56.810 63.415 90.771 1.00 29.69 400 GLU C O 1
ATOM 10320 N N . ALA C 1 404 ? 56.672 62.195 88.875 1.00 27.77 401 ALA C N 1
ATOM 10321 C CA . ALA C 1 404 ? 55.896 63.211 88.197 1.00 26.33 401 ALA C CA 1
ATOM 10322 C C . ALA C 1 404 ? 54.536 63.314 88.815 1.00 26.36 401 ALA C C 1
ATOM 10323 O O . ALA C 1 404 ? 54.041 64.420 89.005 1.00 25.70 401 ALA C O 1
ATOM 10325 N N . LEU C 1 405 ? 53.927 62.173 89.142 1.00 26.36 402 LEU C N 1
ATOM 10326 C CA . LEU C 1 405 ? 52.641 62.186 89.825 1.00 28.77 402 LEU C CA 1
ATOM 10327 C C . LEU C 1 405 ? 52.623 62.918 91.172 1.00 28.66 402 LEU C C 1
ATOM 10328 O O . LEU C 1 405 ? 51.636 63.600 91.488 1.00 28.77 402 LEU C O 1
ATOM 10333 N N . LYS C 1 406 ? 53.686 62.782 91.965 1.00 30.30 403 LYS C N 1
ATOM 10334 C CA . LYS C 1 406 ? 53.763 63.467 93.243 1.00 32.03 403 LYS C CA 1
ATOM 10335 C C . LYS C 1 406 ? 53.677 64.986 93.057 1.00 30.77 403 LYS C C 1
ATOM 10336 O O . LYS C 1 406 ? 53.056 65.663 93.863 1.00 29.13 403 LYS C O 1
ATOM 10342 N N . VAL C 1 407 ? 54.302 65.501 91.998 1.00 28.60 404 VAL C N 1
ATOM 10343 C CA . VAL C 1 407 ? 54.154 66.919 91.646 1.00 27.66 404 VAL C CA 1
ATOM 10344 C C . VAL C 1 407 ? 52.769 67.196 91.033 1.00 26.42 404 VAL C C 1
ATOM 10345 O O . VAL C 1 407 ? 52.086 68.143 91.408 1.00 25.66 404 VAL C O 1
ATOM 10349 N N . ALA C 1 408 ? 52.366 66.402 90.054 1.00 25.78 405 ALA C N 1
ATOM 10350 C CA . ALA C 1 408 ? 51.077 66.626 89.389 1.00 25.32 405 ALA C CA 1
ATOM 10351 C C . ALA C 1 408 ? 49.892 66.774 90.373 1.00 26.71 405 ALA C C 1
ATOM 10352 O O . ALA C 1 408 ? 48.982 67.613 90.161 1.00 25.09 405 ALA C O 1
ATOM 10354 N N . ARG C 1 409 ? 49.898 65.974 91.439 1.00 27.73 406 ARG C N 1
ATOM 10355 C CA . ARG C 1 409 ? 48.826 66.028 92.434 1.00 29.94 406 ARG C CA 1
ATOM 10356 C C . ARG C 1 409 ? 48.716 67.348 93.208 1.00 29.42 406 ARG C C 1
ATOM 10357 O O . ARG C 1 409 ? 47.728 67.585 93.815 1.00 28.19 406 ARG C O 1
ATOM 10365 N N . GLN C 1 410 ? 49.734 68.186 93.169 1.00 27.72 407 GLN C N 1
ATOM 10366 C CA . GLN C 1 410 ? 49.698 69.464 93.812 1.00 27.76 407 GLN C CA 1
ATOM 10367 C C . GLN C 1 410 ? 49.209 70.585 92.894 1.00 27.00 407 GLN C C 1
ATOM 10368 O O . GLN C 1 410 ? 49.150 71.723 93.341 1.00 27.19 407 GLN C O 1
ATOM 10374 N N . LEU C 1 411 ? 48.882 70.280 91.627 1.00 23.95 408 LEU C N 1
ATOM 10375 C CA . LEU C 1 411 ? 48.507 71.297 90.661 1.00 22.82 408 LEU C CA 1
ATOM 10376 C C . LEU C 1 411 ? 46.981 71.465 90.599 1.00 23.15 408 LEU C C 1
ATOM 10377 O O . LEU C 1 411 ? 46.221 70.479 90.621 1.00 23.62 408 LEU C O 1
ATOM 10382 N N . ASN C 1 412 ? 46.565 72.715 90.585 1.00 23.39 409 ASN C N 1
ATOM 10383 C CA . ASN C 1 412 ? 45.154 73.064 90.494 1.00 23.39 409 ASN C CA 1
ATOM 10384 C C . ASN C 1 412 ? 44.658 73.010 89.019 1.00 22.44 409 ASN C C 1
ATOM 10385 O O . ASN C 1 412 ? 44.367 74.014 88.415 1.00 22.33 409 ASN C O 1
ATOM 10390 N N . ALA C 1 413 ? 44.588 71.803 88.450 1.00 21.42 410 ALA C N 1
ATOM 10391 C CA . ALA C 1 413 ? 44.119 71.625 87.083 1.00 20.24 410 ALA C CA 1
ATOM 10392 C C . ALA C 1 413 ? 43.362 70.357 86.904 1.00 22.35 410 ALA C C 1
ATOM 10393 O O . ALA C 1 413 ? 43.627 69.330 87.564 1.00 23.19 410 ALA C O 1
ATOM 10395 N N . GLY C 1 414 ? 42.448 70.381 85.935 1.00 22.27 411 GLY C N 1
ATOM 10396 C CA . GLY C 1 414 ? 41.576 69.235 85.730 1.00 22.22 411 GLY C CA 1
ATOM 10397 C C . GLY C 1 414 ? 42.203 68.018 85.080 1.00 22.90 411 GLY C C 1
ATOM 10398 O O . GLY C 1 414 ? 41.790 66.870 85.338 1.00 23.31 411 GLY C O 1
ATOM 10399 N N . ALA C 1 415 ? 43.125 68.238 84.163 1.00 21.87 412 ALA C N 1
ATOM 10400 C CA . ALA C 1 415 ? 43.738 67.124 83.442 1.00 24.28 412 ALA C CA 1
ATOM 10401 C C . ALA C 1 415 ? 45.226 67.303 83.346 1.00 23.65 412 ALA C C 1
ATOM 10402 O O . ALA C 1 415 ? 45.685 68.261 82.738 1.00 24.88 412 ALA C O 1
ATOM 10404 N N . ILE C 1 416 ? 45.969 66.351 83.878 1.00 23.15 413 ILE C N 1
ATOM 10405 C CA . ILE C 1 416 ? 47.405 66.481 83.885 1.00 23.46 413 ILE C CA 1
ATOM 10406 C C . ILE C 1 416 ? 48.051 65.348 83.078 1.00 23.31 413 ILE C C 1
ATOM 10407 O O . ILE C 1 416 ? 47.777 64.164 83.338 1.00 23.52 413 ILE C O 1
ATOM 10412 N N . SER C 1 417 ? 48.851 65.714 82.079 1.00 20.96 414 SER C N 1
ATOM 10413 C CA . SER C 1 417 ? 49.605 64.751 81.297 1.00 21.27 414 SER C CA 1
ATOM 10414 C C . SER C 1 417 ? 50.913 64.483 82.004 1.00 22.33 414 SER C C 1
ATOM 10415 O O . SER C 1 417 ? 51.581 65.411 82.473 1.00 20.40 414 SER C O 1
ATOM 10418 N N . ILE C 1 418 ? 51.302 63.212 82.087 1.00 23.24 415 ILE C N 1
ATOM 10419 C CA . ILE C 1 418 ? 52.472 62.811 82.859 1.00 23.34 415 ILE C CA 1
ATOM 10420 C C . ILE C 1 418 ? 53.469 62.236 81.877 1.00 23.50 415 ILE C C 1
ATOM 10421 O O . ILE C 1 418 ? 53.147 61.307 81.148 1.00 23.84 415 ILE C O 1
ATOM 10426 N N . ASN C 1 419 ? 54.655 62.819 81.829 1.00 23.03 416 ASN C N 1
ATOM 10427 C CA . ASN C 1 419 ? 55.685 62.481 80.870 1.00 24.48 416 ASN C CA 1
ATOM 10428 C C . ASN C 1 419 ? 55.263 62.679 79.423 1.00 23.93 416 ASN C C 1
ATOM 10429 O O . ASN C 1 419 ? 55.779 62.081 78.540 1.00 23.44 416 ASN C O 1
ATOM 10434 N N . ASP C 1 420 ? 54.334 63.612 79.210 1.00 22.93 417 ASP C N 1
ATOM 10435 C CA . ASP C 1 420 ? 53.874 63.971 77.891 1.00 24.26 417 ASP C CA 1
ATOM 10436 C C . ASP C 1 420 ? 53.083 65.272 78.126 1.00 23.72 417 ASP C C 1
ATOM 10437 O O . ASP C 1 420 ? 52.940 65.659 79.287 1.00 24.78 417 ASP C O 1
ATOM 10442 N N . ALA C 1 421 ? 52.582 65.895 77.058 1.00 22.41 418 ALA C N 1
ATOM 10443 C CA . ALA C 1 421 ? 51.872 67.174 77.137 1.00 23.05 418 ALA C CA 1
ATOM 10444 C C . ALA C 1 421 ? 50.675 67.223 76.282 1.00 22.99 418 ALA C C 1
ATOM 10445 O O . ALA C 1 421 ? 50.662 66.698 75.152 1.00 25.87 418 ALA C O 1
ATOM 10447 N N . ALA C 1 422 ? 49.682 67.955 76.764 1.00 22.70 419 ALA C N 1
ATOM 10448 C CA . ALA C 1 422 ? 48.465 68.184 75.983 1.00 23.08 419 ALA C CA 1
ATOM 10449 C C . ALA C 1 422 ? 47.771 66.930 75.477 1.00 23.65 419 ALA C C 1
ATOM 10450 O O . ALA C 1 422 ? 47.138 66.936 74.414 1.00 24.95 419 ALA C O 1
ATOM 10452 N N . LEU C 1 423 ? 47.787 65.880 76.293 1.00 24.48 420 LEU C N 1
ATOM 10453 C CA . LEU C 1 423 ? 47.209 64.648 75.847 1.00 24.29 420 LEU C CA 1
ATOM 10454 C C . LEU C 1 423 ? 45.687 64.750 75.678 1.00 26.17 420 LEU C C 1
ATOM 10455 O O . LEU C 1 423 ? 45.150 64.007 74.882 1.00 26.14 420 LEU C O 1
ATOM 10460 N N . THR C 1 424 ? 45.000 65.648 76.399 1.00 26.19 421 THR C N 1
ATOM 10461 C CA . THR C 1 424 ? 43.555 65.754 76.217 1.00 28.13 421 THR C CA 1
ATOM 10462 C C . THR C 1 424 ? 43.244 66.378 74.843 1.00 31.70 421 THR C C 1
ATOM 10463 O O . THR C 1 424 ? 42.122 66.365 74.455 1.00 31.03 421 THR C O 1
ATOM 10467 N N . ALA C 1 425 ? 44.226 66.930 74.134 1.00 32.36 422 ALA C N 1
ATOM 10468 C CA . ALA C 1 425 ? 43.968 67.435 72.774 1.00 35.63 422 ALA C CA 1
ATOM 10469 C C . ALA C 1 425 ? 43.848 66.292 71.807 1.00 37.31 422 ALA C C 1
ATOM 10470 O O . ALA C 1 425 ? 43.362 66.491 70.712 1.00 39.39 422 ALA C O 1
ATOM 10488 N N . HIS C 1 428 ? 39.998 61.270 74.050 1.00 38.96 425 HIS C N 1
ATOM 10489 C CA . HIS C 1 428 ? 38.727 61.607 74.688 1.00 38.80 425 HIS C CA 1
ATOM 10490 C C . HIS C 1 428 ? 38.610 61.069 76.133 1.00 37.85 425 HIS C C 1
ATOM 10491 O O . HIS C 1 428 ? 37.789 61.521 76.906 1.00 36.57 425 HIS C O 1
ATOM 10498 N N . GLU C 1 429 ? 39.466 60.146 76.519 1.00 37.79 426 GLU C N 1
ATOM 10499 C CA . GLU C 1 429 ? 39.392 59.545 77.871 1.00 37.21 426 GLU C CA 1
ATOM 10500 C C . GLU C 1 429 ? 39.719 60.518 79.002 1.00 33.27 426 GLU C C 1
ATOM 10501 O O . GLU C 1 429 ? 40.488 61.468 78.832 1.00 31.65 426 GLU C O 1
ATOM 10507 N N . GLY C 1 430 ? 39.101 60.279 80.146 1.00 31.27 427 GLY C N 1
ATOM 10508 C CA . GLY C 1 430 ? 39.383 61.039 81.342 1.00 32.39 427 GLY C CA 1
ATOM 10509 C C . GLY C 1 430 ? 38.301 62.060 81.657 1.00 31.99 427 GLY C C 1
ATOM 10510 O O . GLY C 1 430 ? 38.080 62.961 80.874 1.00 35.45 427 GLY C O 1
ATOM 10511 N N . GLU C 1 431 ? 37.644 61.895 82.787 1.00 32.21 428 GLU C N 1
ATOM 10512 C CA . GLU C 1 431 ? 36.700 62.851 83.333 1.00 32.84 428 GLU C CA 1
ATOM 10513 C C . GLU C 1 431 ? 37.449 63.931 84.064 1.00 29.33 428 GLU C C 1
ATOM 10514 O O . GLU C 1 431 ? 38.322 63.645 84.870 1.00 29.26 428 GLU C O 1
ATOM 10520 N N . LYS C 1 432 ? 37.096 65.172 83.806 1.00 28.07 429 LYS C N 1
ATOM 10521 C CA . LYS C 1 432 ? 37.787 66.272 84.446 1.00 30.42 429 LYS C CA 1
ATOM 10522 C C . LYS C 1 432 ? 36.862 67.458 84.708 1.00 26.76 429 LYS C C 1
ATOM 10523 O O . LYS C 1 432 ? 35.945 67.714 83.924 1.00 26.46 429 LYS C O 1
ATOM 10529 N N . ASN C 1 433 ? 37.088 68.138 85.827 1.00 23.87 430 ASN C N 1
ATOM 10530 C CA . ASN C 1 433 ? 36.418 69.431 86.142 1.00 25.12 430 ASN C CA 1
ATOM 10531 C C . ASN C 1 433 ? 37.462 70.509 86.090 1.00 26.76 430 ASN C C 1
ATOM 10532 O O . ASN C 1 433 ? 38.542 70.325 86.624 1.00 28.90 430 ASN C O 1
ATOM 10537 N N . ALA C 1 434 ? 37.184 71.614 85.414 1.00 26.38 431 ALA C N 1
ATOM 10538 C CA . ALA C 1 434 ? 38.075 72.773 85.421 1.00 25.50 431 ALA C CA 1
ATOM 10539 C C . ALA C 1 434 ? 38.238 73.360 86.842 1.00 24.10 431 ALA C C 1
ATOM 10540 O O . ALA C 1 434 ? 37.331 73.273 87.670 1.00 22.47 431 ALA C O 1
ATOM 10542 N N . PHE C 1 435 ? 39.421 73.917 87.126 1.00 22.26 432 PHE C N 1
ATOM 10543 C CA . PHE C 1 435 ? 39.689 74.697 88.297 1.00 22.56 432 PHE C CA 1
ATOM 10544 C C . PHE C 1 435 ? 39.741 76.194 87.983 1.00 21.70 432 PHE C C 1
ATOM 10545 O O . PHE C 1 435 ? 39.996 76.612 86.823 1.00 22.26 432 PHE C O 1
ATOM 10553 N N . ASN C 1 436 ? 39.589 76.990 89.033 1.00 21.91 433 ASN C N 1
ATOM 10554 C CA . ASN C 1 436 ? 39.652 78.471 88.959 1.00 21.27 433 ASN C CA 1
ATOM 10555 C C . ASN C 1 436 ? 38.706 78.985 87.878 1.00 21.53 433 ASN C C 1
ATOM 10556 O O . ASN C 1 436 ? 37.569 78.492 87.785 1.00 21.91 433 ASN C O 1
ATOM 10561 N N . PHE C 1 437 ? 39.152 79.933 87.044 1.00 20.60 434 PHE C N 1
ATOM 10562 C CA . PHE C 1 437 ? 38.294 80.497 85.998 1.00 22.15 434 PHE C CA 1
ATOM 10563 C C . PHE C 1 437 ? 38.221 79.760 84.716 1.00 20.78 434 PHE C C 1
ATOM 10564 O O . PHE C 1 437 ? 37.618 80.262 83.754 1.00 24.65 434 PHE C O 1
ATOM 10572 N N . SER C 1 438 ? 38.770 78.548 84.629 1.00 19.88 435 SER C N 1
ATOM 10573 C CA . SER C 1 438 ? 38.798 77.857 83.381 1.00 19.56 435 SER C CA 1
ATOM 10574 C C . SER C 1 438 ? 37.446 77.242 83.102 1.00 21.68 435 SER C C 1
ATOM 10575 O O . SER C 1 438 ? 37.174 76.882 81.972 1.00 22.75 435 SER C O 1
ATOM 10578 N N . GLY C 1 439 ? 36.576 77.181 84.093 1.00 20.81 436 GLY C N 1
ATOM 10579 C CA . GLY C 1 439 ? 35.229 76.665 83.841 1.00 23.01 436 GLY C CA 1
ATOM 10580 C C . GLY C 1 439 ? 34.365 76.298 85.020 1.00 21.43 436 GLY C C 1
ATOM 10581 O O . GLY C 1 439 ? 34.802 76.222 86.163 1.00 21.93 436 GLY C O 1
ATOM 10582 N N . LEU C 1 440 ? 33.122 75.994 84.696 1.00 22.71 437 LEU C N 1
ATOM 10583 C CA . LEU C 1 440 ? 32.163 75.517 85.662 1.00 23.92 437 LEU C CA 1
ATOM 10584 C C . LEU C 1 440 ? 31.194 74.598 84.969 1.00 24.09 437 LEU C C 1
ATOM 10585 O O . LEU C 1 440 ? 31.015 74.726 83.754 1.00 23.43 437 LEU C O 1
ATOM 10590 N N . GLY C 1 441 ? 30.575 73.681 85.727 1.00 25.22 438 GLY C N 1
ATOM 10591 C CA . GLY C 1 441 ? 29.418 72.926 85.262 1.00 28.29 438 GLY C CA 1
ATOM 10592 C C . GLY C 1 441 ? 29.679 71.460 85.012 1.00 29.86 438 GLY C C 1
ATOM 10593 O O . GLY C 1 441 ? 28.873 70.814 84.412 1.00 31.37 438 GLY C O 1
ATOM 10594 N N . GLY C 1 442 ? 30.790 70.928 85.480 1.00 28.72 439 GLY C N 1
ATOM 10595 C CA . GLY C 1 442 ? 30.988 69.495 85.471 1.00 31.36 439 GLY C CA 1
ATOM 10596 C C . GLY C 1 442 ? 31.947 69.041 84.381 1.00 30.09 439 GLY C C 1
ATOM 10597 O O . GLY C 1 442 ? 32.861 69.763 84.004 1.00 27.76 439 GLY C O 1
ATOM 10598 N N . SER C 1 443 ? 31.669 67.887 83.833 1.00 29.77 440 SER C N 1
ATOM 10599 C CA . SER C 1 443 ? 32.559 67.184 82.920 1.00 32.10 440 SER C CA 1
ATOM 10600 C C . SER C 1 443 ? 31.794 66.772 81.656 1.00 32.14 440 SER C C 1
ATOM 10601 O O . SER C 1 443 ? 30.581 66.566 81.698 1.00 31.00 440 SER C O 1
ATOM 10604 N N . ARG C 1 444 ? 32.512 66.554 80.576 1.00 32.42 441 ARG C N 1
ATOM 10605 C CA . ARG C 1 444 ? 31.913 66.140 79.289 1.00 36.33 441 ARG C CA 1
ATOM 10606 C C . ARG C 1 444 ? 31.885 64.662 78.982 1.00 37.50 441 ARG C C 1
ATOM 10607 O O . ARG C 1 444 ? 31.206 64.268 78.048 1.00 38.29 441 ARG C O 1
ATOM 10615 N N . VAL C 1 445 ? 32.695 63.865 79.676 1.00 36.83 442 VAL C N 1
ATOM 10616 C CA . VAL C 1 445 ? 32.868 62.467 79.329 1.00 37.76 442 VAL C CA 1
ATOM 10617 C C . VAL C 1 445 ? 31.837 61.561 79.988 1.00 36.55 442 VAL C C 1
ATOM 10618 O O . VAL C 1 445 ? 31.441 61.759 81.144 1.00 36.02 442 VAL C O 1
ATOM 10622 N N . GLY C 1 446 ? 31.367 60.580 79.243 1.00 37.62 443 GLY C N 1
ATOM 10623 C CA . GLY C 1 446 ? 30.632 59.476 79.843 1.00 38.30 443 GLY C CA 1
ATOM 10624 C C . GLY C 1 446 ? 29.324 59.802 80.498 1.00 38.42 443 GLY C C 1
ATOM 10625 O O . GLY C 1 446 ? 28.637 60.710 80.067 1.00 38.53 443 GLY C O 1
ATOM 10626 N N . ALA C 1 447 ? 28.958 59.069 81.542 1.00 39.09 444 ALA C N 1
ATOM 10627 C CA . ALA C 1 447 ? 27.631 59.271 82.134 1.00 44.69 444 ALA C CA 1
ATOM 10628 C C . ALA C 1 447 ? 27.413 60.722 82.585 1.00 43.39 444 ALA C C 1
ATOM 10629 O O . ALA C 1 447 ? 26.377 61.312 82.282 1.00 38.62 444 ALA C O 1
ATOM 10631 N N . ALA C 1 448 ? 28.383 61.288 83.301 1.00 40.35 445 ALA C N 1
ATOM 10632 C CA . ALA C 1 448 ? 28.253 62.646 83.824 1.00 43.04 445 ALA C CA 1
ATOM 10633 C C . ALA C 1 448 ? 28.080 63.638 82.689 1.00 38.29 445 ALA C C 1
ATOM 10634 O O . ALA C 1 448 ? 27.334 64.597 82.794 1.00 40.28 445 ALA C O 1
ATOM 10636 N N . GLY C 1 449 ? 28.755 63.373 81.589 1.00 34.70 446 GLY C N 1
ATOM 10637 C CA . GLY C 1 449 ? 28.708 64.228 80.446 1.00 32.92 446 GLY C CA 1
ATOM 10638 C C . GLY C 1 449 ? 27.334 64.281 79.800 1.00 36.82 446 GLY C C 1
ATOM 10639 O O . GLY C 1 449 ? 26.816 65.371 79.551 1.00 39.13 446 GLY C O 1
ATOM 10640 N N . LEU C 1 450 ? 26.780 63.113 79.482 1.00 32.74 447 LEU C N 1
ATOM 10641 C CA . LEU C 1 450 ? 25.463 63.010 78.878 1.00 32.51 447 LEU C CA 1
ATOM 10642 C C . LEU C 1 450 ? 24.411 63.489 79.840 1.00 30.68 447 LEU C C 1
ATOM 10643 O O . LEU C 1 450 ? 23.515 64.227 79.437 1.00 27.67 447 LEU C O 1
ATOM 10648 N N . LYS C 1 451 ? 24.546 63.164 81.135 1.00 30.67 448 LYS C N 1
ATOM 10649 C CA . LYS C 1 451 ? 23.488 63.489 82.096 1.00 32.06 448 LYS C CA 1
ATOM 10650 C C . LYS C 1 451 ? 23.431 64.906 82.512 1.00 32.44 448 LYS C C 1
ATOM 10651 O O . LYS C 1 451 ? 22.455 65.322 83.152 1.00 33.17 448 LYS C O 1
ATOM 10657 N N . ARG C 1 452 ? 24.438 65.687 82.166 1.00 28.42 449 ARG C N 1
ATOM 10658 C CA . ARG C 1 452 ? 24.312 67.106 82.317 1.00 28.16 449 ARG C CA 1
ATOM 10659 C C . ARG C 1 452 ? 22.995 67.575 81.712 1.00 25.81 449 ARG C C 1
ATOM 10660 O O . ARG C 1 452 ? 22.452 68.582 82.151 1.00 24.98 449 ARG C O 1
ATOM 10668 N N . PHE C 1 453 ? 22.601 66.946 80.589 1.00 25.59 450 PHE C N 1
ATOM 10669 C CA . PHE C 1 453 ? 21.466 67.410 79.781 1.00 26.35 450 PHE C CA 1
ATOM 10670 C C . PHE C 1 453 ? 20.139 66.800 80.197 1.00 27.65 450 PHE C C 1
ATOM 10671 O O . PHE C 1 453 ? 19.125 66.986 79.514 1.00 26.60 450 PHE C O 1
ATOM 10679 N N . LEU C 1 454 ? 20.135 66.093 81.323 1.00 26.50 451 LEU C N 1
ATOM 10680 C CA . LEU C 1 454 ? 18.944 65.372 81.754 1.00 27.44 451 LEU C CA 1
ATOM 10681 C C . LEU C 1 454 ? 18.602 65.751 83.194 1.00 29.40 451 LEU C C 1
ATOM 10682 O O . LEU C 1 454 ? 19.510 65.981 83.990 1.00 27.62 451 LEU C O 1
ATOM 10687 N N . ARG C 1 455 ? 17.302 65.862 83.510 1.00 28.24 452 ARG C N 1
ATOM 10688 C CA . ARG C 1 455 ? 16.873 65.908 84.889 1.00 28.63 452 ARG C CA 1
ATOM 10689 C C . ARG C 1 455 ? 16.504 64.504 85.361 1.00 29.47 452 ARG C C 1
ATOM 10690 O O . ARG C 1 455 ? 15.773 63.761 84.695 1.00 28.10 452 ARG C O 1
ATOM 10698 N N . LYS C 1 456 ? 17.017 64.144 86.515 1.00 28.85 453 LYS C N 1
ATOM 10699 C CA . LYS C 1 456 ? 16.673 62.909 87.147 1.00 29.06 453 LYS C CA 1
ATOM 10700 C C . LYS C 1 456 ? 15.316 63.122 87.842 1.00 29.23 453 LYS C C 1
ATOM 10701 O O . LYS C 1 456 ? 15.047 64.151 88.429 1.00 27.02 453 LYS C O 1
ATOM 10707 N N . GLN C 1 457 ? 14.479 62.108 87.758 1.00 27.55 454 GLN C N 1
ATOM 10708 C CA . GLN C 1 457 ? 13.165 62.119 88.292 1.00 30.50 454 GLN C CA 1
ATOM 10709 C C . GLN C 1 457 ? 12.955 60.772 89.007 1.00 31.58 454 GLN C C 1
ATOM 10710 O O . GLN C 1 457 ? 13.222 59.705 88.408 1.00 29.67 454 GLN C O 1
ATOM 10716 N N . ALA C 1 458 ? 12.612 60.834 90.297 1.00 29.31 455 ALA C N 1
ATOM 10717 C CA . ALA C 1 458 ? 12.369 59.655 91.084 1.00 29.31 455 ALA C CA 1
ATOM 10718 C C . ALA C 1 458 ? 10.867 59.402 91.223 1.00 30.70 455 ALA C C 1
ATOM 10719 O O . ALA C 1 458 ? 10.068 60.351 91.375 1.00 30.85 455 ALA C O 1
ATOM 10721 N N . PHE C 1 459 ? 10.499 58.127 91.234 1.00 31.70 456 PHE C N 1
ATOM 10722 C CA . PHE C 1 459 ? 9.120 57.711 91.501 1.00 33.00 456 PHE C CA 1
ATOM 10723 C C . PHE C 1 459 ? 9.145 56.809 92.692 1.00 33.79 456 PHE C C 1
ATOM 10724 O O . PHE C 1 459 ? 9.714 55.713 92.620 1.00 33.94 456 PHE C O 1
ATOM 10732 N N . LEU C 1 460 ? 8.529 57.272 93.789 1.00 34.33 457 LEU C N 1
ATOM 10733 C CA . LEU C 1 460 ? 8.506 56.528 95.036 1.00 35.15 457 LEU C CA 1
ATOM 10734 C C . LEU C 1 460 ? 7.112 55.956 95.200 1.00 35.15 457 LEU C C 1
ATOM 10735 O O . LEU C 1 460 ? 6.142 56.699 95.354 1.00 33.56 457 LEU C O 1
ATOM 10740 N N . ILE C 1 461 ? 7.048 54.626 95.179 1.00 35.58 458 ILE C N 1
ATOM 10741 C CA . ILE C 1 461 ? 5.772 53.900 94.999 1.00 37.41 458 ILE C CA 1
ATOM 10742 C C . ILE C 1 461 ? 5.385 53.069 96.223 1.00 39.48 458 ILE C C 1
ATOM 10743 O O . ILE C 1 461 ? 6.115 52.125 96.601 1.00 41.15 458 ILE C O 1
ATOM 10748 N N . LYS C 1 462 ? 4.242 53.422 96.827 1.00 39.35 459 LYS C N 1
ATOM 10749 C CA . LYS C 1 462 ? 3.660 52.650 97.924 1.00 40.24 459 LYS C CA 1
ATOM 10750 C C . LYS C 1 462 ? 2.971 51.404 97.322 1.00 41.30 459 LYS C C 1
ATOM 10751 O O . LYS C 1 462 ? 2.082 51.521 96.476 1.00 40.85 459 LYS C O 1
ATOM 10757 N N . THR C 1 463 ? 3.443 50.220 97.706 1.00 43.10 460 THR C N 1
ATOM 10758 C CA . THR C 1 463 ? 2.966 48.934 97.120 1.00 46.52 460 THR C CA 1
ATOM 10759 C C . THR C 1 463 ? 1.990 48.147 98.005 1.00 49.11 460 THR C C 1
ATOM 10760 O O . THR C 1 463 ? 1.454 47.124 97.572 1.00 48.66 460 THR C O 1
ATOM 10764 N N . ASN C 1 464 ? 1.756 48.620 99.233 1.00 49.33 461 ASN C N 1
ATOM 10765 C CA . ASN C 1 464 ? 0.808 47.969 100.144 1.00 49.63 461 ASN C CA 1
ATOM 10766 C C . ASN C 1 464 ? -0.398 48.853 100.369 1.00 49.01 461 ASN C C 1
ATOM 10767 O O . ASN C 1 464 ? -0.523 49.889 99.750 1.00 48.14 461 ASN C O 1
ATOM 10772 N N . SER C 1 465 ? -1.271 48.440 101.283 1.00 49.71 462 SER C N 1
ATOM 10773 C CA . SER C 1 465 ? -2.565 49.085 101.470 1.00 49.95 462 SER C CA 1
ATOM 10774 C C . SER C 1 465 ? -2.877 49.480 102.917 1.00 50.11 462 SER C C 1
ATOM 10775 O O . SER C 1 465 ? -3.998 49.924 103.184 1.00 50.38 462 SER C O 1
ATOM 10778 N N . THR C 1 466 ? -1.948 49.258 103.850 1.00 48.74 463 THR C N 1
ATOM 10779 C CA . THR C 1 466 ? -2.129 49.690 105.245 1.00 49.59 463 THR C CA 1
ATOM 10780 C C . THR C 1 466 ? -1.536 51.107 105.450 1.00 49.41 463 THR C C 1
ATOM 10781 O O . THR C 1 466 ? -0.685 51.557 104.671 1.00 47.49 463 THR C O 1
ATOM 10785 N N . SER C 1 467 ? -1.968 51.797 106.500 1.00 49.21 464 SER C N 1
ATOM 10786 C CA . SER C 1 467 ? -1.410 53.104 106.882 1.00 48.59 464 SER C CA 1
ATOM 10787 C C . SER C 1 467 ? 0.109 53.146 106.891 1.00 45.65 464 SER C C 1
ATOM 10788 O O . SER C 1 467 ? 0.728 52.203 107.344 1.00 46.48 464 SER C O 1
ATOM 10791 N N . ASP C 1 468 ? 0.715 54.216 106.396 1.00 43.45 465 ASP C N 1
ATOM 10792 C CA . ASP C 1 468 ? 2.149 54.427 106.686 1.00 42.43 465 ASP C CA 1
ATOM 10793 C C . ASP C 1 468 ? 2.258 54.686 108.176 1.00 42.14 465 ASP C C 1
ATOM 10794 O O . ASP C 1 468 ? 1.445 55.407 108.738 1.00 43.01 465 ASP C O 1
ATOM 10799 N N . PRO C 1 469 ? 3.268 54.114 108.827 1.00 42.49 466 PRO C N 1
ATOM 10800 C CA . PRO C 1 469 ? 3.316 54.331 110.269 1.00 44.19 466 PRO C CA 1
ATOM 10801 C C . PRO C 1 469 ? 3.600 55.771 110.704 1.00 42.85 466 PRO C C 1
ATOM 10802 O O . PRO C 1 469 ? 3.405 56.069 111.852 1.00 45.60 466 PRO C O 1
ATOM 10806 N N . TRP C 1 470 ? 4.050 56.654 109.823 1.00 41.98 467 TRP C N 1
ATOM 10807 C CA . TRP C 1 470 ? 4.275 58.058 110.208 1.00 41.75 467 TRP C CA 1
ATOM 10808 C C . TRP C 1 470 ? 3.022 58.903 110.108 1.00 42.45 467 TRP C C 1
ATOM 10809 O O . TRP C 1 470 ? 3.013 60.039 110.567 1.00 42.77 467 TRP C O 1
ATOM 10820 N N . TRP C 1 471 ? 1.962 58.379 109.506 1.00 43.51 468 TRP C N 1
ATOM 10821 C CA . TRP C 1 471 ? 0.767 59.187 109.323 1.00 42.35 468 TRP C CA 1
ATOM 10822 C C . TRP C 1 471 ? 0.131 59.491 110.667 1.00 44.44 468 TRP C C 1
ATOM 10823 O O . TRP C 1 471 ? 0.498 58.898 111.670 1.00 45.89 468 TRP C O 1
ATOM 10834 N N . PHE C 1 472 ? -0.840 60.399 110.680 1.00 45.70 469 PHE C N 1
ATOM 10835 C CA . PHE C 1 472 ? -1.507 60.772 111.930 1.00 48.22 469 PHE C CA 1
ATOM 10836 C C . PHE C 1 472 ? -2.593 59.780 112.380 1.00 51.95 469 PHE C C 1
ATOM 10837 O O . PHE C 1 472 ? -2.877 59.694 113.562 1.00 55.05 469 PHE C O 1
ATOM 10845 N N . ASP C 1 473 ? -3.172 59.033 111.449 1.00 55.28 470 ASP C N 1
ATOM 10846 C CA . ASP C 1 473 ? -4.268 58.073 111.743 1.00 61.35 470 ASP C CA 1
ATOM 10847 C C . ASP C 1 473 ? -4.475 57.677 113.210 1.00 64.59 470 ASP C C 1
ATOM 10848 O O . ASP C 1 473 ? -3.684 56.921 113.759 1.00 69.09 470 ASP C O 1
ATOM 10853 N N . LYS D 1 6 ? 93.647 11.242 102.066 1.00 73.61 3 LYS D N 1
ATOM 10854 C CA . LYS D 1 6 ? 94.869 11.492 101.252 1.00 74.80 3 LYS D CA 1
ATOM 10855 C C . LYS D 1 6 ? 95.608 12.745 101.757 1.00 71.49 3 LYS D C 1
ATOM 10856 O O . LYS D 1 6 ? 95.153 13.450 102.674 1.00 74.30 3 LYS D O 1
ATOM 10858 N N . THR D 1 7 ? 96.783 12.979 101.186 1.00 61.70 4 THR D N 1
ATOM 10859 C CA . THR D 1 7 ? 97.262 14.341 100.994 1.00 57.21 4 THR D CA 1
ATOM 10860 C C . THR D 1 7 ? 97.607 14.433 99.489 1.00 51.18 4 THR D C 1
ATOM 10861 O O . THR D 1 7 ? 97.454 13.473 98.739 1.00 50.49 4 THR D O 1
ATOM 10865 N N . ILE D 1 8 ? 98.030 15.601 99.053 1.00 46.58 5 ILE D N 1
ATOM 10866 C CA . ILE D 1 8 ? 98.355 15.814 97.664 1.00 43.96 5 ILE D CA 1
ATOM 10867 C C . ILE D 1 8 ? 99.659 16.557 97.666 1.00 41.76 5 ILE D C 1
ATOM 10868 O O . ILE D 1 8 ? 99.787 17.635 98.253 1.00 38.46 5 ILE D O 1
ATOM 10873 N N . GLU D 1 9 ? 100.623 15.983 96.983 1.00 43.54 6 GLU D N 1
ATOM 10874 C CA . GLU D 1 9 ? 101.927 16.622 96.793 1.00 45.01 6 GLU D CA 1
ATOM 10875 C C . GLU D 1 9 ? 101.839 17.677 95.705 1.00 42.34 6 GLU D C 1
ATOM 10876 O O . GLU D 1 9 ? 101.281 17.415 94.650 1.00 42.58 6 GLU D O 1
ATOM 10882 N N . VAL D 1 10 ? 102.392 18.863 95.941 1.00 38.27 7 VAL D N 1
ATOM 10883 C CA . VAL D 1 10 ? 102.246 19.962 94.993 1.00 35.91 7 VAL D CA 1
ATOM 10884 C C . VAL D 1 10 ? 103.590 20.274 94.327 1.00 37.80 7 VAL D C 1
ATOM 10885 O O . VAL D 1 10 ? 104.586 20.560 95.010 1.00 34.92 7 VAL D O 1
ATOM 10889 N N . ARG D 1 11 ? 103.586 20.208 92.989 1.00 35.75 8 ARG D N 1
ATOM 10890 C CA . ARG D 1 11 ? 104.735 20.518 92.165 1.00 36.31 8 ARG D CA 1
ATOM 10891 C C . ARG D 1 11 ? 105.054 22.021 92.095 1.00 35.44 8 ARG D C 1
ATOM 10892 O O . ARG D 1 11 ? 104.144 22.878 91.977 1.00 35.58 8 ARG D O 1
ATOM 10900 N N . ASN D 1 12 ? 106.341 22.339 92.102 1.00 36.28 9 ASN D N 1
ATOM 10901 C CA . ASN D 1 12 ? 106.815 23.693 91.854 1.00 37.17 9 ASN D CA 1
ATOM 10902 C C . ASN D 1 12 ? 107.087 23.844 90.347 1.00 37.38 9 ASN D C 1
ATOM 10903 O O . ASN D 1 12 ? 107.858 23.072 89.786 1.00 39.47 9 ASN D O 1
ATOM 10908 N N . PRO D 1 13 ? 106.504 24.848 89.695 1.00 36.87 10 PRO D N 1
ATOM 10909 C CA . PRO D 1 13 ? 106.548 24.918 88.219 1.00 37.64 10 PRO D CA 1
ATOM 10910 C C . PRO D 1 13 ? 107.857 25.409 87.638 1.00 39.25 10 PRO D C 1
ATOM 10911 O O . PRO D 1 13 ? 108.090 25.239 86.421 1.00 41.36 10 PRO D O 1
ATOM 10915 N N . ARG D 1 14 ? 108.708 25.984 88.486 1.00 38.85 11 ARG D N 1
ATOM 10916 C CA . ARG D 1 14 ? 110.077 26.304 88.103 1.00 41.39 11 ARG D CA 1
ATOM 10917 C C . ARG D 1 14 ? 111.062 25.150 88.276 1.00 43.41 11 ARG D C 1
ATOM 10918 O O . ARG D 1 14 ? 111.881 24.889 87.390 1.00 45.38 11 ARG D O 1
ATOM 10926 N N . THR D 1 15 ? 111.003 24.489 89.419 1.00 43.86 12 THR D N 1
ATOM 10927 C CA . THR D 1 15 ? 111.985 23.461 89.738 1.00 45.97 12 THR D CA 1
ATOM 10928 C C . THR D 1 15 ? 111.518 22.053 89.375 1.00 46.27 12 THR D C 1
ATOM 10929 O O . THR D 1 15 ? 112.340 21.140 89.257 1.00 45.78 12 THR D O 1
ATOM 10933 N N . GLY D 1 16 ? 110.212 21.870 89.205 1.00 44.22 13 GLY D N 1
ATOM 10934 C CA . GLY D 1 16 ? 109.646 20.545 88.975 1.00 44.59 13 GLY D CA 1
ATOM 10935 C C . GLY D 1 16 ? 109.588 19.622 90.200 1.00 46.16 13 GLY D C 1
ATOM 10936 O O . GLY D 1 16 ? 109.078 18.516 90.078 1.00 45.27 13 GLY D O 1
ATOM 10937 N N . LYS D 1 17 ? 110.085 20.062 91.360 1.00 47.80 14 LYS D N 1
ATOM 10938 C CA . LYS D 1 17 ? 110.090 19.245 92.586 1.00 50.47 14 LYS D CA 1
ATOM 10939 C C . LYS D 1 17 ? 108.774 19.416 93.267 1.00 45.62 14 LYS D C 1
ATOM 10940 O O . LYS D 1 17 ? 108.189 20.475 93.194 1.00 44.27 14 LYS D O 1
ATOM 10946 N N . PHE D 1 18 ? 108.351 18.386 93.973 1.00 45.41 15 PHE D N 1
ATOM 10947 C CA . PHE D 1 18 ? 107.268 18.490 94.905 1.00 47.76 15 PHE D CA 1
ATOM 10948 C C . PHE D 1 18 ? 107.791 19.254 96.106 1.00 48.29 15 PHE D C 1
ATOM 10949 O O . PHE D 1 18 ? 108.778 18.854 96.719 1.00 49.35 15 PHE D O 1
ATOM 10957 N N . ASP D 1 19 ? 107.176 20.367 96.447 1.00 45.70 16 ASP D N 1
ATOM 10958 C CA . ASP D 1 19 ? 107.689 21.135 97.575 1.00 45.88 16 ASP D CA 1
ATOM 10959 C C . ASP D 1 19 ? 106.638 21.708 98.503 1.00 44.07 16 ASP D C 1
ATOM 10960 O O . ASP D 1 19 ? 106.907 22.648 99.216 1.00 44.84 16 ASP D O 1
ATOM 10965 N N . TYR D 1 20 ? 105.438 21.155 98.465 1.00 44.49 17 TYR D N 1
ATOM 10966 C CA . TYR D 1 20 ? 104.309 21.640 99.256 1.00 43.45 17 TYR D CA 1
ATOM 10967 C C . TYR D 1 20 ? 103.322 20.495 99.356 1.00 42.11 17 TYR D C 1
ATOM 10968 O O . TYR D 1 20 ? 103.299 19.619 98.482 1.00 39.82 17 TYR D O 1
ATOM 10977 N N . VAL D 1 21 ? 102.523 20.488 100.422 1.00 39.27 18 VAL D N 1
ATOM 10978 C CA . VAL D 1 21 ? 101.573 19.439 100.666 1.00 38.83 18 VAL D CA 1
ATOM 10979 C C . VAL D 1 21 ? 100.258 20.118 101.065 1.00 41.45 18 VAL D C 1
ATOM 10980 O O . VAL D 1 21 ? 100.233 21.120 101.823 1.00 41.50 18 VAL D O 1
ATOM 10984 N N . ILE D 1 22 ? 99.175 19.643 100.484 1.00 39.58 19 ILE D N 1
ATOM 10985 C CA . ILE D 1 22 ? 97.880 20.158 100.882 1.00 40.09 19 ILE D CA 1
ATOM 10986 C C . ILE D 1 22 ? 97.110 18.981 101.387 1.00 39.07 19 ILE D C 1
ATOM 10987 O O . ILE D 1 22 ? 97.410 17.858 101.023 1.00 35.24 19 ILE D O 1
ATOM 10992 N N . ILE D 1 23 ? 96.160 19.283 102.278 1.00 43.21 20 ILE D N 1
ATOM 10993 C CA . ILE D 1 23 ? 95.370 18.286 102.989 1.00 45.27 20 ILE D CA 1
ATOM 10994 C C . ILE D 1 23 ? 93.907 18.480 102.617 1.00 45.72 20 ILE D C 1
ATOM 10995 O O . ILE D 1 23 ? 93.293 19.498 103.040 1.00 44.26 20 ILE D O 1
ATOM 11000 N N . PRO D 1 24 ? 93.351 17.562 101.798 1.00 46.11 21 PRO D N 1
ATOM 11001 C CA . PRO D 1 24 ? 91.944 17.724 101.395 1.00 44.68 21 PRO D CA 1
ATOM 11002 C C . PRO D 1 24 ? 90.980 17.202 102.466 1.00 43.29 21 PRO D C 1
ATOM 11003 O O . PRO D 1 24 ? 91.154 16.117 102.978 1.00 44.55 21 PRO D O 1
ATOM 11007 N N . PRO D 1 25 ? 89.944 17.965 102.785 1.00 41.12 22 PRO D N 1
ATOM 11008 C CA . PRO D 1 25 ? 89.100 17.554 103.896 1.00 40.19 22 PRO D CA 1
ATOM 11009 C C . PRO D 1 25 ? 88.249 16.333 103.567 1.00 40.00 22 PRO D C 1
ATOM 11010 O O . PRO D 1 25 ? 87.637 16.279 102.526 1.00 37.38 22 PRO D O 1
ATOM 11014 N N . PRO D 1 26 ? 88.179 15.375 104.484 1.00 41.48 23 PRO D N 1
ATOM 11015 C CA . PRO D 1 26 ? 87.162 14.344 104.346 1.00 42.26 23 PRO D CA 1
ATOM 11016 C C . PRO D 1 26 ? 85.793 15.013 104.277 1.00 46.55 23 PRO D C 1
ATOM 11017 O O . PRO D 1 26 ? 85.663 16.169 104.719 1.00 39.90 23 PRO D O 1
ATOM 11021 N N . PRO D 1 27 ? 84.784 14.318 103.693 1.00 51.14 24 PRO D N 1
ATOM 11022 C CA . PRO D 1 27 ? 83.433 14.863 103.535 1.00 50.38 24 PRO D CA 1
ATOM 11023 C C . PRO D 1 27 ? 82.873 15.457 104.825 1.00 48.38 24 PRO D C 1
ATOM 11024 O O . PRO D 1 27 ? 82.257 16.535 104.820 1.00 48.29 24 PRO D O 1
ATOM 11028 N N . ARG D 1 28 ? 83.125 14.759 105.919 1.00 45.62 25 ARG D N 1
ATOM 11029 C CA . ARG D 1 28 ? 82.685 15.158 107.243 1.00 47.28 25 ARG D CA 1
ATOM 11030 C C . ARG D 1 28 ? 83.298 16.496 107.757 1.00 42.02 25 ARG D C 1
ATOM 11031 O O . ARG D 1 28 ? 82.635 17.332 108.400 1.00 39.06 25 ARG D O 1
ATOM 11039 N N . LEU D 1 29 ? 84.567 16.716 107.483 1.00 36.65 26 LEU D N 1
ATOM 11040 C CA . LEU D 1 29 ? 85.162 17.993 107.845 1.00 34.65 26 LEU D CA 1
ATOM 11041 C C . LEU D 1 29 ? 84.623 19.101 106.944 1.00 31.97 26 LEU D C 1
ATOM 11042 O O . LEU D 1 29 ? 84.305 20.214 107.398 1.00 29.86 26 LEU D O 1
ATOM 11047 N N . LEU D 1 30 ? 84.490 18.806 105.658 1.00 30.56 27 LEU D N 1
ATOM 11048 C CA . LEU D 1 30 ? 84.028 19.835 104.706 1.00 31.86 27 LEU D CA 1
ATOM 11049 C C . LEU D 1 30 ? 82.621 20.311 105.091 1.00 30.91 27 LEU D C 1
ATOM 11050 O O . LEU D 1 30 ? 82.331 21.532 105.128 1.00 28.17 27 LEU D O 1
ATOM 11055 N N . ALA D 1 31 ? 81.772 19.340 105.467 1.00 32.68 28 ALA D N 1
ATOM 11056 C CA . ALA D 1 31 ? 80.399 19.604 105.888 1.00 34.25 28 ALA D CA 1
ATOM 11057 C C . ALA D 1 31 ? 80.406 20.503 107.089 1.00 34.38 28 ALA D C 1
ATOM 11058 O O . ALA D 1 31 ? 79.638 21.447 107.174 1.00 36.99 28 ALA D O 1
ATOM 11060 N N . GLN D 1 32 ? 81.300 20.220 108.009 1.00 35.19 29 GLN D N 1
ATOM 11061 C CA . GLN D 1 32 ? 81.433 21.012 109.217 1.00 36.42 29 GLN D CA 1
ATOM 11062 C C . GLN D 1 32 ? 81.919 22.439 108.955 1.00 33.95 29 GLN D C 1
ATOM 11063 O O . GLN D 1 32 ? 81.411 23.411 109.561 1.00 33.66 29 GLN D O 1
ATOM 11069 N N . GLN D 1 33 ? 82.877 22.608 108.050 1.00 31.07 30 GLN D N 1
ATOM 11070 C CA . GLN D 1 33 ? 83.337 23.964 107.737 1.00 30.91 30 GLN D CA 1
ATOM 11071 C C . GLN D 1 33 ? 82.238 24.778 107.078 1.00 29.41 30 GLN D C 1
ATOM 11072 O O . GLN D 1 33 ? 82.140 25.953 107.364 1.00 26.69 30 GLN D O 1
ATOM 11078 N N . CYS D 1 34 ? 81.434 24.156 106.201 1.00 28.20 31 CYS D N 1
ATOM 11079 C CA . CYS D 1 34 ? 80.345 24.833 105.556 1.00 27.66 31 CYS D CA 1
ATOM 11080 C C . CYS D 1 34 ? 79.283 25.233 106.565 1.00 29.07 31 CYS D C 1
ATOM 11081 O O . CYS D 1 34 ? 78.770 26.359 106.503 1.00 27.06 31 CYS D O 1
ATOM 11084 N N . ASN D 1 35 ? 78.979 24.363 107.521 1.00 32.84 32 ASN D N 1
ATOM 11085 C CA . ASN D 1 35 ? 77.975 24.697 108.538 1.00 35.47 32 ASN D CA 1
ATOM 11086 C C . ASN D 1 35 ? 78.386 25.790 109.458 1.00 35.02 32 ASN D C 1
ATOM 11087 O O . ASN D 1 35 ? 77.549 26.656 109.808 1.00 32.72 32 ASN D O 1
ATOM 11092 N N . ARG D 1 36 ? 79.678 25.805 109.813 1.00 31.13 33 ARG D N 1
ATOM 11093 C CA . ARG D 1 36 ? 80.207 26.926 110.568 1.00 31.84 33 ARG D CA 1
ATOM 11094 C C . ARG D 1 36 ? 80.046 28.246 109.804 1.00 27.53 33 ARG D C 1
ATOM 11095 O O . ARG D 1 36 ? 79.616 29.262 110.366 1.00 28.22 33 ARG D O 1
ATOM 11103 N N . ALA D 1 37 ? 80.349 28.235 108.515 1.00 25.82 34 ALA D N 1
ATOM 11104 C CA . ALA D 1 37 ? 80.208 29.461 107.737 1.00 25.32 34 ALA D CA 1
ATOM 11105 C C . ALA D 1 37 ? 78.734 29.915 107.680 1.00 25.95 34 ALA D C 1
ATOM 11106 O O . ALA D 1 37 ? 78.446 31.112 107.747 1.00 26.71 34 ALA D O 1
ATOM 11108 N N . ARG D 1 38 ? 77.815 28.967 107.552 1.00 27.93 35 ARG D N 1
ATOM 11109 C CA . ARG D 1 38 ? 76.379 29.275 107.577 1.00 28.39 35 ARG D CA 1
ATOM 11110 C C . ARG D 1 38 ? 75.917 29.850 108.898 1.00 29.72 35 ARG D C 1
ATOM 11111 O O . ARG D 1 38 ? 75.097 30.747 108.911 1.00 28.71 35 ARG D O 1
ATOM 11119 N N . ARG D 1 39 ? 76.419 29.330 110.002 1.00 31.35 36 ARG D N 1
ATOM 11120 C CA . ARG D 1 39 ? 76.042 29.871 111.297 1.00 35.52 36 ARG D CA 1
ATOM 11121 C C . ARG D 1 39 ? 76.532 31.323 111.381 1.00 33.42 36 ARG D C 1
ATOM 11122 O O . ARG D 1 39 ? 75.877 32.207 111.924 1.00 32.34 36 ARG D O 1
ATOM 11130 N N . ALA D 1 40 ? 77.689 31.595 110.815 1.00 30.81 37 ALA D N 1
ATOM 11131 C CA . ALA D 1 40 ? 78.250 32.933 110.935 1.00 28.44 37 ALA D CA 1
ATOM 11132 C C . ALA D 1 40 ? 77.655 33.896 109.930 1.00 25.99 37 ALA D C 1
ATOM 11133 O O . ALA D 1 40 ? 77.753 35.084 110.118 1.00 25.39 37 ALA D O 1
ATOM 11135 N N . GLN D 1 41 ? 77.034 33.391 108.866 1.00 26.55 38 GLN D N 1
ATOM 11136 C CA . GLN D 1 41 ? 76.539 34.264 107.816 1.00 24.87 38 GLN D CA 1
ATOM 11137 C C . GLN D 1 41 ? 75.447 35.192 108.264 1.00 25.81 38 GLN D C 1
ATOM 11138 O O . GLN D 1 41 ? 75.385 36.335 107.758 1.00 25.89 38 GLN D O 1
ATOM 11144 N N . SER D 1 42 ? 74.615 34.766 109.230 1.00 27.73 39 SER D N 1
ATOM 11145 C CA . SER D 1 42 ? 73.554 35.665 109.731 1.00 31.14 39 SER D CA 1
ATOM 11146 C C . SER D 1 42 ? 74.056 36.937 110.327 1.00 29.02 39 SER D C 1
ATOM 11147 O O . SER D 1 42 ? 73.519 37.976 110.044 1.00 28.73 39 SER D O 1
ATOM 11150 N N . ARG D 1 43 ? 75.066 36.853 111.185 1.00 30.92 40 ARG D N 1
ATOM 11151 C CA . ARG D 1 43 ? 75.660 38.056 111.737 1.00 32.50 40 ARG D CA 1
ATOM 11152 C C . ARG D 1 43 ? 76.325 38.889 110.635 1.00 30.60 40 ARG D C 1
ATOM 11153 O O . ARG D 1 43 ? 76.207 40.101 110.655 1.00 28.09 40 ARG D O 1
ATOM 11161 N N . TRP D 1 44 ? 77.068 38.237 109.714 1.00 28.51 41 TRP D N 1
ATOM 11162 C CA . TRP D 1 44 ? 77.691 38.943 108.577 1.00 27.85 41 TRP D CA 1
ATOM 11163 C C . TRP D 1 44 ? 76.659 39.771 107.802 1.00 27.83 41 TRP D C 1
ATOM 11164 O O . TRP D 1 44 ? 76.879 40.965 107.535 1.00 27.66 41 TRP D O 1
ATOM 11175 N N . GLN D 1 45 ? 75.522 39.141 107.511 1.00 27.89 42 GLN D N 1
ATOM 11176 C CA . GLN D 1 45 ? 74.401 39.810 106.835 1.00 29.28 42 GLN D CA 1
ATOM 11177 C C . GLN D 1 45 ? 73.864 40.931 107.724 1.00 33.01 42 GLN D C 1
ATOM 11178 O O . GLN D 1 45 ? 73.642 42.057 107.264 1.00 31.23 42 GLN D O 1
ATOM 11184 N N . GLU D 1 46 ? 73.676 40.652 109.007 1.00 38.28 43 GLU D N 1
ATOM 11185 C CA . GLU D 1 46 ? 73.116 41.674 109.891 1.00 40.38 43 GLU D CA 1
ATOM 11186 C C . GLU D 1 46 ? 74.088 42.826 110.078 1.00 39.88 43 GLU D C 1
ATOM 11187 O O . GLU D 1 46 ? 73.667 43.908 110.437 1.00 39.54 43 GLU D O 1
ATOM 11193 N N . LEU D 1 47 ? 75.376 42.651 109.820 1.00 35.75 44 LEU D N 1
ATOM 11194 C CA . LEU D 1 47 ? 76.255 43.831 109.908 1.00 36.33 44 LEU D CA 1
ATOM 11195 C C . LEU D 1 47 ? 75.864 44.963 108.997 1.00 35.30 44 LEU D C 1
ATOM 11196 O O . LEU D 1 47 ? 76.244 46.070 109.266 1.00 35.29 44 LEU D O 1
ATOM 11201 N N . GLY D 1 48 ? 75.164 44.688 107.890 1.00 33.48 45 GLY D N 1
ATOM 11202 C CA . GLY D 1 48 ? 74.879 45.710 106.900 1.00 31.65 45 GLY D CA 1
ATOM 11203 C C . GLY D 1 48 ? 76.108 45.944 106.018 1.00 32.92 45 GLY D C 1
ATOM 11204 O O . GLY D 1 48 ? 77.265 45.623 106.364 1.00 32.56 45 GLY D O 1
ATOM 11205 N N . VAL D 1 49 ? 75.841 46.452 104.850 1.00 31.16 46 VAL D N 1
ATOM 11206 C CA . VAL D 1 49 ? 76.844 46.610 103.837 1.00 33.04 46 VAL D CA 1
ATOM 11207 C C . VAL D 1 49 ? 77.992 47.543 104.324 1.00 33.96 46 VAL D C 1
ATOM 11208 O O . VAL D 1 49 ? 79.177 47.317 104.030 1.00 30.97 46 VAL D O 1
ATOM 11212 N N . GLU D 1 50 ? 77.659 48.531 105.134 1.00 35.42 47 GLU D N 1
ATOM 11213 C CA . GLU D 1 50 ? 78.720 49.434 105.630 1.00 36.77 47 GLU D CA 1
ATOM 11214 C C . GLU D 1 50 ? 79.679 48.734 106.582 1.00 36.26 47 GLU D C 1
ATOM 11215 O O . GLU D 1 50 ? 80.904 48.943 106.519 1.00 34.69 47 GLU D O 1
ATOM 11221 N N . GLY D 1 51 ? 79.143 47.889 107.447 1.00 33.85 48 GLY D N 1
ATOM 11222 C CA . GLY D 1 51 ? 79.978 47.111 108.338 1.00 33.99 48 GLY D CA 1
ATOM 11223 C C . GLY D 1 51 ? 80.851 46.118 107.582 1.00 31.80 48 GLY D C 1
ATOM 11224 O O . GLY D 1 51 ? 82.015 45.862 107.945 1.00 33.09 48 GLY D O 1
ATOM 11225 N N . ARG D 1 52 ? 80.285 45.529 106.530 1.00 30.13 49 ARG D N 1
ATOM 11226 C CA . ARG D 1 52 ? 81.042 44.592 105.699 1.00 27.96 49 ARG D CA 1
ATOM 11227 C C . ARG D 1 52 ? 82.168 45.281 104.945 1.00 27.33 49 ARG D C 1
ATOM 11228 O O . ARG D 1 52 ? 83.237 44.718 104.826 1.00 27.56 49 ARG D O 1
ATOM 11236 N N . ILE D 1 53 ? 81.929 46.492 104.460 1.00 28.80 50 ILE D N 1
ATOM 11237 C CA . ILE D 1 53 ? 82.992 47.328 103.833 1.00 30.11 50 ILE D CA 1
ATOM 11238 C C . ILE D 1 53 ? 84.131 47.625 104.821 1.00 31.37 50 ILE D C 1
ATOM 11239 O O . ILE D 1 53 ? 85.331 47.473 104.492 1.00 29.67 50 ILE D O 1
ATOM 11244 N N . THR D 1 54 ? 83.777 48.052 106.017 1.00 32.80 51 THR D N 1
ATOM 11245 C CA . THR D 1 54 ? 84.803 48.363 107.032 1.00 34.51 51 THR D CA 1
ATOM 11246 C C . THR D 1 54 ? 85.664 47.130 107.273 1.00 32.77 51 THR D C 1
ATOM 11247 O O . THR D 1 54 ? 86.913 47.177 107.322 1.00 30.85 51 THR D O 1
ATOM 11251 N N . THR D 1 55 ? 84.988 46.000 107.420 1.00 29.50 52 THR D N 1
ATOM 11252 C CA . THR D 1 55 ? 85.681 44.724 107.540 1.00 29.10 52 THR D CA 1
ATOM 11253 C C . THR D 1 55 ? 86.606 44.345 106.376 1.00 27.98 52 THR D C 1
ATOM 11254 O O . THR D 1 55 ? 87.749 44.050 106.608 1.00 28.67 52 THR D O 1
ATOM 11258 N N . LEU D 1 56 ? 86.127 44.358 105.132 1.00 27.52 53 LEU D N 1
ATOM 11259 C CA . LEU D 1 56 ? 86.976 44.083 104.001 1.00 28.52 53 LEU D CA 1
ATOM 11260 C C . LEU D 1 56 ? 88.168 45.058 103.874 1.00 28.71 53 LEU D C 1
ATOM 11261 O O . LEU D 1 56 ? 89.246 44.620 103.543 1.00 27.92 53 LEU D O 1
ATOM 11266 N N . GLN D 1 57 ? 87.962 46.335 104.173 1.00 28.31 54 GLN D N 1
ATOM 11267 C CA . GLN D 1 57 ? 89.081 47.327 104.199 1.00 32.69 54 GLN D CA 1
ATOM 11268 C C . GLN D 1 57 ? 90.135 46.990 105.244 1.00 31.35 54 GLN D C 1
ATOM 11269 O O . GLN D 1 57 ? 91.335 47.149 105.009 1.00 33.66 54 GLN D O 1
ATOM 11275 N N . GLN D 1 58 ? 89.693 46.543 106.402 1.00 31.22 55 GLN D N 1
ATOM 11276 C CA . GLN D 1 58 ? 90.608 46.056 107.437 1.00 33.53 55 GLN D CA 1
ATOM 11277 C C . GLN D 1 58 ? 91.387 44.849 106.933 1.00 31.83 55 GLN D C 1
ATOM 11278 O O . GLN D 1 58 ? 92.567 44.762 107.155 1.00 28.01 55 GLN D O 1
ATOM 11284 N N . TRP D 1 59 ? 90.730 43.924 106.254 1.00 28.27 56 TRP D N 1
ATOM 11285 C CA . TRP D 1 59 ? 91.449 42.798 105.707 1.00 27.55 56 TRP D CA 1
ATOM 11286 C C . TRP D 1 59 ? 92.503 43.221 104.638 1.00 28.20 56 TRP D C 1
ATOM 11287 O O . TRP D 1 59 ? 93.630 42.678 104.583 1.00 26.26 56 TRP D O 1
ATOM 11298 N N . LYS D 1 60 ? 92.099 44.180 103.811 1.00 28.19 57 LYS D N 1
ATOM 11299 C CA . LYS D 1 60 ? 92.924 44.749 102.784 1.00 30.41 57 LYS D CA 1
ATOM 11300 C C . LYS D 1 60 ? 94.162 45.361 103.416 1.00 29.29 57 LYS D C 1
ATOM 11301 O O . LYS D 1 60 ? 95.262 45.112 102.952 1.00 28.70 57 LYS D O 1
ATOM 11307 N N . GLN D 1 61 ? 93.973 46.098 104.495 1.00 29.90 58 GLN D N 1
ATOM 11308 C CA . GLN D 1 61 ? 95.121 46.693 105.204 1.00 31.92 58 GLN D CA 1
ATOM 11309 C C . GLN D 1 61 ? 96.082 45.604 105.740 1.00 31.21 58 GLN D C 1
ATOM 11310 O O . GLN D 1 61 ? 97.293 45.724 105.641 1.00 30.36 58 GLN D O 1
ATOM 11316 N N . ALA D 1 62 ? 95.541 44.494 106.220 1.00 29.51 59 ALA D N 1
ATOM 11317 C CA . ALA D 1 62 ? 96.372 43.398 106.694 1.00 29.05 59 ALA D CA 1
ATOM 11318 C C . ALA D 1 62 ? 97.102 42.703 105.549 1.00 28.82 59 ALA D C 1
ATOM 11319 O O . ALA D 1 62 ? 98.267 42.331 105.675 1.00 29.67 59 ALA D O 1
ATOM 11321 N N . ILE D 1 63 ? 96.435 42.530 104.415 1.00 28.55 60 ILE D N 1
ATOM 11322 C CA . ILE D 1 63 ? 97.071 41.951 103.248 1.00 28.21 60 ILE D CA 1
ATOM 11323 C C . ILE D 1 63 ? 98.237 42.856 102.798 1.00 30.11 60 ILE D C 1
ATOM 11324 O O . ILE D 1 63 ? 99.323 42.367 102.559 1.00 29.80 60 ILE D O 1
ATOM 11329 N N . LEU D 1 64 ? 98.013 44.170 102.738 1.00 29.00 61 LEU D N 1
ATOM 11330 C CA . LEU D 1 64 ? 99.080 45.107 102.389 1.00 30.84 61 LEU D CA 1
ATOM 11331 C C . LEU D 1 64 ? 100.283 44.993 103.322 1.00 31.21 61 LEU D C 1
ATOM 11332 O O . LEU D 1 64 ? 101.426 45.018 102.878 1.00 30.10 61 LEU D O 1
ATOM 11337 N N . SER D 1 65 ? 100.014 44.874 104.613 1.00 31.38 62 SER D N 1
ATOM 11338 C CA . SER D 1 65 ? 101.076 44.764 105.593 1.00 33.92 62 SER D CA 1
ATOM 11339 C C . SER D 1 65 ? 101.952 43.556 105.321 1.00 35.31 62 SER D C 1
ATOM 11340 O O . SER D 1 65 ? 103.139 43.581 105.571 1.00 35.27 62 SER D O 1
ATOM 11343 N N . ARG D 1 66 ? 101.347 42.502 104.797 1.00 36.36 63 ARG D N 1
ATOM 11344 C CA . ARG D 1 66 ? 102.027 41.230 104.579 1.00 41.80 63 ARG D CA 1
ATOM 11345 C C . ARG D 1 66 ? 102.273 40.973 103.103 1.00 39.38 63 ARG D C 1
ATOM 11346 O O . ARG D 1 66 ? 102.460 39.830 102.711 1.00 38.06 63 ARG D O 1
ATOM 11354 N N . ARG D 1 67 ? 102.227 42.027 102.294 1.00 38.95 64 ARG D N 1
ATOM 11355 C CA . ARG D 1 67 ? 102.260 41.895 100.853 1.00 39.41 64 ARG D CA 1
ATOM 11356 C C . ARG D 1 67 ? 103.458 41.073 100.366 1.00 39.70 64 ARG D C 1
ATOM 11357 O O . ARG D 1 67 ? 103.319 40.306 99.425 1.00 38.28 64 ARG D O 1
ATOM 11365 N N . GLU D 1 68 ? 104.595 41.169 101.050 1.00 38.50 65 GLU D N 1
ATOM 11366 C CA . GLU D 1 68 ? 105.783 40.447 100.643 1.00 42.09 65 GLU D CA 1
ATOM 11367 C C . GLU D 1 68 ? 105.577 38.943 100.743 1.00 38.09 65 GLU D C 1
ATOM 11368 O O . GLU D 1 68 ? 106.037 38.203 99.896 1.00 35.72 65 GLU D O 1
ATOM 11374 N N . GLN D 1 69 ? 104.888 38.498 101.774 1.00 36.70 66 GLN D N 1
ATOM 11375 C CA . GLN D 1 69 ? 104.551 37.082 101.912 1.00 38.98 66 GLN D CA 1
ATOM 11376 C C . GLN D 1 69 ? 103.601 36.617 100.779 1.00 37.28 66 GLN D C 1
ATOM 11377 O O . GLN D 1 69 ? 103.781 35.535 100.230 1.00 37.77 66 GLN D O 1
ATOM 11383 N N . LEU D 1 70 ? 102.640 37.453 100.410 1.00 35.49 67 LEU D N 1
ATOM 11384 C CA . LEU D 1 70 ? 101.695 37.112 99.321 1.00 32.65 67 LEU D CA 1
ATOM 11385 C C . LEU D 1 70 ? 102.427 37.069 97.978 1.00 31.95 67 LEU D C 1
ATOM 11386 O O . LEU D 1 70 ? 102.178 36.193 97.128 1.00 31.12 67 LEU D O 1
ATOM 11391 N N . THR D 1 71 ? 103.361 37.990 97.785 1.00 32.52 68 THR D N 1
ATOM 11392 C CA . THR D 1 71 ? 104.139 38.030 96.570 1.00 32.24 68 THR D CA 1
ATOM 11393 C C . THR D 1 71 ? 105.002 36.757 96.480 1.00 34.30 68 THR D C 1
ATOM 11394 O O . THR D 1 71 ? 105.021 36.082 95.452 1.00 34.27 68 THR D O 1
ATOM 11398 N N . GLU D 1 72 ? 105.688 36.396 97.556 1.00 36.38 69 GLU D N 1
ATOM 11399 C CA . GLU D 1 72 ? 106.573 35.231 97.530 1.00 41.16 69 GLU D CA 1
ATOM 11400 C C . GLU D 1 72 ? 105.773 33.939 97.259 1.00 37.86 69 GLU D C 1
ATOM 11401 O O . GLU D 1 72 ? 106.146 33.138 96.396 1.00 37.18 69 GLU D O 1
ATOM 11407 N N . ALA D 1 73 ? 104.664 33.754 97.965 1.00 34.22 70 ALA D N 1
ATOM 11408 C CA . ALA D 1 73 ? 103.806 32.586 97.743 1.00 33.81 70 ALA D CA 1
ATOM 11409 C C . ALA D 1 73 ? 103.303 32.485 96.279 1.00 33.67 70 ALA D C 1
ATOM 11410 O O . ALA D 1 73 ? 103.327 31.412 95.652 1.00 33.31 70 ALA D O 1
ATOM 11412 N N . LEU D 1 74 ? 102.898 33.603 95.735 1.00 32.72 71 LEU D N 1
ATOM 11413 C CA . LEU D 1 74 ? 102.366 33.609 94.400 1.00 36.53 71 LEU D CA 1
ATOM 11414 C C . LEU D 1 74 ? 103.472 33.393 93.320 1.00 35.63 71 LEU D C 1
ATOM 11415 O O . LEU D 1 74 ? 103.240 32.779 92.265 1.00 34.72 71 LEU D O 1
ATOM 11420 N N . VAL D 1 75 ? 104.675 33.894 93.574 1.00 36.48 72 VAL D N 1
ATOM 11421 C CA . VAL D 1 75 ? 105.819 33.573 92.720 1.00 35.55 72 VAL D CA 1
ATOM 11422 C C . VAL D 1 75 ? 106.066 32.078 92.775 1.00 36.89 72 VAL D C 1
ATOM 11423 O O . VAL D 1 75 ? 106.335 31.456 91.764 1.00 38.63 72 VAL D O 1
ATOM 11427 N N . ASN D 1 76 ? 105.966 31.478 93.947 1.00 36.86 73 ASN D N 1
ATOM 11428 C CA . ASN D 1 76 ? 106.186 30.041 94.015 1.00 37.63 73 ASN D CA 1
ATOM 11429 C C . ASN D 1 76 ? 105.107 29.284 93.294 1.00 34.67 73 ASN D C 1
ATOM 11430 O O . ASN D 1 76 ? 105.399 28.276 92.682 1.00 33.25 73 ASN D O 1
ATOM 11435 N N . ASP D 1 77 ? 103.880 29.804 93.339 1.00 33.95 74 ASP D N 1
ATOM 11436 C CA . ASP D 1 77 ? 102.720 29.176 92.662 1.00 33.28 74 ASP D CA 1
ATOM 11437 C C . ASP D 1 77 ? 102.798 29.214 91.142 1.00 33.06 74 ASP D C 1
ATOM 11438 O O . ASP D 1 77 ? 102.456 28.262 90.491 1.00 32.63 74 ASP D O 1
ATOM 11443 N N . THR D 1 78 ? 103.216 30.355 90.601 1.00 32.73 75 THR D N 1
ATOM 11444 C CA . THR D 1 78 ? 103.151 30.637 89.184 1.00 31.64 75 THR D CA 1
ATOM 11445 C C . THR D 1 78 ? 104.509 30.670 88.455 1.00 33.81 75 THR D C 1
ATOM 11446 O O . THR D 1 78 ? 104.555 30.686 87.205 1.00 33.64 75 THR D O 1
ATOM 11450 N N . GLY D 1 79 ? 105.603 30.743 89.210 1.00 34.43 76 GLY D N 1
ATOM 11451 C CA . GLY D 1 79 ? 106.942 30.813 88.626 1.00 35.40 76 GLY D CA 1
ATOM 11452 C C . GLY D 1 79 ? 107.280 32.136 87.950 1.00 36.24 76 GLY D C 1
ATOM 11453 O O . GLY D 1 79 ? 108.272 32.216 87.240 1.00 38.12 76 GLY D O 1
ATOM 11454 N N . ARG D 1 80 ? 106.498 33.179 88.202 1.00 35.90 77 ARG D N 1
ATOM 11455 C CA . ARG D 1 80 ? 106.757 34.533 87.668 1.00 37.34 77 ARG D CA 1
ATOM 11456 C C . ARG D 1 80 ? 106.407 35.680 88.634 1.00 37.30 77 ARG D C 1
ATOM 11457 O O . ARG D 1 80 ? 105.540 35.548 89.524 1.00 37.13 77 ARG D O 1
ATOM 11465 N N . LEU D 1 81 ? 107.072 36.815 88.403 1.00 37.75 78 LEU D N 1
ATOM 11466 C CA . LEU D 1 81 ? 107.058 37.977 89.289 1.00 38.09 78 LEU D CA 1
ATOM 11467 C C . LEU D 1 81 ? 106.195 39.136 88.764 1.00 38.72 78 LEU D C 1
ATOM 11468 O O . LEU D 1 81 ? 105.303 39.603 89.445 1.00 37.44 78 LEU D O 1
ATOM 11473 N N . SER D 1 82 ? 106.469 39.598 87.557 1.00 40.23 79 SER D N 1
ATOM 11474 C CA . SER D 1 82 ? 105.808 40.778 86.993 1.00 42.53 79 SER D CA 1
ATOM 11475 C C . SER D 1 82 ? 104.266 40.688 87.006 1.00 41.15 79 SER D C 1
ATOM 11476 O O . SER D 1 82 ? 103.564 41.582 87.512 1.00 38.72 79 SER D O 1
ATOM 11479 N N . ILE D 1 83 ? 103.727 39.593 86.464 1.00 39.80 80 ILE D N 1
ATOM 11480 C CA . ILE D 1 83 ? 102.262 39.385 86.466 1.00 38.29 80 ILE D CA 1
ATOM 11481 C C . ILE D 1 83 ? 101.776 39.170 87.915 1.00 35.37 80 ILE D C 1
ATOM 11482 O O . ILE D 1 83 ? 100.619 39.443 88.260 1.00 35.17 80 ILE D O 1
ATOM 11487 N N . THR D 1 84 ? 102.655 38.658 88.780 1.00 34.03 81 THR D N 1
ATOM 11488 C CA . THR D 1 84 ? 102.307 38.419 90.170 1.00 32.49 81 THR D CA 1
ATOM 11489 C C . THR D 1 84 ? 101.998 39.742 90.821 1.00 33.02 81 THR D C 1
ATOM 11490 O O . THR D 1 84 ? 100.942 39.884 91.455 1.00 32.01 81 THR D O 1
ATOM 11494 N N . VAL D 1 85 ? 102.865 40.734 90.600 1.00 34.48 82 VAL D N 1
ATOM 11495 C CA . VAL D 1 85 ? 102.643 42.078 91.122 1.00 35.31 82 VAL D CA 1
ATOM 11496 C C . VAL D 1 85 ? 101.318 42.630 90.593 1.00 35.57 82 VAL D C 1
ATOM 11497 O O . VAL D 1 85 ? 100.505 43.156 91.388 1.00 35.36 82 VAL D O 1
ATOM 11501 N N . LEU D 1 86 ? 101.082 42.499 89.289 1.00 37.00 83 LEU D N 1
ATOM 11502 C CA . LEU D 1 86 ? 99.812 42.936 88.671 1.00 38.73 83 LEU D CA 1
ATOM 11503 C C . LEU D 1 86 ? 98.577 42.231 89.242 1.00 35.82 83 LEU D C 1
ATOM 11504 O O . LEU D 1 86 ? 97.528 42.880 89.407 1.00 32.89 83 LEU D O 1
ATOM 11509 N N . GLU D 1 87 ? 98.685 40.925 89.541 1.00 35.35 84 GLU D N 1
ATOM 11510 C CA . GLU D 1 87 ? 97.535 40.196 90.145 1.00 34.26 84 GLU D CA 1
ATOM 11511 C C . GLU D 1 87 ? 97.200 40.817 91.462 1.00 34.06 84 GLU D C 1
ATOM 11512 O O . GLU D 1 87 ? 96.026 41.024 91.796 1.00 32.95 84 GLU D O 1
ATOM 11518 N N . ILE D 1 88 ? 98.237 41.104 92.236 1.00 33.79 85 ILE D N 1
ATOM 11519 C CA . ILE D 1 88 ? 98.008 41.593 93.565 1.00 33.64 85 ILE D CA 1
ATOM 11520 C C . ILE D 1 88 ? 97.371 42.983 93.454 1.00 34.17 85 ILE D C 1
ATOM 11521 O O . ILE D 1 88 ? 96.357 43.259 94.124 1.00 32.11 85 ILE D O 1
ATOM 11526 N N . ASP D 1 89 ? 97.952 43.841 92.627 1.00 35.66 86 ASP D N 1
ATOM 11527 C CA . ASP D 1 89 ? 97.397 45.177 92.414 1.00 37.75 86 ASP D CA 1
ATOM 11528 C C . ASP D 1 89 ? 95.950 45.081 91.965 1.00 35.96 86 ASP D C 1
ATOM 11529 O O . ASP D 1 89 ? 95.111 45.766 92.484 1.00 36.70 86 ASP D O 1
ATOM 11534 N N . SER D 1 90 ? 95.661 44.221 91.005 1.00 34.71 87 SER D N 1
ATOM 11535 C CA . SER D 1 90 ? 94.278 44.090 90.505 1.00 37.51 87 SER D CA 1
ATOM 11536 C C . SER D 1 90 ? 93.296 43.644 91.616 1.00 33.70 87 SER D C 1
ATOM 11537 O O . SER D 1 90 ? 92.181 44.160 91.730 1.00 33.79 87 SER D O 1
ATOM 11540 N N . PHE D 1 91 ? 93.719 42.689 92.443 1.00 32.40 88 PHE D N 1
ATOM 11541 C CA . PHE D 1 91 ? 92.909 42.204 93.575 1.00 30.02 88 PHE D CA 1
ATOM 11542 C C . PHE D 1 91 ? 92.630 43.306 94.558 1.00 32.78 88 PHE D C 1
ATOM 11543 O O . PHE D 1 91 ? 91.510 43.498 94.980 1.00 30.85 88 PHE D O 1
ATOM 11551 N N . LEU D 1 92 ? 93.658 44.070 94.918 1.00 34.12 89 LEU D N 1
ATOM 11552 C CA . LEU D 1 92 ? 93.467 45.118 95.884 1.00 34.14 89 LEU D CA 1
ATOM 11553 C C . LEU D 1 92 ? 92.567 46.192 95.353 1.00 32.41 89 LEU D C 1
ATOM 11554 O O . LEU D 1 92 ? 91.796 46.746 96.118 1.00 32.09 89 LEU D O 1
ATOM 11559 N N . ALA D 1 93 ? 92.692 46.518 94.076 1.00 33.03 90 ALA D N 1
ATOM 11560 C CA . ALA D 1 93 ? 91.843 47.548 93.482 1.00 33.05 90 ALA D CA 1
ATOM 11561 C C . ALA D 1 93 ? 90.399 47.067 93.419 1.00 31.89 90 ALA D C 1
ATOM 11562 O O . ALA D 1 93 ? 89.469 47.877 93.433 1.00 29.92 90 ALA D O 1
ATOM 11564 N N . SER D 1 94 ? 90.177 45.766 93.279 1.00 31.09 91 SER D N 1
ATOM 11565 C CA . SER D 1 94 ? 88.790 45.341 93.129 1.00 30.98 91 SER D CA 1
ATOM 11566 C C . SER D 1 94 ? 88.127 45.451 94.466 1.00 29.36 91 SER D C 1
ATOM 11567 O O . SER D 1 94 ? 86.933 45.771 94.550 1.00 30.38 91 SER D O 1
ATOM 11570 N N . ILE D 1 95 ? 88.898 45.260 95.536 1.00 28.81 92 ILE D N 1
ATOM 11571 C CA . ILE D 1 95 ? 88.334 45.464 96.858 1.00 28.37 92 ILE D CA 1
ATOM 11572 C C . ILE D 1 95 ? 87.790 46.868 96.965 1.00 29.45 92 ILE D C 1
ATOM 11573 O O . ILE D 1 95 ? 86.627 47.064 97.370 1.00 30.14 92 ILE D O 1
ATOM 11578 N N . ASP D 1 96 ? 88.609 47.856 96.605 1.00 32.21 93 ASP D N 1
ATOM 11579 C CA . ASP D 1 96 ? 88.193 49.259 96.722 1.00 32.61 93 ASP D CA 1
ATOM 11580 C C . ASP D 1 96 ? 87.046 49.579 95.776 1.00 32.75 93 ASP D C 1
ATOM 11581 O O . ASP D 1 96 ? 86.081 50.242 96.153 1.00 32.99 93 ASP D O 1
ATOM 11586 N N . ARG D 1 97 ? 87.123 49.102 94.555 1.00 32.27 94 ARG D N 1
ATOM 11587 C CA . ARG D 1 97 ? 86.045 49.383 93.599 1.00 33.62 94 ARG D CA 1
ATOM 11588 C C . ARG D 1 97 ? 84.675 48.777 94.017 1.00 32.97 94 ARG D C 1
ATOM 11589 O O . ARG D 1 97 ? 83.655 49.458 94.001 1.00 31.58 94 ARG D O 1
ATOM 11597 N N . TRP D 1 98 ? 84.638 47.506 94.393 1.00 30.02 95 TRP D N 1
ATOM 11598 C CA . TRP D 1 98 ? 83.389 46.946 94.900 1.00 29.88 95 TRP D CA 1
ATOM 11599 C C . TRP D 1 98 ? 82.867 47.635 96.185 1.00 31.08 95 TRP D C 1
ATOM 11600 O O . TRP D 1 98 ? 81.655 47.854 96.334 1.00 29.86 95 TRP D O 1
ATOM 11611 N N . CYS D 1 99 ? 83.756 47.965 97.114 1.00 30.85 96 CYS D N 1
ATOM 11612 C CA . CYS D 1 99 ? 83.351 48.652 98.322 1.00 32.46 96 CYS D CA 1
ATOM 11613 C C . CYS D 1 99 ? 82.719 49.986 98.020 1.00 34.31 96 CYS D C 1
ATOM 11614 O O . CYS D 1 99 ? 81.798 50.388 98.723 1.00 33.90 96 CYS D O 1
ATOM 11617 N N . GLY D 1 100 ? 83.208 50.670 96.997 1.00 35.93 97 GLY D N 1
ATOM 11618 C CA . GLY D 1 100 ? 82.632 51.960 96.572 1.00 38.13 97 GLY D CA 1
ATOM 11619 C C . GLY D 1 100 ? 81.280 51.809 95.867 1.00 38.14 97 GLY D C 1
ATOM 11620 O O . GLY D 1 100 ? 80.439 52.695 95.987 1.00 35.90 97 GLY D O 1
ATOM 11621 N N . LEU D 1 101 ? 81.047 50.692 95.155 1.00 37.76 98 LEU D N 1
ATOM 11622 C CA . LEU D 1 101 ? 79.728 50.454 94.474 1.00 38.25 98 LEU D CA 1
ATOM 11623 C C . LEU D 1 101 ? 78.627 49.850 95.341 1.00 37.22 98 LEU D C 1
ATOM 11624 O O . LEU D 1 101 ? 77.435 50.062 95.078 1.00 35.08 98 LEU D O 1
ATOM 11629 N N . ALA D 1 102 ? 79.020 49.077 96.347 1.00 35.40 99 ALA D N 1
ATOM 11630 C CA . ALA D 1 102 ? 78.075 48.232 97.050 1.00 34.89 99 ALA D CA 1
ATOM 11631 C C . ALA D 1 102 ? 76.912 48.989 97.731 1.00 34.75 99 ALA D C 1
ATOM 11632 O O . ALA D 1 102 ? 75.770 48.551 97.622 1.00 35.79 99 ALA D O 1
ATOM 11634 N N . PRO D 1 103 ? 77.178 50.114 98.432 1.00 34.57 100 PRO D N 1
ATOM 11635 C CA . PRO D 1 103 ? 76.050 50.770 99.149 1.00 36.17 100 PRO D CA 1
ATOM 11636 C C . PRO D 1 103 ? 74.842 51.068 98.249 1.00 35.61 100 PRO D C 1
ATOM 11637 O O . PRO D 1 103 ? 73.688 50.729 98.561 1.00 37.59 100 PRO D O 1
ATOM 11641 N N . GLU D 1 104 ? 75.133 51.623 97.103 1.00 37.43 101 GLU D N 1
ATOM 11642 C CA . GLU D 1 104 ? 74.098 52.005 96.174 1.00 42.65 101 GLU D CA 1
ATOM 11643 C C . GLU D 1 104 ? 73.438 50.770 95.536 1.00 41.98 101 GLU D C 1
ATOM 11644 O O . GLU D 1 104 ? 72.238 50.706 95.381 1.00 39.46 101 GLU D O 1
ATOM 11650 N N . LEU D 1 105 ? 74.238 49.786 95.169 1.00 38.44 102 LEU D N 1
ATOM 11651 C CA . LEU D 1 105 ? 73.713 48.573 94.597 1.00 42.52 102 LEU D CA 1
ATOM 11652 C C . LEU D 1 105 ? 72.773 47.775 95.517 1.00 41.36 102 LEU D C 1
ATOM 11653 O O . LEU D 1 105 ? 71.884 47.071 95.040 1.00 45.14 102 LEU D O 1
ATOM 11658 N N . LEU D 1 106 ? 72.989 47.877 96.818 1.00 38.95 103 LEU D N 1
ATOM 11659 C CA . LEU D 1 106 ? 72.199 47.176 97.811 1.00 38.18 103 LEU D CA 1
ATOM 11660 C C . LEU D 1 106 ? 71.114 48.051 98.424 1.00 40.67 103 LEU D C 1
ATOM 11661 O O . LEU D 1 106 ? 70.446 47.631 99.348 1.00 40.69 103 LEU D O 1
ATOM 11666 N N . GLN D 1 107 ? 70.935 49.259 97.922 1.00 42.02 104 GLN D N 1
ATOM 11667 C CA . GLN D 1 107 ? 69.820 50.109 98.403 1.00 47.57 104 GLN D CA 1
ATOM 11668 C C . GLN D 1 107 ? 68.462 49.460 98.092 1.00 48.55 104 GLN D C 1
ATOM 11669 O O . GLN D 1 107 ? 68.156 49.220 96.926 1.00 47.52 104 GLN D O 1
ATOM 11675 N N . THR D 1 108 ? 67.656 49.224 99.122 1.00 49.25 105 THR D N 1
ATOM 11676 C CA . THR D 1 108 ? 66.229 48.911 98.933 1.00 50.13 105 THR D CA 1
ATOM 11677 C C . THR D 1 108 ? 65.521 50.093 98.275 1.00 51.35 105 THR D C 1
ATOM 11678 O O . THR D 1 108 ? 65.948 51.249 98.376 1.00 50.09 105 THR D O 1
ATOM 11682 N N . SER D 1 109 ? 64.385 49.812 97.664 1.00 56.14 106 SER D N 1
ATOM 11683 C CA . SER D 1 109 ? 63.605 50.836 96.970 1.00 54.11 106 SER D CA 1
ATOM 11684 C C . SER D 1 109 ? 62.107 50.706 97.313 1.00 49.38 106 SER D C 1
ATOM 11685 O O . SER D 1 109 ? 61.626 49.622 97.778 1.00 44.32 106 SER D O 1
ATOM 11688 N N . ALA D 1 110 ? 61.393 51.796 97.077 1.00 43.45 107 ALA D N 1
ATOM 11689 C CA . ALA D 1 110 ? 59.945 51.867 97.300 1.00 42.82 107 ALA D CA 1
ATOM 11690 C C . ALA D 1 110 ? 59.284 52.699 96.198 1.00 44.15 107 ALA D C 1
ATOM 11691 O O . ALA D 1 110 ? 59.798 53.743 95.798 1.00 44.80 107 ALA D O 1
ATOM 11693 N N . LYS D 1 111 ? 58.149 52.248 95.711 1.00 41.60 108 LYS D N 1
ATOM 11694 C CA . LYS D 1 111 ? 57.428 53.035 94.745 1.00 43.78 108 LYS D CA 1
ATOM 11695 C C . LYS D 1 111 ? 55.975 52.655 94.698 1.00 40.40 108 LYS D C 1
ATOM 11696 O O . LYS D 1 111 ? 55.576 51.607 95.143 1.00 34.80 108 LYS D O 1
ATOM 11702 N N . ASN D 1 112 ? 55.184 53.551 94.145 1.00 42.62 109 ASN D N 1
ATOM 11703 C CA . ASN D 1 112 ? 53.798 53.241 93.855 1.00 43.74 109 ASN D CA 1
ATOM 11704 C C . ASN D 1 112 ? 53.753 52.421 92.582 1.00 42.19 109 ASN D C 1
ATOM 11705 O O . ASN D 1 112 ? 54.677 52.489 91.806 1.00 49.53 109 ASN D O 1
ATOM 11710 N N . THR D 1 113 ? 52.739 51.574 92.432 1.00 38.15 110 THR D N 1
ATOM 11711 C CA . THR D 1 113 ? 52.526 50.781 91.209 1.00 35.91 110 THR D CA 1
ATOM 11712 C C . THR D 1 113 ? 51.534 51.448 90.274 1.00 36.25 110 THR D C 1
ATOM 11713 O O . THR D 1 113 ? 51.070 52.539 90.555 1.00 35.77 110 THR D O 1
ATOM 11717 N N . SER D 1 114 ? 51.173 50.774 89.183 1.00 37.44 111 SER D N 1
ATOM 11718 C CA . SER D 1 114 ? 50.115 51.276 88.289 1.00 39.79 111 SER D CA 1
ATOM 11719 C C . SER D 1 114 ? 48.699 51.085 88.862 1.00 38.06 111 SER D C 1
ATOM 11720 O O . SER D 1 114 ? 47.712 51.566 88.271 1.00 37.94 111 SER D O 1
ATOM 11723 N N . ILE D 1 115 ? 48.589 50.372 89.982 1.00 34.69 112 ILE D N 1
ATOM 11724 C CA . ILE D 1 115 ? 47.315 50.255 90.700 1.00 34.47 112 ILE D CA 1
ATOM 11725 C C . ILE D 1 115 ? 47.415 51.189 91.895 1.00 32.05 112 ILE D C 1
ATOM 11726 O O . ILE D 1 115 ? 48.351 51.069 92.702 1.00 29.19 112 ILE D O 1
ATOM 11731 N N . PRO D 1 116 ? 46.499 52.174 91.965 1.00 32.49 113 PRO D N 1
ATOM 11732 C CA . PRO D 1 116 ? 46.649 53.267 92.918 1.00 32.43 113 PRO D CA 1
ATOM 11733 C C . PRO D 1 116 ? 46.739 52.865 94.393 1.00 31.12 113 PRO D C 1
ATOM 11734 O O . PRO D 1 116 ? 47.443 53.528 95.135 1.00 31.49 113 PRO D O 1
ATOM 11738 N N . PHE D 1 117 ? 46.072 51.768 94.782 1.00 30.01 114 PHE D N 1
ATOM 11739 C CA . PHE D 1 117 ? 46.053 51.296 96.152 1.00 29.41 114 PHE D CA 1
ATOM 11740 C C . PHE D 1 117 ? 47.072 50.171 96.422 1.00 29.15 114 PHE D C 1
ATOM 11741 O O . PHE D 1 117 ? 47.024 49.553 97.498 1.00 29.73 114 PHE D O 1
ATOM 11749 N N . ILE D 1 118 ? 47.973 49.890 95.480 1.00 28.49 115 ILE D N 1
ATOM 11750 C CA . ILE D 1 118 ? 49.074 48.925 95.749 1.00 27.82 115 ILE D CA 1
ATOM 11751 C C . ILE D 1 118 ? 50.412 49.664 95.640 1.00 26.85 115 ILE D C 1
ATOM 11752 O O . ILE D 1 118 ? 50.738 50.217 94.614 1.00 26.93 115 ILE D O 1
ATOM 11757 N N . ALA D 1 119 ? 51.164 49.666 96.742 1.00 27.04 116 ALA D N 1
ATOM 11758 C CA . ALA D 1 119 ? 52.498 50.204 96.782 1.00 25.86 116 ALA D CA 1
ATOM 11759 C C . ALA D 1 119 ? 53.493 48.993 96.743 1.00 25.74 116 ALA D C 1
ATOM 11760 O O . ALA D 1 119 ? 53.143 47.821 97.042 1.00 25.81 116 ALA D O 1
ATOM 11762 N N . LEU D 1 120 ? 54.730 49.270 96.369 1.00 25.16 117 LEU D N 1
ATOM 11763 C CA . LEU D 1 120 ? 55.732 48.223 96.227 1.00 25.67 117 LEU D CA 1
ATOM 11764 C C . LEU D 1 120 ? 56.953 48.607 97.058 1.00 27.14 117 LEU D C 1
ATOM 11765 O O . LEU D 1 120 ? 57.390 49.778 96.989 1.00 27.65 117 LEU D O 1
ATOM 11770 N N . GLN D 1 121 ? 57.491 47.643 97.817 1.00 27.13 118 GLN D N 1
ATOM 11771 C CA . GLN D 1 121 ? 58.820 47.742 98.394 1.00 28.53 118 GLN D CA 1
ATOM 11772 C C . GLN D 1 121 ? 59.618 46.545 97.906 1.00 30.30 118 GLN D C 1
ATOM 11773 O O . GLN D 1 121 ? 59.041 45.492 97.562 1.00 28.28 118 GLN D O 1
ATOM 11779 N N . GLN D 1 122 ? 60.939 46.707 97.846 1.00 32.55 119 GLN D N 1
ATOM 11780 C CA . GLN D 1 122 ? 61.848 45.668 97.362 1.00 35.97 119 GLN D CA 1
ATOM 11781 C C . GLN D 1 122 ? 62.978 45.470 98.349 1.00 38.85 119 GLN D C 1
ATOM 11782 O O . GLN D 1 122 ? 63.468 46.438 98.946 1.00 36.53 119 GLN D O 1
ATOM 11788 N N . SER D 1 123 ? 63.418 44.230 98.504 1.00 33.05 120 SER D N 1
ATOM 11789 C CA . SER D 1 123 ? 64.606 43.978 99.267 1.00 34.40 120 SER D CA 1
ATOM 11790 C C . SER D 1 123 ? 65.432 42.931 98.569 1.00 32.03 120 SER D C 1
ATOM 11791 O O . SER D 1 123 ? 65.024 42.345 97.538 1.00 29.56 120 SER D O 1
ATOM 11794 N N . LEU D 1 124 ? 66.595 42.668 99.141 1.00 28.82 121 LEU D N 1
ATOM 11795 C CA . LEU D 1 124 ? 67.568 41.832 98.500 1.00 28.73 121 LEU D CA 1
ATOM 11796 C C . LEU D 1 124 ? 68.145 40.921 99.554 1.00 27.58 121 LEU D C 1
ATOM 11797 O O . LEU D 1 124 ? 68.588 41.391 100.562 1.00 27.19 121 LEU D O 1
ATOM 11802 N N . VAL D 1 125 ? 68.103 39.626 99.314 1.00 27.23 122 VAL D N 1
ATOM 11803 C CA . VAL D 1 125 ? 68.412 38.639 100.335 1.00 27.63 122 VAL D CA 1
ATOM 11804 C C . VAL D 1 125 ? 69.563 37.785 99.806 1.00 25.66 122 VAL D C 1
ATOM 11805 O O . VAL D 1 125 ? 69.413 37.157 98.772 1.00 23.61 122 VAL D O 1
ATOM 11809 N N . PRO D 1 126 ? 70.692 37.735 100.513 1.00 24.82 123 PRO D N 1
ATOM 11810 C CA . PRO D 1 126 ? 71.806 36.974 99.924 1.00 23.87 123 PRO D CA 1
ATOM 11811 C C . PRO D 1 126 ? 71.677 35.458 99.998 1.00 22.82 123 PRO D C 1
ATOM 11812 O O . PRO D 1 126 ? 71.078 34.944 100.926 1.00 24.35 123 PRO D O 1
ATOM 11816 N N . TYR D 1 127 ? 72.255 34.749 99.035 1.00 22.47 124 TYR D N 1
ATOM 11817 C CA . TYR D 1 127 ? 72.461 33.305 99.152 1.00 23.28 124 TYR D CA 1
ATOM 11818 C C . TYR D 1 127 ? 73.356 33.129 100.381 1.00 24.75 124 TYR D C 1
ATOM 11819 O O . TYR D 1 127 ? 74.297 33.887 100.514 1.00 25.58 124 TYR D O 1
ATOM 11828 N N . PRO D 1 128 ? 72.992 32.234 101.331 1.00 25.50 125 PRO D N 1
ATOM 11829 C CA . PRO D 1 128 ? 73.810 32.169 102.563 1.00 23.86 125 PRO D CA 1
ATOM 11830 C C . PRO D 1 128 ? 75.266 31.716 102.304 1.00 23.33 125 PRO D C 1
ATOM 11831 O O . PRO D 1 128 ? 76.194 32.311 102.868 1.00 23.29 125 PRO D O 1
ATOM 11835 N N . LEU D 1 129 ? 75.463 30.738 101.427 1.00 21.64 126 LEU D N 1
ATOM 11836 C CA . LEU D 1 129 ? 76.800 30.183 101.190 1.00 22.12 126 LEU D CA 1
ATOM 11837 C C . LEU D 1 129 ? 77.091 29.930 99.699 1.00 21.60 126 LEU D C 1
ATOM 11838 O O . LEU D 1 129 ? 76.395 29.141 99.005 1.00 22.25 126 LEU D O 1
ATOM 11843 N N . VAL D 1 130 ? 78.098 30.653 99.197 1.00 20.12 127 VAL D N 1
ATOM 11844 C CA . VAL D 1 130 ? 78.559 30.593 97.836 1.00 20.62 127 VAL D CA 1
ATOM 11845 C C . VAL D 1 130 ? 79.890 29.769 97.819 1.00 22.03 127 VAL D C 1
ATOM 11846 O O . VAL D 1 130 ? 80.754 29.908 98.726 1.00 22.92 127 VAL D O 1
ATOM 11850 N N . GLY D 1 131 ? 79.971 28.818 96.897 1.00 20.91 128 GLY D N 1
ATOM 11851 C CA . GLY D 1 131 ? 81.188 28.034 96.650 1.00 21.38 128 GLY D CA 1
ATOM 11852 C C . GLY D 1 131 ? 81.900 28.569 95.434 1.00 22.34 128 GLY D C 1
ATOM 11853 O O . GLY D 1 131 ? 81.254 28.828 94.417 1.00 22.59 128 GLY D O 1
ATOM 11854 N N . VAL D 1 132 ? 83.211 28.797 95.564 1.00 22.22 129 VAL D N 1
ATOM 11855 C CA . VAL D 1 132 ? 84.082 29.225 94.452 1.00 23.17 129 VAL D CA 1
ATOM 11856 C C . VAL D 1 132 ? 85.138 28.149 94.185 1.00 23.11 129 VAL D C 1
ATOM 11857 O O . VAL D 1 132 ? 85.846 27.703 95.114 1.00 22.67 129 VAL D O 1
ATOM 11861 N N . ILE D 1 133 ? 85.222 27.730 92.938 1.00 21.58 130 ILE D N 1
ATOM 11862 C CA . ILE D 1 133 ? 86.209 26.777 92.467 1.00 23.25 130 ILE D CA 1
ATOM 11863 C C . ILE D 1 133 ? 86.998 27.511 91.410 1.00 23.37 130 ILE D C 1
ATOM 11864 O O . ILE D 1 133 ? 86.478 27.838 90.363 1.00 25.56 130 ILE D O 1
ATOM 11869 N N . SER D 1 134 ? 88.263 27.813 91.719 1.00 25.39 131 SER D N 1
ATOM 11870 C CA . SER D 1 134 ? 89.081 28.723 90.921 1.00 26.61 131 SER D CA 1
ATOM 11871 C C . SER D 1 134 ? 90.310 28.049 90.302 1.00 27.72 131 SER D C 1
ATOM 11872 O O . SER D 1 134 ? 90.794 27.080 90.802 1.00 28.56 131 SER D O 1
ATOM 11875 N N . PRO D 1 135 ? 90.802 28.560 89.178 1.00 28.73 132 PRO D N 1
ATOM 11876 C CA . PRO D 1 135 ? 91.881 27.917 88.434 1.00 29.93 132 PRO D CA 1
ATOM 11877 C C . PRO D 1 135 ? 93.287 28.373 88.799 1.00 28.59 132 PRO D C 1
ATOM 11878 O O . PRO D 1 135 ? 93.448 29.308 89.570 1.00 28.47 132 PRO D O 1
ATOM 11882 N N . TRP D 1 136 ? 94.279 27.668 88.257 1.00 28.72 133 TRP D N 1
ATOM 11883 C CA . TRP D 1 136 ? 95.684 27.811 88.642 1.00 28.69 133 TRP D CA 1
ATOM 11884 C C . TRP D 1 136 ? 96.426 28.864 87.900 1.00 29.70 133 TRP D C 1
ATOM 11885 O O . TRP D 1 136 ? 97.560 29.162 88.287 1.00 30.79 133 TRP D O 1
ATOM 11896 N N . ASN D 1 137 ? 95.862 29.385 86.813 1.00 29.38 134 ASN D N 1
ATOM 11897 C CA . ASN D 1 137 ? 96.620 30.287 85.920 1.00 31.42 134 ASN D CA 1
ATOM 11898 C C . ASN D 1 137 ? 96.795 31.709 86.434 1.00 31.06 134 ASN D C 1
ATOM 11899 O O . ASN D 1 137 ? 97.867 32.314 86.242 1.00 29.48 134 ASN D O 1
ATOM 11904 N N . PHE D 1 138 ? 95.749 32.237 87.073 1.00 29.13 135 PHE D N 1
ATOM 11905 C CA . PHE D 1 138 ? 95.805 33.491 87.822 1.00 28.70 135 PHE D CA 1
ATOM 11906 C C . PHE D 1 138 ? 95.224 33.191 89.205 1.00 28.85 135 PHE D C 1
ATOM 11907 O O . PHE D 1 138 ? 94.079 33.541 89.514 1.00 29.60 135 PHE D O 1
ATOM 11915 N N . PRO D 1 139 ? 95.995 32.535 90.057 1.00 29.21 136 PRO D N 1
ATOM 11916 C CA . PRO D 1 139 ? 95.445 31.915 91.252 1.00 29.20 136 PRO D CA 1
ATOM 11917 C C . PRO D 1 139 ? 94.709 32.899 92.186 1.00 29.45 136 PRO D C 1
ATOM 11918 O O . PRO D 1 139 ? 93.638 32.579 92.711 1.00 28.58 136 PRO D O 1
ATOM 11922 N N . LEU D 1 140 ? 95.281 34.078 92.361 1.00 30.37 137 LEU D N 1
ATOM 11923 C CA . LEU D 1 140 ? 94.763 35.055 93.301 1.00 29.87 137 LEU D CA 1
ATOM 11924 C C . LEU D 1 140 ? 93.614 35.783 92.677 1.00 29.89 137 LEU D C 1
ATOM 11925 O O . LEU D 1 140 ? 92.516 35.770 93.252 1.00 28.53 137 LEU D O 1
ATOM 11930 N N . THR D 1 141 ? 93.803 36.424 91.521 1.00 29.02 138 THR D N 1
ATOM 11931 C CA . THR D 1 141 ? 92.686 37.242 91.026 1.00 29.58 138 THR D CA 1
ATOM 11932 C C . THR D 1 141 ? 91.462 36.371 90.765 1.00 29.47 138 THR D C 1
ATOM 11933 O O . THR D 1 141 ? 90.320 36.769 91.076 1.00 27.03 138 THR D O 1
ATOM 11937 N N . LEU D 1 142 ? 91.675 35.180 90.222 1.00 27.85 139 LEU D N 1
ATOM 11938 C CA . LEU D 1 142 ? 90.527 34.336 89.879 1.00 28.99 139 LEU D CA 1
ATOM 11939 C C . LEU D 1 142 ? 89.881 33.615 91.070 1.00 26.47 139 LEU D C 1
ATOM 11940 O O . LEU D 1 142 ? 88.759 33.158 90.959 1.00 29.06 139 LEU D O 1
ATOM 11945 N N . SER D 1 143 ? 90.534 33.525 92.216 1.00 27.32 140 SER D N 1
ATOM 11946 C CA . SER D 1 143 ? 89.871 32.980 93.397 1.00 26.37 140 SER D CA 1
ATOM 11947 C C . SER D 1 143 ? 89.036 34.074 94.021 1.00 26.63 140 SER D C 1
ATOM 11948 O O . SER D 1 143 ? 88.142 33.787 94.783 1.00 29.47 140 SER D O 1
ATOM 11959 N N . ILE D 1 145 ? 87.677 37.059 92.271 1.00 26.59 142 ILE D N 1
ATOM 11960 C CA . ILE D 1 145 ? 86.893 37.888 91.401 1.00 26.74 142 ILE D CA 1
ATOM 11961 C C . ILE D 1 145 ? 85.378 37.827 91.714 1.00 26.71 142 ILE D C 1
ATOM 11962 O O . ILE D 1 145 ? 84.681 38.851 91.670 1.00 24.14 142 ILE D O 1
ATOM 11967 N N . ASP D 1 146 ? 84.881 36.651 92.093 1.00 25.10 143 ASP D N 1
ATOM 11968 C CA . ASP D 1 146 ? 83.491 36.522 92.503 1.00 25.37 143 ASP D CA 1
ATOM 11969 C C . ASP D 1 146 ? 83.367 36.624 94.047 1.00 24.24 143 ASP D C 1
ATOM 11970 O O . ASP D 1 146 ? 82.394 37.131 94.584 1.00 23.56 143 ASP D O 1
ATOM 11975 N N . THR D 1 147 ? 84.378 36.142 94.760 1.00 22.58 144 THR D N 1
ATOM 11976 C CA . THR D 1 147 ? 84.347 36.150 96.212 1.00 21.98 144 THR D CA 1
ATOM 11977 C C . THR D 1 147 ? 84.076 37.526 96.800 1.00 24.14 144 THR D C 1
ATOM 11978 O O . THR D 1 147 ? 83.270 37.675 97.727 1.00 23.59 144 THR D O 1
ATOM 11982 N N . ILE D 1 148 ? 84.797 38.552 96.335 1.00 24.32 145 ILE D N 1
ATOM 11983 C CA . ILE D 1 148 ? 84.632 39.870 96.898 1.00 23.88 145 ILE D CA 1
ATOM 11984 C C . ILE D 1 148 ? 83.218 40.463 96.778 1.00 24.58 145 ILE D C 1
ATOM 11985 O O . ILE D 1 148 ? 82.673 40.881 97.774 1.00 25.42 145 ILE D O 1
ATOM 11990 N N . PRO D 1 149 ? 82.609 40.472 95.575 1.00 24.16 146 PRO D N 1
ATOM 11991 C CA . PRO D 1 149 ? 81.229 40.961 95.559 1.00 23.75 146 PRO D CA 1
ATOM 11992 C C . PRO D 1 149 ? 80.233 40.074 96.298 1.00 23.38 146 PRO D C 1
ATOM 11993 O O . PRO D 1 149 ? 79.295 40.577 96.915 1.00 22.85 146 PRO D O 1
ATOM 11997 N N . ALA D 1 150 ? 80.452 38.766 96.322 1.00 22.84 147 ALA D N 1
ATOM 11998 C CA . ALA D 1 150 ? 79.562 37.897 97.079 1.00 21.50 147 ALA D CA 1
ATOM 11999 C C . ALA D 1 150 ? 79.627 38.234 98.571 1.00 21.66 147 ALA D C 1
ATOM 12000 O O . ALA D 1 150 ? 78.602 38.321 99.263 1.00 20.16 147 ALA D O 1
ATOM 12002 N N . LEU D 1 151 ? 80.845 38.444 99.083 1.00 21.52 148 LEU D N 1
ATOM 12003 C CA . LEU D 1 151 ? 80.988 38.796 100.477 1.00 21.16 148 LEU D CA 1
ATOM 12004 C C . LEU D 1 151 ? 80.272 40.123 100.765 1.00 21.93 148 LEU D C 1
ATOM 12005 O O . LEU D 1 151 ? 79.570 40.268 101.800 1.00 22.58 148 LEU D O 1
ATOM 12010 N N . LEU D 1 152 ? 80.430 41.088 99.872 1.00 23.98 149 LEU D N 1
ATOM 12011 C CA . LEU D 1 152 ? 79.816 42.381 100.117 1.00 25.73 149 LEU D CA 1
ATOM 12012 C C . LEU D 1 152 ? 78.287 42.330 100.059 1.00 24.46 149 LEU D C 1
ATOM 12013 O O . LEU D 1 152 ? 77.609 43.089 100.726 1.00 25.19 149 LEU D O 1
ATOM 12018 N N . ALA D 1 153 ? 77.768 41.491 99.197 1.00 25.73 150 ALA D N 1
ATOM 12019 C CA . ALA D 1 153 ? 76.326 41.206 99.197 1.00 24.64 150 ALA D CA 1
ATOM 12020 C C . ALA D 1 153 ? 75.763 40.646 100.513 1.00 25.00 150 ALA D C 1
ATOM 12021 O O . ALA D 1 153 ? 74.530 40.577 100.686 1.00 23.95 150 ALA D O 1
ATOM 12023 N N . GLY D 1 154 ? 76.630 40.104 101.368 1.00 24.29 151 GLY D N 1
ATOM 12024 C CA . GLY D 1 154 ? 76.211 39.409 102.579 1.00 24.77 151 GLY D CA 1
ATOM 12025 C C . GLY D 1 154 ? 76.262 37.883 102.574 1.00 23.74 151 GLY D C 1
ATOM 12026 O O . GLY D 1 154 ? 75.784 37.250 103.520 1.00 24.06 151 GLY D O 1
ATOM 12027 N N . CYS D 1 155 ? 76.877 37.299 101.559 1.00 22.84 152 CYS D N 1
ATOM 12028 C CA . CYS D 1 155 ? 77.098 35.872 101.525 1.00 23.25 152 CYS D CA 1
ATOM 12029 C C . CYS D 1 155 ? 78.340 35.506 102.342 1.00 24.56 152 CYS D C 1
ATOM 12030 O O . CYS D 1 155 ? 79.277 36.302 102.465 1.00 25.10 152 CYS D O 1
ATOM 12033 N N . ALA D 1 156 ? 78.355 34.287 102.831 1.00 23.49 153 ALA D N 1
ATOM 12034 C CA . ALA D 1 156 ? 79.596 33.595 103.223 1.00 23.02 153 ALA D CA 1
ATOM 12035 C C . ALA D 1 156 ? 80.095 32.885 101.988 1.00 22.74 153 ALA D C 1
ATOM 12036 O O . ALA D 1 156 ? 79.313 32.559 101.054 1.00 21.50 153 ALA D O 1
ATOM 12038 N N . VAL D 1 157 ? 81.407 32.733 101.901 1.00 21.27 154 VAL D N 1
ATOM 12039 C CA . VAL D 1 157 ? 82.014 32.141 100.727 1.00 20.71 154 VAL D CA 1
ATOM 12040 C C . VAL D 1 157 ? 83.089 31.115 101.151 1.00 20.89 154 VAL D C 1
ATOM 12041 O O . VAL D 1 157 ? 83.983 31.394 102.005 1.00 22.20 154 VAL D O 1
ATOM 12045 N N . VAL D 1 158 ? 83.003 29.949 100.541 1.00 21.42 155 VAL D N 1
ATOM 12046 C CA . VAL D 1 158 ? 83.994 28.879 100.638 1.00 21.51 155 VAL D CA 1
ATOM 12047 C C . VAL D 1 158 ? 84.745 28.802 99.323 1.00 20.82 155 VAL D C 1
ATOM 12048 O O . VAL D 1 158 ? 84.172 28.550 98.254 1.00 20.09 155 VAL D O 1
ATOM 12052 N N . VAL D 1 159 ? 86.050 29.065 99.385 1.00 20.24 156 VAL D N 1
ATOM 12053 C CA . VAL D 1 159 ? 86.907 29.137 98.216 1.00 20.85 156 VAL D CA 1
ATOM 12054 C C . VAL D 1 159 ? 87.806 27.914 98.201 1.00 21.88 156 VAL D C 1
ATOM 12055 O O . VAL D 1 159 ? 88.476 27.624 99.201 1.00 24.09 156 VAL D O 1
ATOM 12059 N N . LYS D 1 160 ? 87.802 27.210 97.087 1.00 22.43 157 LYS D N 1
ATOM 12060 C CA . LYS D 1 160 ? 88.650 26.020 96.870 1.00 24.97 157 LYS D CA 1
ATOM 12061 C C . LYS D 1 160 ? 89.524 26.281 95.645 1.00 26.30 157 LYS D C 1
ATOM 12062 O O . LYS D 1 160 ? 89.114 26.082 94.504 1.00 25.72 157 LYS D O 1
ATOM 12068 N N . PRO D 1 161 ? 90.713 26.805 95.872 1.00 27.97 158 PRO D N 1
ATOM 12069 C CA . PRO D 1 161 ? 91.603 27.071 94.744 1.00 27.44 158 PRO D CA 1
ATOM 12070 C C . PRO D 1 161 ? 92.170 25.755 94.156 1.00 27.45 158 PRO D C 1
ATOM 12071 O O . PRO D 1 161 ? 92.009 24.689 94.750 1.00 26.00 158 PRO D O 1
ATOM 12075 N N . SER D 1 162 ? 92.745 25.815 92.962 1.00 27.01 159 SER D N 1
ATOM 12076 C CA . SER D 1 162 ? 93.311 24.638 92.323 1.00 29.16 159 SER D CA 1
ATOM 12077 C C . SER D 1 162 ? 94.461 24.007 93.128 1.00 29.05 159 SER D C 1
ATOM 12078 O O . SER D 1 162 ? 95.343 24.711 93.646 1.00 30.01 159 SER D O 1
ATOM 12081 N N . GLU D 1 163 ? 94.454 22.670 93.192 1.00 29.03 160 GLU D N 1
ATOM 12082 C CA . GLU D 1 163 ? 95.565 21.906 93.780 1.00 31.57 160 GLU D CA 1
ATOM 12083 C C . GLU D 1 163 ? 96.903 22.184 93.099 1.00 32.39 160 GLU D C 1
ATOM 12084 O O . GLU D 1 163 ? 97.963 21.929 93.700 1.00 32.94 160 GLU D O 1
ATOM 12090 N N . ILE D 1 164 ? 96.852 22.613 91.837 1.00 31.05 161 ILE D N 1
ATOM 12091 C CA . ILE D 1 164 ? 98.052 22.972 91.072 1.00 33.68 161 ILE D CA 1
ATOM 12092 C C . ILE D 1 164 ? 98.739 24.245 91.599 1.00 32.52 161 ILE D C 1
ATOM 12093 O O . ILE D 1 164 ? 99.954 24.387 91.468 1.00 34.93 161 ILE D O 1
ATOM 12098 N N . ALA D 1 165 ? 97.981 25.164 92.204 1.00 33.20 162 ALA D N 1
ATOM 12099 C CA . ALA D 1 165 ? 98.515 26.469 92.667 1.00 33.95 162 ALA D CA 1
ATOM 12100 C C . ALA D 1 165 ? 97.874 26.996 93.954 1.00 32.44 162 ALA D C 1
ATOM 12101 O O . ALA D 1 165 ? 97.044 27.883 93.939 1.00 32.01 162 ALA D O 1
ATOM 12103 N N . PRO D 1 166 ? 98.246 26.428 95.086 1.00 33.46 163 PRO D N 1
ATOM 12104 C CA . PRO D 1 166 ? 97.471 26.648 96.292 1.00 33.39 163 PRO D CA 1
ATOM 12105 C C . PRO D 1 166 ? 98.182 27.449 97.368 1.00 34.00 163 PRO D C 1
ATOM 12106 O O . PRO D 1 166 ? 97.611 27.715 98.450 1.00 32.88 163 PRO D O 1
ATOM 12110 N N . ARG D 1 167 ? 99.415 27.837 97.087 1.00 33.28 164 ARG D N 1
ATOM 12111 C CA . ARG D 1 167 ? 100.295 28.396 98.127 1.00 34.81 164 ARG D CA 1
ATOM 12112 C C . ARG D 1 167 ? 99.864 29.774 98.543 1.00 33.41 164 ARG D C 1
ATOM 12113 O O . ARG D 1 167 ? 100.012 30.147 99.711 1.00 32.06 164 ARG D O 1
ATOM 12121 N N . PHE D 1 168 ? 99.287 30.514 97.602 1.00 33.54 165 PHE D N 1
ATOM 12122 C CA . PHE D 1 168 ? 98.860 31.907 97.885 1.00 33.51 165 PHE D CA 1
ATOM 12123 C C . PHE D 1 168 ? 97.824 32.047 98.998 1.00 33.14 165 PHE D C 1
ATOM 12124 O O . PHE D 1 168 ? 97.636 33.160 99.501 1.00 35.00 165 PHE D O 1
ATOM 12132 N N . VAL D 1 169 ? 97.120 30.971 99.367 1.00 34.22 166 VAL D N 1
ATOM 12133 C CA . VAL D 1 169 ? 96.101 31.084 100.419 1.00 33.31 166 VAL D CA 1
ATOM 12134 C C . VAL D 1 169 ? 96.715 31.347 101.798 1.00 33.65 166 VAL D C 1
ATOM 12135 O O . VAL D 1 169 ? 96.094 32.005 102.605 1.00 30.21 166 VAL D O 1
ATOM 12139 N N . ALA D 1 170 ? 97.945 30.895 102.041 1.00 33.16 167 ALA D N 1
ATOM 12140 C CA . ALA D 1 170 ? 98.507 30.956 103.391 1.00 35.09 167 ALA D CA 1
ATOM 12141 C C . ALA D 1 170 ? 98.570 32.368 103.898 1.00 33.96 167 ALA D C 1
ATOM 12142 O O . ALA D 1 170 ? 98.045 32.634 104.981 1.00 34.47 167 ALA D O 1
ATOM 12144 N N . PRO D 1 171 ? 99.170 33.294 103.123 1.00 33.12 168 PRO D N 1
ATOM 12145 C CA . PRO D 1 171 ? 99.191 34.675 103.608 1.00 33.15 168 PRO D CA 1
ATOM 12146 C C . PRO D 1 171 ? 97.825 35.325 103.644 1.00 31.44 168 PRO D C 1
ATOM 12147 O O . PRO D 1 171 ? 97.619 36.196 104.472 1.00 31.69 168 PRO D O 1
ATOM 12151 N N . LEU D 1 172 ? 96.886 34.934 102.785 1.00 31.47 169 LEU D N 1
ATOM 12152 C CA . LEU D 1 172 ? 95.521 35.451 102.945 1.00 30.23 169 LEU D CA 1
ATOM 12153 C C . LEU D 1 172 ? 94.909 35.008 104.263 1.00 28.69 169 LEU D C 1
ATOM 12154 O O . LEU D 1 172 ? 94.206 35.773 104.900 1.00 26.81 169 LEU D O 1
ATOM 12159 N N . LEU D 1 173 ? 95.161 33.763 104.673 1.00 30.94 170 LEU D N 1
ATOM 12160 C CA . LEU D 1 173 ? 94.730 33.276 106.008 1.00 32.30 170 LEU D CA 1
ATOM 12161 C C . LEU D 1 173 ? 95.405 33.956 107.170 1.00 31.79 170 LEU D C 1
ATOM 12162 O O . LEU D 1 173 ? 94.749 34.282 108.178 1.00 29.16 170 LEU D O 1
ATOM 12175 N N . ALA D 1 175 ? 96.459 36.984 107.141 1.00 29.26 172 ALA D N 1
ATOM 12176 C CA . ALA D 1 175 ? 95.774 38.316 107.179 1.00 28.92 172 ALA D CA 1
ATOM 12177 C C . ALA D 1 175 ? 94.371 38.271 107.798 1.00 30.50 172 ALA D C 1
ATOM 12178 O O . ALA D 1 175 ? 93.920 39.246 108.431 1.00 29.75 172 ALA D O 1
ATOM 12180 N N . LEU D 1 176 ? 93.666 37.144 107.618 1.00 28.53 173 LEU D N 1
ATOM 12181 C CA . LEU D 1 176 ? 92.351 36.960 108.252 1.00 29.94 173 LEU D CA 1
ATOM 12182 C C . LEU D 1 176 ? 92.448 36.814 109.779 1.00 31.03 173 LEU D C 1
ATOM 12183 O O . LEU D 1 176 ? 91.489 37.099 110.467 1.00 31.53 173 LEU D O 1
ATOM 12188 N N . ASN D 1 177 ? 93.582 36.370 110.308 1.00 32.28 174 ASN D N 1
ATOM 12189 C CA . ASN D 1 177 ? 93.757 36.208 111.783 1.00 36.21 174 ASN D CA 1
ATOM 12190 C C . ASN D 1 177 ? 93.586 37.629 112.477 1.00 40.20 174 ASN D C 1
ATOM 12191 O O . ASN D 1 177 ? 93.412 37.699 113.684 1.00 44.60 174 ASN D O 1
ATOM 12196 N N . THR D 1 178 ? 93.621 38.730 111.699 1.00 37.66 175 THR D N 1
ATOM 12197 C CA . THR D 1 178 ? 93.442 40.116 112.171 1.00 38.85 175 THR D CA 1
ATOM 12198 C C . THR D 1 178 ? 92.019 40.584 112.065 1.00 37.32 175 THR D C 1
ATOM 12199 O O . THR D 1 178 ? 91.663 41.676 112.552 1.00 35.47 175 THR D O 1
ATOM 12203 N N . VAL D 1 179 ? 91.184 39.800 111.396 1.00 34.96 176 VAL D N 1
ATOM 12204 C CA . VAL D 1 179 ? 89.852 40.251 111.053 1.00 35.08 176 VAL D CA 1
ATOM 12205 C C . VAL D 1 179 ? 88.776 39.195 111.432 1.00 33.61 176 VAL D C 1
ATOM 12206 O O . VAL D 1 179 ? 88.228 38.532 110.571 1.00 30.29 176 VAL D O 1
ATOM 12210 N N . PRO D 1 180 ? 88.475 39.066 112.733 1.00 35.75 177 PRO D N 1
ATOM 12211 C CA . PRO D 1 180 ? 87.562 38.081 113.287 1.00 35.65 177 PRO D CA 1
ATOM 12212 C C . PRO D 1 180 ? 86.186 38.030 112.582 1.00 35.19 177 PRO D C 1
ATOM 12213 O O . PRO D 1 180 ? 85.673 36.925 112.350 1.00 34.81 177 PRO D O 1
ATOM 12217 N N . GLU D 1 181 ? 85.625 39.184 112.221 1.00 33.74 178 GLU D N 1
ATOM 12218 C CA . GLU D 1 181 ? 84.285 39.183 111.542 1.00 35.51 178 GLU D CA 1
ATOM 12219 C C . GLU D 1 181 ? 84.313 38.494 110.188 1.00 31.23 178 GLU D C 1
ATOM 12220 O O . GLU D 1 181 ? 83.341 37.893 109.787 1.00 31.80 178 GLU D O 1
ATOM 12226 N N . LEU D 1 182 ? 85.428 38.591 109.486 1.00 29.03 179 LEU D N 1
ATOM 12227 C CA . LEU D 1 182 ? 85.506 38.074 108.129 1.00 29.23 179 LEU D CA 1
ATOM 12228 C C . LEU D 1 182 ? 85.969 36.638 108.161 1.00 30.93 179 LEU D C 1
ATOM 12229 O O . LEU D 1 182 ? 85.577 35.824 107.340 1.00 30.03 179 LEU D O 1
ATOM 12234 N N . ARG D 1 183 ? 86.823 36.354 109.113 1.00 29.97 180 ARG D N 1
ATOM 12235 C CA . ARG D 1 183 ? 87.449 35.043 109.198 1.00 35.00 180 ARG D CA 1
ATOM 12236 C C . ARG D 1 183 ? 86.435 33.865 109.348 1.00 33.02 180 ARG D C 1
ATOM 12237 O O . ARG D 1 183 ? 86.709 32.737 108.979 1.00 35.13 180 ARG D O 1
ATOM 12245 N N . ASP D 1 184 ? 85.280 34.144 109.907 1.00 33.01 181 ASP D N 1
ATOM 12246 C CA . ASP D 1 184 ? 84.222 33.115 110.044 1.00 31.42 181 ASP D CA 1
ATOM 12247 C C . ASP D 1 184 ? 83.344 32.931 108.785 1.00 27.31 181 ASP D C 1
ATOM 12248 O O . ASP D 1 184 ? 82.616 31.918 108.655 1.00 26.26 181 ASP D O 1
ATOM 12253 N N . VAL D 1 185 ? 83.391 33.873 107.866 1.00 25.93 182 VAL D N 1
ATOM 12254 C CA . VAL D 1 185 ? 82.585 33.748 106.660 1.00 25.20 182 VAL D CA 1
ATOM 12255 C C . VAL D 1 185 ? 83.346 33.604 105.363 1.00 24.32 182 VAL D C 1
ATOM 12256 O O . VAL D 1 185 ? 82.714 33.312 104.319 1.00 24.25 182 VAL D O 1
ATOM 12260 N N . LEU D 1 186 ? 84.670 33.813 105.371 1.00 22.79 183 LEU D N 1
ATOM 12261 C CA . LEU D 1 186 ? 85.480 33.600 104.163 1.00 22.08 183 LEU D CA 1
ATOM 12262 C C . LEU D 1 186 ? 86.334 32.435 104.491 1.00 23.36 183 LEU D C 1
ATOM 12263 O O . LEU D 1 186 ? 87.242 32.542 105.350 1.00 22.44 183 LEU D O 1
ATOM 12268 N N . ILE D 1 187 ? 85.988 31.289 103.918 1.00 21.97 184 ILE D N 1
ATOM 12269 C CA . ILE D 1 187 ? 86.621 30.030 104.285 1.00 25.01 184 ILE D CA 1
ATOM 12270 C C . ILE D 1 187 ? 87.445 29.492 103.124 1.00 25.89 184 ILE D C 1
ATOM 12271 O O . ILE D 1 187 ? 86.953 29.418 101.969 1.00 22.20 184 ILE D O 1
ATOM 12276 N N . PHE D 1 188 ? 88.669 29.077 103.418 1.00 27.20 185 PHE D N 1
ATOM 12277 C CA . PHE D 1 188 ? 89.540 28.465 102.398 1.00 30.51 185 PHE D CA 1
ATOM 12278 C C . PHE D 1 188 ? 89.676 27.015 102.628 1.00 33.69 185 PHE D C 1
ATOM 12279 O O . PHE D 1 188 ? 89.978 26.580 103.733 1.00 35.78 185 PHE D O 1
ATOM 12287 N N . VAL D 1 189 ? 89.454 26.259 101.568 1.00 34.05 186 VAL D N 1
ATOM 12288 C CA . VAL D 1 189 ? 89.558 24.826 101.629 1.00 34.33 186 VAL D CA 1
ATOM 12289 C C . VAL D 1 189 ? 90.557 24.390 100.563 1.00 34.73 186 VAL D C 1
ATOM 12290 O O . VAL D 1 189 ? 90.548 24.906 99.477 1.00 32.89 186 VAL D O 1
ATOM 12294 N N . GLU D 1 190 ? 91.396 23.413 100.848 1.00 36.05 187 GLU D N 1
ATOM 12295 C CA . GLU D 1 190 ? 92.408 22.960 99.878 1.00 38.57 187 GLU D CA 1
ATOM 12296 C C . GLU D 1 190 ? 91.948 21.634 99.319 1.00 37.15 187 GLU D C 1
ATOM 12297 O O . GLU D 1 190 ? 91.415 20.856 100.051 1.00 41.46 187 GLU D O 1
ATOM 12303 N N . GLY D 1 191 ? 92.127 21.366 98.032 1.00 34.77 188 GLY D N 1
ATOM 12304 C CA . GLY D 1 191 ? 91.960 20.024 97.526 1.00 33.88 188 GLY D CA 1
ATOM 12305 C C . GLY D 1 191 ? 91.938 19.976 96.021 1.00 35.11 188 GLY D C 1
ATOM 12306 O O . GLY D 1 191 ? 92.082 20.996 95.366 1.00 34.33 188 GLY D O 1
ATOM 12307 N N . GLY D 1 192 ? 91.718 18.778 95.476 1.00 36.47 189 GLY D N 1
ATOM 12308 C CA . GLY D 1 192 ? 91.659 18.581 94.020 1.00 34.61 189 GLY D CA 1
ATOM 12309 C C . GLY D 1 192 ? 90.227 18.595 93.520 1.00 34.57 189 GLY D C 1
ATOM 12310 O O . GLY D 1 192 ? 89.316 19.110 94.203 1.00 30.71 189 GLY D O 1
ATOM 12311 N N . GLY D 1 193 ? 90.027 18.006 92.345 1.00 34.83 190 GLY D N 1
ATOM 12312 C CA . GLY D 1 193 ? 88.712 18.017 91.681 1.00 35.03 190 GLY D CA 1
ATOM 12313 C C . GLY D 1 193 ? 87.673 17.357 92.553 1.00 34.94 190 GLY D C 1
ATOM 12314 O O . GLY D 1 193 ? 86.518 17.752 92.569 1.00 32.82 190 GLY D O 1
ATOM 12315 N N . GLU D 1 194 ? 88.090 16.339 93.280 1.00 34.63 191 GLU D N 1
ATOM 12316 C CA . GLU D 1 194 ? 87.175 15.577 94.114 1.00 37.49 191 GLU D CA 1
ATOM 12317 C C . GLU D 1 194 ? 86.619 16.450 95.220 1.00 33.71 191 GLU D C 1
ATOM 12318 O O . GLU D 1 194 ? 85.439 16.372 95.532 1.00 31.86 191 GLU D O 1
ATOM 12324 N N . THR D 1 195 ? 87.465 17.293 95.804 1.00 32.96 192 THR D N 1
ATOM 12325 C CA . THR D 1 195 ? 87.036 18.220 96.863 1.00 30.77 192 THR D CA 1
ATOM 12326 C C . THR D 1 195 ? 86.089 19.261 96.255 1.00 30.59 192 THR D C 1
ATOM 12327 O O . THR D 1 195 ? 85.074 19.641 96.862 1.00 31.69 192 THR D O 1
ATOM 12331 N N . GLY D 1 196 ? 86.361 19.640 95.013 1.00 30.61 193 GLY D N 1
ATOM 12332 C CA . GLY D 1 196 ? 85.463 20.519 94.295 1.00 31.23 193 GLY D CA 1
ATOM 12333 C C . GLY D 1 196 ? 84.090 19.940 94.097 1.00 29.48 193 GLY D C 1
ATOM 12334 O O . GLY D 1 196 ? 83.102 20.570 94.436 1.00 27.87 193 GLY D O 1
ATOM 12335 N N . ALA D 1 197 ? 84.019 18.724 93.570 1.00 31.16 194 ALA D N 1
ATOM 12336 C CA . ALA D 1 197 ? 82.707 18.037 93.427 1.00 32.33 194 ALA D CA 1
ATOM 12337 C C . ALA D 1 197 ? 81.976 17.955 94.769 1.00 31.42 194 ALA D C 1
ATOM 12338 O O . ALA D 1 197 ? 80.803 18.270 94.846 1.00 34.49 194 ALA D O 1
ATOM 12340 N N . ASN D 1 198 ? 82.674 17.602 95.845 1.00 33.26 195 ASN D N 1
ATOM 12341 C CA . ASN D 1 198 ? 82.016 17.449 97.152 1.00 33.34 195 ASN D CA 1
ATOM 12342 C C . ASN D 1 198 ? 81.438 18.754 97.634 1.00 31.45 195 ASN D C 1
ATOM 12343 O O . ASN D 1 198 ? 80.340 18.789 98.165 1.00 30.76 195 ASN D O 1
ATOM 12348 N N . LEU D 1 199 ? 82.184 19.838 97.416 1.00 30.03 196 LEU D N 1
ATOM 12349 C CA . LEU D 1 199 ? 81.782 21.162 97.885 1.00 28.41 196 LEU D CA 1
ATOM 12350 C C . LEU D 1 199 ? 80.475 21.601 97.300 1.00 26.03 196 LEU D C 1
ATOM 12351 O O . LEU D 1 199 ? 79.685 22.260 97.973 1.00 25.92 196 LEU D O 1
ATOM 12356 N N . ILE D 1 200 ? 80.224 21.217 96.045 1.00 26.15 197 ILE D N 1
ATOM 12357 C CA . ILE D 1 200 ? 78.997 21.601 95.370 1.00 26.92 197 ILE D CA 1
ATOM 12358 C C . ILE D 1 200 ? 77.774 21.068 96.103 1.00 26.22 197 ILE D C 1
ATOM 12359 O O . ILE D 1 200 ? 76.746 21.732 96.117 1.00 27.57 197 ILE D O 1
ATOM 12364 N N . ASN D 1 201 ? 77.933 19.995 96.838 1.00 28.23 198 ASN D N 1
ATOM 12365 C CA . ASN D 1 201 ? 76.836 19.441 97.626 1.00 30.44 198 ASN D CA 1
ATOM 12366 C C . ASN D 1 201 ? 76.487 20.225 98.849 1.00 29.73 198 ASN D C 1
ATOM 12367 O O . ASN D 1 201 ? 75.416 20.001 99.386 1.00 27.39 198 ASN D O 1
ATOM 12372 N N . TYR D 1 202 ? 77.323 21.180 99.269 1.00 26.84 199 TYR D N 1
ATOM 12373 C CA . TYR D 1 202 ? 77.050 21.867 100.523 1.00 27.31 199 TYR D CA 1
ATOM 12374 C C . TYR D 1 202 ? 76.632 23.347 100.366 1.00 29.39 199 TYR D C 1
ATOM 12375 O O . TYR D 1 202 ? 76.264 24.024 101.349 1.00 27.44 199 TYR D O 1
ATOM 12384 N N . VAL D 1 203 ? 76.701 23.852 99.149 1.00 24.45 200 VAL D N 1
ATOM 12385 C CA . VAL D 1 203 ? 76.577 25.267 98.966 1.00 25.54 200 VAL D CA 1
ATOM 12386 C C . VAL D 1 203 ? 75.215 25.612 98.317 1.00 24.52 200 VAL D C 1
ATOM 12387 O O . VAL D 1 203 ? 74.509 24.720 97.815 1.00 23.99 200 VAL D O 1
ATOM 12391 N N . ASP D 1 204 ? 74.875 26.901 98.338 1.00 23.64 201 ASP D N 1
ATOM 12392 C CA . ASP D 1 204 ? 73.624 27.414 97.724 1.00 23.43 201 ASP D CA 1
ATOM 12393 C C . ASP D 1 204 ? 73.780 27.971 96.322 1.00 22.71 201 ASP D C 1
ATOM 12394 O O . ASP D 1 204 ? 72.788 28.348 95.708 1.00 21.63 201 ASP D O 1
ATOM 12399 N N . PHE D 1 205 ? 75.028 28.103 95.842 1.00 22.03 202 PHE D N 1
ATOM 12400 C CA . PHE D 1 205 ? 75.396 28.819 94.619 1.00 22.81 202 PHE D CA 1
ATOM 12401 C C . PHE D 1 205 ? 76.864 28.445 94.325 1.00 23.53 202 PHE D C 1
ATOM 12402 O O . PHE D 1 205 ? 77.691 28.468 95.238 1.00 23.12 202 PHE D O 1
ATOM 12410 N N . VAL D 1 206 ? 77.168 28.005 93.114 1.00 21.93 203 VAL D N 1
ATOM 12411 C CA . VAL D 1 206 ? 78.548 27.621 92.759 1.00 22.20 203 VAL D CA 1
ATOM 12412 C C . VAL D 1 206 ? 79.081 28.515 91.616 1.00 21.86 203 VAL D C 1
ATOM 12413 O O . VAL D 1 206 ? 78.395 28.770 90.597 1.00 21.17 203 VAL D O 1
ATOM 12417 N N . CYS D 1 207 ? 80.257 29.100 91.834 1.00 20.80 204 CYS D N 1
ATOM 12418 C CA . CYS D 1 207 ? 81.025 29.764 90.794 1.00 22.05 204 CYS D CA 1
ATOM 12419 C C . CYS D 1 207 ? 82.187 28.904 90.396 1.00 23.47 204 CYS D C 1
ATOM 12420 O O . CYS D 1 207 ? 82.973 28.486 91.286 1.00 26.67 204 CYS D O 1
ATOM 12423 N N . PHE D 1 208 ? 82.312 28.576 89.126 1.00 21.99 205 PHE D N 1
ATOM 12424 C CA . PHE D 1 208 ? 83.423 27.756 88.639 1.00 23.56 205 PHE D CA 1
ATOM 12425 C C . PHE D 1 208 ? 84.068 28.361 87.423 1.00 26.09 205 PHE D C 1
ATOM 12426 O O . PHE D 1 208 ? 83.389 28.729 86.438 1.00 24.23 205 PHE D O 1
ATOM 12434 N N . THR D 1 209 ? 85.402 28.365 87.469 1.00 25.23 206 THR D N 1
ATOM 12435 C CA . THR D 1 209 ? 86.229 28.809 86.361 1.00 27.38 206 THR D CA 1
ATOM 12436 C C . THR D 1 209 ? 87.224 27.716 86.043 1.00 27.12 206 THR D C 1
ATOM 12437 O O . THR D 1 209 ? 87.892 27.184 86.946 1.00 26.32 206 THR D O 1
ATOM 12441 N N . GLY D 1 210 ? 87.313 27.385 84.763 1.00 28.12 207 GLY D N 1
ATOM 12442 C CA . GLY D 1 210 ? 88.093 26.210 84.313 1.00 30.21 207 GLY D CA 1
ATOM 12443 C C . GLY D 1 210 ? 87.802 25.671 82.927 1.00 29.93 207 GLY D C 1
ATOM 12444 O O . GLY D 1 210 ? 87.285 26.375 82.050 1.00 30.05 207 GLY D O 1
ATOM 12445 N N . SER D 1 211 ? 88.165 24.412 82.725 1.00 30.72 208 SER D N 1
ATOM 12446 C CA . SER D 1 211 ? 88.017 23.770 81.448 1.00 32.37 208 SER D CA 1
ATOM 12447 C C . SER D 1 211 ? 86.548 23.532 81.115 1.00 30.66 208 SER D C 1
ATOM 12448 O O . SER D 1 211 ? 85.696 23.429 81.997 1.00 31.40 208 SER D O 1
ATOM 12451 N N . VAL D 1 212 ? 86.269 23.464 79.823 1.00 30.19 209 VAL D N 1
ATOM 12452 C CA . VAL D 1 212 ? 84.918 23.259 79.353 1.00 32.16 209 VAL D CA 1
ATOM 12453 C C . VAL D 1 212 ? 84.448 21.888 79.836 1.00 31.41 209 VAL D C 1
ATOM 12454 O O . VAL D 1 212 ? 83.327 21.768 80.260 1.00 29.26 209 VAL D O 1
ATOM 12458 N N . ALA D 1 213 ? 85.284 20.856 79.784 1.00 30.87 210 ALA D N 1
ATOM 12459 C CA . ALA D 1 213 ? 84.817 19.530 80.203 1.00 31.09 210 ALA D CA 1
ATOM 12460 C C . ALA D 1 213 ? 84.390 19.473 81.677 1.00 30.16 210 ALA D C 1
ATOM 12461 O O . ALA D 1 213 ? 83.342 18.906 82.047 1.00 30.84 210 ALA D O 1
ATOM 12463 N N . THR D 1 214 ? 85.201 20.052 82.540 1.00 30.29 211 THR D N 1
ATOM 12464 C CA . THR D 1 214 ? 84.933 20.047 83.968 1.00 29.70 211 THR D CA 1
ATOM 12465 C C . THR D 1 214 ? 83.737 20.977 84.257 1.00 28.82 211 THR D C 1
ATOM 12466 O O . THR D 1 214 ? 82.869 20.665 85.044 1.00 26.25 211 THR D O 1
ATOM 12470 N N . GLY D 1 215 ? 83.699 22.126 83.609 1.00 28.84 212 GLY D N 1
ATOM 12471 C CA . GLY D 1 215 ? 82.580 23.045 83.785 1.00 27.66 212 GLY D CA 1
ATOM 12472 C C . GLY D 1 215 ? 81.210 22.465 83.431 1.00 28.41 212 GLY D C 1
ATOM 12473 O O . GLY D 1 215 ? 80.194 22.796 84.055 1.00 28.30 212 GLY D O 1
ATOM 12474 N N . ARG D 1 216 ? 81.170 21.630 82.402 1.00 30.36 213 ARG D N 1
ATOM 12475 C CA . ARG D 1 216 ? 79.931 20.983 82.008 1.00 30.36 213 ARG D CA 1
ATOM 12476 C C . ARG D 1 216 ? 79.521 20.001 83.093 1.00 31.24 213 ARG D C 1
ATOM 12477 O O . ARG D 1 216 ? 78.338 19.887 83.382 1.00 29.09 213 ARG D O 1
ATOM 12485 N N . GLU D 1 217 ? 80.494 19.348 83.748 1.00 29.41 214 GLU D N 1
ATOM 12486 C CA . GLU D 1 217 ? 80.143 18.536 84.917 1.00 31.52 214 GLU D CA 1
ATOM 12487 C C . GLU D 1 217 ? 79.561 19.358 86.068 1.00 27.56 214 GLU D C 1
ATOM 12488 O O . GLU D 1 217 ? 78.588 18.950 86.705 1.00 27.00 214 GLU D O 1
ATOM 12494 N N . VAL D 1 218 ? 80.151 20.521 86.336 1.00 25.81 215 VAL D N 1
ATOM 12495 C CA . VAL D 1 218 ? 79.687 21.376 87.418 1.00 24.14 215 VAL D CA 1
ATOM 12496 C C . VAL D 1 218 ? 78.251 21.806 87.078 1.00 23.53 215 VAL D C 1
ATOM 12497 O O . VAL D 1 218 ? 77.402 21.791 87.935 1.00 24.73 215 VAL D O 1
ATOM 12501 N N . ALA D 1 219 ? 77.986 22.144 85.817 1.00 24.00 216 ALA D N 1
ATOM 12502 C CA . ALA D 1 219 ? 76.626 22.532 85.401 1.00 23.15 216 ALA D CA 1
ATOM 12503 C C . ALA D 1 219 ? 75.628 21.466 85.700 1.00 23.32 216 ALA D C 1
ATOM 12504 O O . ALA D 1 219 ? 74.488 21.749 86.178 1.00 21.70 216 ALA D O 1
ATOM 12506 N N . GLU D 1 220 ? 75.983 20.240 85.343 1.00 24.51 217 GLU D N 1
ATOM 12507 C CA . GLU D 1 220 ? 75.060 19.125 85.541 1.00 24.81 217 GLU D CA 1
ATOM 12508 C C . GLU D 1 220 ? 74.853 18.824 87.026 1.00 24.48 217 GLU D C 1
ATOM 12509 O O . GLU D 1 220 ? 73.736 18.579 87.475 1.00 24.73 217 GLU D O 1
ATOM 12515 N N . THR D 1 221 ? 75.913 18.886 87.822 1.00 24.65 218 THR D N 1
ATOM 12516 C CA . THR D 1 221 ? 75.791 18.720 89.285 1.00 25.04 218 THR D CA 1
ATOM 12517 C C . THR D 1 221 ? 74.989 19.814 89.972 1.00 25.06 218 THR D C 1
ATOM 12518 O O . THR D 1 221 ? 74.168 19.542 90.860 1.00 23.89 218 THR D O 1
ATOM 12522 N N . ALA D 1 222 ? 75.234 21.063 89.600 1.00 25.02 219 ALA D N 1
ATOM 12523 C CA . ALA D 1 222 ? 74.459 22.198 90.129 1.00 23.07 219 ALA D CA 1
ATOM 12524 C C . ALA D 1 222 ? 72.956 22.050 89.832 1.00 22.73 219 ALA D C 1
ATOM 12525 O O . ALA D 1 222 ? 72.134 22.290 90.710 1.00 23.11 219 ALA D O 1
ATOM 12527 N N . ALA D 1 223 ? 72.626 21.695 88.605 1.00 22.22 220 ALA D N 1
ATOM 12528 C CA . ALA D 1 223 ? 71.247 21.452 88.223 1.00 24.03 220 ALA D CA 1
ATOM 12529 C C . ALA D 1 223 ? 70.571 20.278 89.008 1.00 25.73 220 ALA D C 1
ATOM 12530 O O . ALA D 1 223 ? 69.467 20.418 89.491 1.00 23.92 220 ALA D O 1
ATOM 12532 N N . ARG D 1 224 ? 71.298 19.214 89.251 1.00 26.50 221 ARG D N 1
ATOM 12533 C CA . ARG D 1 224 ? 70.785 18.112 90.066 1.00 29.93 221 ARG D CA 1
ATOM 12534 C C . ARG D 1 224 ? 70.624 18.545 91.525 1.00 30.12 221 ARG D C 1
ATOM 12535 O O . ARG D 1 224 ? 69.646 18.144 92.175 1.00 25.38 221 ARG D O 1
ATOM 12543 N N . ARG D 1 225 ? 71.493 19.438 92.052 1.00 26.43 222 ARG D N 1
ATOM 12544 C CA . ARG D 1 225 ? 71.251 19.963 93.381 1.00 25.86 222 ARG D CA 1
ATOM 12545 C C . ARG D 1 225 ? 70.176 21.068 93.377 1.00 24.72 222 ARG D C 1
ATOM 12546 O O . ARG D 1 225 ? 69.715 21.475 94.413 1.00 22.74 222 ARG D O 1
ATOM 12554 N N . PHE D 1 226 ? 69.856 21.599 92.209 1.00 21.45 223 PHE D N 1
ATOM 12555 C CA . PHE D 1 226 ? 68.954 22.704 92.093 1.00 22.61 223 PHE D CA 1
ATOM 12556 C C . PHE D 1 226 ? 69.499 23.989 92.719 1.00 22.32 223 PHE D C 1
ATOM 12557 O O . PHE D 1 226 ? 68.804 24.685 93.475 1.00 22.18 223 PHE D O 1
ATOM 12565 N N . ILE D 1 227 ? 70.739 24.329 92.337 1.00 22.14 224 ILE D N 1
ATOM 12566 C CA . ILE D 1 227 ? 71.325 25.589 92.711 1.00 22.43 224 ILE D CA 1
ATOM 12567 C C . ILE D 1 227 ? 71.807 26.321 91.475 1.00 20.86 224 ILE D C 1
ATOM 12568 O O . ILE D 1 227 ? 72.097 25.714 90.441 1.00 21.75 224 ILE D O 1
ATOM 12573 N N . PRO D 1 228 ? 71.889 27.647 91.569 1.00 20.64 225 PRO D N 1
ATOM 12574 C CA . PRO D 1 228 ? 72.429 28.378 90.460 1.00 22.16 225 PRO D CA 1
ATOM 12575 C C . PRO D 1 228 ? 73.910 28.146 90.300 1.00 22.14 225 PRO D C 1
ATOM 12576 O O . PRO D 1 228 ? 74.608 27.875 91.284 1.00 22.00 225 PRO D O 1
ATOM 12580 N N . ALA D 1 229 ? 74.391 28.313 89.067 1.00 24.37 226 ALA D N 1
ATOM 12581 C CA . ALA D 1 229 ? 75.803 28.147 88.747 1.00 23.41 226 ALA D CA 1
ATOM 12582 C C . ALA D 1 229 ? 76.216 29.247 87.829 1.00 24.31 226 ALA D C 1
ATOM 12583 O O . ALA D 1 229 ? 75.538 29.510 86.795 1.00 23.95 226 ALA D O 1
ATOM 12585 N N . TYR D 1 230 ? 77.344 29.857 88.179 1.00 21.61 227 TYR D N 1
ATOM 12586 C CA . TYR D 1 230 ? 78.052 30.783 87.329 1.00 22.81 227 TYR D CA 1
ATOM 12587 C C . TYR D 1 230 ? 79.290 30.107 86.785 1.00 22.97 227 TYR D C 1
ATOM 12588 O O . TYR D 1 230 ? 80.178 29.726 87.560 1.00 23.41 227 TYR D O 1
ATOM 12597 N N . LEU D 1 231 ? 79.388 29.987 85.479 1.00 22.31 228 LEU D N 1
ATOM 12598 C CA . LEU D 1 231 ? 80.461 29.261 84.838 1.00 24.01 228 LEU D CA 1
ATOM 12599 C C . LEU D 1 231 ? 81.230 30.084 83.812 1.00 28.02 228 LEU D C 1
ATOM 12600 O O . LEU D 1 231 ? 80.641 30.694 82.912 1.00 27.63 228 LEU D O 1
ATOM 12605 N N . GLU D 1 232 ? 82.559 30.058 83.921 1.00 28.78 229 GLU D N 1
ATOM 12606 C CA . GLU D 1 232 ? 83.437 30.615 82.875 1.00 31.74 229 GLU D CA 1
ATOM 12607 C C . GLU D 1 232 ? 84.436 29.561 82.439 1.00 30.13 229 GLU D C 1
ATOM 12608 O O . GLU D 1 232 ? 85.288 29.113 83.248 1.00 30.67 229 GLU D O 1
ATOM 12614 N N . LEU D 1 233 ? 84.319 29.123 81.186 1.00 27.34 230 LEU D N 1
ATOM 12615 C CA . LEU D 1 233 ? 84.913 27.886 80.782 1.00 28.51 230 LEU D CA 1
ATOM 12616 C C . LEU D 1 233 ? 85.974 27.996 79.706 1.00 29.89 230 LEU D C 1
ATOM 12617 O O . LEU D 1 233 ? 86.321 27.009 79.033 1.00 33.68 230 LEU D O 1
ATOM 12622 N N . GLY D 1 234 ? 86.552 29.158 79.576 1.00 31.75 231 GLY D N 1
ATOM 12623 C CA . GLY D 1 234 ? 87.646 29.292 78.618 1.00 33.12 231 GLY D CA 1
ATOM 12624 C C . GLY D 1 234 ? 87.157 29.818 77.283 1.00 32.87 231 GLY D C 1
ATOM 12625 O O . GLY D 1 234 ? 85.957 30.175 77.093 1.00 32.45 231 GLY D O 1
ATOM 12626 N N . GLY D 1 235 ? 88.106 29.901 76.381 1.00 31.84 232 GLY D N 1
ATOM 12627 C CA . GLY D 1 235 ? 87.951 30.614 75.144 1.00 33.51 232 GLY D CA 1
ATOM 12628 C C . GLY D 1 235 ? 88.919 30.159 74.069 1.00 33.77 232 GLY D C 1
ATOM 12629 O O . GLY D 1 235 ? 89.923 29.487 74.351 1.00 33.29 232 GLY D O 1
ATOM 12630 N N . LYS D 1 236 ? 88.593 30.500 72.828 1.00 32.87 233 LYS D N 1
ATOM 12631 C CA . LYS D 1 236 ? 89.565 30.409 71.749 1.00 33.79 233 LYS D CA 1
ATOM 12632 C C . LYS D 1 236 ? 89.463 31.735 70.982 1.00 33.18 233 LYS D C 1
ATOM 12633 O O . LYS D 1 236 ? 89.101 31.775 69.802 1.00 32.85 233 LYS D O 1
ATOM 12639 N N . ASP D 1 237 ? 89.759 32.814 71.708 1.00 31.72 234 ASP D N 1
ATOM 12640 C CA . ASP D 1 237 ? 89.539 34.178 71.240 1.00 31.76 234 ASP D CA 1
ATOM 12641 C C . ASP D 1 237 ? 90.313 34.458 69.957 1.00 32.05 234 ASP D C 1
ATOM 12642 O O . ASP D 1 237 ? 91.532 34.251 69.914 1.00 31.73 234 ASP D O 1
ATOM 12647 N N . PRO D 1 238 ? 89.607 34.920 68.897 1.00 31.92 235 PRO D N 1
ATOM 12648 C CA . PRO D 1 238 ? 90.231 35.238 67.636 1.00 32.94 235 PRO D CA 1
ATOM 12649 C C . PRO D 1 238 ? 90.512 36.736 67.494 1.00 34.45 235 PRO D C 1
ATOM 12650 O O . PRO D 1 238 ? 89.769 37.556 68.019 1.00 34.10 235 PRO D O 1
ATOM 12654 N N . ALA D 1 239 ? 91.592 37.060 66.794 1.00 35.58 236 ALA D N 1
ATOM 12655 C CA . ALA D 1 239 ? 91.817 38.396 66.329 1.00 36.33 236 ALA D CA 1
ATOM 12656 C C . ALA D 1 239 ? 91.636 38.446 64.816 1.00 38.15 236 ALA D C 1
ATOM 12657 O O . ALA D 1 239 ? 92.154 37.575 64.102 1.00 40.16 236 ALA D O 1
ATOM 12659 N N . ILE D 1 240 ? 90.935 39.474 64.332 1.00 36.86 237 ILE D N 1
ATOM 12660 C CA . ILE D 1 240 ? 90.799 39.711 62.927 1.00 37.43 237 ILE D CA 1
ATOM 12661 C C . ILE D 1 240 ? 91.525 41.023 62.585 1.00 39.13 237 ILE D C 1
ATOM 12662 O O . ILE D 1 240 ? 91.284 42.039 63.214 1.00 39.84 237 ILE D O 1
ATOM 12667 N N . VAL D 1 241 ? 92.416 40.969 61.596 1.00 39.53 238 VAL D N 1
ATOM 12668 C CA . VAL D 1 241 ? 93.191 42.135 61.148 1.00 40.76 238 VAL D CA 1
ATOM 12669 C C . VAL D 1 241 ? 92.764 42.441 59.718 1.00 42.86 238 VAL D C 1
ATOM 12670 O O . VAL D 1 241 ? 93.071 41.689 58.809 1.00 43.50 238 VAL D O 1
ATOM 12674 N N . LEU D 1 242 ? 92.013 43.522 59.531 1.00 44.96 239 LEU D N 1
ATOM 12675 C CA . LEU D 1 242 ? 91.557 43.921 58.181 1.00 48.46 239 LEU D CA 1
ATOM 12676 C C . LEU D 1 242 ? 92.648 44.672 57.433 1.00 50.76 239 LEU D C 1
ATOM 12677 O O . LEU D 1 242 ? 93.659 45.050 58.031 1.00 49.21 239 LEU D O 1
ATOM 12682 N N . GLU D 1 243 ? 92.442 44.879 56.130 1.00 55.46 240 GLU D N 1
ATOM 12683 C CA . GLU D 1 243 ? 93.443 45.509 55.262 1.00 57.73 240 GLU D CA 1
ATOM 12684 C C . GLU D 1 243 ? 93.868 46.866 55.714 1.00 56.65 240 GLU D C 1
ATOM 12685 O O . GLU D 1 243 ? 95.035 47.239 55.599 1.00 56.66 240 GLU D O 1
ATOM 12691 N N . SER D 1 244 ? 92.905 47.640 56.178 1.00 55.24 241 SER D N 1
ATOM 12692 C CA . SER D 1 244 ? 93.178 49.005 56.554 1.00 55.51 241 SER D CA 1
ATOM 12693 C C . SER D 1 244 ? 93.818 49.131 57.956 1.00 53.35 241 SER D C 1
ATOM 12694 O O . SER D 1 244 ? 94.005 50.243 58.448 1.00 53.13 241 SER D O 1
ATOM 12697 N N . ALA D 1 245 ? 94.157 48.011 58.597 1.00 51.42 242 ALA D N 1
ATOM 12698 C CA . ALA D 1 245 ? 94.608 48.027 60.004 1.00 49.53 242 ALA D CA 1
ATOM 12699 C C . ALA D 1 245 ? 95.945 48.735 60.154 1.00 49.85 242 ALA D C 1
ATOM 12700 O O . ALA D 1 245 ? 96.810 48.629 59.299 1.00 51.35 242 ALA D O 1
ATOM 12702 N N . ASN D 1 246 ? 96.115 49.427 61.266 1.00 48.39 243 ASN D N 1
ATOM 12703 C CA . ASN D 1 246 ? 97.430 49.808 61.697 1.00 47.42 243 ASN D CA 1
ATOM 12704 C C . ASN D 1 246 ? 98.216 48.586 62.154 1.00 46.55 243 ASN D C 1
ATOM 12705 O O . ASN D 1 246 ? 98.063 48.098 63.280 1.00 44.06 243 ASN D O 1
ATOM 12710 N N . LEU D 1 247 ? 99.093 48.103 61.290 1.00 46.64 244 LEU D N 1
ATOM 12711 C CA . LEU D 1 247 ? 99.813 46.872 61.568 1.00 46.25 244 LEU D CA 1
ATOM 12712 C C . LEU D 1 247 ? 100.831 46.977 62.706 1.00 47.00 244 LEU D C 1
ATOM 12713 O O . LEU D 1 247 ? 101.096 45.978 63.371 1.00 44.62 244 LEU D O 1
ATOM 12718 N N . GLU D 1 248 ? 101.375 48.168 62.963 1.00 48.31 245 GLU D N 1
ATOM 12719 C CA . GLU D 1 248 ? 102.386 48.318 64.018 1.00 49.01 245 GLU D CA 1
ATOM 12720 C C . GLU D 1 248 ? 101.716 48.145 65.381 1.00 46.59 245 GLU D C 1
ATOM 12721 O O . GLU D 1 248 ? 102.259 47.477 66.243 1.00 44.96 245 GLU D O 1
ATOM 12727 N N . LEU D 1 249 ? 100.532 48.723 65.561 1.00 45.67 246 LEU D N 1
ATOM 12728 C CA . LEU D 1 249 ? 99.762 48.549 66.801 1.00 44.81 246 LEU D CA 1
ATOM 12729 C C . LEU D 1 249 ? 99.175 47.137 66.903 1.00 43.40 246 LEU D C 1
ATOM 12730 O O . LEU D 1 249 ? 99.112 46.543 67.989 1.00 41.69 246 LEU D O 1
ATOM 12735 N N . ALA D 1 250 ? 98.793 46.585 65.767 1.00 42.72 247 ALA D N 1
ATOM 12736 C CA . ALA D 1 250 ? 98.141 45.280 65.754 1.00 43.17 247 ALA D CA 1
ATOM 12737 C C . ALA D 1 250 ? 99.098 44.158 66.165 1.00 43.09 247 ALA D C 1
ATOM 12738 O O . ALA D 1 250 ? 98.733 43.302 66.969 1.00 42.39 247 ALA D O 1
ATOM 12740 N N . THR D 1 251 ? 100.312 44.166 65.619 1.00 40.39 248 THR D N 1
ATOM 12741 C CA . THR D 1 251 ? 101.288 43.177 66.000 1.00 39.97 248 THR D CA 1
ATOM 12742 C C . THR D 1 251 ? 101.694 43.290 67.467 1.00 38.82 248 THR D C 1
ATOM 12743 O O . THR D 1 251 ? 101.809 42.259 68.145 1.00 39.15 248 THR D O 1
ATOM 12747 N N . SER D 1 252 ? 101.872 44.500 67.978 1.00 38.67 249 SER D N 1
ATOM 12748 C CA . SER D 1 252 ? 102.154 44.672 69.401 1.00 37.49 249 SER D CA 1
ATOM 12749 C C . SER D 1 252 ? 100.969 44.188 70.267 1.00 36.78 249 SER D C 1
ATOM 12750 O O . SER D 1 252 ? 101.196 43.509 71.262 1.00 36.26 249 SER D O 1
ATOM 12753 N N . ALA D 1 253 ? 99.732 44.546 69.903 1.00 36.36 250 ALA D N 1
ATOM 12754 C CA . ALA D 1 253 ? 98.534 44.175 70.718 1.00 36.33 250 ALA D CA 1
ATOM 12755 C C . ALA D 1 253 ? 98.347 42.683 70.748 1.00 33.96 250 ALA D C 1
ATOM 12756 O O . ALA D 1 253 ? 98.152 42.075 71.794 1.00 34.15 250 ALA D O 1
ATOM 12758 N N . ILE D 1 254 ? 98.430 42.084 69.582 1.00 34.26 251 ILE D N 1
ATOM 12759 C CA . ILE D 1 254 ? 98.143 40.657 69.450 1.00 34.78 251 ILE D CA 1
ATOM 12760 C C . ILE D 1 254 ? 99.252 39.830 70.081 1.00 34.47 251 ILE D C 1
ATOM 12761 O O . ILE D 1 254 ? 98.960 38.822 70.685 1.00 32.82 251 ILE D O 1
ATOM 12766 N N . LEU D 1 255 ? 100.523 40.262 69.960 1.00 33.66 252 LEU D N 1
ATOM 12767 C CA . LEU D 1 255 ? 101.606 39.570 70.656 1.00 33.91 252 LEU D CA 1
ATOM 12768 C C . LEU D 1 255 ? 101.348 39.582 72.157 1.00 33.11 252 LEU D C 1
ATOM 12769 O O . LEU D 1 255 ? 101.442 38.559 72.850 1.00 31.48 252 LEU D O 1
ATOM 12774 N N . TRP D 1 256 ? 101.009 40.755 72.663 1.00 33.57 253 TRP D N 1
ATOM 12775 C CA . TRP D 1 256 ? 100.749 40.876 74.092 1.00 33.97 253 TRP D CA 1
ATOM 12776 C C . TRP D 1 256 ? 99.586 39.986 74.477 1.00 32.10 253 TRP D C 1
ATOM 12777 O O . TRP D 1 256 ? 99.686 39.191 75.425 1.00 31.49 253 TRP D O 1
ATOM 12788 N N . GLY D 1 257 ? 98.483 40.112 73.745 1.00 31.11 254 GLY D N 1
ATOM 12789 C CA . GLY D 1 257 ? 97.285 39.365 74.057 1.00 30.69 254 GLY D CA 1
ATOM 12790 C C . GLY D 1 257 ? 97.484 37.869 73.948 1.00 31.30 254 GLY D C 1
ATOM 12791 O O . GLY D 1 257 ? 96.834 37.089 74.655 1.00 31.50 254 GLY D O 1
ATOM 12792 N N . ALA D 1 258 ? 98.366 37.447 73.052 1.00 32.10 255 ALA D N 1
ATOM 12793 C CA . ALA D 1 258 ? 98.595 36.008 72.847 1.00 32.07 255 ALA D CA 1
ATOM 12794 C C . ALA D 1 258 ? 99.589 35.389 73.830 1.00 32.07 255 ALA D C 1
ATOM 12795 O O . ALA D 1 258 ? 99.518 34.207 74.085 1.00 30.99 255 ALA D O 1
ATOM 12797 N N . VAL D 1 259 ? 100.562 36.149 74.318 1.00 32.28 256 VAL D N 1
ATOM 12798 C CA . VAL D 1 259 ? 101.640 35.538 75.135 1.00 33.20 256 VAL D CA 1
ATOM 12799 C C . VAL D 1 259 ? 101.758 36.034 76.560 1.00 32.54 256 VAL D C 1
ATOM 12800 O O . VAL D 1 259 ? 102.503 35.462 77.338 1.00 33.45 256 VAL D O 1
ATOM 12804 N N . VAL D 1 260 ? 100.963 37.013 76.965 1.00 33.11 257 VAL D N 1
ATOM 12805 C CA . VAL D 1 260 ? 101.008 37.432 78.376 1.00 32.98 257 VAL D CA 1
ATOM 12806 C C . VAL D 1 260 ? 100.584 36.237 79.246 1.00 33.33 257 VAL D C 1
ATOM 12807 O O . VAL D 1 260 ? 99.755 35.405 78.829 1.00 29.91 257 VAL D O 1
ATOM 12811 N N . ASN D 1 261 ? 101.220 36.122 80.404 1.00 31.95 258 ASN D N 1
ATOM 12812 C CA . ASN D 1 261 ? 101.105 34.914 81.233 1.00 33.36 258 ASN D CA 1
ATOM 12813 C C . ASN D 1 261 ? 101.420 33.608 80.488 1.00 31.91 258 ASN D C 1
ATOM 12814 O O . ASN D 1 261 ? 100.859 32.568 80.813 1.00 33.59 258 ASN D O 1
ATOM 12819 N N . THR D 1 262 ? 102.297 33.689 79.487 1.00 31.57 259 THR D N 1
ATOM 12820 C CA . THR D 1 262 ? 102.690 32.558 78.638 1.00 32.80 259 THR D CA 1
ATOM 12821 C C . THR D 1 262 ? 101.447 31.971 77.942 1.00 32.66 259 THR D C 1
ATOM 12822 O O . THR D 1 262 ? 101.376 30.756 77.619 1.00 33.11 259 THR D O 1
ATOM 12826 N N . GLY D 1 263 ? 100.455 32.839 77.733 1.00 31.37 260 GLY D N 1
ATOM 12827 C CA . GLY D 1 263 ? 99.216 32.452 77.047 1.00 30.63 260 GLY D CA 1
ATOM 12828 C C . GLY D 1 263 ? 98.279 31.622 77.880 1.00 29.31 260 GLY D C 1
ATOM 12829 O O . GLY D 1 263 ? 97.330 31.065 77.342 1.00 30.68 260 GLY D O 1
ATOM 12830 N N . GLN D 1 264 ? 98.534 31.550 79.185 1.00 28.93 261 GLN D N 1
ATOM 12831 C CA . GLN D 1 264 ? 97.761 30.763 80.110 1.00 29.06 261 GLN D CA 1
ATOM 12832 C C . GLN D 1 264 ? 96.577 31.620 80.614 1.00 28.88 261 GLN D C 1
ATOM 12833 O O . GLN D 1 264 ? 96.523 32.060 81.738 1.00 28.57 261 GLN D O 1
ATOM 12839 N N . SER D 1 265 ? 95.601 31.815 79.757 1.00 30.01 262 SER D N 1
ATOM 12840 C CA . SER D 1 265 ? 94.502 32.696 80.071 1.00 30.31 262 SER D CA 1
ATOM 12841 C C . SER D 1 265 ? 93.361 32.403 79.165 1.00 31.57 262 SER D C 1
ATOM 12842 O O . SER D 1 265 ? 93.572 32.200 77.941 1.00 31.36 262 SER D O 1
ATOM 12845 N N . CYS D 1 266 ? 92.151 32.439 79.742 1.00 34.32 263 CYS D N 1
ATOM 12846 C CA . CYS D 1 266 ? 90.867 32.305 78.988 1.00 36.27 263 CYS D CA 1
ATOM 12847 C C . CYS D 1 266 ? 90.750 33.433 77.945 1.00 33.67 263 CYS D C 1
ATOM 12848 O O . CYS D 1 266 ? 90.067 33.309 76.908 1.00 32.61 263 CYS D O 1
ATOM 12851 N N . LEU D 1 267 ? 91.392 34.542 78.256 1.00 32.65 264 LEU D N 1
ATOM 12852 C CA . LEU D 1 267 ? 91.385 35.778 77.409 1.00 33.56 264 LEU D CA 1
ATOM 12853 C C . LEU D 1 267 ? 92.549 35.876 76.396 1.00 32.60 264 LEU D C 1
ATOM 12854 O O . LEU D 1 267 ? 92.701 36.880 75.695 1.00 33.23 264 LEU D O 1
ATOM 12859 N N . SER D 1 268 ? 93.354 34.839 76.292 1.00 30.65 265 SER D N 1
ATOM 12860 C CA . SER D 1 268 ? 94.472 34.876 75.358 1.00 31.60 265 SER D CA 1
ATOM 12861 C C . SER D 1 268 ? 93.955 34.854 73.912 1.00 30.44 265 SER D C 1
ATOM 12862 O O . SER D 1 268 ? 93.023 34.113 73.585 1.00 30.33 265 SER D O 1
ATOM 12865 N N . ILE D 1 269 ? 94.596 35.603 73.043 1.00 29.92 266 ILE D N 1
ATOM 12866 C CA . ILE D 1 269 ? 94.414 35.470 71.605 1.00 30.57 266 ILE D CA 1
ATOM 12867 C C . ILE D 1 269 ? 95.077 34.157 71.179 1.00 31.78 266 ILE D C 1
ATOM 12868 O O . ILE D 1 269 ? 96.304 33.940 71.366 1.00 33.70 266 ILE D O 1
ATOM 12873 N N . GLU D 1 270 ? 94.249 33.263 70.632 1.00 32.21 267 GLU D N 1
ATOM 12874 C CA . GLU D 1 270 ? 94.687 31.936 70.237 1.00 32.89 267 GLU D CA 1
ATOM 12875 C C . GLU D 1 270 ? 94.565 31.715 68.737 1.00 33.78 267 GLU D C 1
ATOM 12876 O O . GLU D 1 270 ? 95.042 30.712 68.263 1.00 37.88 267 GLU D O 1
ATOM 12882 N N . ARG D 1 271 ? 93.894 32.595 68.008 1.00 34.07 268 ARG D N 1
ATOM 12883 C CA . ARG D 1 271 ? 93.696 32.428 66.548 1.00 35.68 268 ARG D CA 1
ATOM 12884 C C . ARG D 1 271 ? 93.801 33.798 65.925 1.00 37.29 268 ARG D C 1
ATOM 12885 O O . ARG D 1 271 ? 93.212 34.765 66.432 1.00 36.70 268 ARG D O 1
ATOM 12893 N N . ILE D 1 272 ? 94.568 33.899 64.842 1.00 38.23 269 ILE D N 1
ATOM 12894 C CA . ILE D 1 272 ? 94.732 35.180 64.185 1.00 38.50 269 ILE D CA 1
ATOM 12895 C C . ILE D 1 272 ? 94.423 35.088 62.697 1.00 39.55 269 ILE D C 1
ATOM 12896 O O . ILE D 1 272 ? 95.036 34.304 61.971 1.00 41.45 269 ILE D O 1
ATOM 12901 N N . TYR D 1 273 ? 93.494 35.924 62.261 1.00 39.66 270 TYR D N 1
ATOM 12902 C CA . TYR D 1 273 ? 93.079 36.008 60.884 1.00 40.54 270 TYR D CA 1
ATOM 12903 C C . TYR D 1 273 ? 93.452 37.365 60.299 1.00 42.96 270 TYR D C 1
ATOM 12904 O O . TYR D 1 273 ? 93.097 38.400 60.861 1.00 41.45 270 TYR D O 1
ATOM 12913 N N . VAL D 1 274 ? 94.175 37.348 59.170 1.00 45.21 271 VAL D N 1
ATOM 12914 C CA . VAL D 1 274 ? 94.728 38.568 58.552 1.00 46.70 271 VAL D CA 1
ATOM 12915 C C . VAL D 1 274 ? 94.344 38.692 57.079 1.00 47.48 271 VAL D C 1
ATOM 12916 O O . VAL D 1 274 ? 94.431 37.725 56.324 1.00 44.56 271 VAL D O 1
ATOM 12920 N N . ALA D 1 275 ? 93.938 39.894 56.672 1.00 48.49 272 ALA D N 1
ATOM 12921 C CA . ALA D 1 275 ? 93.524 40.095 55.289 1.00 51.89 272 ALA D CA 1
ATOM 12922 C C . ALA D 1 275 ? 94.690 39.732 54.380 1.00 54.78 272 ALA D C 1
ATOM 12923 O O . ALA D 1 275 ? 95.828 40.172 54.601 1.00 54.35 272 ALA D O 1
ATOM 12925 N N . GLU D 1 276 ? 94.400 38.914 53.375 1.00 55.85 273 GLU D N 1
ATOM 12926 C CA . GLU D 1 276 ? 95.385 38.437 52.411 1.00 58.22 273 GLU D CA 1
ATOM 12927 C C . GLU D 1 276 ? 96.404 39.460 51.936 1.00 57.39 273 GLU D C 1
ATOM 12928 O O . GLU D 1 276 ? 97.562 39.151 51.878 1.00 54.59 273 GLU D O 1
ATOM 12934 N N . SER D 1 277 ? 95.975 40.667 51.589 1.00 57.30 274 SER D N 1
ATOM 12935 C CA . SER D 1 277 ? 96.922 41.669 51.087 1.00 59.54 274 SER D CA 1
ATOM 12936 C C . SER D 1 277 ? 97.869 42.248 52.161 1.00 58.62 274 SER D C 1
ATOM 12937 O O . SER D 1 277 ? 98.736 43.058 51.843 1.00 56.90 274 SER D O 1
ATOM 12940 N N . LYS D 1 278 ? 97.725 41.830 53.418 1.00 56.56 275 LYS D N 1
ATOM 12941 C CA . LYS D 1 278 ? 98.627 42.251 54.492 1.00 56.08 275 LYS D CA 1
ATOM 12942 C C . LYS D 1 278 ? 99.302 41.116 55.255 1.00 55.09 275 LYS D C 1
ATOM 12943 O O . LYS D 1 278 ? 100.085 41.378 56.171 1.00 54.09 275 LYS D O 1
ATOM 12949 N N . PHE D 1 279 ? 99.013 39.872 54.858 1.00 56.45 276 PHE D N 1
ATOM 12950 C CA . PHE D 1 279 ? 99.365 38.664 55.613 1.00 54.78 276 PHE D CA 1
ATOM 12951 C C . PHE D 1 279 ? 100.855 38.536 55.885 1.00 54.32 276 PHE D C 1
ATOM 12952 O O . PHE D 1 279 ? 101.278 38.330 57.044 1.00 51.37 276 PHE D O 1
ATOM 12960 N N . GLU D 1 280 ? 101.650 38.687 54.827 1.00 55.38 277 GLU D N 1
ATOM 12961 C CA . GLU D 1 280 ? 103.104 38.512 54.912 1.00 54.52 277 GLU D CA 1
ATOM 12962 C C . GLU D 1 280 ? 103.722 39.574 55.806 1.00 52.55 277 GLU D C 1
ATOM 12963 O O . GLU D 1 280 ? 104.472 39.250 56.712 1.00 52.06 277 GLU D O 1
ATOM 12969 N N . GLU D 1 281 ? 103.417 40.835 55.519 1.00 54.88 278 GLU D N 1
ATOM 12970 C CA . GLU D 1 281 ? 103.923 41.949 56.305 1.00 55.46 278 GLU D CA 1
ATOM 12971 C C . GLU D 1 281 ? 103.576 41.766 57.812 1.00 51.79 278 GLU D C 1
ATOM 12972 O O . GLU D 1 281 ? 104.430 41.935 58.694 1.00 48.24 278 GLU D O 1
ATOM 12978 N N . PHE D 1 282 ? 102.323 41.384 58.088 1.00 49.39 279 PHE D N 1
ATOM 12979 C CA . PHE D 1 282 ? 101.884 41.160 59.446 1.00 46.06 279 PHE D CA 1
ATOM 12980 C C . PHE D 1 282 ? 102.699 40.097 60.167 1.00 46.34 279 PHE D C 1
ATOM 12981 O O . PHE D 1 282 ? 103.305 40.382 61.206 1.00 44.95 279 PHE D O 1
ATOM 12989 N N . TYR D 1 283 ? 102.723 38.879 59.639 1.00 46.71 280 TYR D N 1
ATOM 12990 C CA . TYR D 1 283 ? 103.381 37.802 60.374 1.00 47.74 280 TYR D CA 1
ATOM 12991 C C . TYR D 1 283 ? 104.884 38.005 60.499 1.00 48.33 280 TYR D C 1
ATOM 12992 O O . TYR D 1 283 ? 105.467 37.645 61.519 1.00 49.13 280 TYR D O 1
ATOM 13001 N N . HIS D 1 284 ? 105.502 38.613 59.483 1.00 48.95 281 HIS D N 1
ATOM 13002 C CA . HIS D 1 284 ? 106.939 38.951 59.535 1.00 50.04 281 HIS D CA 1
ATOM 13003 C C . HIS D 1 284 ? 107.203 39.940 60.699 1.00 49.48 281 HIS D C 1
ATOM 13004 O O . HIS D 1 284 ? 108.043 39.693 61.563 1.00 48.14 281 HIS D O 1
ATOM 13006 N N . GLN D 1 285 ? 106.401 40.989 60.793 1.00 48.46 282 GLN D N 1
ATOM 13007 C CA . GLN D 1 285 ? 106.504 41.897 61.907 1.00 48.74 282 GLN D CA 1
ATOM 13008 C C . GLN D 1 285 ? 106.250 41.221 63.284 1.00 46.47 282 GLN D C 1
ATOM 13009 O O . GLN D 1 285 ? 106.945 41.501 64.262 1.00 45.60 282 GLN D O 1
ATOM 13015 N N . LEU D 1 286 ? 105.259 40.329 63.352 1.00 44.35 283 LEU D N 1
ATOM 13016 C CA . LEU D 1 286 ? 104.922 39.645 64.589 1.00 42.50 283 LEU D CA 1
ATOM 13017 C C . LEU D 1 286 ? 106.107 38.821 65.083 1.00 41.79 283 LEU D C 1
ATOM 13018 O O . LEU D 1 286 ? 106.380 38.790 66.261 1.00 42.29 283 LEU D O 1
ATOM 13023 N N . ILE D 1 287 ? 106.826 38.179 64.175 1.00 43.45 284 ILE D N 1
ATOM 13024 C CA . ILE D 1 287 ? 107.973 37.344 64.535 1.00 43.99 284 ILE D CA 1
ATOM 13025 C C . ILE D 1 287 ? 109.078 38.196 65.150 1.00 44.66 284 ILE D C 1
ATOM 13026 O O . ILE D 1 287 ? 109.650 37.877 66.222 1.00 43.25 284 ILE D O 1
ATOM 13031 N N . ALA D 1 288 ? 109.383 39.293 64.450 1.00 45.57 285 ALA D N 1
ATOM 13032 C CA . ALA D 1 288 ? 110.381 40.242 64.910 1.00 44.87 285 ALA D CA 1
ATOM 13033 C C . ALA D 1 288 ? 110.109 40.636 66.350 1.00 42.87 285 ALA D C 1
ATOM 13034 O O . ALA D 1 288 ? 110.998 40.603 67.194 1.00 43.46 285 ALA D O 1
ATOM 13036 N N . LYS D 1 289 ? 108.871 40.982 66.649 1.00 42.20 286 LYS D N 1
ATOM 13037 C CA . LYS D 1 289 ? 108.518 41.367 68.027 1.00 41.29 286 LYS D CA 1
ATOM 13038 C C . LYS D 1 289 ? 108.557 40.207 69.021 1.00 40.96 286 LYS D C 1
ATOM 13039 O O . LYS D 1 289 ? 109.092 40.357 70.128 1.00 40.45 286 LYS D O 1
ATOM 13045 N N . ALA D 1 290 ? 108.036 39.045 68.615 1.00 40.66 287 ALA D N 1
ATOM 13046 C CA . ALA D 1 290 ? 108.090 37.851 69.468 1.00 40.37 287 ALA D CA 1
ATOM 13047 C C . ALA D 1 290 ? 109.522 37.462 69.890 1.00 42.05 287 ALA D C 1
ATOM 13048 O O . ALA D 1 290 ? 109.740 37.051 71.039 1.00 41.55 287 ALA D O 1
ATOM 13050 N N . HIS D 1 291 ? 110.480 37.588 68.961 1.00 45.81 288 HIS D N 1
ATOM 13051 C CA . HIS D 1 291 ? 111.899 37.220 69.207 1.00 47.33 288 HIS D CA 1
ATOM 13052 C C . HIS D 1 291 ? 112.511 38.019 70.363 1.00 49.66 288 HIS D C 1
ATOM 13053 O O . HIS D 1 291 ? 113.291 37.482 71.153 1.00 51.85 288 HIS D O 1
ATOM 13055 N N . ARG D 1 292 ? 112.135 39.287 70.513 1.00 49.01 289 ARG D N 1
ATOM 13056 C CA . ARG D 1 292 ? 112.613 40.078 71.638 1.00 49.51 289 ARG D CA 1
ATOM 13057 C C . ARG D 1 292 ? 112.227 39.603 73.038 1.00 47.39 289 ARG D C 1
ATOM 13058 O O . ARG D 1 292 ? 112.830 40.037 73.999 1.00 47.09 289 ARG D O 1
ATOM 13066 N N . LEU D 1 293 ? 111.210 38.759 73.190 1.00 45.07 290 LEU D N 1
ATOM 13067 C CA . LEU D 1 293 ? 110.769 38.391 74.536 1.00 45.19 290 LEU D CA 1
ATOM 13068 C C . LEU D 1 293 ? 111.659 37.297 75.135 1.00 46.46 290 LEU D C 1
ATOM 13069 O O . LEU D 1 293 ? 112.091 36.400 74.441 1.00 46.64 290 LEU D O 1
ATOM 13074 N N . GLN D 1 294 ? 111.892 37.382 76.435 1.00 48.72 291 GLN D N 1
ATOM 13075 C CA . GLN D 1 294 ? 112.767 36.475 77.163 1.00 51.89 291 GLN D CA 1
ATOM 13076 C C . GLN D 1 294 ? 111.994 35.522 78.098 1.00 48.96 291 GLN D C 1
ATOM 13077 O O . GLN D 1 294 ? 110.986 35.922 78.695 1.00 45.72 291 GLN D O 1
ATOM 13083 N N . LEU D 1 295 ? 112.479 34.287 78.237 1.00 45.71 292 LEU D N 1
ATOM 13084 C CA . LEU D 1 295 ? 112.017 33.412 79.293 1.00 45.64 292 LEU D CA 1
ATOM 13085 C C . LEU D 1 295 ? 112.521 33.938 80.641 1.00 45.73 292 LEU D C 1
ATOM 13086 O O . LEU D 1 295 ? 113.642 34.382 80.746 1.00 45.65 292 LEU D O 1
ATOM 13091 N N . ALA D 1 296 ? 111.698 33.880 81.679 1.00 43.35 293 ALA D N 1
ATOM 13092 C CA . ALA D 1 296 ? 112.154 34.144 83.054 1.00 43.10 293 ALA D CA 1
ATOM 13093 C C . ALA D 1 296 ? 113.027 32.998 83.583 1.00 44.33 293 ALA D C 1
ATOM 13094 O O . ALA D 1 296 ? 112.696 32.345 84.573 1.00 41.91 293 ALA D O 1
ATOM 13096 N N . TYR D 1 297 ? 114.180 32.799 82.943 1.00 46.22 294 TYR D N 1
ATOM 13097 C CA . TYR D 1 297 ? 115.079 31.700 83.261 1.00 48.69 294 TYR D CA 1
ATOM 13098 C C . TYR D 1 297 ? 116.508 32.170 82.984 1.00 52.04 294 TYR D C 1
ATOM 13099 O O . TYR D 1 297 ? 116.712 32.787 81.968 1.00 51.32 294 TYR D O 1
ATOM 13108 N N . PRO D 1 298 ? 117.489 31.841 83.856 1.00 53.39 295 PRO D N 1
ATOM 13109 C CA . PRO D 1 298 ? 117.362 31.008 85.059 1.00 53.24 295 PRO D CA 1
ATOM 13110 C C . PRO D 1 298 ? 116.665 31.668 86.235 1.00 52.50 295 PRO D C 1
ATOM 13111 O O . PRO D 1 298 ? 116.235 30.971 87.132 1.00 52.84 295 PRO D O 1
ATOM 13115 N N . LEU D 1 299 ? 116.550 32.987 86.241 1.00 51.46 296 LEU D N 1
ATOM 13116 C CA . LEU D 1 299 ? 115.993 33.686 87.382 1.00 52.34 296 LEU D CA 1
ATOM 13117 C C . LEU D 1 299 ? 114.671 34.333 87.016 1.00 51.17 296 LEU D C 1
ATOM 13118 O O . LEU D 1 299 ? 114.429 34.659 85.859 1.00 48.83 296 LEU D O 1
ATOM 13123 N N . VAL D 1 300 ? 113.835 34.541 88.022 1.00 51.74 297 VAL D N 1
ATOM 13124 C CA . VAL D 1 300 ? 112.528 35.133 87.816 1.00 54.58 297 VAL D CA 1
ATOM 13125 C C . VAL D 1 300 ? 112.594 36.526 87.185 1.00 54.11 297 VAL D C 1
ATOM 13126 O O . VAL D 1 300 ? 111.735 36.898 86.411 1.00 51.15 297 VAL D O 1
ATOM 13130 N N . GLU D 1 301 ? 113.630 37.276 87.531 1.00 58.75 298 GLU D N 1
ATOM 13131 C CA . GLU D 1 301 ? 113.905 38.602 86.975 1.00 60.30 298 GLU D CA 1
ATOM 13132 C C . GLU D 1 301 ? 114.255 38.608 85.477 1.00 59.15 298 GLU D C 1
ATOM 13133 O O . GLU D 1 301 ? 114.208 39.663 84.854 1.00 57.88 298 GLU D O 1
ATOM 13139 N N . ASP D 1 302 ? 114.637 37.465 84.902 1.00 58.42 299 ASP D N 1
ATOM 13140 C CA . ASP D 1 302 ? 115.280 37.456 83.570 1.00 58.19 299 ASP D CA 1
ATOM 13141 C C . ASP D 1 302 ? 114.353 37.698 82.387 1.00 55.99 299 ASP D C 1
ATOM 13142 O O . ASP D 1 302 ? 114.821 37.824 81.281 1.00 59.32 299 ASP D O 1
ATOM 13147 N N . GLY D 1 303 ? 113.042 37.713 82.577 1.00 57.41 300 GLY D N 1
ATOM 13148 C CA . GLY D 1 303 ? 112.178 37.854 81.422 1.00 54.17 300 GLY D CA 1
ATOM 13149 C C . GLY D 1 303 ? 110.711 37.839 81.709 1.00 52.91 300 GLY D C 1
ATOM 13150 O O . GLY D 1 303 ? 110.277 37.508 82.816 1.00 53.15 300 GLY D O 1
ATOM 13151 N N . ALA D 1 304 ? 109.946 38.204 80.690 1.00 51.19 301 ALA D N 1
ATOM 13152 C CA . ALA D 1 304 ? 108.514 38.368 80.843 1.00 52.92 301 ALA D CA 1
ATOM 13153 C C . ALA D 1 304 ? 107.817 37.015 80.904 1.00 48.70 301 ALA D C 1
ATOM 13154 O O . ALA D 1 304 ? 106.831 36.852 81.600 1.00 48.87 301 ALA D O 1
ATOM 13156 N N . ILE D 1 305 ? 108.375 36.045 80.201 1.00 45.27 302 ILE D N 1
ATOM 13157 C CA . ILE D 1 305 ? 107.667 34.818 79.925 1.00 45.46 302 ILE D CA 1
ATOM 13158 C C . ILE D 1 305 ? 107.954 33.743 80.973 1.00 42.36 302 ILE D C 1
ATOM 13159 O O . ILE D 1 305 ? 109.039 33.159 81.011 1.00 42.46 302 ILE D O 1
ATOM 13164 N N . GLY D 1 306 ? 106.957 33.475 81.794 1.00 36.91 303 GLY D N 1
ATOM 13165 C CA . GLY D 1 306 ? 107.069 32.457 82.825 1.00 37.13 303 GLY D CA 1
ATOM 13166 C C . GLY D 1 306 ? 106.911 31.045 82.288 1.00 36.73 303 GLY D C 1
ATOM 13167 O O . GLY D 1 306 ? 106.601 30.844 81.103 1.00 35.27 303 GLY D O 1
ATOM 13168 N N . PRO D 1 307 ? 107.100 30.055 83.165 1.00 36.86 304 PRO D N 1
ATOM 13169 C CA . PRO D 1 307 ? 106.959 28.681 82.794 1.00 37.37 304 PRO D CA 1
ATOM 13170 C C . PRO D 1 307 ? 105.521 28.291 82.646 1.00 35.27 304 PRO D C 1
ATOM 13171 O O . PRO D 1 307 ? 104.631 28.962 83.167 1.00 33.79 304 PRO D O 1
ATOM 13175 N N . ILE D 1 308 ? 105.313 27.196 81.935 1.00 35.77 305 ILE D N 1
ATOM 13176 C CA . ILE D 1 308 ? 104.018 26.557 81.878 1.00 36.45 305 ILE D CA 1
ATOM 13177 C C . ILE D 1 308 ? 103.819 25.952 83.241 1.00 37.34 305 ILE D C 1
ATOM 13178 O O . ILE D 1 308 ? 104.587 25.089 83.658 1.00 40.15 305 ILE D O 1
ATOM 13183 N N . ILE D 1 309 ? 102.806 26.433 83.932 1.00 36.35 306 ILE D N 1
ATOM 13184 C CA . ILE D 1 309 ? 102.582 26.113 85.338 1.00 37.66 306 ILE D CA 1
ATOM 13185 C C . ILE D 1 309 ? 102.160 24.663 85.576 1.00 38.91 306 ILE D C 1
ATOM 13186 O O . ILE D 1 309 ? 102.673 24.010 86.484 1.00 39.37 306 ILE D O 1
ATOM 13191 N N . ALA D 1 310 ? 101.203 24.176 84.785 1.00 39.42 307 ALA D N 1
ATOM 13192 C CA . ALA D 1 310 ? 100.718 22.813 84.931 1.00 39.64 307 ALA D CA 1
ATOM 13193 C C . ALA D 1 310 ? 101.417 21.849 83.961 1.00 41.19 307 ALA D C 1
ATOM 13194 O O . ALA D 1 310 ? 101.467 22.089 82.755 1.00 41.00 307 ALA D O 1
ATOM 13196 N N . GLU D 1 311 ? 101.957 20.754 84.485 1.00 43.43 308 GLU D N 1
ATOM 13197 C CA . GLU D 1 311 ? 102.531 19.710 83.626 1.00 44.30 308 GLU D CA 1
ATOM 13198 C C . GLU D 1 311 ? 101.561 19.219 82.555 1.00 42.31 308 GLU D C 1
ATOM 13199 O O . GLU D 1 311 ? 101.908 19.051 81.381 1.00 41.52 308 GLU D O 1
ATOM 13205 N N . LYS D 1 312 ? 100.334 18.982 82.947 1.00 40.31 309 LYS D N 1
ATOM 13206 C CA . LYS D 1 312 ? 99.349 18.519 81.978 1.00 42.57 309 LYS D CA 1
ATOM 13207 C C . LYS D 1 312 ? 99.205 19.521 80.814 1.00 39.84 309 LYS D C 1
ATOM 13208 O O . LYS D 1 312 ? 99.037 19.132 79.669 1.00 39.60 309 LYS D O 1
ATOM 13214 N N . GLN D 1 313 ? 99.283 20.810 81.110 1.00 37.27 310 GLN D N 1
ATOM 13215 C CA . GLN D 1 313 ? 99.188 21.825 80.082 1.00 35.98 310 GLN D CA 1
ATOM 13216 C C . GLN D 1 313 ? 100.406 21.822 79.145 1.00 35.69 310 GLN D C 1
ATOM 13217 O O . GLN D 1 313 ? 100.280 21.999 77.941 1.00 35.14 310 GLN D O 1
ATOM 13223 N N . ALA D 1 314 ? 101.593 21.589 79.679 1.00 36.72 311 ALA D N 1
ATOM 13224 C CA . ALA D 1 314 ? 102.766 21.443 78.820 1.00 37.05 311 ALA D CA 1
ATOM 13225 C C . ALA D 1 314 ? 102.556 20.344 77.766 1.00 37.64 311 ALA D C 1
ATOM 13226 O O . ALA D 1 314 ? 102.926 20.509 76.619 1.00 36.86 311 ALA D O 1
ATOM 13228 N N . GLY D 1 315 ? 101.928 19.249 78.167 1.00 38.10 312 GLY D N 1
ATOM 13229 C CA . GLY D 1 315 ? 101.643 18.145 77.271 1.00 40.50 312 GLY D CA 1
ATOM 13230 C C . GLY D 1 315 ? 100.618 18.504 76.217 1.00 40.27 312 GLY D C 1
ATOM 13231 O O . GLY D 1 315 ? 100.755 18.133 75.074 1.00 40.50 312 GLY D O 1
ATOM 13232 N N . ILE D 1 316 ? 99.587 19.250 76.603 1.00 39.66 313 ILE D N 1
ATOM 13233 C CA . ILE D 1 316 ? 98.625 19.745 75.623 1.00 38.99 313 ILE D CA 1
ATOM 13234 C C . ILE D 1 316 ? 99.285 20.691 74.629 1.00 39.06 313 ILE D C 1
ATOM 13235 O O . ILE D 1 316 ? 99.079 20.549 73.421 1.00 39.51 313 ILE D O 1
ATOM 13240 N N . ILE D 1 317 ? 100.073 21.654 75.117 1.00 37.37 314 ILE D N 1
ATOM 13241 C CA . ILE D 1 317 ? 100.726 22.589 74.225 1.00 37.72 314 ILE D CA 1
ATOM 13242 C C . ILE D 1 317 ? 101.629 21.814 73.255 1.00 39.57 314 ILE D C 1
ATOM 13243 O O . ILE D 1 317 ? 101.632 22.076 72.056 1.00 39.43 314 ILE D O 1
ATOM 13248 N N . ASN D 1 318 ? 102.380 20.851 73.782 1.00 40.75 315 ASN D N 1
ATOM 13249 C CA . ASN D 1 318 ? 103.309 20.041 72.968 1.00 41.82 315 ASN D CA 1
ATOM 13250 C C . ASN D 1 318 ? 102.544 19.286 71.895 1.00 42.24 315 ASN D C 1
ATOM 13251 O O . ASN D 1 318 ? 102.906 19.291 70.728 1.00 43.08 315 ASN D O 1
ATOM 13256 N N . ASP D 1 319 ? 101.459 18.665 72.312 1.00 43.17 316 ASP D N 1
ATOM 13257 C CA . ASP D 1 319 ? 100.562 17.983 71.411 1.00 43.65 316 ASP D CA 1
ATOM 13258 C C . ASP D 1 319 ? 100.002 18.872 70.298 1.00 44.06 316 ASP D C 1
ATOM 13259 O O . ASP D 1 319 ? 99.924 18.447 69.154 1.00 43.29 316 ASP D O 1
ATOM 13264 N N . HIS D 1 320 ? 99.560 20.089 70.638 1.00 42.52 317 HIS D N 1
ATOM 13265 C CA . HIS D 1 320 ? 98.989 21.003 69.615 1.00 42.23 317 HIS D CA 1
ATOM 13266 C C . HIS D 1 320 ? 99.979 21.357 68.539 1.00 42.42 317 HIS D C 1
ATOM 13267 O O . HIS D 1 320 ? 99.622 21.414 67.349 1.00 42.59 317 HIS D O 1
ATOM 13274 N N . ILE D 1 321 ? 101.217 21.583 68.967 1.00 42.70 318 ILE D N 1
ATOM 13275 C CA . ILE D 1 321 ? 102.330 21.900 68.044 1.00 44.41 318 ILE D CA 1
ATOM 13276 C C . ILE D 1 321 ? 102.625 20.741 67.096 1.00 45.79 318 ILE D C 1
ATOM 13277 O O . ILE D 1 321 ? 102.625 20.919 65.882 1.00 46.54 318 ILE D O 1
ATOM 13282 N N . LEU D 1 322 ? 102.879 19.560 67.648 1.00 49.16 319 LEU D N 1
ATOM 13283 C CA . LEU D 1 322 ? 103.047 18.314 66.834 1.00 50.24 319 LEU D CA 1
ATOM 13284 C C . LEU D 1 322 ? 101.911 18.033 65.849 1.00 48.22 319 LEU D C 1
ATOM 13285 O O . LEU D 1 322 ? 102.159 17.784 64.693 1.00 47.36 319 LEU D O 1
ATOM 13290 N N . ASP D 1 323 ? 100.672 18.110 66.313 1.00 47.07 320 ASP D N 1
ATOM 13291 C CA . ASP D 1 323 ? 99.499 17.983 65.447 1.00 46.80 320 ASP D CA 1
ATOM 13292 C C . ASP D 1 323 ? 99.538 18.999 64.292 1.00 45.70 320 ASP D C 1
ATOM 13293 O O . ASP D 1 323 ? 99.368 18.636 63.112 1.00 47.26 320 ASP D O 1
ATOM 13298 N N . ALA D 1 324 ? 99.821 20.262 64.622 1.00 44.05 321 ALA D N 1
ATOM 13299 C CA . ALA D 1 324 ? 99.956 21.340 63.620 1.00 42.36 321 ALA D CA 1
ATOM 13300 C C . ALA D 1 324 ? 101.028 21.046 62.608 1.00 43.98 321 ALA D C 1
ATOM 13301 O O . ALA D 1 324 ? 100.793 21.159 61.413 1.00 44.99 321 ALA D O 1
ATOM 13303 N N . VAL D 1 325 ? 102.208 20.670 63.066 1.00 44.98 322 VAL D N 1
ATOM 13304 C CA . VAL D 1 325 ? 103.321 20.363 62.128 1.00 47.63 322 VAL D CA 1
ATOM 13305 C C . VAL D 1 325 ? 103.037 19.101 61.291 1.00 49.29 322 VAL D C 1
ATOM 13306 O O . VAL D 1 325 ? 103.265 19.073 60.090 1.00 47.98 322 VAL D O 1
ATOM 13310 N N . GLU D 1 326 ? 102.522 18.063 61.948 1.00 50.68 323 GLU D N 1
ATOM 13311 C CA . GLU D 1 326 ? 102.136 16.854 61.250 1.00 53.89 323 GLU D CA 1
ATOM 13312 C C . GLU D 1 326 ? 101.195 17.216 60.110 1.00 53.03 323 GLU D C 1
ATOM 13313 O O . GLU D 1 326 ? 101.263 16.620 59.058 1.00 55.19 323 GLU D O 1
ATOM 13319 N N . LYS D 1 327 ? 100.341 18.212 60.302 1.00 50.56 324 LYS D N 1
ATOM 13320 C CA . LYS D 1 327 ? 99.376 18.602 59.275 1.00 51.10 324 LYS D CA 1
ATOM 13321 C C . LYS D 1 327 ? 99.892 19.687 58.321 1.00 51.39 324 LYS D C 1
ATOM 13322 O O . LYS D 1 327 ? 99.124 20.226 57.530 1.00 52.33 324 LYS D O 1
ATOM 13328 N N . GLY D 1 328 ? 101.183 19.994 58.387 1.00 51.15 325 GLY D N 1
ATOM 13329 C CA . GLY D 1 328 ? 101.810 20.927 57.458 1.00 50.89 325 GLY D CA 1
ATOM 13330 C C . GLY D 1 328 ? 102.179 22.329 57.972 1.00 49.11 325 GLY D C 1
ATOM 13331 O O . GLY D 1 328 ? 102.624 23.154 57.195 1.00 48.12 325 GLY D O 1
ATOM 13332 N N . ALA D 1 329 ? 101.948 22.643 59.247 1.00 47.81 326 ALA D N 1
ATOM 13333 C CA . ALA D 1 329 ? 102.186 24.003 59.693 1.00 46.10 326 ALA D CA 1
ATOM 13334 C C . ALA D 1 329 ? 103.676 24.310 59.619 1.00 46.28 326 ALA D C 1
ATOM 13335 O O . ALA D 1 329 ? 104.519 23.418 59.700 1.00 45.03 326 ALA D O 1
ATOM 13337 N N . VAL D 1 330 ? 103.975 25.598 59.499 1.00 46.66 327 VAL D N 1
ATOM 13338 C CA . VAL D 1 330 ? 105.339 26.088 59.459 1.00 47.78 327 VAL D CA 1
ATOM 13339 C C . VAL D 1 330 ? 105.623 26.874 60.738 1.00 47.72 327 VAL D C 1
ATOM 13340 O O . VAL D 1 330 ? 104.888 27.797 61.052 1.00 48.18 327 VAL D O 1
ATOM 13344 N N . ILE D 1 331 ? 106.662 26.483 61.469 1.00 48.23 328 ILE D N 1
ATOM 13345 C CA . ILE D 1 331 ? 107.066 27.142 62.684 1.00 48.98 328 ILE D CA 1
ATOM 13346 C C . ILE D 1 331 ? 108.171 28.135 62.336 1.00 49.24 328 ILE D C 1
ATOM 13347 O O . ILE D 1 331 ? 109.260 27.740 61.941 1.00 51.18 328 ILE D O 1
ATOM 13352 N N . HIS D 1 332 ? 107.895 29.415 62.534 1.00 49.83 329 HIS D N 1
ATOM 13353 C CA . HIS D 1 332 ? 108.868 30.478 62.298 1.00 51.02 329 HIS D CA 1
ATOM 13354 C C . HIS D 1 332 ? 109.747 30.827 63.498 1.00 50.54 329 HIS D C 1
ATOM 13355 O O . HIS D 1 332 ? 110.886 31.193 63.313 1.00 53.32 329 HIS D O 1
ATOM 13362 N N . CYS D 1 333 ? 109.214 30.778 64.714 1.00 48.03 330 CYS D N 1
ATOM 13363 C CA . CYS D 1 333 ? 110.028 30.960 65.915 1.00 48.57 330 CYS D CA 1
ATOM 13364 C C . CYS D 1 333 ? 109.445 30.143 67.044 1.00 45.98 330 CYS D C 1
ATOM 13365 O O . CYS D 1 333 ? 108.296 29.711 66.973 1.00 45.42 330 CYS D O 1
ATOM 13368 N N . GLY D 1 334 ? 110.253 29.922 68.069 1.00 45.79 331 GLY D N 1
ATOM 13369 C CA . GLY D 1 334 ? 109.873 29.060 69.195 1.00 46.52 331 GLY D CA 1
ATOM 13370 C C . GLY D 1 334 ? 109.403 27.695 68.734 1.00 46.49 331 GLY D C 1
ATOM 13371 O O . GLY D 1 334 ? 110.029 27.078 67.932 1.00 46.70 331 GLY D O 1
ATOM 13372 N N . GLY D 1 335 ? 108.282 27.224 69.248 1.00 48.16 332 GLY D N 1
ATOM 13373 C CA . GLY D 1 335 ? 107.741 25.937 68.793 1.00 48.81 332 GLY D CA 1
ATOM 13374 C C . GLY D 1 335 ? 108.215 24.699 69.530 1.00 49.21 332 GLY D C 1
ATOM 13375 O O . GLY D 1 335 ? 107.969 23.612 69.063 1.00 49.75 332 GLY D O 1
ATOM 13376 N N . LYS D 1 336 ? 108.803 24.843 70.715 1.00 49.52 333 LYS D N 1
ATOM 13377 C CA . LYS D 1 336 ? 109.326 23.687 71.440 1.00 51.18 333 LYS D CA 1
ATOM 13378 C C . LYS D 1 336 ? 108.968 23.755 72.890 1.00 47.61 333 LYS D C 1
ATOM 13379 O O . LYS D 1 336 ? 109.383 24.681 73.554 1.00 47.98 333 LYS D O 1
ATOM 13385 N N . VAL D 1 337 ? 108.262 22.760 73.407 1.00 46.53 334 VAL D N 1
ATOM 13386 C CA . VAL D 1 337 ? 108.042 22.692 74.843 1.00 46.13 334 VAL D CA 1
ATOM 13387 C C . VAL D 1 337 ? 109.263 22.014 75.443 1.00 47.60 334 VAL D C 1
ATOM 13388 O O . VAL D 1 337 ? 109.485 20.846 75.192 1.00 49.74 334 VAL D O 1
ATOM 13392 N N . GLU D 1 338 ? 110.068 22.725 76.222 1.00 45.99 335 GLU D N 1
ATOM 13393 C CA . GLU D 1 338 ? 111.334 22.154 76.671 1.00 49.21 335 GLU D CA 1
ATOM 13394 C C . GLU D 1 338 ? 111.423 22.196 78.188 1.00 48.31 335 GLU D C 1
ATOM 13395 O O . GLU D 1 338 ? 110.753 23.013 78.849 1.00 43.35 335 GLU D O 1
ATOM 13401 N N . GLU D 1 339 ? 112.209 21.281 78.741 1.00 48.91 336 GLU D N 1
ATOM 13402 C CA . GLU D 1 339 ? 112.473 21.290 80.175 1.00 51.43 336 GLU D CA 1
ATOM 13403 C C . GLU D 1 339 ? 113.736 22.101 80.456 1.00 50.87 336 GLU D C 1
ATOM 13404 O O . GLU D 1 339 ? 114.728 21.907 79.810 1.00 51.81 336 GLU D O 1
ATOM 13410 N N . LEU D 1 340 ? 113.684 23.015 81.414 1.00 48.74 337 LEU D N 1
ATOM 13411 C CA . LEU D 1 340 ? 114.855 23.756 81.851 1.00 50.71 337 LEU D CA 1
ATOM 13412 C C . LEU D 1 340 ? 114.812 23.902 83.362 1.00 50.76 337 LEU D C 1
ATOM 13413 O O . LEU D 1 340 ? 113.814 24.396 83.903 1.00 48.44 337 LEU D O 1
ATOM 13418 N N . GLY D 1 341 ? 115.873 23.498 84.050 1.00 51.34 338 GLY D N 1
ATOM 13419 C CA . GLY D 1 341 ? 115.925 23.612 85.519 1.00 52.49 338 GLY D CA 1
ATOM 13420 C C . GLY D 1 341 ? 114.858 22.827 86.260 1.00 51.91 338 GLY D C 1
ATOM 13421 O O . GLY D 1 341 ? 114.627 23.038 87.453 1.00 53.20 338 GLY D O 1
ATOM 13422 N N . GLY D 1 342 ? 114.196 21.923 85.548 1.00 50.79 339 GLY D N 1
ATOM 13423 C CA . GLY D 1 342 ? 113.157 21.099 86.104 1.00 48.66 339 GLY D CA 1
ATOM 13424 C C . GLY D 1 342 ? 111.774 21.567 85.688 1.00 47.83 339 GLY D C 1
ATOM 13425 O O . GLY D 1 342 ? 110.800 20.826 85.841 1.00 46.60 339 GLY D O 1
ATOM 13426 N N . GLY D 1 343 ? 111.675 22.786 85.164 1.00 45.18 340 GLY D N 1
ATOM 13427 C CA . GLY D 1 343 ? 110.375 23.326 84.755 1.00 44.42 340 GLY D CA 1
ATOM 13428 C C . GLY D 1 343 ? 110.094 23.146 83.270 1.00 43.35 340 GLY D C 1
ATOM 13429 O O . GLY D 1 343 ? 111.016 22.811 82.506 1.00 43.17 340 GLY D O 1
ATOM 13430 N N . TRP D 1 344 ? 108.823 23.304 82.866 1.00 40.27 341 TRP D N 1
ATOM 13431 C CA . TRP D 1 344 ? 108.452 23.228 81.447 1.00 40.34 341 TRP D CA 1
ATOM 13432 C C . TRP D 1 344 ? 108.280 24.643 80.910 1.00 39.67 341 TRP D C 1
ATOM 13433 O O . TRP D 1 344 ? 107.686 25.497 81.585 1.00 37.96 341 TRP D O 1
ATOM 13444 N N . TRP D 1 345 ? 108.828 24.886 79.711 1.00 41.04 342 TRP D N 1
ATOM 13445 C CA . TRP D 1 345 ? 108.813 26.212 79.067 1.00 40.58 342 TRP D CA 1
ATOM 13446 C C . TRP D 1 345 ? 108.446 26.121 77.583 1.00 41.48 342 TRP D C 1
ATOM 13447 O O . TRP D 1 345 ? 108.694 25.106 76.931 1.00 41.84 342 TRP D O 1
ATOM 13458 N N . CYS D 1 346 ? 107.829 27.173 77.057 1.00 40.40 343 CYS D N 1
ATOM 13459 C CA . CYS D 1 346 ? 107.633 27.306 75.622 1.00 40.71 343 CYS D CA 1
ATOM 13460 C C . CYS D 1 346 ? 107.789 28.768 75.284 1.00 40.96 343 CYS D C 1
ATOM 13461 O O . CYS D 1 346 ? 107.247 29.622 76.000 1.00 39.21 343 CYS D O 1
ATOM 13464 N N . ARG D 1 347 ? 108.535 29.067 74.222 1.00 42.34 344 ARG D N 1
ATOM 13465 C CA . ARG D 1 347 ? 108.694 30.442 73.779 1.00 44.33 344 ARG D CA 1
ATOM 13466 C C . ARG D 1 347 ? 107.540 30.868 72.915 1.00 42.99 344 ARG D C 1
ATOM 13467 O O . ARG D 1 347 ? 106.877 30.026 72.340 1.00 40.59 344 ARG D O 1
ATOM 13475 N N . PRO D 1 348 ? 107.309 32.202 72.812 1.00 42.01 345 PRO D N 1
ATOM 13476 C CA . PRO D 1 348 ? 106.389 32.743 71.823 1.00 41.37 345 PRO D CA 1
ATOM 13477 C C . PRO D 1 348 ? 106.636 32.102 70.451 1.00 42.10 345 PRO D C 1
ATOM 13478 O O . PRO D 1 348 ? 107.782 32.111 69.917 1.00 41.86 345 PRO D O 1
ATOM 13482 N N . THR D 1 349 ? 105.568 31.565 69.897 1.00 40.87 346 THR D N 1
ATOM 13483 C CA . THR D 1 349 ? 105.624 30.765 68.726 1.00 41.50 346 THR D CA 1
ATOM 13484 C C . THR D 1 349 ? 104.673 31.271 67.676 1.00 41.45 346 THR D C 1
ATOM 13485 O O . THR D 1 349 ? 103.470 31.292 67.891 1.00 40.96 346 THR D O 1
ATOM 13489 N N . VAL D 1 350 ? 105.212 31.603 66.504 1.00 42.09 347 VAL D N 1
ATOM 13490 C CA . VAL D 1 350 ? 104.406 32.034 65.369 1.00 42.02 347 VAL D CA 1
ATOM 13491 C C . VAL D 1 350 ? 104.371 30.937 64.315 1.00 42.32 347 VAL D C 1
ATOM 13492 O O . VAL D 1 350 ? 105.406 30.449 63.898 1.00 41.94 347 VAL D O 1
ATOM 13504 N N . THR D 1 352 ? 102.395 29.512 60.591 1.00 46.08 349 THR D N 1
ATOM 13505 C CA . THR D 1 352 ? 101.548 29.789 59.440 1.00 46.82 349 THR D CA 1
ATOM 13506 C C . THR D 1 352 ? 101.338 28.457 58.692 1.00 47.39 349 THR D C 1
ATOM 13507 O O . THR D 1 352 ? 101.822 27.416 59.141 1.00 46.73 349 THR D O 1
ATOM 13511 N N . ASN D 1 353 ? 100.637 28.512 57.565 1.00 48.20 350 ASN D N 1
ATOM 13512 C CA . ASN D 1 353 ? 100.225 27.298 56.815 1.00 49.73 350 ASN D CA 1
ATOM 13513 C C . ASN D 1 353 ? 99.303 26.484 57.710 1.00 48.11 350 ASN D C 1
ATOM 13514 O O . ASN D 1 353 ? 99.388 25.252 57.748 1.00 47.39 350 ASN D O 1
ATOM 13519 N N . VAL D 1 354 ? 98.420 27.181 58.425 1.00 46.56 351 VAL D N 1
ATOM 13520 C CA . VAL D 1 354 ? 97.511 26.543 59.388 1.00 46.55 351 VAL D CA 1
ATOM 13521 C C . VAL D 1 354 ? 96.063 26.590 58.914 1.00 47.77 351 VAL D C 1
ATOM 13522 O O . VAL D 1 354 ? 95.700 27.364 58.024 1.00 48.21 351 VAL D O 1
ATOM 13526 N N . ASN D 1 355 ? 95.238 25.741 59.498 1.00 47.75 352 ASN D N 1
ATOM 13527 C CA . ASN D 1 355 ? 93.820 25.736 59.203 1.00 48.77 352 ASN D CA 1
ATOM 13528 C C . ASN D 1 355 ? 93.040 25.027 60.281 1.00 47.26 352 ASN D C 1
ATOM 13529 O O . ASN D 1 355 ? 93.597 24.549 61.272 1.00 46.22 352 ASN D O 1
ATOM 13534 N N . HIS D 1 356 ? 91.733 24.981 60.092 1.00 47.31 353 HIS D N 1
ATOM 13535 C CA . HIS D 1 356 ? 90.852 24.518 61.128 1.00 45.56 353 HIS D CA 1
ATOM 13536 C C . HIS D 1 356 ? 90.811 23.023 61.270 1.00 45.52 353 HIS D C 1
ATOM 13537 O O . HIS D 1 356 ? 90.161 22.540 62.175 1.00 43.54 353 HIS D O 1
ATOM 13544 N N . SER D 1 357 ? 91.553 22.266 60.472 1.00 46.09 354 SER D N 1
ATOM 13545 C CA . SER D 1 357 ? 91.684 20.813 60.804 1.00 46.18 354 SER D CA 1
ATOM 13546 C C . SER D 1 357 ? 92.631 20.583 61.993 1.00 45.98 354 SER D C 1
ATOM 13547 O O . SER D 1 357 ? 92.769 19.460 62.445 1.00 45.19 354 SER D O 1
ATOM 13558 N N . LYS D 1 359 ? 94.178 20.930 65.819 1.00 43.03 356 LYS D N 1
ATOM 13559 C CA . LYS D 1 359 ? 93.825 21.190 67.232 1.00 41.69 356 LYS D CA 1
ATOM 13560 C C . LYS D 1 359 ? 94.158 22.605 67.696 1.00 39.57 356 LYS D C 1
ATOM 13561 O O . LYS D 1 359 ? 93.412 23.222 68.485 1.00 39.33 356 LYS D O 1
ATOM 13567 N N . VAL D 1 360 ? 95.295 23.107 67.245 1.00 39.80 357 VAL D N 1
ATOM 13568 C CA . VAL D 1 360 ? 95.768 24.415 67.699 1.00 39.48 357 VAL D CA 1
ATOM 13569 C C . VAL D 1 360 ? 94.857 25.563 67.272 1.00 39.87 357 VAL D C 1
ATOM 13570 O O . VAL D 1 360 ? 94.889 26.649 67.874 1.00 37.94 357 VAL D O 1
ATOM 13582 N N . THR D 1 362 ? 91.401 24.926 67.134 1.00 42.48 359 THR D N 1
ATOM 13583 C CA . THR D 1 362 ? 90.039 24.574 67.544 1.00 42.84 359 THR D CA 1
ATOM 13584 C C . THR D 1 362 ? 89.911 24.288 69.047 1.00 41.87 359 THR D C 1
ATOM 13585 O O . THR D 1 362 ? 88.953 24.694 69.664 1.00 47.22 359 THR D O 1
ATOM 13589 N N . GLU D 1 363 ? 90.861 23.587 69.633 1.00 41.68 360 GLU D N 1
ATOM 13590 C CA . GLU D 1 363 ? 90.846 23.281 71.062 1.00 39.32 360 GLU D CA 1
ATOM 13591 C C . GLU D 1 363 ? 91.664 24.319 71.822 1.00 38.13 360 GLU D C 1
ATOM 13592 O O . GLU D 1 363 ? 92.633 24.831 71.288 1.00 37.28 360 GLU D O 1
ATOM 13598 N N . GLU D 1 364 ? 91.213 24.700 73.028 1.00 37.75 361 GLU D N 1
ATOM 13599 C CA . GLU D 1 364 ? 91.932 25.677 73.840 1.00 35.59 361 GLU D CA 1
ATOM 13600 C C . GLU D 1 364 ? 93.342 25.187 74.013 1.00 34.22 361 GLU D C 1
ATOM 13601 O O . GLU D 1 364 ? 93.538 24.048 74.370 1.00 35.35 361 GLU D O 1
ATOM 13607 N N . THR D 1 365 ? 94.321 26.037 73.716 1.00 34.48 362 THR D N 1
ATOM 13608 C CA . THR D 1 365 ? 95.751 25.704 73.815 1.00 34.96 362 THR D CA 1
ATOM 13609 C C . THR D 1 365 ? 96.360 26.161 75.152 1.00 33.56 362 THR D C 1
ATOM 13610 O O . THR D 1 365 ? 97.087 25.419 75.763 1.00 34.01 362 THR D O 1
ATOM 13614 N N . PHE D 1 366 ? 96.011 27.358 75.610 1.00 31.76 363 PHE D N 1
ATOM 13615 C CA . PHE D 1 366 ? 96.495 27.917 76.881 1.00 32.73 363 PHE D CA 1
ATOM 13616 C C . PHE D 1 366 ? 98.045 28.024 76.868 1.00 33.17 363 PHE D C 1
ATOM 13617 O O . PHE D 1 366 ? 98.685 27.824 77.883 1.00 32.78 363 PHE D O 1
ATOM 13625 N N . GLY D 1 367 ? 98.601 28.344 75.695 1.00 33.28 364 GLY D N 1
ATOM 13626 C CA . GLY D 1 367 ? 100.037 28.514 75.504 1.00 34.88 364 GLY D CA 1
ATOM 13627 C C . GLY D 1 367 ? 100.359 29.760 74.725 1.00 34.79 364 GLY D C 1
ATOM 13628 O O . GLY D 1 367 ? 99.460 30.510 74.338 1.00 33.80 364 GLY D O 1
ATOM 13629 N N . PRO D 1 368 ? 101.663 29.996 74.493 1.00 35.73 365 PRO D N 1
ATOM 13630 C CA . PRO D 1 368 ? 102.099 31.196 73.848 1.00 35.61 365 PRO D CA 1
ATOM 13631 C C . PRO D 1 368 ? 102.174 31.008 72.327 1.00 36.69 365 PRO D C 1
ATOM 13632 O O . PRO D 1 368 ? 103.213 31.268 71.709 1.00 38.57 365 PRO D O 1
ATOM 13636 N N . ILE D 1 369 ? 101.060 30.601 71.736 1.00 37.91 366 ILE D N 1
ATOM 13637 C CA . ILE D 1 369 ? 101.002 30.189 70.335 1.00 40.65 366 ILE D CA 1
ATOM 13638 C C . ILE D 1 369 ? 100.182 31.139 69.464 1.00 41.20 366 ILE D C 1
ATOM 13639 O O . ILE D 1 369 ? 99.037 31.450 69.768 1.00 42.16 366 ILE D O 1
ATOM 13652 N N . PRO D 1 371 ? 98.950 31.136 65.799 1.00 40.74 368 PRO D N 1
ATOM 13653 C CA . PRO D 1 371 ? 98.765 30.602 64.481 1.00 41.53 368 PRO D CA 1
ATOM 13654 C C . PRO D 1 371 ? 98.067 31.647 63.607 1.00 40.46 368 PRO D C 1
ATOM 13655 O O . PRO D 1 371 ? 97.036 32.169 64.011 1.00 39.69 368 PRO D O 1
ATOM 13659 N N . VAL D 1 372 ? 98.626 31.953 62.440 1.00 40.29 369 VAL D N 1
ATOM 13660 C CA . VAL D 1 372 ? 98.143 33.055 61.612 1.00 40.89 369 VAL D CA 1
ATOM 13661 C C . VAL D 1 372 ? 97.644 32.534 60.264 1.00 42.04 369 VAL D C 1
ATOM 13662 O O . VAL D 1 372 ? 98.395 31.889 59.564 1.00 42.59 369 VAL D O 1
ATOM 13674 N N . PRO D 1 374 ? 95.517 33.582 56.530 1.00 46.41 371 PRO D N 1
ATOM 13675 C CA . PRO D 1 374 ? 95.030 34.702 55.752 1.00 47.67 371 PRO D CA 1
ATOM 13676 C C . PRO D 1 374 ? 93.536 34.558 55.487 1.00 49.61 371 PRO D C 1
ATOM 13677 O O . PRO D 1 374 ? 92.963 33.478 55.703 1.00 50.59 371 PRO D O 1
ATOM 13681 N N . PHE D 1 375 ? 92.886 35.622 55.034 1.00 51.95 372 PHE D N 1
ATOM 13682 C CA . PHE D 1 375 ? 91.543 35.462 54.442 1.00 53.20 372 PHE D CA 1
ATOM 13683 C C . PHE D 1 375 ? 91.345 36.337 53.208 1.00 55.36 372 PHE D C 1
ATOM 13684 O O . PHE D 1 375 ? 91.912 37.433 53.123 1.00 52.81 372 PHE D O 1
ATOM 13692 N N . PRO D 1 376 ? 90.516 35.873 52.262 1.00 56.71 373 PRO D N 1
ATOM 13693 C CA . PRO D 1 376 ? 90.322 36.646 51.030 1.00 60.37 373 PRO D CA 1
ATOM 13694 C C . PRO D 1 376 ? 89.277 37.765 51.126 1.00 61.61 373 PRO D C 1
ATOM 13695 O O . PRO D 1 376 ? 89.276 38.670 50.304 1.00 64.14 373 PRO D O 1
ATOM 13699 N N . ASP D 1 377 ? 88.379 37.685 52.098 1.00 60.70 374 ASP D N 1
ATOM 13700 C CA . ASP D 1 377 ? 87.318 38.678 52.253 1.00 61.58 374 ASP D CA 1
ATOM 13701 C C . ASP D 1 377 ? 86.705 38.597 53.651 1.00 59.04 374 ASP D C 1
ATOM 13702 O O . ASP D 1 377 ? 86.842 37.604 54.345 1.00 55.77 374 ASP D O 1
ATOM 13707 N N . VAL D 1 378 ? 86.033 39.664 54.044 1.00 59.93 375 VAL D N 1
ATOM 13708 C CA . VAL D 1 378 ? 85.534 39.812 55.392 1.00 57.41 375 VAL D CA 1
ATOM 13709 C C . VAL D 1 378 ? 84.546 38.716 55.776 1.00 56.61 375 VAL D C 1
ATOM 13710 O O . VAL D 1 378 ? 84.562 38.249 56.923 1.00 50.49 375 VAL D O 1
ATOM 13714 N N . GLU D 1 379 ? 83.708 38.292 54.833 1.00 57.36 376 GLU D N 1
ATOM 13715 C CA . GLU D 1 379 ? 82.701 37.244 55.127 1.00 58.28 376 GLU D CA 1
ATOM 13716 C C . GLU D 1 379 ? 83.379 35.954 55.542 1.00 54.68 376 GLU D C 1
ATOM 13717 O O . GLU D 1 379 ? 82.935 35.299 56.478 1.00 52.52 376 GLU D O 1
ATOM 13723 N N . GLU D 1 380 ? 84.495 35.632 54.902 1.00 53.93 377 GLU D N 1
ATOM 13724 C CA . GLU D 1 380 ? 85.290 34.483 55.312 1.00 53.26 377 GLU D CA 1
ATOM 13725 C C . GLU D 1 380 ? 85.929 34.689 56.680 1.00 50.04 377 GLU D C 1
ATOM 13726 O O . GLU D 1 380 ? 85.992 33.768 57.473 1.00 49.74 377 GLU D O 1
ATOM 13732 N N . ALA D 1 381 ? 86.425 35.888 56.949 1.00 48.95 378 ALA D N 1
ATOM 13733 C CA . ALA D 1 381 ? 87.006 36.189 58.265 1.00 47.45 378 ALA D CA 1
ATOM 13734 C C . ALA D 1 381 ? 86.011 35.995 59.401 1.00 44.26 378 ALA D C 1
ATOM 13735 O O . ALA D 1 381 ? 86.321 35.347 60.374 1.00 43.08 378 ALA D O 1
ATOM 13737 N N . VAL D 1 382 ? 84.834 36.596 59.267 1.00 46.66 379 VAL D N 1
ATOM 13738 C CA . VAL D 1 382 ? 83.695 36.432 60.204 1.00 44.65 379 VAL D CA 1
ATOM 13739 C C . VAL D 1 382 ? 83.311 34.955 60.345 1.00 45.05 379 VAL D C 1
ATOM 13740 O O . VAL D 1 382 ? 83.127 34.476 61.480 1.00 42.00 379 VAL D O 1
ATOM 13744 N N . TYR D 1 383 ? 83.231 34.228 59.226 1.00 46.10 380 TYR D N 1
ATOM 13745 C CA . TYR D 1 383 ? 82.948 32.766 59.281 1.00 46.76 380 TYR D CA 1
ATOM 13746 C C . TYR D 1 383 ? 84.005 32.002 60.092 1.00 43.87 380 TYR D C 1
ATOM 13747 O O . TYR D 1 383 ? 83.666 31.240 60.969 1.00 43.04 380 TYR D O 1
ATOM 13756 N N . LEU D 1 384 ? 85.284 32.250 59.822 1.00 42.94 381 LEU D N 1
ATOM 13757 C CA . LEU D 1 384 ? 86.369 31.544 60.499 1.00 41.69 381 LEU D CA 1
ATOM 13758 C C . LEU D 1 384 ? 86.378 31.882 61.995 1.00 39.16 381 LEU D C 1
ATOM 13759 O O . LEU D 1 384 ? 86.551 31.024 62.825 1.00 38.23 381 LEU D O 1
ATOM 13764 N N . ALA D 1 385 ? 86.156 33.146 62.316 1.00 39.95 382 ALA D N 1
ATOM 13765 C CA . ALA D 1 385 ? 86.170 33.604 63.694 1.00 38.32 382 ALA D CA 1
ATOM 13766 C C . ALA D 1 385 ? 85.039 32.994 64.481 1.00 36.50 382 ALA D C 1
ATOM 13767 O O . ALA D 1 385 ? 85.230 32.674 65.646 1.00 34.65 382 ALA D O 1
ATOM 13769 N N . ASN D 1 386 ? 83.882 32.784 63.838 1.00 35.86 383 ASN D N 1
ATOM 13770 C CA . ASN D 1 386 ? 82.731 32.149 64.499 1.00 35.14 383 ASN D CA 1
ATOM 13771 C C . ASN D 1 386 ? 82.754 30.615 64.516 1.00 35.91 383 ASN D C 1
ATOM 13772 O O . ASN D 1 386 ? 81.890 29.975 65.136 1.00 34.25 383 ASN D O 1
ATOM 13777 N N . ASP D 1 387 ? 83.736 30.026 63.867 1.00 38.10 384 ASP D N 1
ATOM 13778 C CA . ASP D 1 387 ? 83.814 28.579 63.729 1.00 37.99 384 ASP D CA 1
ATOM 13779 C C . ASP D 1 387 ? 84.537 27.952 64.912 1.00 36.89 384 ASP D C 1
ATOM 13780 O O . ASP D 1 387 ? 85.678 27.529 64.812 1.00 39.35 384 ASP D O 1
ATOM 13785 N N . THR D 1 388 ? 83.834 27.886 66.027 1.00 36.82 385 THR D N 1
ATOM 13786 C CA . THR D 1 388 ? 84.395 27.552 67.328 1.00 36.54 385 THR D CA 1
ATOM 13787 C C . THR D 1 388 ? 83.291 27.175 68.269 1.00 34.01 385 THR D C 1
ATOM 13788 O O . THR D 1 388 ? 82.212 27.641 68.120 1.00 36.10 385 THR D O 1
ATOM 13792 N N . ILE D 1 389 ? 83.573 26.358 69.259 1.00 34.18 386 ILE D N 1
ATOM 13793 C CA . ILE D 1 389 ? 82.588 26.025 70.275 1.00 34.76 386 ILE D CA 1
ATOM 13794 C C . ILE D 1 389 ? 82.642 27.032 71.412 1.00 32.80 386 ILE D C 1
ATOM 13795 O O . ILE D 1 389 ? 81.853 26.980 72.311 1.00 30.48 386 ILE D O 1
ATOM 13800 N N . TYR D 1 390 ? 83.601 27.948 71.346 1.00 31.92 387 TYR D N 1
ATOM 13801 C CA . TYR D 1 390 ? 83.792 28.951 72.391 1.00 31.70 387 TYR D CA 1
ATOM 13802 C C . TYR D 1 390 ? 83.174 30.295 71.972 1.00 31.77 387 TYR D C 1
ATOM 13803 O O . TYR D 1 390 ? 82.627 30.419 70.849 1.00 31.48 387 TYR D O 1
ATOM 13812 N N . GLY D 1 391 ? 83.240 31.291 72.863 1.00 29.54 388 GLY D N 1
ATOM 13813 C CA . GLY D 1 391 ? 82.692 32.603 72.545 1.00 30.19 388 GLY D CA 1
ATOM 13814 C C . GLY D 1 391 ? 82.843 33.616 73.655 1.00 27.83 388 GLY D C 1
ATOM 13815 O O . GLY D 1 391 ? 81.895 34.299 74.018 1.00 29.32 388 GLY D O 1
ATOM 13816 N N . LEU D 1 392 ? 84.033 33.717 74.176 1.00 26.70 389 LEU D N 1
ATOM 13817 C CA . LEU D 1 392 ? 84.323 34.555 75.306 1.00 27.25 389 LEU D CA 1
ATOM 13818 C C . LEU D 1 392 ? 84.615 35.991 74.816 1.00 28.34 389 LEU D C 1
ATOM 13819 O O . LEU D 1 392 ? 83.892 36.943 75.155 1.00 26.66 389 LEU D O 1
ATOM 13824 N N . SER D 1 393 ? 85.644 36.129 73.989 1.00 28.79 390 SER D N 1
ATOM 13825 C CA . SER D 1 393 ? 86.048 37.449 73.457 1.00 29.86 390 SER D CA 1
ATOM 13826 C C . SER D 1 393 ? 86.648 37.359 72.069 1.00 29.76 390 SER D C 1
ATOM 13827 O O . SER D 1 393 ? 86.818 36.264 71.536 1.00 28.74 390 SER D O 1
ATOM 13830 N N . ALA D 1 394 ? 86.935 38.530 71.491 1.00 29.37 391 ALA D N 1
ATOM 13831 C CA . ALA D 1 394 ? 87.549 38.672 70.205 1.00 31.17 391 ALA D CA 1
ATOM 13832 C C . ALA D 1 394 ? 88.151 40.077 70.078 1.00 31.32 391 ALA D C 1
ATOM 13833 O O . ALA D 1 394 ? 87.970 40.932 70.959 1.00 30.44 391 ALA D O 1
ATOM 13835 N N . ALA D 1 395 ? 88.900 40.249 68.992 1.00 32.30 392 ALA D N 1
ATOM 13836 C CA . ALA D 1 395 ? 89.537 41.501 68.643 1.00 33.18 392 ALA D CA 1
ATOM 13837 C C . ALA D 1 395 ? 89.438 41.749 67.136 1.00 33.65 392 ALA D C 1
ATOM 13838 O O . ALA D 1 395 ? 89.625 40.838 66.334 1.00 34.98 392 ALA D O 1
ATOM 13840 N N . VAL D 1 396 ? 89.129 42.988 66.757 1.00 34.07 393 VAL D N 1
ATOM 13841 C CA . VAL D 1 396 ? 89.048 43.375 65.373 1.00 34.53 393 VAL D CA 1
ATOM 13842 C C . VAL D 1 396 ? 89.897 44.658 65.163 1.00 36.53 393 VAL D C 1
ATOM 13843 O O . VAL D 1 396 ? 89.699 45.640 65.883 1.00 35.22 393 VAL D O 1
ATOM 13847 N N . PHE D 1 397 ? 90.817 44.617 64.193 1.00 38.56 394 PHE D N 1
ATOM 13848 C CA . PHE D 1 397 ? 91.660 45.762 63.867 1.00 41.49 394 PHE D CA 1
ATOM 13849 C C . PHE D 1 397 ? 91.316 46.324 62.495 1.00 42.59 394 PHE D C 1
ATOM 13850 O O . PHE D 1 397 ? 91.237 45.593 61.529 1.00 43.37 394 PHE D O 1
ATOM 13858 N N . ALA D 1 398 ? 91.141 47.635 62.413 1.00 44.68 395 ALA D N 1
ATOM 13859 C CA . ALA D 1 398 ? 90.880 48.268 61.118 1.00 47.52 395 ALA D CA 1
ATOM 13860 C C . ALA D 1 398 ? 91.340 49.714 61.122 1.00 49.25 395 ALA D C 1
ATOM 13861 O O . ALA D 1 398 ? 91.669 50.258 62.175 1.00 49.12 395 ALA D O 1
ATOM 13863 N N . GLY D 1 399 ? 91.329 50.326 59.946 1.00 52.13 396 GLY D N 1
ATOM 13864 C CA . GLY D 1 399 ? 91.843 51.686 59.775 1.00 55.53 396 GLY D CA 1
ATOM 13865 C C . GLY D 1 399 ? 90.982 52.664 60.521 1.00 56.02 396 GLY D C 1
ATOM 13866 O O . GLY D 1 399 ? 91.434 53.729 60.853 1.00 59.49 396 GLY D O 1
ATOM 13867 N N . SER D 1 400 ? 89.730 52.295 60.780 1.00 55.46 397 SER D N 1
ATOM 13868 C CA . SER D 1 400 ? 88.817 53.131 61.536 1.00 55.32 397 SER D CA 1
ATOM 13869 C C . SER D 1 400 ? 88.007 52.281 62.509 1.00 56.29 397 SER D C 1
ATOM 13870 O O . SER D 1 400 ? 87.905 51.051 62.354 1.00 51.94 397 SER D O 1
ATOM 13873 N N . GLU D 1 401 ? 87.427 52.946 63.505 1.00 56.41 398 GLU D N 1
ATOM 13874 C CA . GLU D 1 401 ? 86.648 52.253 64.501 1.00 56.86 398 GLU D CA 1
ATOM 13875 C C . GLU D 1 401 ? 85.347 51.759 63.881 1.00 57.38 398 GLU D C 1
ATOM 13876 O O . GLU D 1 401 ? 84.916 50.633 64.163 1.00 53.87 398 GLU D O 1
ATOM 13882 N N . ASP D 1 402 ? 84.748 52.562 63.009 1.00 57.03 399 ASP D N 1
ATOM 13883 C CA . ASP D 1 402 ? 83.492 52.169 62.376 1.00 59.43 399 ASP D CA 1
ATOM 13884 C C . ASP D 1 402 ? 83.582 50.913 61.544 1.00 56.99 399 ASP D C 1
ATOM 13885 O O . ASP D 1 402 ? 82.714 50.064 61.684 1.00 55.95 399 ASP D O 1
ATOM 13890 N N . GLU D 1 403 ? 84.605 50.752 60.714 1.00 55.43 400 GLU D N 1
ATOM 13891 C CA . GLU D 1 403 ? 84.674 49.508 59.938 1.00 57.09 400 GLU D CA 1
ATOM 13892 C C . GLU D 1 403 ? 85.063 48.296 60.805 1.00 53.00 400 GLU D C 1
ATOM 13893 O O . GLU D 1 403 ? 84.628 47.200 60.528 1.00 53.46 400 GLU D O 1
ATOM 13899 N N . ALA D 1 404 ? 85.860 48.481 61.857 1.00 50.47 401 ALA D N 1
ATOM 13900 C CA . ALA D 1 404 ? 86.109 47.375 62.784 1.00 48.57 401 ALA D CA 1
ATOM 13901 C C . ALA D 1 404 ? 84.815 46.968 63.511 1.00 46.71 401 ALA D C 1
ATOM 13902 O O . ALA D 1 404 ? 84.536 45.784 63.674 1.00 46.79 401 ALA D O 1
ATOM 13904 N N . LEU D 1 405 ? 84.019 47.937 63.938 1.00 47.51 402 LEU D N 1
ATOM 13905 C CA . LEU D 1 405 ? 82.764 47.633 64.639 1.00 46.50 402 LEU D CA 1
ATOM 13906 C C . LEU D 1 405 ? 81.746 46.903 63.762 1.00 48.70 402 LEU D C 1
ATOM 13907 O O . LEU D 1 405 ? 80.973 46.046 64.238 1.00 43.44 402 LEU D O 1
ATOM 13912 N N . LYS D 1 406 ? 81.722 47.237 62.479 1.00 50.65 403 LYS D N 1
ATOM 13913 C CA . LYS D 1 406 ? 80.788 46.574 61.583 1.00 54.32 403 LYS D CA 1
ATOM 13914 C C . LYS D 1 406 ? 81.047 45.066 61.565 1.00 51.73 403 LYS D C 1
ATOM 13915 O O . LYS D 1 406 ? 80.116 44.278 61.466 1.00 52.70 403 LYS D O 1
ATOM 13921 N N . VAL D 1 407 ? 82.311 44.680 61.647 1.00 48.67 404 VAL D N 1
ATOM 13922 C CA . VAL D 1 407 ? 82.693 43.279 61.689 1.00 48.14 404 VAL D CA 1
ATOM 13923 C C . VAL D 1 407 ? 82.459 42.689 63.074 1.00 45.13 404 VAL D C 1
ATOM 13924 O O . VAL D 1 407 ? 81.825 41.648 63.219 1.00 43.42 404 VAL D O 1
ATOM 13928 N N . ALA D 1 408 ? 82.951 43.383 64.093 1.00 43.87 405 ALA D N 1
ATOM 13929 C CA . ALA D 1 408 ? 82.763 42.965 65.493 1.00 42.32 405 ALA D CA 1
ATOM 13930 C C . ALA D 1 408 ? 81.311 42.624 65.859 1.00 41.65 405 ALA D C 1
ATOM 13931 O O . ALA D 1 408 ? 81.054 41.741 66.658 1.00 41.11 405 ALA D O 1
ATOM 13933 N N . ARG D 1 409 ? 80.360 43.328 65.279 1.00 44.00 406 ARG D N 1
ATOM 13934 C CA . ARG D 1 409 ? 78.973 43.069 65.576 1.00 45.35 406 ARG D CA 1
ATOM 13935 C C . ARG D 1 409 ? 78.487 41.711 65.059 1.00 43.69 406 ARG D C 1
ATOM 13936 O O . ARG D 1 409 ? 77.438 41.291 65.450 1.00 42.37 406 ARG D O 1
ATOM 13944 N N . GLN D 1 410 ? 79.240 41.053 64.181 1.00 42.96 407 GLN D N 1
ATOM 13945 C CA . GLN D 1 410 ? 78.849 39.774 63.644 1.00 41.43 407 GLN D CA 1
ATOM 13946 C C . GLN D 1 410 ? 79.507 38.639 64.364 1.00 39.26 407 GLN D C 1
ATOM 13947 O O . GLN D 1 410 ? 79.254 37.500 64.014 1.00 38.26 407 GLN D O 1
ATOM 13953 N N . LEU D 1 411 ? 80.337 38.928 65.368 1.00 37.51 408 LEU D N 1
ATOM 13954 C CA . LEU D 1 411 ? 81.044 37.899 66.071 1.00 36.63 408 LEU D CA 1
ATOM 13955 C C . LEU D 1 411 ? 80.247 37.427 67.300 1.00 35.36 408 LEU D C 1
ATOM 13956 O O . LEU D 1 411 ? 79.644 38.223 68.035 1.00 34.23 408 LEU D O 1
ATOM 13961 N N . ASN D 1 412 ? 80.276 36.128 67.528 1.00 33.90 409 ASN D N 1
ATOM 13962 C CA . ASN D 1 412 ? 79.485 35.525 68.588 1.00 33.45 409 ASN D CA 1
ATOM 13963 C C . ASN D 1 412 ? 80.374 35.464 69.828 1.00 30.30 409 ASN D C 1
ATOM 13964 O O . ASN D 1 412 ? 80.865 34.404 70.204 1.00 31.27 409 ASN D O 1
ATOM 13969 N N . ALA D 1 413 ? 80.604 36.607 70.439 1.00 31.10 410 ALA D N 1
ATOM 13970 C CA . ALA D 1 413 ? 81.472 36.663 71.613 1.00 31.10 410 ALA D CA 1
ATOM 13971 C C . ALA D 1 413 ? 81.030 37.793 72.502 1.00 29.34 410 ALA D C 1
ATOM 13972 O O . ALA D 1 413 ? 80.503 38.763 72.011 1.00 30.19 410 ALA D O 1
ATOM 13974 N N . GLY D 1 414 ? 81.299 37.669 73.796 1.00 28.00 411 GLY D N 1
ATOM 13975 C CA . GLY D 1 414 ? 80.891 38.659 74.788 1.00 28.10 411 GLY D CA 1
ATOM 13976 C C . GLY D 1 414 ? 81.634 39.984 74.824 1.00 29.87 411 GLY D C 1
ATOM 13977 O O . GLY D 1 414 ? 81.029 41.042 75.046 1.00 30.10 411 GLY D O 1
ATOM 13978 N N . ALA D 1 415 ? 82.944 39.969 74.636 1.00 28.80 412 ALA D N 1
ATOM 13979 C CA . ALA D 1 415 ? 83.696 41.236 74.706 1.00 31.69 412 ALA D CA 1
ATOM 13980 C C . ALA D 1 415 ? 84.642 41.313 73.506 1.00 30.63 412 ALA D C 1
ATOM 13981 O O . ALA D 1 415 ? 85.463 40.444 73.332 1.00 31.13 412 ALA D O 1
ATOM 13983 N N . ILE D 1 416 ? 84.475 42.323 72.676 1.00 31.01 413 ILE D N 1
ATOM 13984 C CA . ILE D 1 416 ? 85.277 42.471 71.497 1.00 31.88 413 ILE D CA 1
ATOM 13985 C C . ILE D 1 416 ? 86.115 43.726 71.651 1.00 32.05 413 ILE D C 1
ATOM 13986 O O . ILE D 1 416 ? 85.612 44.810 71.922 1.00 31.84 413 ILE D O 1
ATOM 13991 N N . SER D 1 417 ? 87.418 43.539 71.549 1.00 32.25 414 SER D N 1
ATOM 13992 C CA . SER D 1 417 ? 88.364 44.670 71.565 1.00 31.17 414 SER D CA 1
ATOM 13993 C C . SER D 1 417 ? 88.485 45.211 70.166 1.00 32.14 414 SER D C 1
ATOM 13994 O O . SER D 1 417 ? 88.576 44.457 69.193 1.00 33.05 414 SER D O 1
ATOM 13997 N N . ILE D 1 418 ? 88.444 46.525 70.063 1.00 33.97 415 ILE D N 1
ATOM 13998 C CA . ILE D 1 418 ? 88.457 47.220 68.773 1.00 36.36 415 ILE D CA 1
ATOM 13999 C C . ILE D 1 418 ? 89.744 48.054 68.623 1.00 36.95 415 ILE D C 1
ATOM 14000 O O . ILE D 1 418 ? 90.018 48.916 69.445 1.00 36.96 415 ILE D O 1
ATOM 14005 N N . ASN D 1 419 ? 90.538 47.736 67.608 1.00 38.36 416 ASN D N 1
ATOM 14006 C CA . ASN D 1 419 ? 91.886 48.305 67.408 1.00 38.49 416 ASN D CA 1
ATOM 14007 C C . ASN D 1 419 ? 92.828 48.103 68.567 1.00 37.67 416 ASN D C 1
ATOM 14008 O O . ASN D 1 419 ? 93.744 48.881 68.813 1.00 37.47 416 ASN D O 1
ATOM 14013 N N . ASP D 1 420 ? 92.564 47.022 69.266 1.00 35.76 417 ASP D N 1
ATOM 14014 C CA . ASP D 1 420 ? 93.320 46.558 70.392 1.00 36.19 417 ASP D CA 1
ATOM 14015 C C . ASP D 1 420 ? 92.931 45.072 70.614 1.00 34.07 417 ASP D C 1
ATOM 14016 O O . ASP D 1 420 ? 92.004 44.573 70.000 1.00 34.04 417 ASP D O 1
ATOM 14021 N N . ALA D 1 421 ? 93.636 44.402 71.503 1.00 34.33 418 ALA D N 1
ATOM 14022 C CA . ALA D 1 421 ? 93.390 43.001 71.797 1.00 33.94 418 ALA D CA 1
ATOM 14023 C C . ALA D 1 421 ? 93.452 42.745 73.272 1.00 32.63 418 ALA D C 1
ATOM 14024 O O . ALA D 1 421 ? 94.256 43.329 74.008 1.00 30.98 418 ALA D O 1
ATOM 14026 N N . ALA D 1 422 ? 92.554 41.864 73.711 1.00 31.16 419 ALA D N 1
ATOM 14027 C CA . ALA D 1 422 ? 92.537 41.345 75.055 1.00 29.73 419 ALA D CA 1
ATOM 14028 C C . ALA D 1 422 ? 92.340 42.371 76.114 1.00 30.44 419 ALA D C 1
ATOM 14029 O O . ALA D 1 422 ? 92.932 42.296 77.223 1.00 29.00 419 ALA D O 1
ATOM 14031 N N . LEU D 1 423 ? 91.506 43.358 75.805 1.00 30.36 420 LEU D N 1
ATOM 14032 C CA . LEU D 1 423 ? 91.343 44.472 76.739 1.00 31.90 420 LEU D CA 1
ATOM 14033 C C . LEU D 1 423 ? 90.681 44.077 78.044 1.00 33.23 420 LEU D C 1
ATOM 14034 O O . LEU D 1 423 ? 90.981 44.688 79.085 1.00 32.50 420 LEU D O 1
ATOM 14039 N N . THR D 1 424 ? 89.822 43.042 78.018 1.00 31.55 421 THR D N 1
ATOM 14040 C CA . THR D 1 424 ? 89.244 42.562 79.238 1.00 31.60 421 THR D CA 1
ATOM 14041 C C . THR D 1 424 ? 90.246 41.931 80.170 1.00 34.48 421 THR D C 1
ATOM 14042 O O . THR D 1 424 ? 89.944 41.807 81.322 1.00 35.88 421 THR D O 1
ATOM 14046 N N . ALA D 1 425 ? 91.451 41.595 79.722 1.00 35.93 422 ALA D N 1
ATOM 14047 C CA . ALA D 1 425 ? 92.490 41.163 80.683 1.00 39.26 422 ALA D CA 1
ATOM 14048 C C . ALA D 1 425 ? 92.973 42.306 81.566 1.00 43.09 422 ALA D C 1
ATOM 14049 O O . ALA D 1 425 ? 93.492 42.069 82.675 1.00 45.55 422 ALA D O 1
ATOM 14067 N N . HIS D 1 428 ? 88.135 46.392 83.905 1.00 42.53 425 HIS D N 1
ATOM 14068 C CA . HIS D 1 428 ? 86.972 45.792 84.513 1.00 43.92 425 HIS D CA 1
ATOM 14069 C C . HIS D 1 428 ? 85.684 46.208 83.822 1.00 44.41 425 HIS D C 1
ATOM 14070 O O . HIS D 1 428 ? 84.676 45.583 84.027 1.00 50.03 425 HIS D O 1
ATOM 14077 N N . GLU D 1 429 ? 85.699 47.245 83.005 1.00 43.22 426 GLU D N 1
ATOM 14078 C CA . GLU D 1 429 ? 84.449 47.803 82.513 1.00 42.58 426 GLU D CA 1
ATOM 14079 C C . GLU D 1 429 ? 83.865 46.969 81.362 1.00 39.83 426 GLU D C 1
ATOM 14080 O O . GLU D 1 429 ? 84.591 46.284 80.652 1.00 37.77 426 GLU D O 1
ATOM 14086 N N . GLY D 1 430 ? 82.552 47.021 81.203 1.00 36.58 427 GLY D N 1
ATOM 14087 C CA . GLY D 1 430 ? 81.892 46.317 80.109 1.00 37.92 427 GLY D CA 1
ATOM 14088 C C . GLY D 1 430 ? 81.132 45.075 80.555 1.00 36.20 427 GLY D C 1
ATOM 14089 O O . GLY D 1 430 ? 81.728 44.078 80.962 1.00 36.82 427 GLY D O 1
ATOM 14090 N N . GLU D 1 431 ? 79.810 45.151 80.499 1.00 36.67 428 GLU D N 1
ATOM 14091 C CA . GLU D 1 431 ? 78.944 44.032 80.834 1.00 37.47 428 GLU D CA 1
ATOM 14092 C C . GLU D 1 431 ? 78.977 43.066 79.674 1.00 33.27 428 GLU D C 1
ATOM 14093 O O . GLU D 1 431 ? 78.821 43.474 78.513 1.00 30.38 428 GLU D O 1
ATOM 14099 N N . LYS D 1 432 ? 79.195 41.796 79.966 1.00 32.22 429 LYS D N 1
ATOM 14100 C CA A LYS D 1 432 ? 79.324 40.810 78.912 0.80 33.28 429 LYS D CA 1
ATOM 14101 C CA B LYS D 1 432 ? 79.338 40.800 78.913 0.20 31.34 429 LYS D CA 1
ATOM 14102 C C . LYS D 1 432 ? 78.753 39.468 79.346 1.00 31.48 429 LYS D C 1
ATOM 14103 O O . LYS D 1 432 ? 78.832 39.099 80.512 1.00 29.35 429 LYS D O 1
ATOM 14114 N N . ASN D 1 433 ? 78.130 38.792 78.395 1.00 30.05 430 ASN D N 1
ATOM 14115 C CA . ASN D 1 433 ? 77.712 37.394 78.519 1.00 29.58 430 ASN D CA 1
ATOM 14116 C C . ASN D 1 433 ? 78.544 36.531 77.565 1.00 29.00 430 ASN D C 1
ATOM 14117 O O . ASN D 1 433 ? 78.710 36.846 76.383 1.00 32.72 430 ASN D O 1
ATOM 14122 N N . ALA D 1 434 ? 79.081 35.443 78.084 1.00 29.71 431 ALA D N 1
ATOM 14123 C CA . ALA D 1 434 ? 79.744 34.432 77.250 1.00 29.17 431 ALA D CA 1
ATOM 14124 C C . ALA D 1 434 ? 78.779 33.833 76.214 1.00 28.84 431 ALA D C 1
ATOM 14125 O O . ALA D 1 434 ? 77.631 33.595 76.507 1.00 29.02 431 ALA D O 1
ATOM 14127 N N . PHE D 1 435 ? 79.270 33.553 75.022 1.00 28.68 432 PHE D N 1
ATOM 14128 C CA . PHE D 1 435 ? 78.516 32.785 74.044 1.00 28.07 432 PHE D CA 1
ATOM 14129 C C . PHE D 1 435 ? 79.016 31.325 73.967 1.00 27.81 432 PHE D C 1
ATOM 14130 O O . PHE D 1 435 ? 80.157 30.997 74.364 1.00 25.25 432 PHE D O 1
ATOM 14138 N N . ASN D 1 436 ? 78.142 30.461 73.456 1.00 27.13 433 ASN D N 1
ATOM 14139 C CA . ASN D 1 436 ? 78.440 29.065 73.168 1.00 27.15 433 ASN D CA 1
ATOM 14140 C C . ASN D 1 436 ? 78.882 28.391 74.432 1.00 27.09 433 ASN D C 1
ATOM 14141 O O . ASN D 1 436 ? 78.247 28.583 75.471 1.00 28.19 433 ASN D O 1
ATOM 14146 N N . PHE D 1 437 ? 79.950 27.592 74.398 1.00 27.49 434 PHE D N 1
ATOM 14147 C CA . PHE D 1 437 ? 80.330 26.847 75.588 1.00 26.41 434 PHE D CA 1
ATOM 14148 C C . PHE D 1 437 ? 81.282 27.634 76.505 1.00 27.23 434 PHE D C 1
ATOM 14149 O O . PHE D 1 437 ? 81.812 27.068 77.441 1.00 26.91 434 PHE D O 1
ATOM 14157 N N . SER D 1 438 ? 81.468 28.935 76.287 1.00 25.56 435 SER D N 1
ATOM 14158 C CA . SER D 1 438 ? 82.417 29.669 77.114 1.00 26.18 435 SER D CA 1
ATOM 14159 C C . SER D 1 438 ? 81.816 30.015 78.493 1.00 26.18 435 SER D C 1
ATOM 14160 O O . SER D 1 438 ? 82.534 30.422 79.413 1.00 25.06 435 SER D O 1
ATOM 14163 N N . GLY D 1 439 ? 80.512 29.860 78.643 1.00 26.40 436 GLY D N 1
ATOM 14164 C CA . GLY D 1 439 ? 79.907 30.073 79.953 1.00 25.69 436 GLY D CA 1
ATOM 14165 C C . GLY D 1 439 ? 78.424 30.256 80.023 1.00 25.60 436 GLY D C 1
ATOM 14166 O O . GLY D 1 439 ? 77.728 30.275 78.982 1.00 24.54 436 GLY D O 1
ATOM 14167 N N . LEU D 1 440 ? 77.944 30.350 81.263 1.00 23.98 437 LEU D N 1
ATOM 14168 C CA . LEU D 1 440 ? 76.528 30.606 81.577 1.00 25.56 437 LEU D CA 1
ATOM 14169 C C . LEU D 1 440 ? 76.449 31.349 82.878 1.00 26.57 437 LEU D C 1
ATOM 14170 O O . LEU D 1 440 ? 77.344 31.226 83.673 1.00 25.50 437 LEU D O 1
ATOM 14175 N N . GLY D 1 441 ? 75.323 32.016 83.147 1.00 27.30 438 GLY D N 1
ATOM 14176 C CA . GLY D 1 441 ? 75.048 32.632 84.453 1.00 27.65 438 GLY D CA 1
ATOM 14177 C C . GLY D 1 441 ? 75.123 34.157 84.517 1.00 29.30 438 GLY D C 1
ATOM 14178 O O . GLY D 1 441 ? 75.076 34.751 85.587 1.00 31.91 438 GLY D O 1
ATOM 14179 N N . GLY D 1 442 ? 75.315 34.796 83.391 1.00 29.92 439 GLY D N 1
ATOM 14180 C CA . GLY D 1 442 ? 75.263 36.232 83.332 1.00 33.18 439 GLY D CA 1
ATOM 14181 C C . GLY D 1 442 ? 76.642 36.919 83.253 1.00 33.25 439 GLY D C 1
ATOM 14182 O O . GLY D 1 442 ? 77.549 36.454 82.559 1.00 30.72 439 GLY D O 1
ATOM 14183 N N . SER D 1 443 ? 76.764 38.036 83.945 1.00 33.52 440 SER D N 1
ATOM 14184 C CA . SER D 1 443 ? 77.956 38.896 83.869 1.00 35.98 440 SER D CA 1
ATOM 14185 C C . SER D 1 443 ? 78.471 39.196 85.260 1.00 37.28 440 SER D C 1
ATOM 14186 O O . SER D 1 443 ? 77.690 39.159 86.211 1.00 34.48 440 SER D O 1
ATOM 14189 N N . ARG D 1 444 ? 79.755 39.550 85.380 1.00 40.29 441 ARG D N 1
ATOM 14190 C CA . ARG D 1 444 ? 80.326 39.986 86.665 1.00 42.46 441 ARG D CA 1
ATOM 14191 C C . ARG D 1 444 ? 80.311 41.479 86.958 1.00 45.68 441 ARG D C 1
ATOM 14192 O O . ARG D 1 444 ? 80.576 41.855 88.110 1.00 48.12 441 ARG D O 1
ATOM 14200 N N . VAL D 1 445 ? 80.044 42.333 85.968 1.00 42.76 442 VAL D N 1
ATOM 14201 C CA . VAL D 1 445 ? 80.231 43.743 86.179 1.00 45.86 442 VAL D CA 1
ATOM 14202 C C . VAL D 1 445 ? 78.992 44.440 86.768 1.00 45.95 442 VAL D C 1
ATOM 14203 O O . VAL D 1 445 ? 77.856 44.167 86.385 1.00 48.99 442 VAL D O 1
ATOM 14207 N N . GLY D 1 446 ? 79.229 45.323 87.729 1.00 43.06 443 GLY D N 1
ATOM 14208 C CA . GLY D 1 446 ? 78.218 46.266 88.174 1.00 43.96 443 GLY D CA 1
ATOM 14209 C C . GLY D 1 446 ? 77.027 45.652 88.863 1.00 44.36 443 GLY D C 1
ATOM 14210 O O . GLY D 1 446 ? 77.129 44.614 89.529 1.00 46.60 443 GLY D O 1
ATOM 14211 N N . ALA D 1 447 ? 75.878 46.276 88.679 1.00 43.11 444 ALA D N 1
ATOM 14212 C CA . ALA D 1 447 ? 74.658 45.818 89.308 1.00 48.35 444 ALA D CA 1
ATOM 14213 C C . ALA D 1 447 ? 74.456 44.321 89.125 1.00 48.77 444 ALA D C 1
ATOM 14214 O O . ALA D 1 447 ? 74.215 43.615 90.091 1.00 52.99 444 ALA D O 1
ATOM 14216 N N . ALA D 1 448 ? 74.586 43.849 87.886 1.00 49.15 445 ALA D N 1
ATOM 14217 C CA . ALA D 1 448 ? 74.274 42.469 87.527 1.00 47.88 445 ALA D CA 1
ATOM 14218 C C . ALA D 1 448 ? 75.257 41.495 88.150 1.00 44.21 445 ALA D C 1
ATOM 14219 O O . ALA D 1 448 ? 74.882 40.392 88.522 1.00 48.31 445 ALA D O 1
ATOM 14221 N N . GLY D 1 449 ? 76.506 41.909 88.278 1.00 39.81 446 GLY D N 1
ATOM 14222 C CA . GLY D 1 449 ? 77.543 41.098 88.871 1.00 40.10 446 GLY D CA 1
ATOM 14223 C C . GLY D 1 449 ? 77.521 40.902 90.380 1.00 43.78 446 GLY D C 1
ATOM 14224 O O . GLY D 1 449 ? 78.008 39.890 90.891 1.00 47.98 446 GLY D O 1
ATOM 14225 N N . LEU D 1 450 ? 77.059 41.900 91.116 1.00 36.86 447 LEU D N 1
ATOM 14226 C CA . LEU D 1 450 ? 76.881 41.749 92.548 1.00 33.81 447 LEU D CA 1
ATOM 14227 C C . LEU D 1 450 ? 75.528 41.182 92.782 1.00 31.45 447 LEU D C 1
ATOM 14228 O O . LEU D 1 450 ? 75.395 40.354 93.652 1.00 28.83 447 LEU D O 1
ATOM 14233 N N . LYS D 1 451 ? 74.528 41.546 91.971 1.00 32.34 448 LYS D N 1
ATOM 14234 C CA . LYS D 1 451 ? 73.164 41.036 92.225 1.00 33.47 448 LYS D CA 1
ATOM 14235 C C . LYS D 1 451 ? 72.936 39.613 91.862 1.00 30.18 448 LYS D C 1
ATOM 14236 O O . LYS D 1 451 ? 71.956 39.025 92.312 1.00 30.04 448 LYS D O 1
ATOM 14242 N N . ARG D 1 452 ? 73.848 38.985 91.121 1.00 26.84 449 ARG D N 1
ATOM 14243 C CA . ARG D 1 452 ? 73.818 37.534 90.975 1.00 25.94 449 ARG D CA 1
ATOM 14244 C C . ARG D 1 452 ? 73.675 36.856 92.322 1.00 24.61 449 ARG D C 1
ATOM 14245 O O . ARG D 1 452 ? 73.134 35.737 92.409 1.00 25.07 449 ARG D O 1
ATOM 14253 N N . PHE D 1 453 ? 74.271 37.448 93.371 1.00 23.29 450 PHE D N 1
ATOM 14254 C CA . PHE D 1 453 ? 74.370 36.759 94.650 1.00 23.99 450 PHE D CA 1
ATOM 14255 C C . PHE D 1 453 ? 73.236 37.077 95.632 1.00 25.18 450 PHE D C 1
ATOM 14256 O O . PHE D 1 453 ? 73.341 36.735 96.810 1.00 27.43 450 PHE D O 1
ATOM 14264 N N . LEU D 1 454 ? 72.201 37.750 95.143 1.00 26.40 451 LEU D N 1
ATOM 14265 C CA . LEU D 1 454 ? 71.068 38.173 95.947 1.00 27.14 451 LEU D CA 1
ATOM 14266 C C . LEU D 1 454 ? 69.750 37.686 95.313 1.00 27.50 451 LEU D C 1
ATOM 14267 O O . LEU D 1 454 ? 69.565 37.801 94.102 1.00 28.63 451 LEU D O 1
ATOM 14272 N N . ARG D 1 455 ? 68.823 37.208 96.126 1.00 25.23 452 ARG D N 1
ATOM 14273 C CA . ARG D 1 455 ? 67.466 37.034 95.650 1.00 27.34 452 ARG D CA 1
ATOM 14274 C C . ARG D 1 455 ? 66.673 38.347 95.846 1.00 25.98 452 ARG D C 1
ATOM 14275 O O . ARG D 1 455 ? 66.742 38.954 96.894 1.00 24.89 452 ARG D O 1
ATOM 14283 N N . LYS D 1 456 ? 65.929 38.761 94.843 1.00 24.97 453 LYS D N 1
ATOM 14284 C CA . LYS D 1 456 ? 65.045 39.917 94.962 1.00 26.96 453 LYS D CA 1
ATOM 14285 C C . LYS D 1 456 ? 63.745 39.448 95.561 1.00 26.07 453 LYS D C 1
ATOM 14286 O O . LYS D 1 456 ? 63.238 38.367 95.201 1.00 25.94 453 LYS D O 1
ATOM 14292 N N . GLN D 1 457 ? 63.245 40.214 96.528 1.00 26.12 454 GLN D N 1
ATOM 14293 C CA . GLN D 1 457 ? 61.926 40.040 97.065 1.00 26.60 454 GLN D CA 1
ATOM 14294 C C . GLN D 1 457 ? 61.092 41.275 96.818 1.00 26.66 454 GLN D C 1
ATOM 14295 O O . GLN D 1 457 ? 61.573 42.425 97.008 1.00 26.85 454 GLN D O 1
ATOM 14301 N N . ALA D 1 458 ? 59.839 41.058 96.448 1.00 25.18 455 ALA D N 1
ATOM 14302 C CA . ALA D 1 458 ? 58.899 42.147 96.248 1.00 25.32 455 ALA D CA 1
ATOM 14303 C C . ALA D 1 458 ? 57.871 42.106 97.391 1.00 26.47 455 ALA D C 1
ATOM 14304 O O . ALA D 1 458 ? 57.405 41.027 97.808 1.00 24.38 455 ALA D O 1
ATOM 14306 N N . PHE D 1 459 ? 57.536 43.269 97.919 1.00 25.38 456 PHE D N 1
ATOM 14307 C CA . PHE D 1 459 ? 56.437 43.387 98.859 1.00 25.89 456 PHE D CA 1
ATOM 14308 C C . PHE D 1 459 ? 55.362 44.295 98.244 1.00 26.26 456 PHE D C 1
ATOM 14309 O O . PHE D 1 459 ? 55.598 45.484 97.980 1.00 26.14 456 PHE D O 1
ATOM 14317 N N . LEU D 1 460 ? 54.184 43.725 98.053 1.00 24.79 457 LEU D N 1
ATOM 14318 C CA . LEU D 1 460 ? 53.140 44.395 97.366 1.00 25.84 457 LEU D CA 1
ATOM 14319 C C . LEU D 1 460 ? 52.089 44.699 98.435 1.00 25.68 457 LEU D C 1
ATOM 14320 O O . LEU D 1 460 ? 51.506 43.796 99.027 1.00 25.87 457 LEU D O 1
ATOM 14325 N N . ILE D 1 461 ? 51.859 45.986 98.659 1.00 25.33 458 ILE D N 1
ATOM 14326 C CA . ILE D 1 461 ? 51.200 46.455 99.852 1.00 25.99 458 ILE D CA 1
ATOM 14327 C C . ILE D 1 461 ? 49.865 47.122 99.535 1.00 25.42 458 ILE D C 1
ATOM 14328 O O . ILE D 1 461 ? 49.850 48.102 98.852 1.00 25.26 458 ILE D O 1
ATOM 14333 N N . LYS D 1 462 ? 48.747 46.521 99.965 1.00 25.32 459 LYS D N 1
ATOM 14334 C CA . LYS D 1 462 ? 47.445 47.180 99.875 1.00 25.45 459 LYS D CA 1
ATOM 14335 C C . LYS D 1 462 ? 47.323 48.309 100.892 1.00 25.72 459 LYS D C 1
ATOM 14336 O O . LYS D 1 462 ? 47.435 48.103 102.105 1.00 25.31 459 LYS D O 1
ATOM 14342 N N . THR D 1 463 ? 47.088 49.511 100.398 1.00 27.09 460 THR D N 1
ATOM 14343 C CA . THR D 1 463 ? 47.146 50.710 101.247 1.00 27.82 460 THR D CA 1
ATOM 14344 C C . THR D 1 463 ? 45.756 51.295 101.505 1.00 28.70 460 THR D C 1
ATOM 14345 O O . THR D 1 463 ? 45.605 52.276 102.230 1.00 28.82 460 THR D O 1
ATOM 14349 N N . ASN D 1 464 ? 44.697 50.698 100.969 1.00 28.35 461 ASN D N 1
ATOM 14350 C CA . ASN D 1 464 ? 43.368 51.241 101.232 1.00 30.28 461 ASN D CA 1
ATOM 14351 C C . ASN D 1 464 ? 42.501 50.214 101.980 1.00 30.96 461 ASN D C 1
ATOM 14352 O O . ASN D 1 464 ? 42.971 49.131 102.298 1.00 29.60 461 ASN D O 1
ATOM 14357 N N . SER D 1 465 ? 41.228 50.513 102.206 1.00 32.13 462 SER D N 1
ATOM 14358 C CA . SER D 1 465 ? 40.379 49.566 102.973 1.00 33.67 462 SER D CA 1
ATOM 14359 C C . SER D 1 465 ? 39.120 49.087 102.280 1.00 33.92 462 SER D C 1
ATOM 14360 O O . SER D 1 465 ? 38.244 48.565 102.950 1.00 34.15 462 SER D O 1
ATOM 14363 N N . THR D 1 466 ? 38.984 49.300 100.970 1.00 33.73 463 THR D N 1
ATOM 14364 C CA . THR D 1 466 ? 37.847 48.730 100.242 1.00 33.37 463 THR D CA 1
ATOM 14365 C C . THR D 1 466 ? 38.221 47.395 99.588 1.00 31.97 463 THR D C 1
ATOM 14366 O O . THR D 1 466 ? 39.421 47.045 99.477 1.00 29.86 463 THR D O 1
ATOM 14370 N N . SER D 1 467 ? 37.205 46.619 99.184 1.00 31.66 464 SER D N 1
ATOM 14371 C CA . SER D 1 467 ? 37.454 45.332 98.493 1.00 32.07 464 SER D CA 1
ATOM 14372 C C . SER D 1 467 ? 38.281 45.542 97.238 1.00 31.48 464 SER D C 1
ATOM 14373 O O . SER D 1 467 ? 38.128 46.538 96.577 1.00 31.43 464 SER D O 1
ATOM 14376 N N . ASP D 1 468 ? 39.180 44.624 96.914 1.00 29.85 465 ASP D N 1
ATOM 14377 C CA . ASP D 1 468 ? 39.807 44.644 95.612 1.00 30.88 465 ASP D CA 1
ATOM 14378 C C . ASP D 1 468 ? 38.715 44.348 94.568 1.00 32.13 465 ASP D C 1
ATOM 14379 O O . ASP D 1 468 ? 37.818 43.554 94.825 1.00 32.46 465 ASP D O 1
ATOM 14384 N N . PRO D 1 469 ? 38.787 44.977 93.389 1.00 34.08 466 PRO D N 1
ATOM 14385 C CA . PRO D 1 469 ? 37.724 44.802 92.394 1.00 35.91 466 PRO D CA 1
ATOM 14386 C C . PRO D 1 469 ? 37.598 43.383 91.839 1.00 35.85 466 PRO D C 1
ATOM 14387 O O . PRO D 1 469 ? 36.538 43.032 91.394 1.00 36.04 466 PRO D O 1
ATOM 14391 N N . TRP D 1 470 ? 38.673 42.590 91.913 1.00 33.37 467 TRP D N 1
ATOM 14392 C CA . TRP D 1 470 ? 38.670 41.209 91.437 1.00 33.40 467 TRP D CA 1
ATOM 14393 C C . TRP D 1 470 ? 38.197 40.150 92.474 1.00 33.74 467 TRP D C 1
ATOM 14394 O O . TRP D 1 470 ? 38.006 38.988 92.115 1.00 33.72 467 TRP D O 1
ATOM 14405 N N . TRP D 1 471 ? 37.996 40.530 93.741 1.00 32.51 468 TRP D N 1
ATOM 14406 C CA . TRP D 1 471 ? 37.501 39.570 94.719 1.00 32.06 468 TRP D CA 1
ATOM 14407 C C . TRP D 1 471 ? 36.078 39.146 94.355 1.00 34.12 468 TRP D C 1
ATOM 14408 O O . TRP D 1 471 ? 35.414 39.743 93.496 1.00 34.47 468 TRP D O 1
ATOM 14419 N N . PHE D 1 472 ? 35.599 38.124 95.030 1.00 35.09 469 PHE D N 1
ATOM 14420 C CA . PHE D 1 472 ? 34.259 37.587 94.697 1.00 39.69 469 PHE D CA 1
ATOM 14421 C C . PHE D 1 472 ? 33.125 38.443 95.252 1.00 43.76 469 PHE D C 1
ATOM 14422 O O . PHE D 1 472 ? 32.071 38.493 94.659 1.00 50.65 469 PHE D O 1
ATOM 14430 N N . ASP D 1 473 ? 33.338 39.106 96.379 1.00 48.85 470 ASP D N 1
ATOM 14431 C CA . ASP D 1 473 ? 32.238 39.817 97.051 1.00 59.66 470 ASP D CA 1
ATOM 14432 C C . ASP D 1 473 ? 31.699 40.990 96.204 1.00 57.97 470 ASP D C 1
ATOM 14433 O O . ASP D 1 473 ? 30.516 41.264 96.245 1.00 61.60 470 ASP D O 1
#